Protein 8UY2 (pdb70)

Organism: Chaetomium thermophilum (strain DSM 1495 / CBS 144.50 / IMI 039719) (NCBI:txid759272)

Foldseek 3Di:
DAVLVVQVVCLVPLAQEEEEEAEQALDPLQNVVLVVLCLVLCLLPYPAYEYFDAQQDPCLVVLLVVLLCQVVPVVGAYEYEDAQQSYAPVSLVVSLVSCVVSLHQEYAQFHGDHALQVVPRRRVVRVRNGSLSVLLVCCVVPNNSHAYEYEDELPDDQPDDDPVVSLVVVVSSVVSPHQEYEYDAELPLVSVLVSVVVNVVSVNDHAYEYEYEFQLALLLVVLLCVLRVYDHDPVLCVVCVVARQARVVNLVSSLVSRLVSVVVCSVSSRRYYYYHCLSQNDSVVSNCVVVVSGCHCLCSDADALFADSSHNNHHNPNDSYAEDGDRLVVLCVLLPQDQFLQSLLVSQLCQLVVVHFDDLLDSTGDAPQCVVVSVLQNLCSNQRFAWRDWGFWDDWDFLVPVRQHHHDGPKTKTFWTKTKTKDFLVQVVVLVVLQVVPVQKWKWKDAQPGDIDIPDPVQAKDQGMWMGDPPDDIGGNGIDGDSSVVSVLNSVLVSLQSNLSSDDDVGQRNVRSNCSRRGIMIMMMTRNPSVDGCVVSVSCPPHGDPPRVDGD/DVLDAVLVVQVVCLVVLAQEEEEEAEQALDPLQNVVLVVLCLVLCLLPYPAYEYFAFQLCPCVVVLLVVLLCQCPPVNGAYEYEDAQQSYADVSLVVSVVSCVVSQHQEYAQFHADHALQVVPGHRVVRVRNGSLSVLLVCCVVPNNSHAYEYEDELQQFPFGNPDPVSLVVVVSSVVSPHQEYEYDAELPLVSVLVSVVVNVVSVNDHAYEYEYEQQLALLLVVLQCVQSVYDDDPVLVVVCVVARQARVVNLVSSLVSRLVSVVVCSVSSRRYYYYHCLSPNDSVVSNCVSVVSGCPCLPSDADALFADSSHNNHHNDYSNNHADGHRLVVLCVLLPQDQFLQSLLVSQLCQLVVVHFDDSLDSTGDAPQCVVVSVLQNVCSNLRFAWRDWGFWDDFDFLVPVRQHHHDGPKTKTFWTKTKTKDFLVQVVLLVVLQVVPVQKWKWKDAQPGDIDIPPPVQAKDQGMWMGDPPDDIGGNGIDGDSSVVSVLNSVLVNLQSSLSSDHDVGQRNVNSNCRRRGIMIMMMTRNPSVDGCVVSVSCPPRGDPPRVPGD/DDAVLVVQVVCLVPLAQEEEEEAEQALDPLLNVLLVVLCLVLCLLPYPAYEYFAAQLCPCVVVLLVVLLCQVQPVNGAYEYEDAQQSYAPVSLVVSLVSCVVSLHQEYAQFHGDHALFPVPRCSVVRQRNGSLSVLLVCCVVVNNRHAYEYEDELCPPAVPDDDCVRLVVVVSSVVSPHQEYEYDAELPLVSVLVSVVVSVVSVNDHAYEYEYEFQLALLLVVLQCVLRVYDDDPVLVVVCVVARQARVVNLVSSLVSRLVSVVVCSVSSRRYYYYHQLSPNDSVVSNCVVVVSGCNCLPSDADALFADSSHNNHHRPNDSYFEDDDRLVVLCVQLPQDQFLQSLLVSQLCQLVQVDFDDLLDSTGDAPQCVVVSVLQNVCSNQRFAWNDWGFWDDWDFLVPVRPHHHDGPKTKTFWTKTKTKDFLVQVVVLVVLQVVPVQKWKWKDAQPGDIDIPPPVQDKDQGMWMGDPPDDIGGNGIDGDSSVVSVLNSVLVSLQSNLSSDDPPGQRNVNSNCSRRGIMIMMMTRNPSVDGCVVSVSCPPRHDPPRVPGD/DVLDAVLVVQVCCLVPVAQEEEEEAEQALDPLQLVLLVVLVLVLCLLPYPAYEYEDFQQDPCLVVLLVVLLCQVVPVNGAYEYEDAQQSYADVSLVVSVVSNVVSQHQEYAQFHGDHALQCVPGRRVVRVRNGSLSVLLVCCVVPNNSHAYEYEDELQQFDAGRPVVVRLVVVVSSVVSHHQEYEYDAELPLVSVLVSVVVNVVSVNDHAYEYEYEFQLALLLVVLLCVLRVYDHDPVLVVVCVVARQARVVNLVSSLVSRLVSVVVCSVSSRRYYYYHCLSPNDSVVSNCVVVVSGCVSCLCSDADALFADSSHNNHHNPSDSYLEDDDRLVVLCVLLPQDQFLQSLLVSQLCQLVVVHFDDLLDSTGDAPQCVVVSVLQNVCSNQRFAWNDWGFWDDWDFLVPVRPHHHDGPKTKTFWTKTKTKDFLVQVVVLVVLQVVPVQKWKWKDAQPGDIDIPPPVQAKDQGMWMGDPPDDIGGNGIDGDSSVVSVLNSVLVHLQSSLSSDDPVGQRNVNSNCSRRGIMIMMMTRNPSVDGCVVSVSCPPRGDPPRVPGDD

Solvent-accessible surface area: 87914 Å² total; per-residue (Å²): 161,20,0,45,47,32,6,32,53,0,102,45,53,28,46,63,0,2,0,0,6,3,25,15,5,100,13,84,90,0,15,111,44,0,26,71,4,1,83,75,0,58,110,38,38,8,63,5,1,2,0,7,7,11,26,24,14,168,55,18,104,35,0,6,105,1,0,42,63,0,24,58,154,58,55,7,42,0,1,0,4,0,9,0,3,27,5,8,50,144,132,0,50,53,2,0,95,50,1,106,151,7,38,0,18,0,0,8,0,34,55,20,103,38,37,32,23,126,157,162,40,99,0,15,161,56,43,8,104,102,9,48,26,0,0,19,28,0,82,178,100,52,35,60,57,1,0,0,0,0,12,2,56,6,52,18,54,109,54,138,82,106,43,97,82,25,9,58,73,10,52,74,28,14,96,80,16,5,1,2,0,10,1,32,4,1,3,22,14,87,39,0,41,128,6,18,133,79,0,92,149,103,45,4,74,18,42,10,2,0,0,0,4,8,3,13,4,21,54,40,0,44,72,9,0,75,53,30,162,12,98,24,25,127,107,21,56,66,94,0,86,106,45,69,86,27,35,80,26,0,18,84,49,0,34,56,10,0,0,53,2,0,93,109,0,13,69,54,28,16,54,6,0,1,0,8,7,27,0,4,10,4,10,2,71,17,1,0,78,59,17,130,24,54,139,138,76,130,10,31,62,32,55,18,24,32,8,35,6,102,3,1,0,6,5,66,30,19,38,92,30,62,26,18,55,15,53,35,110,75,0,71,133,91,9,35,100,5,98,11,15,85,52,0,1,59,12,2,8,102,21,10,107,131,101,18,79,79,10,8,10,20,45,18,58,16,56,77,43,8,71,157,16,27,110,56,2,14,38,1,0,116,31,0,0,0,11,17,26,26,11,16,21,10,79,16,17,102,5,92,63,127,63,34,9,44,16,42,69,83,1,30,0,2,12,0,5,10,2,3,0,0,0,3,43,145,21,8,80,51,0,61,144,58,0,95,74,78,125,36,8,12,5,3,0,0,20,74,108,35,132,41,50,44,58,25,179,105,25,29,50,3,0,0,6,0,0,3,3,38,16,83,60,10,59,39,33,10,7,5,23,100,66,8,7,39,30,23,22,81,42,0,2,32,14,0,22,26,0,0,65,2,6,98,75,74,26,61,1,24,66,13,0,51,103,2,0,76,50,10,37,0,0,1,0,0,1,7,21,2,84,73,37,77,26,5,17,103,19,0,115,64,8,93,13,110,99,9,88,136,78,84,32,144,79,33,34,0,86,85,44,6,55,64,0,114,179,69,27,54,64,0,2,0,0,7,2,24,14,4,98,12,68,95,0,6,111,26,1,18,66,1,0,80,91,0,58,111,37,40,9,56,5,1,2,0,6,6,10,30,34,19,171,43,22,26,4,0,8,58,0,1,47,57,0,14,54,159,49,56,6,25,1,1,0,4,0,10,0,3,27,3,3,43,142,119,0,45,41,2,0,64,38,2,108,141,6,25,0,3,1,0,8,0,33,46,20,70,30,36,27,38,107,131,176,38,86,0,20,169,49,45,10,102,111,8,52,26,0,0,29,28,0,78,180,96,48,33,102,69,4,2,0,0,0,11,1,41,10,16,5,34,68,86,105,132,93,96,82,94,29,18,55,86,9,50,74,22,13,91,77,16,4,1,2,0,12,1,33,10,0,3,31,23,75,27,0,42,144,22,20,121,117,0,87,120,98,48,3,99,24,29,11,1,0,0,0,9,8,3,14,4,17,49,22,5,44,89,21,0,70,56,30,142,13,112,26,38,139,126,20,40,64,103,0,77,107,48,67,81,26,36,69,25,0,23,85,43,0,33,55,14,0,0,74,7,0,92,108,0,15,124,53,38,20,54,4,0,1,0,17,7,33,0,4,10,5,10,2,71,17,1,0,77,58,17,132,23,54,143,96,75,110,10,40,58,32,54,17,15,31,8,34,7,102,4,2,1,4,5,51,24,35,19,108,55,28,16,9,63,20,58,33,125,105,0,77,146,84,8,33,101,6,86,11,14,91,55,0,3,67,13,2,9,101,26,15,114,115,100,25,85,65,10,9,11,24,57,20,64,23,58,78,42,14,61,163,20,59,112,57,2,13,24,0,0,123,26,0,0,1,10,17,46,25,11,15,21,12,80,14,18,121,6,93,64,124,61,37,9,45,16,45,69,110,1,36,0,2,13,0,4,10,2,3,0,0,0,5,42,142,22,7,80,53,0,60,139,59,0,98,72,78,122,32,7,12,6,3,0,0,23,68,96,29,96,40,51,42,43,21,178,89,22,30,48,3,0,0,7,0,0,4,2,44,23,86,59,11,50,43,33,10,7,4,22,102,71,8,7,40,31,10,26,57,53,0,3,64,13,0,20,24,0,0,65,1,8,107,60,74,24,50,3,25,53,13,0,51,98,3,0,76,61,14,38,0,0,1,0,0,1,7,20,2,83,73,37,84,26,4,12,101,17,0,101,68,8,91,10,109,90,13,87,134,82,72,126,51,25,0,59,51,16,1,35,52,0,70,72,59,28,44,66,0,3,0,0,6,2,31,7,5,106,14,84,97,0,11,108,44,0,18,72,5,0,81,85,0,56,113,34,38,7,61,4,1,2,0,8,8,10,28,28,22,156,51,22,104,37,0,6,91,1,1,43,55,0,25,54,158,54,56,8,37,0,1,0,5,0,9,0,2,25,1,5,42,151,120,0,50,53,3,0,103,60,2,103,157,10,36,0,9,0,0,9,0,35,91,20,105,45,39,27,17,139,104,129,42,72,0,15,153,61,41,8,103,110,8,50,27,0,0,15,28,0,63,174,101,52,34,61,60,2,1,0,0,0,11,1,34,6,34,40,90,27,130,80,52,91,132,67,98,10,3,54,78,2,54,76,13,14,92,76,17,3,1,2,0,11,1,19,6,10,4,36,20,69,17,0,23,149,17,18,137,96,0,90,149,93,46,4,96,22,32,3,0,0,0,0,4,8,3,14,3,25,51,7,0,40,38,8,0,74,62,28,131,17,77,15,34,138,132,21,59,64,116,0,86,108,46,69,90,25,34,66,26,0,18,84,45,0,33,56,11,0,0,73,8,0,92,100,0,14,79,52,40,13,49,1,0,1,0,6,7,18,0,5,4,4,9,2,69,16,1,0,77,58,18,130,21,61,139,124,68,136,10,30,66,23,54,12,27,29,8,33,1,90,4,1,0,8,8,87,14,8,36,88,29,55,25,22,71,28,56,19,86,100,0,66,132,75,9,35,102,6,77,11,14,89,55,0,1,67,11,2,8,85,21,12,127,124,115,23,80,75,9,9,6,18,55,26,68,19,57,75,42,7,76,163,14,25,111,36,2,9,39,1,0,118,27,0,0,0,10,16,24,27,11,13,21,9,74,14,17,125,6,101,64,127,64,32,11,45,16,39,75,103,2,35,0,1,12,0,5,10,2,4,0,0,0,4,44,141,20,7,79,50,0,60,142,60,0,97,74,79,128,33,8,11,6,4,0,1,20,64,111,34,132,37,51,44,44,22,176,114,26,32,49,3,0,0,6,0,0,3,2,39,16,74,62,10,50,39,34,10,5,6,18,98,82,6,7,43,28,18,23,85,42,0,2,19,15,0,22,30,0,0,65,1,7,109,67,73,23,49,2,21,66,14,0,50,107,2,0,77,51,8,37,0,0,1,0,0,1,8,20,2,89,73,35,71,27,4,12,103,20,0,105,68,9,93,9,106,100,10,86,137,77,75,32,144,78,35,32,0,79,86,46,7,56,64,0,119,180,69,28,53,64,0,2,0,0,7,2,18,10,5,96,14,64,95,0,7,113,43,1,22,70,5,1,80,84,0,58,111,36,38,8,56,6,1,2,1,8,7,9,31,32,17,167,20,22,25,3,0,8,52,0,0,46,59,0,14,55,158,54,55,6,27,1,1,0,3,0,10,0,3,27,5,1,47,89,90,0,41,39,2,0,55,44,1,102,126,7,23,0,4,1,0,8,0,34,45,19,93,31,28,34,26,123,167,120,36,96,1,14,161,42,45,9,103,108,7,47,28,0,0,26,34,0,73,184,98,46,32,102,64,2,2,0,0,0,13,1,38,8,39,4,38,58,103,105,146,91,41,97,88,23,2,65,86,8,71,76,26,13,96,83,16,3,1,2,0,12,1,30,12,0,3,29,19,81,39,0,48,142,7,18,142,88,0,89,138,62,52,3,101,23,35,11,2,0,0,0,2,8,4,9,2,28,46,22,0,44,80,12,0,68,51,24,138,12,126,16,30,132,136,22,64,66,114,0,82,116,41,71,76,21,36,67,24,0,22,77,47,1,42,52,12,0,0,51,4,0,93,114,0,13,125,52,37,22,54,4,0,1,0,12,7,31,0,4,12,5,9,1,74,19,1,0,81,58,17,132,23,54,142,127,91,53,115,10,39,59,30,53,19,12,29,9,38,7,102,5,2,0,6,7,39,28,17,40,111,23,74,25,19,58,34,56,34,125,106,0,69,150,87,9,34,120,5,105,12,13,87,55,0,2,68,12,1,10,101,30,7,115,112,100,25,83,63,10,10,6,22,40,24,65,23,56,85,39,8,74,114,8,22,111,44,6,6,55,1,0,116,29,0,0,0,11,17,46,28,12,5,20,10,78,15,18,127,6,96,63,121,62,25,8,46,16,40,72,114,2,36,0,2,12,0,5,10,3,3,0,0,0,4,44,139,22,8,83,53,0,59,140,59,0,103,72,78,126,34,7,10,7,3,0,0,17,69,90,34,89,41,52,43,55,21,189,105,21,28,45,3,0,0,7,0,0,3,2,41,22,81,65,11,49,42,33,12,7,8,24,102,71,7,8,39,32,11,27,82,39,0,2,66,12,0,20,33,0,0,51,1,8,109,78,73,23,60,4,25,55,9,0,50,90,3,0,71,48,9,42,0,0,1,0,0,1,7,17,2,84,72,38,68,26,4,10,85,19,0,107,71,8,90,8,103,94,12,87,91,64,21,201

Structure (mmCIF, N/CA/C/O backbone):
data_8UY2
#
_entry.id   8UY2
#
_cell.length_a   130.656
_cell.length_b   149.948
_cell.length_c   171.056
_cell.angle_alpha   90
_cell.angle_beta   90
_cell.angle_gamma   90
#
_symmetry.space_group_name_H-M   'P 2 21 21'
#
loop_
_entity.id
_entity.type
_entity.pdbx_description
1 polymer 'Methylenetetrahydrofolate reductase-like protein'
2 non-polymer 'FLAVIN-ADENINE DINUCLEOTIDE'
3 non-polymer S-ADENOSYLMETHIONINE
4 non-polymer 'ACETATE ION'
5 non-polymer 'SULFATE ION'
6 non-polymer 'SODIUM ION'
7 non-polymer GLYCEROL
8 water water
#
loop_
_atom_site.group_PDB
_atom_site.id
_atom_site.type_symbol
_atom_site.label_atom_id
_atom_site.label_alt_id
_atom_site.label_comp_id
_atom_site.label_asym_id
_atom_site.label_entity_id
_atom_site.label_seq_id
_atom_site.pdbx_PDB_ins_code
_atom_site.Cartn_x
_atom_site.Cartn_y
_atom_site.Cartn_z
_atom_site.occupancy
_atom_site.B_iso_or_equiv
_atom_site.auth_seq_id
_atom_site.auth_comp_id
_atom_site.auth_asym_id
_atom_site.auth_atom_id
_atom_site.pdbx_PDB_model_num
ATOM 1 N N . MET A 1 4 ? 22.305 -22.377 -8.437 1 91.193 1 MET A N 1
ATOM 2 C CA . MET A 1 4 ? 21.477 -21.744 -9.494 1 78.459 1 MET A CA 1
ATOM 3 C C . MET A 1 4 ? 20.64 -22.776 -10.265 1 73.103 1 MET A C 1
ATOM 4 O O . MET A 1 4 ? 19.437 -22.57 -10.275 1 79.833 1 MET A O 1
ATOM 18 N N . HIS A 1 5 ? 21.213 -23.804 -10.907 1 60.869 2 HIS A N 1
ATOM 19 C CA . HIS A 1 5 ? 20.442 -24.965 -11.349 1 57.428 2 HIS A CA 1
ATOM 20 C C . HIS A 1 5 ? 20.654 -26.161 -10.435 1 55.941 2 HIS A C 1
ATOM 21 O O . HIS A 1 5 ? 21.798 -26.528 -10.122 1 59.423 2 HIS A O 1
ATOM 34 N N . ILE A 1 6 ? 19.542 -26.793 -10.045 1 53.181 3 ILE A N 1
ATOM 35 C CA . ILE A 1 6 ? 19.595 -27.873 -9.068 1 49.715 3 ILE A CA 1
ATOM 36 C C . ILE A 1 6 ? 20.44 -29.041 -9.576 1 47.599 3 ILE A C 1
ATOM 37 O O . ILE A 1 6 ? 21.171 -29.629 -8.795 1 47.661 3 ILE A O 1
ATOM 53 N N . ARG A 1 7 ? 20.355 -29.345 -10.882 1 49.677 4 ARG A N 1
ATOM 54 C CA . ARG A 1 7 ? 21.086 -30.47 -11.459 1 53.029 4 ARG A CA 1
ATOM 55 C C . ARG A 1 7 ? 22.592 -30.356 -11.191 1 52.599 4 ARG A C 1
ATOM 56 O O . ARG A 1 7 ? 23.25 -31.36 -10.963 1 52.884 4 ARG A O 1
ATOM 77 N N . ASP A 1 8 ? 23.1 -29.12 -11.19 1 53.368 5 ASP A N 1
ATOM 78 C CA . ASP A 1 8 ? 24.499 -28.838 -10.934 1 62.468 5 ASP A CA 1
ATOM 79 C C . ASP A 1 8 ? 24.848 -29.065 -9.47 1 61.776 5 ASP A C 1
ATOM 80 O O . ASP A 1 8 ? 25.91 -29.633 -9.176 1 60.33 5 ASP A O 1
ATOM 89 N N . MET A 1 9 ? 23.963 -28.571 -8.583 1 55.32 6 MET A N 1
ATOM 90 C CA . MET A 1 9 ? 24.09 -28.773 -7.145 1 51.977 6 MET A CA 1
ATOM 91 C C . MET A 1 9 ? 24.105 -30.268 -6.807 1 52.425 6 MET A C 1
ATOM 92 O O . MET A 1 9 ? 24.887 -30.697 -5.972 1 53.81 6 MET A O 1
ATOM 106 N N . LEU A 1 10 ? 23.248 -31.047 -7.487 1 50.01 7 LEU A N 1
ATOM 107 C CA . LEU A 1 10 ? 23.145 -32.483 -7.298 1 44.388 7 LEU A CA 1
ATOM 108 C C . LEU A 1 10 ? 24.387 -33.209 -7.802 1 47.004 7 LEU A C 1
ATOM 109 O O . LEU A 1 10 ? 24.882 -34.113 -7.147 1 53.546 7 LEU A O 1
ATOM 125 N N . ALA A 1 11 ? 24.876 -32.828 -8.976 1 48.399 8 ALA A N 1
ATOM 126 C CA . ALA A 1 11 ? 26.131 -33.354 -9.499 1 49.96 8 ALA A CA 1
ATOM 127 C C . ALA A 1 11 ? 27.306 -33.154 -8.533 1 54.912 8 ALA A C 1
ATOM 128 O O . ALA A 1 11 ? 28.089 -34.079 -8.33 1 61.011 8 ALA A O 1
ATOM 135 N N . GLU A 1 12 ? 27.36 -31.971 -7.897 1 54.731 9 GLU A N 1
ATOM 136 C CA . GLU A 1 12 ? 28.403 -31.664 -6.923 1 55.957 9 GLU A CA 1
ATOM 137 C C . GLU A 1 12 ? 28.238 -32.505 -5.661 1 58.23 9 GLU A C 1
ATOM 138 O O . GLU A 1 12 ? 29.246 -32.903 -5.073 1 57.638 9 GLU A O 1
ATOM 150 N N . ALA A 1 13 ? 26.986 -32.695 -5.218 1 59.919 10 ALA A N 1
ATOM 151 C CA . ALA A 1 13 ? 26.715 -33.533 -4.061 1 57.545 10 ALA A CA 1
ATOM 152 C C . ALA A 1 13 ? 27.188 -34.958 -4.328 1 55.408 10 ALA A C 1
ATOM 153 O O . ALA A 1 13 ? 27.781 -35.564 -3.443 1 58.158 10 ALA A O 1
ATOM 160 N N . GLU A 1 14 ? 26.933 -35.445 -5.553 1 56.454 11 GLU A N 1
ATOM 161 C CA . GLU A 1 14 ? 27.236 -36.813 -5.932 1 67.127 11 GLU A CA 1
ATOM 162 C C . GLU A 1 14 ? 28.745 -37.014 -6.011 1 66.423 11 GLU A C 1
ATOM 163 O O . GLU A 1 14 ? 29.215 -38.097 -5.701 1 69.998 11 GLU A O 1
ATOM 175 N N . ARG A 1 15 ? 29.491 -35.972 -6.393 1 71.587 12 ARG A N 1
ATOM 176 C CA . ARG A 1 15 ? 30.938 -36.072 -6.488 1 73.021 12 ARG A CA 1
ATOM 177 C C . ARG A 1 15 ? 31.609 -35.953 -5.118 1 71.097 12 ARG A C 1
ATOM 178 O O . ARG A 1 15 ? 32.457 -36.783 -4.8 1 67.397 12 ARG A O 1
ATOM 199 N N . THR A 1 16 ? 31.272 -34.899 -4.36 1 71.987 13 THR A N 1
ATOM 200 C CA . THR A 1 16 ? 31.956 -34.577 -3.109 1 70.717 13 THR A CA 1
ATOM 201 C C . THR A 1 16 ? 31.457 -35.422 -1.939 1 68.159 13 THR A C 1
ATOM 202 O O . THR A 1 16 ? 32.176 -35.577 -0.959 1 70.405 13 THR A O 1
ATOM 212 N N . GLY A 1 17 ? 30.168 -35.793 -1.951 1 69.754 14 GLY A N 1
ATOM 213 C CA . GLY A 1 17 ? 29.524 -36.428 -0.814 1 66.14 14 GLY A CA 1
ATOM 214 C C . GLY A 1 17 ? 29.267 -35.459 0.34 1 66.146 14 GLY A C 1
ATOM 215 O O . GLY A 1 17 ? 28.829 -35.905 1.409 1 58.749 14 GLY A O 1
ATOM 219 N N . GLU A 1 18 ? 29.446 -34.134 0.1 1 65.554 15 GLU A N 1
ATOM 220 C CA . GLU A 1 18 ? 29.219 -33.1 1.081 1 67.903 15 GLU A CA 1
ATOM 221 C C . GLU A 1 18 ? 27.781 -33.178 1.622 1 62.999 15 GLU A C 1
ATOM 222 O O . GLU A 1 18 ? 26.897 -33.7 0.932 1 59.494 15 GLU A O 1
ATOM 234 N N . PRO A 1 19 ? 27.48 -32.612 2.802 1 62.921 16 PRO A N 1
ATOM 235 C CA . PRO A 1 19 ? 26.094 -32.44 3.247 1 59.185 16 PRO A CA 1
ATOM 236 C C . PRO A 1 19 ? 25.303 -31.637 2.21 1 57.791 16 PRO A C 1
ATOM 237 O O . PRO A 1 19 ? 25.682 -30.514 1.883 1 64.93 16 PRO A O 1
ATOM 248 N N . SER A 1 20 ? 24.301 -32.296 1.611 1 54.03 17 SER A N 1
ATOM 249 C CA . SER A 1 20 ? 23.485 -31.691 0.573 1 53.658 17 SER A CA 1
ATOM 250 C C . SER A 1 20 ? 22.033 -32.031 0.85 1 53.844 17 SER A C 1
ATOM 251 O O . SER A 1 20 ? 21.644 -33.197 0.771 1 65.162 17 SER A O 1
ATOM 258 N N . PHE A 1 21 ? 21.234 -31.003 1.169 1 52.188 18 PHE A N 1
ATOM 259 C CA . PHE A 1 21 ? 19.83 -31.204 1.463 1 45.935 18 PHE A CA 1
ATOM 260 C C . PHE A 1 21 ? 18.999 -29.972 1.131 1 47.511 18 PHE A C 1
ATOM 261 O O . PHE A 1 21 ? 19.54 -28.896 0.908 1 47.162 18 PHE A O 1
ATOM 278 N N . SER A 1 22 ? 17.679 -30.171 1.059 1 45.283 19 SER A N 1
ATOM 279 C CA . SER A 1 22 ? 16.728 -29.146 0.665 1 45.896 19 SER A CA 1
ATOM 280 C C . SER A 1 22 ? 15.449 -29.295 1.473 1 47.006 19 SER A C 1
ATOM 281 O O . SER A 1 22 ? 15.149 -30.394 1.926 1 49.554 19 SER A O 1
ATOM 288 N N . PHE A 1 23 ? 14.689 -28.203 1.628 1 41.681 20 PHE A N 1
ATOM 289 C CA . PHE A 1 23 ? 13.469 -28.206 2.417 1 40.679 20 PHE A CA 1
ATOM 290 C C . PHE A 1 23 ? 12.28 -27.808 1.569 1 38.844 20 PHE A C 1
ATOM 291 O O . PHE A 1 23 ? 12.294 -26.758 0.961 1 39.243 20 PHE A O 1
ATOM 308 N N . GLU A 1 24 ? 11.196 -28.584 1.659 1 42.491 21 GLU A N 1
ATOM 309 C CA . GLU A 1 24 ? 9.933 -28.258 1.016 1 40.405 21 GLU A CA 1
ATOM 310 C C . GLU A 1 24 ? 9.002 -27.623 2.039 1 40.943 21 GLU A C 1
ATOM 311 O O . GLU A 1 24 ? 8.852 -28.121 3.157 1 44.836 21 GLU A O 1
ATOM 323 N N . TYR A 1 25 ? 8.37 -26.518 1.632 1 39.991 22 TYR A N 1
ATOM 324 C CA . TYR A 1 25 ? 7.323 -25.858 2.392 1 39.227 22 TYR A CA 1
ATOM 325 C C . TYR A 1 25 ? 6.049 -25.806 1.57 1 38.708 22 TYR A C 1
ATOM 326 O O . TYR A 1 25 ? 6.095 -25.851 0.347 1 45.406 22 TYR A O 1
ATOM 343 N N . PHE A 1 26 ? 4.912 -25.652 2.235 1 40.839 23 PHE A N 1
ATOM 344 C CA . PHE A 1 26 ? 3.647 -25.426 1.558 1 44.752 23 PHE A CA 1
ATOM 345 C C . PHE A 1 26 ? 3.084 -24.058 1.926 1 48.554 23 PHE A C 1
ATOM 346 O O . PHE A 1 26 ? 3.384 -23.553 2.996 1 51.645 23 PHE A O 1
ATOM 363 N N . PRO A 1 27 ? 2.219 -23.46 1.073 1 48.879 24 PRO A N 1
ATOM 364 C CA . PRO A 1 27 ? 1.529 -22.218 1.393 1 52.059 24 PRO A CA 1
ATOM 365 C C . PRO A 1 27 ? 0.634 -22.393 2.61 1 50.013 24 PRO A C 1
ATOM 366 O O . PRO A 1 27 ? -0.245 -23.246 2.561 1 53.271 24 PRO A O 1
ATOM 377 N N . PRO A 1 28 ? 0.847 -21.639 3.714 1 47.749 25 PRO A N 1
ATOM 378 C CA . PRO A 1 28 ? -0.057 -21.707 4.867 1 50.625 25 PRO A CA 1
ATOM 379 C C . PRO A 1 28 ? -1.483 -21.26 4.558 1 55.724 25 PRO A C 1
ATOM 380 O O . PRO A 1 28 ? -1.692 -20.564 3.569 1 62.089 25 PRO A O 1
ATOM 391 N N . LYS A 1 29 ? -2.424 -21.669 5.417 1 61.945 26 LYS A N 1
ATOM 392 C CA . LYS A 1 29 ? -3.845 -21.394 5.235 1 62.733 26 LYS A CA 1
ATOM 393 C C . LYS A 1 29 ? -4.29 -20.099 5.886 1 55.823 26 LYS A C 1
ATOM 394 O O . LYS A 1 29 ? -5.42 -19.707 5.665 1 69.202 26 LYS A O 1
ATOM 413 N N . THR A 1 30 ? -3.423 -19.453 6.66 1 51.324 27 THR A N 1
ATOM 414 C CA . THR A 1 30 ? -3.726 -18.274 7.443 1 53.133 27 THR A CA 1
ATOM 415 C C . THR A 1 30 ? -2.687 -17.211 7.118 1 53.112 27 THR A C 1
ATOM 416 O O . THR A 1 30 ? -1.51 -17.521 6.905 1 55.039 27 THR A O 1
ATOM 426 N N . ALA A 1 31 ? -3.119 -15.942 7.171 1 57.086 28 ALA A N 1
ATOM 427 C CA . ALA A 1 31 ? -2.212 -14.813 6.948 1 55.619 28 ALA A CA 1
ATOM 428 C C . ALA A 1 31 ? -1.083 -14.798 7.986 1 54.11 28 ALA A C 1
ATOM 429 O O . ALA A 1 31 ? 0.077 -14.573 7.662 1 50.214 28 ALA A O 1
ATOM 436 N N . GLN A 1 32 ? -1.467 -15.061 9.227 1 53.626 29 GLN A N 1
ATOM 437 C CA . GLN A 1 32 ? -0.531 -15.156 10.337 1 61.215 29 GLN A CA 1
ATOM 438 C C . GLN A 1 32 ? 0.415 -16.345 10.142 1 59.343 29 GLN A C 1
ATOM 439 O O . GLN A 1 32 ? 1.612 -16.246 10.427 1 55.281 29 GLN A O 1
ATOM 453 N N . GLY A 1 33 ? -0.129 -17.444 9.601 1 56.336 30 GLY A N 1
ATOM 454 C CA . GLY A 1 33 ? 0.672 -18.584 9.212 1 54.528 30 GLY A CA 1
ATOM 455 C C . GLY A 1 33 ? 1.75 -18.252 8.177 1 51.2 30 GLY A C 1
ATOM 456 O O . GLY A 1 33 ? 2.863 -18.79 8.251 1 41.811 30 GLY A O 1
ATOM 460 N N . VAL A 1 34 ? 1.401 -17.391 7.211 1 47.499 31 VAL A N 1
ATOM 461 C CA . VAL A 1 34 ? 2.339 -16.985 6.174 1 43.619 31 VAL A CA 1
ATOM 462 C C . VAL A 1 34 ? 3.498 -16.209 6.802 1 46.18 31 VAL A C 1
ATOM 463 O O . VAL A 1 34 ? 4.65 -16.498 6.487 1 54.227 31 VAL A O 1
ATOM 476 N N . GLN A 1 35 ? 3.185 -15.222 7.649 1 48.672 32 GLN A N 1
ATOM 477 C CA . GLN A 1 35 ? 4.221 -14.433 8.304 1 51.877 32 GLN A CA 1
ATOM 478 C C . GLN A 1 35 ? 5.143 -15.313 9.133 1 46.876 32 GLN A C 1
ATOM 479 O O . GLN A 1 35 ? 6.354 -15.282 8.933 1 50.787 32 GLN A O 1
ATOM 493 N N . ASN A 1 36 ? 4.542 -16.178 9.939 1 49.877 33 ASN A N 1
ATOM 494 C CA . ASN A 1 36 ? 5.324 -17.137 10.715 1 52.487 33 ASN A CA 1
ATOM 495 C C . ASN A 1 36 ? 6.186 -18.045 9.848 1 51.218 33 ASN A C 1
ATOM 496 O O . ASN A 1 36 ? 7.32 -18.327 10.238 1 56.571 33 ASN A O 1
ATOM 507 N N . LEU A 1 37 ? 5.668 -18.444 8.677 1 48.002 34 LEU A N 1
ATOM 508 C CA . LEU A 1 37 ? 6.446 -19.286 7.789 1 46.009 34 LEU A CA 1
ATOM 509 C C . LEU A 1 37 ? 7.7 -18.57 7.306 1 46.416 34 LEU A C 1
ATOM 510 O O . LEU A 1 37 ? 8.742 -19.209 7.245 1 50.792 34 LEU A O 1
ATOM 526 N N . TYR A 1 38 ? 7.598 -17.278 6.966 1 48.973 35 TYR A N 1
ATOM 527 C CA . TYR A 1 38 ? 8.777 -16.537 6.525 1 49.772 35 TYR A CA 1
ATOM 528 C C . TYR A 1 38 ? 9.865 -16.543 7.603 1 48.042 35 TYR A C 1
ATOM 529 O O . TYR A 1 38 ? 11.02 -16.804 7.278 1 49.605 35 TYR A O 1
ATOM 546 N N . ASP A 1 39 ? 9.478 -16.32 8.86 1 49.18 36 ASP A N 1
ATOM 547 C CA . ASP A 1 39 ? 10.422 -16.397 9.971 1 56.176 36 ASP A CA 1
ATOM 548 C C . ASP A 1 39 ? 11.068 -17.778 10.051 1 59.919 36 ASP A C 1
ATOM 549 O O . ASP A 1 39 ? 12.282 -17.868 10.239 1 63.884 36 ASP A O 1
ATOM 558 N N . ARG A 1 40 ? 10.258 -18.835 9.874 1 56.11 37 ARG A N 1
ATOM 559 C CA . ARG A 1 40 ? 10.764 -20.194 9.989 1 54.608 37 ARG A CA 1
ATOM 560 C C . ARG A 1 40 ? 11.739 -20.51 8.846 1 56.113 37 ARG A C 1
ATOM 561 O O . ARG A 1 40 ? 12.712 -21.235 9.063 1 56.549 37 ARG A O 1
ATOM 582 N N . MET A 1 41 ? 11.434 -20.013 7.641 1 51.523 38 MET A N 1
ATOM 583 C CA . MET A 1 41 ? 12.275 -20.215 6.469 1 51.774 38 MET A CA 1
ATOM 584 C C . MET A 1 41 ? 13.623 -19.537 6.685 1 47.624 38 MET A C 1
ATOM 585 O O . MET A 1 41 ? 14.645 -20.133 6.364 1 46.344 38 MET A O 1
ATOM 599 N N . GLU A 1 42 ? 13.605 -18.341 7.291 1 55.635 39 GLU A N 1
ATOM 600 C CA . GLU A 1 42 ? 14.829 -17.627 7.626 1 61.873 39 GLU A CA 1
ATOM 601 C C . GLU A 1 42 ? 15.675 -18.422 8.62 1 60.821 39 GLU A C 1
ATOM 602 O O . GLU A 1 42 ? 16.859 -18.627 8.365 1 66.413 39 GLU A O 1
ATOM 614 N N . ARG A 1 43 ? 15.058 -18.884 9.71 1 60.243 40 ARG A N 1
ATOM 615 C CA . ARG A 1 43 ? 15.778 -19.647 10.723 1 58.971 40 ARG A CA 1
ATOM 616 C C . ARG A 1 43 ? 16.368 -20.918 10.112 1 57.74 40 ARG A C 1
ATOM 617 O O . ARG A 1 43 ? 17.57 -21.128 10.206 1 68.62 40 ARG A O 1
ATOM 638 N N . MET A 1 44 ? 15.539 -21.673 9.392 1 49.892 41 MET A N 1
ATOM 639 C CA . MET A 1 44 ? 15.952 -22.969 8.857 1 49.081 41 MET A CA 1
ATOM 640 C C . MET A 1 44 ? 16.997 -22.849 7.751 1 51.531 41 MET A C 1
ATOM 641 O O . MET A 1 44 ? 17.794 -23.775 7.58 1 51.973 41 MET A O 1
ATOM 655 N N . TYR A 1 45 ? 17.081 -21.679 7.095 1 48.308 42 TYR A N 1
ATOM 656 C CA . TYR A 1 45 ? 18.134 -21.468 6.107 1 51.146 42 TYR A CA 1
ATOM 657 C C . TYR A 1 45 ? 19.538 -21.516 6.733 1 52.788 42 TYR A C 1
ATOM 658 O O . TYR A 1 45 ? 20.491 -21.865 6.061 1 52.133 42 TYR A O 1
ATOM 675 N N . ASN A 1 46 ? 19.655 -21.234 8.035 1 54.549 43 ASN A N 1
ATOM 676 C CA . ASN A 1 46 ? 20.927 -21.357 8.732 1 54.357 43 ASN A CA 1
ATOM 677 C C . ASN A 1 46 ? 21.356 -22.796 8.955 1 55.996 43 ASN A C 1
ATOM 678 O O . ASN A 1 46 ? 22.541 -23.013 9.185 1 69.614 43 ASN A O 1
ATOM 689 N N . TYR A 1 47 ? 20.456 -23.773 8.791 1 56.731 44 TYR A N 1
ATOM 690 C CA . TYR A 1 47 ? 20.853 -25.179 8.749 1 52.883 44 TYR A CA 1
ATOM 691 C C . TYR A 1 47 ? 21.663 -25.479 7.493 1 52.89 44 TYR A C 1
ATOM 692 O O . TYR A 1 47 ? 22.391 -26.454 7.475 1 61.849 44 TYR A O 1
ATOM 709 N N . GLY A 1 48 ? 21.592 -24.602 6.485 1 47.249 45 GLY A N 1
ATOM 710 C CA . GLY A 1 48 ? 22.399 -24.68 5.282 1 47.835 45 GLY A CA 1
ATOM 711 C C . GLY A 1 48 ? 21.805 -25.557 4.182 1 47.787 45 GLY A C 1
ATOM 712 O O . GLY A 1 48 ? 22.541 -26.325 3.578 1 56.243 45 GLY A O 1
ATOM 716 N N . PRO A 1 49 ? 20.5 -25.453 3.82 1 48.457 46 PRO A N 1
ATOM 717 C CA . PRO A 1 49 ? 19.968 -26.204 2.688 1 45.384 46 PRO A CA 1
ATOM 718 C C . PRO A 1 49 ? 20.494 -25.549 1.421 1 49.368 46 PRO A C 1
ATOM 719 O O . PRO A 1 49 ? 20.736 -24.345 1.407 1 62.011 46 PRO A O 1
ATOM 730 N N . LYS A 1 50 ? 20.673 -26.342 0.376 1 51.651 47 LYS A N 1
ATOM 731 C CA . LYS A 1 50 ? 21.085 -25.828 -0.916 1 48.866 47 LYS A CA 1
ATOM 732 C C . LYS A 1 50 ? 19.962 -25.021 -1.535 1 45.2 47 LYS A C 1
ATOM 733 O O . LYS A 1 50 ? 20.244 -24.098 -2.291 1 56.051 47 LYS A O 1
ATOM 752 N N . PHE A 1 51 ? 18.717 -25.393 -1.239 1 43.444 48 PHE A N 1
ATOM 753 C CA . PHE A 1 51 ? 17.557 -24.667 -1.717 1 43.438 48 PHE A CA 1
ATOM 754 C C . PHE A 1 51 ? 16.296 -25.077 -0.957 1 39.812 48 PHE A C 1
ATOM 755 O O . PHE A 1 51 ? 16.301 -26.023 -0.175 1 44.412 48 PHE A O 1
ATOM 772 N N . ILE A 1 52 ? 15.201 -24.37 -1.22 1 37.876 49 ILE A N 1
ATOM 773 C CA . ILE A 1 52 ? 13.907 -24.684 -0.64 1 40.481 49 ILE A CA 1
ATOM 774 C C . ILE A 1 52 ? 12.885 -24.82 -1.754 1 40.166 49 ILE A C 1
ATOM 775 O O . ILE A 1 52 ? 13.068 -24.222 -2.796 1 48.238 49 ILE A O 1
ATOM 791 N N . ASP A 1 53 ? 11.851 -25.627 -1.542 1 41.562 50 ASP A N 1
ATOM 792 C CA . ASP A 1 53 ? 10.787 -25.892 -2.498 1 42.276 50 ASP A CA 1
ATOM 793 C C . ASP A 1 53 ? 9.574 -25.207 -1.93 1 38.348 50 ASP A C 1
ATOM 794 O O . ASP A 1 53 ? 9.388 -25.215 -0.716 1 33.771 50 ASP A O 1
ATOM 803 N N . ILE A 1 54 ? 8.709 -24.689 -2.802 1 37.175 51 ILE A N 1
ATOM 804 C CA . ILE A 1 54 ? 7.403 -24.213 -2.375 1 40.815 51 ILE A CA 1
ATOM 805 C C . ILE A 1 54 ? 6.377 -24.938 -3.216 1 38.415 51 ILE A C 1
ATOM 806 O O . ILE A 1 54 ? 6.472 -24.892 -4.436 1 39.1 51 ILE A O 1
ATOM 822 N N . THR A 1 55 ? 5.369 -25.523 -2.549 1 39.102 52 THR A N 1
ATOM 823 C CA . THR A 1 55 ? 4.397 -26.382 -3.215 1 35.705 52 THR A CA 1
ATOM 824 C C . THR A 1 55 ? 3.364 -25.512 -3.913 1 37.15 52 THR A C 1
ATOM 825 O O . THR A 1 55 ? 3.211 -24.322 -3.608 1 41.839 52 THR A O 1
ATOM 835 N N . TRP A 1 56 ? 2.689 -26.119 -4.894 1 44.703 53 TRP A N 1
ATOM 836 C CA . TRP A 1 56 ? 1.66 -25.465 -5.689 1 47.048 53 TRP A CA 1
ATOM 837 C C . TRP A 1 56 ? 0.303 -25.993 -5.274 1 48.933 53 TRP A C 1
ATOM 838 O O . TRP A 1 56 ? 0.068 -27.193 -5.329 1 52.846 53 TRP A O 1
ATOM 859 N N . GLY A 1 57 ? -0.59 -25.091 -4.877 1 62.296 54 GLY A N 1
ATOM 860 C CA . GLY A 1 57 ? -1.931 -25.484 -4.493 1 67.021 54 GLY A CA 1
ATOM 861 C C . GLY A 1 57 ? -2.719 -25.978 -5.7 1 82.679 54 GLY A C 1
ATOM 862 O O . GLY A 1 57 ? -2.902 -25.211 -6.663 1 76.223 54 GLY A O 1
ATOM 866 N N . ALA A 1 58 ? -3.143 -27.259 -5.607 1 106.293 55 ALA A N 1
ATOM 867 C CA . ALA A 1 58 ? -4.036 -27.891 -6.574 1 104.065 55 ALA A CA 1
ATOM 868 C C . ALA A 1 58 ? -5.227 -26.988 -6.924 1 101.316 55 ALA A C 1
ATOM 869 O O . ALA A 1 58 ? -5.869 -26.476 -6.007 1 94.82 55 ALA A O 1
ATOM 876 N N . GLY A 1 59 ? -5.362 -26.672 -8.222 1 101.803 56 GLY A N 1
ATOM 877 C CA . GLY A 1 59 ? -6.347 -25.735 -8.74 1 93.647 56 GLY A CA 1
ATOM 878 C C . GLY A 1 59 ? -5.763 -24.325 -8.851 1 86.549 56 GLY A C 1
ATOM 879 O O . GLY A 1 59 ? -5.201 -23.961 -9.876 1 104.362 56 GLY A O 1
ATOM 883 N N . GLY A 1 60 ? -5.82 -23.581 -7.748 1 88.468 57 GLY A N 1
ATOM 884 C CA . GLY A 1 60 ? -5.465 -22.167 -7.74 1 93.8 57 GLY A CA 1
ATOM 885 C C . GLY A 1 60 ? -5.888 -21.543 -6.428 1 102.562 57 GLY A C 1
ATOM 886 O O . GLY A 1 60 ? -5.622 -22.145 -5.384 1 109.943 57 GLY A O 1
ATOM 890 N N . ARG A 1 61 ? -6.506 -20.353 -6.459 1 121.727 58 ARG A N 1
ATOM 891 C CA . ARG A 1 61 ? -6.792 -19.541 -5.277 1 141.585 58 ARG A CA 1
ATOM 892 C C . ARG A 1 61 ? -5.49 -19.1 -4.581 1 134.241 58 ARG A C 1
ATOM 893 O O . ARG A 1 61 ? -5.209 -17.889 -4.527 1 99.032 58 ARG A O 1
ATOM 914 N N . VAL A 1 62 ? -4.702 -20.097 -4.124 1 103.242 59 VAL A N 1
ATOM 915 C CA . VAL A 1 62 ? -3.406 -19.93 -3.511 1 76.791 59 VAL A CA 1
ATOM 916 C C . VAL A 1 62 ? -2.268 -19.838 -4.523 1 64.892 59 VAL A C 1
ATOM 917 O O . VAL A 1 62 ? -1.113 -19.782 -4.09 1 53.208 59 VAL A O 1
ATOM 930 N N . ALA A 1 63 ? -2.57 -19.828 -5.838 1 60.337 60 ALA A N 1
ATOM 931 C CA . ALA A 1 63 ? -1.564 -19.496 -6.831 1 61.015 60 ALA A CA 1
ATOM 932 C C . ALA A 1 63 ? -0.853 -18.173 -6.54 1 57.641 60 ALA A C 1
ATOM 933 O O . ALA A 1 63 ? 0.379 -18.13 -6.518 1 60.268 60 ALA A O 1
ATOM 940 N N . GLU A 1 64 ? -1.66 -17.157 -6.226 1 65.196 61 GLU A N 1
ATOM 941 C CA . GLU A 1 64 ? -1.158 -15.826 -5.92 1 73.157 61 GLU A CA 1
ATOM 942 C C . GLU A 1 64 ? -0.222 -15.878 -4.711 1 68.731 61 GLU A C 1
ATOM 943 O O . GLU A 1 64 ? 0.823 -15.201 -4.713 1 61.432 61 GLU A O 1
ATOM 955 N N . LEU A 1 65 ? -0.59 -16.726 -3.729 1 62.801 62 LEU A N 1
ATOM 956 C CA . LEU A 1 65 ? 0.197 -16.877 -2.521 1 56.17 62 LEU A CA 1
ATOM 957 C C . LEU A 1 65 ? 1.516 -17.593 -2.784 1 52.153 62 LEU A C 1
ATOM 958 O O . LEU A 1 65 ? 2.541 -17.198 -2.212 1 52.052 62 LEU A O 1
ATOM 974 N N . THR A 1 66 ? 1.473 -18.669 -3.591 1 48.811 63 THR A N 1
ATOM 975 C CA . THR A 1 66 ? 2.696 -19.384 -3.937 1 52.62 63 THR A CA 1
ATOM 976 C C . THR A 1 66 ? 3.68 -18.423 -4.605 1 53.277 63 THR A C 1
ATOM 977 O O . THR A 1 66 ? 4.835 -18.35 -4.186 1 53.02 63 THR A O 1
ATOM 987 N N . CYS A 1 67 ? 3.178 -17.67 -5.582 1 57.051 64 CYS A N 1
ATOM 988 C CA . CYS A 1 67 ? 4.002 -16.706 -6.302 1 57.055 64 CYS A CA 1
ATOM 989 C C . CYS A 1 67 ? 4.53 -15.601 -5.384 1 56.695 64 CYS A C 1
ATOM 990 O O . CYS A 1 67 ? 5.7 -15.226 -5.486 1 56.805 64 CYS A O 1
ATOM 997 N N . GLU A 1 68 ? 3.651 -15.102 -4.501 1 58.133 65 GLU A N 1
ATOM 998 C CA . GLU A 1 68 ? 4.052 -14.124 -3.497 1 63.76 65 GLU A CA 1
ATOM 999 C C . GLU A 1 68 ? 5.238 -14.631 -2.674 1 61.744 65 GLU A C 1
ATOM 1000 O O . GLU A 1 68 ? 6.211 -13.91 -2.477 1 64.233 65 GLU A O 1
ATOM 1012 N N . MET A 1 69 ? 5.137 -15.896 -2.251 1 54.652 66 MET A N 1
ATOM 1013 C CA . MET A 1 69 ? 6.129 -16.505 -1.378 1 54.483 66 MET A CA 1
ATOM 1014 C C . MET A 1 69 ? 7.437 -16.786 -2.105 1 52.261 66 MET A C 1
ATOM 1015 O O . MET A 1 69 ? 8.505 -16.682 -1.499 1 55.997 66 MET A O 1
ATOM 1029 N N . VAL A 1 70 ? 7.355 -17.207 -3.368 1 52.296 67 VAL A N 1
ATOM 1030 C CA . VAL A 1 70 ? 8.552 -17.426 -4.157 1 50.59 67 VAL A CA 1
ATOM 1031 C C . VAL A 1 70 ? 9.28 -16.099 -4.317 1 47.789 67 VAL A C 1
ATOM 1032 O O . VAL A 1 70 ? 10.498 -16.091 -4.161 1 48.323 67 VAL A O 1
ATOM 1045 N N . VAL A 1 71 ? 8.529 -15.03 -4.617 1 50.587 68 VAL A N 1
ATOM 1046 C CA . VAL A 1 71 ? 9.103 -13.691 -4.714 1 53.029 68 VAL A CA 1
ATOM 1047 C C . VAL A 1 71 ? 9.748 -13.287 -3.39 1 54.941 68 VAL A C 1
ATOM 1048 O O . VAL A 1 71 ? 10.872 -12.81 -3.388 1 51.818 68 VAL A O 1
ATOM 1061 N N . GLN A 1 72 ? 9.004 -13.443 -2.282 1 56.91 69 GLN A N 1
ATOM 1062 C CA . GLN A 1 72 ? 9.529 -13.09 -0.971 1 56.844 69 GLN A CA 1
ATOM 1063 C C . GLN A 1 72 ? 10.809 -13.858 -0.652 1 56.149 69 GLN A C 1
ATOM 1064 O O . GLN A 1 72 ? 11.781 -13.249 -0.226 1 58.426 69 GLN A O 1
ATOM 1078 N N . ALA A 1 73 ? 10.804 -15.169 -0.924 1 58.062 70 ALA A N 1
ATOM 1079 C CA . ALA A 1 73 ? 11.925 -16.042 -0.591 1 55.146 70 ALA A CA 1
ATOM 1080 C C . ALA A 1 73 ? 13.132 -15.749 -1.485 1 54.264 70 ALA A C 1
ATOM 1081 O O . ALA A 1 73 ? 14.226 -15.512 -0.993 1 52.073 70 ALA A O 1
ATOM 1088 N N . GLN A 1 74 ? 12.91 -15.773 -2.801 1 61.951 71 GLN A N 1
ATOM 1089 C CA . GLN A 1 74 ? 13.982 -15.655 -3.786 1 61.529 71 GLN A CA 1
ATOM 1090 C C . GLN A 1 74 ? 14.509 -14.228 -3.818 1 61.55 71 GLN A C 1
ATOM 1091 O O . GLN A 1 74 ? 15.703 -14.02 -3.635 1 63.796 71 GLN A O 1
ATOM 1105 N N . ALA A 1 75 ? 13.593 -13.273 -4.009 1 63.334 72 ALA A N 1
ATOM 1106 C CA . ALA A 1 75 ? 13.957 -11.889 -4.298 1 64.885 72 ALA A CA 1
ATOM 1107 C C . ALA A 1 75 ? 14.354 -11.101 -3.046 1 66.078 72 ALA A C 1
ATOM 1108 O O . ALA A 1 75 ? 15.252 -10.278 -3.148 1 77.947 72 ALA A O 1
ATOM 1115 N N . TYR A 1 76 ? 13.701 -11.3 -1.9 1 69.336 73 TYR A N 1
ATOM 1116 C CA . TYR A 1 76 ? 13.879 -10.434 -0.724 1 74.544 73 TYR A CA 1
ATOM 1117 C C . TYR A 1 76 ? 14.689 -11.13 0.366 1 77.116 73 TYR A C 1
ATOM 1118 O O . TYR A 1 76 ? 15.589 -10.516 0.923 1 90.884 73 TYR A O 1
ATOM 1135 N N . LEU A 1 77 ? 14.369 -12.384 0.699 1 76.909 74 LEU A N 1
ATOM 1136 C CA . LEU A 1 77 ? 15.106 -13.119 1.719 1 72.543 74 LEU A CA 1
ATOM 1137 C C . LEU A 1 77 ? 16.363 -13.769 1.166 1 67.272 74 LEU A C 1
ATOM 1138 O O . LEU A 1 77 ? 17.114 -14.319 1.964 1 74.97 74 LEU A O 1
ATOM 1154 N N . GLY A 1 78 ? 16.575 -13.772 -0.163 1 72.256 75 GLY A N 1
ATOM 1155 C CA . GLY A 1 78 ? 17.738 -14.389 -0.781 1 73.274 75 GLY A CA 1
ATOM 1156 C C . GLY A 1 78 ? 17.875 -15.893 -0.517 1 72.586 75 GLY A C 1
ATOM 1157 O O . GLY A 1 78 ? 18.96 -16.37 -0.18 1 77.756 75 GLY A O 1
ATOM 1161 N N . LEU A 1 79 ? 16.76 -16.628 -0.631 1 70.484 76 LEU A N 1
ATOM 1162 C CA . LEU A 1 79 ? 16.727 -18.075 -0.474 1 68.217 76 LEU A CA 1
ATOM 1163 C C . LEU A 1 79 ? 16.57 -18.665 -1.867 1 64.117 76 LEU A C 1
ATOM 1164 O O . LEU A 1 79 ? 15.635 -18.291 -2.574 1 72.984 76 LEU A O 1
ATOM 1180 N N . GLU A 1 80 ? 17.439 -19.614 -2.239 1 56.213 77 GLU A N 1
ATOM 1181 C CA . GLU A 1 80 ? 17.33 -20.244 -3.543 1 56.287 77 GLU A CA 1
ATOM 1182 C C . GLU A 1 80 ? 16.08 -21.119 -3.569 1 49.922 77 GLU A C 1
ATOM 1183 O O . GLU A 1 80 ? 15.977 -22.009 -2.727 1 48.735 77 GLU A O 1
ATOM 1195 N N . THR A 1 81 ? 15.111 -20.807 -4.453 1 50.167 78 THR A N 1
ATOM 1196 C CA . THR A 1 81 ? 13.818 -21.494 -4.445 1 51.892 78 THR A CA 1
ATOM 1197 C C . THR A 1 81 ? 13.581 -22.316 -5.699 1 49.982 78 THR A C 1
ATOM 1198 O O . THR A 1 81 ? 13.855 -21.864 -6.812 1 66.004 78 THR A O 1
ATOM 1208 N N . CYS A 1 82 ? 12.911 -23.45 -5.495 1 45.98 79 CYS A N 1
ATOM 1209 C CA . CYS A 1 82 ? 12.323 -24.243 -6.552 1 45.62 79 CYS A CA 1
ATOM 1210 C C . CYS A 1 82 ? 10.821 -24.16 -6.383 1 46.805 79 CYS A C 1
ATOM 1211 O O . CYS A 1 82 ? 10.313 -24.534 -5.348 1 50.335 79 CYS A O 1
ATOM 1218 N N . MET A 1 83 ? 10.128 -23.664 -7.405 1 46.962 80 MET A N 1
ATOM 1219 C CA . MET A 1 83 ? 8.693 -23.503 -7.343 1 46.184 80 MET A CA 1
ATOM 1220 C C . MET A 1 83 ? 8.068 -24.737 -7.992 1 44.151 80 MET A C 1
ATOM 1221 O O . MET A 1 83 ? 8.398 -25.079 -9.121 1 45.29 80 MET A O 1
ATOM 1235 N N . HIS A 1 84 ? 7.113 -25.361 -7.297 1 41.866 81 HIS A N 1
ATOM 1236 C CA . HIS A 1 84 ? 6.341 -26.446 -7.892 1 39.582 81 HIS A CA 1
ATOM 1237 C C . HIS A 1 84 ? 5.294 -25.793 -8.758 1 40.15 81 HIS A C 1
ATOM 1238 O O . HIS A 1 84 ? 4.865 -24.679 -8.453 1 45.487 81 HIS A O 1
ATOM 1251 N N . LEU A 1 85 ? 4.856 -26.525 -9.791 1 39.354 82 LEU A N 1
ATOM 1252 C CA . LEU A 1 85 ? 3.828 -26.016 -10.672 1 37.807 82 LEU A CA 1
ATOM 1253 C C . LEU A 1 85 ? 3.129 -27.191 -11.341 1 42.152 82 LEU A C 1
ATOM 1254 O O . LEU A 1 85 ? 3.801 -28.079 -11.88 1 40.248 82 LEU A O 1
ATOM 1270 N N . THR A 1 86 ? 1.784 -27.16 -11.293 1 43.355 83 THR A N 1
ATOM 1271 C CA . THR A 1 86 ? 0.925 -28.148 -11.92 1 43.046 83 THR A CA 1
ATOM 1272 C C . THR A 1 86 ? 0.407 -27.578 -13.235 1 46.506 83 THR A C 1
ATOM 1273 O O . THR A 1 86 ? 0.562 -26.393 -13.474 1 53.544 83 THR A O 1
ATOM 1283 N N . CYS A 1 87 ? -0.278 -28.4 -14.042 1 47.388 84 CYS A N 1
ATOM 1284 C CA . CYS A 1 87 ? -0.795 -27.967 -15.332 1 49.45 84 CYS A CA 1
ATOM 1285 C C . CYS A 1 87 ? -2.244 -28.369 -15.61 1 53.609 84 CYS A C 1
ATOM 1286 O O . CYS A 1 87 ? -2.994 -27.51 -16.075 1 53.788 84 CYS A O 1
ATOM 1293 N N . THR A 1 88 ? -2.641 -29.648 -15.418 1 53.806 85 THR A N 1
ATOM 1294 C CA . THR A 1 88 ? -4.003 -30.089 -15.771 1 55.331 85 THR A CA 1
ATOM 1295 C C . THR A 1 88 ? -5.091 -29.386 -14.964 1 53.029 85 THR A C 1
ATOM 1296 O O . THR A 1 88 ? -6.163 -29.152 -15.476 1 56.753 85 THR A O 1
ATOM 1306 N N . ASP A 1 89 ? -4.808 -29.031 -13.72 1 55.574 86 ASP A N 1
ATOM 1307 C CA . ASP A 1 89 ? -5.768 -28.346 -12.85 1 60.27 86 ASP A CA 1
ATOM 1308 C C . ASP A 1 89 ? -5.959 -26.887 -13.243 1 58.051 86 ASP A C 1
ATOM 1309 O O . ASP A 1 89 ? -6.816 -26.247 -12.653 1 61.732 86 ASP A O 1
ATOM 1318 N N . MET A 1 90 ? -5.197 -26.354 -14.215 1 61.717 87 MET A N 1
ATOM 1319 C CA . MET A 1 90 ? -5.197 -24.946 -14.55 1 64.968 87 MET A CA 1
ATOM 1320 C C . MET A 1 90 ? -5.46 -24.777 -16.034 1 66.051 87 MET A C 1
ATOM 1321 O O . MET A 1 90 ? -6.132 -25.613 -16.636 1 82.803 87 MET A O 1
ATOM 1335 N N . GLY A 1 91 ? -5.026 -23.655 -16.617 1 65.205 88 GLY A N 1
ATOM 1336 C CA . GLY A 1 91 ? -4.967 -23.474 -18.049 1 70.361 88 GLY A CA 1
ATOM 1337 C C . GLY A 1 91 ? -3.662 -22.838 -18.463 1 64.476 88 GLY A C 1
ATOM 1338 O O . GLY A 1 91 ? -2.776 -22.626 -17.636 1 66.742 88 GLY A O 1
ATOM 1342 N N . VAL A 1 92 ? -3.522 -22.588 -19.766 1 65.258 89 VAL A N 1
ATOM 1343 C CA . VAL A 1 92 ? -2.256 -22.112 -20.309 1 60.859 89 VAL A CA 1
ATOM 1344 C C . VAL A 1 92 ? -1.947 -20.695 -19.813 1 55.768 89 VAL A C 1
ATOM 1345 O O . VAL A 1 92 ? -0.791 -20.387 -19.576 1 61.413 89 VAL A O 1
ATOM 1358 N N . GLU A 1 93 ? -2.972 -19.859 -19.689 1 54.444 90 GLU A N 1
ATOM 1359 C CA . GLU A 1 93 ? -2.819 -18.505 -19.187 1 56.52 90 GLU A CA 1
ATOM 1360 C C . GLU A 1 93 ? -2.289 -18.494 -17.753 1 53.937 90 GLU A C 1
ATOM 1361 O O . GLU A 1 93 ? -1.342 -17.779 -17.475 1 59.184 90 GLU A O 1
ATOM 1373 N N . ARG A 1 94 ? -2.86 -19.323 -16.879 1 54.877 91 ARG A N 1
ATOM 1374 C CA . ARG A 1 94 ? -2.417 -19.418 -15.488 1 48.286 91 ARG A CA 1
ATOM 1375 C C . ARG A 1 94 ? -1.001 -19.986 -15.374 1 46.446 91 ARG A C 1
ATOM 1376 O O . ARG A 1 94 ? -0.237 -19.553 -14.522 1 48.398 91 ARG A O 1
ATOM 1397 N N . ILE A 1 95 ? -0.657 -20.958 -16.225 1 47.5 92 ILE A N 1
ATOM 1398 C CA . ILE A 1 95 ? 0.683 -21.534 -16.25 1 45.813 92 ILE A CA 1
ATOM 1399 C C . ILE A 1 95 ? 1.684 -20.454 -16.655 1 44.345 92 ILE A C 1
ATOM 1400 O O . ILE A 1 95 ? 2.692 -20.276 -15.984 1 45.628 92 ILE A O 1
ATOM 1416 N N . ASN A 1 96 ? 1.401 -19.784 -17.771 1 44.603 93 ASN A N 1
ATOM 1417 C CA . ASN A 1 96 ? 2.25 -18.711 -18.264 1 43.986 93 ASN A CA 1
ATOM 1418 C C . ASN A 1 96 ? 2.42 -17.585 -17.257 1 45.632 93 ASN A C 1
ATOM 1419 O O . ASN A 1 96 ? 3.528 -17.061 -17.127 1 51.988 93 ASN A O 1
ATOM 1430 N N . ASP A 1 97 ? 1.341 -17.279 -16.538 1 48.547 94 ASP A N 1
ATOM 1431 C CA . ASP A 1 97 ? 1.363 -16.258 -15.507 1 57.575 94 ASP A CA 1
ATOM 1432 C C . ASP A 1 97 ? 2.318 -16.631 -14.369 1 54.801 94 ASP A C 1
ATOM 1433 O O . ASP A 1 97 ? 3.143 -15.817 -13.942 1 54.959 94 ASP A O 1
ATOM 1442 N N . ALA A 1 98 ? 2.224 -17.888 -13.932 1 50.617 95 ALA A N 1
ATOM 1443 C CA . ALA A 1 98 ? 3.087 -18.4 -12.874 1 48.371 95 ALA A CA 1
ATOM 1444 C C . ALA A 1 98 ? 4.544 -18.384 -13.318 1 44.501 95 ALA A C 1
ATOM 1445 O O . ALA A 1 98 ? 5.401 -18.016 -12.529 1 46.362 95 ALA A O 1
ATOM 1452 N N . LEU A 1 99 ? 4.799 -18.777 -14.562 1 43.403 96 LEU A N 1
ATOM 1453 C CA . LEU A 1 99 ? 6.157 -18.831 -15.067 1 46.594 96 LEU A CA 1
ATOM 1454 C C . LEU A 1 99 ? 6.747 -17.436 -15.158 1 49.081 96 LEU A C 1
ATOM 1455 O O . LEU A 1 99 ? 7.881 -17.248 -14.744 1 53.514 96 LEU A O 1
ATOM 1471 N N . ARG A 1 100 ? 5.958 -16.482 -15.657 1 52.922 97 ARG A N 1
ATOM 1472 C CA . ARG A 1 100 ? 6.39 -15.091 -15.728 1 54.792 97 ARG A CA 1
ATOM 1473 C C . ARG A 1 100 ? 6.727 -14.552 -14.33 1 56.54 97 ARG A C 1
ATOM 1474 O O . ARG A 1 100 ? 7.762 -13.896 -14.165 1 60.923 97 ARG A O 1
ATOM 1495 N N . LYS A 1 101 ? 5.872 -14.854 -13.341 1 51.509 98 LYS A N 1
ATOM 1496 C CA . LYS A 1 101 ? 6.145 -14.425 -11.968 1 52.026 98 LYS A CA 1
ATOM 1497 C C . LYS A 1 101 ? 7.433 -15.047 -11.417 1 58.822 98 LYS A C 1
ATOM 1498 O O . LYS A 1 101 ? 8.237 -14.331 -10.822 1 59.581 98 LYS A O 1
ATOM 1517 N N . ALA A 1 102 ? 7.621 -16.358 -11.641 1 54.584 99 ALA A N 1
ATOM 1518 C CA . ALA A 1 102 ? 8.812 -17.058 -11.169 1 53.079 99 ALA A CA 1
ATOM 1519 C C . ALA A 1 102 ? 10.068 -16.497 -11.84 1 49.623 99 ALA A C 1
ATOM 1520 O O . ALA A 1 102 ? 11.115 -16.354 -11.211 1 49.001 99 ALA A O 1
ATOM 1527 N N . TYR A 1 103 ? 9.928 -16.182 -13.123 1 48.355 100 TYR A N 1
ATOM 1528 C CA . TYR A 1 103 ? 10.981 -15.548 -13.899 1 49.61 100 TYR A CA 1
ATOM 1529 C C . TYR A 1 103 ? 11.402 -14.21 -13.281 1 47.919 100 TYR A C 1
ATOM 1530 O O . TYR A 1 103 ? 12.559 -14.018 -12.948 1 49.642 100 TYR A O 1
ATOM 1547 N N . LYS A 1 104 ? 10.439 -13.324 -13.076 1 50.432 101 LYS A N 1
ATOM 1548 C CA . LYS A 1 104 ? 10.721 -12.013 -12.498 1 55.586 101 LYS A CA 1
ATOM 1549 C C . LYS A 1 104 ? 11.264 -12.125 -11.069 1 54.55 101 LYS A C 1
ATOM 1550 O O . LYS A 1 104 ? 12.123 -11.346 -10.698 1 59.416 101 LYS A O 1
ATOM 1569 N N . ALA A 1 105 ? 10.847 -13.169 -10.336 1 53.177 102 ALA A N 1
ATOM 1570 C CA . ALA A 1 105 ? 11.304 -13.393 -8.969 1 46.052 102 ALA A CA 1
ATOM 1571 C C . ALA A 1 105 ? 12.767 -13.794 -8.868 1 43.191 102 ALA A C 1
ATOM 1572 O O . ALA A 1 105 ? 13.318 -13.688 -7.785 1 45.401 102 ALA A O 1
ATOM 1579 N N . GLY A 1 106 ? 13.373 -14.259 -9.975 1 46.446 103 GLY A N 1
ATOM 1580 C CA . GLY A 1 106 ? 14.728 -14.78 -9.96 1 43.229 103 GLY A CA 1
ATOM 1581 C C . GLY A 1 106 ? 14.778 -16.284 -9.695 1 46.4 103 GLY A C 1
ATOM 1582 O O . GLY A 1 106 ? 15.86 -16.811 -9.461 1 53.7 103 GLY A O 1
ATOM 1586 N N . CYS A 1 107 ? 13.625 -16.974 -9.739 1 47.245 104 CYS A N 1
ATOM 1587 C CA . CYS A 1 107 ? 13.567 -18.411 -9.606 1 47.686 104 CYS A CA 1
ATOM 1588 C C . CYS A 1 107 ? 14.12 -19.041 -10.879 1 42.275 104 CYS A C 1
ATOM 1589 O O . CYS A 1 107 ? 13.791 -18.591 -11.952 1 49.776 104 CYS A O 1
ATOM 1596 N N . THR A 1 108 ? 14.981 -20.042 -10.756 1 41.348 105 THR A N 1
ATOM 1597 C CA . THR A 1 108 ? 15.572 -20.75 -11.892 1 45.651 105 THR A CA 1
ATOM 1598 C C . THR A 1 108 ? 15.378 -22.25 -11.777 1 41.808 105 THR A C 1
ATOM 1599 O O . THR A 1 108 ? 16.089 -22.995 -12.44 1 45.632 105 THR A O 1
ATOM 1609 N N . ASN A 1 109 ? 14.395 -22.7 -11.003 1 38.747 106 ASN A N 1
ATOM 1610 C CA . ASN A 1 109 ? 14.138 -24.105 -10.793 1 38.308 106 ASN A CA 1
ATOM 1611 C C . ASN A 1 109 ? 12.645 -24.314 -10.6 1 42.369 106 ASN A C 1
ATOM 1612 O O . ASN A 1 109 ? 12.051 -23.723 -9.699 1 42.969 106 ASN A O 1
ATOM 1623 N N . ILE A 1 110 ? 12.067 -25.175 -11.452 1 45.832 107 ILE A N 1
ATOM 1624 C CA . ILE A 1 110 ? 10.658 -25.51 -11.427 1 44.435 107 ILE A CA 1
ATOM 1625 C C . ILE A 1 110 ? 10.568 -27.009 -11.21 1 43.957 107 ILE A C 1
ATOM 1626 O O . ILE A 1 110 ? 11.257 -27.754 -11.89 1 57.604 107 ILE A O 1
ATOM 1642 N N . LEU A 1 111 ? 9.651 -27.453 -10.35 1 43.382 108 LEU A N 1
ATOM 1643 C CA . LEU A 1 111 ? 9.238 -28.843 -10.323 1 38.364 108 LEU A CA 1
ATOM 1644 C C . LEU A 1 111 ? 7.957 -28.922 -11.137 1 39.173 108 LEU A C 1
ATOM 1645 O O . LEU A 1 111 ? 6.933 -28.352 -10.741 1 39.54 108 LEU A O 1
ATOM 1661 N N . ALA A 1 112 ? 8.038 -29.609 -12.289 1 42.041 109 ALA A N 1
ATOM 1662 C CA . ALA A 1 112 ? 6.96 -29.649 -13.27 1 41.393 109 ALA A CA 1
ATOM 1663 C C . ALA A 1 112 ? 6.072 -30.858 -13.004 1 39.501 109 ALA A C 1
ATOM 1664 O O . ALA A 1 112 ? 6.55 -31.99 -13.062 1 42.403 109 ALA A O 1
ATOM 1671 N N . LEU A 1 113 ? 4.794 -30.604 -12.691 1 40.142 110 LEU A N 1
ATOM 1672 C CA . LEU A 1 113 ? 3.858 -31.601 -12.216 1 38.52 110 LEU A CA 1
ATOM 1673 C C . LEU A 1 113 ? 2.563 -31.525 -13.002 1 41.453 110 LEU A C 1
ATOM 1674 O O . LEU A 1 113 ? 2.237 -30.497 -13.578 1 40.255 110 LEU A O 1
ATOM 1690 N N . ARG A 1 114 ? 1.817 -32.629 -12.997 1 43.648 111 ARG A N 1
ATOM 1691 C CA A ARG A 1 114 ? 0.522 -32.698 -13.638 0.5 41.645 111 ARG A CA 1
ATOM 1692 C CA B ARG A 1 114 ? 0.523 -32.693 -13.639 0.5 43.087 111 ARG A CA 1
ATOM 1693 C C . ARG A 1 114 ? -0.515 -32.03 -12.751 1 41.561 111 ARG A C 1
ATOM 1694 O O . ARG A 1 114 ? -1.39 -31.331 -13.256 1 43.867 111 ARG A O 1
ATOM 1735 N N . GLY A 1 115 ? -0.467 -32.348 -11.455 1 40.947 112 GLY A N 1
ATOM 1736 C CA . GLY A 1 115 ? -1.614 -32.127 -10.585 1 46.32 112 GLY A CA 1
ATOM 1737 C C . GLY A 1 115 ? -2.693 -33.159 -10.902 1 51.832 112 GLY A C 1
ATOM 1738 O O . GLY A 1 115 ? -2.459 -34.085 -11.677 1 56.43 112 GLY A O 1
ATOM 1742 N N . ASP A 1 116 ? -3.883 -32.992 -10.318 1 61.646 113 ASP A N 1
ATOM 1743 C CA . ASP A 1 116 ? -4.974 -33.944 -10.485 1 65.8 113 ASP A CA 1
ATOM 1744 C C . ASP A 1 116 ? -5.934 -33.443 -11.542 1 59.046 113 ASP A C 1
ATOM 1745 O O . ASP A 1 116 ? -6.312 -32.273 -11.493 1 66.463 113 ASP A O 1
ATOM 1754 N N . PRO A 1 117 ? -6.366 -34.291 -12.502 1 61.831 114 PRO A N 1
ATOM 1755 C CA . PRO A 1 117 ? -7.387 -33.903 -13.472 1 66.048 114 PRO A CA 1
ATOM 1756 C C . PRO A 1 117 ? -8.699 -33.496 -12.811 1 59.394 114 PRO A C 1
ATOM 1757 O O . PRO A 1 117 ? -9.017 -34.019 -11.75 1 60.151 114 PRO A O 1
ATOM 1768 N N . PRO A 1 118 ? -9.482 -32.559 -13.378 1 61.477 115 PRO A N 1
ATOM 1769 C CA . PRO A 1 118 ? -10.794 -32.23 -12.835 1 62.79 115 PRO A CA 1
ATOM 1770 C C . PRO A 1 118 ? -11.721 -33.439 -12.894 1 57.618 115 PRO A C 1
ATOM 1771 O O . PRO A 1 118 ? -11.591 -34.266 -13.794 1 58.012 115 PRO A O 1
ATOM 1782 N N . ARG A 1 119 ? -12.613 -33.549 -11.909 1 61.7 116 ARG A N 1
ATOM 1783 C CA . ARG A 1 119 ? -13.615 -34.602 -11.898 1 68.721 116 ARG A CA 1
ATOM 1784 C C . ARG A 1 119 ? -14.654 -34.389 -12.991 1 73.82 116 ARG A C 1
ATOM 1785 O O . ARG A 1 119 ? -15.111 -35.367 -13.585 1 75.259 116 ARG A O 1
ATOM 1806 N N . ASP A 1 120 ? -15.014 -33.115 -13.236 1 79.033 117 ASP A N 1
ATOM 1807 C CA . ASP A 1 120 ? -15.964 -32.733 -14.252 1 86.277 117 ASP A CA 1
ATOM 1808 C C . ASP A 1 120 ? -15.197 -32.574 -15.562 1 87.194 117 ASP A C 1
ATOM 1809 O O . ASP A 1 120 ? -14.767 -31.476 -15.867 1 83.497 117 ASP A O 1
ATOM 1818 N N . LYS A 1 121 ? -15.098 -33.659 -16.34 1 90.226 118 LYS A N 1
ATOM 1819 C CA . LYS A 1 121 ? -14.287 -33.722 -17.553 1 94.901 118 LYS A CA 1
ATOM 1820 C C . LYS A 1 121 ? -14.84 -32.872 -18.695 1 99.506 118 LYS A C 1
ATOM 1821 O O . LYS A 1 121 ? -14.113 -32.591 -19.646 1 99.752 118 LYS A O 1
ATOM 1840 N N . GLU A 1 122 ? -16.115 -32.468 -18.597 1 110.51 119 GLU A N 1
ATOM 1841 C CA . GLU A 1 122 ? -16.712 -31.478 -19.479 1 126.959 119 GLU A CA 1
ATOM 1842 C C . GLU A 1 122 ? -15.948 -30.155 -19.387 1 115.639 119 GLU A C 1
ATOM 1843 O O . GLU A 1 122 ? -15.726 -29.505 -20.404 1 115.371 119 GLU A O 1
ATOM 1855 N N . LYS A 1 123 ? -15.498 -29.81 -18.167 1 113.667 120 LYS A N 1
ATOM 1856 C CA . LYS A 1 123 ? -14.784 -28.574 -17.897 1 115.644 120 LYS A CA 1
ATOM 1857 C C . LYS A 1 123 ? -13.309 -28.898 -17.692 1 107.229 120 LYS A C 1
ATOM 1858 O O . LYS A 1 123 ? -12.743 -28.592 -16.633 1 102.468 120 LYS A O 1
ATOM 1877 N N . TRP A 1 124 ? -12.673 -29.492 -18.725 1 93.479 121 TRP A N 1
ATOM 1878 C CA . TRP A 1 124 ? -11.253 -29.811 -18.704 1 81.349 121 TRP A CA 1
ATOM 1879 C C . TRP A 1 124 ? -10.52 -29.069 -19.823 1 85.026 121 TRP A C 1
ATOM 1880 O O . TRP A 1 124 ? -10.029 -29.677 -20.777 1 73.44 121 TRP A O 1
ATOM 1901 N N . GLU A 1 125 ? -10.337 -27.758 -19.614 1 100.87 122 GLU A N 1
ATOM 1902 C CA . GLU A 1 125 ? -9.68 -26.865 -20.561 1 102.781 122 GLU A CA 1
ATOM 1903 C C . GLU A 1 125 ? -8.225 -27.256 -20.803 1 84.757 122 GLU A C 1
ATOM 1904 O O . GLU A 1 125 ? -7.803 -27.254 -21.951 1 72.581 122 GLU A O 1
ATOM 1916 N N . ALA A 1 126 ? -7.482 -27.576 -19.735 1 78.991 123 ALA A N 1
ATOM 1917 C CA . ALA A 1 126 ? -6.053 -27.85 -19.824 1 70.258 123 ALA A CA 1
ATOM 1918 C C . ALA A 1 126 ? -5.718 -28.934 -20.86 1 69.732 123 ALA A C 1
ATOM 1919 O O . ALA A 1 126 ? -4.659 -28.861 -21.458 1 71.565 123 ALA A O 1
ATOM 1926 N N . ALA A 1 127 ? -6.592 -29.948 -20.986 1 74.405 124 ALA A N 1
ATOM 1927 C CA . ALA A 1 127 ? -6.368 -31.062 -21.902 1 77.319 124 ALA A CA 1
ATOM 1928 C C . ALA A 1 127 ? -6.572 -30.621 -23.347 1 80.855 124 ALA A C 1
ATOM 1929 O O . ALA A 1 127 ? -5.789 -31.017 -24.219 1 71.484 124 ALA A O 1
ATOM 1936 N N . LYS A 1 128 ? -7.59 -29.775 -23.577 1 85.741 125 LYS A N 1
ATOM 1937 C CA . LYS A 1 128 ? -7.76 -29.116 -24.868 1 96.891 125 LYS A CA 1
ATOM 1938 C C . LYS A 1 128 ? -6.591 -28.178 -25.175 1 85.101 125 LYS A C 1
ATOM 1939 O O . LYS A 1 128 ? -6.193 -28.088 -26.33 1 91.678 125 LYS A O 1
ATOM 1958 N N . ASP A 1 129 ? -6.057 -27.529 -24.127 1 76.53 126 ASP A N 1
ATOM 1959 C CA . ASP A 1 129 ? -4.879 -26.678 -24.221 1 72.309 126 ASP A CA 1
ATOM 1960 C C . ASP A 1 129 ? -3.591 -27.466 -24.407 1 62.577 126 ASP A C 1
ATOM 1961 O O . ASP A 1 129 ? -2.56 -26.852 -24.488 1 69.839 126 ASP A O 1
ATOM 1970 N N . GLY A 1 130 ? -3.61 -28.801 -24.361 1 59.794 127 GLY A N 1
ATOM 1971 C CA . GLY A 1 130 ? -2.424 -29.619 -24.562 1 53.835 127 GLY A CA 1
ATOM 1972 C C . GLY A 1 130 ? -1.594 -29.783 -23.287 1 51.153 127 GLY A C 1
ATOM 1973 O O . GLY A 1 130 ? -0.384 -29.908 -23.387 1 51.823 127 GLY A O 1
ATOM 1977 N N . PHE A 1 131 ? -2.252 -29.845 -22.112 1 45.464 128 PHE A N 1
ATOM 1978 C CA . PHE A 1 131 ? -1.625 -30.075 -20.827 1 45.665 128 PHE A CA 1
ATOM 1979 C C . PHE A 1 131 ? -2.306 -31.241 -20.129 1 49.564 128 PHE A C 1
ATOM 1980 O O . PHE A 1 131 ? -2.945 -31.047 -19.115 1 55.955 128 PHE A O 1
ATOM 1997 N N . ARG A 1 132 ? -2.157 -32.439 -20.685 1 48.844 129 ARG A N 1
ATOM 1998 C CA . ARG A 1 132 ? -2.774 -33.647 -20.143 1 50.104 129 ARG A CA 1
ATOM 1999 C C . ARG A 1 132 ? -1.866 -34.308 -19.111 1 48.039 129 ARG A C 1
ATOM 2000 O O . ARG A 1 132 ? -2.366 -34.929 -18.171 1 46.513 129 ARG A O 1
ATOM 2021 N N . TYR A 1 133 ? -0.539 -34.195 -19.312 1 49.047 130 TYR A N 1
ATOM 2022 C CA . TYR A 1 133 ? 0.464 -34.831 -18.482 1 46.005 130 TYR A CA 1
ATOM 2023 C C . TYR A 1 133 ? 1.577 -33.852 -18.163 1 40.706 130 TYR A C 1
ATOM 2024 O O . TYR A 1 133 ? 1.804 -32.921 -18.904 1 50.496 130 TYR A O 1
ATOM 2041 N N . ALA A 1 134 ? 2.331 -34.127 -17.095 1 37.949 131 ALA A N 1
ATOM 2042 C CA . ALA A 1 134 ? 3.503 -33.342 -16.711 1 37.176 131 ALA A CA 1
ATOM 2043 C C . ALA A 1 134 ? 4.525 -33.142 -17.812 1 36.976 131 ALA A C 1
ATOM 2044 O O . ALA A 1 134 ? 5.065 -32.053 -17.927 1 42.117 131 ALA A O 1
ATOM 2051 N N . LYS A 1 135 ? 4.672 -34.139 -18.7 1 41.313 132 LYS A N 1
ATOM 2052 C CA . LYS A 1 135 ? 5.592 -34.019 -19.823 1 42.701 132 LYS A CA 1
ATOM 2053 C C . LYS A 1 135 ? 5.284 -32.771 -20.652 1 41.102 132 LYS A C 1
ATOM 2054 O O . LYS A 1 135 ? 6.196 -32.139 -21.154 1 43.573 132 LYS A O 1
ATOM 2073 N N . ASP A 1 136 ? 3.996 -32.441 -20.766 1 40.508 133 ASP A N 1
ATOM 2074 C CA . ASP A 1 136 ? 3.56 -31.293 -21.534 1 44.821 133 ASP A CA 1
ATOM 2075 C C . ASP A 1 136 ? 4.008 -29.986 -20.902 1 41.307 133 ASP A C 1
ATOM 2076 O O . ASP A 1 136 ? 4.363 -29.065 -21.633 1 44.096 133 ASP A O 1
ATOM 2085 N N . LEU A 1 137 ? 3.998 -29.92 -19.57 1 39.581 134 LEU A N 1
ATOM 2086 C CA . LEU A 1 137 ? 4.528 -28.748 -18.88 1 40.454 134 LEU A CA 1
ATOM 2087 C C . LEU A 1 137 ? 6.049 -28.635 -19.002 1 41.397 134 LEU A C 1
ATOM 2088 O O . LEU A 1 137 ? 6.581 -27.53 -19.127 1 44.037 134 LEU A O 1
ATOM 2104 N N . VAL A 1 138 ? 6.746 -29.769 -18.949 1 44.427 135 VAL A N 1
ATOM 2105 C CA . VAL A 1 138 ? 8.194 -29.779 -19.118 1 44.576 135 VAL A CA 1
ATOM 2106 C C . VAL A 1 138 ? 8.538 -29.223 -20.502 1 47.67 135 VAL A C 1
ATOM 2107 O O . VAL A 1 138 ? 9.373 -28.333 -20.626 1 49.624 135 VAL A O 1
ATOM 2120 N N . ALA A 1 139 ? 7.864 -29.761 -21.526 1 48.903 136 ALA A N 1
ATOM 2121 C CA . ALA A 1 139 ? 8.064 -29.306 -22.892 1 47.242 136 ALA A CA 1
ATOM 2122 C C . ALA A 1 139 ? 7.77 -27.815 -23.016 1 45.152 136 ALA A C 1
ATOM 2123 O O . ALA A 1 139 ? 8.528 -27.114 -23.658 1 47.627 136 ALA A O 1
ATOM 2130 N N . HIS A 1 140 ? 6.707 -27.359 -22.356 1 43.837 137 HIS A N 1
ATOM 2131 C CA . HIS A 1 140 ? 6.25 -25.986 -22.493 1 43.936 137 HIS A CA 1
ATOM 2132 C C . HIS A 1 140 ? 7.284 -25.018 -21.942 1 44.668 137 HIS A C 1
ATOM 2133 O O . HIS A 1 140 ? 7.62 -24.037 -22.607 1 46.166 137 HIS A O 1
ATOM 2146 N N . ILE A 1 141 ? 7.774 -25.327 -20.739 1 46.71 138 ILE A N 1
ATOM 2147 C CA . ILE A 1 141 ? 8.754 -24.481 -20.075 1 44.919 138 ILE A CA 1
ATOM 2148 C C . ILE A 1 141 ? 10.004 -24.41 -20.952 1 45.862 138 ILE A C 1
ATOM 2149 O O . ILE A 1 141 ? 10.537 -23.337 -21.149 1 52.215 138 ILE A O 1
ATOM 2165 N N . ARG A 1 142 ? 10.459 -25.557 -21.458 1 48.045 139 ARG A N 1
ATOM 2166 C CA . ARG A 1 142 ? 11.627 -25.572 -22.316 1 51.477 139 ARG A CA 1
ATOM 2167 C C . ARG A 1 142 ? 11.447 -24.777 -23.6 1 51.052 139 ARG A C 1
ATOM 2168 O O . ARG A 1 142 ? 12.371 -24.119 -24.031 1 57.943 139 ARG A O 1
ATOM 2189 N N . LYS A 1 143 ? 10.269 -24.828 -24.198 1 46.702 140 LYS A N 1
ATOM 2190 C CA . LYS A 1 143 ? 10.055 -24.128 -25.458 1 49.339 140 LYS A CA 1
ATOM 2191 C C . LYS A 1 143 ? 9.974 -22.614 -25.241 1 49.617 140 LYS A C 1
ATOM 2192 O O . LYS A 1 143 ? 10.552 -21.867 -26.024 1 47.113 140 LYS A O 1
ATOM 2211 N N . GLU A 1 144 ? 9.314 -22.169 -24.176 1 46.455 141 GLU A N 1
ATOM 2212 C CA . GLU A 1 144 ? 9.082 -20.747 -23.966 1 46.161 141 GLU A CA 1
ATOM 2213 C C . GLU A 1 144 ? 10.234 -20.072 -23.251 1 49.431 141 GLU A C 1
ATOM 2214 O O . GLU A 1 144 ? 10.455 -18.889 -23.497 1 53.893 141 GLU A O 1
ATOM 2226 N N . TYR A 1 145 ? 10.945 -20.796 -22.366 1 46.457 142 TYR A N 1
ATOM 2227 C CA . TYR A 1 145 ? 12.026 -20.22 -21.571 1 44.935 142 TYR A CA 1
ATOM 2228 C C . TYR A 1 145 ? 13.393 -20.842 -21.826 1 45.096 142 TYR A C 1
ATOM 2229 O O . TYR A 1 145 ? 14.377 -20.473 -21.142 1 44.283 142 TYR A O 1
ATOM 2246 N N . GLY A 1 146 ? 13.485 -21.776 -22.787 1 47.148 143 GLY A N 1
ATOM 2247 C CA . GLY A 1 146 ? 14.739 -22.427 -23.105 1 46.168 143 GLY A CA 1
ATOM 2248 C C . GLY A 1 146 ? 15.378 -23.113 -21.901 1 45.985 143 GLY A C 1
ATOM 2249 O O . GLY A 1 146 ? 14.726 -23.918 -21.23 1 48.777 143 GLY A O 1
ATOM 2253 N N . ASP A 1 147 ? 16.615 -22.702 -21.595 1 46.568 144 ASP A N 1
ATOM 2254 C CA . ASP A 1 147 ? 17.371 -23.29 -20.497 1 46.845 144 ASP A CA 1
ATOM 2255 C C . ASP A 1 147 ? 17.25 -22.47 -19.22 1 47.071 144 ASP A C 1
ATOM 2256 O O . ASP A 1 147 ? 17.864 -22.841 -18.23 1 54.843 144 ASP A O 1
ATOM 2265 N N . HIS A 1 148 ? 16.497 -21.368 -19.223 1 44.921 145 HIS A N 1
ATOM 2266 C CA . HIS A 1 148 ? 16.413 -20.532 -18.041 1 45.088 145 HIS A CA 1
ATOM 2267 C C . HIS A 1 148 ? 16.134 -21.313 -16.748 1 43.615 145 HIS A C 1
ATOM 2268 O O . HIS A 1 148 ? 16.874 -21.163 -15.786 1 46.05 145 HIS A O 1
ATOM 2281 N N . PHE A 1 149 ? 15.089 -22.143 -16.788 1 41.797 146 PHE A N 1
ATOM 2282 C CA . PHE A 1 149 ? 14.68 -22.961 -15.66 1 44.627 146 PHE A CA 1
ATOM 2283 C C . PHE A 1 149 ? 15.253 -24.368 -15.791 1 42.848 146 PHE A C 1
ATOM 2284 O O . PHE A 1 149 ? 15.109 -24.99 -16.841 1 46.474 146 PHE A O 1
ATOM 2301 N N . ASP A 1 150 ? 15.86 -24.858 -14.718 1 44.671 147 ASP A N 1
ATOM 2302 C CA . ASP A 1 150 ? 16.058 -26.275 -14.509 1 47.554 147 ASP A CA 1
ATOM 2303 C C . ASP A 1 150 ? 14.732 -26.869 -14.059 1 43.165 147 ASP A C 1
ATOM 2304 O O . ASP A 1 150 ? 14.03 -26.26 -13.267 1 50.955 147 ASP A O 1
ATOM 2313 N N . ILE A 1 151 ? 14.417 -28.066 -14.541 1 41.112 148 ILE A N 1
ATOM 2314 C CA . ILE A 1 151 ? 13.108 -28.667 -14.347 1 43.795 148 ILE A CA 1
ATOM 2315 C C . ILE A 1 151 ? 13.269 -30.009 -13.645 1 41.899 148 ILE A C 1
ATOM 2316 O O . ILE A 1 151 ? 13.972 -30.87 -14.152 1 44.121 148 ILE A O 1
ATOM 2332 N N . GLY A 1 152 ? 12.572 -30.195 -12.522 1 39.283 149 GLY A N 1
ATOM 2333 C CA . GLY A 1 152 ? 12.418 -31.485 -11.861 1 41.49 149 GLY A CA 1
ATOM 2334 C C . GLY A 1 152 ? 11.102 -32.157 -12.255 1 36.907 149 GLY A C 1
ATOM 2335 O O . GLY A 1 152 ? 10.163 -31.478 -12.648 1 39.526 149 GLY A O 1
ATOM 2339 N N . VAL A 1 153 ? 11.017 -33.473 -12.098 1 40.388 150 VAL A N 1
ATOM 2340 C CA . VAL A 1 153 ? 9.764 -34.202 -12.267 1 41.128 150 VAL A CA 1
ATOM 2341 C C . VAL A 1 153 ? 9.581 -35.192 -11.124 1 39.943 150 VAL A C 1
ATOM 2342 O O . VAL A 1 153 ? 10.532 -35.549 -10.454 1 42.976 150 VAL A O 1
ATOM 2355 N N . ALA A 1 154 ? 8.337 -35.616 -10.931 1 36.652 151 ALA A N 1
ATOM 2356 C CA . ALA A 1 154 ? 7.961 -36.493 -9.839 1 36.346 151 ALA A CA 1
ATOM 2357 C C . ALA A 1 154 ? 8.266 -37.943 -10.223 1 38.145 151 ALA A C 1
ATOM 2358 O O . ALA A 1 154 ? 7.915 -38.383 -11.338 1 37.3 151 ALA A O 1
ATOM 2365 N N . GLY A 1 155 ? 8.889 -38.675 -9.293 1 36.709 152 GLY A N 1
ATOM 2366 C CA . GLY A 1 155 ? 9.088 -40.118 -9.402 1 39.444 152 GLY A CA 1
ATOM 2367 C C . GLY A 1 155 ? 8.383 -40.863 -8.276 1 40.862 152 GLY A C 1
ATOM 2368 O O . GLY A 1 155 ? 8.229 -40.318 -7.195 1 42.356 152 GLY A O 1
ATOM 2372 N N . TYR A 1 156 ? 7.997 -42.123 -8.524 1 41.226 153 TYR A N 1
ATOM 2373 C CA . TYR A 1 156 ? 7.155 -42.889 -7.599 1 43.007 153 TYR A CA 1
ATOM 2374 C C . TYR A 1 156 ? 7.742 -44.281 -7.35 1 50.338 153 TYR A C 1
ATOM 2375 O O . TYR A 1 156 ? 7.45 -45.228 -8.089 1 54.734 153 TYR A O 1
ATOM 2392 N N . PRO A 1 157 ? 8.582 -44.46 -6.303 1 55.665 154 PRO A N 1
ATOM 2393 C CA . PRO A 1 157 ? 9.141 -45.773 -5.975 1 58.747 154 PRO A CA 1
ATOM 2394 C C . PRO A 1 157 ? 8.131 -46.872 -5.664 1 56.7 154 PRO A C 1
ATOM 2395 O O . PRO A 1 157 ? 8.44 -48.031 -5.88 1 72.44 154 PRO A O 1
ATOM 2406 N N . GLU A 1 158 ? 6.967 -46.501 -5.12 1 55.851 155 GLU A N 1
ATOM 2407 C CA . GLU A 1 158 ? 5.938 -47.443 -4.696 1 59.73 155 GLU A CA 1
ATOM 2408 C C . GLU A 1 158 ? 4.682 -47.299 -5.547 1 66.561 155 GLU A C 1
ATOM 2409 O O . GLU A 1 158 ? 3.586 -47.609 -5.065 1 71.693 155 GLU A O 1
ATOM 2421 N N . GLY A 1 159 ? 4.82 -46.866 -6.817 1 73.891 156 GLY A N 1
ATOM 2422 C CA . GLY A 1 159 ? 3.7 -46.747 -7.735 1 73.17 156 GLY A CA 1
ATOM 2423 C C . GLY A 1 159 ? 2.909 -45.448 -7.554 1 74.917 156 GLY A C 1
ATOM 2424 O O . GLY A 1 159 ? 3.323 -44.54 -6.845 1 73.9 156 GLY A O 1
ATOM 2428 N N . CYS A 1 160 ? 1.758 -45.367 -8.228 1 90.41 157 CYS A N 1
ATOM 2429 C CA . CYS A 1 160 ? 0.989 -44.134 -8.385 1 94.399 157 CYS A CA 1
ATOM 2430 C C . CYS A 1 160 ? -0.509 -44.435 -8.354 1 110.829 157 CYS A C 1
ATOM 2431 O O . CYS A 1 160 ? -0.93 -45.591 -8.502 1 106.536 157 CYS A O 1
ATOM 2438 N N . ASP A 1 161 ? -1.31 -43.369 -8.187 1 132.723 158 ASP A N 1
ATOM 2439 C CA . ASP A 1 161 ? -2.755 -43.494 -7.988 1 139.453 158 ASP A CA 1
ATOM 2440 C C . ASP A 1 161 ? -3.455 -44.075 -9.225 1 152.607 158 ASP A C 1
ATOM 2441 O O . ASP A 1 161 ? -4.205 -45.048 -9.108 1 145.312 158 ASP A O 1
ATOM 2450 N N . ASP A 1 162 ? -3.137 -43.513 -10.406 1 158.966 159 ASP A N 1
ATOM 2451 C CA . ASP A 1 162 ? -3.674 -43.971 -11.688 1 143.682 159 ASP A CA 1
ATOM 2452 C C . ASP A 1 162 ? -3.138 -45.38 -11.989 1 156.722 159 ASP A C 1
ATOM 2453 O O . ASP A 1 162 ? -2.116 -45.783 -11.438 1 142.153 159 ASP A O 1
ATOM 2462 N N . ASN A 1 163 ? -3.819 -46.1 -12.885 1 192.679 160 ASN A N 1
ATOM 2463 C CA . ASN A 1 163 ? -3.735 -47.56 -13.01 1 206.918 160 ASN A CA 1
ATOM 2464 C C . ASN A 1 163 ? -2.521 -48.016 -13.838 1 219.5 160 ASN A C 1
ATOM 2465 O O . ASN A 1 163 ? -2.672 -48.492 -14.979 1 217.324 160 ASN A O 1
ATOM 2476 N N . LYS A 1 164 ? -1.327 -47.955 -13.22 1 202.328 161 LYS A N 1
ATOM 2477 C CA . LYS A 1 164 ? -0.05 -48.141 -13.906 1 175.795 161 LYS A CA 1
ATOM 2478 C C . LYS A 1 164 ? 0.704 -49.32 -13.274 1 159.008 161 LYS A C 1
ATOM 2479 O O . LYS A 1 164 ? 0.871 -49.352 -12.053 1 142.736 161 LYS A O 1
ATOM 2498 N N . ASP A 1 165 ? 1.133 -50.291 -14.102 1 127.508 162 ASP A N 1
ATOM 2499 C CA . ASP A 1 165 ? 2.188 -51.225 -13.76 1 110.387 162 ASP A CA 1
ATOM 2500 C C . ASP A 1 165 ? 3.521 -50.489 -13.835 1 93.566 162 ASP A C 1
ATOM 2501 O O . ASP A 1 165 ? 3.646 -49.5 -14.561 1 101.094 162 ASP A O 1
ATOM 2510 N N . GLU A 1 166 ? 4.531 -51.01 -13.124 1 82.602 163 GLU A N 1
ATOM 2511 C CA . GLU A 1 166 ? 5.83 -50.37 -12.939 1 79.481 163 GLU A CA 1
ATOM 2512 C C . GLU A 1 166 ? 6.592 -50.074 -14.239 1 72.268 163 GLU A C 1
ATOM 2513 O O . GLU A 1 166 ? 7.196 -49.009 -14.388 1 74.426 163 GLU A O 1
ATOM 2525 N N . ASP A 1 167 ? 6.516 -51.011 -15.186 1 75.908 164 ASP A N 1
ATOM 2526 C CA . ASP A 1 167 ? 7.141 -50.829 -16.499 1 83.364 164 ASP A CA 1
ATOM 2527 C C . ASP A 1 167 ? 6.599 -49.621 -17.272 1 71.633 164 ASP A C 1
ATOM 2528 O O . ASP A 1 167 ? 7.382 -48.924 -17.91 1 68.593 164 ASP A O 1
ATOM 2537 N N . LEU A 1 168 ? 5.277 -49.5 -17.303 1 60.169 165 LEU A N 1
ATOM 2538 C CA . LEU A 1 168 ? 4.623 -48.411 -18.004 1 64.408 165 LEU A CA 1
ATOM 2539 C C . LEU A 1 168 ? 4.95 -47.075 -17.319 1 64.107 165 LEU A C 1
ATOM 2540 O O . LEU A 1 168 ? 5.182 -46.061 -17.993 1 55.05 165 LEU A O 1
ATOM 2556 N N . LEU A 1 169 ? 4.965 -47.109 -15.981 1 58.697 166 LEU A N 1
ATOM 2557 C CA . LEU A 1 169 ? 5.324 -45.958 -15.171 1 57.621 166 LEU A CA 1
ATOM 2558 C C . LEU A 1 169 ? 6.722 -45.429 -15.4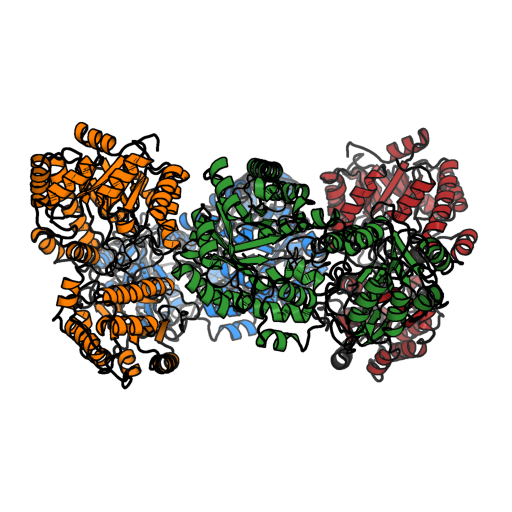88 1 55.925 166 LEU A C 1
ATOM 2559 O O . LEU A 1 169 ? 6.921 -44.213 -15.527 1 61.788 166 LEU A O 1
ATOM 2575 N N . LEU A 1 170 ? 7.672 -46.347 -15.688 1 52.458 167 LEU A N 1
ATOM 2576 C CA . LEU A 1 170 ? 9.051 -45.976 -15.98 1 54.354 167 LEU A CA 1
ATOM 2577 C C . LEU A 1 170 ? 9.202 -45.492 -17.409 1 51.893 167 LEU A C 1
ATOM 2578 O O . LEU A 1 170 ? 10.031 -44.627 -17.669 1 50.639 167 LEU A O 1
ATOM 2594 N N . ASP A 1 171 ? 8.437 -46.069 -18.335 1 53.238 168 ASP A N 1
ATOM 2595 C CA . ASP A 1 171 ? 8.356 -45.533 -19.688 1 56.877 168 ASP A CA 1
ATOM 2596 C C . ASP A 1 171 ? 7.894 -44.078 -19.681 1 56.954 168 ASP A C 1
ATOM 2597 O O . ASP A 1 171 ? 8.544 -43.238 -20.287 1 57.048 168 ASP A O 1
ATOM 2606 N N . HIS A 1 172 ? 6.828 -43.812 -18.92 1 56.228 169 HIS A N 1
ATOM 2607 C CA . HIS A 1 172 ? 6.26 -42.478 -18.794 1 48.015 169 HIS A CA 1
ATOM 2608 C C . HIS A 1 172 ? 7.219 -41.507 -18.107 1 49.644 169 HIS A C 1
ATOM 2609 O O . HIS A 1 172 ? 7.256 -40.315 -18.466 1 51.039 169 HIS A O 1
ATOM 2622 N N . LEU A 1 173 ? 7.969 -42.023 -17.116 1 48.176 170 LEU A N 1
ATOM 2623 C CA . LEU A 1 173 ? 8.983 -41.228 -16.439 1 46.798 170 LEU A CA 1
ATOM 2624 C C . LEU A 1 173 ? 10.09 -40.843 -17.415 1 47.154 170 LEU A C 1
ATOM 2625 O O . LEU A 1 173 ? 10.571 -39.71 -17.377 1 54.609 170 LEU A O 1
ATOM 2641 N N . LYS A 1 174 ? 10.481 -41.79 -18.274 1 46.493 171 LYS A N 1
ATOM 2642 C CA . LYS A 1 174 ? 11.513 -41.532 -19.257 1 46.598 171 LYS A CA 1
ATOM 2643 C C . LYS A 1 174 ? 11.026 -40.499 -20.275 1 47.245 171 LYS A C 1
ATOM 2644 O O . LYS A 1 174 ? 11.809 -39.65 -20.658 1 50.892 171 LYS A O 1
ATOM 2663 N N . GLU A 1 175 ? 9.764 -40.564 -20.706 1 50.079 172 GLU A N 1
ATOM 2664 C CA . GLU A 1 175 ? 9.2 -39.549 -21.59 1 52.105 172 GLU A CA 1
ATOM 2665 C C . GLU A 1 175 ? 9.366 -38.149 -20.991 1 51.402 172 GLU A C 1
ATOM 2666 O O . GLU A 1 175 ? 9.88 -37.269 -21.687 1 45.854 172 GLU A O 1
ATOM 2678 N N . LYS A 1 176 ? 8.954 -37.988 -19.719 1 45.333 173 LYS A N 1
ATOM 2679 C CA . LYS A 1 176 ? 9.031 -36.702 -19.048 1 45.066 173 LYS A CA 1
ATOM 2680 C C . LYS A 1 176 ? 10.477 -36.217 -18.983 1 47.041 173 LYS A C 1
ATOM 2681 O O . LYS A 1 176 ? 10.734 -35.057 -19.303 1 50.657 173 LYS A O 1
ATOM 2700 N N . VAL A 1 177 ? 11.395 -37.103 -18.562 1 44.069 174 VAL A N 1
ATOM 2701 C CA . VAL A 1 177 ? 12.784 -36.702 -18.4 1 45.514 174 VAL A CA 1
ATOM 2702 C C . VAL A 1 177 ? 13.342 -36.26 -19.753 1 49.181 174 VAL A C 1
ATOM 2703 O O . VAL A 1 177 ? 13.964 -35.209 -19.832 1 57.033 174 VAL A O 1
ATOM 2716 N N . ASP A 1 178 ? 13.025 -37.027 -20.8 1 49.817 175 ASP A N 1
ATOM 2717 C CA . ASP A 1 178 ? 13.502 -36.756 -22.148 1 51.908 175 ASP A CA 1
ATOM 2718 C C . ASP A 1 178 ? 12.929 -35.492 -22.76 1 47.59 175 ASP A C 1
ATOM 2719 O O . ASP A 1 178 ? 13.525 -35.015 -23.723 1 59.332 175 ASP A O 1
ATOM 2728 N N . MET A 1 179 ? 11.833 -34.955 -22.213 1 45.045 176 MET A N 1
ATOM 2729 C CA . MET A 1 179 ? 11.314 -33.672 -22.659 1 46.214 176 MET A CA 1
ATOM 2730 C C . MET A 1 179 ? 12.179 -32.512 -22.188 1 50.236 176 MET A C 1
ATOM 2731 O O . MET A 1 179 ? 12.02 -31.404 -22.704 1 56.363 176 MET A O 1
ATOM 2745 N N . GLY A 1 180 ? 13.011 -32.741 -21.18 1 46.035 177 GLY A N 1
ATOM 2746 C CA . GLY A 1 180 ? 13.98 -31.761 -20.742 1 49.698 177 GLY A CA 1
ATOM 2747 C C . GLY A 1 180 ? 14.001 -31.527 -19.251 1 45.215 177 GLY A C 1
ATOM 2748 O O . GLY A 1 180 ? 14.34 -30.417 -18.863 1 52.084 177 GLY A O 1
ATOM 2752 N N . ALA A 1 181 ? 13.781 -32.582 -18.45 1 44.5 178 ALA A N 1
ATOM 2753 C CA . ALA A 1 181 ? 13.88 -32.5 -17.004 1 48.465 178 ALA A CA 1
ATOM 2754 C C . ALA A 1 181 ? 15.28 -32.942 -16.596 1 45.77 178 ALA A C 1
ATOM 2755 O O . ALA A 1 181 ? 15.765 -33.95 -17.092 1 51.711 178 ALA A O 1
ATOM 2762 N N . GLY A 1 182 ? 15.897 -32.191 -15.686 1 46.88 179 GLY A N 1
ATOM 2763 C CA . GLY A 1 182 ? 17.259 -32.424 -15.234 1 52.07 179 GLY A CA 1
ATOM 2764 C C . GLY A 1 182 ? 17.365 -33.287 -13.977 1 48.136 179 GLY A C 1
ATOM 2765 O O . GLY A 1 182 ? 18.488 -33.678 -13.622 1 53.336 179 GLY A O 1
ATOM 2769 N N . PHE A 1 183 ? 16.248 -33.513 -13.271 1 40.849 180 PHE A N 1
ATOM 2770 C CA . PHE A 1 183 ? 16.265 -34.324 -12.08 1 40.284 180 PHE A CA 1
ATOM 2771 C C . PHE A 1 183 ? 14.869 -34.839 -11.741 1 44.114 180 PHE A C 1
ATOM 2772 O O . PHE A 1 183 ? 13.864 -34.355 -12.249 1 41.144 180 PHE A O 1
ATOM 2789 N N . ILE A 1 184 ? 14.864 -35.863 -10.861 1 44.89 181 ILE A N 1
ATOM 2790 C CA . ILE A 1 184 ? 13.665 -36.515 -10.367 1 40.576 181 ILE A CA 1
ATOM 2791 C C . ILE A 1 184 ? 13.584 -36.277 -8.862 1 40.443 181 ILE A C 1
ATOM 2792 O O . ILE A 1 184 ? 14.578 -36.43 -8.176 1 46.393 181 ILE A O 1
ATOM 2808 N N . VAL A 1 185 ? 12.382 -35.99 -8.358 1 37.9 182 VAL A N 1
ATOM 2809 C CA . VAL A 1 185 ? 12.11 -35.91 -6.937 1 37.06 182 VAL A CA 1
ATOM 2810 C C . VAL A 1 185 ? 11.084 -36.977 -6.637 1 37.383 182 VAL A C 1
ATOM 2811 O O . VAL A 1 185 ? 10.025 -36.984 -7.268 1 43.285 182 VAL A O 1
ATOM 2824 N N . THR A 1 186 ? 11.369 -37.832 -5.653 1 38.561 183 THR A N 1
ATOM 2825 C CA . THR A 1 186 ? 10.477 -38.95 -5.383 1 39.97 183 THR A CA 1
ATOM 2826 C C . THR A 1 186 ? 9.403 -38.48 -4.407 1 41.578 183 THR A C 1
ATOM 2827 O O . THR A 1 186 ? 9.647 -37.657 -3.533 1 49.291 183 THR A O 1
ATOM 2837 N N . GLN A 1 187 ? 8.253 -39.141 -4.475 1 46.777 184 GLN A N 1
ATOM 2838 C CA . GLN A 1 187 ? 7.267 -39.132 -3.417 1 49.708 184 GLN A CA 1
ATOM 2839 C C . GLN A 1 187 ? 7.912 -39.732 -2.178 1 48.234 184 GLN A C 1
ATOM 2840 O O . GLN A 1 187 ? 8.874 -40.49 -2.289 1 40.837 184 GLN A O 1
ATOM 2854 N N . MET A 1 188 ? 7.369 -39.38 -1.014 1 55.297 185 MET A N 1
ATOM 2855 C CA . MET A 1 188 ? 7.851 -39.896 0.257 1 54.396 185 MET A CA 1
ATOM 2856 C C . MET A 1 188 ? 7.792 -41.425 0.263 1 50.872 185 MET A C 1
ATOM 2857 O O . MET A 1 188 ? 6.989 -42.026 -0.442 1 50.581 185 MET A O 1
ATOM 2871 N N . PHE A 1 189 ? 8.676 -42.037 1.027 1 51.422 186 PHE A N 1
ATOM 2872 C CA . PHE A 1 189 ? 8.697 -43.48 1.193 1 53.594 186 PHE A CA 1
ATOM 2873 C C . PHE A 1 189 ? 9.336 -43.777 2.533 1 58.612 186 PHE A C 1
ATOM 2874 O O . PHE A 1 189 ? 10.057 -42.928 3.056 1 57.801 186 PHE A O 1
ATOM 2891 N N . TYR A 1 190 ? 9.063 -44.961 3.073 1 61.997 187 TYR A N 1
ATOM 2892 C CA . TYR A 1 190 ? 9.735 -45.465 4.271 1 56.523 187 TYR A CA 1
ATOM 2893 C C . TYR A 1 190 ? 10.332 -46.843 4.057 1 58.661 187 TYR A C 1
ATOM 2894 O O . TYR A 1 190 ? 10.995 -47.327 4.97 1 59.856 187 TYR A O 1
ATOM 2911 N N . ASP A 1 191 ? 10.132 -47.461 2.876 1 61.78 188 ASP A N 1
ATOM 2912 C CA . ASP A 1 191 ? 10.759 -48.724 2.534 1 60.409 188 ASP A CA 1
ATOM 2913 C C . ASP A 1 191 ? 11.99 -48.463 1.67 1 58.185 188 ASP A C 1
ATOM 2914 O O . ASP A 1 191 ? 11.873 -48.435 0.448 1 65.119 188 ASP A O 1
ATOM 2923 N N . VAL A 1 192 ? 13.158 -48.364 2.307 1 57.044 189 VAL A N 1
ATOM 2924 C CA . VAL A 1 192 ? 14.397 -48.039 1.607 1 54.24 189 VAL A CA 1
ATOM 2925 C C . VAL A 1 192 ? 14.861 -49.145 0.655 1 52.796 189 VAL A C 1
ATOM 2926 O O . VAL A 1 192 ? 15.508 -48.845 -0.349 1 56.595 189 VAL A O 1
ATOM 2939 N N . ASP A 1 193 ? 14.592 -50.412 0.973 1 61.152 190 ASP A N 1
ATOM 2940 C CA . ASP A 1 193 ? 14.982 -51.513 0.082 1 67.486 190 ASP A CA 1
ATOM 2941 C C . ASP A 1 193 ? 14.248 -51.402 -1.242 1 60.512 190 ASP A C 1
ATOM 2942 O O . ASP A 1 193 ? 14.873 -51.474 -2.298 1 58.653 190 ASP A O 1
ATOM 2951 N N . ASN A 1 194 ? 12.934 -51.179 -1.159 1 56.517 191 ASN A N 1
ATOM 2952 C CA . ASN A 1 194 ? 12.125 -50.965 -2.351 1 56.378 191 ASN A CA 1
ATOM 2953 C C . ASN A 1 194 ? 12.628 -49.749 -3.142 1 57.328 191 ASN A C 1
ATOM 2954 O O . ASN A 1 194 ? 12.691 -49.806 -4.361 1 57.865 191 ASN A O 1
ATOM 2965 N N . PHE A 1 195 ? 12.956 -48.666 -2.434 1 53.66 192 PHE A N 1
ATOM 2966 C CA . PHE A 1 195 ? 13.479 -47.466 -3.073 1 54.561 192 PHE A CA 1
ATOM 2967 C C . PHE A 1 195 ? 14.768 -47.743 -3.864 1 55.909 192 PHE A C 1
ATOM 2968 O O . PHE A 1 195 ? 14.89 -47.301 -5.005 1 56.524 192 PHE A O 1
ATOM 2985 N N . LEU A 1 196 ? 15.711 -48.447 -3.245 1 53.521 193 LEU A N 1
ATOM 2986 C CA . LEU A 1 196 ? 16.999 -48.73 -3.879 1 58.628 193 LEU A CA 1
ATOM 2987 C C . LEU A 1 196 ? 16.867 -49.673 -5.071 1 58.869 193 LEU A C 1
ATOM 2988 O O . LEU A 1 196 ? 17.621 -49.531 -6.042 1 60.52 193 LEU A O 1
ATOM 3004 N N . ARG A 1 197 ? 15.904 -50.605 -4.982 1 59.094 194 ARG A N 1
ATOM 3005 C CA . ARG A 1 197 ? 15.552 -51.472 -6.099 1 59.965 194 ARG A CA 1
ATOM 3006 C C . ARG A 1 197 ? 14.967 -50.655 -7.244 1 53.648 194 ARG A C 1
ATOM 3007 O O . ARG A 1 197 ? 15.32 -50.869 -8.401 1 55.108 194 ARG A O 1
ATOM 3028 N N . TRP A 1 198 ? 14.075 -49.728 -6.896 1 52.766 195 TRP A N 1
ATOM 3029 C CA . TRP A 1 198 ? 13.495 -48.805 -7.865 1 52.709 195 TRP A CA 1
ATOM 3030 C C . TRP A 1 198 ? 14.559 -47.978 -8.585 1 49.978 195 TRP A C 1
ATOM 3031 O O . TRP A 1 198 ? 14.498 -47.85 -9.794 1 50.154 195 TRP A O 1
ATOM 3052 N N . VAL A 1 199 ? 15.529 -47.449 -7.835 1 49.744 196 VAL A N 1
ATOM 3053 C CA . VAL A 1 199 ? 16.624 -46.691 -8.427 1 49.475 196 VAL A CA 1
ATOM 3054 C C . VAL A 1 199 ? 17.335 -47.54 -9.478 1 50.927 196 VAL A C 1
ATOM 3055 O O . VAL A 1 199 ? 17.576 -47.041 -10.576 1 59.596 196 VAL A O 1
ATOM 3068 N N . LYS A 1 200 ? 17.654 -48.785 -9.125 1 55.652 197 LYS A N 1
ATOM 3069 C CA . LYS A 1 200 ? 18.273 -49.714 -10.07 1 63.32 197 LYS A CA 1
ATOM 3070 C C . LYS A 1 200 ? 17.424 -49.861 -11.341 1 56.893 197 LYS A C 1
ATOM 3071 O O . LYS A 1 200 ? 17.965 -49.79 -12.443 1 50.986 197 LYS A O 1
ATOM 3090 N N . LYS A 1 201 ? 16.1 -49.994 -11.166 1 51.632 198 LYS A N 1
ATOM 3091 C CA . LYS A 1 201 ? 15.182 -50.143 -12.287 1 51.274 198 LYS A CA 1
ATOM 3092 C C . LYS A 1 201 ? 15.183 -48.891 -13.162 1 51.324 198 LYS A C 1
ATOM 3093 O O . LYS A 1 201 ? 15.167 -48.996 -14.386 1 56.212 198 LYS A O 1
ATOM 3112 N N . VAL A 1 202 ? 15.224 -47.716 -12.52 1 50.955 199 VAL A N 1
ATOM 3113 C CA . VAL A 1 202 ? 15.223 -46.439 -13.209 1 45.81 199 VAL A CA 1
ATOM 3114 C C . VAL A 1 202 ? 16.465 -46.324 -14.088 1 47.887 199 VAL A C 1
ATOM 3115 O O . VAL A 1 202 ? 16.356 -45.921 -15.243 1 50.418 199 VAL A O 1
ATOM 3128 N N . ARG A 1 203 ? 17.637 -46.637 -13.521 1 50.506 200 ARG A N 1
ATOM 3129 C CA . ARG A 1 203 ? 18.879 -46.576 -14.291 1 54.195 200 ARG A CA 1
ATOM 3130 C C . ARG A 1 203 ? 18.904 -47.607 -15.419 1 57.467 200 ARG A C 1
ATOM 3131 O O . ARG A 1 203 ? 19.274 -47.243 -16.526 1 61.331 200 ARG A O 1
ATOM 3152 N N . GLU A 1 204 ? 18.417 -48.828 -15.162 1 58.69 201 GLU A N 1
ATOM 3153 C CA . GLU A 1 204 ? 18.34 -49.873 -16.178 1 63.666 201 GLU A CA 1
ATOM 3154 C C . GLU A 1 204 ? 17.418 -49.508 -17.339 1 63.842 201 GLU A C 1
ATOM 3155 O O . GLU A 1 204 ? 17.701 -49.872 -18.478 1 76.229 201 GLU A O 1
ATOM 3167 N N . ARG A 1 205 ? 16.415 -48.655 -17.075 1 67.224 202 ARG A N 1
ATOM 3168 C CA . ARG A 1 205 ? 15.533 -48.156 -18.122 1 65.103 202 ARG A CA 1
ATOM 3169 C C . ARG A 1 205 ? 16.197 -47.082 -18.981 1 60.546 202 ARG A C 1
ATOM 3170 O O . ARG A 1 205 ? 15.628 -46.668 -19.99 1 59.816 202 ARG A O 1
ATOM 3191 N N . GLY A 1 206 ? 17.396 -46.624 -18.574 1 59.75 203 GLY A N 1
ATOM 3192 C CA . GLY A 1 206 ? 18.183 -45.642 -19.291 1 57.626 203 GLY A CA 1
ATOM 3193 C C . GLY A 1 206 ? 17.862 -44.216 -18.85 1 59.78 203 GLY A C 1
ATOM 3194 O O . GLY A 1 206 ? 17.979 -43.299 -19.66 1 62.669 203 GLY A O 1
ATOM 3198 N N . ILE A 1 207 ? 17.509 -44.033 -17.567 1 57.772 204 ILE A N 1
ATOM 3199 C CA . ILE A 1 207 ? 17.214 -42.732 -16.993 1 54.684 204 ILE A CA 1
ATOM 3200 C C . ILE A 1 207 ? 18.387 -42.411 -16.07 1 58.263 204 ILE A C 1
ATOM 3201 O O . ILE A 1 207 ? 18.53 -43.042 -15.017 1 58.939 204 ILE A O 1
ATOM 3217 N N . SER A 1 208 ? 19.188 -41.404 -16.441 1 60.973 205 SER A N 1
ATOM 3218 C CA . SER A 1 208 ? 20.479 -41.121 -15.819 1 65.187 205 SER A CA 1
ATOM 3219 C C . SER A 1 208 ? 20.493 -39.844 -14.979 1 60.261 205 SER A C 1
ATOM 3220 O O . SER A 1 208 ? 21.471 -39.607 -14.265 1 63.692 205 SER A O 1
ATOM 3227 N N . VAL A 1 209 ? 19.439 -39.022 -15.037 1 49.405 206 VAL A N 1
ATOM 3228 C CA . VAL A 1 209 ? 19.408 -37.775 -14.305 1 45.948 206 VAL A CA 1
ATOM 3229 C C . VAL A 1 209 ? 19.475 -38.053 -12.802 1 48.437 206 VAL A C 1
ATOM 3230 O O . VAL A 1 209 ? 19.05 -39.118 -12.364 1 47.919 206 VAL A O 1
ATOM 3243 N N . PRO A 1 210 ? 19.977 -37.129 -11.964 1 46.737 207 PRO A N 1
ATOM 3244 C CA . PRO A 1 210 ? 19.989 -37.329 -10.517 1 45.771 207 PRO A CA 1
ATOM 3245 C C . PRO A 1 210 ? 18.612 -37.58 -9.894 1 49.027 207 PRO A C 1
ATOM 3246 O O . PRO A 1 210 ? 17.634 -36.953 -10.286 1 47.988 207 PRO A O 1
ATOM 3257 N N . ILE A 1 211 ? 18.554 -38.536 -8.957 1 50.231 208 ILE A N 1
ATOM 3258 C CA . ILE A 1 211 ? 17.351 -38.892 -8.218 1 44.34 208 ILE A CA 1
ATOM 3259 C C . ILE A 1 211 ? 17.452 -38.263 -6.831 1 43.095 208 ILE A C 1
ATOM 3260 O O . ILE A 1 211 ? 18.427 -38.475 -6.119 1 53.069 208 ILE A O 1
ATOM 3276 N N . VAL A 1 212 ? 16.389 -37.574 -6.427 1 40.17 209 VAL A N 1
ATOM 3277 C CA . VAL A 1 212 ? 16.327 -36.902 -5.147 1 43.051 209 VAL A CA 1
ATOM 3278 C C . VAL A 1 212 ? 15.239 -37.594 -4.326 1 46.837 209 VAL A C 1
ATOM 3279 O O . VAL A 1 212 ? 14.061 -37.494 -4.675 1 52.26 209 VAL A O 1
ATOM 3292 N N . PRO A 1 213 ? 15.59 -38.275 -3.216 1 48.798 210 PRO A N 1
ATOM 3293 C CA . PRO A 1 213 ? 14.608 -38.917 -2.354 1 48.197 210 PRO A CA 1
ATOM 3294 C C . PRO A 1 213 ? 13.839 -37.883 -1.545 1 47.966 210 PRO A C 1
ATOM 3295 O O . PRO A 1 213 ? 14.452 -36.997 -0.966 1 49.651 210 PRO A O 1
ATOM 3306 N N . GLY A 1 214 ? 12.507 -38.014 -1.551 1 48.844 211 GLY A N 1
ATOM 3307 C CA . GLY A 1 214 ? 11.614 -37.303 -0.662 1 48.171 211 GLY A CA 1
ATOM 3308 C C . GLY A 1 214 ? 11.58 -37.973 0.713 1 47.733 211 GLY A C 1
ATOM 3309 O O . GLY A 1 214 ? 11.125 -39.111 0.846 1 58.332 211 GLY A O 1
ATOM 3313 N N . ILE A 1 215 ? 12.108 -37.274 1.717 1 46.624 212 ILE A N 1
ATOM 3314 C CA . ILE A 1 215 ? 12.176 -37.749 3.088 1 48.844 212 ILE A CA 1
ATOM 3315 C C . ILE A 1 215 ? 11.174 -36.964 3.898 1 44.728 212 ILE A C 1
ATOM 3316 O O . ILE A 1 215 ? 11.25 -35.752 3.918 1 46.658 212 ILE A O 1
ATOM 3332 N N . MET A 1 216 ? 10.284 -37.655 4.608 1 50.921 213 MET A N 1
ATOM 3333 C CA . MET A 1 216 ? 9.388 -36.988 5.524 1 51.998 213 MET A CA 1
ATOM 3334 C C . MET A 1 216 ? 9.743 -37.394 6.952 1 48.85 213 MET A C 1
ATOM 3335 O O . MET A 1 216 ? 9.319 -38.457 7.404 1 53.729 213 MET A O 1
ATOM 3349 N N . PRO A 1 217 ? 10.355 -36.481 7.733 1 49.888 214 PRO A N 1
ATOM 3350 C CA . PRO A 1 217 ? 10.545 -36.683 9.157 1 54.53 214 PRO A CA 1
ATOM 3351 C C . PRO A 1 217 ? 9.205 -36.867 9.862 1 53.347 214 PRO A C 1
ATOM 3352 O O . PRO A 1 217 ? 8.205 -36.344 9.409 1 54.015 214 PRO A O 1
ATOM 3363 N N . ILE A 1 218 ? 9.214 -37.617 10.954 1 55.018 215 ILE A N 1
ATOM 3364 C CA . ILE A 1 218 ? 8.027 -37.877 11.748 1 51.374 215 ILE A CA 1
ATOM 3365 C C . ILE A 1 218 ? 7.915 -36.758 12.782 1 53.369 215 ILE A C 1
ATOM 3366 O O . ILE A 1 218 ? 8.699 -36.747 13.73 1 58.288 215 ILE A O 1
ATOM 3382 N N . ALA A 1 219 ? 6.959 -35.846 12.579 1 52.686 216 ALA A N 1
ATOM 3383 C CA . ALA A 1 219 ? 6.609 -34.81 13.542 1 57.068 216 ALA A CA 1
ATOM 3384 C C . ALA A 1 219 ? 5.625 -35.354 14.573 1 53.985 216 ALA A C 1
ATOM 3385 O O . ALA A 1 219 ? 5.788 -35.041 15.75 1 58.855 216 ALA A O 1
ATOM 3392 N N . THR A 1 220 ? 4.567 -36.046 14.104 1 49.175 217 THR A N 1
ATOM 3393 C CA . THR A 1 220 ? 3.495 -36.57 14.933 1 51.239 217 THR A CA 1
ATOM 3394 C C . THR A 1 220 ? 3.073 -37.936 14.408 1 52.207 217 THR A C 1
ATOM 3395 O O . THR A 1 220 ? 3.091 -38.162 13.211 1 53.755 217 THR A O 1
ATOM 3405 N N . TYR A 1 221 ? 2.601 -38.812 15.294 1 51.468 218 TYR A N 1
ATOM 3406 C CA . TYR A 1 221 ? 2.17 -40.141 14.883 1 49.722 218 TYR A CA 1
ATOM 3407 C C . TYR A 1 221 ? 1 -40.06 13.906 1 53.487 218 TYR A C 1
ATOM 3408 O O . TYR A 1 221 ? 0.971 -40.809 12.936 1 63.765 218 TYR A O 1
ATOM 3425 N N . ALA A 1 222 ? 0.054 -39.149 14.167 1 59.53 219 ALA A N 1
ATOM 3426 C CA . ALA A 1 222 ? -1.149 -39.046 13.347 1 60.187 219 ALA A CA 1
ATOM 3427 C C . ALA A 1 222 ? -0.801 -38.611 11.926 1 59.876 219 ALA A C 1
ATOM 3428 O O . ALA A 1 222 ? -1.231 -39.269 10.98 1 74.17 219 ALA A O 1
ATOM 3435 N N . SER A 1 223 ? -0.014 -37.546 11.787 1 58.156 220 SER A N 1
ATOM 3436 C CA . SER A 1 223 ? 0.344 -37.04 10.461 1 60.931 220 SER A CA 1
ATOM 3437 C C . SER A 1 223 ? 1.2 -38.064 9.708 1 60.544 220 SER A C 1
ATOM 3438 O O . SER A 1 223 ? 1.071 -38.194 8.503 1 72.746 220 SER A O 1
ATOM 3445 N N . PHE A 1 224 ? 2.053 -38.778 10.45 1 67.613 221 PHE A N 1
ATOM 3446 C CA . PHE A 1 224 ? 2.879 -39.858 9.916 1 61.022 221 PHE A CA 1
ATOM 3447 C C . PHE A 1 224 ? 2.016 -40.931 9.244 1 57.408 221 PHE A C 1
ATOM 3448 O O . PHE A 1 224 ? 2.19 -41.169 8.055 1 57.358 221 PHE A O 1
ATOM 3465 N N . LEU A 1 225 ? 1.079 -41.505 9.998 1 57.584 222 LEU A N 1
ATOM 3466 C CA . LEU A 1 225 ? 0.172 -42.522 9.474 1 63.988 222 LEU A CA 1
ATOM 3467 C C . LEU A 1 225 ? -0.722 -42.012 8.363 1 62.408 222 LEU A C 1
ATOM 3468 O O . LEU A 1 225 ? -0.899 -42.698 7.364 1 69.996 222 LEU A O 1
ATOM 3484 N N . ARG A 1 226 ? -1.329 -40.854 8.594 1 61.932 223 ARG A N 1
ATOM 3485 C CA . ARG A 1 226 ? -2.323 -40.329 7.674 1 64.169 223 ARG A CA 1
ATOM 3486 C C . ARG A 1 226 ? -1.682 -40.015 6.326 1 63.397 223 ARG A C 1
ATOM 3487 O O . ARG A 1 226 ? -2.229 -40.4 5.3 1 65.792 223 ARG A O 1
ATOM 3508 N N . ARG A 1 227 ? -0.491 -39.409 6.36 1 63.444 224 ARG A N 1
ATOM 3509 C CA . ARG A 1 227 ? 0.221 -39.079 5.137 1 69.506 224 ARG A CA 1
ATOM 3510 C C . ARG A 1 227 ? 0.727 -40.341 4.433 1 60.754 224 ARG A C 1
ATOM 3511 O O . ARG A 1 227 ? 0.677 -40.419 3.213 1 57.927 224 ARG A O 1
ATOM 3532 N N . ALA A 1 228 ? 1.203 -41.323 5.193 1 57.9 225 ALA A N 1
ATOM 3533 C CA . ALA A 1 228 ? 1.629 -42.6 4.61 1 61.899 225 ALA A CA 1
ATOM 3534 C C . ALA A 1 228 ? 0.468 -43.336 3.916 1 61.532 225 ALA A C 1
ATOM 3535 O O . ALA A 1 228 ? 0.566 -43.639 2.727 1 64.324 225 ALA A O 1
ATOM 3542 N N . ASN A 1 229 ? -0.632 -43.549 4.647 1 62.115 226 ASN A N 1
ATOM 3543 C CA . ASN A 1 229 ? -1.824 -44.223 4.125 1 69.131 226 ASN A CA 1
ATOM 3544 C C . ASN A 1 229 ? -2.417 -43.511 2.91 1 70.656 226 ASN A C 1
ATOM 3545 O O . ASN A 1 229 ? -2.832 -44.173 1.954 1 71.009 226 ASN A O 1
ATOM 3556 N N . HIS A 1 230 ? -2.389 -42.173 2.94 1 80.729 227 HIS A N 1
ATOM 3557 C CA . HIS A 1 230 ? -2.923 -41.375 1.846 1 73.624 227 HIS A CA 1
ATOM 3558 C C . HIS A 1 230 ? -2.056 -41.496 0.604 1 74.495 227 HIS A C 1
ATOM 3559 O O . HIS A 1 230 ? -2.599 -41.686 -0.475 1 79.441 227 HIS A O 1
ATOM 3572 N N . MET A 1 231 ? -0.728 -41.467 0.786 1 81.389 228 MET A N 1
ATOM 3573 C CA . MET A 1 231 ? 0.216 -41.623 -0.322 1 81.494 228 MET A CA 1
ATOM 3574 C C . MET A 1 231 ? 0.417 -43.107 -0.651 1 85.499 228 MET A C 1
ATOM 3575 O O . MET A 1 231 ?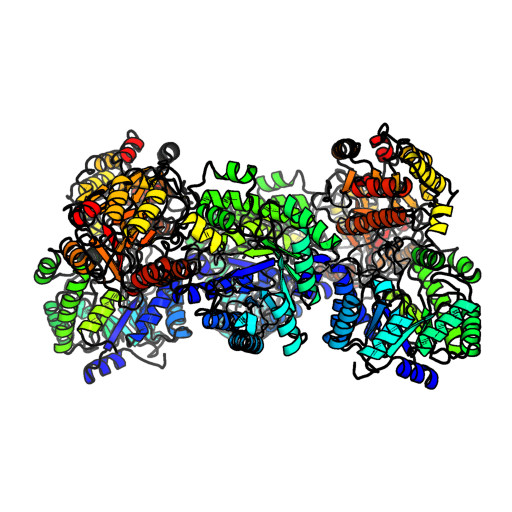 1.222 -43.399 -1.53 1 86.243 228 MET A O 1
ATOM 3589 N N . LYS A 1 232 ? -0.318 -44.032 0.015 1 87.897 229 LYS A N 1
ATOM 3590 C CA . LYS A 1 232 ? -0.198 -45.46 -0.18 1 92.757 229 LYS A CA 1
ATOM 3591 C C . LYS A 1 232 ? 1.257 -45.904 -0.105 1 84.446 229 LYS A C 1
ATOM 3592 O O . LYS A 1 232 ? 1.906 -46.049 -1.134 1 86.95 229 LYS A O 1
ATOM 3611 N N . CYS A 1 233 ? 1.788 -45.976 1.109 1 85.63 230 CYS A N 1
ATOM 3612 C CA . CYS A 1 233 ? 3.222 -45.895 1.379 1 79.192 230 CYS A CA 1
ATOM 3613 C C . CYS A 1 233 ? 3.551 -46.866 2.505 1 71.237 230 CYS A C 1
ATOM 3614 O O . CYS A 1 233 ? 3.297 -46.534 3.658 1 77.741 230 CYS A O 1
ATOM 3621 N N . LYS A 1 234 ? 4.1 -48.04 2.162 1 70.396 231 LYS A N 1
ATOM 3622 C CA . LYS A 1 234 ? 4.407 -49.083 3.134 1 71.564 231 LYS A CA 1
ATOM 3623 C C . LYS A 1 234 ? 5.297 -48.503 4.248 1 72.905 231 LYS A C 1
ATOM 3624 O O . LYS A 1 234 ? 6.358 -47.94 3.97 1 72.94 231 LYS A O 1
ATOM 3643 N N . ILE A 1 235 ? 4.824 -48.643 5.488 1 62.221 232 ILE A N 1
ATOM 3644 C CA . ILE A 1 235 ? 5.62 -48.443 6.682 1 63.588 232 ILE A CA 1
ATOM 3645 C C . ILE A 1 235 ? 6.137 -49.82 7.115 1 62.91 232 ILE A C 1
ATOM 3646 O O . ILE A 1 235 ? 5.327 -50.712 7.36 1 64 232 ILE A O 1
ATOM 3662 N N . PRO A 1 236 ? 7.46 -50.024 7.302 1 60.575 233 PRO A N 1
ATOM 3663 C CA . PRO A 1 236 ? 7.975 -51.272 7.861 1 61.971 233 PRO A CA 1
ATOM 3664 C C . PRO A 1 236 ? 7.323 -51.68 9.19 1 69.696 233 PRO A C 1
ATOM 3665 O O . PRO A 1 236 ? 6.986 -50.823 10.002 1 70.833 233 PRO A O 1
ATOM 3676 N N . GLU A 1 237 ? 7.121 -52.978 9.381 1 74.167 234 GLU A N 1
ATOM 3677 C CA . GLU A 1 237 ? 6.564 -53.535 10.607 1 77.29 234 GLU A CA 1
ATOM 3678 C C . GLU A 1 237 ? 7.497 -53.222 11.787 1 75.152 234 GLU A C 1
ATOM 3679 O O . GLU A 1 237 ? 7.015 -52.905 12.87 1 77.064 234 GLU A O 1
ATOM 3691 N N . GLU A 1 238 ? 8.822 -53.258 11.55 1 71.238 235 GLU A N 1
ATOM 3692 C CA . GLU A 1 238 ? 9.815 -52.841 12.531 1 72.538 235 GLU A CA 1
ATOM 3693 C C . GLU A 1 238 ? 9.517 -51.458 13.121 1 73.245 235 GLU A C 1
ATOM 3694 O O . GLU A 1 238 ? 9.597 -51.289 14.334 1 81.638 235 GLU A O 1
ATOM 3706 N N . TRP A 1 239 ? 9.134 -50.507 12.268 1 71.954 236 TRP A N 1
ATOM 3707 C CA . TRP A 1 239 ? 8.857 -49.139 12.683 1 65.29 236 TRP A CA 1
ATOM 3708 C C . TRP A 1 239 ? 7.573 -49.066 13.499 1 65.938 236 TRP A C 1
ATOM 3709 O O . TRP A 1 239 ? 7.57 -48.481 14.579 1 75.888 236 TRP A O 1
ATOM 3730 N N . MET A 1 240 ? 6.49 -49.628 12.947 1 68.012 237 MET A N 1
ATOM 3731 C CA . MET A 1 240 ? 5.181 -49.641 13.6 1 64.612 237 MET A CA 1
ATOM 3732 C C . MET A 1 240 ? 5.287 -50.283 14.987 1 68.461 237 MET A C 1
ATOM 3733 O O . MET A 1 240 ? 4.745 -49.737 15.945 1 74.06 237 MET A O 1
ATOM 3747 N N . ALA A 1 241 ? 6.032 -51.398 15.065 1 66.386 238 ALA A N 1
ATOM 3748 C CA . ALA A 1 241 ? 6.309 -52.089 16.319 1 61.974 238 ALA A CA 1
ATOM 3749 C C . ALA A 1 241 ? 7.014 -51.187 17.329 1 62.457 238 ALA A C 1
ATOM 3750 O O . ALA A 1 241 ? 6.612 -51.165 18.483 1 71.721 238 ALA A O 1
ATOM 3757 N N . LYS A 1 242 ? 8.029 -50.459 16.871 1 63.188 239 LYS A N 1
ATOM 3758 C CA . LYS A 1 242 ? 8.828 -49.599 17.743 1 61.489 239 LYS A CA 1
ATOM 3759 C C . LYS A 1 242 ? 8.035 -48.375 18.228 1 61.985 239 LYS A C 1
ATOM 3760 O O . LYS A 1 242 ? 8.312 -47.878 19.316 1 67.298 239 LYS A O 1
ATOM 3779 N N . LEU A 1 243 ? 7.081 -47.889 17.417 1 57.407 240 LEU A N 1
ATOM 3780 C CA . LEU A 1 243 ? 6.274 -46.717 17.737 1 57.715 240 LEU A CA 1
ATOM 3781 C C . LEU A 1 243 ? 5.053 -47.037 18.591 1 65.746 240 LEU A C 1
ATOM 3782 O O . LEU A 1 243 ? 4.604 -46.149 19.33 1 61.545 240 LEU A O 1
ATOM 3798 N N . GLU A 1 244 ? 4.509 -48.263 18.472 1 83.135 241 GLU A N 1
ATOM 3799 C CA . GLU A 1 244 ? 3.267 -48.671 19.14 1 85.659 241 GLU A CA 1
ATOM 3800 C C . GLU A 1 244 ? 3.247 -48.413 20.654 1 72.958 241 GLU A C 1
ATOM 3801 O O . GLU A 1 244 ? 2.337 -47.764 21.158 1 69.859 241 GLU A O 1
ATOM 3813 N N . PRO A 1 245 ? 4.313 -48.792 21.404 1 65.121 242 PRO A N 1
ATOM 3814 C CA . PRO A 1 245 ? 4.402 -48.483 22.835 1 63.702 242 PRO A CA 1
ATOM 3815 C C . PRO A 1 245 ? 4.148 -47.03 23.237 1 65.302 242 PRO A C 1
ATOM 3816 O O . PRO A 1 245 ? 3.72 -46.8 24.347 1 71.129 242 PRO A O 1
ATOM 3827 N N . VAL A 1 246 ? 4.414 -46.074 22.33 1 63.251 243 VAL A N 1
ATOM 3828 C CA . VAL A 1 246 ? 4.391 -44.657 22.665 1 60.718 243 VAL A CA 1
ATOM 3829 C C . VAL A 1 246 ? 3.65 -43.836 21.621 1 59.867 243 VAL A C 1
ATOM 3830 O O . VAL A 1 246 ? 3.889 -42.642 21.565 1 55.603 243 VAL A O 1
ATOM 3843 N N . LYS A 1 247 ? 2.708 -44.421 20.873 1 57.675 244 LYS A N 1
ATOM 3844 C CA . LYS A 1 247 ? 2.058 -43.711 19.774 1 62.105 244 LYS A CA 1
ATOM 3845 C C . LYS A 1 247 ? 1.329 -42.418 20.186 1 63.125 244 LYS A C 1
ATOM 3846 O O . LYS A 1 247 ? 1.193 -41.509 19.381 1 71.956 244 LYS A O 1
ATOM 3865 N N . ASN A 1 248 ? 0.813 -42.362 21.407 1 59.237 245 ASN A N 1
ATOM 3866 C CA . ASN A 1 248 ? 0.012 -41.227 21.838 1 60.555 245 ASN A CA 1
ATOM 3867 C C . ASN A 1 248 ? 0.871 -40.124 22.443 1 60.86 245 ASN A C 1
ATOM 3868 O O . ASN A 1 248 ? 0.329 -39.065 22.731 1 65.319 245 ASN A O 1
ATOM 3879 N N . ASP A 1 249 ? 2.182 -40.351 22.647 1 60.68 246 ASP A N 1
ATOM 3880 C CA . ASP A 1 249 ? 3.097 -39.301 23.038 1 61.138 246 ASP A CA 1
ATOM 3881 C C . ASP A 1 249 ? 3.984 -38.922 21.848 1 63.152 246 ASP A C 1
ATOM 3882 O O . ASP A 1 249 ? 4.956 -39.611 21.557 1 59.677 246 ASP A O 1
ATOM 3891 N N . ASP A 1 250 ? 3.698 -37.769 21.249 1 60.255 247 ASP A N 1
ATOM 3892 C CA . ASP A 1 250 ? 4.403 -37.316 20.061 1 56.555 247 ASP A CA 1
ATOM 3893 C C . ASP A 1 250 ? 5.833 -36.877 20.314 1 54.515 247 ASP A C 1
ATOM 3894 O O . ASP A 1 250 ? 6.62 -36.895 19.375 1 58.144 247 ASP A O 1
ATOM 3903 N N . VAL A 1 251 ? 6.192 -36.507 21.547 1 51.088 248 VAL A N 1
ATOM 3904 C CA . VAL A 1 251 ? 7.593 -36.232 21.872 1 48.89 248 VAL A CA 1
ATOM 3905 C C . VAL A 1 251 ? 8.39 -37.525 21.711 1 46.751 248 VAL A C 1
ATOM 3906 O O . VAL A 1 251 ? 9.471 -37.512 21.131 1 48.011 248 VAL A O 1
ATOM 3919 N N . ALA A 1 252 ? 7.846 -38.614 22.252 1 52.663 249 ALA A N 1
ATOM 3920 C CA . ALA A 1 252 ? 8.492 -39.925 22.208 1 58.636 249 ALA A CA 1
ATOM 3921 C C . ALA A 1 252 ? 8.507 -40.488 20.788 1 56.079 249 ALA A C 1
ATOM 3922 O O . ALA A 1 252 ? 9.512 -41.101 20.382 1 49.096 249 ALA A O 1
ATOM 3929 N N . VAL A 1 253 ? 7.38 -40.28 20.071 1 48.154 250 VAL A N 1
ATOM 3930 C CA . VAL A 1 253 ? 7.263 -40.704 18.692 1 51.257 250 VAL A CA 1
ATOM 3931 C C . VAL A 1 253 ? 8.344 -40.019 17.859 1 51.95 250 VAL A C 1
ATOM 3932 O O . VAL A 1 253 ? 9.006 -40.675 17.066 1 58.076 250 VAL A O 1
ATOM 3945 N N . ARG A 1 254 ? 8.492 -38.709 18.039 1 49.267 251 ARG A N 1
ATOM 3946 C CA . ARG A 1 254 ? 9.46 -37.931 17.293 1 48.68 251 ARG A CA 1
ATOM 3947 C C . ARG A 1 254 ? 10.897 -38.36 17.594 1 48.398 251 ARG A C 1
ATOM 3948 O O . ARG A 1 254 ? 11.715 -38.377 16.677 1 55.845 251 ARG A O 1
ATOM 3969 N N . GLU A 1 255 ? 11.19 -38.673 18.856 1 52.833 252 GLU A N 1
ATOM 3970 C CA . GLU A 1 255 ? 12.5 -39.181 19.25 1 57.624 252 GLU A CA 1
ATOM 3971 C C . GLU A 1 255 ? 12.848 -40.491 18.549 1 56.618 252 GLU A C 1
ATOM 3972 O O . GLU A 1 255 ? 13.958 -40.638 18.055 1 63.79 252 GLU A O 1
ATOM 3984 N N . ILE A 1 256 ? 11.904 -41.429 18.519 1 54.56 253 ILE A N 1
ATOM 3985 C CA . ILE A 1 256 ? 12.134 -42.719 17.87 1 54.153 253 ILE A CA 1
ATOM 3986 C C . ILE A 1 256 ? 12.246 -42.517 16.355 1 54.177 253 ILE A C 1
ATOM 3987 O O . ILE A 1 256 ? 13.127 -43.116 15.725 1 56.406 253 ILE A O 1
ATOM 4003 N N . GLY A 1 257 ? 11.347 -41.681 15.807 1 49.487 254 GLY A N 1
ATOM 4004 C CA . GLY A 1 257 ? 11.29 -41.421 14.38 1 50.648 254 GLY A CA 1
ATOM 4005 C C . GLY A 1 257 ? 12.554 -40.761 13.832 1 50.134 254 GLY A C 1
ATOM 4006 O O . GLY A 1 257 ? 12.92 -41.03 12.693 1 48.993 254 GLY A O 1
ATOM 4010 N N . LYS A 1 258 ? 13.174 -39.891 14.649 1 52.937 255 LYS A N 1
ATOM 4011 C CA . LYS A 1 258 ? 14.48 -39.316 14.365 1 50.626 255 LYS A CA 1
ATOM 4012 C C . LYS A 1 258 ? 15.443 -40.427 13.944 1 49.725 255 LYS A C 1
ATOM 4013 O O . LYS A 1 258 ? 16.069 -40.332 12.903 1 53.29 255 LYS A O 1
ATOM 4032 N N . THR A 1 259 ? 15.53 -41.469 14.764 1 51.196 256 THR A N 1
ATOM 4033 C CA . THR A 1 259 ? 16.473 -42.561 14.545 1 56.567 256 THR A CA 1
ATOM 4034 C C . THR A 1 259 ? 16.064 -43.39 13.328 1 55.799 256 THR A C 1
ATOM 4035 O O . THR A 1 259 ? 16.927 -43.753 12.534 1 52.027 256 THR A O 1
ATOM 4045 N N . LEU A 1 260 ? 14.77 -43.714 13.228 1 56.029 257 LEU A N 1
ATOM 4046 C CA . LEU A 1 260 ? 14.264 -44.511 12.119 1 55.197 257 LEU A CA 1
ATOM 4047 C C . LEU A 1 260 ? 14.6 -43.857 10.782 1 51.544 257 LEU A C 1
ATOM 4048 O O . LEU A 1 260 ? 15.188 -44.519 9.924 1 53.845 257 LEU A O 1
ATOM 4064 N N . VAL A 1 261 ? 14.254 -42.563 10.655 1 47.412 258 VAL A N 1
ATOM 4065 C CA . VAL A 1 261 ? 14.437 -41.819 9.42 1 47.32 258 VAL A CA 1
ATOM 4066 C C . VAL A 1 261 ? 15.914 -41.571 9.142 1 52.275 258 VAL A C 1
ATOM 4067 O O . VAL A 1 261 ? 16.329 -41.653 7.982 1 52.735 258 VAL A O 1
ATOM 4080 N N . ALA A 1 262 ? 16.684 -41.215 10.17 1 51.939 259 ALA A N 1
ATOM 4081 C CA . ALA A 1 262 ? 18.12 -40.986 9.992 1 47.553 259 ALA A CA 1
ATOM 4082 C C . ALA A 1 262 ? 18.83 -42.257 9.522 1 48.665 259 ALA A C 1
ATOM 4083 O O . ALA A 1 262 ? 19.691 -42.178 8.667 1 54.167 259 ALA A O 1
ATOM 4090 N N . ASP A 1 263 ? 18.455 -43.414 10.085 1 55.718 260 ASP A N 1
ATOM 4091 C CA . ASP A 1 263 ? 18.987 -44.702 9.646 1 62.902 260 ASP A CA 1
ATOM 4092 C C . ASP A 1 263 ? 18.668 -44.966 8.183 1 62.48 260 ASP A C 1
ATOM 4093 O O . ASP A 1 263 ? 19.536 -45.444 7.44 1 61.285 260 ASP A O 1
ATOM 4102 N N . MET A 1 264 ? 17.442 -44.611 7.785 1 60.896 261 MET A N 1
ATOM 4103 C CA . MET A 1 264 ? 17.026 -44.775 6.404 1 60.435 261 MET A CA 1
ATOM 4104 C C . MET A 1 264 ? 17.858 -43.881 5.484 1 59.623 261 MET A C 1
ATOM 4105 O O . MET A 1 264 ? 18.294 -44.333 4.428 1 58.184 261 MET A O 1
ATOM 4119 N N . CYS A 1 265 ? 18.051 -42.628 5.908 1 54.25 262 CYS A N 1
ATOM 4120 C CA . CYS A 1 265 ? 18.88 -41.679 5.179 1 51.341 262 CYS A CA 1
ATOM 4121 C C . CYS A 1 265 ? 20.314 -42.189 5.005 1 54.055 262 CYS A C 1
ATOM 4122 O O . CYS A 1 265 ? 20.862 -42.057 3.916 1 59.391 262 CYS A O 1
ATOM 4129 N N . ARG A 1 266 ? 20.893 -42.798 6.051 1 55.975 263 ARG A N 1
ATOM 4130 C CA . ARG A 1 266 ? 22.238 -43.356 5.975 1 59.115 263 ARG A CA 1
ATOM 4131 C C . ARG A 1 266 ? 22.316 -44.474 4.942 1 58.619 263 ARG A C 1
ATOM 4132 O O . ARG A 1 266 ? 23.314 -44.559 4.245 1 65.824 263 ARG A O 1
ATOM 4153 N N . LYS A 1 267 ? 21.268 -45.294 4.857 1 54.97 264 LYS A N 1
ATOM 4154 C CA . LYS A 1 267 ? 21.218 -46.361 3.862 1 60.697 264 LYS A CA 1
ATOM 4155 C C . LYS A 1 267 ? 21.185 -45.787 2.443 1 58.475 264 LYS A C 1
ATOM 4156 O O . LYS A 1 267 ? 21.804 -46.344 1.545 1 62.385 264 LYS A O 1
ATOM 4175 N N . ILE A 1 268 ? 20.513 -44.648 2.281 1 56.845 265 ILE A N 1
ATOM 4176 C CA . ILE A 1 268 ? 20.431 -43.96 1.004 1 52.682 265 ILE A CA 1
ATOM 4177 C C . ILE A 1 268 ? 21.795 -43.352 0.637 1 52.242 265 ILE A C 1
ATOM 4178 O O . ILE A 1 268 ? 22.232 -43.465 -0.514 1 48.649 265 ILE A O 1
ATOM 4194 N N . LEU A 1 269 ? 22.423 -42.657 1.598 1 49.7 266 LEU A N 1
ATOM 4195 C CA . LEU A 1 269 ? 23.731 -42.029 1.402 1 50.163 266 LEU A CA 1
ATOM 4196 C C . LEU A 1 269 ? 24.821 -43.043 1.067 1 52.54 266 LEU A C 1
ATOM 4197 O O . LEU A 1 269 ? 25.57 -42.841 0.122 1 53.757 266 LEU A O 1
ATOM 4213 N N . ASP A 1 270 ? 24.837 -44.16 1.787 1 61.127 267 ASP A N 1
ATOM 4214 C CA . ASP A 1 270 ? 25.743 -45.274 1.517 1 59.688 267 ASP A CA 1
ATOM 4215 C C . ASP A 1 270 ? 25.504 -45.923 0.158 1 55.57 267 ASP A C 1
ATOM 4216 O O . ASP A 1 270 ? 26.428 -46.487 -0.407 1 60.118 267 ASP A O 1
ATOM 4225 N N . ALA A 1 271 ? 24.286 -45.802 -0.376 1 55.466 268 ALA A N 1
ATOM 4226 C CA . ALA A 1 271 ? 23.971 -46.271 -1.719 1 56.755 268 ALA A CA 1
ATOM 4227 C C . ALA A 1 271 ? 24.433 -45.297 -2.798 1 62.234 268 ALA A C 1
ATOM 4228 O O . ALA A 1 271 ? 24.236 -45.595 -3.98 1 62.22 268 ALA A O 1
ATOM 4235 N N . GLY A 1 272 ? 24.959 -44.122 -2.401 1 62.827 269 GLY A N 1
ATOM 4236 C CA . GLY A 1 272 ? 25.503 -43.153 -3.331 1 57.913 269 GLY A CA 1
ATOM 4237 C C . GLY A 1 272 ? 24.497 -42.091 -3.779 1 57.409 269 GLY A C 1
ATOM 4238 O O . GLY A 1 272 ? 24.787 -41.341 -4.685 1 65.598 269 GLY A O 1
ATOM 4242 N N . ILE A 1 273 ? 23.337 -42.01 -3.116 1 54.195 270 ILE A N 1
ATOM 4243 C CA . ILE A 1 273 ? 22.356 -40.972 -3.362 1 52.915 270 ILE A CA 1
ATOM 4244 C C . ILE A 1 273 ? 22.575 -39.917 -2.29 1 48.634 270 ILE A C 1
ATOM 4245 O O . ILE A 1 273 ? 22.241 -40.152 -1.162 1 54.577 270 ILE A O 1
ATOM 4261 N N . ARG A 1 274 ? 23.062 -38.742 -2.663 1 49.711 271 ARG A N 1
ATOM 4262 C CA . ARG A 1 274 ? 23.72 -37.803 -1.767 1 48.092 271 ARG A CA 1
ATOM 4263 C C . ARG A 1 274 ? 22.94 -36.559 -1.417 1 46.844 271 ARG A C 1
ATOM 4264 O O . ARG A 1 274 ? 23.399 -35.831 -0.532 1 49.452 271 ARG A O 1
ATOM 4285 N N . HIS A 1 275 ? 21.808 -36.285 -2.072 1 46.531 272 HIS A N 1
ATOM 4286 C CA . HIS A 1 275 ? 21.021 -35.095 -1.771 1 45.66 272 HIS A CA 1
ATOM 4287 C C . HIS A 1 275 ? 19.716 -35.544 -1.149 1 40.835 272 HIS A C 1
ATOM 4288 O O . HIS A 1 275 ? 19.006 -36.321 -1.774 1 45.515 272 HIS A O 1
ATOM 4301 N N . LEU A 1 276 ? 19.382 -35.007 0.031 1 40.262 273 LEU A N 1
ATOM 4302 C CA . LEU A 1 276 ? 18.156 -35.381 0.724 1 39.774 273 LEU A CA 1
ATOM 4303 C C . LEU A 1 276 ? 17.163 -34.229 0.671 1 41.779 273 LEU A C 1
ATOM 4304 O O . LEU A 1 276 ? 17.502 -33.114 1.035 1 44.636 273 LEU A O 1
ATOM 4320 N N . HIS A 1 277 ? 15.918 -34.528 0.277 1 40.82 274 HIS A N 1
ATOM 4321 C CA . HIS A 1 277 ? 14.858 -33.542 0.173 1 42.948 274 HIS A CA 1
ATOM 4322 C C . HIS A 1 277 ? 13.851 -33.767 1.278 1 42.882 274 HIS A C 1
ATOM 4323 O O . HIS A 1 277 ? 13.091 -34.72 1.186 1 46.187 274 HIS A O 1
ATOM 4336 N N . PHE A 1 278 ? 13.819 -32.863 2.275 1 44.187 275 PHE A N 1
ATOM 4337 C CA . PHE A 1 278 ? 12.966 -33.013 3.443 1 42.019 275 PHE A CA 1
ATOM 4338 C C . PHE A 1 278 ? 11.625 -32.286 3.282 1 43.299 275 PHE A C 1
ATOM 4339 O O . PHE A 1 278 ? 11.586 -31.052 3.119 1 39.385 275 PHE A O 1
ATOM 4356 N N . TYR A 1 279 ? 10.532 -33.063 3.41 1 41.626 276 TYR A N 1
ATOM 4357 C CA . TYR A 1 279 ? 9.198 -32.509 3.56 1 45.193 276 TYR A CA 1
ATOM 4358 C C . TYR A 1 279 ? 9.044 -32.035 5.006 1 44.8 276 TYR A C 1
ATOM 4359 O O . TYR A 1 279 ? 8.867 -32.855 5.895 1 50.427 276 TYR A O 1
ATOM 4376 N N . THR A 1 280 ? 9.126 -30.724 5.238 1 40.223 277 THR A N 1
ATOM 4377 C CA . THR A 1 280 ? 9.135 -30.164 6.586 1 38.215 277 THR A CA 1
ATOM 4378 C C . THR A 1 280 ? 7.737 -30.096 7.173 1 40.22 277 THR A C 1
ATOM 4379 O O . THR A 1 280 ? 7.592 -29.949 8.375 1 47.161 277 THR A O 1
ATOM 4389 N N . MET A 1 281 ? 6.704 -30.068 6.318 1 46.189 278 MET A N 1
ATOM 4390 C CA . MET A 1 281 ? 5.349 -29.745 6.728 1 46.501 278 MET A CA 1
ATOM 4391 C C . MET A 1 281 ? 5.291 -28.413 7.466 1 47.942 278 MET A C 1
ATOM 4392 O O . MET A 1 281 ? 4.53 -28.267 8.397 1 54.183 278 MET A O 1
ATOM 4406 N N . ASN A 1 282 ? 6.146 -27.461 7.053 1 43.421 279 ASN A N 1
ATOM 4407 C CA . ASN A 1 282 ? 6.275 -26.162 7.683 1 43.511 279 ASN A CA 1
ATOM 4408 C C . ASN A 1 282 ? 6.63 -26.211 9.164 1 40.391 279 ASN A C 1
ATOM 4409 O O . ASN A 1 282 ? 6.324 -25.267 9.893 1 38.2 279 ASN A O 1
ATOM 4420 N N . LEU A 1 283 ? 7.313 -27.285 9.603 1 38.405 280 LEU A N 1
ATOM 4421 C CA . LEU A 1 283 ? 7.859 -27.403 10.948 1 38.171 280 LEU A CA 1
ATOM 4422 C C . LEU A 1 283 ? 9.368 -27.569 10.858 1 40.416 280 LEU A C 1
ATOM 4423 O O . LEU A 1 283 ? 9.857 -28.128 9.898 1 42.411 280 LEU A O 1
ATOM 4439 N N . ALA A 1 284 ? 10.099 -27.142 11.894 1 47.133 281 ALA A N 1
ATOM 4440 C CA . ALA A 1 284 ? 11.563 -27.161 11.878 1 47.126 281 ALA A CA 1
ATOM 4441 C C . ALA A 1 284 ? 12.163 -28.363 12.595 1 46.506 281 ALA A C 1
ATOM 4442 O O . ALA A 1 284 ? 13.209 -28.85 12.182 1 53.968 281 ALA A O 1
ATOM 4449 N N . GLN A 1 285 ? 11.508 -28.873 13.629 1 47.93 282 GLN A N 1
ATOM 4450 C CA . GLN A 1 285 ? 12.156 -29.61 14.708 1 52.525 282 GLN A CA 1
ATOM 4451 C C . GLN A 1 285 ? 12.561 -31 14.199 1 51.821 282 GLN A C 1
ATOM 4452 O O . GLN A 1 285 ? 13.724 -31.369 14.307 1 49.776 282 GLN A O 1
ATOM 4466 N N . ALA A 1 286 ? 11.614 -31.742 13.602 1 43.563 283 ALA A N 1
ATOM 4467 C CA . ALA A 1 286 ? 11.882 -33.099 13.154 1 42.161 283 ALA A CA 1
ATOM 4468 C C . ALA A 1 286 ? 12.992 -33.171 12.109 1 46.247 283 ALA A C 1
ATOM 4469 O O . ALA A 1 286 ? 13.816 -34.093 12.136 1 51.126 283 ALA A O 1
ATOM 4476 N N . THR A 1 287 ? 12.984 -32.194 11.188 1 47.476 284 THR A N 1
ATOM 4477 C CA . THR A 1 287 ? 14.045 -32.078 10.19 1 46.558 284 THR A CA 1
ATOM 4478 C C . THR A 1 287 ? 15.391 -31.785 10.863 1 47.399 284 THR A C 1
ATOM 4479 O O . THR A 1 287 ? 16.36 -32.478 10.585 1 47.426 284 THR A O 1
ATOM 4489 N N . ARG A 1 288 ? 15.416 -30.792 11.761 1 49.377 285 ARG A N 1
ATOM 4490 C CA . ARG A 1 288 ? 16.617 -30.459 12.526 1 52.005 285 ARG A CA 1
ATOM 4491 C C . ARG A 1 288 ? 17.181 -31.707 13.22 1 51.377 285 ARG A C 1
ATOM 4492 O O . ARG A 1 288 ? 18.376 -31.96 13.153 1 53.511 285 ARG A O 1
ATOM 4513 N N . MET A 1 289 ? 16.282 -32.496 13.812 1 50.313 286 MET A N 1
ATOM 4514 C CA . MET A 1 289 ? 16.665 -33.64 14.629 1 52.05 286 MET A CA 1
ATOM 4515 C C . MET A 1 289 ? 17.327 -34.708 13.76 1 51.288 286 MET A C 1
ATOM 4516 O O . MET A 1 289 ? 18.357 -35.258 14.163 1 64.875 286 MET A O 1
ATOM 4530 N N . VAL A 1 290 ? 16.746 -34.966 12.579 1 46.692 287 VAL A N 1
ATOM 4531 C CA . VAL A 1 290 ? 17.332 -35.909 11.636 1 47.361 287 VAL A CA 1
ATOM 4532 C C . VAL A 1 290 ? 18.706 -35.416 11.174 1 45.875 287 VAL A C 1
ATOM 4533 O O . VAL A 1 290 ? 19.616 -36.217 11.027 1 47.024 287 VAL A O 1
ATOM 4546 N N . LEU A 1 291 ? 18.834 -34.117 10.907 1 47.48 288 LEU A N 1
ATOM 4547 C CA . LEU A 1 291 ? 20.107 -33.547 10.477 1 48.99 288 LEU A CA 1
ATOM 4548 C C . LEU A 1 291 ? 21.184 -33.647 11.558 1 52.056 288 LEU A C 1
ATOM 4549 O O . LEU A 1 291 ? 22.333 -33.929 11.222 1 54.469 288 LEU A O 1
ATOM 4565 N N . GLU A 1 292 ? 20.804 -33.437 12.828 1 53.936 289 GLU A N 1
ATOM 4566 C CA . GLU A 1 292 ? 21.718 -33.651 13.945 1 58.281 289 GLU A CA 1
ATOM 4567 C C . GLU A 1 292 ? 22.196 -35.102 13.948 1 55.361 289 GLU A C 1
ATOM 4568 O O . GLU A 1 292 ? 23.394 -35.342 14.019 1 59.186 289 GLU A O 1
ATOM 4580 N N . GLU A 1 293 ? 21.267 -36.034 13.756 1 58.242 290 GLU A N 1
ATOM 4581 C CA . GLU A 1 293 ? 21.591 -37.452 13.76 1 59.976 290 GLU A CA 1
ATOM 4582 C C . GLU A 1 293 ? 22.559 -37.82 12.632 1 60.231 290 GLU A C 1
ATOM 4583 O O . GLU A 1 293 ? 23.418 -38.673 12.83 1 74.896 290 GLU A O 1
ATOM 4595 N N . LEU A 1 294 ? 22.45 -37.131 11.486 1 59.295 291 LEU A N 1
ATOM 4596 C CA . LEU A 1 294 ? 23.368 -37.339 10.373 1 58.008 291 LEU A CA 1
ATOM 4597 C C . LEU A 1 294 ? 24.662 -36.542 10.499 1 60.832 291 LEU A C 1
ATOM 4598 O O . LEU A 1 294 ? 25.521 -36.674 9.633 1 65.725 291 LEU A O 1
ATOM 4614 N N . ASN A 1 295 ? 24.823 -35.722 11.551 1 63.825 292 ASN A N 1
ATOM 4615 C CA . ASN A 1 295 ? 25.918 -34.763 11.667 1 66.695 292 ASN A CA 1
ATOM 4616 C C . ASN A 1 295 ? 26.005 -33.864 10.441 1 60.727 292 ASN A C 1
ATOM 4617 O O . ASN A 1 295 ? 27.068 -33.755 9.858 1 73.211 292 ASN A O 1
ATOM 4628 N N . TRP A 1 296 ? 24.872 -33.306 10.022 1 54.526 293 TRP A N 1
ATOM 4629 C CA . TRP A 1 296 ? 24.774 -32.442 8.851 1 53.48 293 TRP A CA 1
ATOM 4630 C C . TRP A 1 296 ? 24.467 -30.989 9.156 1 56.305 293 TRP A C 1
ATOM 4631 O O . TRP A 1 296 ? 24.4 -30.219 8.195 1 62.705 293 TRP A O 1
ATOM 4652 N N . LEU A 1 297 ? 24.387 -30.607 10.435 1 67.891 294 LEU A N 1
ATOM 4653 C CA . LEU A 1 297 ? 24.247 -29.218 10.826 1 74.672 294 LEU A CA 1
ATOM 4654 C C . LEU A 1 297 ? 25.607 -28.528 10.885 1 85.048 294 LEU A C 1
ATOM 4655 O O . LEU A 1 297 ? 26.574 -29.144 11.32 1 102.999 294 LEU A O 1
ATOM 4671 N N . PRO A 1 298 ? 25.709 -27.233 10.489 1 97.514 295 PRO A N 1
ATOM 4672 C CA . PRO A 1 298 ? 27.016 -26.566 10.339 1 95.607 295 PRO A CA 1
ATOM 4673 C C . PRO A 1 298 ? 27.73 -26.12 11.625 1 87.847 295 PRO A C 1
ATOM 4674 O O . PRO A 1 298 ? 27.237 -26.402 12.735 1 92.271 295 PRO A O 1
ATOM 4685 N N . GLN A 1 340 ? 9.566 -20.651 19.413 1 122.893 337 GLN A N 1
ATOM 4686 C CA . GLN A 1 340 ? 9.903 -21.323 18.124 1 120.875 337 GLN A CA 1
ATOM 4687 C C . GLN A 1 340 ? 9.444 -22.775 18.075 1 114.381 337 GLN A C 1
ATOM 4688 O O . GLN A 1 340 ? 9.332 -23.302 16.981 1 126.01 337 GLN A O 1
ATOM 4702 N N . ASP A 1 341 ? 9.216 -23.417 19.235 1 109.221 338 ASP A N 1
ATOM 4703 C CA . ASP A 1 341 ? 8.68 -24.755 19.342 1 92.328 338 ASP A CA 1
ATOM 4704 C C . ASP A 1 341 ? 7.23 -24.771 19.798 1 76.074 338 ASP A C 1
ATOM 4705 O O . ASP A 1 341 ? 6.711 -25.83 20.127 1 80.509 338 ASP A O 1
ATOM 4714 N N . TRP A 1 342 ? 6.569 -23.612 19.775 1 68.513 339 TRP A N 1
ATOM 4715 C CA . TRP A 1 342 ? 5.238 -23.451 20.322 1 64.865 339 TRP A CA 1
ATOM 4716 C C . TRP A 1 342 ? 4.188 -24.235 19.53 1 66.501 339 TRP A C 1
ATOM 4717 O O . TRP A 1 342 ? 3.161 -24.581 20.094 1 71.71 339 TRP A O 1
ATOM 4738 N N . ASP A 1 343 ? 4.44 -24.453 18.232 1 68.802 340 ASP A N 1
ATOM 4739 C CA . ASP A 1 343 ? 3.552 -25.192 17.344 1 59.454 340 ASP A CA 1
ATOM 4740 C C . ASP A 1 343 ? 4.176 -26.501 16.841 1 55.183 340 ASP A C 1
ATOM 4741 O O . ASP A 1 343 ? 3.78 -26.994 15.784 1 49.031 340 ASP A O 1
ATOM 4750 N N . GLU A 1 344 ? 5.198 -27.019 17.547 1 55.386 341 GLU A N 1
ATOM 4751 C CA . GLU A 1 344 ? 5.817 -28.316 17.309 1 61.877 341 GLU A CA 1
ATOM 4752 C C . GLU A 1 344 ? 4.855 -29.454 16.926 1 58.774 341 GLU A C 1
ATOM 4753 O O . GLU A 1 344 ? 5.22 -30.321 16.14 1 46.894 341 GLU A O 1
ATOM 4765 N N . PHE A 1 345 ? 3.663 -29.487 17.567 1 54.226 342 PHE A N 1
ATOM 4766 C CA . PHE A 1 345 ? 2.731 -30.598 17.47 1 56.529 342 PHE A CA 1
ATOM 4767 C C . PHE A 1 345 ? 1.4 -30.121 16.924 1 55.039 342 PHE A C 1
ATOM 4768 O O . PHE A 1 345 ? 0.451 -29.919 17.69 1 61.438 342 PHE A O 1
ATOM 4785 N N . PRO A 1 346 ? 1.243 -30.01 15.587 1 52.381 343 PRO A N 1
ATOM 4786 C CA . PRO A 1 346 ? -0.057 -29.666 15.004 1 49.099 343 PRO A CA 1
ATOM 4787 C C . PRO A 1 346 ? -1.061 -30.807 15.152 1 49.326 343 PRO A C 1
ATOM 4788 O O . PRO A 1 346 ? -0.692 -31.931 15.506 1 53.319 343 PRO A O 1
ATOM 4799 N N . ASN A 1 347 ? -2.33 -30.485 14.896 1 51.321 344 ASN A N 1
ATOM 4800 C CA . ASN A 1 347 ? -3.426 -31.414 15.11 1 45.543 344 ASN A CA 1
ATOM 4801 C C . ASN A 1 347 ? -4.451 -31.225 14.006 1 49.223 344 ASN A C 1
ATOM 4802 O O . ASN A 1 347 ? -5.638 -30.951 14.263 1 52.634 344 ASN A O 1
ATOM 4813 N N . GLY A 1 348 ? -3.967 -31.37 12.755 1 46.989 345 GLY A N 1
ATOM 4814 C CA . GLY A 1 348 ? -4.782 -31.109 11.586 1 51.854 345 GLY A CA 1
ATOM 4815 C C . GLY A 1 348 ? -5.39 -29.693 11.609 1 55.136 345 GLY A C 1
ATOM 4816 O O . GLY A 1 348 ? -4.658 -28.709 11.841 1 53.856 345 GLY A O 1
ATOM 4820 N N . ARG A 1 349 ? -6.717 -29.628 11.447 1 50.549 346 ARG A N 1
ATOM 4821 C CA . ARG A 1 349 ? -7.44 -28.363 11.434 1 55.514 346 ARG A CA 1
ATOM 4822 C C . ARG A 1 349 ? -7.825 -27.886 12.832 1 55.793 346 ARG A C 1
ATOM 4823 O O . ARG A 1 349 ? -8.518 -26.881 12.953 1 65.221 346 ARG A O 1
ATOM 4844 N N . TRP A 1 350 ? -7.416 -28.623 13.866 1 52.259 347 TRP A N 1
ATOM 4845 C CA . TRP A 1 350 ? -7.775 -28.351 15.239 1 50.469 347 TRP A CA 1
ATOM 4846 C C . TRP A 1 350 ? -6.681 -27.633 16.015 1 49.621 347 TRP A C 1
ATOM 4847 O O . TRP A 1 350 ? -6.968 -27.128 17.103 1 48.257 347 TRP A O 1
ATOM 4868 N N . GLY A 1 351 ? -5.445 -27.574 15.485 1 51.651 348 GLY A N 1
ATOM 4869 C CA . GLY A 1 351 ? -4.36 -26.862 16.139 1 54.384 348 GLY A CA 1
ATOM 4870 C C . GLY A 1 351 ? -4.482 -25.345 15.988 1 49.517 348 GLY A C 1
ATOM 4871 O O . GLY A 1 351 ? -5.459 -24.839 15.423 1 47.143 348 GLY A O 1
ATOM 4875 N N . ASP A 1 352 ? -3.434 -24.636 16.428 1 46.7 349 ASP A N 1
ATOM 4876 C CA . ASP A 1 352 ? -3.398 -23.189 16.314 1 49.516 349 ASP A CA 1
ATOM 4877 C C . ASP A 1 352 ? -3.274 -22.81 14.84 1 48.552 349 ASP A C 1
ATOM 4878 O O . ASP A 1 352 ? -2.336 -23.242 14.19 1 53.717 349 ASP A O 1
ATOM 4887 N N . SER A 1 353 ? -4.213 -21.986 14.354 1 50.614 350 SER A N 1
ATOM 4888 C CA . SER A 1 353 ? -4.247 -21.547 12.963 1 49.31 350 SER A CA 1
ATOM 4889 C C . SER A 1 353 ? -3.137 -20.553 12.624 1 49.04 350 SER A C 1
ATOM 4890 O O . SER A 1 353 ? -2.924 -20.273 11.448 1 63.879 350 SER A O 1
ATOM 4897 N N . ARG A 1 354 ? -2.461 -20.009 13.644 1 48.271 351 ARG A N 1
ATOM 4898 C CA . ARG A 1 354 ? -1.324 -19.133 13.438 1 53.348 351 ARG A CA 1
ATOM 4899 C C . ARG A 1 354 ? -0.079 -19.906 13.015 1 48.685 351 ARG A C 1
ATOM 4900 O O . ARG A 1 354 ? 0.859 -19.32 12.495 1 50.035 351 ARG A O 1
ATOM 4921 N N . SER A 1 355 ? -0.046 -21.221 13.253 1 46.522 352 SER A N 1
ATOM 4922 C CA . SER A 1 355 ? 1.064 -22.054 12.855 1 40.673 352 SER A CA 1
ATOM 4923 C C . SER A 1 355 ? 1.115 -22.168 11.33 1 41.241 352 SER A C 1
ATOM 4924 O O . SER A 1 355 ? 0.102 -22.501 10.72 1 50.917 352 SER A O 1
ATOM 4931 N N . PRO A 1 356 ? 2.303 -22.046 10.7 1 38.844 353 PRO A N 1
ATOM 4932 C CA . PRO A 1 356 ? 2.503 -22.44 9.303 1 39.169 353 PRO A CA 1
ATOM 4933 C C . PRO A 1 356 ? 2.034 -23.872 8.991 1 42.185 353 PRO A C 1
ATOM 4934 O O . PRO A 1 356 ? 1.526 -24.124 7.898 1 43.194 353 PRO A O 1
ATOM 4945 N N . ALA A 1 357 ? 2.193 -24.772 9.985 1 37.44 354 ALA A N 1
ATOM 4946 C CA . ALA A 1 357 ? 1.855 -26.17 9.851 1 40.284 354 ALA A CA 1
ATOM 4947 C C . ALA A 1 357 ? 0.361 -26.475 9.951 1 44.09 354 ALA A C 1
ATOM 4948 O O . ALA A 1 357 ? -0.01 -27.643 9.848 1 48.899 354 ALA A O 1
ATOM 4955 N N . PHE A 1 358 ? -0.491 -25.468 10.173 1 44.596 355 PHE A N 1
ATOM 4956 C CA . PHE A 1 358 ? -1.911 -25.711 10.348 1 44.703 355 PHE A CA 1
ATOM 4957 C C . PHE A 1 358 ? -2.583 -26.319 9.111 1 47.413 355 PHE A C 1
ATOM 4958 O O . PHE A 1 358 ? -2.244 -25.979 7.99 1 53.319 355 PHE A O 1
ATOM 4975 N N . GLY A 1 359 ? -3.577 -27.177 9.351 1 54.696 356 GLY A N 1
ATOM 4976 C CA . GLY A 1 359 ? -4.43 -27.772 8.322 1 64.412 356 GLY A CA 1
ATOM 4977 C C . GLY A 1 359 ? -4.181 -29.272 8.177 1 71.271 356 GLY A C 1
ATOM 4978 O O . GLY A 1 359 ? -3.247 -29.776 8.799 1 71.77 356 GLY A O 1
ATOM 4982 N N . GLU A 1 360 ? -5.071 -29.97 7.429 1 85.054 357 GLU A N 1
ATOM 4983 C CA . GLU A 1 360 ? -4.978 -31.414 7.202 1 96.792 357 GLU A CA 1
ATOM 4984 C C . GLU A 1 360 ? -4.074 -31.689 5.999 1 99.934 357 GLU A C 1
ATOM 4985 O O . GLU A 1 360 ? -4.501 -31.519 4.865 1 93.51 357 GLU A O 1
ATOM 4997 N N . LEU A 1 361 ? -2.864 -32.2 6.25 1 113.961 358 LEU A N 1
ATOM 4998 C CA . LEU A 1 361 ? -1.743 -32.131 5.307 1 111.206 358 LEU A CA 1
ATOM 4999 C C . LEU A 1 361 ? -1.434 -33.5 4.711 1 110.472 358 LEU A C 1
ATOM 5000 O O . LEU A 1 361 ? -0.279 -33.938 4.67 1 91.355 358 LEU A O 1
ATOM 5016 N N . ASP A 1 362 ? -2.476 -34.17 4.213 1 110.91 359 ASP A N 1
ATOM 5017 C CA . ASP A 1 362 ? -2.383 -35.532 3.702 1 96.988 359 ASP A CA 1
ATOM 5018 C C . ASP A 1 362 ? -1.874 -35.541 2.269 1 96.7 359 ASP A C 1
ATOM 5019 O O . ASP A 1 362 ? -1.136 -36.453 1.895 1 96.765 359 ASP A O 1
ATOM 5028 N N . ALA A 1 363 ? -2.303 -34.541 1.479 1 96.52 360 ALA A N 1
ATOM 5029 C CA . ALA A 1 363 ? -2.012 -34.423 0.06 1 92.126 360 ALA A CA 1
ATOM 5030 C C . ALA A 1 363 ? -1.6 -33.001 -0.305 1 91.617 360 ALA A C 1
ATOM 5031 O O . ALA A 1 363 ? -1.684 -32.085 0.514 1 98.415 360 ALA A O 1
ATOM 5038 N N . TYR A 1 364 ? -1.2 -32.839 -1.572 1 87.122 361 TYR A N 1
ATOM 5039 C CA . TYR A 1 364 ? -0.661 -31.589 -2.083 1 67.896 361 TYR A CA 1
ATOM 5040 C C . TYR A 1 364 ? -1.713 -30.527 -2.348 1 71.892 361 TYR A C 1
ATOM 5041 O O . TYR A 1 364 ? -1.352 -29.411 -2.729 1 86.474 361 TYR A O 1
ATOM 5058 N N . GLY A 1 365 ? -2.982 -30.895 -2.275 1 77.091 362 GLY A N 1
ATOM 5059 C CA . GLY A 1 365 ? -4.028 -29.918 -2.394 1 88.945 362 GLY A CA 1
ATOM 5060 C C . GLY A 1 365 ? -5.408 -30.565 -2.345 1 87.789 362 GLY A C 1
ATOM 5061 O O . GLY A 1 365 ? -5.589 -31.755 -2.629 1 74.807 362 GLY A O 1
ATOM 5065 N N . VAL A 1 366 ? -6.361 -29.673 -2.179 1 87.817 363 VAL A N 1
ATOM 5066 C CA . VAL A 1 366 ? -7.724 -29.965 -1.787 1 100.589 363 VAL A CA 1
ATOM 5067 C C . VAL A 1 366 ? -8.396 -31.009 -2.686 1 94.103 363 VAL A C 1
ATOM 5068 O O . VAL A 1 366 ? -8.182 -31.023 -3.902 1 109.901 363 VAL A O 1
ATOM 5081 N N . GLY A 1 367 ? -9.083 -31.937 -2.051 1 71.427 364 GLY A N 1
ATOM 5082 C CA . GLY A 1 367 ? -10.031 -32.786 -2.739 1 74.798 364 GLY A CA 1
ATOM 5083 C C . GLY A 1 367 ? -10.003 -34.215 -2.224 1 73.233 364 GLY A C 1
ATOM 5084 O O . GLY A 1 367 ? -9.198 -34.609 -1.37 1 72.887 364 GLY A O 1
ATOM 5088 N N . LEU A 1 368 ? -10.913 -34.99 -2.822 1 65.308 365 LEU A N 1
ATOM 5089 C CA . LEU A 1 368 ? -11.114 -36.397 -2.542 1 66.588 365 LEU A CA 1
ATOM 5090 C C . LEU A 1 368 ? -10.082 -37.194 -3.329 1 65.674 365 LEU A C 1
ATOM 5091 O O . LEU A 1 368 ? -9.692 -36.772 -4.421 1 59.428 365 LEU A O 1
ATOM 5107 N N . THR A 1 369 ? -9.756 -38.39 -2.821 1 71.65 366 THR A N 1
ATOM 5108 C CA . THR A 1 369 ? -8.982 -39.382 -3.56 1 75.93 366 THR A CA 1
ATOM 5109 C C . THR A 1 369 ? -9.898 -40.201 -4.468 1 72.791 366 THR A C 1
ATOM 5110 O O . THR A 1 369 ? -11.117 -40.16 -4.343 1 67.512 366 THR A O 1
ATOM 5120 N N . GLY A 1 370 ? -9.267 -40.953 -5.374 1 73.888 367 GLY A N 1
ATOM 5121 C CA . GLY A 1 370 ? -9.917 -42.003 -6.13 1 71.193 367 GLY A CA 1
ATOM 5122 C C . GLY A 1 370 ? -10.621 -41.493 -7.381 1 69.931 367 GLY A C 1
ATOM 5123 O O . GLY A 1 370 ? -10.948 -40.318 -7.494 1 64.286 367 GLY A O 1
ATOM 5127 N N . SER A 1 371 ? -10.816 -42.413 -8.339 1 74.783 368 SER A N 1
ATOM 5128 C CA . SER A 1 371 ? -11.535 -42.161 -9.578 1 69.047 368 SER A CA 1
ATOM 5129 C C . SER A 1 371 ? -12.995 -41.865 -9.246 1 70.633 368 SER A C 1
ATOM 5130 O O . SER A 1 371 ? -13.509 -42.335 -8.234 1 75.745 368 SER A O 1
ATOM 5137 N N . ASN A 1 372 ? -13.667 -41.129 -10.131 1 71.235 369 ASN A N 1
ATOM 5138 C CA . ASN A 1 372 ? -15.112 -40.922 -10.022 1 75.654 369 ASN A CA 1
ATOM 5139 C C . ASN A 1 372 ? -15.842 -42.25 -9.868 1 79.548 369 ASN A C 1
ATOM 5140 O O . ASN A 1 372 ? -16.722 -42.367 -9.018 1 83.903 369 ASN A O 1
ATOM 5151 N N . GLU A 1 373 ? -15.417 -43.246 -10.659 1 90.257 370 GLU A N 1
ATOM 5152 C CA . GLU A 1 373 ? -16.003 -44.575 -10.589 1 93 370 GLU A CA 1
ATOM 5153 C C . GLU A 1 373 ? -15.78 -45.191 -9.204 1 91.173 370 GLU A C 1
ATOM 5154 O O . GLU A 1 373 ? -16.736 -45.704 -8.618 1 104.542 370 GLU A O 1
ATOM 5166 N N . GLN A 1 374 ? -14.548 -45.1 -8.69 1 75.255 371 GLN A N 1
ATOM 5167 C CA . GLN A 1 374 ? -14.214 -45.657 -7.378 1 80.718 371 GLN A CA 1
ATOM 5168 C C . GLN A 1 374 ? -15.053 -45.023 -6.26 1 81.731 371 GLN A C 1
ATOM 5169 O O . GLN A 1 374 ? -15.523 -45.717 -5.378 1 86.03 371 GLN A O 1
ATOM 5183 N N . ASN A 1 375 ? -15.238 -43.708 -6.335 1 84.825 372 ASN A N 1
ATOM 5184 C CA . ASN A 1 375 ? -16.011 -42.958 -5.353 1 85.172 372 ASN A CA 1
ATOM 5185 C C . ASN A 1 375 ? -17.499 -43.261 -5.411 1 91.532 372 ASN A C 1
ATOM 5186 O O . ASN A 1 375 ? -18.154 -43.314 -4.369 1 89.084 372 ASN A O 1
ATOM 5197 N N . ARG A 1 376 ? -18.036 -43.443 -6.62 1 91.318 373 ARG A N 1
ATOM 5198 C CA . ARG A 1 376 ? -19.396 -43.952 -6.772 1 86.597 373 ARG A CA 1
ATOM 5199 C C . ARG A 1 376 ? -19.521 -45.36 -6.178 1 88.655 373 ARG A C 1
ATOM 5200 O O . ARG A 1 376 ? -20.554 -45.682 -5.606 1 92.258 373 ARG A O 1
ATOM 5221 N N . GLU A 1 377 ? -18.46 -46.17 -6.316 1 89.079 374 GLU A N 1
ATOM 5222 C CA . GLU A 1 377 ? -18.417 -47.531 -5.797 1 92.014 374 GLU A CA 1
ATOM 5223 C C . GLU A 1 377 ? -18.418 -47.567 -4.27 1 86.56 374 GLU A C 1
ATOM 5224 O O . GLU A 1 377 ? -19.062 -48.449 -3.709 1 89.538 374 GLU A O 1
ATOM 5236 N N . ARG A 1 378 ? -17.691 -46.652 -3.625 1 88.818 375 ARG A N 1
ATOM 5237 C CA . ARG A 1 378 ? -17.62 -46.563 -2.165 1 92.206 375 ARG A CA 1
ATOM 5238 C C . ARG A 1 378 ? -18.814 -45.866 -1.503 1 80.244 375 ARG A C 1
ATOM 5239 O O . ARG A 1 378 ? -19.146 -46.209 -0.377 1 74.641 375 ARG A O 1
ATOM 5260 N N . TRP A 1 379 ? -19.316 -44.794 -2.109 1 77.987 376 TRP A N 1
ATOM 5261 C CA . TRP A 1 379 ? -20.336 -43.949 -1.495 1 79.093 376 TRP A CA 1
ATOM 5262 C C . TRP A 1 379 ? -21.687 -44.109 -2.159 1 76.967 376 TRP A C 1
ATOM 5263 O O . TRP A 1 379 ? -22.632 -43.397 -1.817 1 76.324 376 TRP A O 1
ATOM 5284 N N . GLY A 1 380 ? -21.784 -45.032 -3.13 1 80.67 377 GLY A N 1
ATOM 5285 C CA . GLY A 1 380 ? -23.035 -45.306 -3.813 1 80.415 377 GLY A CA 1
ATOM 5286 C C . GLY A 1 380 ? -23.476 -44.14 -4.696 1 80.172 377 GLY A C 1
ATOM 5287 O O . GLY A 1 380 ? -22.656 -43.312 -5.082 1 85.517 377 GLY A O 1
ATOM 5291 N N . GLU A 1 381 ? -24.779 -44.095 -4.982 1 84.87 378 GLU A N 1
ATOM 5292 C CA . GLU A 1 381 ? -25.421 -43.054 -5.772 1 88.365 378 GLU A CA 1
ATOM 5293 C C . GLU A 1 381 ? -26.593 -42.519 -4.959 1 85.274 378 GLU A C 1
ATOM 5294 O O . GLU A 1 381 ? -27.72 -42.972 -5.151 1 91.265 378 GLU A O 1
ATOM 5306 N N . PRO A 1 382 ? -26.378 -41.573 -4.019 1 83.175 379 PRO A N 1
ATOM 5307 C CA . PRO A 1 382 ? -27.46 -41.082 -3.156 1 84.72 379 PRO A CA 1
ATOM 5308 C C . PRO A 1 382 ? -28.477 -40.249 -3.933 1 87.031 379 PRO A C 1
ATOM 5309 O O . PRO A 1 382 ? -28.085 -39.373 -4.692 1 85.809 379 PRO A O 1
ATOM 5320 N N . LYS A 1 383 ? -29.764 -40.573 -3.766 1 91.911 380 LYS A N 1
ATOM 5321 C CA . LYS A 1 383 ? -30.873 -39.874 -4.415 1 97.358 380 LYS A CA 1
ATOM 5322 C C . LYS A 1 383 ? -31.567 -38.892 -3.477 1 93.601 380 LYS A C 1
ATOM 5323 O O . LYS A 1 383 ? -32.324 -38.04 -3.965 1 94.231 380 LYS A O 1
ATOM 5342 N N . CYS A 1 384 ? -31.319 -39.009 -2.162 1 89.565 381 CYS A N 1
ATOM 5343 C CA . CYS A 1 384 ? -32.003 -38.24 -1.14 1 92.091 381 CYS A CA 1
ATOM 5344 C C . CYS A 1 384 ? -31.145 -38.148 0.125 1 90.386 381 CYS A C 1
ATOM 5345 O O . CYS A 1 384 ? -30.088 -38.777 0.188 1 98.513 381 CYS A O 1
ATOM 5352 N N . ILE A 1 385 ? -31.647 -37.424 1.13 1 87.385 382 ILE A N 1
ATOM 5353 C CA . ILE A 1 385 ? -30.932 -37.185 2.378 1 84.579 382 ILE A CA 1
ATOM 5354 C C . ILE A 1 385 ? -30.698 -38.49 3.137 1 82.119 382 ILE A C 1
ATOM 5355 O O . ILE A 1 385 ? -29.62 -38.675 3.699 1 86.487 382 ILE A O 1
ATOM 5371 N N . ARG A 1 386 ? -31.709 -39.36 3.171 1 88.759 383 ARG A N 1
ATOM 5372 C CA . ARG A 1 386 ? -31.639 -40.611 3.917 1 91.214 383 ARG A CA 1
ATOM 5373 C C . ARG A 1 386 ? -30.461 -41.471 3.446 1 85.259 383 ARG A C 1
ATOM 5374 O O . ARG A 1 386 ? -29.83 -42.125 4.274 1 82.685 383 ARG A O 1
ATOM 5395 N N . ASP A 1 387 ? -30.185 -41.456 2.132 1 82.781 384 ASP A N 1
ATOM 5396 C CA . ASP A 1 387 ? -29.078 -42.216 1.565 1 83.862 384 ASP A CA 1
ATOM 5397 C C . ASP A 1 387 ? -27.726 -41.755 2.118 1 79.751 384 ASP A C 1
ATOM 5398 O O . ASP A 1 387 ? -26.894 -42.595 2.497 1 75.865 384 ASP A O 1
ATOM 5407 N N . ILE A 1 388 ? -27.564 -40.426 2.2 1 77.397 385 ILE A N 1
ATOM 5408 C CA . ILE A 1 388 ? -26.367 -39.81 2.758 1 76.774 385 ILE A CA 1
ATOM 5409 C C . ILE A 1 388 ? -26.241 -40.224 4.225 1 72.192 385 ILE A C 1
ATOM 5410 O O . ILE A 1 388 ? -25.177 -40.662 4.659 1 74.968 385 ILE A O 1
ATOM 5426 N N . ALA A 1 389 ? -27.344 -40.067 4.962 1 70.203 386 ALA A N 1
ATOM 5427 C CA . ALA A 1 389 ? -27.395 -40.434 6.367 1 73.55 386 ALA A CA 1
ATOM 5428 C C . ALA A 1 389 ? -26.961 -41.882 6.595 1 75.419 386 ALA A C 1
ATOM 5429 O O . ALA A 1 389 ? -26.148 -42.126 7.484 1 78.42 386 ALA A O 1
ATOM 5436 N N . ASN A 1 390 ? -27.459 -42.796 5.752 1 80.255 387 ASN A N 1
ATOM 5437 C CA . ASN A 1 390 ? -27.101 -44.206 5.871 1 85.222 387 ASN A CA 1
ATOM 5438 C C . ASN A 1 390 ? -25.619 -44.432 5.581 1 84.786 387 ASN A C 1
ATOM 5439 O O . ASN A 1 390 ? -24.987 -45.277 6.223 1 90.481 387 ASN A O 1
ATOM 5450 N N . LEU A 1 391 ? -25.08 -43.663 4.631 1 82.584 388 LEU A N 1
ATOM 5451 C CA . LEU A 1 391 ? -23.653 -43.724 4.36 1 79.116 388 LEU A CA 1
ATOM 5452 C C . LEU A 1 391 ? -22.838 -43.345 5.598 1 75.526 388 LEU A C 1
ATOM 5453 O O . LEU A 1 391 ? -21.876 -44.032 5.939 1 70.09 388 LEU A O 1
ATOM 5469 N N . PHE A 1 392 ? -23.276 -42.273 6.271 1 71.865 389 PHE A N 1
ATOM 5470 C CA . PHE A 1 392 ? -22.601 -41.78 7.464 1 68.34 389 PHE A CA 1
ATOM 5471 C C . PHE A 1 392 ? -22.721 -42.772 8.617 1 67.04 389 PHE A C 1
ATOM 5472 O O . PHE A 1 392 ? -21.765 -42.944 9.373 1 67.829 389 PHE A O 1
ATOM 5489 N N . ILE A 1 393 ? -23.894 -43.402 8.752 1 68.831 390 ILE A N 1
ATOM 5490 C CA . ILE A 1 393 ? -24.113 -44.401 9.79 1 71.07 390 ILE A CA 1
ATOM 5491 C C . ILE A 1 393 ? -23.209 -45.608 9.532 1 72.634 390 ILE A C 1
ATOM 5492 O O . ILE A 1 393 ? -22.626 -46.127 10.477 1 76.414 390 ILE A O 1
ATOM 5508 N N . ARG A 1 394 ? -23.084 -46.019 8.263 1 74.708 391 ARG A N 1
ATOM 5509 C CA . ARG A 1 394 ? -22.138 -47.061 7.889 1 77.752 391 ARG A CA 1
ATOM 5510 C C . ARG A 1 394 ? -20.71 -46.7 8.315 1 75.338 391 ARG A C 1
ATOM 5511 O O . ARG A 1 394 ? -19.986 -47.559 8.818 1 75.338 391 ARG A O 1
ATOM 5532 N N . TYR A 1 395 ? -20.335 -45.429 8.147 1 71.444 392 TYR A N 1
ATOM 5533 C CA . TYR A 1 395 ? -19.048 -44.952 8.64 1 71.967 392 TYR A CA 1
ATOM 5534 C C . TYR A 1 395 ? -18.926 -45.113 10.161 1 71.908 392 TYR A C 1
ATOM 5535 O O . TYR A 1 395 ? -17.909 -45.629 10.633 1 76.5 392 TYR A O 1
ATOM 5552 N N . LEU A 1 396 ? -19.96 -44.674 10.89 1 66.78 393 LEU A N 1
ATOM 5553 C CA . LEU A 1 396 ? -19.962 -44.733 12.351 1 67.976 393 LEU A CA 1
ATOM 5554 C C . LEU A 1 396 ? -19.95 -46.168 12.892 1 71.473 393 LEU A C 1
ATOM 5555 O O . LEU A 1 396 ? -19.276 -46.442 13.884 1 66.619 393 LEU A O 1
ATOM 5571 N N . ARG A 1 397 ? -20.612 -47.086 12.17 1 72.843 394 ARG A N 1
ATOM 5572 C CA . ARG A 1 397 ? -20.638 -48.503 12.517 1 74.889 394 ARG A CA 1
ATOM 5573 C C . ARG A 1 397 ? -19.401 -49.254 12.015 1 77.158 394 ARG A C 1
ATOM 5574 O O . ARG A 1 397 ? -19.39 -50.488 12.054 1 84.337 394 ARG A O 1
ATOM 5595 N N . LYS A 1 398 ? -18.367 -48.544 11.524 1 78.049 395 LYS A N 1
ATOM 5596 C CA . LYS A 1 398 ? -17.099 -49.139 11.146 1 77.336 395 LYS A CA 1
ATOM 5597 C C . LYS A 1 398 ? -17.239 -50.053 9.917 1 76.455 395 LYS A C 1
ATOM 5598 O O . LYS A 1 398 ? -16.404 -50.927 9.694 1 77.956 395 LYS A O 1
ATOM 5617 N N . GLU A 1 399 ? -18.278 -49.834 9.106 1 76.647 396 GLU A N 1
ATOM 5618 C CA . GLU A 1 399 ? -18.54 -50.613 7.902 1 78.342 396 GLU A CA 1
ATOM 5619 C C . GLU A 1 399 ? -17.84 -49.984 6.696 1 82.042 396 GLU A C 1
ATOM 5620 O O . GLU A 1 399 ? -17.591 -50.678 5.717 1 88.815 396 GLU A O 1
ATOM 5632 N N . ILE A 1 400 ? -17.601 -48.665 6.728 1 79.57 397 ILE A N 1
ATOM 5633 C CA . ILE A 1 400 ? -16.805 -47.934 5.761 1 78.825 397 ILE A CA 1
ATOM 5634 C C . ILE A 1 400 ? -15.695 -47.23 6.545 1 78.729 397 ILE A C 1
ATOM 5635 O O . ILE A 1 400 ? -15.962 -46.675 7.607 1 81.645 397 ILE A O 1
ATOM 5651 N N . ASP A 1 401 ? -14.497 -47.153 5.956 1 73.687 398 ASP A N 1
ATOM 5652 C CA . ASP A 1 401 ? -13.371 -46.47 6.573 1 71.958 398 ASP A CA 1
ATOM 5653 C C . ASP A 1 401 ? -13.361 -44.967 6.335 1 69.231 398 ASP A C 1
ATOM 5654 O O . ASP A 1 401 ? -12.782 -44.264 7.143 1 71.157 398 ASP A O 1
ATOM 5663 N N . TYR A 1 402 ? -13.898 -44.479 5.216 1 70.703 399 TYR A N 1
ATOM 5664 C CA . TYR A 1 402 ? -13.734 -43.076 4.822 1 69.665 399 TYR A CA 1
ATOM 5665 C C . TYR A 1 402 ? -15.018 -42.492 4.238 1 68.22 399 TYR A C 1
ATOM 5666 O O . TYR A 1 402 ? -15.621 -43.074 3.333 1 63.253 399 TYR A O 1
ATOM 5683 N N . LEU A 1 403 ? -15.446 -41.363 4.815 1 65.783 400 LEU A N 1
ATOM 5684 C CA . LEU A 1 403 ? -16.399 -40.452 4.209 1 66.099 400 LEU A CA 1
ATOM 5685 C C . LEU A 1 403 ? -15.65 -39.359 3.459 1 65.227 400 LEU A C 1
ATOM 5686 O O . LEU A 1 403 ? -14.496 -39.097 3.75 1 60.698 400 LEU A O 1
ATOM 5702 N N . PRO A 1 404 ? -16.31 -38.635 2.522 1 65.346 401 PRO A N 1
ATOM 5703 C CA . PRO A 1 404 ? -15.706 -37.462 1.874 1 66.526 401 PRO A CA 1
ATOM 5704 C C . PRO A 1 404 ? -15.011 -36.43 2.77 1 67.596 401 PRO A C 1
ATOM 5705 O O . PRO A 1 404 ? -13.996 -35.863 2.372 1 67.57 401 PRO A O 1
ATOM 5716 N N . TRP A 1 405 ? -15.528 -36.247 3.998 1 66.625 402 TRP A N 1
ATOM 5717 C CA . TRP A 1 405 ? -14.942 -35.312 4.952 1 63.04 402 TRP A CA 1
ATOM 5718 C C . TRP A 1 405 ? -14.077 -35.994 5.996 1 65.989 402 TRP A C 1
ATOM 5719 O O . TRP A 1 405 ? -13.679 -35.32 6.948 1 79.883 402 TRP A O 1
ATOM 5740 N N . SER A 1 406 ? -13.725 -37.28 5.811 1 72.051 403 SER A N 1
ATOM 5741 C CA . SER A 1 406 ? -13.056 -38.07 6.842 1 84.358 403 SER A CA 1
ATOM 5742 C C . SER A 1 406 ? -11.558 -38.203 6.551 1 86.403 403 SER A C 1
ATOM 5743 O O . SER A 1 406 ? -11.144 -38.842 5.589 1 89.062 403 SER A O 1
ATOM 5750 N N . GLU A 1 407 ? -10.742 -37.614 7.429 1 93.398 404 GLU A N 1
ATOM 5751 C CA . GLU A 1 407 ? -9.32 -37.883 7.572 1 92.254 404 GLU A CA 1
ATOM 5752 C C . GLU A 1 407 ? -9.021 -39.376 7.748 1 78.314 404 GLU A C 1
ATOM 5753 O O . GLU A 1 407 ? -8.1 -39.883 7.129 1 75.08 404 GLU A O 1
ATOM 5765 N N . ALA A 1 408 ? -9.811 -40.053 8.595 1 76.183 405 ALA A N 1
ATOM 5766 C CA . ALA A 1 408 ? -9.488 -41.378 9.095 1 69.696 405 ALA A CA 1
ATOM 5767 C C . ALA A 1 408 ? -10.755 -42.15 9.424 1 66.678 405 ALA A C 1
ATOM 5768 O O . ALA A 1 408 ? -11.846 -41.576 9.434 1 65.766 405 ALA A O 1
ATOM 5775 N N . PRO A 1 409 ? -10.662 -43.468 9.732 1 66.571 406 PRO A N 1
ATOM 5776 C CA . PRO A 1 409 ? -11.817 -44.221 10.25 1 66.273 406 PRO A CA 1
ATOM 5777 C C . PRO A 1 409 ? -12.267 -43.717 11.609 1 63.601 406 PRO A C 1
ATOM 5778 O O . PRO A 1 409 ? -11.48 -43.082 12.309 1 64.637 406 PRO A O 1
ATOM 5789 N N . VAL A 1 410 ? -13.518 -44.031 11.973 1 63.205 407 VAL A N 1
ATOM 5790 C CA . VAL A 1 410 ? -14.097 -43.599 13.236 1 59.669 407 VAL A CA 1
ATOM 5791 C C . VAL A 1 410 ? -13.185 -43.985 14.403 1 56.664 407 VAL A C 1
ATOM 5792 O O . VAL A 1 410 ? -12.73 -45.116 14.466 1 61.528 407 VAL A O 1
ATOM 5805 N N . ALA A 1 411 ? -12.95 -43.019 15.296 1 58.156 408 ALA A N 1
ATOM 5806 C CA . ALA A 1 411 ? -12.062 -43.18 16.433 1 56.73 408 ALA A CA 1
ATOM 5807 C C . ALA A 1 411 ? -12.808 -43.928 17.535 1 61.296 408 ALA A C 1
ATOM 5808 O O . ALA A 1 411 ? -14.043 -43.859 17.618 1 65.453 408 ALA A O 1
ATOM 5815 N N . ASP A 1 412 ? -12.029 -44.576 18.415 1 63.809 409 ASP A N 1
ATOM 5816 C CA . ASP A 1 412 ? -12.55 -45.264 19.59 1 64.433 409 ASP A CA 1
ATOM 5817 C C . ASP A 1 412 ? -13.294 -44.364 20.563 1 61.794 409 ASP A C 1
ATOM 5818 O O . ASP A 1 412 ? -14.229 -44.807 21.22 1 61.528 409 ASP A O 1
ATOM 5827 N N . GLU A 1 413 ? -12.947 -43.061 20.588 1 60.821 410 GLU A N 1
ATOM 5828 C CA . GLU A 1 413 ? -13.634 -42.121 21.457 1 62.341 410 GLU A CA 1
ATOM 5829 C C . GLU A 1 413 ? -15.063 -41.82 21.008 1 65.032 410 GLU A C 1
ATOM 5830 O O . GLU A 1 413 ? -15.752 -41.096 21.71 1 69.267 410 GLU A O 1
ATOM 5842 N N . ALA A 1 414 ? -15.468 -42.307 19.828 1 70.38 411 ALA A N 1
ATOM 5843 C CA . ALA A 1 414 ? -16.859 -42.271 19.409 1 71.284 411 ALA A CA 1
ATOM 5844 C C . ALA A 1 414 ? -17.696 -43.425 19.946 1 78.033 411 ALA A C 1
ATOM 5845 O O . ALA A 1 414 ? -18.933 -43.309 19.902 1 85.051 411 ALA A O 1
ATOM 5852 N N . ASP A 1 415 ? -17.063 -44.508 20.435 1 76.101 412 ASP A N 1
ATOM 5853 C CA . ASP A 1 415 ? -17.771 -45.728 20.809 1 78.319 412 ASP A CA 1
ATOM 5854 C C . ASP A 1 415 ? -18.891 -45.503 21.821 1 71.685 412 ASP A C 1
ATOM 5855 O O . ASP A 1 415 ? -19.968 -46.054 21.652 1 84.438 412 ASP A O 1
ATOM 5864 N N . LEU A 1 416 ? -18.617 -44.691 22.842 1 74.354 413 LEU A N 1
ATOM 5865 C CA . LEU A 1 416 ? -19.58 -44.429 23.915 1 76.778 413 LEU A CA 1
ATOM 5866 C C . LEU A 1 416 ? -20.613 -43.36 23.558 1 73.73 413 LEU A C 1
ATOM 5867 O O . LEU A 1 416 ? -21.544 -43.185 24.343 1 77.015 413 LEU A O 1
ATOM 5883 N N . ILE A 1 417 ? -20.472 -42.655 22.415 1 66.93 414 ILE A N 1
ATOM 5884 C CA . ILE A 1 417 ? -21.49 -41.726 21.914 1 63.216 414 ILE A CA 1
ATOM 5885 C C . ILE A 1 417 ? -22.016 -42.141 20.539 1 64.532 414 ILE A C 1
ATOM 5886 O O . ILE A 1 417 ? -22.708 -41.364 19.898 1 62.623 414 ILE A O 1
ATOM 5902 N N . LYS A 1 418 ? -21.712 -43.361 20.098 1 69.889 415 LYS A N 1
ATOM 5903 C CA . LYS A 1 418 ? -22.035 -43.822 18.762 1 73.231 415 LYS A CA 1
ATOM 5904 C C . LYS A 1 418 ? -23.538 -43.784 18.464 1 74.472 415 LYS A C 1
ATOM 5905 O O . LYS A 1 418 ? -23.923 -43.35 17.386 1 76.59 415 LYS A O 1
ATOM 5924 N N . ASP A 1 419 ? -24.357 -44.208 19.429 1 78.13 416 ASP A N 1
ATOM 5925 C CA . ASP A 1 419 ? -25.802 -44.246 19.234 1 81.248 416 ASP A CA 1
ATOM 5926 C C . ASP A 1 419 ? -26.413 -42.866 19.042 1 78.097 416 ASP A C 1
ATOM 5927 O O . ASP A 1 419 ? -27.285 -42.713 18.198 1 85.816 416 ASP A O 1
ATOM 5936 N N . GLU A 1 420 ? -25.916 -41.877 19.774 1 75.45 417 GLU A N 1
ATOM 5937 C CA . GLU A 1 420 ? -26.406 -40.507 19.705 1 72.464 417 GLU A CA 1
ATOM 5938 C C . GLU A 1 420 ? -26.023 -39.898 18.353 1 66.89 417 GLU A C 1
ATOM 5939 O O . GLU A 1 420 ? -26.84 -39.213 17.735 1 65.901 417 GLU A O 1
ATOM 5951 N N . LEU A 1 421 ? -24.781 -40.157 17.91 1 63.794 418 LEU A N 1
ATOM 5952 C CA . LEU A 1 421 ? -24.309 -39.724 16.602 1 62.654 418 LEU A CA 1
ATOM 5953 C C . LEU A 1 421 ? -25.175 -40.319 15.496 1 66.924 418 LEU A C 1
ATOM 5954 O O . LEU A 1 421 ? -25.652 -39.584 14.628 1 66.455 418 LEU A O 1
ATOM 5970 N N . ILE A 1 422 ? -25.39 -41.638 15.56 1 70.607 419 ILE A N 1
ATOM 5971 C CA . ILE A 1 422 ? -26.263 -42.332 14.62 1 71.116 419 ILE A CA 1
ATOM 5972 C C . ILE A 1 422 ? -27.654 -41.689 14.609 1 68.268 419 ILE A C 1
ATOM 5973 O O . ILE A 1 422 ? -28.232 -41.551 13.537 1 72.131 419 ILE A O 1
ATOM 5989 N N . ASP A 1 423 ? -28.162 -41.326 15.788 1 67.612 420 ASP A N 1
ATOM 5990 C CA . ASP A 1 423 ? -29.498 -40.766 15.925 1 74.637 420 ASP A CA 1
ATOM 5991 C C . ASP A 1 423 ? -29.621 -39.422 15.202 1 79.258 420 ASP A C 1
ATOM 5992 O O . ASP A 1 423 ? -30.625 -39.177 14.517 1 82.22 420 ASP A O 1
ATOM 6001 N N . LEU A 1 424 ? -28.595 -38.572 15.369 1 74.093 421 LEU A N 1
ATOM 6002 C CA . LEU A 1 424 ? -28.524 -37.312 14.649 1 71.935 421 LEU A CA 1
ATOM 6003 C C . LEU A 1 424 ? -28.561 -37.528 13.142 1 74.282 421 LEU A C 1
ATOM 6004 O O . LEU A 1 424 ? -29.36 -36.876 12.459 1 76.426 421 LEU A O 1
ATOM 6020 N N . ASN A 1 425 ? -27.729 -38.456 12.656 1 72.158 422 ASN A N 1
ATOM 6021 C CA . ASN A 1 425 ? -27.623 -38.694 11.22 1 70.969 422 ASN A CA 1
ATOM 6022 C C . ASN A 1 425 ? -28.922 -39.245 10.648 1 72.075 422 ASN A C 1
ATOM 6023 O O . ASN A 1 425 ? -29.319 -38.788 9.578 1 70.272 422 ASN A O 1
ATOM 6034 N N . ARG A 1 426 ? -29.596 -40.145 11.377 1 77.934 423 ARG A N 1
ATOM 6035 C CA . ARG A 1 426 ? -30.911 -40.654 10.969 1 84.754 423 ARG A CA 1
ATOM 6036 C C . ARG A 1 426 ? -31.903 -39.507 10.733 1 85.47 423 ARG A C 1
ATOM 6037 O O . ARG A 1 426 ? -32.625 -39.543 9.728 1 80.818 423 ARG A O 1
ATOM 6058 N N . ARG A 1 427 ? -31.846 -38.483 11.614 1 81.373 424 ARG A N 1
ATOM 6059 C CA . ARG A 1 427 ? -32.744 -37.336 11.534 1 82.469 424 ARG A CA 1
ATOM 6060 C C . ARG A 1 427 ? -32.276 -36.269 10.539 1 82.195 424 ARG A C 1
ATOM 6061 O O . ARG A 1 427 ? -32.921 -35.225 10.426 1 87.854 424 ARG A O 1
ATOM 6082 N N . GLY A 1 428 ? -31.148 -36.501 9.846 1 81.5 425 GLY A N 1
ATOM 6083 C CA . GLY A 1 428 ? -30.666 -35.637 8.784 1 81.089 425 GLY A CA 1
ATOM 6084 C C . GLY A 1 428 ? -29.756 -34.508 9.267 1 80.598 425 GLY A C 1
ATOM 6085 O O . GLY A 1 428 ? -29.491 -33.578 8.501 1 83.12 425 GLY A O 1
ATOM 6089 N N . LEU A 1 429 ? -29.279 -34.576 10.52 1 78.603 426 LEU A N 1
ATOM 6090 C CA . LEU A 1 429 ? -28.201 -33.723 10.983 1 75.839 426 LEU A CA 1
ATOM 6091 C C . LEU A 1 429 ? -26.917 -34.474 10.672 1 74.205 426 LEU A C 1
ATOM 6092 O O . LEU A 1 429 ? -26.489 -35.312 11.464 1 83.923 426 LEU A O 1
ATOM 6108 N N . ILE A 1 430 ? -26.319 -34.173 9.519 1 68.768 427 ILE A N 1
ATOM 6109 C CA . ILE A 1 430 ? -25.215 -34.951 8.98 1 65.763 427 ILE A CA 1
ATOM 6110 C C . ILE A 1 430 ? -23.932 -34.568 9.713 1 62.398 427 ILE A C 1
ATOM 6111 O O . ILE A 1 430 ? -23.378 -33.509 9.435 1 59.095 427 ILE A O 1
ATOM 6127 N N . THR A 1 431 ? -23.444 -35.454 10.599 1 62.05 428 THR A N 1
ATOM 6128 C CA . THR A 1 431 ? -22.3 -35.15 11.451 1 61.08 428 THR A CA 1
ATOM 6129 C C . THR A 1 431 ? -20.999 -35.335 10.67 1 60.43 428 THR A C 1
ATOM 6130 O O . THR A 1 431 ? -20.808 -36.339 10.007 1 63.905 428 THR A O 1
ATOM 6140 N N . VAL A 1 432 ? -20.103 -34.37 10.815 1 58.122 429 VAL A N 1
ATOM 6141 C CA . VAL A 1 432 ? -18.808 -34.324 10.144 1 60.047 429 VAL A CA 1
ATOM 6142 C C . VAL A 1 432 ? -17.695 -34.677 11.127 1 57.006 429 VAL A C 1
ATOM 6143 O O . VAL A 1 432 ? -16.713 -35.283 10.728 1 57.287 429 VAL A O 1
ATOM 6156 N N . ASN A 1 433 ? -17.814 -34.224 12.376 1 57.404 430 ASN A N 1
ATOM 6157 C CA . ASN A 1 433 ? -16.793 -34.394 13.386 1 57.839 430 ASN A CA 1
ATOM 6158 C C . ASN A 1 433 ? -17.429 -34.262 14.776 1 59.773 430 ASN A C 1
ATOM 6159 O O . ASN A 1 433 ? -18.464 -33.613 14.941 1 56.829 430 ASN A O 1
ATOM 6170 N N . SER A 1 434 ? -16.793 -34.866 15.784 1 53.678 431 SER A N 1
ATOM 6171 C CA . SER A 1 434 ? -17.333 -34.897 17.136 1 49.757 431 SER A CA 1
ATOM 6172 C C . SER A 1 434 ? -16.242 -35.24 18.135 1 47.599 431 SER A C 1
ATOM 6173 O O . SER A 1 434 ? -15.22 -35.787 17.751 1 50.591 431 SER A O 1
ATOM 6180 N N . GLN A 1 435 ? -16.467 -34.921 19.412 1 48.623 432 GLN A N 1
ATOM 6181 C CA . GLN A 1 435 ? -15.718 -35.541 20.486 1 49.233 432 GLN A CA 1
ATOM 6182 C C . GLN A 1 435 ? -16.538 -35.553 21.768 1 51.452 432 GLN A C 1
ATOM 6183 O O . GLN A 1 435 ? -17.273 -34.603 22.03 1 50.567 432 GLN A O 1
ATOM 6197 N N . PRO A 1 436 ? -16.334 -36.575 22.624 1 51.649 433 PRO A N 1
ATOM 6198 C CA . PRO A 1 436 ? -16.989 -36.643 23.924 1 48.927 433 PRO A CA 1
ATOM 6199 C C . PRO A 1 436 ? -16.288 -35.735 24.928 1 45.993 433 PRO A C 1
ATOM 6200 O O . PRO A 1 436 ? -15.094 -35.468 24.8 1 44.625 433 PRO A O 1
ATOM 6211 N N . ALA A 1 437 ? -17.056 -35.314 25.941 1 47.501 434 ALA A N 1
ATOM 6212 C CA . ALA A 1 437 ? -16.492 -34.704 27.132 1 47.656 434 ALA A CA 1
ATOM 6213 C C . ALA A 1 437 ? -15.635 -35.728 27.878 1 47.504 434 ALA A C 1
ATOM 6214 O O . ALA A 1 437 ? -15.915 -36.923 27.832 1 48.964 434 ALA A O 1
ATOM 6221 N N . VAL A 1 438 ? -14.544 -35.255 28.475 1 49.415 435 VAL A N 1
ATOM 6222 C CA . VAL A 1 438 ? -13.644 -36.062 29.285 1 46.795 435 VAL A CA 1
ATOM 6223 C C . VAL A 1 438 ? -13.221 -35.183 30.45 1 54.999 435 VAL A C 1
ATOM 6224 O O . VAL A 1 438 ? -12.743 -34.071 30.218 1 60.424 435 VAL A O 1
ATOM 6237 N N . ASN A 1 439 ? -13.347 -35.7 31.678 1 58.476 436 ASN A N 1
ATOM 6238 C CA . ASN A 1 439 ? -13.086 -34.916 32.872 1 56.799 436 ASN A CA 1
ATOM 6239 C C . ASN A 1 439 ? -11.935 -35.545 33.634 1 55.86 436 ASN A C 1
ATOM 6240 O O . ASN A 1 439 ? -12.143 -36.101 34.713 1 59.119 436 ASN A O 1
ATOM 6251 N N . GLY A 1 440 ? -10.721 -35.363 33.112 1 48.912 437 GLY A N 1
ATOM 6252 C CA . GLY A 1 440 ? -9.521 -35.723 33.843 1 47.085 437 GLY A CA 1
ATOM 6253 C C . GLY A 1 440 ? -9.244 -37.227 33.794 1 52.15 437 GLY A C 1
ATOM 6254 O O . GLY A 1 440 ? -8.907 -37.825 34.818 1 57.589 437 GLY A O 1
ATOM 6258 N N . ALA A 1 441 ? -9.306 -37.814 32.592 1 50.373 438 ALA A N 1
ATOM 6259 C CA . ALA A 1 441 ? -8.783 -39.144 32.361 1 47.781 438 ALA A CA 1
ATOM 6260 C C . ALA A 1 441 ? -7.278 -39.131 32.587 1 49.733 438 ALA A C 1
ATOM 6261 O O . ALA A 1 441 ? -6.613 -38.166 32.253 1 49.845 438 ALA A O 1
ATOM 6268 N N . LYS A 1 442 ? -6.733 -40.219 33.137 1 52.565 439 LYS A N 1
ATOM 6269 C CA . LYS A 1 442 ? -5.305 -40.412 33.148 1 51.354 439 LYS A CA 1
ATOM 6270 C C . LYS A 1 442 ? -4.788 -40.37 31.707 1 54.034 439 LYS A C 1
ATOM 6271 O O . LYS A 1 442 ? -5.459 -40.819 30.789 1 53.236 439 LYS A O 1
ATOM 6290 N N . SER A 1 443 ? -3.582 -39.829 31.53 1 53.182 440 SER A N 1
ATOM 6291 C CA . SER A 1 443 ? -2.99 -39.611 30.221 1 50.43 440 SER A CA 1
ATOM 6292 C C . SER A 1 443 ? -2.617 -40.908 29.49 1 55.309 440 SER A C 1
ATOM 6293 O O . SER A 1 443 ? -2.266 -40.881 28.322 1 51.626 440 SER A O 1
ATOM 6300 N N . ASN A 1 444 ? -2.631 -42.037 30.166 1 60.612 441 ASN A N 1
ATOM 6301 C CA . ASN A 1 444 ? -2.408 -43.353 29.582 1 63.686 441 ASN A CA 1
ATOM 6302 C C . ASN A 1 444 ? -3.716 -44.085 29.335 1 58.853 441 ASN A C 1
ATOM 6303 O O . ASN A 1 444 ? -3.699 -45.277 29.03 1 61.845 441 ASN A O 1
ATOM 6314 N N . HIS A 1 445 ? -4.86 -43.426 29.533 1 58.929 442 HIS A N 1
ATOM 6315 C CA . HIS A 1 445 ? -6.148 -44.014 29.232 1 58.292 442 HIS A CA 1
ATOM 6316 C C . HIS A 1 445 ? -6.175 -44.552 27.794 1 60.361 442 HIS A C 1
ATOM 6317 O O . HIS A 1 445 ? -5.772 -43.846 26.88 1 62.96 442 HIS A O 1
ATOM 6330 N N . PRO A 1 446 ? -6.555 -45.826 27.566 1 66.076 443 PRO A N 1
ATOM 6331 C CA . PRO A 1 446 ? -6.401 -46.447 26.245 1 63.55 443 PRO A CA 1
ATOM 6332 C C . PRO A 1 446 ? -7.156 -45.744 25.113 1 61.813 443 PRO A C 1
ATOM 6333 O O . PRO A 1 446 ? -6.647 -45.718 24.008 1 67.373 443 PRO A O 1
ATOM 6344 N N . VAL A 1 447 ? -8.332 -45.185 25.414 1 60.441 444 VAL A N 1
ATOM 6345 C CA . VAL A 1 447 ? -9.116 -44.409 24.461 1 62.489 444 VAL A CA 1
ATOM 6346 C C . VAL A 1 447 ? -8.746 -42.93 24.505 1 57.334 444 VAL A C 1
ATOM 6347 O O . VAL A 1 447 ? -8.448 -42.371 23.461 1 56.593 444 VAL A O 1
ATOM 6360 N N . HIS A 1 448 ? -8.848 -42.296 25.674 1 58.226 445 HIS A N 1
ATOM 6361 C CA . HIS A 1 448 ? -8.769 -40.841 25.829 1 51.61 445 HIS A CA 1
ATOM 6362 C C . HIS A 1 448 ? -7.352 -40.302 26.011 1 48.423 445 HIS A C 1
ATOM 6363 O O . HIS A 1 448 ? -7.157 -39.112 25.91 1 50.369 445 HIS A O 1
ATOM 6376 N N . GLY A 1 449 ? -6.372 -41.154 26.321 1 51.288 446 GLY A N 1
ATOM 6377 C CA . GLY A 1 449 ? -5.062 -40.717 26.748 1 47.919 446 GLY A CA 1
ATOM 6378 C C . GLY A 1 449 ? -4.23 -40.171 25.591 1 51.168 446 GLY A C 1
ATOM 6379 O O . GLY A 1 449 ? -4.39 -40.588 24.451 1 56.916 446 GLY A O 1
ATOM 6383 N N . TRP A 1 450 ? -3.339 -39.229 25.92 1 56.73 447 TRP A N 1
ATOM 6384 C CA . TRP A 1 450 ? -2.295 -38.745 25.043 1 50.888 447 TRP A CA 1
ATOM 6385 C C . TRP A 1 450 ? -1.212 -38.028 25.844 1 53.094 447 TRP A C 1
ATOM 6386 O O . TRP A 1 450 ? -1.377 -37.763 27.029 1 55.14 447 TRP A O 1
ATOM 6407 N N . GLY A 1 451 ? -0.091 -37.737 25.182 1 53.215 448 GLY A N 1
ATOM 6408 C CA . GLY A 1 451 ? 1.033 -37.083 25.819 1 50.016 448 GLY A CA 1
ATOM 6409 C C . GLY A 1 451 ? 1.815 -38.021 26.733 1 50.612 448 GLY A C 1
ATOM 6410 O O . GLY A 1 451 ? 1.596 -39.231 26.724 1 58.225 448 GLY A O 1
ATOM 6414 N N . PRO A 1 452 ? 2.734 -37.498 27.572 1 51.14 449 PRO A N 1
ATOM 6415 C CA . PRO A 1 452 ? 3.482 -38.332 28.522 1 54.779 449 PRO A CA 1
ATOM 6416 C C . PRO A 1 452 ? 2.614 -38.94 29.618 1 55.867 449 PRO A C 1
ATOM 6417 O O . PRO A 1 452 ? 1.414 -38.698 29.669 1 54.106 449 PRO A O 1
ATOM 6428 N N . SER A 1 453 ? 3.231 -39.734 30.481 1 60.707 450 SER A N 1
ATOM 6429 C CA . SER A 1 453 ? 2.519 -40.435 31.544 1 70.178 450 SER A CA 1
ATOM 6430 C C . SER A 1 453 ? 2.477 -39.599 32.829 1 67.836 450 SER A C 1
ATOM 6431 O O . SER A 1 453 ? 3.211 -38.624 33.017 1 56.917 450 SER A O 1
ATOM 6438 N N . ASN A 1 454 ? 1.612 -40.059 33.742 1 68.541 451 ASN A N 1
ATOM 6439 C CA . ASN A 1 454 ? 1.349 -39.41 35.013 1 68.972 451 ASN A CA 1
ATOM 6440 C C . ASN A 1 454 ? 0.732 -38.039 34.774 1 58.655 451 ASN A C 1
ATOM 6441 O O . ASN A 1 454 ? 0.996 -37.13 35.542 1 68.22 451 ASN A O 1
ATOM 6452 N N . GLY A 1 455 ? -0.092 -37.909 33.727 1 53.203 452 GLY A N 1
ATOM 6453 C CA . GLY A 1 455 ? -0.827 -36.693 33.428 1 52.287 452 GLY A CA 1
ATOM 6454 C C . GLY A 1 455 ? -2.335 -36.921 33.486 1 50.929 452 GLY A C 1
ATOM 6455 O O . GLY A 1 455 ? -2.806 -38.054 33.627 1 49.989 452 GLY A O 1
ATOM 6459 N N . TYR A 1 456 ? -3.092 -35.814 33.388 1 45.876 453 TYR A N 1
ATOM 6460 C CA . TYR A 1 456 ? -4.536 -35.867 33.26 1 46.198 453 TYR A CA 1
ATOM 6461 C C . TYR A 1 456 ? -4.948 -35.091 32.02 1 42.235 453 TYR A C 1
ATOM 6462 O O . TYR A 1 456 ? -4.382 -34.045 31.744 1 45.62 453 TYR A O 1
ATOM 6479 N N . VAL A 1 457 ? -5.971 -35.58 31.319 1 40.473 454 VAL A N 1
ATOM 6480 C CA . VAL A 1 457 ? -6.413 -34.975 30.077 1 44.413 454 VAL A CA 1
ATOM 6481 C C . VAL A 1 457 ? -7.905 -34.677 30.166 1 46.35 454 VAL A C 1
ATOM 6482 O O . VAL A 1 457 ? -8.661 -35.38 30.823 1 41.45 454 VAL A O 1
ATOM 6495 N N . TYR A 1 458 ? -8.304 -33.626 29.423 1 46.359 455 TYR A N 1
ATOM 6496 C CA . TYR A 1 458 ? -9.627 -33.043 29.502 1 44.853 455 TYR A CA 1
ATOM 6497 C C . TYR A 1 458 ? -10.136 -32.742 28.099 1 47.796 455 TYR A C 1
ATOM 6498 O O . TYR A 1 458 ? -9.347 -32.364 27.239 1 46.707 455 TYR A O 1
ATOM 6515 N N . GLN A 1 459 ? -11.456 -32.908 27.9 1 46.294 456 GLN A N 1
ATOM 6516 C CA . GLN A 1 459 ? -12.091 -32.575 26.641 1 48.317 456 GLN A CA 1
ATOM 6517 C C . GLN A 1 459 ? -13.458 -31.958 26.896 1 49.168 456 GLN A C 1
ATOM 6518 O O . GLN A 1 459 ? -14.258 -32.523 27.638 1 46.555 456 GLN A O 1
ATOM 6532 N N . LYS A 1 460 ? -13.691 -30.795 26.274 1 48.463 457 LYS A N 1
ATOM 6533 C CA . LYS A 1 460 ? -15.026 -30.271 26.083 1 51.679 457 LYS A CA 1
ATOM 6534 C C . LYS A 1 460 ? -15.673 -31.08 24.962 1 56.906 457 LYS A C 1
ATOM 6535 O O . LYS A 1 460 ? -15.045 -31.303 23.931 1 55.968 457 LYS A O 1
ATOM 6554 N N . ALA A 1 461 ? -16.925 -31.507 25.165 1 61.188 458 ALA A N 1
ATOM 6555 C CA . ALA A 1 461 ? -17.727 -32.105 24.109 1 56.39 458 ALA A CA 1
ATOM 6556 C C . ALA A 1 461 ? -17.955 -31.098 22.993 1 55.167 458 ALA A C 1
ATOM 6557 O O . ALA A 1 461 ? -18.179 -29.91 23.258 1 60.722 458 ALA A O 1
ATOM 6564 N N . TYR A 1 462 ? -17.831 -31.558 21.75 1 54.916 459 TYR A N 1
ATOM 6565 C CA . TYR A 1 462 ? -18.204 -30.725 20.616 1 57.643 459 TYR A CA 1
ATOM 6566 C C . TYR A 1 462 ? -18.837 -31.584 19.538 1 58.688 459 TYR A C 1
ATOM 6567 O O . TYR A 1 462 ? -18.62 -32.787 19.469 1 56.802 459 TYR A O 1
ATOM 6584 N N . LEU A 1 463 ? -19.533 -30.884 18.646 1 61.804 460 LEU A N 1
ATOM 6585 C CA . LEU A 1 463 ? -20.282 -31.493 17.567 1 62.582 460 LEU A CA 1
ATOM 6586 C C . LEU A 1 463 ? -20.174 -30.589 16.354 1 58.12 460 LEU A C 1
ATOM 6587 O O . LEU A 1 463 ? -20.271 -29.378 16.496 1 56.572 460 LEU A O 1
ATOM 6603 N N . GLU A 1 464 ? -19.916 -31.173 15.188 1 58.823 461 GLU A N 1
ATOM 6604 C CA . GLU A 1 464 ? -19.848 -30.422 13.951 1 57.591 461 GLU A CA 1
ATOM 6605 C C . GLU A 1 464 ? -20.652 -31.133 12.883 1 61.059 461 GLU A C 1
ATOM 6606 O O . GLU A 1 464 ? -20.452 -32.336 12.686 1 65.394 461 GLU A O 1
ATOM 6618 N N . PHE A 1 465 ? -21.57 -30.41 12.221 1 61.423 462 PHE A N 1
ATOM 6619 C CA . PHE A 1 465 ? -22.499 -31.061 11.305 1 60.305 462 PHE A CA 1
ATOM 6620 C C . PHE A 1 465 ? -23.036 -30.101 10.26 1 61.329 462 PHE A C 1
ATOM 6621 O O . PHE A 1 465 ? -23.025 -28.886 10.447 1 62.186 462 PHE A O 1
ATOM 6638 N N . PHE A 1 466 ? -23.488 -30.693 9.147 1 62.763 463 PHE A N 1
ATOM 6639 C CA . PHE A 1 466 ? -24.3 -30.027 8.15 1 63.347 463 PHE A CA 1
ATOM 6640 C C . PHE A 1 466 ? -25.766 -30.134 8.561 1 66.195 463 PHE A C 1
ATOM 6641 O O . PHE A 1 466 ? -26.209 -31.18 9.039 1 64.323 463 PHE A O 1
ATOM 6658 N N . VAL A 1 467 ? -26.526 -29.069 8.315 1 69.761 464 VAL A N 1
ATOM 6659 C CA . VAL A 1 467 ? -27.955 -29.072 8.586 1 74.268 464 VAL A CA 1
ATOM 6660 C C . VAL A 1 467 ? -28.678 -28.201 7.565 1 80.321 464 VAL A C 1
ATOM 6661 O O . VAL A 1 467 ? -28.109 -27.218 7.08 1 78.522 464 VAL A O 1
ATOM 6674 N N . SER A 1 468 ? -29.935 -28.58 7.257 1 83.542 465 SER A N 1
ATOM 6675 C CA . SER A 1 468 ? -30.739 -27.884 6.271 1 80.729 465 SER A CA 1
ATOM 6676 C C . SER A 1 468 ? -31.024 -26.446 6.726 1 77.292 465 SER A C 1
ATOM 6677 O O . SER A 1 468 ? -31.126 -26.2 7.931 1 70.686 465 SER A O 1
ATOM 6684 N N . PRO A 1 469 ? -31.18 -25.478 5.796 1 80.876 466 PRO A N 1
ATOM 6685 C CA . PRO A 1 469 ? -31.531 -24.096 6.162 1 80.44 466 PRO A CA 1
ATOM 6686 C C . PRO A 1 469 ? -32.882 -23.975 6.862 1 84.302 466 PRO A C 1
ATOM 6687 O O . PRO A 1 469 ? -33.051 -23.072 7.658 1 84.032 466 PRO A O 1
ATOM 6698 N N . GLU A 1 470 ? -33.797 -24.909 6.563 1 89.01 467 GLU A N 1
ATOM 6699 C CA . GLU A 1 470 ? -35.105 -24.987 7.195 1 94.168 467 GLU A CA 1
ATOM 6700 C C . GLU A 1 470 ? -34.968 -25.211 8.704 1 91.355 467 GLU A C 1
ATOM 6701 O O . GLU A 1 470 ? -35.695 -24.595 9.476 1 90.468 467 GLU A O 1
ATOM 6713 N N . LEU A 1 471 ? -34.023 -26.076 9.098 1 85.448 468 LEU A N 1
ATOM 6714 C CA . LEU A 1 471 ? -33.87 -26.49 10.485 1 86.252 468 LEU A CA 1
ATOM 6715 C C . LEU A 1 471 ? -32.875 -25.635 11.266 1 83.749 468 LEU A C 1
ATOM 6716 O O . LEU A 1 471 ? -32.908 -25.643 12.503 1 86.66 468 LEU A O 1
ATOM 6732 N N . TYR A 1 472 ? -31.975 -24.921 10.569 1 82.629 469 TYR A N 1
ATOM 6733 C CA . TYR A 1 472 ? -30.927 -24.159 11.241 1 82.259 469 TYR A CA 1
ATOM 6734 C C . TYR A 1 472 ? -31.49 -23.119 12.225 1 82.773 469 TYR A C 1
ATOM 6735 O O . TYR A 1 472 ? -31.019 -23.083 13.36 1 91.534 469 TYR A O 1
ATOM 6752 N N . PRO A 1 473 ? -32.483 -22.276 11.853 1 81.737 470 PRO A N 1
ATOM 6753 C CA . PRO A 1 473 ? -33.041 -21.265 12.77 1 80.315 470 PRO A CA 1
ATOM 6754 C C . PRO A 1 473 ? -33.411 -21.783 14.159 1 77.661 470 PRO A C 1
ATOM 6755 O O . PRO A 1 473 ? -33.148 -21.115 15.155 1 74.38 470 PRO A O 1
ATOM 6766 N N . GLU A 1 474 ? -33.956 -23.009 14.183 1 78.366 471 GLU A N 1
ATOM 6767 C CA . GLU A 1 474 ? -34.36 -23.643 15.423 1 83.345 471 GLU A CA 1
ATOM 6768 C C . GLU A 1 474 ? -33.139 -24.018 16.253 1 78.676 471 GLU A C 1
ATOM 6769 O O . GLU A 1 474 ? -33.105 -23.754 17.457 1 77.149 471 GLU A O 1
ATOM 6781 N N . ILE A 1 475 ? -32.15 -24.631 15.595 1 76.906 472 ILE A N 1
ATOM 6782 C CA . ILE A 1 475 ? -30.888 -24.987 16.242 1 72.55 472 ILE A CA 1
ATOM 6783 C C . ILE A 1 475 ? -30.247 -23.748 16.871 1 66.131 472 ILE A C 1
ATOM 6784 O O . ILE A 1 475 ? -29.82 -23.817 18.028 1 58.831 472 ILE A O 1
ATOM 6800 N N . LYS A 1 476 ? -30.223 -22.644 16.107 1 65.777 473 LYS A N 1
ATOM 6801 C CA . LYS A 1 476 ? -29.68 -21.385 16.589 1 67.006 473 LYS A CA 1
ATOM 6802 C C . LYS A 1 476 ? -30.395 -20.931 17.859 1 72.236 473 LYS A C 1
ATOM 6803 O O . LYS A 1 476 ? -29.733 -20.7 18.879 1 75.89 473 LYS A O 1
ATOM 6822 N N . ARG A 1 477 ? -31.734 -20.883 17.779 1 77.939 474 ARG A N 1
ATOM 6823 C CA . ARG A 1 477 ? -32.572 -20.466 18.895 1 82.152 474 ARG A CA 1
ATOM 6824 C C . ARG A 1 477 ? -32.246 -21.282 20.151 1 79.777 474 ARG A C 1
ATOM 6825 O O . ARG A 1 477 ? -32.062 -20.692 21.216 1 86.561 474 ARG A O 1
ATOM 6846 N N . ARG A 1 478 ? -32.116 -22.606 19.977 1 77.635 475 ARG A N 1
ATOM 6847 C CA . ARG A 1 478 ? -31.866 -23.517 21.087 1 78.59 475 ARG A CA 1
ATOM 6848 C C . ARG A 1 478 ? -30.489 -23.325 21.713 1 80.487 475 ARG A C 1
ATOM 6849 O O . ARG A 1 478 ? -30.379 -23.436 22.932 1 82.284 475 ARG A O 1
ATOM 6870 N N . ILE A 1 479 ? -29.457 -23.121 20.878 1 82.039 476 ILE A N 1
ATOM 6871 C CA . ILE A 1 479 ? -28.098 -22.931 21.374 1 81.791 476 ILE A CA 1
ATOM 6872 C C . ILE A 1 479 ? -28.014 -21.625 22.162 1 83.945 476 ILE A C 1
ATOM 6873 O O . ILE A 1 479 ? -27.484 -21.628 23.271 1 86.002 476 ILE A O 1
ATOM 6889 N N . GLU A 1 480 ? -28.526 -20.533 21.575 1 92.694 477 GLU A N 1
ATOM 6890 C CA . GLU A 1 480 ? -28.518 -19.215 22.218 1 92.062 477 GLU A CA 1
ATOM 6891 C C . GLU A 1 480 ? -29.153 -19.211 23.617 1 90.482 477 GLU A C 1
ATOM 6892 O O . GLU A 1 480 ? -28.678 -18.483 24.482 1 85.988 477 GLU A O 1
ATOM 6904 N N . SER A 1 481 ? -30.17 -20.063 23.836 1 98.099 478 SER A N 1
ATOM 6905 C CA . SER A 1 481 ? -30.802 -20.201 25.142 1 104.74 478 SER A CA 1
ATOM 6906 C C . SER A 1 481 ? -29.901 -20.854 26.192 1 107.344 478 SER A C 1
ATOM 6907 O O . SER A 1 481 ? -30.17 -20.679 27.376 1 110.926 478 SER A O 1
ATOM 6914 N N . HIS A 1 482 ? -28.878 -21.627 25.773 1 106.063 479 HIS A N 1
ATOM 6915 C CA . HIS A 1 482 ? -27.935 -22.274 26.681 1 109.401 479 HIS A CA 1
ATOM 6916 C C . HIS A 1 482 ? -26.591 -21.555 26.631 1 108.978 479 HIS A C 1
ATOM 6917 O O . HIS A 1 482 ? -25.783 -21.86 25.76 1 113.155 479 HIS A O 1
ATOM 6930 N N . PRO A 1 483 ? -26.291 -20.625 27.57 1 117.808 480 PRO A N 1
ATOM 6931 C CA . PRO A 1 483 ? -25.157 -19.705 27.406 1 109.221 480 PRO A CA 1
ATOM 6932 C C . PRO A 1 483 ? -23.757 -20.313 27.537 1 101.373 480 PRO A C 1
ATOM 6933 O O . PRO A 1 483 ? -22.79 -19.677 27.124 1 90.894 480 PRO A O 1
ATOM 6944 N N . ASP A 1 484 ? -23.666 -21.556 28.051 1 91.638 481 ASP A N 1
ATOM 6945 C CA . ASP A 1 484 ? -22.396 -22.247 28.208 1 80.862 481 ASP A CA 1
ATOM 6946 C C . ASP A 1 484 ? -21.959 -22.986 26.944 1 70.608 481 ASP A C 1
ATOM 6947 O O . ASP A 1 484 ? -20.935 -23.671 26.952 1 70.656 481 ASP A O 1
ATOM 6956 N N . LEU A 1 485 ? -22.754 -22.883 25.865 1 68.051 482 LEU A N 1
ATOM 6957 C CA . LEU A 1 485 ? -22.42 -23.406 24.558 1 65.082 482 LEU A CA 1
ATOM 6958 C C . LEU A 1 485 ? -21.848 -22.305 23.695 1 61.757 482 LEU A C 1
ATOM 6959 O O . LEU A 1 485 ? -22.43 -21.239 23.643 1 60.902 482 LEU A O 1
ATOM 6975 N N . THR A 1 486 ? -20.73 -22.577 23.021 1 59.581 483 THR A N 1
ATOM 6976 C CA . THR A 1 486 ? -20.195 -21.695 22 1 62.397 483 THR A CA 1
ATOM 6977 C C . THR A 1 486 ? -20.543 -22.324 20.662 1 63.692 483 THR A C 1
ATOM 6978 O O . THR A 1 486 ? -20.247 -23.502 20.473 1 64.194 483 THR A O 1
ATOM 6988 N N . TYR A 1 487 ? -21.052 -21.536 19.704 1 63.572 484 TYR A N 1
ATOM 6989 C CA . TYR A 1 487 ? -21.327 -22.076 18.382 1 62.524 484 TYR A CA 1
ATOM 6990 C C . TYR A 1 487 ? -20.755 -21.188 17.287 1 63.722 484 TYR A C 1
ATOM 6991 O O . TYR A 1 487 ? -20.647 -19.974 17.445 1 62.898 484 TYR A O 1
ATOM 7008 N N . HIS A 1 488 ? -20.434 -21.838 16.158 1 60.476 485 HIS A N 1
ATOM 7009 C CA . HIS A 1 488 ? -20.041 -21.183 14.927 1 62.116 485 HIS A CA 1
ATOM 7010 C C . HIS A 1 488 ? -20.869 -21.823 13.825 1 63.999 485 HIS A C 1
ATOM 7011 O O . HIS A 1 488 ? -20.979 -23.047 13.788 1 65.545 485 HIS A O 1
ATOM 7024 N N . ALA A 1 489 ? -21.463 -21.01 12.944 1 63.403 486 ALA A N 1
ATOM 7025 C CA . ALA A 1 489 ? -22.279 -21.538 11.868 1 61.778 486 ALA A CA 1
ATOM 7026 C C . ALA A 1 489 ? -22.096 -20.688 10.625 1 64.639 486 ALA A C 1
ATOM 7027 O O . ALA A 1 489 ? -21.946 -19.467 10.723 1 61.848 486 ALA A O 1
ATOM 7034 N N . VAL A 1 490 ? -22.124 -21.335 9.45 1 62.489 487 VAL A N 1
ATOM 7035 C CA . VAL A 1 490 ? -21.943 -20.623 8.198 1 61.544 487 VAL A CA 1
ATOM 7036 C C . VAL A 1 490 ? -22.429 -21.449 7.009 1 62.894 487 VAL A C 1
ATOM 7037 O O . VAL A 1 490 ? -22.447 -22.674 7.066 1 62.48 487 VAL A O 1
ATOM 7050 N N . THR A 1 491 ? -22.775 -20.756 5.921 1 70.891 488 THR A N 1
ATOM 7051 C CA . THR A 1 491 ? -23.117 -21.384 4.646 1 72.547 488 THR A CA 1
ATOM 7052 C C . THR A 1 491 ? -21.929 -21.26 3.697 1 66.994 488 THR A C 1
ATOM 7053 O O . THR A 1 491 ? -20.947 -20.604 4.013 1 65.784 488 THR A O 1
ATOM 7063 N N . LYS A 1 492 ? -22.014 -21.931 2.548 1 67.63 489 LYS A N 1
ATOM 7064 C CA . LYS A 1 492 ? -20.97 -21.891 1.534 1 68.134 489 LYS A CA 1
ATOM 7065 C C . LYS A 1 492 ? -20.658 -20.453 1.107 1 72.332 489 LYS A C 1
ATOM 7066 O O . LYS A 1 492 ? -19.485 -20.089 1.049 1 90.258 489 LYS A O 1
ATOM 7085 N N . SER A 1 493 ? -21.695 -19.651 0.874 1 75.586 490 SER A N 1
ATOM 7086 C CA . SER A 1 493 ? -21.559 -18.3 0.334 1 79.962 490 SER A CA 1
ATOM 7087 C C . SER A 1 493 ? -21.931 -17.196 1.327 1 79.749 490 SER A C 1
ATOM 7088 O O . SER A 1 493 ? -21.859 -16.041 0.926 1 82.431 490 SER A O 1
ATOM 7095 N N . GLY A 1 494 ? -22.284 -17.525 2.584 1 77.897 491 GLY A N 1
ATOM 7096 C CA . GLY A 1 494 ? -22.824 -16.54 3.524 1 77.66 491 GLY A CA 1
ATOM 7097 C C . GLY A 1 494 ? -21.84 -16.165 4.635 1 81.248 491 GLY A C 1
ATOM 7098 O O . GLY A 1 494 ? -20.682 -16.59 4.64 1 92.392 491 GLY A O 1
ATOM 7102 N N . ASN A 1 495 ? -22.349 -15.403 5.619 1 80.192 492 ASN A N 1
ATOM 7103 C CA . ASN A 1 495 ? -21.56 -14.857 6.717 1 75.236 492 ASN A CA 1
ATOM 7104 C C . ASN A 1 495 ? -21.552 -15.772 7.936 1 74.484 492 ASN A C 1
ATOM 7105 O O . ASN A 1 495 ? -22.489 -16.549 8.16 1 75.945 492 ASN A O 1
ATOM 7116 N N . LEU A 1 496 ? -20.475 -15.619 8.732 1 71.32 493 LEU A N 1
ATOM 7117 C CA . LEU A 1 496 ? -20.236 -16.394 9.939 1 69.076 493 LEU A CA 1
ATOM 7118 C C . LEU A 1 496 ? -21.16 -15.879 11.036 1 68.878 493 LEU A C 1
ATOM 7119 O O . LEU A 1 496 ? -21.133 -14.684 11.335 1 67.569 493 LEU A O 1
ATOM 7135 N N . GLU A 1 497 ? -21.951 -16.783 11.626 1 70.157 494 GLU A N 1
ATOM 7136 C CA . GLU A 1 497 ? -22.729 -16.502 12.821 1 73.649 494 GLU A CA 1
ATOM 7137 C C . GLU A 1 497 ? -22.091 -17.219 14.003 1 72.29 494 GLU A C 1
ATOM 7138 O O . GLU A 1 497 ? -21.626 -18.352 13.862 1 68.803 494 GLU A O 1
ATOM 7150 N N . THR A 1 498 ? -22.115 -16.564 15.171 1 69.582 495 THR A N 1
ATOM 7151 C CA . THR A 1 498 ? -21.521 -17.095 16.386 1 66.469 495 THR A CA 1
ATOM 7152 C C . THR A 1 498 ? -22.047 -16.312 17.58 1 67.351 495 THR A C 1
ATOM 7153 O O . THR A 1 498 ? -22.441 -15.165 17.431 1 73.16 495 THR A O 1
ATOM 7163 N N . ASN A 1 499 ? -22.019 -16.93 18.748 1 71.22 496 ASN A N 1
ATOM 7164 C CA . ASN A 1 499 ? -22.324 -16.253 20.009 1 72.244 496 ASN A CA 1
ATOM 7165 C C . ASN A 1 499 ? -21.063 -15.824 20.749 1 75.522 496 ASN A C 1
ATOM 7166 O O . ASN A 1 499 ? -21.2 -15.187 21.785 1 92.773 496 ASN A O 1
ATOM 7177 N N . ALA A 1 500 ? -19.876 -16.242 20.268 1 75.176 497 ALA A N 1
ATOM 7178 C CA . ALA A 1 500 ? -18.613 -15.877 20.884 1 81.719 497 ALA A CA 1
ATOM 7179 C C . ALA A 1 500 ? -18.368 -14.377 20.709 1 89.916 497 ALA A C 1
ATOM 7180 O O . ALA A 1 500 ? -18.182 -13.91 19.576 1 97.593 497 ALA A O 1
ATOM 7187 N N . GLN A 1 501 ? -18.383 -13.636 21.832 1 104.885 498 GLN A N 1
ATOM 7188 C CA . GLN A 1 501 ? -18.288 -12.182 21.825 1 125.849 498 GLN A CA 1
ATOM 7189 C C . GLN A 1 501 ? -16.914 -11.732 21.317 1 124.901 498 GLN A C 1
ATOM 7190 O O . GLN A 1 501 ? -16.846 -11.027 20.314 1 113.618 498 GLN A O 1
ATOM 7204 N N . SER A 1 502 ? -15.853 -12.134 22.026 1 121.39 499 SER A N 1
ATOM 7205 C CA . SER A 1 502 ? -14.478 -11.896 21.595 1 117.364 499 SER A CA 1
ATOM 7206 C C . SER A 1 502 ? -14.169 -12.727 20.346 1 112.184 499 SER A C 1
ATOM 7207 O O . SER A 1 502 ? -13.502 -12.257 19.426 1 108.971 499 SER A O 1
ATOM 7214 N N . ASP A 1 503 ? -14.606 -13.988 20.373 1 112.728 500 ASP A N 1
ATOM 7215 C CA . ASP A 1 503 ? -14.279 -14.98 19.366 1 119.156 500 ASP A CA 1
ATOM 7216 C C . ASP A 1 503 ? -12.759 -15.096 19.161 1 101.292 500 ASP A C 1
ATOM 7217 O O . ASP A 1 503 ? -12.272 -15.011 18.042 1 95.131 500 ASP A O 1
ATOM 7226 N N . GLY A 1 504 ? -12.021 -15.179 20.279 1 91.007 501 GLY A N 1
ATOM 7227 C CA . GLY A 1 504 ? -10.67 -15.699 20.322 1 81.716 501 GLY A CA 1
ATOM 7228 C C . GLY A 1 504 ? -10.696 -17.224 20.372 1 70.96 501 GLY A C 1
ATOM 7229 O O . GLY A 1 504 ? -11.763 -17.831 20.275 1 71.334 501 GLY A O 1
ATOM 7233 N N . PRO A 1 505 ? -9.54 -17.896 20.529 1 60.549 502 PRO A N 1
ATOM 7234 C CA . PRO A 1 505 ? -9.495 -19.362 20.544 1 59.592 502 PRO A CA 1
ATOM 7235 C C . PRO A 1 505 ? -10.132 -19.96 21.795 1 57.051 502 PRO A C 1
ATOM 7236 O O . PRO A 1 505 ? -10.028 -19.378 22.875 1 64.16 502 PRO A O 1
ATOM 7247 N N . ASN A 1 506 ? -10.814 -21.099 21.626 1 57.795 503 ASN A N 1
ATOM 7248 C CA . ASN A 1 506 ? -11.444 -21.835 22.719 1 55.213 503 ASN A CA 1
ATOM 7249 C C . ASN A 1 506 ? -10.782 -23.201 22.791 1 52.2 503 ASN A C 1
ATOM 7250 O O . ASN A 1 506 ? -10.898 -23.974 21.849 1 55.308 503 ASN A O 1
ATOM 7261 N N . ALA A 1 507 ? -10.139 -23.503 23.927 1 51.71 504 ALA A N 1
ATOM 7262 C CA . ALA A 1 507 ? -9.497 -24.8 24.126 1 49.933 504 ALA A CA 1
ATOM 7263 C C . ALA A 1 507 ? -10.572 -25.852 24.39 1 45.067 504 ALA A C 1
ATOM 7264 O O . ALA A 1 507 ? -11.383 -25.64 25.277 1 50.104 504 ALA A O 1
ATOM 7271 N N . VAL A 1 508 ? -10.563 -26.941 23.619 1 39.518 505 VAL A N 1
ATOM 7272 C CA . VAL A 1 508 ? -11.528 -28.021 23.763 1 44.491 505 VAL A CA 1
ATOM 7273 C C . VAL A 1 508 ? -10.878 -29.352 24.102 1 45.15 505 VAL A C 1
ATOM 7274 O O . VAL A 1 508 ? -11.603 -30.308 24.365 1 49.809 505 VAL A O 1
ATOM 7287 N N . THR A 1 509 ? -9.548 -29.444 24.005 1 43.907 506 THR A N 1
ATOM 7288 C CA . THR A 1 509 ? -8.791 -30.546 24.556 1 44.216 506 THR A CA 1
ATOM 7289 C C . THR A 1 509 ? -7.563 -29.968 25.227 1 41.392 506 THR A C 1
ATOM 7290 O O . THR A 1 509 ? -6.842 -29.211 24.598 1 58.702 506 THR A O 1
ATOM 7300 N N . TRP A 1 510 ? -7.308 -30.333 26.48 1 41.199 507 TRP A N 1
ATOM 7301 C CA . TRP A 1 510 ? -6.08 -29.932 27.145 1 42.699 507 TRP A CA 1
ATOM 7302 C C . TRP A 1 510 ? -5.566 -31.009 28.074 1 42.649 507 TRP A C 1
ATOM 7303 O O . TRP A 1 510 ? -6.272 -31.961 28.361 1 47.652 507 TRP A O 1
ATOM 7324 N N . GLY A 1 511 ? -4.307 -30.846 28.498 1 42.122 508 GLY A N 1
ATOM 7325 C CA . GLY A 1 511 ? -3.591 -31.861 29.25 1 45.307 508 GLY A CA 1
ATOM 7326 C C . GLY A 1 511 ? -2.671 -31.247 30.29 1 48.16 508 GLY A C 1
ATOM 7327 O O . GLY A 1 511 ? -1.981 -30.272 29.997 1 60.987 508 GLY A O 1
ATOM 7331 N N . VAL A 1 512 ? -2.647 -31.855 31.486 1 48.536 509 VAL A N 1
ATOM 7332 C CA . VAL A 1 512 ? -1.854 -31.411 32.617 1 46.2 509 VAL A CA 1
ATOM 7333 C C . VAL A 1 512 ? -0.824 -32.493 32.85 1 48.077 509 VAL A C 1
ATOM 7334 O O . VAL A 1 512 ? -1.201 -33.598 33.218 1 55.915 509 VAL A O 1
ATOM 7347 N N . PHE A 1 513 ? 0.459 -32.159 32.651 1 52.798 510 PHE A N 1
ATOM 7348 C CA . PHE A 1 513 ? 1.546 -33.121 32.759 1 47.304 510 PHE A CA 1
ATOM 7349 C C . PHE A 1 513 ? 2.596 -32.633 33.74 1 47.107 510 PHE A C 1
ATOM 7350 O O . PHE A 1 513 ? 2.811 -31.432 33.848 1 51.712 510 PHE A O 1
ATOM 7367 N N . PRO A 1 514 ? 3.285 -33.527 34.487 1 48.85 511 PRO A N 1
ATOM 7368 C CA . PRO A 1 514 ? 4.299 -33.121 35.463 1 49.868 511 PRO A CA 1
ATOM 7369 C C . PRO A 1 514 ? 5.378 -32.206 34.902 1 48.36 511 PRO A C 1
ATOM 7370 O O . PRO A 1 514 ? 5.854 -32.49 33.821 1 48.68 511 PRO A O 1
ATOM 7381 N N . GLY A 1 515 ? 5.635 -31.083 35.571 1 52.202 512 GLY A N 1
ATOM 7382 C CA . GLY A 1 515 ? 6.738 -30.205 35.18 1 51.524 512 GLY A CA 1
ATOM 7383 C C . GLY A 1 515 ? 6.443 -29.387 33.931 1 47.621 512 GLY A C 1
ATOM 7384 O O . GLY A 1 515 ? 7.396 -28.876 33.354 1 48.342 512 GLY A O 1
ATOM 7388 N N . LYS A 1 516 ? 5.178 -29.318 33.491 1 47.51 513 LYS A N 1
ATOM 7389 C CA . LYS A 1 516 ? 4.829 -28.679 32.235 1 48.036 513 LYS A CA 1
ATOM 7390 C C . LYS A 1 516 ? 3.716 -27.645 32.404 1 47.497 513 LYS A C 1
ATOM 7391 O O . LYS A 1 516 ? 2.94 -27.685 33.354 1 59.811 513 LYS A O 1
ATOM 7410 N N . GLU A 1 517 ? 3.666 -26.722 31.44 1 48.845 514 GLU A N 1
ATOM 7411 C CA . GLU A 1 517 ? 2.565 -25.808 31.221 1 50.829 514 GLU A CA 1
ATOM 7412 C C . GLU A 1 517 ? 1.444 -26.605 30.573 1 52.483 514 GLU A C 1
ATOM 7413 O O . GLU A 1 517 ? 1.663 -27.683 30.017 1 59.126 514 GLU A O 1
ATOM 7425 N N . ILE A 1 518 ? 0.238 -26.051 30.633 1 47.002 515 ILE A N 1
ATOM 7426 C CA . ILE A 1 518 ? -0.934 -26.731 30.122 1 46.47 515 ILE A CA 1
ATOM 7427 C C . ILE A 1 518 ? -0.843 -26.832 28.6 1 45.9 515 ILE A C 1
ATOM 7428 O O . ILE A 1 518 ? -0.681 -25.819 27.945 1 48.437 515 ILE A O 1
ATOM 7444 N N . VAL A 1 519 ? -0.992 -28.055 28.071 1 43.743 516 VAL A N 1
ATOM 7445 C CA . VAL A 1 519 ? -0.901 -28.33 26.648 1 40.87 516 VAL A CA 1
ATOM 7446 C C . VAL A 1 519 ? -2.317 -28.326 26.076 1 42.496 516 VAL A C 1
ATOM 7447 O O . VAL A 1 519 ? -3.207 -28.976 26.609 1 42.163 516 VAL A O 1
ATOM 7460 N N . GLN A 1 520 ? -2.501 -27.637 24.939 1 42.682 517 GLN A N 1
ATOM 7461 C CA . GLN A 1 520 ? -3.817 -27.351 24.359 1 42.856 517 GLN A CA 1
ATOM 7462 C C . GLN A 1 520 ? -3.813 -27.705 22.884 1 44.901 517 GLN A C 1
ATOM 7463 O O . GLN A 1 520 ? -3.841 -26.823 22.031 1 54.736 517 GLN A O 1
ATOM 7477 N N . PRO A 1 521 ? -3.749 -29 22.518 1 40.431 518 PRO A N 1
ATOM 7478 C CA . PRO A 1 521 ? -3.693 -29.399 21.116 1 40.987 518 PRO A CA 1
ATOM 7479 C C . PRO A 1 521 ? -4.923 -29.141 20.257 1 47.372 518 PRO A C 1
ATOM 7480 O O . PRO A 1 521 ? -4.833 -29.283 19.045 1 54.684 518 PRO A O 1
ATOM 7491 N N . THR A 1 522 ? -6.08 -28.873 20.876 1 50.812 519 THR A N 1
ATOM 7492 C CA . THR A 1 522 ? -7.33 -28.773 20.147 1 50.141 519 THR A CA 1
ATOM 7493 C C . THR A 1 522 ? -8.033 -27.477 20.534 1 48.514 519 THR A C 1
ATOM 7494 O O . THR A 1 522 ? -8.421 -27.277 21.671 1 49.253 519 THR A O 1
ATOM 7504 N N . ILE A 1 523 ? -8.244 -26.646 19.514 1 53.353 520 ILE A N 1
ATOM 7505 C CA . ILE A 1 523 ? -8.742 -25.29 19.61 1 56.751 520 ILE A CA 1
ATOM 7506 C C . ILE A 1 523 ? -9.906 -25.186 18.634 1 57.255 520 ILE A C 1
ATOM 7507 O O . ILE A 1 523 ? -9.835 -25.723 17.527 1 62.664 520 ILE A O 1
ATOM 7523 N N . VAL A 1 524 ? -10.963 -24.477 19.041 1 52.079 521 VAL A N 1
ATOM 7524 C CA . VAL A 1 524 ? -12.012 -24.057 18.139 1 50.262 521 VAL A CA 1
ATOM 7525 C C . VAL A 1 524 ? -11.866 -22.553 18.042 1 52.105 521 VAL A C 1
ATOM 7526 O O . VAL A 1 524 ? -11.907 -21.88 19.073 1 50.325 521 VAL A O 1
ATOM 7539 N N . GLU A 1 525 ? -11.735 -22.06 16.806 1 54.398 522 GLU A N 1
ATOM 7540 C CA . GLU A 1 525 ? -11.448 -20.65 16.586 1 60.184 522 GLU A CA 1
ATOM 7541 C C . GLU A 1 525 ? -12.029 -20.239 15.24 1 54.948 522 GLU A C 1
ATOM 7542 O O . GLU A 1 525 ? -12.106 -21.045 14.32 1 51.79 522 GLU A O 1
ATOM 7554 N N . ARG A 1 526 ? -12.419 -18.968 15.145 1 56.623 523 ARG A N 1
ATOM 7555 C CA . ARG A 1 526 ? -13.048 -18.39 13.964 1 56.395 523 ARG A CA 1
ATOM 7556 C C . ARG A 1 526 ? -12.266 -18.694 12.687 1 53.57 523 ARG A C 1
ATOM 7557 O O . ARG A 1 526 ? -12.839 -19.23 11.747 1 57.61 523 ARG A O 1
ATOM 7578 N N . ILE A 1 527 ? -10.981 -18.345 12.668 1 52.932 524 ILE A N 1
ATOM 7579 C CA . ILE A 1 527 ? -10.137 -18.492 11.486 1 54.69 524 ILE A CA 1
ATOM 7580 C C . ILE A 1 527 ? -9.986 -19.96 11.099 1 48.342 524 ILE A C 1
ATOM 7581 O O . ILE A 1 527 ? -10.065 -20.28 9.911 1 50.005 524 ILE A O 1
ATOM 7597 N N . SER A 1 528 ? -9.734 -20.824 12.083 1 48.639 525 SER A N 1
ATOM 7598 C CA . SER A 1 528 ? -9.65 -22.258 11.832 1 50.692 525 SER A CA 1
ATOM 7599 C C . SER A 1 528 ? -10.942 -22.76 11.167 1 46.775 525 SER A C 1
ATOM 7600 O O . SER A 1 528 ? -10.907 -23.44 10.164 1 48.919 525 SER A O 1
ATOM 7607 N N . PHE A 1 529 ? -12.074 -22.357 11.736 1 48.774 526 PHE A N 1
ATOM 7608 C CA . PHE A 1 529 ? -13.379 -22.798 11.279 1 52.238 526 PHE A CA 1
ATOM 7609 C C . PHE A 1 529 ? -13.69 -22.308 9.859 1 58.274 526 PHE A C 1
ATOM 7610 O O . PHE A 1 529 ? -14.235 -23.084 9.092 1 62.181 526 PHE A O 1
ATOM 7627 N N . LEU A 1 530 ? -13.385 -21.042 9.536 1 57.616 527 LEU A N 1
ATOM 7628 C CA . LEU A 1 530 ? -13.603 -20.506 8.192 1 58.988 527 LEU A CA 1
ATOM 7629 C C . LEU A 1 530 ? -12.695 -21.204 7.17 1 59.399 527 LEU A C 1
ATOM 7630 O O . LEU A 1 530 ? -13.139 -21.532 6.06 1 62.184 527 LEU A O 1
ATOM 7646 N N . ALA A 1 531 ? -11.431 -21.432 7.554 1 53.356 528 ALA A N 1
ATOM 7647 C CA . ALA A 1 531 ? -10.529 -22.221 6.732 1 52.34 528 ALA A CA 1
ATOM 7648 C C . ALA A 1 531 ? -11.147 -23.586 6.388 1 58.584 528 ALA A C 1
ATOM 7649 O O . ALA A 1 531 ? -11.127 -23.989 5.229 1 68.937 528 ALA A O 1
ATOM 7656 N N . TRP A 1 532 ? -11.766 -24.217 7.39 1 54.909 529 TRP A N 1
ATOM 7657 C CA . TRP A 1 532 ? -12.416 -25.503 7.206 1 55.736 529 TRP A CA 1
ATOM 7658 C C . TRP A 1 532 ? -13.687 -25.38 6.361 1 58.946 529 TRP A C 1
ATOM 7659 O O . TRP A 1 532 ? -13.873 -26.179 5.441 1 57.136 529 TRP A O 1
ATOM 7680 N N . LYS A 1 533 ? -14.563 -24.403 6.673 1 62.231 530 LYS A N 1
ATOM 7681 C CA . LYS A 1 533 ? -15.764 -24.127 5.881 1 61.755 530 LYS A CA 1
ATOM 7682 C C . LYS A 1 533 ? -15.44 -24.305 4.388 1 65.428 530 LYS A C 1
ATOM 7683 O O . LYS A 1 533 ? -16.084 -25.095 3.7 1 61.307 530 LYS A O 1
ATOM 7702 N N . ASP A 1 534 ? -14.447 -23.523 3.92 1 61.699 531 ASP A N 1
ATOM 7703 C CA . ASP A 1 534 ? -14.155 -23.47 2.502 1 62.963 531 ASP A CA 1
ATOM 7704 C C . ASP A 1 534 ? -13.833 -24.87 1.976 1 62.241 531 ASP A C 1
ATOM 7705 O O . ASP A 1 534 ? -14.441 -25.309 0.999 1 65.648 531 ASP A O 1
ATOM 7714 N N . GLU A 1 535 ? -12.971 -25.578 2.718 1 62.056 532 GLU A N 1
ATOM 7715 C CA . GLU A 1 535 ? -12.577 -26.922 2.358 1 56.413 532 GLU A CA 1
ATOM 7716 C C . GLU A 1 535 ? -13.753 -27.898 2.378 1 58.117 532 GLU A C 1
ATOM 7717 O O . GLU A 1 535 ? -13.896 -28.717 1.473 1 64.523 532 GLU A O 1
ATOM 7729 N N . ALA A 1 536 ? -14.594 -27.808 3.406 1 54.539 533 ALA A N 1
ATOM 7730 C CA . ALA A 1 536 ? -15.717 -28.734 3.569 1 58.875 533 ALA A CA 1
ATOM 7731 C C . ALA A 1 536 ? -16.726 -28.617 2.425 1 60.093 533 ALA A C 1
ATOM 7732 O O . ALA A 1 536 ? -17.079 -29.63 1.812 1 65.438 533 ALA A O 1
ATOM 7739 N N . TYR A 1 537 ? -17.124 -27.379 2.114 1 60.762 534 TYR A N 1
ATOM 7740 C CA . TYR A 1 537 ? -18.028 -27.146 0.993 1 56.818 534 TYR A CA 1
ATOM 7741 C C . TYR A 1 537 ? -17.391 -27.562 -0.33 1 55.336 534 TYR A C 1
ATOM 7742 O O . TYR A 1 537 ? -18.095 -28.097 -1.181 1 62.156 534 TYR A O 1
ATOM 7759 N N . HIS A 1 538 ? -16.067 -27.38 -0.456 1 53.434 535 HIS A N 1
ATOM 7760 C CA . HIS A 1 538 ? -15.35 -27.82 -1.643 1 55.107 535 HIS A CA 1
ATOM 7761 C C . HIS A 1 538 ? -15.414 -29.345 -1.787 1 59.927 535 HIS A C 1
ATOM 7762 O O . HIS A 1 538 ? -15.696 -29.833 -2.884 1 60.366 535 HIS A O 1
ATOM 7775 N N . LEU A 1 539 ? -15.15 -30.071 -0.693 1 55.3 536 LEU A N 1
ATOM 7776 C CA . LEU A 1 539 ? -15.184 -31.528 -0.717 1 56.06 536 LEU A CA 1
ATOM 7777 C C . LEU A 1 539 ? -16.567 -32.055 -1.079 1 63.484 536 LEU A C 1
ATOM 7778 O O . LEU A 1 539 ? -16.684 -33.059 -1.787 1 67.182 536 LEU A O 1
ATOM 7794 N N . GLY A 1 540 ? -17.602 -31.37 -0.595 1 64.962 537 GLY A N 1
ATOM 7795 C CA . GLY A 1 540 ? -18.957 -31.722 -0.983 1 68.429 537 GLY A CA 1
ATOM 7796 C C . GLY A 1 540 ? -19.192 -31.578 -2.479 1 63.492 537 GLY A C 1
ATOM 7797 O O . GLY A 1 540 ? -19.788 -32.452 -3.086 1 66.173 537 GLY A O 1
ATOM 7801 N N . MET A 1 541 ? -18.695 -30.479 -3.044 1 64.098 538 MET A N 1
ATOM 7802 C CA . MET A 1 541 ? -18.818 -30.228 -4.47 1 65.21 538 MET A CA 1
ATOM 7803 C C . MET A 1 541 ? -18.014 -31.227 -5.294 1 69.506 538 MET A C 1
ATOM 7804 O O . MET A 1 541 ? -18.481 -31.66 -6.342 1 65.877 538 MET A O 1
ATOM 7818 N N . GLU A 1 542 ? -16.808 -31.579 -4.817 1 69.81 539 GLU A N 1
ATOM 7819 C CA . GLU A 1 542 ? -15.968 -32.567 -5.489 1 69.385 539 GLU A CA 1
ATOM 7820 C C . GLU A 1 542 ? -16.644 -33.941 -5.422 1 65.163 539 GLU A C 1
ATOM 7821 O O . GLU A 1 542 ? -16.454 -34.753 -6.319 1 63.265 539 GLU A O 1
ATOM 7833 N N . TRP A 1 543 ? -17.429 -34.201 -4.365 1 65.011 540 TRP A N 1
ATOM 7834 C CA . TRP A 1 543 ? -18.24 -35.41 -4.294 1 66.123 540 TRP A CA 1
ATOM 7835 C C . TRP A 1 543 ? -19.351 -35.369 -5.341 1 66.361 540 TRP A C 1
ATOM 7836 O O . TRP A 1 543 ? -19.496 -36.315 -6.114 1 67.465 540 TRP A O 1
ATOM 7857 N N . ALA A 1 544 ? -20.114 -34.275 -5.351 1 63.47 541 ALA A N 1
ATOM 7858 C CA . ALA A 1 544 ? -21.13 -34.033 -6.369 1 65.368 541 ALA A CA 1
ATOM 7859 C C . ALA A 1 544 ? -20.628 -34.303 -7.793 1 67.848 541 ALA A C 1
ATOM 7860 O O . ALA A 1 544 ? -21.313 -34.955 -8.572 1 81.834 541 ALA A O 1
ATOM 7867 N N . ARG A 1 545 ? -19.41 -33.836 -8.086 1 62.478 542 ARG A N 1
ATOM 7868 C CA . ARG A 1 545 ? -18.847 -33.959 -9.424 1 63.128 542 ARG A CA 1
ATOM 7869 C C . ARG A 1 545 ? -18.366 -35.367 -9.777 1 66.034 542 ARG A C 1
ATOM 7870 O O . ARG A 1 545 ? -18.048 -35.623 -10.934 1 71.846 542 ARG A O 1
ATOM 7891 N N . CYS A 1 546 ? -18.341 -36.298 -8.816 1 65.547 543 CYS A N 1
ATOM 7892 C CA . CYS A 1 546 ? -18.177 -37.712 -9.13 1 69.286 543 CYS A CA 1
ATOM 7893 C C . CYS A 1 546 ? -19.378 -38.279 -9.894 1 73.772 543 CYS A C 1
ATOM 7894 O O . CYS A 1 546 ? -19.279 -39.382 -10.419 1 75.215 543 CYS A O 1
ATOM 7901 N N . TYR A 1 547 ? -20.506 -37.538 -9.941 1 72.03 544 TYR A N 1
ATOM 7902 C CA . TYR A 1 547 ? -21.705 -37.944 -10.645 1 75.951 544 TYR A CA 1
ATOM 7903 C C . TYR A 1 547 ? -21.915 -37.082 -11.889 1 80.166 544 TYR A C 1
ATOM 7904 O O . TYR A 1 547 ? -21.466 -35.935 -11.958 1 81.59 544 TYR A O 1
ATOM 7921 N N . ASP A 1 548 ? -22.695 -37.629 -12.832 1 84.335 545 ASP A N 1
ATOM 7922 C CA . ASP A 1 548 ? -22.926 -37.014 -14.134 1 90.707 545 ASP A CA 1
ATOM 7923 C C . ASP A 1 548 ? -23.736 -35.722 -13.995 1 92.16 545 ASP A C 1
ATOM 7924 O O . ASP A 1 548 ? -24.521 -35.572 -13.064 1 89.779 545 ASP A O 1
ATOM 7933 N N . ALA A 1 549 ? -23.536 -34.815 -14.96 1 97.674 546 ALA A N 1
ATOM 7934 C CA . ALA A 1 549 ? -24.002 -33.427 -14.933 1 99.674 546 ALA A CA 1
ATOM 7935 C C . ALA A 1 549 ? -25.459 -33.247 -14.486 1 101.22 546 ALA A C 1
ATOM 7936 O O . ALA A 1 549 ? -25.729 -32.414 -13.634 1 110.649 546 ALA A O 1
ATOM 7943 N N . GLY A 1 550 ? -26.376 -34.048 -15.045 1 89.135 547 GLY A N 1
ATOM 7944 C CA . GLY A 1 550 ? -27.798 -33.956 -14.744 1 88.862 547 GLY A CA 1
ATOM 7945 C C . GLY A 1 550 ? -28.266 -34.861 -13.605 1 91.023 547 GLY A C 1
ATOM 7946 O O . GLY A 1 550 ? -29.454 -34.809 -13.279 1 86.362 547 GLY A O 1
ATOM 7950 N N . SER A 1 551 ? -27.361 -35.666 -13.005 1 91.686 548 SER A N 1
ATOM 7951 C CA . SER A 1 551 ? -27.732 -36.801 -12.178 1 92.093 548 SER A CA 1
ATOM 7952 C C . SER A 1 551 ? -28.494 -36.364 -10.918 1 93.591 548 SER A C 1
ATOM 7953 O O . SER A 1 551 ? -28.244 -35.27 -10.411 1 95.924 548 SER A O 1
ATOM 7960 N N . PRO A 1 552 ? -29.4 -37.205 -10.369 1 92.953 549 PRO A N 1
ATOM 7961 C CA . PRO A 1 552 ? -29.984 -36.97 -9.041 1 93.357 549 PRO A CA 1
ATOM 7962 C C . PRO A 1 552 ? -28.955 -36.744 -7.93 1 89.916 549 PRO A C 1
ATOM 7963 O O . PRO A 1 552 ? -29.118 -35.847 -7.105 1 90.575 549 PRO A O 1
ATOM 7974 N N . SER A 1 553 ? -27.905 -37.579 -7.937 1 86.055 550 SER A N 1
ATOM 7975 C CA . SER A 1 553 ? -26.845 -37.486 -6.942 1 87.356 550 SER A CA 1
ATOM 7976 C C . SER A 1 553 ? -26.147 -36.126 -6.96 1 82.18 550 SER A C 1
ATOM 7977 O O . SER A 1 553 ? -25.948 -35.529 -5.904 1 77.679 550 SER A O 1
ATOM 7984 N N . ARG A 1 554 ? -25.837 -35.631 -8.159 1 85.615 551 ARG A N 1
ATOM 7985 C CA . ARG A 1 554 ? -25.127 -34.367 -8.292 1 85.516 551 ARG A CA 1
ATOM 7986 C C . ARG A 1 554 ? -26.015 -33.212 -7.843 1 84.395 551 ARG A C 1
ATOM 7987 O O . ARG A 1 554 ? -25.566 -32.372 -7.071 1 82.264 551 ARG A O 1
ATOM 8008 N N . VAL A 1 555 ? -27.226 -33.127 -8.392 1 89.076 552 VAL A N 1
ATOM 8009 C CA . VAL A 1 555 ? -28.116 -32.011 -8.079 1 87.245 552 VAL A CA 1
ATOM 8010 C C . VAL A 1 555 ? -28.406 -31.983 -6.572 1 83.199 552 VAL A C 1
ATOM 8011 O O . VAL A 1 555 ? -28.432 -30.902 -5.997 1 85.179 552 VAL A O 1
ATOM 8024 N N . LEU A 1 556 ? -28.571 -33.175 -5.967 1 80.33 553 LEU A N 1
ATOM 8025 C CA . LEU A 1 556 ? -28.777 -33.303 -4.532 1 76.328 553 LEU A CA 1
ATOM 8026 C C . LEU A 1 556 ? -27.608 -32.692 -3.767 1 75.661 553 LEU A C 1
ATOM 8027 O O . LEU A 1 556 ? -27.813 -31.822 -2.933 1 75.377 553 LEU A O 1
ATOM 8043 N N . LEU A 1 557 ? -26.405 -33.195 -4.043 1 75.998 554 LEU A N 1
ATOM 8044 C CA . LEU A 1 557 ? -25.207 -32.779 -3.321 1 69.067 554 LEU A CA 1
ATOM 8045 C C . LEU A 1 557 ? -24.87 -31.299 -3.53 1 71.285 554 LEU A C 1
ATOM 8046 O O . LEU A 1 557 ? -24.423 -30.653 -2.589 1 74.437 554 LEU A O 1
ATOM 8062 N N . GLU A 1 558 ? -25.125 -30.767 -4.732 1 69.337 555 GLU A N 1
ATOM 8063 C CA . GLU A 1 558 ? -24.873 -29.362 -5.024 1 71.261 555 GLU A CA 1
ATOM 8064 C C . GLU A 1 558 ? -25.873 -28.473 -4.299 1 74.923 555 GLU A C 1
ATOM 8065 O O . GLU A 1 558 ? -25.464 -27.458 -3.737 1 69.704 555 GLU A O 1
ATOM 8077 N N . GLU A 1 559 ? -27.162 -28.855 -4.306 1 87.844 556 GLU A N 1
ATOM 8078 C CA . GLU A 1 559 ? -28.192 -28.131 -3.563 1 92.367 556 GLU A CA 1
ATOM 8079 C C . GLU A 1 559 ? -27.831 -28.095 -2.079 1 93.844 556 GLU A C 1
ATOM 8080 O O . GLU A 1 559 ? -27.925 -27.03 -1.473 1 95.62 556 GLU A O 1
ATOM 8092 N N . MET A 1 560 ? -27.421 -29.247 -1.536 1 89.544 557 MET A N 1
ATOM 8093 C CA . MET A 1 560 ? -27.006 -29.356 -0.145 1 85.652 557 MET A CA 1
ATOM 8094 C C . MET A 1 560 ? -25.885 -28.368 0.185 1 84.011 557 MET A C 1
ATOM 8095 O O . MET A 1 560 ? -26.015 -27.596 1.124 1 78.938 557 MET A O 1
ATOM 8109 N N . MET A 1 561 ? -24.806 -28.406 -0.601 1 72.792 558 MET A N 1
ATOM 8110 C CA . MET A 1 561 ? -23.656 -27.558 -0.345 1 68.296 558 MET A CA 1
ATOM 8111 C C . MET A 1 561 ? -23.994 -26.076 -0.515 1 69.674 558 MET A C 1
ATOM 8112 O O . MET A 1 561 ? -23.534 -25.267 0.288 1 72.954 558 MET A O 1
ATOM 8126 N N . ASN A 1 562 ? -24.839 -25.739 -1.495 1 69.939 559 ASN A N 1
ATOM 8127 C CA . ASN A 1 562 ? -25.225 -24.347 -1.723 1 72.577 559 ASN A CA 1
ATOM 8128 C C . ASN A 1 562 ? -26.237 -23.804 -0.719 1 75.167 559 ASN A C 1
ATOM 8129 O O . ASN A 1 562 ? -26.434 -22.594 -0.712 1 78.778 559 ASN A O 1
ATOM 8140 N N . THR A 1 563 ? -26.908 -24.647 0.08 1 77.231 560 THR A N 1
ATOM 8141 C CA . THR A 1 563 ? -27.98 -24.181 0.973 1 73.643 560 THR A CA 1
ATOM 8142 C C . THR A 1 563 ? -27.788 -24.564 2.437 1 73.357 560 THR A C 1
ATOM 8143 O O . THR A 1 563 ? -28.268 -23.824 3.295 1 72.109 560 THR A O 1
ATOM 8153 N N . TRP A 1 564 ? -27.135 -25.702 2.733 1 72.812 561 TRP A N 1
ATOM 8154 C CA . TRP A 1 564 ? -27.003 -26.193 4.099 1 68.874 561 TRP A CA 1
ATOM 8155 C C . TRP A 1 564 ? -25.942 -25.42 4.869 1 65.335 561 TRP A C 1
ATOM 8156 O O . TRP A 1 564 ? -24.962 -24.952 4.291 1 63.725 561 TRP A O 1
ATOM 8177 N N . TRP A 1 565 ? -26.149 -25.357 6.191 1 66.304 562 TRP A N 1
ATOM 8178 C CA . TRP A 1 565 ? -25.228 -24.734 7.128 1 63.919 562 TRP A CA 1
ATOM 8179 C C . TRP A 1 565 ? -24.25 -25.769 7.673 1 63.55 562 TRP A C 1
ATOM 8180 O O . TRP A 1 565 ? -24.642 -26.899 7.988 1 61.186 562 TRP A O 1
ATOM 8201 N N . LEU A 1 566 ? -22.986 -25.343 7.817 1 58.624 563 LEU A N 1
ATOM 8202 C CA . LEU A 1 566 ? -22.01 -26.049 8.618 1 57.687 563 LEU A CA 1
ATOM 8203 C C . LEU A 1 566 ? -22.026 -25.407 9.997 1 60.21 563 LEU A C 1
ATOM 8204 O O . LEU A 1 566 ? -21.916 -24.185 10.103 1 55.722 563 LEU A O 1
ATOM 8220 N N . VAL A 1 567 ? -22.167 -26.251 11.034 1 59.959 564 VAL A N 1
ATOM 8221 C CA . VAL A 1 567 ? -22.378 -25.796 12.397 1 59.378 564 VAL A CA 1
ATOM 8222 C C . VAL A 1 567 ? -21.386 -26.528 13.285 1 63.762 564 VAL A C 1
ATOM 8223 O O . VAL A 1 567 ? -21.253 -27.752 13.187 1 64.299 564 VAL A O 1
ATOM 8236 N N . ASN A 1 568 ? -20.759 -25.767 14.197 1 61.866 565 ASN A N 1
ATOM 8237 C CA . ASN A 1 568 ? -19.854 -26.284 15.206 1 61.014 565 ASN A CA 1
ATOM 8238 C C . ASN A 1 568 ? -20.413 -25.822 16.545 1 60.776 565 ASN A C 1
ATOM 8239 O O . ASN A 1 568 ? -20.568 -24.618 16.741 1 58.42 565 ASN A O 1
ATOM 8250 N N . ILE A 1 569 ? -20.625 -26.766 17.47 1 58.635 566 ILE A N 1
ATOM 8251 C CA . ILE A 1 569 ? -21.133 -26.468 18.804 1 60.302 566 ILE A CA 1
ATOM 8252 C C . ILE A 1 569 ? -20.16 -27.078 19.799 1 58.685 566 ILE A C 1
ATOM 8253 O O . ILE A 1 569 ? -19.836 -28.255 19.676 1 57.228 566 ILE A O 1
ATOM 8269 N N . VAL A 1 570 ? -19.756 -26.277 20.799 1 53.735 567 VAL A N 1
ATOM 8270 C CA . VAL A 1 570 ? -18.891 -26.716 21.874 1 53.871 567 VAL A CA 1
ATOM 8271 C C . VAL A 1 570 ? -19.655 -26.514 23.173 1 59.374 567 VAL A C 1
ATOM 8272 O O . VAL A 1 570 ? -20.18 -25.425 23.413 1 58.871 567 VAL A O 1
ATOM 8285 N N . ASN A 1 571 ? -19.64 -27.556 24.022 1 58.49 568 ASN A N 1
ATOM 8286 C CA . ASN A 1 571 ? -20.182 -27.459 25.362 1 60.351 568 ASN A CA 1
ATOM 8287 C C . ASN A 1 571 ? -19.01 -27.205 26.295 1 55.441 568 ASN A C 1
ATOM 8288 O O . ASN A 1 571 ? -18.278 -28.141 26.592 1 50.246 568 ASN A O 1
ATOM 8299 N N . ASN A 1 572 ? -18.923 -25.978 26.812 1 52.968 569 ASN A N 1
ATOM 8300 C CA . ASN A 1 572 ? -17.787 -25.58 27.626 1 53.22 569 ASN A CA 1
ATOM 8301 C C . ASN A 1 572 ? -17.807 -26.274 28.985 1 54.883 569 ASN A C 1
ATOM 8302 O O . ASN A 1 572 ? -16.741 -26.384 29.601 1 59.485 569 ASN A O 1
ATOM 8313 N N . ASP A 1 573 ? -18.971 -26.767 29.438 1 56.431 570 ASP A N 1
ATOM 8314 C CA . ASP A 1 573 ? -19.006 -27.591 30.631 1 62.069 570 ASP A CA 1
ATOM 8315 C C . ASP A 1 573 ? -18.603 -29.037 30.305 1 60.917 570 ASP A C 1
ATOM 8316 O O . ASP A 1 573 ? -19.439 -29.843 29.921 1 63.481 570 ASP A O 1
ATOM 8325 N N . PHE A 1 574 ? -17.355 -29.356 30.609 1 54.079 571 PHE A N 1
ATOM 8326 C CA . PHE A 1 574 ? -16.754 -30.645 30.311 1 55.073 571 PHE A CA 1
ATOM 8327 C C . PHE A 1 574 ? -17.09 -31.675 31.381 1 57.952 571 PHE A C 1
ATOM 8328 O O . PHE A 1 574 ? -16.655 -32.813 31.268 1 73.026 571 PHE A O 1
ATOM 8345 N N . HIS A 1 575 ? -17.834 -31.287 32.42 1 68.131 572 HIS A N 1
ATOM 8346 C CA . HIS A 1 575 ? -18.451 -32.232 33.344 1 69.908 572 HIS A CA 1
ATOM 8347 C C . HIS A 1 575 ? -19.634 -32.944 32.693 1 69.535 572 HIS A C 1
ATOM 8348 O O . HIS A 1 575 ? -19.972 -34.028 33.136 1 78.548 572 HIS A O 1
ATOM 8361 N N . GLN A 1 576 ? -20.243 -32.356 31.648 1 72.737 573 GLN A N 1
ATOM 8362 C CA . GLN A 1 576 ? -21.456 -32.861 31.025 1 70.942 573 GLN A CA 1
ATOM 8363 C C . GLN A 1 576 ? -21.174 -33.545 29.682 1 68.494 573 GLN A C 1
ATOM 8364 O O . GLN A 1 576 ? -20.728 -32.899 28.729 1 65.383 573 GLN A O 1
ATOM 8378 N N . GLY A 1 577 ? -21.519 -34.841 29.584 1 67.064 574 GLY A N 1
ATOM 8379 C CA . GLY A 1 577 ? -21.376 -35.641 28.379 1 66.614 574 GLY A CA 1
ATOM 8380 C C . GLY A 1 577 ? -22.499 -35.456 27.358 1 69.295 574 GLY A C 1
ATOM 8381 O O . GLY A 1 577 ? -22.198 -35.454 26.168 1 72.258 574 GLY A O 1
ATOM 8385 N N . ASN A 1 578 ? -23.766 -35.316 27.797 1 73.458 575 ASN A N 1
ATOM 8386 C CA . ASN A 1 578 ? -24.931 -35.524 26.929 1 79.959 575 ASN A CA 1
ATOM 8387 C C . ASN A 1 578 ? -25.706 -34.272 26.521 1 78.298 575 ASN A C 1
ATOM 8388 O O . ASN A 1 578 ? -26.625 -34.401 25.699 1 84.179 575 ASN A O 1
ATOM 8399 N N . THR A 1 579 ? -25.366 -33.086 27.023 1 71.625 576 THR A N 1
ATOM 8400 C CA . THR A 1 579 ? -26.262 -31.934 26.874 1 78.312 576 THR A CA 1
ATOM 8401 C C . THR A 1 579 ? -26.376 -31.45 25.419 1 76.009 576 THR A C 1
ATOM 8402 O O . THR A 1 579 ? -27.402 -30.88 25.058 1 71.575 576 THR A O 1
ATOM 8412 N N . LEU A 1 580 ? -25.353 -31.696 24.585 1 75.841 577 LEU A N 1
ATOM 8413 C CA . LEU A 1 580 ? -25.45 -31.362 23.166 1 76.689 577 LEU A CA 1
ATOM 8414 C C . LEU A 1 580 ? -26.49 -32.222 22.459 1 78.269 577 LEU A C 1
ATOM 8415 O O . LEU A 1 580 ? -27.282 -31.684 21.683 1 85.06 577 LEU A O 1
ATOM 8431 N N . PHE A 1 581 ? -26.483 -33.523 22.758 1 70.568 578 PHE A N 1
ATOM 8432 C CA . PHE A 1 581 ? -27.452 -34.451 22.186 1 73.615 578 PHE A CA 1
ATOM 8433 C C . PHE A 1 581 ? -28.869 -34.17 22.68 1 74.11 578 PHE A C 1
ATOM 8434 O O . PHE A 1 581 ? -29.811 -34.291 21.886 1 74.05 578 PHE A O 1
ATOM 8451 N N . GLU A 1 582 ? -28.991 -33.799 23.97 1 75.785 579 GLU A N 1
ATOM 8452 C CA . GLU A 1 582 ? -30.27 -33.415 24.561 1 84.549 579 GLU A CA 1
ATOM 8453 C C . GLU A 1 582 ? -30.865 -32.193 23.851 1 81.871 579 GLU A C 1
ATOM 8454 O O . GLU A 1 582 ? -31.966 -32.272 23.329 1 81.641 579 GLU A O 1
ATOM 8466 N N . ILE A 1 583 ? -30.052 -31.123 23.737 1 80.511 580 ILE A N 1
ATOM 8467 C CA . ILE A 1 583 ? -30.425 -29.894 23.04 1 77.385 580 ILE A CA 1
ATOM 8468 C C . ILE A 1 583 ? -30.951 -30.171 21.628 1 74.494 580 ILE A C 1
ATOM 8469 O O . ILE A 1 583 ? -31.808 -29.429 21.177 1 80.303 580 ILE A O 1
ATOM 8485 N N . LEU A 1 584 ? -30.406 -31.182 20.93 1 72.144 581 LEU A N 1
ATOM 8486 C CA . LEU A 1 584 ? -30.753 -31.457 19.54 1 75.397 581 LEU A CA 1
ATOM 8487 C C . LEU A 1 584 ? -31.765 -32.588 19.386 1 79.821 581 LEU A C 1
ATOM 8488 O O . LEU A 1 584 ? -31.94 -33.052 18.248 1 75.421 581 LEU A O 1
ATOM 8504 N N . LYS A 1 585 ? -32.456 -32.996 20.474 1 82.003 582 LYS A N 1
ATOM 8505 C CA . LYS A 1 585 ? -33.243 -34.221 20.442 1 84.313 582 LYS A CA 1
ATOM 8506 C C . LYS A 1 585 ? -34.53 -34.218 19.611 1 88.237 582 LYS A C 1
ATOM 8507 O O . LYS A 1 585 ? -34.856 -35.28 19.043 1 90.362 582 LYS A O 1
ATOM 8526 N N . GLY A 1 586 ? -35.267 -33.091 19.555 1 90.564 583 GLY A N 1
ATOM 8527 C CA . GLY A 1 586 ? -36.545 -33.012 18.853 1 98.241 583 GLY A CA 1
ATOM 8528 C C . GLY A 1 586 ? -36.456 -32.863 17.323 1 96.736 583 GLY A C 1
ATOM 8529 O O . GLY A 1 586 ? -37.499 -32.923 16.666 1 93.901 583 GLY A O 1
ATOM 8533 N N . LEU A 1 587 ? -35.242 -32.614 16.795 1 92.653 584 LEU A N 1
ATOM 8534 C CA . LEU A 1 587 ? -35.06 -31.948 15.523 1 88.249 584 LEU A CA 1
ATOM 8535 C C . LEU A 1 587 ? -34.914 -32.983 14.424 1 88.826 584 LEU A C 1
ATOM 8536 O O . LEU A 1 587 ? -34.142 -33.925 14.552 1 91.261 584 LEU A O 1
ATOM 8552 N N . GLU A 1 588 ? -35.612 -32.766 13.308 1 95.142 585 GLU A N 1
ATOM 8553 C CA . GLU A 1 588 ? -35.515 -33.643 12.149 1 95.588 585 GLU A CA 1
ATOM 8554 C C . GLU A 1 588 ? -35.683 -32.822 10.881 1 101.796 585 GLU A C 1
ATOM 8555 O O . GLU A 1 588 ? -36.575 -31.974 10.806 1 108.088 585 GLU A O 1
ATOM 8567 N N . VAL A 1 589 ? -34.842 -33.109 9.882 1 116.788 586 VAL A N 1
ATOM 8568 C CA . VAL A 1 589 ? -35.016 -32.566 8.543 1 121.68 586 VAL A CA 1
ATOM 8569 C C . VAL A 1 589 ? -36.178 -33.337 7.916 1 119.432 586 VAL A C 1
ATOM 8570 O O . VAL A 1 589 ? -36.188 -34.56 7.966 1 117.107 586 VAL A O 1
ATOM 8583 N N . THR A 1 590 ? -37.159 -32.629 7.344 1 120.856 587 THR A N 1
ATOM 8584 C CA . THR A 1 590 ? -38.273 -33.278 6.646 1 127.739 587 THR A CA 1
ATOM 8585 C C . THR A 1 590 ? -37.885 -33.464 5.182 1 132.523 587 THR A C 1
ATOM 8586 O O . THR A 1 590 ? -36.923 -32.857 4.7 1 129.107 587 THR A O 1
ATOM 8596 N N . ASP A 1 591 ? -38.639 -34.33 4.485 1 131.688 588 ASP A N 1
ATOM 8597 C CA . ASP A 1 591 ? -38.33 -34.735 3.117 1 131.266 588 ASP A CA 1
ATOM 8598 C C . ASP A 1 591 ? -36.944 -35.379 3.02 1 117.475 588 ASP A C 1
ATOM 8599 O O . ASP A 1 591 ? -36.122 -35.004 2.185 1 118.863 588 ASP A O 1
ATOM 8608 N N . LEU A 1 592 ? -36.691 -36.352 3.901 1 107.815 589 LEU A N 1
ATOM 8609 C CA . LEU A 1 592 ? -35.481 -37.166 3.866 1 106.018 589 LEU A CA 1
ATOM 8610 C C . LEU A 1 592 ? -35.438 -38.09 2.651 1 106.642 589 LEU A C 1
ATOM 8611 O O . LEU A 1 592 ? -34.34 -38.478 2.241 1 104.561 589 LEU A O 1
ATOM 8627 N N . ASP A 1 593 ? -36.623 -38.466 2.134 1 102.079 590 ASP A N 1
ATOM 8628 C CA . ASP A 1 593 ? -36.743 -39.339 0.981 1 99.517 590 ASP A CA 1
ATOM 8629 C C . ASP A 1 593 ? -37.001 -38.608 -0.327 1 96.511 590 ASP A C 1
ATOM 8630 O O . ASP A 1 593 ? -37.052 -39.29 -1.353 1 95.731 590 ASP A O 1
ATOM 8639 N N . LYS A 1 594 ? -37.118 -37.265 -0.302 1 97.657 591 LYS A N 1
ATOM 8640 C CA . LYS A 1 594 ? -37.394 -36.467 -1.478 1 100.543 591 LYS A CA 1
ATOM 8641 C C . LYS A 1 594 ? -36.233 -36.553 -2.47 1 96.561 591 LYS A C 1
ATOM 8642 O O . LYS A 1 594 ? -35.09 -36.282 -2.111 1 102.968 591 LYS A O 1
ATOM 8661 N N . VAL A 1 595 ? -36.575 -36.862 -3.728 1 97.869 592 VAL A N 1
ATOM 8662 C CA . VAL A 1 595 ? -35.636 -36.935 -4.824 1 101.519 592 VAL A CA 1
ATOM 8663 C C . VAL A 1 595 ? -35.86 -35.689 -5.692 1 108.643 592 VAL A C 1
ATOM 8664 O O . VAL A 1 595 ? -36.971 -35.467 -6.176 1 112.465 592 VAL A O 1
ATOM 8677 N N . PRO A 1 596 ? -34.804 -34.894 -5.992 1 112.002 593 PRO A N 1
ATOM 8678 C CA . PRO A 1 596 ? -34.914 -33.82 -6.987 1 113.256 593 PRO A CA 1
ATOM 8679 C C . PRO A 1 596 ? -35.07 -34.358 -8.419 1 105.776 593 PRO A C 1
ATOM 8680 O O . PRO A 1 596 ? -35.698 -33.666 -9.249 1 98.228 593 PRO A O 1
ATOM 8691 N N . SER B 1 1 ? 17.771 14.746 25.586 1 52.479 -2 SER B N 1
ATOM 8692 C CA . SER B 1 1 ? 18.427 15.189 24.342 1 49.919 -2 SER B CA 1
ATOM 8693 C C . SER B 1 1 ? 17.891 16.547 23.925 1 50.801 -2 SER B C 1
ATOM 8694 O O . SER B 1 1 ? 16.868 17.013 24.404 1 58.673 -2 SER B O 1
ATOM 8703 N N . ASN B 1 2 ? 18.622 17.182 23.018 1 51.726 -1 ASN B N 1
ATOM 8704 C CA . ASN B 1 2 ? 18.262 18.476 22.469 1 49.32 -1 ASN B CA 1
ATOM 8705 C C . ASN B 1 2 ? 18.134 19.548 23.535 1 49.277 -1 ASN B C 1
ATOM 8706 O O . ASN B 1 2 ? 17.365 20.48 23.354 1 53.07 -1 ASN B O 1
ATOM 8717 N N . ALA B 1 3 ? 18.779 19.346 24.695 1 46.929 0 ALA B N 1
ATOM 8718 C CA . ALA B 1 3 ? 18.621 20.257 25.817 1 49.101 0 ALA B CA 1
ATOM 8719 C C . ALA B 1 3 ? 17.186 20.379 26.323 1 47.238 0 ALA B C 1
ATOM 8720 O O . ALA B 1 3 ? 16.869 21.399 26.918 1 51.316 0 ALA B O 1
ATOM 8727 N N . MET B 1 4 ? 16.345 19.354 26.08 1 48.859 1 MET B N 1
ATOM 8728 C CA . MET B 1 4 ? 14.977 19.372 26.532 1 50.623 1 MET B CA 1
ATOM 8729 C C . MET B 1 4 ? 15.017 19.178 28.053 1 50.618 1 MET B C 1
ATOM 8730 O O . MET B 1 4 ? 15.545 18.193 28.565 1 55.037 1 MET B O 1
ATOM 8744 N N . HIS B 1 5 ? 14.408 20.118 28.763 1 49.685 2 HIS B N 1
ATOM 8745 C CA . HIS B 1 5 ? 14.224 20.068 30.196 1 46.163 2 HIS B CA 1
ATOM 8746 C C . HIS B 1 5 ? 12.743 19.892 30.527 1 48.595 2 HIS B C 1
ATOM 8747 O O . HIS B 1 5 ? 11.879 20.609 30.011 1 54.224 2 HIS B O 1
ATOM 8760 N N . ILE B 1 6 ? 12.453 18.976 31.451 1 45.393 3 ILE B N 1
ATOM 8761 C CA . ILE B 1 6 ? 11.092 18.642 31.813 1 45.668 3 ILE B CA 1
ATOM 8762 C C . ILE B 1 6 ? 10.348 19.843 32.396 1 42.673 3 ILE B C 1
ATOM 8763 O O . ILE B 1 6 ? 9.172 19.997 32.109 1 41.443 3 ILE B O 1
ATOM 8779 N N . ARG B 1 7 ? 11.023 20.696 33.16 1 42.442 4 ARG B N 1
ATOM 8780 C CA . ARG B 1 7 ? 10.392 21.891 33.715 1 51.496 4 ARG B CA 1
ATOM 8781 C C . ARG B 1 7 ? 9.694 22.753 32.641 1 53.93 4 ARG B C 1
ATOM 8782 O O . ARG B 1 7 ? 8.609 23.273 32.874 1 58.912 4 ARG B O 1
ATOM 8803 N N . ASP B 1 8 ? 10.309 22.821 31.455 1 56.738 5 ASP B N 1
ATOM 8804 C CA . ASP B 1 8 ? 9.781 23.567 30.326 1 57.093 5 ASP B CA 1
ATOM 8805 C C . ASP B 1 8 ? 8.589 22.854 29.712 1 51.491 5 ASP B C 1
ATOM 8806 O O . ASP B 1 8 ? 7.616 23.504 29.347 1 49.752 5 ASP B O 1
ATOM 8815 N N . MET B 1 9 ? 8.701 21.529 29.566 1 49.806 6 MET B N 1
ATOM 8816 C CA . MET B 1 9 ? 7.614 20.684 29.098 1 48.662 6 MET B CA 1
ATOM 8817 C C . MET B 1 9 ? 6.377 20.821 29.995 1 46.537 6 MET B C 1
ATOM 8818 O O . MET B 1 9 ? 5.25 20.901 29.49 1 45.769 6 MET B O 1
ATOM 8832 N N . LEU B 1 10 ? 6.611 20.861 31.316 1 46.976 7 LEU B N 1
ATOM 8833 C CA . LEU B 1 10 ? 5.543 21.003 32.299 1 44.507 7 LEU B CA 1
ATOM 8834 C C . LEU B 1 10 ? 4.925 22.403 32.264 1 49.947 7 LEU B C 1
ATOM 8835 O O . LEU B 1 10 ? 3.696 22.543 32.354 1 50.436 7 LEU B O 1
ATOM 8851 N N . ALA B 1 11 ? 5.769 23.438 32.142 1 43.037 8 ALA B N 1
ATOM 8852 C CA . ALA B 1 11 ? 5.283 24.795 31.942 1 44.713 8 ALA B CA 1
ATOM 8853 C C . ALA B 1 11 ? 4.341 24.906 30.736 1 47.225 8 ALA B C 1
ATOM 8854 O O . ALA B 1 11 ? 3.299 25.55 30.837 1 53.842 8 ALA B O 1
ATOM 8861 N N . GLU B 1 12 ? 4.695 24.226 29.644 1 47.002 9 GLU B N 1
ATOM 8862 C CA . GLU B 1 12 ? 3.874 24.219 28.445 1 55.385 9 GLU B CA 1
ATOM 8863 C C . GLU B 1 12 ? 2.579 23.448 28.637 1 52.02 9 GLU B C 1
ATOM 8864 O O . GLU B 1 12 ? 1.565 23.831 28.074 1 52.608 9 GLU B O 1
ATOM 8876 N N . ALA B 1 13 ? 2.622 22.349 29.383 1 47.464 10 ALA B N 1
ATOM 8877 C CA . ALA B 1 13 ? 1.409 21.608 29.711 1 48.967 10 ALA B CA 1
ATOM 8878 C C . ALA B 1 13 ? 0.45 22.497 30.486 1 50.502 10 ALA B C 1
ATOM 8879 O O . ALA B 1 13 ? -0.746 22.491 30.219 1 50.82 10 ALA B O 1
ATOM 8886 N N . GLU B 1 14 ? 1.005 23.268 31.429 1 57.585 11 GLU B N 1
ATOM 8887 C CA . GLU B 1 14 ? 0.205 24.111 32.305 1 57.752 11 GLU B CA 1
ATOM 8888 C C . GLU B 1 14 ? -0.405 25.281 31.532 1 54.206 11 GLU B C 1
ATOM 8889 O O . GLU B 1 14 ? -1.494 25.716 31.842 1 57.431 11 GLU B O 1
ATOM 8901 N N . ARG B 1 15 ? 0.287 25.76 30.503 1 55.723 12 ARG B N 1
ATOM 8902 C CA . ARG B 1 15 ? -0.192 26.862 29.68 1 55.356 12 ARG B CA 1
ATOM 8903 C C . ARG B 1 15 ? -1.228 26.406 28.659 1 55.011 12 ARG B C 1
ATOM 8904 O O . ARG B 1 15 ? -2.269 27.037 28.537 1 62.069 12 ARG B O 1
ATOM 8925 N N . THR B 1 16 ? -0.912 25.356 27.894 1 54.225 13 THR B N 1
ATOM 8926 C CA . THR B 1 16 ? -1.761 24.88 26.811 1 53.603 13 THR B CA 1
ATOM 8927 C C . THR B 1 16 ? -2.921 24.016 27.269 1 53.412 13 THR B C 1
ATOM 8928 O O . THR B 1 16 ? -3.922 23.921 26.558 1 56.89 13 THR B O 1
ATOM 8938 N N . GLY B 1 17 ? -2.712 23.25 28.345 1 52.445 14 GLY B N 1
ATOM 8939 C CA . GLY B 1 17 ? -3.659 22.22 28.756 1 54.197 14 GLY B CA 1
ATOM 8940 C C . GLY B 1 17 ? -3.667 21.005 27.823 1 55.493 14 GLY B C 1
ATOM 8941 O O . GLY B 1 17 ? -4.507 20.116 27.989 1 59.039 14 GLY B O 1
ATOM 8945 N N . GLU B 1 18 ? -2.661 20.91 26.926 1 54.784 15 GLU B N 1
ATOM 8946 C CA . GLU B 1 18 ? -2.522 19.828 25.975 1 53.828 15 GLU B CA 1
ATOM 8947 C C . GLU B 1 18 ? -2.434 18.486 26.699 1 50.682 15 GLU B C 1
ATOM 8948 O O . GLU B 1 18 ? -2.037 18.468 27.868 1 50.857 15 GLU B O 1
ATOM 8960 N N . PRO B 1 19 ? -2.735 17.35 26.045 1 48.705 16 PRO B N 1
ATOM 8961 C CA . PRO B 1 19 ? -2.42 16.032 26.596 1 48.749 16 PRO B CA 1
ATOM 8962 C C . PRO B 1 19 ? -0.931 15.93 26.916 1 47.539 16 PRO B C 1
ATOM 8963 O O . PRO B 1 19 ? -0.11 16.094 26.023 1 60.149 16 PRO B O 1
ATOM 8974 N N . SER B 1 20 ? -0.612 15.829 28.206 1 45.353 17 SER B N 1
ATOM 8975 C CA . SER B 1 20 ? 0.768 15.796 28.664 1 46.324 17 SER B CA 1
ATOM 8976 C C . SER B 1 20 ? 0.892 14.675 29.689 1 47.288 17 SER B C 1
ATOM 8977 O O . SER B 1 20 ? 0.326 14.751 30.776 1 51.987 17 SER B O 1
ATOM 8984 N N . PHE B 1 21 ? 1.628 13.628 29.328 1 46.932 18 PHE B N 1
ATOM 8985 C CA . PHE B 1 21 ? 1.846 12.508 30.207 1 43.757 18 PHE B CA 1
ATOM 8986 C C . PHE B 1 21 ? 3.179 11.822 29.947 1 45.75 18 PHE B C 1
ATOM 8987 O O . PHE B 1 21 ? 3.819 12.052 28.922 1 43.506 18 PHE B O 1
ATOM 9004 N N . SER B 1 22 ? 3.595 11.014 30.92 1 45.452 19 SER B N 1
ATOM 9005 C CA . SER B 1 22 ? 4.867 10.314 30.907 1 43.562 19 SER B CA 1
ATOM 9006 C C . SER B 1 22 ? 4.69 8.928 31.512 1 42.172 19 SER B C 1
ATOM 9007 O O . SER B 1 22 ? 3.801 8.717 32.326 1 46.273 19 SER B O 1
ATOM 9014 N N . PHE B 1 23 ? 5.557 7.986 31.147 1 40.29 20 PHE B N 1
ATOM 9015 C CA . PHE B 1 23 ? 5.472 6.605 31.611 1 36.997 20 PHE B CA 1
ATOM 9016 C C . PHE B 1 23 ? 6.723 6.208 32.354 1 39.385 20 PHE B C 1
ATOM 9017 O O . PHE B 1 23 ? 7.802 6.32 31.797 1 45.799 20 PHE B O 1
ATOM 9034 N N . GLU B 1 24 ? 6.565 5.627 33.543 1 40.665 21 GLU B N 1
ATOM 9035 C CA . GLU B 1 24 ? 7.672 5.079 34.312 1 42.227 21 GLU B CA 1
ATOM 9036 C C . GLU B 1 24 ? 7.76 3.568 34.075 1 45.983 21 GLU B C 1
ATOM 9037 O O . GLU B 1 24 ? 6.75 2.858 34.132 1 41.892 21 GLU B O 1
ATOM 9049 N N . TYR B 1 25 ? 8.987 3.098 33.828 1 42.249 22 TYR B N 1
ATOM 9050 C CA . TYR B 1 25 ? 9.307 1.692 33.718 1 38.9 22 TYR B CA 1
ATOM 9051 C C . TYR B 1 25 ? 10.367 1.334 34.738 1 41.795 22 TYR B C 1
ATOM 9052 O O . TYR B 1 25 ? 11.165 2.18 35.129 1 42.926 22 TYR B O 1
ATOM 9069 N N . PHE B 1 26 ? 10.392 0.046 35.134 1 43.412 23 PHE B N 1
ATOM 9070 C CA . PHE B 1 26 ? 11.455 -0.443 35.987 1 44.532 23 PHE B CA 1
ATOM 9071 C C . PHE B 1 26 ? 12.322 -1.453 35.242 1 44.678 23 PHE B C 1
ATOM 9072 O O . PHE B 1 26 ? 11.837 -2.1 34.328 1 43.227 23 PHE B O 1
ATOM 9089 N N . PRO B 1 27 ? 13.592 -1.648 35.663 1 42.388 24 PRO B N 1
ATOM 9090 C CA . PRO B 1 27 ? 14.454 -2.693 35.12 1 40.946 24 PRO B CA 1
ATOM 9091 C C . PRO B 1 27 ? 13.874 -4.071 35.363 1 39.911 24 PRO B C 1
ATOM 9092 O O . PRO B 1 27 ? 13.678 -4.403 36.518 1 43.858 24 PRO B O 1
ATOM 9103 N N . PRO B 1 28 ? 13.537 -4.867 34.324 1 40.718 25 PRO B N 1
ATOM 9104 C CA . PRO B 1 28 ? 13.032 -6.229 34.522 1 40.375 25 PRO B CA 1
ATOM 9105 C C . PRO B 1 28 ? 14.021 -7.161 35.206 1 44.464 25 PRO B C 1
ATOM 9106 O O . PRO B 1 28 ? 15.219 -6.867 35.211 1 46.023 25 PRO B O 1
ATOM 9117 N N . LYS B 1 29 ? 13.491 -8.266 35.758 1 51.65 26 LYS B N 1
ATOM 9118 C CA . LYS B 1 29 ? 14.29 -9.22 36.512 1 58.295 26 LYS B CA 1
ATOM 9119 C C . LYS B 1 29 ? 14.876 -10.313 35.658 1 56.106 26 LYS B C 1
ATOM 9120 O O . LYS B 1 29 ? 15.734 -11.019 36.163 1 71.069 26 LYS B O 1
ATOM 9139 N N . THR B 1 30 ? 14.475 -10.41 34.388 1 58.329 27 THR B N 1
ATOM 9140 C CA . THR B 1 30 ? 14.905 -11.469 33.484 1 62.643 27 THR B CA 1
ATOM 9141 C C . THR B 1 30 ? 15.446 -10.844 32.209 1 61.823 27 THR B C 1
ATOM 9142 O O . THR B 1 30 ? 14.956 -9.8 31.77 1 71.423 27 THR B O 1
ATOM 9152 N N . ALA B 1 31 ? 16.414 -11.522 31.574 1 60.732 28 ALA B N 1
ATOM 9153 C CA . ALA B 1 31 ? 16.963 -11.049 30.3 1 57.758 28 ALA B CA 1
ATOM 9154 C C . ALA B 1 31 ? 15.886 -10.985 29.215 1 57.66 28 ALA B C 1
ATOM 9155 O O . ALA B 1 31 ? 15.819 -10.022 28.449 1 68.785 28 ALA B O 1
ATOM 9162 N N . GLN B 1 32 ? 15.04 -12.008 29.201 1 56.122 29 GLN B N 1
ATOM 9163 C CA . GLN B 1 32 ? 13.893 -12.07 28.302 1 61.391 29 GLN B CA 1
ATOM 9164 C C . GLN B 1 32 ? 12.903 -10.935 28.606 1 54.816 29 GLN B C 1
ATOM 9165 O O . GLN B 1 32 ? 12.346 -10.315 27.693 1 57.476 29 GLN B O 1
ATOM 9179 N N . GLY B 1 33 ? 12.733 -10.656 29.9 1 48.834 30 GLY B N 1
ATOM 9180 C CA . GLY B 1 33 ? 11.958 -9.517 30.35 1 46.439 30 GLY B CA 1
ATOM 9181 C C . GLY B 1 33 ? 12.446 -8.177 29.818 1 43.106 30 GLY B C 1
ATOM 9182 O O . GLY B 1 33 ? 11.642 -7.31 29.493 1 48.029 30 GLY B O 1
ATOM 9186 N N . VAL B 1 34 ? 13.766 -8.024 29.752 1 43.72 31 VAL B N 1
ATOM 9187 C CA . VAL B 1 34 ? 14.373 -6.798 29.257 1 40.606 31 VAL B CA 1
ATOM 9188 C C . VAL B 1 34 ? 14.033 -6.602 27.786 1 43.396 31 VAL B C 1
ATOM 9189 O O . VAL B 1 34 ? 13.616 -5.505 27.398 1 44.733 31 VAL B O 1
ATOM 9202 N N . GLN B 1 35 ? 14.25 -7.648 26.981 1 52.124 32 GLN B N 1
ATOM 9203 C CA . GLN B 1 35 ? 13.95 -7.573 25.556 1 52.582 32 GLN B CA 1
ATOM 9204 C C . GLN B 1 35 ? 12.487 -7.238 25.315 1 50.126 32 GLN B C 1
ATOM 9205 O O . GLN B 1 35 ? 12.195 -6.274 24.612 1 54.149 32 GLN B O 1
ATOM 9219 N N . ASN B 1 36 ? 11.606 -7.95 26.02 1 49.067 33 ASN B N 1
ATOM 9220 C CA . ASN B 1 36 ? 10.185 -7.676 25.926 1 43.497 33 ASN B CA 1
ATOM 9221 C C . ASN B 1 36 ? 9.842 -6.252 26.328 1 40.207 33 ASN B C 1
ATOM 9222 O O . ASN B 1 36 ? 8.978 -5.645 25.683 1 51.359 33 ASN B O 1
ATOM 9233 N N . LEU B 1 37 ? 10.54 -5.726 27.341 1 38.748 34 LEU B N 1
ATOM 9234 C CA . LEU B 1 37 ? 10.276 -4.374 27.782 1 40.795 34 LEU B CA 1
ATOM 9235 C C . LEU B 1 37 ? 10.589 -3.37 26.674 1 44.178 34 LEU B C 1
ATOM 9236 O O . LEU B 1 37 ? 9.829 -2.43 26.511 1 42.273 34 LEU B O 1
ATOM 9252 N N . TYR B 1 38 ? 11.697 -3.563 25.945 1 47.033 35 TYR B N 1
ATOM 9253 C CA . TYR B 1 38 ? 12.037 -2.644 24.861 1 41.787 35 TYR B CA 1
ATOM 9254 C C . TYR B 1 38 ? 10.923 -2.588 23.819 1 40.817 35 TYR B C 1
ATOM 9255 O O . TYR B 1 38 ? 10.536 -1.499 23.41 1 45.661 35 TYR B O 1
ATOM 9272 N N . ASP B 1 39 ? 10.38 -3.746 23.452 1 45.027 36 ASP B N 1
ATOM 9273 C CA . ASP B 1 39 ? 9.253 -3.806 22.526 1 51.601 36 ASP B CA 1
ATOM 9274 C C . ASP B 1 39 ? 8.055 -3.028 23.079 1 50.103 36 ASP B C 1
ATOM 9275 O O . ASP B 1 39 ? 7.42 -2.279 22.338 1 46.953 36 ASP B O 1
ATOM 9284 N N . ARG B 1 40 ? 7.78 -3.192 24.376 1 45.757 37 ARG B N 1
ATOM 9285 C CA . ARG B 1 40 ? 6.636 -2.543 24.991 1 46.546 37 ARG B CA 1
ATOM 9286 C C . ARG B 1 40 ? 6.81 -1.021 25.022 1 47.857 37 ARG B C 1
ATOM 9287 O O . ARG B 1 40 ? 5.832 -0.296 24.851 1 49.993 37 ARG B O 1
ATOM 9308 N N . MET B 1 41 ? 8.04 -0.568 25.295 1 48.624 38 MET B N 1
ATOM 9309 C CA . MET B 1 41 ? 8.362 0.84 25.353 1 46.632 38 MET B CA 1
ATOM 9310 C C . MET B 1 41 ? 8.171 1.457 23.966 1 48.474 38 MET B C 1
ATOM 9311 O O . MET B 1 41 ? 7.623 2.552 23.86 1 52.778 38 MET B O 1
ATOM 9325 N N . GLU B 1 42 ? 8.57 0.725 22.913 1 50.705 39 GLU B N 1
ATOM 9326 C CA . GLU B 1 42 ? 8.367 1.17 21.545 1 55.313 39 GLU B CA 1
ATOM 9327 C C . GLU B 1 42 ? 6.878 1.319 21.231 1 51.007 39 GLU B C 1
ATOM 9328 O O . GLU B 1 42 ? 6.476 2.361 20.721 1 49.96 39 GLU B O 1
ATOM 9340 N N . ARG B 1 43 ? 6.083 0.293 21.547 1 51.451 40 ARG B N 1
ATOM 9341 C CA . ARG B 1 43 ? 4.65 0.324 21.262 1 54.748 40 ARG B CA 1
ATOM 9342 C C . ARG B 1 43 ? 3.994 1.49 22.003 1 51.553 40 ARG B C 1
ATOM 9343 O O . ARG B 1 43 ? 3.34 2.324 21.376 1 52.039 40 ARG B O 1
ATOM 9364 N N . MET B 1 44 ? 4.286 1.591 23.303 1 46.483 41 MET B N 1
ATOM 9365 C CA . MET B 1 44 ? 3.648 2.592 24.154 1 44.919 41 MET B CA 1
ATOM 9366 C C . MET B 1 44 ? 4.052 4.015 23.81 1 43.657 41 MET B C 1
ATOM 9367 O O . MET B 1 44 ? 3.272 4.943 24.045 1 46.872 41 MET B O 1
ATOM 9381 N N . TYR B 1 45 ? 5.218 4.187 23.176 1 43.069 42 TYR B N 1
ATOM 9382 C CA . TYR B 1 45 ? 5.629 5.519 22.745 1 44.522 42 TYR B CA 1
ATOM 9383 C C . TYR B 1 45 ? 4.668 6.113 21.706 1 45.78 42 TYR B C 1
ATOM 9384 O O . TYR B 1 45 ? 4.545 7.323 21.625 1 49.865 42 TYR B O 1
ATOM 9401 N N . ASN B 1 46 ? 3.951 5.267 20.968 1 46.172 43 ASN B N 1
ATOM 9402 C CA . ASN B 1 46 ? 2.945 5.737 20.03 1 50.059 43 ASN B CA 1
ATOM 9403 C C . ASN B 1 46 ? 1.706 6.297 20.705 1 50.603 43 ASN B C 1
ATOM 9404 O O . ASN B 1 46 ? 0.964 7.014 20.045 1 64.164 43 ASN B O 1
ATOM 9415 N N . TYR B 1 47 ? 1.511 6.059 22.005 1 50.002 44 TYR B N 1
ATOM 9416 C CA . TYR B 1 47 ? 0.473 6.76 22.773 1 48.883 44 TYR B CA 1
ATOM 9417 C C . TYR B 1 47 ? 0.805 8.242 22.903 1 46.919 44 TYR B C 1
ATOM 9418 O O . TYR B 1 47 ? -0.079 9.047 23.136 1 52.033 44 TYR B O 1
ATOM 9435 N N . GLY B 1 48 ? 2.072 8.595 22.687 1 45.221 45 GLY B N 1
ATOM 9436 C CA . GLY B 1 48 ? 2.537 9.968 22.651 1 45.771 45 GLY B CA 1
ATOM 9437 C C . GLY B 1 48 ? 2.917 10.516 24.022 1 44.783 45 GLY B C 1
ATOM 9438 O O . GLY B 1 48 ? 2.564 11.656 24.303 1 55.99 45 GLY B O 1
ATOM 9442 N N . PRO B 1 49 ? 3.695 9.813 24.887 1 43.893 46 PRO B N 1
ATOM 9443 C CA . PRO B 1 49 ? 4.18 10.413 26.124 1 44.515 46 PRO B CA 1
ATOM 9444 C C . PRO B 1 49 ? 5.243 11.452 25.769 1 44.807 46 PRO B C 1
ATOM 9445 O O . PRO B 1 49 ? 5.938 11.279 24.767 1 46.185 46 PRO B O 1
ATOM 9456 N N . LYS B 1 50 ? 5.357 12.495 26.584 1 44.961 47 LYS B N 1
ATOM 9457 C CA . LYS B 1 50 ? 6.411 13.481 26.407 1 46.4 47 LYS B CA 1
ATOM 9458 C C . LYS B 1 50 ? 7.771 12.87 26.703 1 45.475 47 LYS B C 1
ATOM 9459 O O . LYS B 1 50 ? 8.763 13.293 26.115 1 53.195 47 LYS B O 1
ATOM 9478 N N . PHE B 1 51 ? 7.796 11.911 27.64 1 46.055 48 PHE B N 1
ATOM 9479 C CA . PHE B 1 51 ? 9.011 11.22 28.014 1 44.566 48 PHE B CA 1
ATOM 9480 C C . PHE B 1 51 ? 8.695 9.963 28.816 1 39.69 48 PHE B C 1
ATOM 9481 O O . PHE B 1 51 ? 7.568 9.74 29.22 1 41.281 48 PHE B O 1
ATOM 9498 N N . ILE B 1 52 ? 9.724 9.167 29.094 1 40.652 49 ILE B N 1
ATOM 9499 C CA . ILE B 1 52 ? 9.595 7.965 29.911 1 42.77 49 ILE B CA 1
ATOM 9500 C C . ILE B 1 52 ? 10.622 8.036 31.025 1 45.514 49 ILE B C 1
ATOM 9501 O O . ILE B 1 52 ? 11.64 8.686 30.852 1 51.215 49 ILE B O 1
ATOM 9517 N N . ASP B 1 53 ? 10.317 7.427 32.168 1 49.091 50 ASP B N 1
ATOM 9518 C CA . ASP B 1 53 ? 11.178 7.377 33.336 1 53.786 50 ASP B CA 1
ATOM 9519 C C . ASP B 1 53 ? 11.72 5.964 33.388 1 48.007 50 ASP B C 1
ATOM 9520 O O . ASP B 1 53 ? 10.996 5.033 33.086 1 47.833 50 ASP B O 1
ATOM 9529 N N . ILE B 1 54 ? 12.971 5.809 33.806 1 43.336 51 ILE B N 1
ATOM 9530 C CA . ILE B 1 54 ? 13.507 4.508 34.124 1 43.453 51 ILE B CA 1
ATOM 9531 C C . ILE B 1 54 ? 13.984 4.552 35.557 1 42.564 51 ILE B C 1
ATOM 9532 O O . ILE B 1 54 ? 14.811 5.391 35.88 1 39.893 51 ILE B O 1
ATOM 9548 N N . THR B 1 55 ? 13.513 3.583 36.361 1 50.155 52 THR B N 1
ATOM 9549 C CA . THR B 1 55 ? 13.75 3.586 37.798 1 47.049 52 THR B CA 1
ATOM 9550 C C . THR B 1 55 ? 15.158 3.059 38.069 1 47.696 52 THR B C 1
ATOM 9551 O O . THR B 1 55 ? 15.77 2.385 37.227 1 43.952 52 THR B O 1
ATOM 9561 N N . TRP B 1 56 ? 15.653 3.408 39.264 1 50.639 53 TRP B N 1
ATOM 9562 C CA . TRP B 1 56 ? 16.966 3.013 39.73 1 49.67 53 TRP B CA 1
ATOM 9563 C C . TRP B 1 56 ? 16.847 1.898 40.758 1 52.541 53 TRP B C 1
ATOM 9564 O O . TRP B 1 56 ? 16.161 2.042 41.755 1 59.702 53 TRP B O 1
ATOM 9585 N N . GLY B 1 57 ? 17.536 0.789 40.509 1 64.208 54 GLY B N 1
ATOM 9586 C CA . GLY B 1 57 ? 17.542 -0.325 41.434 1 66.8 54 GLY B CA 1
ATOM 9587 C C . GLY B 1 57 ? 18.298 0.035 42.703 1 75.712 54 GLY B C 1
ATOM 9588 O O . GLY B 1 57 ? 19.49 0.362 42.624 1 86.094 54 GLY B O 1
ATOM 9592 N N . ALA B 1 58 ? 17.565 -0.008 43.834 1 88.76 55 ALA B N 1
ATOM 9593 C CA . ALA B 1 58 ? 18.106 0.205 45.174 1 99.891 55 ALA B CA 1
ATOM 9594 C C . ALA B 1 58 ? 19.408 -0.576 45.392 1 96.585 55 ALA B C 1
ATOM 9595 O O . ALA B 1 58 ? 19.458 -1.766 45.059 1 82.164 55 ALA B O 1
ATOM 9602 N N . GLY B 1 59 ? 20.476 0.157 45.733 1 98.51 56 GLY B N 1
ATOM 9603 C CA . GLY B 1 59 ? 21.793 -0.416 45.957 1 91.216 56 GLY B CA 1
ATOM 9604 C C . GLY B 1 59 ? 22.702 -0.24 44.758 1 91.142 56 GLY B C 1
ATOM 9605 O O . GLY B 1 59 ? 23.897 -0.094 44.967 1 101.161 56 GLY B O 1
ATOM 9609 N N . GLY B 1 60 ? 22.162 -0.263 43.534 1 104.066 57 GLY B N 1
ATOM 9610 C CA . GLY B 1 60 ? 22.963 -0.287 42.326 1 106.5 57 GLY B CA 1
ATOM 9611 C C . GLY B 1 60 ? 23.485 -1.684 41.989 1 97.457 57 GLY B C 1
ATOM 9612 O O . GLY B 1 60 ? 24.591 -1.812 41.471 1 90.214 57 GLY B O 1
ATOM 9616 N N . ARG B 1 61 ? 22.689 -2.723 42.282 1 91.948 58 ARG B N 1
ATOM 9617 C CA . ARG B 1 61 ? 22.918 -4.068 41.763 1 112.059 58 ARG B CA 1
ATOM 9618 C C . ARG B 1 61 ? 22.672 -4.096 40.246 1 104.448 58 ARG B C 1
ATOM 9619 O O . ARG B 1 61 ? 23.541 -4.514 39.483 1 94.614 58 ARG B O 1
ATOM 9640 N N . VAL B 1 62 ? 21.478 -3.633 39.848 1 88.14 59 VAL B N 1
ATOM 9641 C CA . VAL B 1 62 ? 21.015 -3.512 38.467 1 83.579 59 VAL B CA 1
ATOM 9642 C C . VAL B 1 62 ? 21.341 -2.141 37.851 1 80.438 59 VAL B C 1
ATOM 9643 O O . VAL B 1 62 ? 20.653 -1.651 36.936 1 81.357 59 VAL B O 1
ATOM 9656 N N . ALA B 1 63 ? 22.308 -1.436 38.431 1 79.125 60 ALA B N 1
ATOM 9657 C CA . ALA B 1 63 ? 22.768 -0.145 37.94 1 77.717 60 ALA B CA 1
ATOM 9658 C C . ALA B 1 63 ? 23.186 -0.231 36.475 1 70.54 60 ALA B C 1
ATOM 9659 O O . ALA B 1 63 ? 22.754 0.579 35.675 1 65.733 60 ALA B O 1
ATOM 9666 N N . GLU B 1 64 ? 23.957 -1.273 36.143 1 75.526 61 GLU B N 1
ATOM 9667 C CA . GLU B 1 64 ? 24.397 -1.528 34.779 1 75.66 61 GLU B CA 1
ATOM 9668 C C . GLU B 1 64 ? 23.193 -1.667 33.849 1 72.39 61 GLU B C 1
ATOM 9669 O O . GLU B 1 64 ? 23.251 -1.168 32.73 1 74.024 61 GLU B O 1
ATOM 9681 N N . LEU B 1 65 ? 22.132 -2.33 34.336 1 68.166 62 LEU B N 1
ATOM 9682 C CA . LEU B 1 65 ? 20.929 -2.549 33.551 1 54.595 62 LEU B CA 1
ATOM 9683 C C . LEU B 1 65 ? 20.149 -1.254 33.342 1 48.626 62 LEU B C 1
ATOM 9684 O O . LEU B 1 65 ? 19.648 -1.02 32.24 1 49.804 62 LEU B O 1
ATOM 9700 N N . THR B 1 66 ? 20.005 -0.453 34.405 1 45.438 63 THR B N 1
ATOM 9701 C CA . THR B 1 66 ? 19.351 0.837 34.275 1 47.18 63 THR B CA 1
ATOM 9702 C C . THR B 1 66 ? 20.053 1.682 33.204 1 50.292 63 THR B C 1
ATOM 9703 O O . THR B 1 66 ? 19.402 2.192 32.291 1 47.252 63 THR B O 1
ATOM 9713 N N . CYS B 1 67 ? 21.38 1.763 33.31 1 51.226 64 CYS B N 1
ATOM 9714 C CA . CYS B 1 67 ? 22.187 2.527 32.372 1 51.865 64 CYS B CA 1
ATOM 9715 C C . CYS B 1 67 ? 22.094 1.967 30.951 1 49.39 64 CYS B C 1
ATOM 9716 O O . CYS B 1 67 ? 21.985 2.731 29.983 1 58.032 64 CYS B O 1
ATOM 9723 N N . GLU B 1 68 ? 22.131 0.64 30.841 1 47.947 65 GLU B N 1
ATOM 9724 C CA . GLU B 1 68 ? 21.961 -0.039 29.567 1 49.973 65 GLU B CA 1
ATOM 9725 C C . GLU B 1 68 ? 20.658 0.396 28.905 1 49.747 65 GLU B C 1
ATOM 9726 O O . GLU B 1 68 ? 20.65 0.735 27.73 1 52.227 65 GLU B O 1
ATOM 9738 N N . MET B 1 69 ? 19.587 0.409 29.708 1 56.272 66 MET B N 1
ATOM 9739 C CA . MET B 1 69 ? 18.248 0.717 29.227 1 51.467 66 MET B CA 1
ATOM 9740 C C . MET B 1 69 ? 18.079 2.18 28.858 1 52.163 66 MET B C 1
ATOM 9741 O O . MET B 1 69 ? 17.367 2.478 27.9 1 57.284 66 MET B O 1
ATOM 9755 N N . VAL B 1 70 ? 18.687 3.081 29.637 1 48.969 67 VAL B N 1
ATOM 9756 C CA . VAL B 1 70 ? 18.647 4.491 29.31 1 50.003 67 VAL B CA 1
ATOM 9757 C C . VAL B 1 70 ? 19.333 4.708 27.965 1 53.593 67 VAL B C 1
ATOM 9758 O O . VAL B 1 70 ? 18.795 5.436 27.135 1 54.763 67 VAL B O 1
ATOM 9771 N N . VAL B 1 71 ? 20.502 4.078 27.789 1 55.034 68 VAL B N 1
ATOM 9772 C CA . VAL B 1 71 ? 21.222 4.155 26.524 1 54.303 68 VAL B CA 1
ATOM 9773 C C . VAL B 1 71 ? 20.38 3.586 25.384 1 51.244 68 VAL B C 1
ATOM 9774 O O . VAL B 1 71 ? 20.273 4.196 24.34 1 47.858 68 VAL B O 1
ATOM 9787 N N . GLN B 1 72 ? 19.825 2.394 25.586 1 54.296 69 GLN B N 1
ATOM 9788 C CA . GLN B 1 72 ? 18.997 1.765 24.566 1 58.144 69 GLN B CA 1
ATOM 9789 C C . GLN B 1 72 ? 17.801 2.652 24.189 1 57.329 69 GLN B C 1
ATOM 9790 O O . GLN B 1 72 ? 17.547 2.86 23.01 1 54.97 69 GLN B O 1
ATOM 9804 N N . ALA B 1 73 ? 17.124 3.204 25.208 1 51.935 70 ALA B N 1
ATOM 9805 C CA . ALA B 1 73 ? 15.916 3.991 25.007 1 46.525 70 ALA B CA 1
ATOM 9806 C C . ALA B 1 73 ? 16.25 5.329 24.347 1 46.01 70 ALA B C 1
ATOM 9807 O O . ALA B 1 73 ? 15.664 5.686 23.334 1 44.416 70 ALA B O 1
ATOM 9814 N N . GLN B 1 74 ? 17.176 6.076 24.959 1 48.957 71 GLN B N 1
ATOM 9815 C CA . GLN B 1 74 ? 17.489 7.436 24.53 1 48.485 71 GLN B CA 1
ATOM 9816 C C . GLN B 1 74 ? 18.258 7.395 23.215 1 51.807 71 GLN B C 1
ATOM 9817 O O . GLN B 1 74 ? 17.843 8.02 22.25 1 61.451 71 GLN B O 1
ATOM 9831 N N . ALA B 1 75 ? 19.35 6.629 23.19 1 54.083 72 ALA B N 1
ATOM 9832 C CA . ALA B 1 75 ? 20.321 6.676 22.1 1 52.91 72 ALA B CA 1
ATOM 9833 C C . ALA B 1 75 ? 19.882 5.885 20.864 1 50.4 72 ALA B C 1
ATOM 9834 O O . ALA B 1 75 ? 20.161 6.334 19.768 1 60.624 72 ALA B O 1
ATOM 9841 N N . TYR B 1 76 ? 19.25 4.724 21.016 1 54.949 73 TYR B N 1
ATOM 9842 C CA . TYR B 1 76 ? 18.946 3.823 19.89 1 60.705 73 TYR B CA 1
ATOM 9843 C C . TYR B 1 76 ? 17.473 3.876 19.5 1 60.685 73 TYR B C 1
ATOM 9844 O O . TYR B 1 76 ? 17.179 3.985 18.318 1 75.826 73 TYR B O 1
ATOM 9861 N N . LEU B 1 77 ? 16.55 3.777 20.462 1 61.379 74 LEU B N 1
ATOM 9862 C CA . LEU B 1 77 ? 15.118 3.803 20.169 1 56.255 74 LEU B CA 1
ATOM 9863 C C . LEU B 1 77 ? 14.558 5.208 20.056 1 54.478 74 LEU B C 1
ATOM 9864 O O . LEU B 1 77 ? 13.38 5.322 19.751 1 52.761 74 LEU B O 1
ATOM 9880 N N . GLY B 1 78 ? 15.358 6.252 20.362 1 60.616 75 GLY B N 1
ATOM 9881 C CA . GLY B 1 78 ? 14.937 7.634 20.283 1 51.632 75 GLY B CA 1
ATOM 9882 C C . GLY B 1 78 ? 13.761 7.99 21.192 1 52.74 75 GLY B C 1
ATOM 9883 O O . GLY B 1 78 ? 12.842 8.666 20.736 1 73.047 75 GLY B O 1
ATOM 9887 N N . LEU B 1 79 ? 13.768 7.521 22.442 1 46.493 76 LEU B N 1
ATOM 9888 C CA . LEU B 1 79 ? 12.719 7.823 23.419 1 50.451 76 LEU B CA 1
ATOM 9889 C C . LEU B 1 79 ? 13.31 8.789 24.425 1 49.319 76 LEU B C 1
ATOM 9890 O O . LEU B 1 79 ? 14.338 8.473 25.018 1 57.485 76 LEU B O 1
ATOM 9906 N N . GLU B 1 80 ? 12.629 9.908 24.671 1 45.949 77 GLU B N 1
ATOM 9907 C CA . GLU B 1 80 ? 13.123 10.902 25.608 1 44.826 77 GLU B CA 1
ATOM 9908 C C . GLU B 1 80 ? 13.032 10.333 27.021 1 42.873 77 GLU B C 1
ATOM 9909 O O . GLU B 1 80 ? 11.94 9.969 27.44 1 43.03 77 GLU B O 1
ATOM 9921 N N . THR B 1 81 ? 14.167 10.192 27.719 1 39.793 78 THR B N 1
ATOM 9922 C CA . THR B 1 81 ? 14.2 9.528 29.025 1 44.857 78 THR B CA 1
ATOM 9923 C C . THR B 1 81 ? 14.57 10.479 30.162 1 44.991 78 THR B C 1
ATOM 9924 O O . THR B 1 81 ? 15.469 11.3 30.041 1 46.175 78 THR B O 1
ATOM 9934 N N . CYS B 1 82 ? 13.935 10.251 31.315 1 46.633 79 CYS B N 1
ATOM 9935 C CA . CYS B 1 82 ? 14.362 10.752 32.607 1 46.715 79 CYS B CA 1
ATOM 9936 C C . CYS B 1 82 ? 14.865 9.568 33.428 1 50.885 79 CYS B C 1
ATOM 9937 O O . CYS B 1 82 ? 14.123 8.618 33.644 1 54.994 79 CYS B O 1
ATOM 9944 N N . MET B 1 83 ? 16.12 9.615 33.863 1 46.329 80 MET B N 1
ATOM 9945 C CA . MET B 1 83 ? 16.722 8.512 34.588 1 44.678 80 MET B CA 1
ATOM 9946 C C . MET B 1 83 ? 16.606 8.836 36.081 1 47.398 80 MET B C 1
ATOM 9947 O O . MET B 1 83 ? 17.053 9.897 36.514 1 48.249 80 MET B O 1
ATOM 9961 N N . HIS B 1 84 ? 16.073 7.894 36.866 1 41.843 81 HIS B N 1
ATOM 9962 C CA . HIS B 1 84 ? 16.076 8.019 38.312 1 38.866 81 HIS B CA 1
ATOM 9963 C C . HIS B 1 84 ? 17.452 7.662 38.818 1 40.82 81 HIS B C 1
ATOM 9964 O O . HIS B 1 84 ? 18.109 6.845 38.202 1 46.856 81 HIS B O 1
ATOM 9977 N N . LEU B 1 85 ? 17.842 8.247 39.954 1 43.897 82 LEU B N 1
ATOM 9978 C CA . LEU B 1 85 ? 19.13 7.967 40.56 1 46.714 82 LEU B CA 1
ATOM 9979 C C . LEU B 1 85 ? 19.074 8.204 42.066 1 49.966 82 LEU B C 1
ATOM 9980 O O . LEU B 1 85 ? 18.602 9.256 42.472 1 55.56 82 LEU B O 1
ATOM 9996 N N . THR B 1 86 ? 19.566 7.231 42.861 1 47.625 83 THR B N 1
ATOM 9997 C CA . THR B 1 86 ? 19.676 7.325 44.307 1 49.41 83 THR B CA 1
ATOM 9998 C C . THR B 1 86 ? 21.111 7.683 44.68 1 51.224 83 THR B C 1
ATOM 9999 O O . THR B 1 86 ? 21.977 7.601 43.833 1 53.48 83 THR B O 1
ATOM 10009 N N . CYS B 1 87 ? 21.378 7.989 45.959 1 52.947 84 CYS B N 1
ATOM 10010 C CA . CYS B 1 87 ? 22.711 8.388 46.414 1 55.237 84 CYS B CA 1
ATOM 10011 C C . CYS B 1 87 ? 23.181 7.683 47.691 1 61.282 84 CYS B C 1
ATOM 10012 O O . CYS B 1 87 ? 24.342 7.246 47.722 1 61.702 84 CYS B O 1
ATOM 10019 N N . THR B 1 88 ? 22.36 7.62 48.762 1 61.978 85 THR B N 1
ATOM 10020 C CA . THR B 1 88 ? 22.811 7.012 50.029 1 67.778 85 THR B CA 1
ATOM 10021 C C . THR B 1 88 ? 23.123 5.523 49.918 1 66.205 85 THR B C 1
ATOM 10022 O O . THR B 1 88 ? 24.006 5.039 50.601 1 68.112 85 THR B O 1
ATOM 10032 N N . ASP B 1 89 ? 22.435 4.836 49.004 1 69.024 86 ASP B N 1
ATOM 10033 C CA . ASP B 1 89 ? 22.629 3.428 48.714 1 76.133 86 ASP B CA 1
ATOM 10034 C C . ASP B 1 89 ? 24.005 3.117 48.121 1 73.122 86 ASP B C 1
ATOM 10035 O O . ASP B 1 89 ? 24.371 1.946 48.01 1 79.423 86 ASP B O 1
ATOM 10044 N N . MET B 1 90 ? 24.713 4.149 47.621 1 68.791 87 MET B N 1
ATOM 10045 C CA . MET B 1 90 ? 25.834 3.995 46.724 1 73.195 87 MET B CA 1
ATOM 10046 C C . MET B 1 90 ? 27.011 4.786 47.274 1 72.21 87 MET B C 1
ATOM 10047 O O . MET B 1 90 ? 27.146 4.894 48.479 1 75.991 87 MET B O 1
ATOM 10061 N N . GLY B 1 91 ? 27.935 5.221 46.419 1 69.337 88 GLY B N 1
ATOM 10062 C CA . GLY B 1 91 ? 28.968 6.166 46.748 1 67.733 88 GLY B CA 1
ATOM 10063 C C . GLY B 1 91 ? 29.249 7.071 45.556 1 68.279 88 GLY B C 1
ATOM 10064 O O . GLY B 1 91 ? 28.508 7.035 44.573 1 71.882 88 GLY B O 1
ATOM 10068 N N . VAL B 1 92 ? 30.293 7.902 45.672 1 70.028 89 VAL B N 1
ATOM 10069 C CA . VAL B 1 92 ? 30.54 8.996 44.739 1 70.701 89 VAL B CA 1
ATOM 10070 C C . VAL B 1 92 ? 30.893 8.453 43.357 1 69.259 89 VAL B C 1
ATOM 10071 O O . VAL B 1 92 ? 30.443 9.014 42.359 1 68.126 89 VAL B O 1
ATOM 10084 N N . GLU B 1 93 ? 31.706 7.397 43.323 1 70.434 90 GLU B N 1
ATOM 10085 C CA . GLU B 1 93 ? 32.151 6.818 42.066 1 69.581 90 GLU B CA 1
ATOM 10086 C C . GLU B 1 93 ? 30.967 6.238 41.301 1 63.519 90 GLU B C 1
ATOM 10087 O O . GLU B 1 93 ? 30.852 6.523 40.11 1 78.721 90 GLU B O 1
ATOM 10099 N N . ARG B 1 94 ? 30.089 5.499 41.991 1 57.914 91 ARG B N 1
ATOM 10100 C CA . ARG B 1 94 ? 28.915 4.926 41.337 1 58.949 91 ARG B CA 1
ATOM 10101 C C . ARG B 1 94 ? 27.933 6.001 40.84 1 56.466 91 ARG B C 1
ATOM 10102 O O . ARG B 1 94 ? 27.34 5.848 39.768 1 58.521 91 ARG B O 1
ATOM 10123 N N . ILE B 1 95 ? 27.763 7.075 41.622 1 52.925 92 ILE B N 1
ATOM 10124 C CA . ILE B 1 95 ? 26.895 8.175 41.244 1 52.82 92 ILE B CA 1
ATOM 10125 C C . ILE B 1 95 ? 27.448 8.83 39.976 1 56.214 92 ILE B C 1
ATOM 10126 O O . ILE B 1 95 ? 26.704 9.051 39.008 1 56.478 92 ILE B O 1
ATOM 10142 N N . ASN B 1 96 ? 28.735 9.177 40.024 1 55.712 93 ASN B N 1
ATOM 10143 C CA . ASN B 1 96 ? 29.392 9.816 38.894 1 53.353 93 ASN B CA 1
ATOM 10144 C C . ASN B 1 96 ? 29.357 8.958 37.642 1 52.748 93 ASN B C 1
ATOM 10145 O O . ASN B 1 96 ? 29.15 9.505 36.572 1 54.276 93 ASN B O 1
ATOM 10156 N N . ASP B 1 97 ? 29.508 7.638 37.819 1 59.642 94 ASP B N 1
ATOM 10157 C CA . ASP B 1 97 ? 29.453 6.688 36.72 1 60.295 94 ASP B CA 1
ATOM 10158 C C . ASP B 1 97 ? 28.074 6.717 36.058 1 52.663 94 ASP B C 1
ATOM 10159 O O . ASP B 1 97 ? 27.979 6.784 34.833 1 56.7 94 ASP B O 1
ATOM 10168 N N . ALA B 1 98 ? 27.025 6.682 36.877 1 48.016 95 ALA B N 1
ATOM 10169 C CA . ALA B 1 98 ? 25.659 6.727 36.37 1 44.484 95 ALA B CA 1
ATOM 10170 C C . ALA B 1 98 ? 25.387 8.033 35.631 1 44.539 95 ALA B C 1
ATOM 10171 O O . ALA B 1 98 ? 24.763 8.003 34.569 1 52.425 95 ALA B O 1
ATOM 10178 N N . LEU B 1 99 ? 25.852 9.156 36.196 1 43.271 96 LEU B N 1
ATOM 10179 C CA . LEU B 1 99 ? 25.615 10.447 35.573 1 44.749 96 LEU B CA 1
ATOM 10180 C C . LEU B 1 99 ? 26.333 10.525 34.237 1 43.587 96 LEU B C 1
ATOM 10181 O O . LEU B 1 99 ? 25.746 10.981 33.275 1 43.564 96 LEU B O 1
ATOM 10197 N N . ARG B 1 100 ? 27.582 10.062 34.202 1 48.522 97 ARG B N 1
ATOM 10198 C CA . ARG B 1 100 ? 28.372 10.033 32.979 1 52.758 97 ARG B CA 1
ATOM 10199 C C . ARG B 1 100 ? 27.674 9.176 31.914 1 50.738 97 ARG B C 1
ATOM 10200 O O . ARG B 1 100 ? 27.606 9.574 30.761 1 48.412 97 ARG B O 1
ATOM 10221 N N . LYS B 1 101 ? 27.136 8.023 32.304 1 45.486 98 LYS B N 1
ATOM 10222 C CA . LYS B 1 101 ? 26.408 7.183 31.362 1 50.272 98 LYS B CA 1
ATOM 10223 C C . LYS B 1 101 ? 25.158 7.876 30.825 1 49.735 98 LYS B C 1
ATOM 10224 O O . LYS B 1 101 ? 24.928 7.839 29.619 1 51.144 98 LYS B O 1
ATOM 10243 N N . ALA B 1 102 ? 24.38 8.499 31.709 1 51.162 99 ALA B N 1
ATOM 10244 C CA . ALA B 1 102 ? 23.179 9.23 31.301 1 52.421 99 ALA B CA 1
ATOM 10245 C C . ALA B 1 102 ? 23.531 10.393 30.365 1 46.763 99 ALA B C 1
ATOM 10246 O O . ALA B 1 102 ? 22.84 10.653 29.383 1 41.612 99 ALA B O 1
ATOM 10253 N N . TYR B 1 103 ? 24.635 11.064 30.68 1 47.968 100 TYR B N 1
ATOM 10254 C CA . TYR B 1 103 ? 25.193 12.12 29.844 1 50.179 100 TYR B CA 1
ATOM 10255 C C . TYR B 1 103 ? 25.489 11.607 28.431 1 48.171 100 TYR B C 1
ATOM 10256 O O . TYR B 1 103 ? 24.98 12.154 27.474 1 46.862 100 TYR B O 1
ATOM 10273 N N . LYS B 1 104 ? 26.285 10.54 28.33 1 47.407 101 LYS B N 1
ATOM 10274 C CA . LYS B 1 104 ? 26.676 10.006 27.037 1 48.082 101 LYS B CA 1
ATOM 10275 C C . LYS B 1 104 ? 25.473 9.463 26.271 1 46.13 101 LYS B C 1
ATOM 10276 O O . LYS B 1 104 ? 25.438 9.585 25.065 1 55.173 101 LYS B O 1
ATOM 10295 N N . ALA B 1 105 ? 24.45 8.988 26.993 1 48.988 102 ALA B N 1
ATOM 10296 C CA . ALA B 1 105 ? 23.238 8.463 26.379 1 44.529 102 ALA B CA 1
ATOM 10297 C C . ALA B 1 105 ? 22.39 9.54 25.724 1 42.513 102 ALA B C 1
ATOM 10298 O O . ALA B 1 105 ? 21.554 9.19 24.917 1 46.376 102 ALA B O 1
ATOM 10305 N N . GLY B 1 106 ? 22.591 10.817 26.073 1 41.325 103 GLY B N 1
ATOM 10306 C CA . GLY B 1 106 ? 21.758 11.899 25.604 1 40.389 103 GLY B CA 1
ATOM 10307 C C . GLY B 1 106 ? 20.577 12.184 26.519 1 45.894 103 GLY B C 1
ATOM 10308 O O . GLY B 1 106 ? 19.663 12.912 26.13 1 51.326 103 GLY B O 1
ATOM 10312 N N . CYS B 1 107 ? 20.577 11.625 27.737 1 47.886 104 CYS B N 1
ATOM 10313 C CA . CYS B 1 107 ? 19.58 11.948 28.733 1 46.267 104 CYS B CA 1
ATOM 10314 C C . CYS B 1 107 ? 19.848 13.359 29.256 1 41.345 104 CYS B C 1
ATOM 10315 O O . CYS B 1 107 ? 20.981 13.69 29.507 1 45.62 104 CYS B O 1
ATOM 10322 N N . THR B 1 108 ? 18.821 14.179 29.415 1 47.108 105 THR B N 1
ATOM 10323 C CA . THR B 1 108 ? 18.951 15.542 29.965 1 52.888 105 THR B CA 1
ATOM 10324 C C . THR B 1 108 ? 18.027 15.76 31.161 1 48.618 105 THR B C 1
ATOM 10325 O O . THR B 1 108 ? 17.781 16.902 31.541 1 54.67 105 THR B O 1
ATOM 10335 N N . ASN B 1 109 ? 17.518 14.674 31.768 1 45.57 106 ASN B N 1
ATOM 10336 C CA . ASN B 1 109 ? 16.597 14.766 32.882 1 45.807 106 ASN B CA 1
ATOM 10337 C C . ASN B 1 109 ? 16.884 13.658 33.89 1 49.761 106 ASN B C 1
ATOM 10338 O O . ASN B 1 109 ? 16.88 12.483 33.526 1 47.964 106 ASN B O 1
ATOM 10349 N N . ILE B 1 110 ? 17.135 14.052 35.149 1 47.058 107 ILE B N 1
ATOM 10350 C CA . ILE B 1 110 ? 17.446 13.139 36.233 1 45.128 107 ILE B CA 1
ATOM 10351 C C . ILE B 1 110 ? 16.369 13.323 37.285 1 46.67 107 ILE B C 1
ATOM 10352 O O . ILE B 1 110 ? 16.084 14.455 37.634 1 42.204 107 ILE B O 1
ATOM 10368 N N . LEU B 1 111 ? 15.856 12.217 37.842 1 47.373 108 LEU B N 1
ATOM 10369 C CA . LEU B 1 111 ? 15.097 12.28 39.073 1 46.742 108 LEU B CA 1
ATOM 10370 C C . LEU B 1 111 ? 16.052 11.949 40.205 1 47.529 108 LEU B C 1
ATOM 10371 O O . LEU B 1 111 ? 16.523 10.822 40.29 1 57.095 108 LEU B O 1
ATOM 10387 N N . ALA B 1 112 ? 16.357 12.945 41.053 1 47.85 109 ALA B N 1
ATOM 10388 C CA . ALA B 1 112 ? 17.367 12.827 42.098 1 45.641 109 ALA B CA 1
ATOM 10389 C C . ALA B 1 112 ? 16.711 12.358 43.391 1 47.244 109 ALA B C 1
ATOM 10390 O O . ALA B 1 112 ? 15.854 13.045 43.947 1 51.792 109 ALA B O 1
ATOM 10397 N N . LEU B 1 113 ? 17.13 11.189 43.881 1 48.273 110 LEU B N 1
ATOM 10398 C CA . LEU B 1 113 ? 16.516 10.517 45.016 1 45.945 110 LEU B CA 1
ATOM 10399 C C . LEU B 1 113 ? 17.575 10.126 46.026 1 48.579 110 LEU B C 1
ATOM 10400 O O . LEU B 1 113 ? 18.763 10.018 45.706 1 49.331 110 LEU B O 1
ATOM 10416 N N . ARG B 1 114 ? 17.133 9.953 47.271 1 50.745 111 ARG B N 1
ATOM 10417 C CA . ARG B 1 114 ? 18.023 9.524 48.331 1 52.332 111 ARG B CA 1
ATOM 10418 C C . ARG B 1 114 ? 18.24 8.023 48.216 1 50.697 111 ARG B C 1
ATOM 10419 O O . ARG B 1 114 ? 19.354 7.546 48.432 1 53.367 111 ARG B O 1
ATOM 10440 N N . GLY B 1 115 ? 17.141 7.288 47.977 1 50.703 112 GLY B N 1
ATOM 10441 C CA . GLY B 1 115 ? 17.102 5.87 48.25 1 58.507 112 GLY B CA 1
ATOM 10442 C C . GLY B 1 115 ? 17.079 5.637 49.759 1 60.193 112 GLY B C 1
ATOM 10443 O O . GLY B 1 115 ? 16.919 6.587 50.525 1 62.154 112 GLY B O 1
ATOM 10447 N N . ASP B 1 116 ? 17.231 4.375 50.184 1 68.157 113 ASP B N 1
ATOM 10448 C CA . ASP B 1 116 ? 17.134 4.009 51.591 1 68.594 113 ASP B CA 1
ATOM 10449 C C . ASP B 1 116 ? 18.519 3.907 52.204 1 60.442 113 ASP B C 1
ATOM 10450 O O . ASP B 1 116 ? 19.384 3.272 51.618 1 59.07 113 ASP B O 1
ATOM 10459 N N . PRO B 1 117 ? 18.78 4.507 53.384 1 63.724 114 PRO B N 1
ATOM 10460 C CA . PRO B 1 117 ? 20.057 4.332 54.074 1 64.158 114 PRO B CA 1
ATOM 10461 C C . PRO B 1 117 ? 20.301 2.871 54.432 1 63.416 114 PRO B C 1
ATOM 10462 O O . PRO B 1 117 ? 19.332 2.133 54.637 1 63.027 114 PRO B O 1
ATOM 10473 N N . PRO B 1 118 ? 21.566 2.405 54.53 1 68.243 115 PRO B N 1
ATOM 10474 C CA . PRO B 1 118 ? 21.836 1.044 55.003 1 66.141 115 PRO B CA 1
ATOM 10475 C C . PRO B 1 118 ? 21.34 0.843 56.438 1 66.982 115 PRO B C 1
ATOM 10476 O O . PRO B 1 118 ? 21.307 1.8 57.211 1 74.986 115 PRO B O 1
ATOM 10487 N N . ARG B 1 119 ? 20.891 -0.372 56.754 1 67.444 116 ARG B N 1
ATOM 10488 C CA . ARG B 1 119 ? 20.451 -0.706 58.101 1 70.488 116 ARG B CA 1
ATOM 10489 C C . ARG B 1 119 ? 21.606 -0.714 59.102 1 79.129 116 ARG B C 1
ATOM 10490 O O . ARG B 1 119 ? 21.384 -0.287 60.239 1 82.144 116 ARG B O 1
ATOM 10511 N N . ASP B 1 120 ? 22.802 -1.151 58.67 1 84.774 117 ASP B N 1
ATOM 10512 C CA . ASP B 1 120 ? 23.942 -1.333 59.552 1 101.236 117 ASP B CA 1
ATOM 10513 C C . ASP B 1 120 ? 24.55 -0.012 60.048 1 112.412 117 ASP B C 1
ATOM 10514 O O . ASP B 1 120 ? 24.998 0.083 61.205 1 130.222 117 ASP B O 1
ATOM 10523 N N . LYS B 1 121 ? 24.726 0.971 59.156 1 108.849 118 LYS B N 1
ATOM 10524 C CA . LYS B 1 121 ? 25.217 2.314 59.488 1 118.746 118 LYS B CA 1
ATOM 10525 C C . LYS B 1 121 ? 26.729 2.388 59.714 1 119.26 118 LYS B C 1
ATOM 10526 O O . LYS B 1 121 ? 27.325 3.42 59.407 1 113.851 118 LYS B O 1
ATOM 10545 N N . GLU B 1 122 ? 27.359 1.36 60.279 1 135.792 119 GLU B N 1
ATOM 10546 C CA . GLU B 1 122 ? 28.806 1.206 60.354 1 140.493 119 GLU B CA 1
ATOM 10547 C C . GLU B 1 122 ? 29.403 1.231 58.941 1 139.016 119 GLU B C 1
ATOM 10548 O O . GLU B 1 122 ? 30.441 1.85 58.726 1 141.663 119 GLU B O 1
ATOM 10560 N N . LYS B 1 123 ? 28.692 0.6 57.983 1 136.488 120 LYS B N 1
ATOM 10561 C CA . LYS B 1 123 ? 29.094 0.516 56.595 1 132.132 120 LYS B CA 1
ATOM 10562 C C . LYS B 1 123 ? 28.244 1.479 55.773 1 123.835 120 LYS B C 1
ATOM 10563 O O . LYS B 1 123 ? 27.479 1.051 54.896 1 118.718 120 LYS B O 1
ATOM 10582 N N . TRP B 1 124 ? 28.378 2.788 56.053 1 114.716 121 TRP B N 1
ATOM 10583 C CA . TRP B 1 124 ? 27.65 3.83 55.323 1 104.232 121 TRP B CA 1
ATOM 10584 C C . TRP B 1 124 ? 28.6 4.796 54.607 1 99.409 121 TRP B C 1
ATOM 10585 O O . TRP B 1 124 ? 28.752 5.938 55.046 1 103.06 121 TRP B O 1
ATOM 10606 N N . GLU B 1 125 ? 29.115 4.386 53.439 1 92.895 122 GLU B N 1
ATOM 10607 C CA . GLU B 1 125 ? 30.082 5.163 52.661 1 97.305 122 GLU B CA 1
ATOM 10608 C C . GLU B 1 125 ? 29.549 6.527 52.2 1 95.414 122 GLU B C 1
ATOM 10609 O O . GLU B 1 125 ? 30.272 7.515 52.205 1 93.969 122 GLU B O 1
ATOM 10621 N N . ALA B 1 126 ? 28.312 6.549 51.701 1 84.336 123 ALA B N 1
ATOM 10622 C CA . ALA B 1 126 ? 27.752 7.743 51.064 1 80.353 123 ALA B CA 1
ATOM 10623 C C . ALA B 1 126 ? 27.725 8.929 52.024 1 82.44 123 ALA B C 1
ATOM 10624 O O . ALA B 1 126 ? 28.089 10.039 51.626 1 87.263 123 ALA B O 1
ATOM 10631 N N . ALA B 1 127 ? 27.356 8.681 53.292 1 83.049 124 ALA B N 1
ATOM 10632 C CA . ALA B 1 127 ? 27.375 9.716 54.325 1 84.837 124 ALA B CA 1
ATOM 10633 C C . ALA B 1 127 ? 28.786 10.245 54.581 1 86.299 124 ALA B C 1
ATOM 10634 O O . ALA B 1 127 ? 28.963 11.459 54.658 1 78.904 124 ALA B O 1
ATOM 10641 N N . LYS B 1 128 ? 29.763 9.333 54.528 1 94.196 125 LYS B N 1
ATOM 10642 C CA . LYS B 1 128 ? 31.181 9.67 54.534 1 101.158 125 LYS B CA 1
ATOM 10643 C C . LYS B 1 128 ? 31.536 10.542 53.325 1 100.267 125 LYS B C 1
ATOM 10644 O O . LYS B 1 128 ? 32.419 11.37 53.435 1 94.756 125 LYS B O 1
ATOM 10663 N N . ASP B 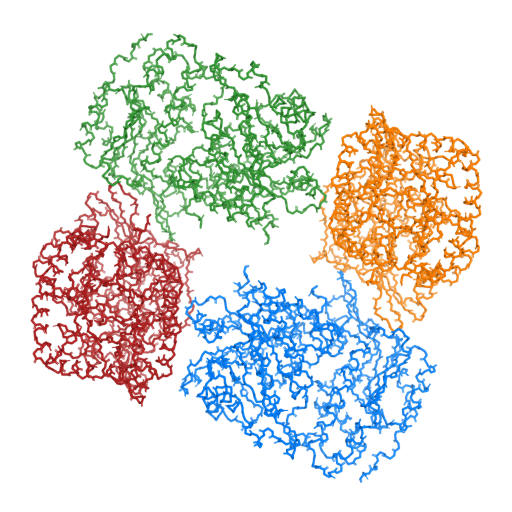1 129 ? 30.838 10.311 52.208 1 103.549 126 ASP B N 1
ATOM 10664 C CA . ASP B 1 129 ? 31.067 11.028 50.967 1 98.121 126 ASP B CA 1
ATOM 10665 C C . ASP B 1 129 ? 30.231 12.298 50.867 1 92.686 126 ASP B C 1
ATOM 10666 O O . ASP B 1 129 ? 30.358 13.031 49.882 1 81.69 126 ASP B O 1
ATOM 10675 N N . GLY B 1 130 ? 29.33 12.542 51.838 1 85.062 127 GLY B N 1
ATOM 10676 C CA . GLY B 1 130 ? 28.473 13.713 51.852 1 75.272 127 GLY B CA 1
ATOM 10677 C C . GLY B 1 130 ? 27.212 13.537 51.003 1 74.516 127 GLY B C 1
ATOM 10678 O O . GLY B 1 130 ? 26.737 14.502 50.402 1 77.263 127 GLY B O 1
ATOM 10682 N N . PHE B 1 131 ? 26.635 12.318 51.014 1 71.173 128 PHE B N 1
ATOM 10683 C CA . PHE B 1 131 ? 25.384 11.997 50.327 1 68.237 128 PHE B CA 1
ATOM 10684 C C . PHE B 1 131 ? 24.414 11.374 51.318 1 66.464 128 PHE B C 1
ATOM 10685 O O . PHE B 1 131 ? 24.104 10.202 51.217 1 77.302 128 PHE B O 1
ATOM 10702 N N . ARG B 1 132 ? 23.945 12.182 52.268 1 67.709 129 ARG B N 1
ATOM 10703 C CA . ARG B 1 132 ? 23.018 11.734 53.303 1 70.539 129 ARG B CA 1
ATOM 10704 C C . ARG B 1 132 ? 21.576 11.875 52.823 1 61.591 129 ARG B C 1
ATOM 10705 O O . ARG B 1 132 ? 20.724 11.094 53.229 1 55.504 129 ARG B O 1
ATOM 10726 N N . TYR B 1 133 ? 21.309 12.91 52.014 1 60.789 130 TYR B N 1
ATOM 10727 C CA . TYR B 1 133 ? 19.972 13.275 51.581 1 60.966 130 TYR B CA 1
ATOM 10728 C C . TYR B 1 133 ? 19.966 13.556 50.085 1 59.693 130 TYR B C 1
ATOM 10729 O O . TYR B 1 133 ? 20.999 13.925 49.523 1 59.301 130 TYR B O 1
ATOM 10746 N N . ALA B 1 134 ? 18.774 13.467 49.466 1 50.59 131 ALA B N 1
ATOM 10747 C CA . ALA B 1 134 ? 18.607 13.794 48.058 1 51.067 131 ALA B CA 1
ATOM 10748 C C . ALA B 1 134 ? 19.097 15.192 47.68 1 53.547 131 ALA B C 1
ATOM 10749 O O . ALA B 1 134 ? 19.68 15.346 46.61 1 53.672 131 ALA B O 1
ATOM 10756 N N . LYS B 1 135 ? 18.985 16.161 48.611 1 55.191 132 LYS B N 1
ATOM 10757 C CA . LYS B 1 135 ? 19.475 17.507 48.369 1 58.402 132 LYS B CA 1
ATOM 10758 C C . LYS B 1 135 ? 20.949 17.494 47.968 1 56.613 132 LYS B C 1
ATOM 10759 O O . LYS B 1 135 ? 21.36 18.294 47.136 1 54.72 132 LYS B O 1
ATOM 10778 N N . ASP B 1 136 ? 21.713 16.57 48.56 1 56.497 133 ASP B N 1
ATOM 10779 C CA . ASP B 1 136 ? 23.138 16.47 48.28 1 63.579 133 ASP B CA 1
ATOM 10780 C C . ASP B 1 136 ? 23.403 16.027 46.848 1 57.164 133 ASP B C 1
ATOM 10781 O O . ASP B 1 136 ? 24.36 16.513 46.241 1 58.843 133 ASP B O 1
ATOM 10790 N N . LEU B 1 137 ? 22.566 15.103 46.341 1 52.203 134 LEU B N 1
ATOM 10791 C CA . LEU B 1 137 ? 22.666 14.688 44.949 1 47.96 134 LEU B CA 1
ATOM 10792 C C . LEU B 1 137 ? 22.248 15.808 43.991 1 52.742 134 LEU B C 1
ATOM 10793 O O . LEU B 1 137 ? 22.831 15.958 42.922 1 56.78 134 LEU B O 1
ATOM 10809 N N . VAL B 1 138 ? 21.217 16.572 44.347 1 52.139 135 VAL B N 1
ATOM 10810 C CA . VAL B 1 138 ? 20.783 17.695 43.527 1 49.805 135 VAL B CA 1
ATOM 10811 C C . VAL B 1 138 ? 21.933 18.703 43.402 1 51.154 135 VAL B C 1
ATOM 10812 O O . VAL B 1 138 ? 22.27 19.126 42.301 1 49.226 135 VAL B O 1
ATOM 10825 N N . ALA B 1 139 ? 22.526 19.052 44.539 1 52.267 136 ALA B N 1
ATOM 10826 C CA . ALA B 1 139 ? 23.664 19.951 44.551 1 54.14 136 ALA B CA 1
ATOM 10827 C C . ALA B 1 139 ? 24.827 19.422 43.713 1 55.152 136 ALA B C 1
ATOM 10828 O O . ALA B 1 139 ? 25.449 20.189 42.975 1 60.748 136 ALA B O 1
ATOM 10835 N N . HIS B 1 140 ? 25.062 18.115 43.804 1 55.296 137 HIS B N 1
ATOM 10836 C CA . HIS B 1 140 ? 26.2 17.494 43.138 1 54.625 137 HIS B CA 1
ATOM 10837 C C . HIS B 1 140 ? 26.034 17.575 41.625 1 53.609 137 HIS B C 1
ATOM 10838 O O . HIS B 1 140 ? 26.972 17.933 40.915 1 55.566 137 HIS B O 1
ATOM 10851 N N . ILE B 1 141 ? 24.834 17.241 41.152 1 53 138 ILE B N 1
ATOM 10852 C CA . ILE B 1 141 ? 24.549 17.243 39.726 1 50.153 138 ILE B CA 1
ATOM 10853 C C . ILE B 1 141 ? 24.716 18.663 39.207 1 45.292 138 ILE B C 1
ATOM 10854 O O . ILE B 1 141 ? 25.304 18.853 38.161 1 45.278 138 ILE B O 1
ATOM 10870 N N . ARG B 1 142 ? 24.185 19.641 39.93 1 51.189 139 ARG B N 1
ATOM 10871 C CA . ARG B 1 142 ? 24.346 21.042 39.53 1 50.087 139 ARG B CA 1
ATOM 10872 C C . ARG B 1 142 ? 25.798 21.493 39.494 1 48.348 139 ARG B C 1
ATOM 10873 O O . ARG B 1 142 ? 26.163 22.207 38.583 1 46.435 139 ARG B O 1
ATOM 10894 N N . LYS B 1 143 ? 26.612 21.053 40.453 1 50.835 140 LYS B N 1
ATOM 10895 C CA . LYS B 1 143 ? 28.034 21.408 40.487 1 58.875 140 LYS B CA 1
ATOM 10896 C C . LYS B 1 143 ? 28.812 20.822 39.313 1 55.338 140 LYS B C 1
ATOM 10897 O O . LYS B 1 143 ? 29.609 21.509 38.7 1 59.715 140 LYS B O 1
ATOM 10916 N N . GLU B 1 144 ? 28.576 19.551 39.021 1 59.337 141 GLU B N 1
ATOM 10917 C CA . GLU B 1 144 ? 29.371 18.833 38.032 1 63.574 141 GLU B CA 1
ATOM 10918 C C . GLU B 1 144 ? 28.863 19.031 36.618 1 58.749 141 GLU B C 1
ATOM 10919 O O . GLU B 1 144 ? 29.682 19.015 35.699 1 56.204 141 GLU B O 1
ATOM 10931 N N . TYR B 1 145 ? 27.544 19.188 36.436 1 52.079 142 TYR B N 1
ATOM 10932 C CA . TYR B 1 145 ? 26.939 19.29 35.113 1 47.529 142 TYR B CA 1
ATOM 10933 C C . TYR B 1 145 ? 26.249 20.623 34.864 1 49.612 142 TYR B C 1
ATOM 10934 O O . TYR B 1 145 ? 25.715 20.817 33.761 1 47.071 142 TYR B O 1
ATOM 10951 N N . GLY B 1 146 ? 26.273 21.564 35.828 1 48.985 143 GLY B N 1
ATOM 10952 C CA . GLY B 1 146 ? 25.635 22.853 35.637 1 47.033 143 GLY B CA 1
ATOM 10953 C C . GLY B 1 146 ? 24.139 22.724 35.352 1 45.794 143 GLY B C 1
ATOM 10954 O O . GLY B 1 146 ? 23.418 22.103 36.11 1 46.681 143 GLY B O 1
ATOM 10958 N N . ASP B 1 147 ? 23.701 23.255 34.214 1 46.535 144 ASP B N 1
ATOM 10959 C CA . ASP B 1 147 ? 22.324 23.227 33.761 1 52.314 144 ASP B CA 1
ATOM 10960 C C . ASP B 1 147 ? 22.05 22.066 32.821 1 46.083 144 ASP B C 1
ATOM 10961 O O . ASP B 1 147 ? 20.909 21.927 32.36 1 46.113 144 ASP B O 1
ATOM 10970 N N . HIS B 1 148 ? 23.037 21.208 32.533 1 44.584 145 HIS B N 1
ATOM 10971 C CA . HIS B 1 148 ? 22.857 20.184 31.512 1 42.717 145 HIS B CA 1
ATOM 10972 C C . HIS B 1 148 ? 21.63 19.319 31.798 1 44.053 145 HIS B C 1
ATOM 10973 O O . HIS B 1 148 ? 20.843 19.136 30.913 1 44.798 145 HIS B O 1
ATOM 10986 N N . PHE B 1 149 ? 21.524 18.831 33.043 1 43.977 146 PHE B N 1
ATOM 10987 C CA . PHE B 1 149 ? 20.406 18.027 33.479 1 42.28 146 PHE B CA 1
ATOM 10988 C C . PHE B 1 149 ? 19.398 18.898 34.204 1 42.476 146 PHE B C 1
ATOM 10989 O O . PHE B 1 149 ? 19.78 19.604 35.138 1 42.106 146 PHE B O 1
ATOM 11006 N N . ASP B 1 150 ? 18.125 18.782 33.796 1 46.148 147 ASP B N 1
ATOM 11007 C CA . ASP B 1 150 ? 17.033 19.16 34.651 1 48.428 147 ASP B CA 1
ATOM 11008 C C . ASP B 1 150 ? 16.825 18.076 35.697 1 50.995 147 ASP B C 1
ATOM 11009 O O . ASP B 1 150 ? 16.941 16.898 35.389 1 47.855 147 ASP B O 1
ATOM 11018 N N . ILE B 1 151 ? 16.499 18.486 36.925 1 51.42 148 ILE B N 1
ATOM 11019 C CA . ILE B 1 151 ? 16.461 17.593 38.064 1 45.322 148 ILE B CA 1
ATOM 11020 C C . ILE B 1 151 ? 15.073 17.631 38.68 1 48.763 148 ILE B C 1
ATOM 11021 O O . ILE B 1 151 ? 14.601 18.693 39.057 1 55.747 148 ILE B O 1
ATOM 11037 N N . GLY B 1 152 ? 14.455 16.451 38.826 1 51.827 149 GLY B N 1
ATOM 11038 C CA . GLY B 1 152 ? 13.232 16.268 39.593 1 53.525 149 GLY B CA 1
ATOM 11039 C C . GLY B 1 152 ? 13.55 15.769 41.005 1 52.272 149 GLY B C 1
ATOM 11040 O O . GLY B 1 152 ? 14.606 15.17 41.22 1 45.127 149 GLY B O 1
ATOM 11044 N N . VAL B 1 153 ? 12.603 15.949 41.934 1 46.18 150 VAL B N 1
ATOM 11045 C CA . VAL B 1 153 ? 12.714 15.364 43.259 1 43.944 150 VAL B CA 1
ATOM 11046 C C . VAL B 1 153 ? 11.385 14.759 43.657 1 45.977 150 VAL B C 1
ATOM 11047 O O . VAL B 1 153 ? 10.345 15.096 43.08 1 50.404 150 VAL B O 1
ATOM 11060 N N . ALA B 1 154 ? 11.439 13.886 44.672 1 44 151 ALA B N 1
ATOM 11061 C CA . ALA B 1 154 ? 10.277 13.146 45.131 1 46.337 151 ALA B CA 1
ATOM 11062 C C . ALA B 1 154 ? 9.469 14.036 46.085 1 48.437 151 ALA B C 1
ATOM 11063 O O . ALA B 1 154 ? 10.051 14.645 46.995 1 44.937 151 ALA B O 1
ATOM 11070 N N . GLY B 1 155 ? 8.14 14.043 45.898 1 47.012 152 GLY B N 1
ATOM 11071 C CA . GLY B 1 155 ? 7.193 14.616 46.844 1 53.369 152 GLY B CA 1
ATOM 11072 C C . GLY B 1 155 ? 6.246 13.568 47.418 1 54.137 152 GLY B C 1
ATOM 11073 O O . GLY B 1 155 ? 5.947 12.597 46.748 1 57.837 152 GLY B O 1
ATOM 11077 N N . TYR B 1 156 ? 5.726 13.802 48.635 1 54.458 153 TYR B N 1
ATOM 11078 C CA . TYR B 1 156 ? 4.944 12.812 49.369 1 55.94 153 TYR B CA 1
ATOM 11079 C C . TYR B 1 156 ? 3.654 13.408 49.934 1 59.052 153 TYR B C 1
ATOM 11080 O O . TYR B 1 156 ? 3.641 13.918 51.065 1 56.972 153 TYR B O 1
ATOM 11097 N N . PRO B 1 157 ? 2.53 13.364 49.175 1 59.851 154 PRO B N 1
ATOM 11098 C CA . PRO B 1 157 ? 1.242 13.86 49.655 1 58.296 154 PRO B CA 1
ATOM 11099 C C . PRO B 1 157 ? 0.701 13.247 50.935 1 59.282 154 PRO B C 1
ATOM 11100 O O . PRO B 1 157 ? -0.028 13.927 51.64 1 67.938 154 PRO B O 1
ATOM 11111 N N . GLU B 1 158 ? 1.009 11.964 51.177 1 64.315 155 GLU B N 1
ATOM 11112 C CA . GLU B 1 158 ? 0.499 11.235 52.337 1 69.864 155 GLU B CA 1
ATOM 11113 C C . GLU B 1 158 ? 1.64 10.876 53.278 1 80.533 155 GLU B C 1
ATOM 11114 O O . GLU B 1 158 ? 1.612 9.805 53.901 1 102.918 155 GLU B O 1
ATOM 11126 N N . GLY B 1 159 ? 2.622 11.775 53.445 1 92.459 156 GLY B N 1
ATOM 11127 C CA . GLY B 1 159 ? 3.64 11.616 54.476 1 103.744 156 GLY B CA 1
ATOM 11128 C C . GLY B 1 159 ? 4.832 10.872 53.892 1 113.786 156 GLY B C 1
ATOM 11129 O O . GLY B 1 159 ? 5.644 11.481 53.238 1 158.413 156 GLY B O 1
ATOM 11133 N N . CYS B 1 160 ? 4.932 9.549 54.121 1 128.592 157 CYS B N 1
ATOM 11134 C CA . CYS B 1 160 ? 5.954 8.679 53.521 1 131.367 157 CYS B CA 1
ATOM 11135 C C . CYS B 1 160 ? 7.388 9.157 53.817 1 136.682 157 CYS B C 1
ATOM 11136 O O . CYS B 1 160 ? 7.637 9.622 54.922 1 164.237 157 CYS B O 1
ATOM 11143 N N . ASP B 1 161 ? 8.305 9.17 52.821 1 130.902 158 ASP B N 1
ATOM 11144 C CA . ASP B 1 161 ? 9.698 9.517 53.005 1 131.434 158 ASP B CA 1
ATOM 11145 C C . ASP B 1 161 ? 10.314 8.542 54.005 1 146.078 158 ASP B C 1
ATOM 11146 O O . ASP B 1 161 ? 10.397 7.374 53.682 1 138.2 158 ASP B O 1
ATOM 11155 N N . ASP B 1 162 ? 10.659 8.983 55.212 1 173.162 159 ASP B N 1
ATOM 11156 C CA . ASP B 1 162 ? 10.99 8.138 56.357 1 161.23 159 ASP B CA 1
ATOM 11157 C C . ASP B 1 162 ? 10.011 8.377 57.503 1 163.436 159 ASP B C 1
ATOM 11158 O O . ASP B 1 162 ? 9.73 7.442 58.259 1 136.926 159 ASP B O 1
ATOM 11167 N N . ASN B 1 163 ? 9.524 9.628 57.641 1 179.906 160 ASN B N 1
ATOM 11168 C CA . ASN B 1 163 ? 8.567 9.997 58.67 1 171.479 160 ASN B CA 1
ATOM 11169 C C . ASN B 1 163 ? 7.536 10.945 58.061 1 168.065 160 ASN B C 1
ATOM 11170 O O . ASN B 1 163 ? 7.89 11.77 57.209 1 154.683 160 ASN B O 1
ATOM 11181 N N . LYS B 1 164 ? 6.272 10.83 58.52 1 173.28 161 LYS B N 1
ATOM 11182 C CA . LYS B 1 164 ? 5.15 11.634 58.039 1 174.242 161 LYS B CA 1
ATOM 11183 C C . LYS B 1 164 ? 5.003 12.947 58.806 1 164.758 161 LYS B C 1
ATOM 11184 O O . LYS B 1 164 ? 4.142 13.771 58.444 1 155.338 161 LYS B O 1
ATOM 11203 N N . ASP B 1 165 ? 5.906 13.216 59.776 1 156.354 162 ASP B N 1
ATOM 11204 C CA . ASP B 1 165 ? 5.849 14.372 60.653 1 146.988 162 ASP B CA 1
ATOM 11205 C C . ASP B 1 165 ? 4.973 15.503 60.116 1 142.157 162 ASP B C 1
ATOM 11206 O O . ASP B 1 165 ? 4.121 15.945 60.854 1 160.18 162 ASP B O 1
ATOM 11215 N N . GLU B 1 166 ? 5.178 15.886 58.83 1 120.228 163 GLU B N 1
ATOM 11216 C CA . GLU B 1 166 ? 4.419 16.928 58.162 1 110.88 163 GLU B CA 1
ATOM 11217 C C . GLU B 1 166 ? 5.306 18.141 58.374 1 114.32 163 GLU B C 1
ATOM 11218 O O . GLU B 1 166 ? 6.085 18.144 59.316 1 135.368 163 GLU B O 1
ATOM 11230 N N . ASP B 1 167 ? 5.132 19.212 57.582 1 99.329 164 ASP B N 1
ATOM 11231 C CA . ASP B 1 167 ? 5.709 20.527 57.842 1 98.274 164 ASP B CA 1
ATOM 11232 C C . ASP B 1 167 ? 7.232 20.551 57.864 1 91.825 164 ASP B C 1
ATOM 11233 O O . ASP B 1 167 ? 7.833 21.377 57.207 1 98.682 164 ASP B O 1
ATOM 11242 N N . LEU B 1 168 ? 7.869 19.725 58.671 1 88.403 165 LEU B N 1
ATOM 11243 C CA . LEU B 1 168 ? 9.273 19.378 58.549 1 89.699 165 LEU B CA 1
ATOM 11244 C C . LEU B 1 168 ? 9.573 18.788 57.163 1 83.189 165 LEU B C 1
ATOM 11245 O O . LEU B 1 168 ? 10.583 19.128 56.543 1 80.189 165 LEU B O 1
ATOM 11261 N N . LEU B 1 169 ? 8.675 17.915 56.698 1 71.844 166 LEU B N 1
ATOM 11262 C CA . LEU B 1 169 ? 8.749 17.323 55.387 1 70.72 166 LEU B CA 1
ATOM 11263 C C . LEU B 1 169 ? 8.771 18.363 54.264 1 70.766 166 LEU B C 1
ATOM 11264 O O . LEU B 1 169 ? 9.522 18.212 53.306 1 71.729 166 LEU B O 1
ATOM 11280 N N . LEU B 1 170 ? 7.942 19.401 54.394 1 72.262 167 LEU B N 1
ATOM 11281 C CA . LEU B 1 170 ? 7.855 20.471 53.408 1 65.426 167 LEU B CA 1
ATOM 11282 C C . LEU B 1 170 ? 9.06 21.39 53.494 1 62.505 167 LEU B C 1
ATOM 11283 O O . LEU B 1 170 ? 9.489 21.9 52.47 1 63.646 167 LEU B O 1
ATOM 11299 N N . ASP B 1 171 ? 9.579 21.638 54.693 1 63.974 168 ASP B N 1
ATOM 11300 C CA . ASP B 1 171 ? 10.85 22.339 54.853 1 67.476 168 ASP B CA 1
ATOM 11301 C C . ASP B 1 171 ? 11.97 21.619 54.108 1 65.122 168 ASP B C 1
ATOM 11302 O O . ASP B 1 171 ? 12.671 22.252 53.336 1 64.186 168 ASP B O 1
ATOM 11311 N N . HIS B 1 172 ? 12.044 20.295 54.296 1 63.54 169 HIS B N 1
ATOM 11312 C CA . HIS B 1 172 ? 13.054 19.462 53.654 1 61.273 169 HIS B CA 1
ATOM 11313 C C . HIS B 1 172 ? 12.891 19.418 52.135 1 59.096 169 HIS B C 1
ATOM 11314 O O . HIS B 1 172 ? 13.892 19.384 51.398 1 59.584 169 HIS B O 1
ATOM 11327 N N . LEU B 1 173 ? 11.622 19.402 51.686 1 55.971 170 LEU B N 1
ATOM 11328 C CA . LEU B 1 173 ? 11.311 19.448 50.265 1 51.349 170 LEU B CA 1
ATOM 11329 C C . LEU B 1 173 ? 11.775 20.781 49.675 1 56.395 170 LEU B C 1
ATOM 11330 O O . LEU B 1 173 ? 12.299 20.799 48.561 1 57.533 170 LEU B O 1
ATOM 11346 N N . LYS B 1 174 ? 11.556 21.882 50.418 1 55.409 171 LYS B N 1
ATOM 11347 C CA . LYS B 1 174 ? 11.972 23.189 49.961 1 57.576 171 LYS B CA 1
ATOM 11348 C C . LYS B 1 174 ? 13.501 23.268 49.869 1 59.933 171 LYS B C 1
ATOM 11349 O O . LYS B 1 174 ? 14.005 23.842 48.902 1 56.99 171 LYS B O 1
ATOM 11368 N N . GLU B 1 175 ? 14.218 22.698 50.851 1 58.543 172 GLU B N 1
ATOM 11369 C CA . GLU B 1 175 ? 15.675 22.641 50.782 1 62.419 172 GLU B CA 1
ATOM 11370 C C . GLU B 1 175 ? 16.138 21.982 49.478 1 65.472 172 GLU B C 1
ATOM 11371 O O . GLU B 1 175 ? 16.975 22.565 48.781 1 70.033 172 GLU B O 1
ATOM 11383 N N . LYS B 1 176 ? 15.57 20.804 49.165 1 60.319 173 LYS B N 1
ATOM 11384 C CA . LYS B 1 176 ? 15.986 20.08 47.974 1 57.944 173 LYS B CA 1
ATOM 11385 C C . LYS B 1 176 ? 15.652 20.861 46.708 1 57.014 173 LYS B C 1
ATOM 11386 O O . LYS B 1 176 ? 16.515 20.954 45.843 1 61.692 173 LYS B O 1
ATOM 11405 N N . VAL B 1 177 ? 14.459 21.453 46.628 1 56.543 174 VAL B N 1
ATOM 11406 C CA . VAL B 1 177 ? 14.086 22.211 45.439 1 58.011 174 VAL B CA 1
ATOM 11407 C C . VAL B 1 177 ? 15.052 23.389 45.259 1 58.047 174 VAL B C 1
ATOM 11408 O O . VAL B 1 177 ? 15.551 23.6 44.176 1 59.494 174 VAL B O 1
ATOM 11421 N N . ASP B 1 178 ? 15.364 24.074 46.357 1 60.548 175 ASP B N 1
ATOM 11422 C CA . ASP B 1 178 ? 16.25 25.226 46.338 1 61.988 175 ASP B CA 1
ATOM 11423 C C . ASP B 1 178 ? 17.705 24.877 46.033 1 61.393 175 ASP B C 1
ATOM 11424 O O . ASP B 1 178 ? 18.487 25.771 45.744 1 63.441 175 ASP B O 1
ATOM 11433 N N . MET B 1 179 ? 18.085 23.599 46.105 1 59.249 176 MET B N 1
ATOM 11434 C CA . MET B 1 179 ? 19.404 23.179 45.654 1 61.026 176 MET B CA 1
ATOM 11435 C C . MET B 1 179 ? 19.52 23.166 44.139 1 61.132 176 MET B C 1
ATOM 11436 O O . MET B 1 179 ? 20.636 23.08 43.627 1 62.493 176 MET B O 1
ATOM 11450 N N . GLY B 1 180 ? 18.387 23.167 43.446 1 55.275 177 GLY B N 1
ATOM 11451 C CA . GLY B 1 180 ? 18.357 23.314 42.002 1 55.419 177 GLY B CA 1
ATOM 11452 C C . GLY B 1 180 ? 17.51 22.274 41.287 1 51.763 177 GLY B C 1
ATOM 11453 O O . GLY B 1 180 ? 17.844 21.914 40.155 1 56.114 177 GLY B O 1
ATOM 11457 N N . ALA B 1 181 ? 16.387 21.856 41.905 1 45.524 178 ALA B N 1
ATOM 11458 C CA . ALA B 1 181 ? 15.438 20.966 41.28 1 46.271 178 ALA B CA 1
ATOM 11459 C C . ALA B 1 181 ? 14.368 21.802 40.594 1 43.422 178 ALA B C 1
ATOM 11460 O O . ALA B 1 181 ? 13.846 22.721 41.194 1 50.858 178 ALA B O 1
ATOM 11467 N N . GLY B 1 182 ? 14.014 21.427 39.37 1 45.545 179 GLY B N 1
ATOM 11468 C CA . GLY B 1 182 ? 13.061 22.141 38.539 1 45.69 179 GLY B CA 1
ATOM 11469 C C . GLY B 1 182 ? 11.636 21.613 38.668 1 47.649 179 GLY B C 1
ATOM 11470 O O . GLY B 1 182 ? 10.717 22.29 38.196 1 48.789 179 GLY B O 1
ATOM 11474 N N . PHE B 1 183 ? 11.445 20.405 39.223 1 44.952 180 PHE B N 1
ATOM 11475 C CA . PHE B 1 183 ? 10.107 19.859 39.37 1 46.278 180 PHE B CA 1
ATOM 11476 C C . PHE B 1 183 ? 10.047 18.799 40.457 1 47.097 180 PHE B C 1
ATOM 11477 O O . PHE B 1 183 ? 11.083 18.301 40.904 1 49.316 180 PHE B O 1
ATOM 11494 N N . ILE B 1 184 ? 8.795 18.494 40.858 1 49.646 181 ILE B N 1
ATOM 11495 C CA . ILE B 1 184 ? 8.484 17.481 41.863 1 48.917 181 ILE B CA 1
ATOM 11496 C C . ILE B 1 184 ? 7.681 16.375 41.196 1 44.801 181 ILE B C 1
ATOM 11497 O O . ILE B 1 184 ? 6.75 16.662 40.457 1 45.66 181 ILE B O 1
ATOM 11513 N N . VAL B 1 185 ? 7.985 15.121 41.543 1 42.468 182 VAL B N 1
ATOM 11514 C CA . VAL B 1 185 ? 7.153 13.986 41.161 1 44.178 182 VAL B CA 1
ATOM 11515 C C . VAL B 1 185 ? 6.653 13.351 42.445 1 42.555 182 VAL B C 1
ATOM 11516 O O . VAL B 1 185 ? 7.468 13.032 43.306 1 42.705 182 VAL B O 1
ATOM 11529 N N . THR B 1 186 ? 5.338 13.141 42.556 1 42.754 183 THR B N 1
ATOM 11530 C CA . THR B 1 186 ? 4.766 12.613 43.786 1 43.744 183 THR B CA 1
ATOM 11531 C C . THR B 1 186 ? 4.822 11.083 43.76 1 47.223 183 THR B C 1
ATOM 11532 O O . THR B 1 186 ? 4.687 10.451 42.711 1 43.818 183 THR B O 1
ATOM 11542 N N . GLN B 1 187 ? 4.868 10.51 44.967 1 48.822 184 GLN B N 1
ATOM 11543 C CA . GLN B 1 187 ? 4.535 9.123 45.176 1 53.145 184 GLN B CA 1
ATOM 11544 C C . GLN B 1 187 ? 3.084 8.907 44.773 1 54.366 184 GLN B C 1
ATOM 11545 O O . GLN B 1 187 ? 2.308 9.861 44.774 1 52.423 184 GLN B O 1
ATOM 11559 N N . MET B 1 188 ? 2.737 7.656 44.455 1 54.124 185 MET B N 1
ATOM 11560 C CA . MET B 1 188 ? 1.378 7.291 44.104 1 54.654 185 MET B CA 1
ATOM 11561 C C . MET B 1 188 ? 0.402 7.674 45.217 1 52.536 185 MET B C 1
ATOM 11562 O O . MET B 1 188 ? 0.793 7.78 46.383 1 53.657 185 MET B O 1
ATOM 11576 N N . PHE B 1 189 ? -0.839 7.944 44.827 1 55.328 186 PHE B N 1
ATOM 11577 C CA . PHE B 1 189 ? -1.921 8.231 45.755 1 51.978 186 PHE B CA 1
ATOM 11578 C C . PHE B 1 189 ? -3.233 7.872 45.078 1 53.669 186 PHE B C 1
ATOM 11579 O O . PHE B 1 189 ? -3.278 7.807 43.849 1 69.356 186 PHE B O 1
ATOM 11596 N N . TYR B 1 190 ? -4.28 7.657 45.863 1 59.377 187 TYR B N 1
ATOM 11597 C CA . TYR B 1 190 ? -5.65 7.517 45.352 1 61.549 187 TYR B CA 1
ATOM 11598 C C . TYR B 1 190 ? -6.639 8.458 46.031 1 62.975 187 TYR B C 1
ATOM 11599 O O . TYR B 1 190 ? -7.811 8.476 45.64 1 60.774 187 TYR B O 1
ATOM 11616 N N . ASP B 1 191 ? -6.181 9.235 47.034 1 61.832 188 ASP B N 1
ATOM 11617 C CA . ASP B 1 191 ? -6.986 10.227 47.702 1 70.333 188 ASP B CA 1
ATOM 11618 C C . ASP B 1 191 ? -6.677 11.597 47.094 1 68.783 188 ASP B C 1
ATOM 11619 O O . ASP B 1 191 ? -5.797 12.308 47.58 1 61.249 188 ASP B O 1
ATOM 11628 N N . VAL B 1 192 ? -7.475 11.982 46.104 1 67.499 189 VAL B N 1
ATOM 11629 C CA . VAL B 1 192 ? -7.249 13.195 45.328 1 66.417 189 VAL B CA 1
ATOM 11630 C C . VAL B 1 192 ? -7.493 14.454 46.155 1 64.361 189 VAL B C 1
ATOM 11631 O O . VAL B 1 192 ? -6.86 15.468 45.898 1 65.422 189 VAL B O 1
ATOM 11644 N N . ASP B 1 193 ? -8.43 14.414 47.103 1 69.5 190 ASP B N 1
ATOM 11645 C CA . ASP B 1 193 ? -8.698 15.576 47.944 1 71.619 190 ASP B CA 1
ATOM 11646 C C . ASP B 1 193 ? -7.483 15.896 48.802 1 66.939 190 ASP B C 1
ATOM 11647 O O . ASP B 1 193 ? -7.061 17.047 48.857 1 76.861 190 ASP B O 1
ATOM 11656 N N . ASN B 1 194 ? -6.904 14.864 49.42 1 63.01 191 ASN B N 1
ATOM 11657 C CA . ASN B 1 194 ? -5.687 15.029 50.198 1 63.387 191 ASN B CA 1
ATOM 11658 C C . ASN B 1 194 ? -4.553 15.555 49.32 1 62.294 191 ASN B C 1
ATOM 11659 O O . ASN B 1 194 ? -3.806 16.424 49.758 1 62.324 191 ASN B O 1
ATOM 11670 N N . PHE B 1 195 ? -4.437 15.02 48.105 1 61.833 192 PHE B N 1
ATOM 11671 C CA . PHE B 1 195 ? -3.416 15.471 47.164 1 62.745 192 PHE B CA 1
ATOM 11672 C C . PHE B 1 195 ? -3.539 16.972 46.861 1 61.94 192 PHE B C 1
ATOM 11673 O O . PHE B 1 195 ? -2.537 17.68 46.89 1 61.254 192 PHE B O 1
ATOM 11690 N N . LEU B 1 196 ? -4.757 17.425 46.56 1 57.718 193 LEU B N 1
ATOM 11691 C CA . LEU B 1 196 ? -4.993 18.815 46.201 1 58.777 193 LEU B CA 1
ATOM 11692 C C . LEU B 1 196 ? -4.76 19.759 47.378 1 63.008 193 LEU B C 1
ATOM 11693 O O . LEU B 1 196 ? -4.3 20.887 47.166 1 63.013 193 LEU B O 1
ATOM 11709 N N . ARG B 1 197 ? -5.082 19.289 48.589 1 69.523 194 ARG B N 1
ATOM 11710 C CA . ARG B 1 197 ? -4.785 20.021 49.82 1 72.458 194 ARG B CA 1
ATOM 11711 C C . ARG B 1 197 ? -3.27 20.129 50.017 1 71.471 194 ARG B C 1
ATOM 11712 O O . ARG B 1 197 ? -2.759 21.189 50.383 1 71.078 194 ARG B O 1
ATOM 11733 N N . TRP B 1 198 ? -2.562 19.013 49.777 1 64.203 195 TRP B N 1
ATOM 11734 C CA . TRP B 1 198 ? -1.111 18.982 49.838 1 59.683 195 TRP B CA 1
ATOM 11735 C C . TRP B 1 198 ? -0.476 19.98 48.869 1 61.004 195 TRP B C 1
ATOM 11736 O O . TRP B 1 198 ? 0.444 20.692 49.245 1 65.046 195 TRP B O 1
ATOM 11757 N N . VAL B 1 199 ? -0.986 20.024 47.629 1 57.797 196 VAL B N 1
ATOM 11758 C CA . VAL B 1 199 ? -0.501 20.972 46.638 1 54.936 196 VAL B CA 1
ATOM 11759 C C . VAL B 1 199 ? -0.603 22.39 47.183 1 56.451 196 VAL B C 1
ATOM 11760 O O . VAL B 1 199 ? 0.364 23.138 47.066 1 56.595 196 VAL B O 1
ATOM 11773 N N . LYS B 1 200 ? -1.771 22.721 47.753 1 61.632 197 LYS B N 1
ATOM 11774 C CA . LYS B 1 200 ? -1.98 24.032 48.356 1 67.185 197 LYS B CA 1
ATOM 11775 C C . LYS B 1 200 ? -0.92 24.317 49.428 1 64.129 197 LYS B C 1
ATOM 11776 O O . LYS B 1 200 ? -0.351 25.402 49.442 1 64.206 197 LYS B O 1
ATOM 11795 N N . LYS B 1 201 ? -0.64 23.314 50.264 1 63.212 198 LYS B N 1
ATOM 11796 C CA . LYS B 1 201 ? 0.361 23.447 51.318 1 70.578 198 LYS B CA 1
ATOM 11797 C C . LYS B 1 201 ? 1.755 23.695 50.738 1 68.072 198 LYS B C 1
ATOM 11798 O O . LYS B 1 201 ? 2.51 24.514 51.261 1 66.431 198 LYS B O 1
ATOM 11817 N N . VAL B 1 202 ? 2.07 22.985 49.65 1 65.545 199 VAL B N 1
ATOM 11818 C CA . VAL B 1 202 ? 3.364 23.078 49.002 1 63.083 199 VAL B CA 1
ATOM 11819 C C . VAL B 1 202 ? 3.568 24.496 48.477 1 60.759 199 VAL B C 1
ATOM 11820 O O . VAL B 1 202 ? 4.649 25.061 48.669 1 61.99 199 VAL B O 1
ATOM 11833 N N . ARG B 1 203 ? 2.552 25.03 47.79 1 59.407 200 ARG B N 1
ATOM 11834 C CA . ARG B 1 203 ? 2.63 26.385 47.264 1 61.089 200 ARG B CA 1
ATOM 11835 C C . ARG B 1 203 ? 2.721 27.432 48.368 1 66.013 200 ARG B C 1
ATOM 11836 O O . ARG B 1 203 ? 3.571 28.327 48.265 1 61.598 200 ARG B O 1
ATOM 11857 N N . GLU B 1 204 ? 1.935 27.254 49.438 1 67.654 201 GLU B N 1
ATOM 11858 C CA . GLU B 1 204 ? 1.955 28.159 50.587 1 70.709 201 GLU B CA 1
ATOM 11859 C C . GLU B 1 204 ? 3.313 28.18 51.29 1 66.685 201 GLU B C 1
ATOM 11860 O O . GLU B 1 204 ? 3.734 29.208 51.772 1 64.994 201 GLU B O 1
ATOM 11872 N N . ARG B 1 205 ? 4.065 27.074 51.205 1 63.424 202 ARG B N 1
ATOM 11873 C CA . ARG B 1 205 ? 5.395 27.004 51.782 1 62.606 202 ARG B CA 1
ATOM 11874 C C . ARG B 1 205 ? 6.427 27.719 50.919 1 61.958 202 ARG B C 1
ATOM 11875 O O . ARG B 1 205 ? 7.563 27.899 51.359 1 64.987 202 ARG B O 1
ATOM 11896 N N . GLY B 1 206 ? 6.018 28.17 49.718 1 61.393 203 GLY B N 1
ATOM 11897 C CA . GLY B 1 206 ? 6.857 28.942 48.819 1 62.627 203 GLY B CA 1
ATOM 11898 C C . GLY B 1 206 ? 7.626 28.046 47.852 1 64.145 203 GLY B C 1
ATOM 11899 O O . GLY B 1 206 ? 8.724 28.407 47.427 1 72.36 203 GLY B O 1
ATOM 11903 N N . ILE B 1 207 ? 7.028 26.905 47.472 1 62.459 204 ILE B N 1
ATOM 11904 C CA . ILE B 1 207 ? 7.589 25.97 46.519 1 55.021 204 ILE B CA 1
ATOM 11905 C C . ILE B 1 207 ? 6.726 26.112 45.269 1 56.284 204 ILE B C 1
ATOM 11906 O O . ILE B 1 207 ? 5.558 25.687 45.264 1 59.961 204 ILE B O 1
ATOM 11922 N N . SER B 1 208 ? 7.305 26.655 44.193 1 55.575 205 SER B N 1
ATOM 11923 C CA . SER B 1 208 ? 6.565 27.057 42.996 1 57.849 205 SER B CA 1
ATOM 11924 C C . SER B 1 208 ? 6.845 26.167 41.788 1 57.232 205 SER B C 1
ATOM 11925 O O . SER B 1 208 ? 6.138 26.297 40.779 1 61.481 205 SER B O 1
ATOM 11932 N N . VAL B 1 209 ? 7.833 25.267 41.869 1 50.671 206 VAL B N 1
ATOM 11933 C CA . VAL B 1 209 ? 8.163 24.41 40.756 1 49.759 206 VAL B CA 1
ATOM 11934 C C . VAL B 1 209 ? 6.964 23.521 40.383 1 49.204 206 VAL B C 1
ATOM 11935 O O . VAL B 1 209 ? 6.135 23.206 41.24 1 47.698 206 VAL B O 1
ATOM 11948 N N . PRO B 1 210 ? 6.823 23.099 39.113 1 45.314 207 PRO B N 1
ATOM 11949 C CA . PRO B 1 210 ? 5.706 22.247 38.704 1 46.052 207 PRO B CA 1
ATOM 11950 C C . PRO B 1 210 ? 5.616 20.91 39.449 1 49.269 207 PRO B C 1
ATOM 11951 O O . PRO B 1 210 ? 6.658 20.289 39.705 1 49.155 207 PRO B O 1
ATOM 11962 N N . ILE B 1 211 ? 4.387 20.518 39.814 1 48.372 208 ILE B N 1
ATOM 11963 C CA . ILE B 1 211 ? 4.125 19.274 40.521 1 48.319 208 ILE B CA 1
ATOM 11964 C C . ILE B 1 211 ? 3.595 18.253 39.509 1 47.323 208 ILE B C 1
ATOM 11965 O O . ILE B 1 211 ? 2.635 18.511 38.775 1 52.362 208 ILE B O 1
ATOM 11981 N N . VAL B 1 212 ? 4.171 17.053 39.545 1 48.17 209 VAL B N 1
ATOM 11982 C CA . VAL B 1 212 ? 3.771 15.961 38.683 1 50.332 209 VAL B CA 1
ATOM 11983 C C . VAL B 1 212 ? 3.164 14.874 39.565 1 48.288 209 VAL B C 1
ATOM 11984 O O . VAL B 1 212 ? 3.89 14.263 40.335 1 47.973 209 VAL B O 1
ATOM 11997 N N . PRO B 1 213 ? 1.853 14.591 39.456 1 44.486 210 PRO B N 1
ATOM 11998 C CA . PRO B 1 213 ? 1.222 13.506 40.196 1 47.672 210 PRO B CA 1
ATOM 11999 C C . PRO B 1 213 ? 1.626 12.141 39.642 1 46.685 210 PRO B C 1
ATOM 12000 O O . PRO B 1 213 ? 1.606 11.946 38.427 1 46.249 210 PRO B O 1
ATOM 12011 N N . GLY B 1 214 ? 2.028 11.246 40.553 1 47.149 211 GLY B N 1
ATOM 12012 C CA . GLY B 1 214 ? 2.259 9.844 40.274 1 50.445 211 GLY B CA 1
ATOM 12013 C C . GLY B 1 214 ? 0.931 9.091 40.271 1 54.584 211 GLY B C 1
ATOM 12014 O O . GLY B 1 214 ? 0.269 8.987 41.319 1 60.398 211 GLY B O 1
ATOM 12018 N N . ILE B 1 215 ? 0.541 8.6 39.085 1 52.993 212 ILE B N 1
ATOM 12019 C CA . ILE B 1 215 ? -0.705 7.884 38.896 1 58.633 212 ILE B CA 1
ATOM 12020 C C . ILE B 1 215 ? -0.368 6.429 38.679 1 57.795 212 ILE B C 1
ATOM 12021 O O . ILE B 1 215 ? 0.402 6.122 37.787 1 53.502 212 ILE B O 1
ATOM 12037 N N . MET B 1 216 ? -0.995 5.543 39.469 1 64.168 213 MET B N 1
ATOM 12038 C CA . MET B 1 216 ? -0.877 4.134 39.222 1 59.397 213 MET B CA 1
ATOM 12039 C C . MET B 1 216 ? -2.205 3.553 38.766 1 52.889 213 MET B C 1
ATOM 12040 O O . MET B 1 216 ? -3.045 3.255 39.597 1 56.301 213 MET B O 1
ATOM 12054 N N . PRO B 1 217 ? -2.33 3.202 37.472 1 51.63 214 PRO B N 1
ATOM 12055 C CA . PRO B 1 217 ? -3.484 2.447 36.985 1 53.673 214 PRO B CA 1
ATOM 12056 C C . PRO B 1 217 ? -3.611 1.093 37.679 1 53.244 214 PRO B C 1
ATOM 12057 O O . PRO B 1 217 ? -2.628 0.559 38.142 1 55.537 214 PRO B O 1
ATOM 12068 N N . ILE B 1 218 ? -4.828 0.593 37.785 1 57.244 215 ILE B N 1
ATOM 12069 C CA . ILE B 1 218 ? -5.124 -0.687 38.409 1 56.416 215 ILE B CA 1
ATOM 12070 C C . ILE B 1 218 ? -5.009 -1.766 37.337 1 55.072 215 ILE B C 1
ATOM 12071 O O . ILE B 1 218 ? -5.923 -1.858 36.504 1 57.078 215 ILE B O 1
ATOM 12087 N N . ALA B 1 219 ? -3.921 -2.553 37.381 1 52.556 216 ALA B N 1
ATOM 12088 C CA . ALA B 1 219 ? -3.742 -3.714 36.514 1 55.462 216 ALA B CA 1
ATOM 12089 C C . ALA B 1 219 ? -4.444 -4.941 37.08 1 54.181 216 ALA B C 1
ATOM 12090 O O . ALA B 1 219 ? -5.053 -5.676 36.316 1 55.154 216 ALA B O 1
ATOM 12097 N N . THR B 1 220 ? -4.234 -5.207 38.382 1 61.989 217 THR B N 1
ATOM 12098 C CA . THR B 1 220 ? -4.77 -6.368 39.091 1 57.436 217 THR B CA 1
ATOM 12099 C C . THR B 1 220 ? -5.165 -5.944 40.502 1 59.532 217 THR B C 1
ATOM 12100 O O . THR B 1 220 ? -4.523 -5.075 41.093 1 56.557 217 THR B O 1
ATOM 12110 N N . TYR B 1 221 ? -6.157 -6.624 41.076 1 61.042 218 TYR B N 1
ATOM 12111 C CA . TYR B 1 221 ? -6.596 -6.303 42.428 1 57.229 218 TYR B CA 1
ATOM 12112 C C . TYR B 1 221 ? -5.47 -6.487 43.445 1 56.49 218 TYR B C 1
ATOM 12113 O O . TYR B 1 221 ? -5.311 -5.665 44.338 1 66.18 218 TYR B O 1
ATOM 12130 N N . ALA B 1 222 ? -4.71 -7.579 43.297 1 59.848 219 ALA B N 1
ATOM 12131 C CA . ALA B 1 222 ? -3.672 -7.925 44.26 1 55.136 219 ALA B CA 1
ATOM 12132 C C . ALA B 1 222 ? -2.572 -6.87 44.256 1 56.693 219 ALA B C 1
ATOM 12133 O O . ALA B 1 222 ? -2.221 -6.374 45.325 1 63.58 219 ALA B O 1
ATOM 12140 N N . SER B 1 223 ? -2.051 -6.524 43.076 1 62.022 220 SER B N 1
ATOM 12141 C CA . SER B 1 223 ? -0.971 -5.541 42.982 1 60.186 220 SER B CA 1
ATOM 12142 C C . SER B 1 223 ? -1.44 -4.158 43.45 1 54.973 220 SER B C 1
ATOM 12143 O O . SER B 1 223 ? -0.674 -3.431 44.059 1 60.616 220 SER B O 1
ATOM 12150 N N . PHE B 1 224 ? -2.704 -3.843 43.16 1 56.399 221 PHE B N 1
ATOM 12151 C CA . PHE B 1 224 ? -3.348 -2.611 43.603 1 60.882 221 PHE B CA 1
ATOM 12152 C C . PHE B 1 224 ? -3.29 -2.481 45.127 1 65.437 221 PHE B C 1
ATOM 12153 O O . PHE B 1 224 ? -2.718 -1.511 45.62 1 74.412 221 PHE B O 1
ATOM 12170 N N . LEU B 1 225 ? -3.843 -3.477 45.835 1 68.41 222 LEU B N 1
ATOM 12171 C CA . LEU B 1 225 ? -3.83 -3.493 47.288 1 67.889 222 LEU B CA 1
ATOM 12172 C C . LEU B 1 225 ? -2.431 -3.544 47.873 1 66.925 222 LEU B C 1
ATOM 12173 O O . LEU B 1 225 ? -2.153 -2.836 48.831 1 68.529 222 LEU B O 1
ATOM 12189 N N . ARG B 1 226 ? -1.605 -4.443 47.347 1 65.293 223 ARG B N 1
ATOM 12190 C CA . ARG B 1 226 ? -0.288 -4.691 47.919 1 67.766 223 ARG B CA 1
ATOM 12191 C C . ARG B 1 226 ? 0.579 -3.437 47.821 1 62.422 223 ARG B C 1
ATOM 12192 O O . ARG B 1 226 ? 1.192 -3.053 48.808 1 66.041 223 ARG B O 1
ATOM 12213 N N . ARG B 1 227 ? 0.524 -2.777 46.66 1 65.495 224 ARG B N 1
ATOM 12214 C CA . ARG B 1 227 ? 1.29 -1.559 46.444 1 68.628 224 ARG B CA 1
ATOM 12215 C C . ARG B 1 227 ? 0.754 -0.4 47.288 1 64.586 224 ARG B C 1
ATOM 12216 O O . ARG B 1 227 ? 1.538 0.377 47.826 1 74.994 224 ARG B O 1
ATOM 12237 N N . ALA B 1 228 ? -0.574 -0.297 47.417 1 60.142 225 ALA B N 1
ATOM 12238 C CA . ALA B 1 228 ? -1.184 0.735 48.253 1 65.9 225 ALA B CA 1
ATOM 12239 C C . ALA B 1 228 ? -0.807 0.565 49.732 1 68.08 225 ALA B C 1
ATOM 12240 O O . ALA B 1 228 ? -0.269 1.492 50.332 1 72.53 225 ALA B O 1
ATOM 12247 N N . ASN B 1 229 ? -1.031 -0.638 50.277 1 69.405 226 ASN B N 1
ATOM 12248 C CA . ASN B 1 229 ? -0.72 -0.952 51.671 1 74.332 226 ASN B CA 1
ATOM 12249 C C . ASN B 1 229 ? 0.761 -0.774 51.985 1 76.636 226 ASN B C 1
ATOM 12250 O O . ASN B 1 229 ? 1.092 -0.267 53.061 1 86.973 226 ASN B O 1
ATOM 12261 N N . HIS B 1 230 ? 1.623 -1.132 51.023 1 74.199 227 HIS B N 1
ATOM 12262 C CA . HIS B 1 230 ? 3.062 -1.011 51.207 1 81.65 227 HIS B CA 1
ATOM 12263 C C . HIS B 1 230 ? 3.486 0.448 51.226 1 77.092 227 HIS B C 1
ATOM 12264 O O . HIS B 1 230 ? 4.259 0.82 52.104 1 83.21 227 HIS B O 1
ATOM 12277 N N . MET B 1 231 ? 2.911 1.258 50.334 1 77.335 228 MET B N 1
ATOM 12278 C CA . MET B 1 231 ? 3.19 2.696 50.299 1 80.74 228 MET B CA 1
ATOM 12279 C C . MET B 1 231 ? 2.386 3.441 51.361 1 84.76 228 MET B C 1
ATOM 12280 O O . MET B 1 231 ? 2.53 4.65 51.441 1 88.042 228 MET B O 1
ATOM 12294 N N . LYS B 1 232 ? 1.572 2.736 52.179 1 87.415 229 LYS B N 1
ATOM 12295 C CA . LYS B 1 232 ? 0.697 3.337 53.161 1 90.927 229 LYS B CA 1
ATOM 12296 C C . LYS B 1 232 ? -0.125 4.461 52.524 1 89.765 229 LYS B C 1
ATOM 12297 O O . LYS B 1 232 ? 0.249 5.629 52.634 1 101.784 229 LYS B O 1
ATOM 12316 N N . CYS B 1 233 ? -1.146 4.079 51.769 1 85.109 230 CYS B N 1
ATOM 12317 C CA . CYS B 1 233 ? -1.737 4.904 50.725 1 79.35 230 CYS B CA 1
ATOM 12318 C C . CYS B 1 233 ? -3.247 4.701 50.751 1 76.117 230 CYS B C 1
ATOM 12319 O O . CYS B 1 233 ? -3.709 3.681 50.244 1 77.505 230 CYS B O 1
ATOM 12326 N N . LYS B 1 234 ? -3.979 5.661 51.334 1 74.122 231 LYS B N 1
ATOM 12327 C CA . LYS B 1 234 ? -5.418 5.54 51.547 1 77.579 231 LYS B CA 1
ATOM 12328 C C . LYS B 1 234 ? -6.127 5.238 50.223 1 74.576 231 LYS B C 1
ATOM 12329 O O . LYS B 1 234 ? -5.945 5.981 49.256 1 77.675 231 LYS B O 1
ATOM 12348 N N . ILE B 1 235 ? -6.852 4.109 50.181 1 67.078 232 ILE B N 1
ATOM 12349 C CA . ILE B 1 235 ? -7.797 3.813 49.118 1 64.806 232 ILE B CA 1
ATOM 12350 C C . ILE B 1 235 ? -9.174 4.279 49.59 1 65.69 232 ILE B C 1
ATOM 12351 O O . ILE B 1 235 ? -9.634 3.786 50.611 1 78.514 232 ILE B O 1
ATOM 12367 N N . PRO B 1 236 ? -9.905 5.136 48.839 1 68.494 233 PRO B N 1
ATOM 12368 C CA . PRO B 1 236 ? -11.294 5.456 49.176 1 71.261 233 PRO B CA 1
ATOM 12369 C C . PRO B 1 236 ? -12.195 4.232 49.376 1 79.001 233 PRO B C 1
ATOM 12370 O O . PRO B 1 236 ? -12.037 3.226 48.676 1 70.886 233 PRO B O 1
ATOM 12381 N N . GLU B 1 237 ? -13.1 4.302 50.364 1 85.724 234 GLU B N 1
ATOM 12382 C CA . GLU B 1 237 ? -14.086 3.253 50.594 1 88.492 234 GLU B CA 1
ATOM 12383 C C . GLU B 1 237 ? -14.995 3.085 49.375 1 81.379 234 GLU B C 1
ATOM 12384 O O . GLU B 1 237 ? -15.337 1.961 49.049 1 84.592 234 GLU B O 1
ATOM 12396 N N . GLU B 1 238 ? -15.321 4.193 48.696 1 79.871 235 GLU B N 1
ATOM 12397 C CA . GLU B 1 238 ? -16.006 4.193 47.407 1 82.636 235 GLU B CA 1
ATOM 12398 C C . GLU B 1 238 ? -15.427 3.157 46.425 1 85.88 235 GLU B C 1
ATOM 12399 O O . GLU B 1 238 ? -16.163 2.368 45.828 1 88.706 235 GLU B O 1
ATOM 12411 N N . TRP B 1 239 ? -14.086 3.144 46.32 1 80.484 236 TRP B N 1
ATOM 12412 C CA . TRP B 1 239 ? -13.367 2.309 45.372 1 70.17 236 TRP B CA 1
ATOM 12413 C C . TRP B 1 239 ? -13.417 0.858 45.808 1 67.741 236 TRP B C 1
ATOM 12414 O O . TRP B 1 239 ? -13.767 -0.009 45.007 1 70.159 236 TRP B O 1
ATOM 12435 N N . MET B 1 240 ? -13.037 0.616 47.072 1 68.29 237 MET B N 1
ATOM 12436 C CA . MET B 1 240 ? -13.015 -0.73 47.645 1 64.561 237 MET B CA 1
ATOM 12437 C C . MET B 1 240 ? -14.388 -1.394 47.523 1 63.691 237 MET B C 1
ATOM 12438 O O . MET B 1 240 ? -14.473 -2.544 47.104 1 72.934 237 MET B O 1
ATOM 12452 N N . ALA B 1 241 ? -15.432 -0.612 47.827 1 67.897 238 ALA B N 1
ATOM 12453 C CA . ALA B 1 241 ? -16.815 -1.041 47.697 1 69.545 238 ALA B CA 1
ATOM 12454 C C . ALA B 1 241 ? -17.152 -1.447 46.267 1 67.603 238 ALA B C 1
ATOM 12455 O O . ALA B 1 241 ? -17.786 -2.471 46.069 1 74.6 238 ALA B O 1
ATOM 12462 N N . LYS B 1 242 ? -16.727 -0.635 45.298 1 69.783 239 LYS B N 1
ATOM 12463 C CA . LYS B 1 242 ? -17.071 -0.863 43.895 1 74.458 239 LYS B CA 1
ATOM 12464 C C . LYS B 1 242 ? -16.318 -2.067 43.324 1 72.384 239 LYS B C 1
ATOM 12465 O O . LYS B 1 242 ? -16.851 -2.7 42.414 1 77.88 239 LYS B O 1
ATOM 12484 N N . LEU B 1 243 ? -15.114 -2.351 43.849 1 67.616 240 LEU B N 1
ATOM 12485 C CA . LEU B 1 243 ? -14.284 -3.455 43.384 1 68.964 240 LEU B CA 1
ATOM 12486 C C . LEU B 1 243 ? -14.641 -4.789 44.031 1 73.282 240 LEU B C 1
ATOM 12487 O O . LEU B 1 243 ? -14.415 -5.827 43.392 1 78.855 240 LEU B O 1
ATOM 12503 N N . GLU B 1 244 ? -15.137 -4.764 45.286 1 81.646 241 GLU B N 1
ATOM 12504 C CA . GLU B 1 244 ? -15.427 -5.965 46.081 1 81.391 241 GLU B CA 1
ATOM 12505 C C . GLU B 1 244 ? -16.287 -7.012 45.355 1 75.257 241 GLU B C 1
ATOM 12506 O O . GLU B 1 244 ? -15.901 -8.176 45.297 1 71.407 241 GLU B O 1
ATOM 12518 N N . PRO B 1 245 ? -17.395 -6.632 44.676 1 72.754 242 PRO B N 1
ATOM 12519 C CA . PRO B 1 245 ? -18.19 -7.58 43.891 1 75.24 242 PRO B CA 1
ATOM 12520 C C . PRO B 1 245 ? -17.425 -8.468 42.919 1 72.233 242 PRO B C 1
ATOM 12521 O O . PRO B 1 245 ? -17.884 -9.555 42.646 1 73.021 242 PRO B O 1
ATOM 12532 N N . VAL B 1 246 ? -16.278 -7.986 42.41 1 71.176 243 VAL B N 1
ATOM 12533 C CA . VAL B 1 246 ? -15.545 -8.661 41.345 1 65.849 243 VAL B CA 1
ATOM 12534 C C . VAL B 1 246 ? -14.049 -8.703 41.609 1 63.168 243 VAL B C 1
ATOM 12535 O O . VAL B 1 246 ? -13.299 -8.832 40.65 1 58.958 243 VAL B O 1
ATOM 12548 N N . LYS B 1 247 ? -13.605 -8.666 42.873 1 66.145 244 LYS B N 1
ATOM 12549 C CA . LYS B 1 247 ? -12.181 -8.614 43.2 1 68.188 244 LYS B CA 1
ATOM 12550 C C . LYS B 1 247 ? -11.344 -9.767 42.628 1 63.218 244 LYS B C 1
ATOM 12551 O O . LYS B 1 247 ? -10.158 -9.588 42.413 1 63.742 244 LYS B O 1
ATOM 12570 N N . ASN B 1 248 ? -11.935 -10.948 42.454 1 60.7 245 ASN B N 1
ATOM 12571 C CA . ASN B 1 248 ? -11.18 -12.108 41.993 1 64.462 245 ASN B CA 1
ATOM 12572 C C . ASN B 1 248 ? -11.12 -12.216 40.481 1 60.843 245 ASN B C 1
ATOM 12573 O O . ASN B 1 248 ? -10.422 -13.098 39.989 1 65.375 245 ASN B O 1
ATOM 12584 N N . ASP B 1 249 ? -11.846 -11.369 39.746 1 61.789 246 ASP B N 1
ATOM 12585 C CA . ASP B 1 249 ? -11.734 -11.31 38.298 1 61.548 246 ASP B CA 1
ATOM 12586 C C . ASP B 1 249 ? -11.022 -10.015 37.917 1 61.614 246 ASP B C 1
ATOM 12587 O O . ASP B 1 249 ? -11.64 -8.948 37.915 1 70.249 246 ASP B O 1
ATOM 12596 N N . ASP B 1 250 ? -9.761 -10.139 37.503 1 57.517 247 ASP B N 1
ATOM 12597 C CA . ASP B 1 250 ? -8.943 -8.974 37.207 1 60.467 247 ASP B CA 1
ATOM 12598 C C . ASP B 1 250 ? -9.35 -8.242 35.943 1 55.91 247 ASP B C 1
ATOM 12599 O O . ASP B 1 250 ? -9.028 -7.065 35.819 1 63.973 247 ASP B O 1
ATOM 12608 N N . VAL B 1 251 ? -10.037 -8.909 35.011 1 51.324 248 VAL B N 1
ATOM 12609 C CA . VAL B 1 251 ? -10.576 -8.225 33.839 1 54.553 248 VAL B CA 1
ATOM 12610 C C . VAL B 1 251 ? -11.602 -7.2 34.307 1 58.081 248 VAL B C 1
ATOM 12611 O O . VAL B 1 251 ? -11.584 -6.064 33.841 1 64.985 248 VAL B O 1
ATOM 12624 N N . ALA B 1 252 ? -12.49 -7.642 35.206 1 68.12 249 ALA B N 1
ATOM 12625 C CA . ALA B 1 252 ? -13.554 -6.799 35.732 1 68.369 249 ALA B CA 1
ATOM 12626 C C . ALA B 1 252 ? -12.998 -5.703 36.64 1 68.175 249 ALA B C 1
ATOM 12627 O O . ALA B 1 252 ? -13.487 -4.563 36.603 1 65.971 249 ALA B O 1
ATOM 12634 N N . VAL B 1 253 ? -11.998 -6.075 37.462 1 67.931 250 VAL B N 1
ATOM 12635 C CA . VAL B 1 253 ? -11.312 -5.129 38.331 1 63.3 250 VAL B CA 1
ATOM 12636 C C . VAL B 1 253 ? -10.695 -4.011 37.491 1 61.813 250 VAL B C 1
ATOM 12637 O O . VAL B 1 253 ? -10.835 -2.848 37.832 1 64.949 250 VAL B O 1
ATOM 12650 N N . ARG B 1 254 ? -10.003 -4.386 36.416 1 61.544 251 ARG B N 1
ATOM 12651 C CA . ARG B 1 254 ? -9.326 -3.423 35.558 1 60.701 251 ARG B CA 1
ATOM 12652 C C . ARG B 1 254 ? -10.326 -2.509 34.85 1 64.034 251 ARG B C 1
ATOM 12653 O O . ARG B 1 254 ? -10.028 -1.329 34.682 1 66.723 251 ARG B O 1
ATOM 12674 N N . GLU B 1 255 ? -11.475 -3.054 34.43 1 72.862 252 GLU B N 1
ATOM 12675 C CA . GLU B 1 255 ? -12.542 -2.255 33.837 1 76.467 252 GLU B CA 1
ATOM 12676 C C . GLU B 1 255 ? -13.059 -1.172 34.784 1 70.688 252 GLU B C 1
ATOM 12677 O O . GLU B 1 255 ? -13.224 -0.03 34.377 1 80.08 252 GLU B O 1
ATOM 12689 N N . ILE B 1 256 ? -13.316 -1.547 36.035 1 67.642 253 ILE B N 1
ATOM 12690 C CA . ILE B 1 256 ? -13.808 -0.604 37.032 1 67.677 253 ILE B CA 1
ATOM 12691 C C . ILE B 1 256 ? -12.709 0.412 37.361 1 64.891 253 ILE B C 1
ATOM 12692 O O . ILE B 1 256 ? -12.993 1.605 37.472 1 64.693 253 ILE B O 1
ATOM 12708 N N . GLY B 1 257 ? -11.479 -0.085 37.525 1 63.69 254 GLY B N 1
ATOM 12709 C CA . GLY B 1 257 ? -10.327 0.723 37.895 1 62.611 254 GLY B CA 1
ATOM 12710 C C . GLY B 1 257 ? -9.976 1.789 36.862 1 61.046 254 GLY B C 1
ATOM 12711 O O . GLY B 1 257 ? -9.522 2.877 37.242 1 60.453 254 GLY B O 1
ATOM 12715 N N . LYS B 1 258 ? -10.189 1.446 35.572 1 59.28 255 LYS B N 1
ATOM 12716 C CA . LYS B 1 258 ? -10.095 2.395 34.471 1 57.676 255 LYS B CA 1
ATOM 12717 C C . LYS B 1 258 ? -10.873 3.664 34.821 1 58.794 255 LYS B C 1
ATOM 12718 O O . LYS B 1 258 ? -10.324 4.751 34.768 1 58.315 255 LYS B O 1
ATOM 12737 N N . THR B 1 259 ? -12.143 3.469 35.193 1 58.072 256 THR B N 1
ATOM 12738 C CA . THR B 1 259 ? -13.05 4.573 35.471 1 60.491 256 THR B CA 1
ATOM 12739 C C . THR B 1 259 ? -12.646 5.304 36.753 1 59.271 256 THR B C 1
ATOM 12740 O O . THR B 1 259 ? -12.695 6.526 36.79 1 59.813 256 THR B O 1
ATOM 12750 N N . LEU B 1 260 ? -12.307 4.549 37.797 1 57.599 257 LEU B N 1
ATOM 12751 C CA . LEU B 1 260 ? -11.918 5.135 39.071 1 59.752 257 LEU B CA 1
ATOM 12752 C C . LEU B 1 260 ? -10.746 6.096 38.908 1 59.42 257 LEU B C 1
ATOM 12753 O O . LEU B 1 260 ? -10.834 7.251 39.334 1 60.902 257 LEU B O 1
ATOM 12769 N N . VAL B 1 261 ? -9.687 5.597 38.256 1 61.2 258 VAL B N 1
ATOM 12770 C CA . VAL B 1 261 ? -8.455 6.352 38.084 1 56.349 258 VAL B CA 1
ATOM 12771 C C . VAL B 1 261 ? -8.666 7.491 37.095 1 54.519 258 VAL B C 1
ATOM 12772 O O . VAL B 1 261 ? -8.106 8.563 37.298 1 62.752 258 VAL B O 1
ATOM 12785 N N . ALA B 1 262 ? -9.401 7.25 36.015 1 51.573 259 ALA B N 1
ATOM 12786 C CA . ALA B 1 262 ? -9.678 8.29 35.031 1 56.186 259 ALA B CA 1
ATOM 12787 C C . ALA B 1 262 ? -10.431 9.463 35.661 1 60.283 259 ALA B C 1
ATOM 12788 O O . ALA B 1 262 ? -10.103 10.616 35.371 1 53.702 259 ALA B O 1
ATOM 12795 N N . ASP B 1 263 ? -11.428 9.136 36.51 1 61.908 260 ASP B N 1
ATOM 12796 C CA . ASP B 1 263 ? -12.171 10.142 37.249 1 63.347 260 ASP B CA 1
ATOM 12797 C C . ASP B 1 263 ? -11.257 10.965 38.146 1 61.807 260 ASP B C 1
ATOM 12798 O O . ASP B 1 263 ? -11.392 12.196 38.198 1 67.613 260 ASP B O 1
ATOM 12807 N N . MET B 1 264 ? -10.315 10.279 38.791 1 58.966 261 MET B N 1
ATOM 12808 C CA . MET B 1 264 ? -9.349 10.935 39.655 1 59.983 261 MET B CA 1
ATOM 12809 C C . MET B 1 264 ? -8.476 11.896 38.849 1 58.134 261 MET B C 1
ATOM 12810 O O . MET B 1 264 ? -8.236 13.02 39.279 1 60.054 261 MET B O 1
ATOM 12824 N N . CYS B 1 265 ? -8.003 11.413 37.697 1 57.009 262 CYS B N 1
ATOM 12825 C CA . CYS B 1 265 ? -7.198 12.213 36.787 1 56.866 262 CYS B CA 1
ATOM 12826 C C . CYS B 1 265 ? -7.935 13.472 36.321 1 59.189 262 CYS B C 1
ATOM 12827 O O . CYS B 1 265 ? -7.326 14.531 36.284 1 62.678 262 CYS B O 1
ATOM 12834 N N . ARG B 1 266 ? -9.236 13.353 36.016 1 60.319 263 ARG B N 1
ATOM 12835 C CA . ARG B 1 266 ? -10.036 14.501 35.602 1 62.569 263 ARG B CA 1
ATOM 12836 C C . ARG B 1 266 ? -10.124 15.554 36.701 1 60.651 263 ARG B C 1
ATOM 12837 O O . ARG B 1 266 ? -10.085 16.739 36.397 1 58.088 263 ARG B O 1
ATOM 12858 N N . LYS B 1 267 ? -10.226 15.097 37.953 1 61.827 264 LYS B N 1
ATOM 12859 C CA . LYS B 1 267 ? -10.269 16.005 39.091 1 66.994 264 LYS B CA 1
ATOM 12860 C C . LYS B 1 267 ? -8.938 16.752 39.222 1 61.288 264 LYS B C 1
ATOM 12861 O O . LYS B 1 267 ? -8.944 17.937 39.561 1 57.28 264 LYS B O 1
ATOM 12880 N N . ILE B 1 268 ? -7.835 16.061 38.908 1 56.213 265 ILE B N 1
ATOM 12881 C CA . ILE B 1 268 ? -6.508 16.656 38.939 1 55.405 265 ILE B CA 1
ATOM 12882 C C . ILE B 1 268 ? -6.353 17.692 37.82 1 55.573 265 ILE B C 1
ATOM 12883 O O . ILE B 1 268 ? -5.819 18.784 38.066 1 54.542 265 ILE B O 1
ATOM 12899 N N . LEU B 1 269 ? -6.752 17.317 36.595 1 56.904 266 LEU B N 1
ATOM 12900 C CA . LEU B 1 269 ? -6.68 18.191 35.415 1 56.627 266 LEU B CA 1
ATOM 12901 C C . LEU B 1 269 ? -7.509 19.458 35.593 1 56.882 266 LEU B C 1
ATOM 12902 O O . LEU B 1 269 ? -7.009 20.545 35.347 1 57.6 266 LEU B O 1
ATOM 12918 N N . ASP B 1 270 ? -8.732 19.307 36.1 1 62.737 267 ASP B N 1
ATOM 12919 C CA . ASP B 1 270 ? -9.606 20.434 36.409 1 63.981 267 ASP B CA 1
ATOM 12920 C C . ASP B 1 270 ? -9.05 21.341 37.504 1 60.605 267 ASP B C 1
ATOM 12921 O O . ASP B 1 270 ? -9.369 22.521 37.516 1 59.318 267 ASP B O 1
ATOM 12930 N N . ALA B 1 271 ? -8.192 20.793 38.37 1 62.809 268 ALA B N 1
ATOM 12931 C CA . ALA B 1 271 ? -7.5 21.572 39.383 1 63.805 268 ALA B CA 1
ATOM 12932 C C . ALA B 1 271 ? -6.32 22.341 38.815 1 64.624 268 ALA B C 1
ATOM 12933 O O . ALA B 1 271 ? -5.703 23.091 39.57 1 69.748 268 ALA B O 1
ATOM 12940 N N . GLY B 1 272 ? -5.976 22.119 37.533 1 62.886 269 GLY B N 1
ATOM 12941 C CA . GLY B 1 272 ? -4.929 22.863 36.858 1 58.899 269 GLY B CA 1
ATOM 12942 C C . GLY B 1 272 ? -3.569 22.166 36.909 1 56.61 269 GLY B C 1
ATOM 12943 O O . GLY B 1 272 ? -2.566 22.767 36.529 1 63.629 269 GLY B O 1
ATOM 12947 N N . ILE B 1 273 ? -3.529 20.901 37.333 1 57.842 270 ILE B N 1
ATOM 12948 C CA . ILE B 1 273 ? -2.327 20.092 37.304 1 61.677 270 ILE B CA 1
ATOM 12949 C C . ILE B 1 273 ? -2.399 19.245 36.042 1 63.022 270 ILE B C 1
ATOM 12950 O O . ILE B 1 273 ? -3.198 18.315 35.991 1 64.404 270 ILE B O 1
ATOM 12966 N N . ARG B 1 274 ? -1.54 19.543 35.057 1 61.093 271 ARG B N 1
ATOM 12967 C CA . ARG B 1 274 ? -1.777 19.138 33.671 1 58.755 271 ARG B CA 1
ATOM 12968 C C . ARG B 1 274 ? -0.913 18.018 33.137 1 53.563 271 ARG B C 1
ATOM 12969 O O . ARG B 1 274 ? -1.21 17.548 32.039 1 48.295 271 ARG B O 1
ATOM 12990 N N . HIS B 1 275 ? 0.139 17.607 33.855 1 52.031 272 HIS B N 1
ATOM 12991 C CA . HIS B 1 275 ? 0.999 16.531 33.392 1 53.253 272 HIS B CA 1
ATOM 12992 C C . HIS B 1 275 ? 0.773 15.321 34.282 1 52.937 272 HIS B C 1
ATOM 12993 O O . HIS B 1 275 ? 0.921 15.445 35.483 1 54.585 272 HIS B O 1
ATOM 13006 N N . LEU B 1 276 ? 0.476 14.163 33.681 1 50.235 273 LEU B N 1
ATOM 13007 C CA . LEU B 1 276 ? 0.224 12.942 34.432 1 50.855 273 LEU B CA 1
ATOM 13008 C C . LEU B 1 276 ? 1.387 11.99 34.243 1 48.498 273 LEU B C 1
ATOM 13009 O O . LEU B 1 276 ? 1.766 11.694 33.123 1 51.851 273 LEU B O 1
ATOM 13025 N N . HIS B 1 277 ? 1.917 11.469 35.356 1 48.424 274 HIS B N 1
ATOM 13026 C CA . HIS B 1 277 ? 3.014 10.517 35.34 1 47.492 274 HIS B CA 1
ATOM 13027 C C . HIS B 1 277 ? 2.495 9.144 35.721 1 43.49 274 HIS B C 1
ATOM 13028 O O . HIS B 1 277 ? 2.201 8.933 36.888 1 46.895 274 HIS B O 1
ATOM 13041 N N . PHE B 1 278 ? 2.442 8.218 34.754 1 43.48 275 PHE B N 1
ATOM 13042 C CA . PHE B 1 278 ? 1.885 6.883 34.968 1 42.905 275 PHE B CA 1
ATOM 13043 C C . PHE B 1 278 ? 2.949 5.862 35.352 1 36.836 275 PHE B C 1
ATOM 13044 O O . PHE B 1 278 ? 3.854 5.609 34.557 1 37.721 275 PHE B O 1
ATOM 13061 N N . TYR B 1 279 ? 2.783 5.24 36.532 1 40.397 276 TYR B N 1
ATOM 13062 C CA . TYR B 1 279 ? 3.526 4.037 36.902 1 42.272 276 TYR B CA 1
ATOM 13063 C C . TYR B 1 279 ? 2.936 2.845 36.156 1 39.485 276 TYR B C 1
ATOM 13064 O O . TYR B 1 279 ? 1.873 2.375 36.521 1 44.622 276 TYR B O 1
ATOM 13081 N N . THR B 1 280 ? 3.584 2.402 35.087 1 42.128 277 THR B N 1
ATOM 13082 C CA . THR B 1 280 ? 3.048 1.362 34.212 1 46.412 277 THR B CA 1
ATOM 13083 C C . THR B 1 280 ? 3.241 -0.023 34.811 1 47.793 277 THR B C 1
ATOM 13084 O O . THR B 1 280 ? 2.604 -0.959 34.37 1 51.839 277 THR B O 1
ATOM 13094 N N . MET B 1 281 ? 4.216 -0.182 35.719 1 52.522 278 MET B N 1
ATOM 13095 C CA . MET B 1 281 ? 4.662 -1.484 36.172 1 52.374 278 MET B CA 1
ATOM 13096 C C . MET B 1 281 ? 5.042 -2.394 35.012 1 49.901 278 MET B C 1
ATOM 13097 O O . MET B 1 281 ? 4.783 -3.581 35.057 1 56.606 278 MET B O 1
ATOM 13111 N N . ASN B 1 282 ? 5.607 -1.79 33.953 1 51.525 279 ASN B N 1
ATOM 13112 C CA . ASN B 1 282 ? 5.973 -2.494 32.735 1 48.955 279 ASN B CA 1
ATOM 13113 C C . ASN B 1 282 ? 4.809 -3.207 32.048 1 45.55 279 ASN B C 1
ATOM 13114 O O . ASN B 1 282 ? 5.03 -4.162 31.319 1 47.925 279 ASN B O 1
ATOM 13125 N N . LEU B 1 283 ? 3.572 -2.709 32.231 1 50.415 280 LEU B N 1
ATOM 13126 C CA . LEU B 1 283 ? 2.392 -3.185 31.51 1 44.888 280 LEU B CA 1
ATOM 13127 C C . LEU B 1 283 ? 1.79 -2.022 30.735 1 48.899 280 LEU B C 1
ATOM 13128 O O . LEU B 1 283 ? 1.886 -0.876 31.168 1 57.391 280 LEU B O 1
ATOM 13144 N N . ALA B 1 284 ? 1.127 -2.318 29.612 1 46.38 281 ALA B N 1
ATOM 13145 C CA . ALA B 1 284 ? 0.595 -1.288 28.72 1 47.083 281 ALA B CA 1
ATOM 13146 C C . ALA B 1 284 ? -0.886 -1.01 28.927 1 47.375 281 ALA B C 1
ATOM 13147 O O . ALA B 1 284 ? -1.321 0.117 28.752 1 56.784 281 ALA B O 1
ATOM 13154 N N . GLN B 1 285 ? -1.66 -2.007 29.316 1 51.564 282 GLN B N 1
ATOM 13155 C CA . GLN B 1 285 ? -3.095 -2.07 29.041 1 58.209 282 GLN B CA 1
ATOM 13156 C C . GLN B 1 285 ? -3.827 -1.059 29.936 1 54.002 282 GLN B C 1
ATOM 13157 O O . GLN B 1 285 ? -4.561 -0.219 29.438 1 55.267 282 GLN B O 1
ATOM 13171 N N . ALA B 1 286 ? -3.588 -1.114 31.25 1 49.656 283 ALA B N 1
ATOM 13172 C CA . ALA B 1 286 ? -4.289 -0.254 32.194 1 49.291 283 ALA B CA 1
ATOM 13173 C C . ALA B 1 286 ? -4.033 1.232 31.938 1 49.57 283 ALA B C 1
ATOM 13174 O O . ALA B 1 286 ? -4.939 2.051 32.066 1 53.816 283 ALA B O 1
ATOM 13181 N N . THR B 1 287 ? -2.791 1.553 31.587 1 50.875 284 THR B N 1
ATOM 13182 C CA . THR B 1 287 ? -2.416 2.913 31.221 1 50.492 284 THR B CA 1
ATOM 13183 C C . THR B 1 287 ? -3.148 3.347 29.947 1 49.592 284 THR B C 1
ATOM 13184 O O . THR B 1 287 ? -3.759 4.418 29.928 1 54.894 284 THR B O 1
ATOM 13194 N N . ARG B 1 288 ? -3.101 2.5 28.915 1 49.145 285 ARG B N 1
ATOM 13195 C CA . ARG B 1 288 ? -3.83 2.736 27.666 1 53.627 285 ARG B CA 1
ATOM 13196 C C . ARG B 1 288 ? -5.311 3.037 27.956 1 52.944 285 ARG B C 1
ATOM 13197 O O . ARG B 1 288 ? -5.862 3.99 27.424 1 53.509 285 ARG B O 1
ATOM 13218 N N . MET B 1 289 ? -5.893 2.237 28.853 1 51.075 286 MET B N 1
ATOM 13219 C CA . MET B 1 289 ? -7.32 2.28 29.135 1 52.52 286 MET B CA 1
ATOM 13220 C C . MET B 1 289 ? -7.699 3.609 29.786 1 49.425 286 MET B C 1
ATOM 13221 O O . MET B 1 289 ? -8.709 4.206 29.399 1 52.046 286 MET B O 1
ATOM 13235 N N . VAL B 1 290 ? -6.873 4.054 30.744 1 43.946 287 VAL B N 1
ATOM 13236 C CA . VAL B 1 290 ? -7.079 5.34 31.389 1 44.307 287 VAL B CA 1
ATOM 13237 C C . VAL B 1 290 ? -6.963 6.474 30.359 1 46.806 287 VAL B C 1
ATOM 13238 O O . VAL B 1 290 ? -7.724 7.434 30.42 1 47.487 287 VAL B O 1
ATOM 13251 N N . LEU B 1 291 ? -5.985 6.384 29.451 1 48.047 288 LEU B N 1
ATOM 13252 C CA . LEU B 1 291 ? -5.797 7.408 28.437 1 47.773 288 LEU B CA 1
ATOM 13253 C C . LEU B 1 291 ? -6.975 7.465 27.469 1 49.451 288 LEU B C 1
ATOM 13254 O O . LEU B 1 291 ? -7.364 8.568 27.086 1 50.092 288 LEU B O 1
ATOM 13270 N N . GLU B 1 292 ? -7.53 6.301 27.1 1 52.228 289 GLU B N 1
ATOM 13271 C CA . GLU B 1 292 ? -8.735 6.251 26.279 1 60.627 289 GLU B CA 1
ATOM 13272 C C . GLU B 1 292 ? -9.869 6.987 26.994 1 58.633 289 GLU B C 1
ATOM 13273 O O . GLU B 1 292 ? -10.502 7.848 26.394 1 64.97 289 GLU B O 1
ATOM 13285 N N . GLU B 1 293 ? -10.013 6.725 28.288 1 61.953 290 GLU B N 1
ATOM 13286 C CA . GLU B 1 293 ? -11.072 7.34 29.074 1 64.909 290 GLU B CA 1
ATOM 13287 C C . GLU B 1 293 ? -10.917 8.868 29.164 1 63.031 290 GLU B C 1
ATOM 13288 O O . GLU B 1 293 ? -11.918 9.574 29.159 1 72.655 290 GLU B O 1
ATOM 13300 N N . LEU B 1 294 ? -9.675 9.367 29.157 1 54.192 291 LEU B N 1
ATOM 13301 C CA . LEU B 1 294 ? -9.409 10.797 29.139 1 49.904 291 LEU B CA 1
ATOM 13302 C C . LEU B 1 294 ? -9.428 11.401 27.735 1 59.872 291 LEU B C 1
ATOM 13303 O O . LEU B 1 294 ? -9.234 12.617 27.6 1 55.532 291 LEU B O 1
ATOM 13319 N N . ASN B 1 295 ? -9.648 10.586 26.682 1 67.925 292 ASN B N 1
ATOM 13320 C CA . ASN B 1 295 ? -9.489 11.016 25.3 1 73.14 292 ASN B CA 1
ATOM 13321 C C . ASN B 1 295 ? -8.117 11.64 25.059 1 69.292 292 ASN B C 1
ATOM 13322 O O . ASN B 1 295 ? -8.035 12.735 24.537 1 74.539 292 ASN B O 1
ATOM 13333 N N . TRP B 1 296 ? -7.063 10.958 25.51 1 61.254 293 TRP B N 1
ATOM 13334 C CA . TRP B 1 296 ? -5.678 11.395 25.371 1 58.012 293 TRP B CA 1
ATOM 13335 C C . TRP B 1 296 ? -4.854 10.532 24.435 1 64.799 293 TRP B C 1
ATOM 13336 O O . TRP B 1 296 ? -3.666 10.828 24.285 1 78.719 293 TRP B O 1
ATOM 13357 N N . LEU B 1 297 ? -5.469 9.545 23.764 1 69.443 294 LEU B N 1
ATOM 13358 C CA . LEU B 1 297 ? -4.811 8.792 22.723 1 74.943 294 LEU B CA 1
ATOM 13359 C C . LEU B 1 297 ? -4.901 9.521 21.39 1 83.096 294 LEU B C 1
ATOM 13360 O O . LEU B 1 297 ? -5.938 10.097 21.087 1 86.562 294 LEU B O 1
ATOM 13376 N N . PRO B 1 298 ? -3.845 9.47 20.536 1 94.811 295 PRO B N 1
ATOM 13377 C CA . PRO B 1 298 ? -3.846 10.195 19.253 1 103.232 295 PRO B CA 1
ATOM 13378 C C . PRO B 1 298 ? -4.691 9.588 18.117 1 88.151 295 PRO B C 1
ATOM 13379 O O . PRO B 1 298 ? -5.401 8.587 18.342 1 76.804 295 PRO B O 1
ATOM 13390 N N . GLN B 1 340 ? 0.001 -7.538 22.406 1 111.577 337 GLN B N 1
ATOM 13391 C CA . GLN B 1 340 ? 0.779 -8.329 23.398 1 106.476 337 GLN B CA 1
ATOM 13392 C C . GLN B 1 340 ? 0.145 -8.187 24.79 1 102.195 337 GLN B C 1
ATOM 13393 O O . GLN B 1 340 ? 0.583 -7.408 25.633 1 93.917 337 GLN B O 1
ATOM 13407 N N . ASP B 1 341 ? -0.933 -8.939 24.999 1 107.129 338 ASP B N 1
ATOM 13408 C CA . ASP B 1 341 ? -1.682 -9.001 26.255 1 100.766 338 ASP B CA 1
ATOM 13409 C C . ASP B 1 341 ? -1.471 -10.325 26.961 1 88.193 338 ASP B C 1
ATOM 13410 O O . ASP B 1 341 ? -2.204 -10.635 27.88 1 105.456 338 ASP B O 1
ATOM 13419 N N . TRP B 1 342 ? -0.447 -11.088 26.565 1 74.388 339 TRP B N 1
ATOM 13420 C CA . TRP B 1 342 ? -0.225 -12.424 27.096 1 72.966 339 TRP B CA 1
ATOM 13421 C C . TRP B 1 342 ? 0.174 -12.388 28.574 1 68.592 339 TRP B C 1
ATOM 13422 O O . TRP B 1 342 ? -0.045 -13.368 29.274 1 83.688 339 TRP B O 1
ATOM 13443 N N . ASP B 1 343 ? 0.799 -11.279 29.001 1 64.255 340 ASP B N 1
ATOM 13444 C CA . ASP B 1 343 ? 1.225 -11.069 30.377 1 63.385 340 ASP B CA 1
ATOM 13445 C C . ASP B 1 343 ? 0.474 -9.919 31.063 1 58.166 340 ASP B C 1
ATOM 13446 O O . ASP B 1 343 ? 0.978 -9.332 32.01 1 59.859 340 ASP B O 1
ATOM 13455 N N . GLU B 1 344 ? -0.712 -9.579 30.564 1 63.277 341 GLU B N 1
ATOM 13456 C CA . GLU B 1 344 ? -1.569 -8.548 31.128 1 61.743 341 GLU B CA 1
ATOM 13457 C C . GLU B 1 344 ? -1.826 -8.677 32.638 1 55.606 341 GLU B C 1
ATOM 13458 O O . GLU B 1 344 ? -2 -7.662 33.31 1 55.939 341 GLU B O 1
ATOM 13470 N N . PHE B 1 345 ? -1.845 -9.912 33.164 1 50.629 342 PHE B N 1
ATOM 13471 C CA . PHE B 1 345 ? -2.169 -10.19 34.552 1 51.992 342 PHE B CA 1
ATOM 13472 C C . PHE B 1 345 ? -1.006 -10.887 35.242 1 46.578 342 PHE B C 1
ATOM 13473 O O . PHE B 1 345 ? -1.031 -12.097 35.414 1 47.169 342 PHE B O 1
ATOM 13490 N N . PRO B 1 346 ? 0.008 -10.149 35.746 1 49.871 343 PRO B N 1
ATOM 13491 C CA . PRO B 1 346 ? 1.087 -10.752 36.533 1 47.333 343 PRO B CA 1
ATOM 13492 C C . PRO B 1 346 ? 0.609 -11.218 37.903 1 46.653 343 PRO B C 1
ATOM 13493 O O . PRO B 1 346 ? -0.5 -10.915 38.313 1 48.107 343 PRO B O 1
ATOM 13504 N N . ASN B 1 347 ? 1.451 -12.001 38.565 1 49.935 344 ASN B N 1
ATOM 13505 C CA . ASN B 1 347 ? 1.121 -12.657 39.815 1 50.093 344 ASN B CA 1
ATOM 13506 C C . ASN B 1 347 ? 2.36 -12.683 40.702 1 49.21 344 ASN B C 1
ATOM 13507 O O . ASN B 1 347 ? 2.802 -13.737 41.161 1 48.955 344 ASN B O 1
ATOM 13518 N N . GLY B 1 348 ? 2.936 -11.492 40.915 1 45.716 345 GLY B N 1
ATOM 13519 C CA . GLY B 1 348 ? 4.153 -11.327 41.679 1 44.377 345 GLY B CA 1
ATOM 13520 C C . GLY B 1 348 ? 5.295 -12.163 41.11 1 46.763 345 GLY B C 1
ATOM 13521 O O . GLY B 1 348 ? 5.548 -12.098 39.909 1 44.878 345 GLY B O 1
ATOM 13525 N N . ARG B 1 349 ? 5.914 -12.993 41.963 1 49.901 346 ARG B N 1
ATOM 13526 C CA . ARG B 1 349 ? 7.018 -13.853 41.544 1 52.984 346 ARG B CA 1
ATOM 13527 C C . ARG B 1 349 ? 6.545 -15.183 40.949 1 52.708 346 ARG B C 1
ATOM 13528 O O . ARG B 1 349 ? 7.382 -16.031 40.64 1 43.937 346 ARG B O 1
ATOM 13549 N N . TRP B 1 350 ? 5.229 -15.369 40.837 1 51.88 347 TRP B N 1
ATOM 13550 C CA . TRP B 1 350 ? 4.645 -16.603 40.359 1 53.973 347 TRP B CA 1
ATOM 13551 C C . TRP B 1 350 ? 4.215 -16.571 38.901 1 57.074 347 TRP B C 1
ATOM 13552 O O . TRP B 1 350 ? 3.947 -17.635 38.348 1 49.288 347 TRP B O 1
ATOM 13573 N N . GLY B 1 351 ? 4.147 -15.377 38.279 1 60.568 348 GLY B N 1
ATOM 13574 C CA . GLY B 1 351 ? 3.756 -15.268 36.875 1 53.513 348 GLY B CA 1
ATOM 13575 C C . GLY B 1 351 ? 4.909 -15.619 35.953 1 50.024 348 GLY B C 1
ATOM 13576 O O . GLY B 1 351 ? 5.961 -16.078 36.411 1 50.564 348 GLY B O 1
ATOM 13580 N N . ASP B 1 352 ? 4.711 -15.373 34.646 1 49.589 349 ASP B N 1
ATOM 13581 C CA . ASP B 1 352 ? 5.73 -15.713 33.662 1 49.576 349 ASP B CA 1
ATOM 13582 C C . ASP B 1 352 ? 6.926 -14.779 33.829 1 47.113 349 ASP B C 1
ATOM 13583 O O . ASP B 1 352 ? 6.746 -13.575 33.776 1 47.68 349 ASP B O 1
ATOM 13592 N N . SER B 1 353 ? 8.124 -15.354 34.007 1 43.798 350 SER B N 1
ATOM 13593 C CA . SER B 1 353 ? 9.342 -14.585 34.212 1 45.729 350 SER B CA 1
ATOM 13594 C C . SER B 1 353 ? 9.823 -13.9 32.924 1 49.143 350 SER B C 1
ATOM 13595 O O . SER B 1 353 ? 10.716 -13.049 32.994 1 50.905 350 SER B O 1
ATOM 13602 N N . ARG B 1 354 ? 9.254 -14.266 31.77 1 47.407 351 ARG B N 1
ATOM 13603 C CA . ARG B 1 354 ? 9.533 -13.588 30.519 1 47.808 351 ARG B CA 1
ATOM 13604 C C . ARG B 1 354 ? 8.877 -12.215 30.439 1 41.917 351 ARG B C 1
ATOM 13605 O O . ARG B 1 354 ? 9.247 -11.396 29.61 1 44.516 351 ARG B O 1
ATOM 13626 N N . SER B 1 355 ? 7.859 -11.97 31.266 1 41.821 352 SER B N 1
ATOM 13627 C CA . SER B 1 355 ? 7.163 -10.704 31.289 1 40.369 352 SER B CA 1
ATOM 13628 C C . SER B 1 355 ? 8.074 -9.624 31.866 1 40.367 352 SER B C 1
ATOM 13629 O O . SER B 1 355 ? 8.641 -9.819 32.934 1 40.248 352 SER B O 1
ATOM 13636 N N . PRO B 1 356 ? 8.127 -8.417 31.25 1 41.11 353 PRO B N 1
ATOM 13637 C CA . PRO B 1 356 ? 8.696 -7.221 31.887 1 38.505 353 PRO B CA 1
ATOM 13638 C C . PRO B 1 356 ? 8.157 -6.946 33.295 1 40.708 353 PRO B C 1
ATOM 13639 O O . PRO B 1 356 ? 8.894 -6.494 34.155 1 42.747 353 PRO B O 1
ATOM 13650 N N . ALA B 1 357 ? 6.86 -7.245 33.49 1 41.343 354 ALA B N 1
ATOM 13651 C CA . ALA B 1 357 ? 6.158 -6.999 34.731 1 45.305 354 ALA B CA 1
ATOM 13652 C C . ALA B 1 357 ? 6.421 -8.028 35.828 1 44.248 354 ALA B C 1
ATOM 13653 O O . ALA B 1 357 ? 5.825 -7.931 36.9 1 54.643 354 ALA B O 1
ATOM 13660 N N . PHE B 1 358 ? 7.263 -9.028 35.583 1 47.864 355 PHE B N 1
ATOM 13661 C CA . PHE B 1 358 ? 7.513 -10.061 36.576 1 52.067 355 PHE B CA 1
ATOM 13662 C C . PHE B 1 358 ? 8.156 -9.524 37.859 1 51.997 355 PHE B C 1
ATOM 13663 O O . PHE B 1 358 ? 8.976 -8.624 37.797 1 51.64 355 PHE B O 1
ATOM 13680 N N . GLY B 1 359 ? 7.785 -10.122 38.995 1 60.224 356 GLY B N 1
ATOM 13681 C CA . GLY B 1 359 ? 8.401 -9.868 40.297 1 71.375 356 GLY B CA 1
ATOM 13682 C C . GLY B 1 359 ? 7.43 -9.187 41.253 1 75.307 356 GLY B C 1
ATOM 13683 O O . GLY B 1 359 ? 6.346 -8.793 40.831 1 76.736 356 GLY B O 1
ATOM 13687 N N . GLU B 1 360 ? 7.808 -9.142 42.543 1 94.143 357 GLU B N 1
ATOM 13688 C CA . GLU B 1 360 ? 7.027 -8.519 43.609 1 108.751 357 GLU B CA 1
ATOM 13689 C C . GLU B 1 360 ? 7.406 -7.041 43.686 1 116.672 357 GLU B C 1
ATOM 13690 O O . GLU B 1 360 ? 8.472 -6.693 44.201 1 113.719 357 GLU B O 1
ATOM 13702 N N . LEU B 1 361 ? 6.504 -6.16 43.239 1 129.103 358 LEU B N 1
ATOM 13703 C CA . LEU B 1 361 ? 6.856 -4.812 42.796 1 121.304 358 LEU B CA 1
ATOM 13704 C C . LEU B 1 361 ? 6.396 -3.766 43.8 1 128.232 358 LEU B C 1
ATOM 13705 O O . LEU B 1 361 ? 5.394 -3.088 43.576 1 108.012 358 LEU B O 1
ATOM 13721 N N . ASP B 1 362 ? 7.186 -3.577 44.877 1 141.668 359 ASP B N 1
ATOM 13722 C CA . ASP B 1 362 ? 7.105 -2.327 45.612 1 138.613 359 ASP B CA 1
ATOM 13723 C C . ASP B 1 362 ? 8.417 -1.838 46.194 1 130.65 359 ASP B C 1
ATOM 13724 O O . ASP B 1 362 ? 9.277 -2.635 46.516 1 137.788 359 ASP B O 1
ATOM 13733 N N . ALA B 1 363 ? 8.53 -0.495 46.346 1 124.634 360 ALA B N 1
ATOM 13734 C CA . ALA B 1 363 ? 9.61 0.185 47.035 1 128.436 360 ALA B CA 1
ATOM 13735 C C . ALA B 1 363 ? 10.948 -0.068 46.346 1 108.608 360 ALA B C 1
ATOM 13736 O O . ALA B 1 363 ? 11.991 -0.073 46.991 1 94.873 360 ALA B O 1
ATOM 13743 N N . TYR B 1 364 ? 10.902 -0.227 45.014 1 86.667 361 TYR B N 1
ATOM 13744 C CA . TYR B 1 364 ? 12.027 0.042 44.136 1 87.683 361 TYR B CA 1
ATOM 13745 C C . TYR B 1 364 ? 13.139 -1.008 44.26 1 92.296 361 TYR B C 1
ATOM 13746 O O . TYR B 1 364 ? 14.303 -0.763 43.925 1 79.347 361 TYR B O 1
ATOM 13763 N N . GLY B 1 365 ? 12.746 -2.218 44.707 1 105.903 362 GLY B N 1
ATOM 13764 C CA . GLY B 1 365 ? 13.624 -3.352 44.922 1 96.962 362 GLY B CA 1
ATOM 13765 C C . GLY B 1 365 ? 14.224 -3.479 46.326 1 91.157 362 GLY B C 1
ATOM 13766 O O . GLY B 1 365 ? 15.047 -4.392 46.521 1 80.95 362 GLY B O 1
ATOM 13770 N N . VAL B 1 366 ? 13.771 -2.658 47.296 1 84.411 363 VAL B N 1
ATOM 13771 C CA . VAL B 1 366 ? 14.652 -2.242 48.376 1 102.553 363 VAL B CA 1
ATOM 13772 C C . VAL B 1 366 ? 14.984 -3.395 49.332 1 112.242 363 VAL B C 1
ATOM 13773 O O . VAL B 1 366 ? 16.139 -3.494 49.728 1 140.758 363 VAL B O 1
ATOM 13786 N N . GLY B 1 367 ? 14 -4.216 49.745 1 93.523 364 GLY B N 1
ATOM 13787 C CA . GLY B 1 367 ? 14.128 -4.994 50.969 1 86.533 364 GLY B CA 1
ATOM 13788 C C . GLY B 1 367 ? 12.976 -4.758 51.934 1 82.994 364 GLY B C 1
ATOM 13789 O O . GLY B 1 367 ? 11.856 -4.609 51.463 1 75.342 364 GLY B O 1
ATOM 13793 N N . LEU B 1 368 ? 13.254 -4.747 53.253 1 79.742 365 LEU B N 1
ATOM 13794 C CA . LEU B 1 368 ? 12.237 -4.612 54.289 1 76.456 365 LEU B CA 1
ATOM 13795 C C . LEU B 1 368 ? 11.917 -3.145 54.496 1 73.136 365 LEU B C 1
ATOM 13796 O O . LEU B 1 368 ? 12.802 -2.327 54.325 1 68.285 365 LEU B O 1
ATOM 13812 N N . THR B 1 369 ? 10.714 -2.861 55.008 1 87.118 366 THR B N 1
ATOM 13813 C CA . THR B 1 369 ? 10.125 -1.519 54.992 1 101.432 366 THR B CA 1
ATOM 13814 C C . THR B 1 369 ? 10.587 -0.585 56.121 1 104.132 366 THR B C 1
ATOM 13815 O O . THR B 1 369 ? 11.102 0.502 55.819 1 122.029 366 THR B O 1
ATOM 13825 N N . GLY B 1 370 ? 10.273 -0.914 57.389 1 85.99 367 GLY B N 1
ATOM 13826 C CA . GLY B 1 370 ? 10.276 0.056 58.478 1 90.782 367 GLY B CA 1
ATOM 13827 C C . GLY B 1 370 ? 11.672 0.359 59.036 1 85.579 367 GLY B C 1
ATOM 13828 O O . GLY B 1 370 ? 12.68 -0.121 58.51 1 77.21 367 GLY B O 1
ATOM 13832 N N . SER B 1 371 ? 11.709 1.152 60.116 1 86.69 368 SER B N 1
ATOM 13833 C CA . SER B 1 371 ? 12.921 1.393 60.893 1 85.698 368 SER B CA 1
ATOM 13834 C C . SER B 1 371 ? 13.399 0.081 61.518 1 90.428 368 SER B C 1
ATOM 13835 O O . SER B 1 371 ? 12.586 -0.795 61.796 1 99.505 368 SER B O 1
ATOM 13842 N N . ASN B 1 372 ? 14.703 -0.025 61.782 1 83.351 369 ASN B N 1
ATOM 13843 C CA . ASN B 1 372 ? 15.251 -1.138 62.554 1 77.647 369 ASN B CA 1
ATOM 13844 C C . ASN B 1 372 ? 14.479 -1.323 63.861 1 83.616 369 ASN B C 1
ATOM 13845 O O . ASN B 1 372 ? 14.126 -2.445 64.195 1 87.477 369 ASN B O 1
ATOM 13856 N N . GLU B 1 373 ? 14.178 -0.205 64.538 1 94.884 370 GLU B N 1
ATOM 13857 C CA . GLU B 1 373 ? 13.37 -0.199 65.752 1 104.762 370 GLU B CA 1
ATOM 13858 C C . GLU B 1 373 ? 11.996 -0.843 65.508 1 100.588 370 GLU B C 1
ATOM 13859 O O . GLU B 1 373 ? 11.596 -1.727 66.268 1 101.62 370 GLU B O 1
ATOM 13871 N N . GLN B 1 374 ? 11.309 -0.398 64.449 1 91.729 371 GLN B N 1
ATOM 13872 C CA . GLN B 1 374 ? 9.961 -0.868 64.135 1 88.077 371 GLN B CA 1
ATOM 13873 C C . GLN B 1 374 ? 9.953 -2.371 63.852 1 86.408 371 GLN B C 1
ATOM 13874 O O . GLN B 1 374 ? 9.062 -3.077 64.326 1 91.198 371 GLN B O 1
ATOM 13888 N N . ASN B 1 375 ? 10.973 -2.825 63.109 1 79.937 372 ASN B N 1
ATOM 13889 C CA . ASN B 1 375 ? 11.112 -4.226 62.751 1 82.5 372 ASN B CA 1
ATOM 13890 C C . ASN B 1 375 ? 11.426 -5.115 63.942 1 84.632 372 ASN B C 1
ATOM 13891 O O . ASN B 1 375 ? 10.912 -6.236 64.017 1 81.574 372 ASN B O 1
ATOM 13902 N N . ARG B 1 376 ? 12.276 -4.625 64.854 1 86.406 373 ARG B N 1
ATOM 13903 C CA . ARG B 1 376 ? 12.498 -5.301 66.126 1 86.928 373 ARG B CA 1
ATOM 13904 C C . ARG B 1 376 ? 11.205 -5.365 66.944 1 89.329 373 ARG B C 1
ATOM 13905 O O . ARG B 1 376 ? 10.97 -6.364 67.611 1 80.925 373 ARG B O 1
ATOM 13926 N N . GLU B 1 377 ? 10.38 -4.304 66.855 1 94.991 374 GLU B N 1
ATOM 13927 C CA . GLU B 1 377 ? 9.125 -4.214 67.589 1 100.79 374 GLU B CA 1
ATOM 13928 C C . GLU B 1 377 ? 8.105 -5.238 67.089 1 92.856 374 GLU B C 1
ATOM 13929 O O . GLU B 1 377 ? 7.39 -5.825 67.903 1 88.283 374 GLU B O 1
ATOM 13941 N N . ARG B 1 378 ? 8.027 -5.432 65.767 1 88.846 375 ARG B N 1
ATOM 13942 C CA . ARG B 1 378 ? 7.056 -6.374 65.208 1 86.133 375 ARG B CA 1
ATOM 13943 C C . ARG B 1 378 ? 7.527 -7.822 65.11 1 81.442 375 ARG B C 1
ATOM 13944 O O . ARG B 1 378 ? 6.672 -8.699 65.136 1 76.377 375 ARG B O 1
ATOM 13965 N N . TRP B 1 379 ? 8.821 -8.076 64.921 1 79.765 376 TRP B N 1
ATOM 13966 C CA . TRP B 1 379 ? 9.33 -9.442 64.786 1 77.668 376 TRP B CA 1
ATOM 13967 C C . TRP B 1 379 ? 10.109 -9.89 66.009 1 82.76 376 TRP B C 1
ATOM 13968 O O . TRP B 1 379 ? 10.7 -10.98 66.013 1 79.416 376 TRP B O 1
ATOM 13989 N N . GLY B 1 380 ? 10.156 -9.032 67.043 1 83.916 377 GLY B N 1
ATOM 13990 C CA . GLY B 1 380 ? 10.84 -9.369 68.273 1 86.525 377 GLY B CA 1
ATOM 13991 C C . GLY B 1 380 ? 12.356 -9.427 68.093 1 83.177 377 GLY B C 1
ATOM 13992 O O . GLY B 1 380 ? 12.893 -8.859 67.149 1 80.426 377 GLY B O 1
ATOM 13996 N N . GLU B 1 381 ? 13.013 -10.126 69.019 1 86.063 378 GLU B N 1
ATOM 13997 C CA . GLU B 1 381 ? 14.452 -10.342 69.036 1 85.663 378 GLU B CA 1
ATOM 13998 C C . GLU B 1 381 ? 14.68 -11.842 69.143 1 88.706 378 GLU B C 1
ATOM 13999 O O . GLU B 1 381 ? 14.871 -12.337 70.251 1 96.707 378 GLU B O 1
ATOM 14011 N N . PRO B 1 382 ? 14.632 -12.612 68.025 1 85.358 379 PRO B N 1
ATOM 14012 C CA . PRO B 1 382 ? 14.757 -14.074 68.089 1 78.464 379 PRO B CA 1
ATOM 14013 C C . PRO B 1 382 ? 16.164 -14.515 68.488 1 78.001 379 PRO B C 1
ATOM 14014 O O . PRO B 1 382 ? 17.121 -14.026 67.921 1 73.514 379 PRO B O 1
ATOM 14025 N N . LYS B 1 383 ? 16.255 -15.405 69.474 1 86.347 380 LYS B N 1
ATOM 14026 C CA . LYS B 1 383 ? 17.513 -15.941 69.987 1 95.401 380 LYS B CA 1
ATOM 14027 C C . LYS B 1 383 ? 17.818 -17.335 69.43 1 85.19 380 LYS B C 1
ATOM 14028 O O . LYS B 1 383 ? 18.97 -17.778 69.548 1 83.787 380 LYS B O 1
ATOM 14047 N N . CYS B 1 384 ? 16.805 -18.011 68.868 1 79.746 381 CYS B N 1
ATOM 14048 C CA . CYS B 1 384 ? 16.913 -19.392 68.423 1 79.311 381 CYS B CA 1
ATOM 14049 C C . CYS B 1 384 ? 15.879 -19.679 67.331 1 72.734 381 CYS B C 1
ATOM 14050 O O . CYS B 1 384 ? 15.054 -18.815 67.033 1 75.852 381 CYS B O 1
ATOM 14057 N N . ILE B 1 385 ? 15.908 -20.899 66.786 1 72.485 382 ILE B N 1
ATOM 14058 C CA . ILE B 1 385 ? 15.026 -21.308 65.694 1 71.259 382 ILE B CA 1
ATOM 14059 C C . ILE B 1 385 ? 13.56 -21.277 66.135 1 75.608 382 ILE B C 1
ATOM 14060 O O . ILE B 1 385 ? 12.704 -20.872 65.351 1 83.091 382 ILE B O 1
ATOM 14076 N N . ARG B 1 386 ? 13.274 -21.733 67.357 1 78.639 383 ARG B N 1
ATOM 14077 C CA . ARG B 1 386 ? 11.911 -21.797 67.867 1 82.457 383 ARG B CA 1
ATOM 14078 C C . ARG B 1 386 ? 11.243 -20.417 67.858 1 79.202 383 ARG B C 1
ATOM 14079 O O . ARG B 1 386 ? 10.048 -20.333 67.596 1 73.171 383 ARG B O 1
ATOM 14100 N N . ASP B 1 387 ? 12.008 -19.36 68.14 1 79.973 384 ASP B N 1
ATOM 14101 C CA . ASP B 1 387 ? 11.486 -17.997 68.114 1 79.789 384 ASP B CA 1
ATOM 14102 C C . ASP B 1 387 ? 11.001 -17.594 66.73 1 72.522 384 ASP B C 1
ATOM 14103 O O . ASP B 1 387 ? 9.908 -17.03 66.615 1 73.856 384 ASP B O 1
ATOM 14112 N N . ILE B 1 388 ? 11.794 -17.95 65.716 1 70.902 385 ILE B N 1
ATOM 14113 C CA . ILE B 1 388 ? 11.447 -17.704 64.325 1 69.268 385 ILE B CA 1
ATOM 14114 C C . ILE B 1 388 ? 10.172 -18.479 63.999 1 71.481 385 ILE B C 1
ATOM 14115 O O . ILE B 1 388 ? 9.227 -17.915 63.451 1 70.016 385 ILE B O 1
ATOM 14131 N N . ALA B 1 389 ? 10.172 -19.774 64.351 1 74.619 386 ALA B N 1
ATOM 14132 C CA . ALA B 1 389 ? 9.022 -20.648 64.141 1 70.009 386 ALA B CA 1
ATOM 14133 C C . ALA B 1 389 ? 7.743 -20.053 64.743 1 67.188 386 ALA B C 1
ATOM 14134 O O . ALA B 1 389 ? 6.722 -20.018 64.058 1 60.538 386 ALA B O 1
ATOM 14141 N N . ASN B 1 390 ? 7.836 -19.547 65.982 1 69.661 387 ASN B N 1
ATOM 14142 C CA . ASN B 1 390 ? 6.682 -18.947 66.644 1 75.381 387 ASN B CA 1
ATOM 14143 C C . ASN B 1 390 ? 6.222 -17.685 65.925 1 72.763 387 ASN B C 1
ATOM 14144 O O . ASN B 1 390 ? 5.021 -17.437 65.841 1 73.888 387 ASN B O 1
ATOM 14155 N N . LEU B 1 391 ? 7.174 -16.922 65.391 1 67.874 388 LEU B N 1
ATOM 14156 C CA . LEU B 1 391 ? 6.827 -15.749 64.613 1 67.043 388 LEU B CA 1
ATOM 14157 C C . LEU B 1 391 ? 6.012 -16.142 63.385 1 66.629 388 LEU B C 1
ATOM 14158 O O . LEU B 1 391 ? 4.999 -15.517 63.093 1 65.572 388 LEU B O 1
ATOM 14174 N N . PHE B 1 392 ? 6.452 -17.205 62.709 1 66.352 389 PHE B N 1
ATOM 14175 C CA . PHE B 1 392 ? 5.775 -17.703 61.512 1 64.134 389 PHE B CA 1
ATOM 14176 C C . PHE B 1 392 ? 4.395 -18.276 61.844 1 61.529 389 PHE B C 1
ATOM 14177 O O . PHE B 1 392 ? 3.455 -18.081 61.077 1 60.359 389 PHE B O 1
ATOM 14194 N N . ILE B 1 393 ? 4.28 -18.969 62.986 1 58.722 390 ILE B N 1
ATOM 14195 C CA . ILE B 1 393 ? 3.003 -19.511 63.423 1 59.614 390 ILE B CA 1
ATOM 14196 C C . ILE B 1 393 ? 2.048 -18.361 63.736 1 59.356 390 ILE B C 1
ATOM 14197 O O . ILE B 1 393 ? 0.884 -18.434 63.36 1 59.439 390 ILE B O 1
ATOM 14213 N N . ARG B 1 394 ? 2.55 -17.31 64.397 1 63.648 391 ARG B N 1
ATOM 14214 C CA . ARG B 1 394 ? 1.774 -16.089 64.622 1 66.861 391 ARG B CA 1
ATOM 14215 C C . ARG B 1 394 ? 1.243 -15.514 63.309 1 64.195 391 ARG B C 1
ATOM 14216 O O . ARG B 1 394 ? 0.093 -15.095 63.254 1 58.865 391 ARG B O 1
ATOM 14237 N N . TYR B 1 395 ? 2.089 -15.525 62.271 1 66.528 392 TYR B N 1
ATOM 14238 C CA . TYR B 1 395 ? 1.661 -15.114 60.942 1 66.458 392 TYR B CA 1
ATOM 14239 C C . TYR B 1 395 ? 0.522 -15.999 60.413 1 69.44 392 TYR B C 1
ATOM 14240 O O . TYR B 1 395 ? -0.48 -15.467 59.926 1 68.51 392 TYR B O 1
ATOM 14257 N N . LEU B 1 396 ? 0.693 -17.323 60.52 1 66.456 393 LEU B N 1
ATOM 14258 C CA . LEU B 1 396 ? -0.293 -18.284 60.025 1 65.167 393 LEU B CA 1
ATOM 14259 C C . LEU B 1 396 ? -1.617 -18.216 60.783 1 65.74 393 LEU B C 1
ATOM 14260 O O . LEU B 1 396 ? -2.679 -18.374 60.184 1 64.537 393 LEU B O 1
ATOM 14276 N N . ARG B 1 397 ? -1.547 -17.898 62.091 1 67.584 394 ARG B N 1
ATOM 14277 C CA . ARG B 1 397 ? -2.726 -17.709 62.932 1 72.093 394 ARG B CA 1
ATOM 14278 C C . ARG B 1 397 ? -3.332 -16.314 62.798 1 70.407 394 ARG B C 1
ATOM 14279 O O . ARG B 1 397 ? -4.204 -15.957 63.579 1 83.72 394 ARG B O 1
ATOM 14300 N N . LYS B 1 398 ? -2.874 -15.5 61.84 1 73.371 395 LYS B N 1
ATOM 14301 C CA . LYS B 1 398 ? -3.431 -14.187 61.552 1 74.905 395 LYS B CA 1
ATOM 14302 C C . LYS B 1 398 ? -3.214 -13.199 62.708 1 73.6 395 LYS B C 1
ATOM 14303 O O . LYS B 1 398 ? -3.922 -12.206 62.783 1 71.778 395 LYS B O 1
ATOM 14322 N N . GLU B 1 399 ? -2.215 -13.453 63.56 1 72.991 396 GLU B N 1
ATOM 14323 C CA . GLU B 1 399 ? -1.911 -12.632 64.714 1 71.345 396 GLU B CA 1
ATOM 14324 C C . GLU B 1 399 ? -0.942 -11.513 64.338 1 72.673 396 GLU B C 1
ATOM 14325 O O . GLU B 1 399 ? -0.935 -10.489 65.023 1 83.09 396 GLU B O 1
ATOM 14337 N N . ILE B 1 400 ? -0.081 -11.722 63.323 1 75.259 397 ILE B N 1
ATOM 14338 C CA . ILE B 1 400 ? 0.684 -10.657 62.684 1 77.127 397 ILE B CA 1
ATOM 14339 C C . ILE B 1 400 ? 0.378 -10.682 61.188 1 79.243 397 ILE B C 1
ATOM 14340 O O . ILE B 1 400 ? 0.209 -11.764 60.607 1 81.87 397 ILE B O 1
ATOM 14356 N N . ASP B 1 401 ? 0.423 -9.508 60.563 1 77.904 398 ASP B N 1
ATOM 14357 C CA . ASP B 1 401 ? 0.056 -9.342 59.163 1 81.313 398 ASP B CA 1
ATOM 14358 C C . ASP B 1 401 ? 1.201 -9.638 58.2 1 73.992 398 ASP B C 1
ATOM 14359 O O . ASP B 1 401 ? 0.914 -9.995 57.052 1 71.638 398 ASP B O 1
ATOM 14368 N N . TYR B 1 402 ? 2.467 -9.437 58.608 1 68.91 399 TYR B N 1
ATOM 14369 C CA . TYR B 1 402 ? 3.596 -9.499 57.676 1 64.24 399 TYR B CA 1
ATOM 14370 C C . TYR B 1 402 ? 4.809 -10.163 58.323 1 63.459 399 TYR B C 1
ATOM 14371 O O . TYR B 1 402 ? 5.217 -9.798 59.422 1 69.205 399 TYR B O 1
ATOM 14388 N N . LEU B 1 403 ? 5.37 -11.156 57.634 1 61.793 400 LEU B N 1
ATOM 14389 C CA . LEU B 1 403 ? 6.717 -11.657 57.843 1 62.94 400 LEU B CA 1
ATOM 14390 C C . LEU B 1 403 ? 7.678 -10.942 56.906 1 60.707 400 LEU B C 1
ATOM 14391 O O . LEU B 1 403 ? 7.262 -10.425 55.878 1 66.255 400 LEU B O 1
ATOM 14407 N N . PRO B 1 404 ? 9.004 -10.952 57.18 1 58.072 401 PRO B N 1
ATOM 14408 C CA . PRO B 1 404 ? 10.017 -10.454 56.23 1 57.653 401 PRO B CA 1
ATOM 14409 C C . PRO B 1 404 ? 9.895 -10.896 54.767 1 58.478 401 PRO B C 1
ATOM 14410 O O . PRO B 1 404 ? 10.173 -10.106 53.884 1 64.295 401 PRO B O 1
ATOM 14421 N N . TRP B 1 405 ? 9.394 -12.118 54.531 1 61.611 402 TRP B N 1
ATOM 14422 C CA . TRP B 1 405 ? 9.208 -12.646 53.186 1 58.499 402 TRP B CA 1
ATOM 14423 C C . TRP B 1 405 ? 7.768 -12.557 52.71 1 63.271 402 TRP B C 1
ATOM 14424 O O . TRP B 1 405 ? 7.477 -13.117 51.65 1 62.961 402 TRP B O 1
ATOM 14445 N N . SER B 1 406 ? 6.889 -11.812 53.413 1 73.137 403 SER B N 1
ATOM 14446 C CA . SER B 1 406 ? 5.455 -11.809 53.137 1 74.664 403 SER B CA 1
ATOM 14447 C C . SER B 1 406 ? 5.052 -10.559 52.348 1 76.077 403 SER B C 1
ATOM 14448 O O . SER B 1 406 ? 5.119 -9.437 52.852 1 87.669 403 SER B O 1
ATOM 14455 N N . GLU B 1 407 ? 4.553 -10.781 51.129 1 85.359 404 GLU B N 1
ATOM 14456 C CA . GLU B 1 407 ? 3.856 -9.759 50.362 1 93.357 404 GLU B CA 1
ATOM 14457 C C . GLU B 1 407 ? 2.591 -9.277 51.086 1 90.382 404 GLU B C 1
ATOM 14458 O O . GLU B 1 407 ? 2.322 -8.08 51.082 1 86.593 404 GLU B O 1
ATOM 14470 N N . ALA B 1 408 ? 1.852 -10.199 51.727 1 85.523 405 ALA B N 1
ATOM 14471 C CA . ALA B 1 408 ? 0.516 -9.924 52.243 1 77.096 405 ALA B CA 1
ATOM 14472 C C . ALA B 1 408 ? 0.2 -10.784 53.461 1 73.131 405 ALA B C 1
ATOM 14473 O O . ALA B 1 408 ? 0.955 -11.694 53.775 1 61.901 405 ALA B O 1
ATOM 14480 N N . PRO B 1 409 ? -0.925 -10.538 54.183 1 70.978 406 PRO B N 1
ATOM 14481 C CA . PRO B 1 409 ? -1.39 -11.464 55.229 1 62.203 406 PRO B CA 1
ATOM 14482 C C . PRO B 1 409 ? -1.793 -12.821 54.659 1 55.955 406 PRO B C 1
ATOM 14483 O O . PRO B 1 409 ? -2.092 -12.902 53.468 1 54.829 406 PRO B O 1
ATOM 14494 N N . VAL B 1 410 ? -1.81 -13.862 55.499 1 56.227 407 VAL B N 1
ATOM 14495 C CA . VAL B 1 410 ? -2.142 -15.206 55.032 1 64.212 407 VAL B CA 1
ATOM 14496 C C . VAL B 1 410 ? -3.499 -15.227 54.324 1 61.355 407 VAL B C 1
ATOM 14497 O O . VAL B 1 410 ? -4.445 -14.65 54.831 1 62.375 407 VAL B O 1
ATOM 14510 N N . ALA B 1 411 ? -3.545 -15.875 53.152 1 61.974 408 ALA B N 1
ATOM 14511 C CA . ALA B 1 411 ? -4.76 -16.05 52.382 1 64.843 408 ALA B CA 1
ATOM 14512 C C . ALA B 1 411 ? -5.671 -17.101 53.024 1 62.418 408 ALA B C 1
ATOM 14513 O O . ALA B 1 411 ? -5.202 -18.013 53.714 1 60.332 408 ALA B O 1
ATOM 14520 N N . ASP B 1 412 ? -6.964 -16.985 52.707 1 64.046 409 ASP B N 1
ATOM 14521 C CA . ASP B 1 412 ? -7.986 -17.936 53.121 1 68.507 409 ASP B CA 1
ATOM 14522 C C . ASP B 1 412 ? -7.752 -19.358 52.65 1 61.84 409 ASP B C 1
ATOM 14523 O O . ASP B 1 412 ? -8.125 -20.293 53.343 1 61.886 409 ASP B O 1
ATOM 14532 N N . GLU B 1 413 ? -7.055 -19.527 51.514 1 60.831 410 GLU B N 1
ATOM 14533 C CA . GLU B 1 413 ? -6.749 -20.857 51.006 1 63.598 410 GLU B CA 1
ATOM 14534 C C . GLU B 1 413 ? -5.753 -21.62 51.886 1 64.928 410 GLU B C 1
ATOM 14535 O O . GLU B 1 413 ? -5.503 -22.78 51.595 1 62.504 410 GLU B O 1
ATOM 14547 N N . ALA B 1 414 ? -5.136 -20.939 52.874 1 65.383 411 ALA B N 1
ATOM 14548 C CA . ALA B 1 414 ? -4.325 -21.604 53.877 1 65.943 411 ALA B CA 1
ATOM 14549 C C . ALA B 1 414 ? -5.13 -22.194 55.032 1 68.523 411 ALA B C 1
ATOM 14550 O O . ALA B 1 414 ? -4.581 -23.041 55.743 1 70.895 411 ALA B O 1
ATOM 14557 N N . ASP B 1 415 ? -6.398 -21.776 55.211 1 66.41 412 ASP B N 1
ATOM 14558 C CA . ASP B 1 415 ? -7.204 -22.16 56.362 1 73.615 412 ASP B CA 1
ATOM 14559 C C . ASP B 1 415 ? -7.328 -23.671 56.546 1 68.196 412 ASP B C 1
ATOM 14560 O O . ASP B 1 415 ? -7.211 -24.147 57.67 1 69.288 412 ASP B O 1
ATOM 14569 N N . LEU B 1 416 ? -7.547 -24.395 55.447 1 67.255 413 LEU B N 1
ATOM 14570 C CA . LEU B 1 416 ? -7.727 -25.849 55.508 1 71.892 413 LEU B CA 1
ATOM 14571 C C . LEU B 1 416 ? -6.41 -26.622 55.526 1 68.169 413 LEU B C 1
ATOM 14572 O O . LEU B 1 416 ? -6.469 -27.833 55.678 1 75.713 413 LEU B O 1
ATOM 14588 N N . ILE B 1 417 ? -5.247 -25.963 55.377 1 67.863 414 ILE B N 1
ATOM 14589 C CA . ILE B 1 417 ? -3.937 -26.592 55.569 1 66.524 414 ILE B CA 1
ATOM 14590 C C . ILE B 1 417 ? -3.139 -25.928 56.686 1 68.616 414 ILE B C 1
ATOM 14591 O O . ILE B 1 417 ? -1.953 -26.227 56.831 1 68.382 414 ILE B O 1
ATOM 14607 N N . LYS B 1 418 ? -3.785 -25.071 57.488 1 67.972 415 LYS B N 1
ATOM 14608 C CA . LYS B 1 418 ? -3.107 -24.262 58.487 1 64.385 415 LYS B CA 1
ATOM 14609 C C . LYS B 1 418 ? -2.37 -25.121 59.518 1 59.187 415 LYS B C 1
ATOM 14610 O O . LYS B 1 418 ? -1.243 -24.806 59.862 1 53.635 415 LYS B O 1
ATOM 14629 N N . ASP B 1 419 ? -3.006 -26.192 59.97 1 64.307 416 ASP B N 1
ATOM 14630 C CA . ASP B 1 419 ? -2.443 -27.056 61.001 1 66.39 416 ASP B CA 1
ATOM 14631 C C . ASP B 1 419 ? -1.169 -27.744 60.537 1 62.167 416 ASP B C 1
ATOM 14632 O O . ASP B 1 419 ? -0.217 -27.826 61.318 1 64.538 416 ASP B O 1
ATOM 14641 N N . GLU B 1 420 ? -1.149 -28.207 59.277 1 60.139 417 GLU B N 1
ATOM 14642 C CA A GLU B 1 420 ? 0.01 -28.884 58.722 0.5 61.671 417 GLU B CA 1
ATOM 14643 C CA B GLU B 1 420 ? 0.01 -28.884 58.725 0.5 60.997 417 GLU B CA 1
ATOM 14644 C C . GLU B 1 420 ? 1.167 -27.906 58.545 1 58.584 417 GLU B C 1
ATOM 14645 O O . GLU B 1 420 ? 2.31 -28.255 58.83 1 62.15 417 GLU B O 1
ATOM 14668 N N . LEU B 1 421 ? 0.858 -26.692 58.075 1 57.815 418 LEU B N 1
ATOM 14669 C CA . LEU B 1 421 ? 1.857 -25.632 57.965 1 58.752 418 LEU B CA 1
ATOM 14670 C C . LEU B 1 421 ? 2.47 -25.308 59.33 1 57.167 418 LEU B C 1
ATOM 14671 O O . LEU B 1 421 ? 3.693 -25.289 59.464 1 57.511 418 LEU B O 1
ATOM 14687 N N . ILE B 1 422 ? 1.612 -25.092 60.327 1 56.868 419 ILE B N 1
ATOM 14688 C CA . ILE B 1 422 ? 2.043 -24.872 61.703 1 57.639 419 ILE B CA 1
ATOM 14689 C C . ILE B 1 422 ? 2.956 -26.018 62.153 1 57.58 419 ILE B C 1
ATOM 14690 O O . ILE B 1 422 ? 3.943 -25.746 62.837 1 63.248 419 ILE B O 1
ATOM 14706 N N . ASP B 1 423 ? 2.602 -27.267 61.802 1 54.619 420 ASP B N 1
ATOM 14707 C CA . ASP B 1 423 ? 3.345 -28.446 62.236 1 57.837 420 ASP B CA 1
ATOM 14708 C C . ASP B 1 423 ? 4.768 -28.452 61.687 1 56.273 420 ASP B C 1
ATOM 14709 O O . ASP B 1 423 ? 5.715 -28.753 62.415 1 56.896 420 ASP B O 1
ATOM 14718 N N . LEU B 1 424 ? 4.892 -28.122 60.397 1 58.512 421 LEU B N 1
ATOM 14719 C CA . LEU B 1 424 ? 6.195 -27.959 59.776 1 60.123 421 LEU B CA 1
ATOM 14720 C C . LEU B 1 424 ? 7.032 -26.903 60.498 1 62.146 421 LEU B C 1
ATOM 14721 O O . LEU B 1 424 ? 8.182 -27.191 60.827 1 64.589 421 LEU B O 1
ATOM 14737 N N . ASN B 1 425 ? 6.44 -25.724 60.748 1 58.651 422 ASN B N 1
ATOM 14738 C CA . ASN B 1 425 ? 7.175 -24.629 61.375 1 60.319 422 ASN B CA 1
ATOM 14739 C C . ASN B 1 425 ? 7.616 -24.977 62.8 1 62.462 422 ASN B C 1
ATOM 14740 O O . ASN B 1 425 ? 8.748 -24.662 63.164 1 57.469 422 ASN B O 1
ATOM 14751 N N . ARG B 1 426 ? 6.754 -25.673 63.558 1 66.325 423 ARG B N 1
ATOM 14752 C CA . ARG B 1 426 ? 7.129 -26.151 64.882 1 72.977 423 ARG B CA 1
ATOM 14753 C C . ARG B 1 426 ? 8.373 -27.037 64.854 1 68.126 423 ARG B C 1
ATOM 14754 O O . ARG B 1 426 ? 9.225 -26.898 65.714 1 71.862 423 ARG B O 1
ATOM 14775 N N . ARG B 1 427 ? 8.489 -27.868 63.818 1 65.267 424 ARG B N 1
ATOM 14776 C CA . ARG B 1 427 ? 9.638 -28.758 63.649 1 66.011 424 ARG B CA 1
ATOM 14777 C C . ARG B 1 427 ? 10.839 -28.071 62.987 1 68.949 424 ARG B C 1
ATOM 14778 O O . ARG B 1 427 ? 11.842 -28.738 62.721 1 74.948 424 ARG B O 1
ATOM 14799 N N . GLY B 1 428 ? 10.74 -26.763 62.684 1 68.863 425 GLY B N 1
ATOM 14800 C CA . GLY B 1 428 ? 11.846 -25.975 62.17 1 68.29 425 GLY B CA 1
ATOM 14801 C C . GLY B 1 428 ? 11.985 -26.017 60.652 1 67.28 425 GLY B C 1
ATOM 14802 O O . GLY B 1 428 ? 13.02 -25.624 60.141 1 74.546 425 GLY B O 1
ATOM 14806 N N . LEU B 1 429 ? 10.971 -26.508 59.933 1 63.93 426 LEU B N 1
ATOM 14807 C CA . LEU B 1 429 ? 10.872 -26.336 58.5 1 64.645 426 LEU B CA 1
ATOM 14808 C C . LEU B 1 429 ? 10.116 -25.036 58.295 1 65.04 426 LEU B C 1
ATOM 14809 O O . LEU B 1 429 ? 8.892 -25.031 58.278 1 74.264 426 LEU B O 1
ATOM 14825 N N . ILE B 1 430 ? 10.86 -23.945 58.131 1 63.036 427 ILE B N 1
ATOM 14826 C CA . ILE B 1 430 ? 10.302 -22.605 58.147 1 61.767 427 ILE B CA 1
ATOM 14827 C C . ILE B 1 430 ? 9.643 -22.335 56.797 1 57.797 427 ILE B C 1
ATOM 14828 O O . ILE B 1 430 ? 10.348 -22.087 55.826 1 59.639 427 ILE B O 1
ATOM 14844 N N . THR B 1 431 ? 8.305 -22.327 56.76 1 55.498 428 THR B N 1
ATOM 14845 C CA . THR B 1 431 ? 7.558 -22.19 55.513 1 54.604 428 THR B CA 1
ATOM 14846 C C . THR B 1 431 ? 7.503 -20.722 55.086 1 53.539 428 THR B C 1
ATOM 14847 O O . THR B 1 431 ? 7.187 -19.859 55.87 1 55.9 428 THR B O 1
ATOM 14857 N N . VAL B 1 432 ? 7.768 -20.478 53.815 1 53.778 429 VAL B N 1
ATOM 14858 C CA . VAL B 1 432 ? 7.806 -19.163 53.195 1 53.459 429 VAL B CA 1
ATOM 14859 C C . VAL B 1 432 ? 6.545 -18.94 52.369 1 54.797 429 VAL B C 1
ATOM 14860 O O . VAL B 1 432 ? 6.049 -17.821 52.315 1 61.514 429 VAL B O 1
ATOM 14873 N N . ASN B 1 433 ? 6.071 -19.979 51.684 1 54.377 430 ASN B N 1
ATOM 14874 C CA . ASN B 1 433 ? 4.931 -19.894 50.793 1 51.174 430 ASN B CA 1
ATOM 14875 C C . ASN B 1 433 ? 4.341 -21.292 50.58 1 51.693 430 ASN B C 1
ATOM 14876 O O . ASN B 1 433 ? 5.02 -22.305 50.76 1 48.644 430 ASN B O 1
ATOM 14887 N N . SER B 1 434 ? 3.067 -21.344 50.197 1 51.076 431 SER B N 1
ATOM 14888 C CA . SER B 1 434 ? 2.342 -22.601 50.088 1 50.904 431 SER B CA 1
ATOM 14889 C C . SER B 1 434 ? 1.073 -22.413 49.28 1 51.477 431 SER B C 1
ATOM 14890 O O . SER B 1 434 ? 0.594 -21.283 49.146 1 57.889 431 SER B O 1
ATOM 14897 N N . GLN B 1 435 ? 0.532 -23.522 48.762 1 48.599 432 GLN B N 1
ATOM 14898 C CA . GLN B 1 435 ? -0.842 -23.536 48.309 1 46.331 432 GLN B CA 1
ATOM 14899 C C . GLN B 1 435 ? -1.4 -24.947 48.36 1 48.894 432 GLN B C 1
ATOM 14900 O O . GLN B 1 435 ? -0.666 -25.905 48.078 1 45.508 432 GLN B O 1
ATOM 14914 N N . PRO B 1 436 ? -2.716 -25.078 48.617 1 49.327 433 PRO B N 1
ATOM 14915 C CA . PRO B 1 436 ? -3.374 -26.379 48.62 1 47.543 433 PRO B CA 1
ATOM 14916 C C . PRO B 1 436 ? -3.663 -26.843 47.198 1 47.098 433 PRO B C 1
ATOM 14917 O O . PRO B 1 436 ? -3.83 -26.011 46.3 1 46.719 433 PRO B O 1
ATOM 14928 N N . ALA B 1 437 ? -3.761 -28.172 47.034 1 46.635 434 ALA B N 1
ATOM 14929 C CA . ALA B 1 437 ? -4.316 -28.752 45.826 1 43.395 434 ALA B CA 1
ATOM 14930 C C . ALA B 1 437 ? -5.796 -28.386 45.717 1 42.666 434 ALA B C 1
ATOM 14931 O O . ALA B 1 437 ? -6.479 -28.22 46.734 1 42.434 434 ALA B O 1
ATOM 14938 N N . VAL B 1 438 ? -6.252 -28.174 44.485 1 42.321 435 VAL B N 1
ATOM 14939 C CA . VAL B 1 438 ? -7.643 -27.904 44.171 1 41.96 435 VAL B CA 1
ATOM 14940 C C . VAL B 1 438 ? -7.942 -28.637 42.875 1 45.673 435 VAL B C 1
ATOM 14941 O O . VAL B 1 438 ? -7.206 -28.464 41.908 1 53.024 435 VAL B O 1
ATOM 14954 N N . ASN B 1 439 ? -9.031 -29.403 42.839 1 46.968 436 ASN B N 1
ATOM 14955 C CA . ASN B 1 439 ? -9.367 -30.236 41.703 1 47.921 436 ASN B CA 1
ATOM 14956 C C . ASN B 1 439 ? -10.686 -29.777 41.119 1 50.458 436 ASN B C 1
ATOM 14957 O O . ASN B 1 439 ? -11.696 -30.471 41.244 1 52.865 436 ASN B O 1
ATOM 14968 N N . GLY B 1 440 ? -10.652 -28.652 40.416 1 54.249 437 GLY B N 1
ATOM 14969 C CA . GLY B 1 440 ? -11.793 -28.225 39.613 1 56.391 437 GLY B CA 1
ATOM 14970 C C . GLY B 1 440 ? -12.896 -27.589 40.454 1 51.683 437 GLY B C 1
ATOM 14971 O O . GLY B 1 440 ? -14.063 -27.884 40.22 1 53.069 437 GLY B O 1
ATOM 14975 N N . ALA B 1 441 ? -12.51 -26.679 41.362 1 45.443 438 ALA B N 1
ATOM 14976 C CA . ALA B 1 441 ? -13.461 -25.841 42.045 1 46.759 438 ALA B CA 1
ATOM 14977 C C . ALA B 1 441 ? -14.141 -24.95 41.02 1 49.039 438 ALA B C 1
ATOM 14978 O O . ALA B 1 441 ? -13.497 -24.512 40.079 1 56.233 438 ALA B O 1
ATOM 14985 N N . LYS B 1 442 ? -15.423 -24.647 41.231 1 50.334 439 LYS B N 1
ATOM 14986 C CA . LYS B 1 442 ? -16.088 -23.628 40.444 1 51.326 439 LYS B CA 1
ATOM 14987 C C . LYS B 1 442 ? -15.332 -22.315 40.64 1 49.606 439 LYS B C 1
ATOM 14988 O O . LYS B 1 442 ? -14.798 -22.05 41.718 1 48.498 439 LYS B O 1
ATOM 15007 N N . SER B 1 443 ? -15.248 -21.516 39.574 1 48.789 440 SER B N 1
ATOM 15008 C CA . SER B 1 443 ? -14.487 -20.277 39.568 1 49.718 440 SER B CA 1
ATOM 15009 C C . SER B 1 443 ? -15.068 -19.202 40.487 1 51.476 440 SER B C 1
ATOM 15010 O O . SER B 1 443 ? -14.407 -18.201 40.696 1 54.063 440 SER B O 1
ATOM 15017 N N . ASN B 1 444 ? -16.307 -19.39 40.989 1 57.052 441 ASN B N 1
ATOM 15018 C CA . ASN B 1 444 ? -16.914 -18.512 41.97 1 59.812 441 ASN B CA 1
ATOM 15019 C C . ASN B 1 444 ? -16.74 -19.015 43.396 1 62.843 441 ASN B C 1
ATOM 15020 O O . ASN B 1 444 ? -17.354 -18.454 44.304 1 75.283 441 ASN B O 1
ATOM 15031 N N . HIS B 1 445 ? -15.991 -20.11 43.599 1 64.641 442 HIS B N 1
ATOM 15032 C CA . HIS B 1 445 ? -15.756 -20.633 44.924 1 64.009 442 HIS B CA 1
ATOM 15033 C C . HIS B 1 445 ? -15.201 -19.532 45.837 1 62.037 442 HIS B C 1
ATOM 15034 O O . HIS B 1 445 ? -14.284 -18.819 45.442 1 59.06 442 HIS B O 1
ATOM 15047 N N . PRO B 1 446 ? -15.791 -19.294 47.026 1 69.013 443 PRO B N 1
ATOM 15048 C CA . PRO B 1 446 ? -15.422 -18.128 47.836 1 72.718 443 PRO B CA 1
ATOM 15049 C C . PRO B 1 446 ? -13.951 -18.083 48.272 1 68.397 443 PRO B C 1
ATOM 15050 O O . PRO B 1 446 ? -13.394 -16.997 48.343 1 73.66 443 PRO B O 1
ATOM 15061 N N . VAL B 1 447 ? -13.355 -19.25 48.523 1 60.749 444 VAL B N 1
ATOM 15062 C CA . VAL B 1 447 ? -11.938 -19.365 48.847 1 61.849 444 VAL B CA 1
ATOM 15063 C C . VAL B 1 447 ? -11.082 -19.525 47.591 1 60.743 444 VAL B C 1
ATOM 15064 O O . VAL B 1 447 ? -10.127 -18.776 47.425 1 63.811 444 VAL B O 1
ATOM 15077 N N . HIS B 1 448 ? -11.363 -20.552 46.785 1 61.962 445 HIS B N 1
ATOM 15078 C CA . HIS B 1 448 ? -10.51 -20.998 45.691 1 55.132 445 HIS B CA 1
ATOM 15079 C C . HIS B 1 448 ? -10.741 -20.294 44.362 1 49.951 445 HIS B C 1
ATOM 15080 O O . HIS B 1 448 ? -9.896 -20.396 43.476 1 51.118 445 HIS B O 1
ATOM 15093 N N . GLY B 1 449 ? -11.871 -19.601 44.211 1 51.067 446 GLY B N 1
ATOM 15094 C CA . GLY B 1 449 ? -12.304 -19.093 42.927 1 52.305 446 GLY B CA 1
ATOM 15095 C C . GLY B 1 449 ? -11.478 -17.891 42.461 1 50.444 446 GLY B C 1
ATOM 15096 O O . GLY B 1 449 ? -10.968 -17.12 43.276 1 52.186 446 GLY B O 1
ATOM 15100 N N . TRP B 1 450 ? -11.364 -17.754 41.138 1 48.895 447 TRP B N 1
ATOM 15101 C CA . TRP B 1 450 ? -10.833 -16.559 40.508 1 48.936 447 TRP B CA 1
ATOM 15102 C C . TRP B 1 450 ? -11.251 -16.516 39.045 1 51.463 447 TRP B C 1
ATOM 15103 O O . TRP B 1 450 ? -11.763 -17.504 38.496 1 48.222 447 TRP B O 1
ATOM 15124 N N . GLY B 1 451 ? -11.025 -15.36 38.419 1 52.293 448 GLY B N 1
ATOM 15125 C CA . GLY B 1 451 ? -11.37 -15.189 37.016 1 56.378 448 GLY B CA 1
ATOM 15126 C C . GLY B 1 451 ? -12.871 -15.005 36.816 1 55.559 448 GLY B C 1
ATOM 15127 O O . GLY B 1 451 ? -13.611 -14.813 37.789 1 56.246 448 GLY B O 1
ATOM 15131 N N . PRO B 1 452 ? -13.375 -15.074 35.564 1 55.305 449 PRO B N 1
ATOM 15132 C CA . PRO B 1 452 ? -14.815 -14.945 35.304 1 59.78 449 PRO B CA 1
ATOM 15133 C C . PRO B 1 452 ? -15.631 -16.115 35.85 1 65.007 449 PRO B C 1
ATOM 15134 O O . PRO B 1 452 ? -15.066 -17.065 36.398 1 65.715 449 PRO B O 1
ATOM 15145 N N . SER B 1 453 ? -16.948 -16.041 35.673 1 73.372 450 SER B N 1
ATOM 15146 C CA . SER B 1 453 ? -17.847 -17.076 36.167 1 75.525 450 SER B CA 1
ATOM 15147 C C . SER B 1 453 ? -18.084 -18.177 35.132 1 69.713 450 SER B C 1
ATOM 15148 O O . SER B 1 453 ? -17.818 -18.046 33.941 1 67.065 450 SER B O 1
ATOM 15155 N N . ASN B 1 454 ? -18.632 -19.278 35.641 1 68.981 451 ASN B N 1
ATOM 15156 C CA . ASN B 1 454 ? -18.9 -20.485 34.88 1 74.729 451 ASN B CA 1
ATOM 15157 C C . ASN B 1 454 ? -17.593 -21.09 34.408 1 64.844 451 ASN B C 1
ATOM 15158 O O . ASN B 1 454 ? -17.57 -21.655 33.335 1 75.668 451 ASN B O 1
ATOM 15169 N N . GLY B 1 455 ? -16.538 -20.994 35.233 1 58.036 452 GLY B N 1
ATOM 15170 C CA . GLY B 1 455 ? -15.285 -21.683 35.01 1 50.886 452 GLY B CA 1
ATOM 15171 C C . GLY B 1 455 ? -14.96 -22.698 36.089 1 48.148 452 GLY B C 1
ATOM 15172 O O . GLY B 1 455 ? -15.656 -22.813 37.087 1 47.378 452 GLY B O 1
ATOM 15176 N N . TYR B 1 456 ? -13.88 -23.446 35.868 1 48.958 453 TYR B N 1
ATOM 15177 C CA . TYR B 1 456 ? -13.325 -24.367 36.852 1 47.433 453 TYR B CA 1
ATOM 15178 C C . TYR B 1 456 ? -11.843 -24.052 37.026 1 48.049 453 TYR B C 1
ATOM 15179 O O . TYR B 1 456 ? -11.157 -23.755 36.06 1 51.855 453 TYR B O 1
ATOM 15196 N N . VAL B 1 457 ? -11.352 -24.14 38.264 1 48.37 454 VAL B N 1
ATOM 15197 C CA . VAL B 1 457 ? -9.987 -23.769 38.59 1 47.937 454 VAL B CA 1
ATOM 15198 C C . VAL B 1 457 ? -9.305 -24.931 39.293 1 48.704 454 VAL B C 1
ATOM 15199 O O . VAL B 1 457 ? -9.936 -25.702 40.022 1 44.439 454 VAL B O 1
ATOM 15212 N N . TYR B 1 458 ? -7.981 -24.994 39.097 1 47.486 455 TYR B N 1
ATOM 15213 C CA . TYR B 1 458 ? -7.167 -26.114 39.528 1 46.375 455 TYR B CA 1
ATOM 15214 C C . TYR B 1 458 ? -5.884 -25.579 40.148 1 46.858 455 TYR B C 1
ATOM 15215 O O . TYR B 1 458 ? -5.335 -24.557 39.692 1 43.146 455 TYR B O 1
ATOM 15232 N N . GLN B 1 459 ? -5.409 -26.287 41.187 1 45.883 456 GLN B N 1
ATOM 15233 C CA . GLN B 1 459 ? -4.122 -25.996 41.789 1 46.32 456 GLN B CA 1
ATOM 15234 C C . GLN B 1 459 ? -3.388 -27.284 42.121 1 47.832 456 GLN B C 1
ATOM 15235 O O . GLN B 1 459 ? -3.971 -28.172 42.735 1 47.959 456 GLN B O 1
ATOM 15249 N N . LYS B 1 460 ? -2.116 -27.36 41.697 1 45.791 457 LYS B N 1
ATOM 15250 C CA . LYS B 1 460 ? -1.164 -28.305 42.24 1 43.779 457 LYS B CA 1
ATOM 15251 C C . LYS B 1 460 ? -0.738 -27.777 43.599 1 40.636 457 LYS B C 1
ATOM 15252 O O . LYS B 1 460 ? -0.441 -26.592 43.713 1 41.064 457 LYS B O 1
ATOM 15271 N N . ALA B 1 461 ? -0.725 -28.652 44.61 1 42.868 458 ALA B N 1
ATOM 15272 C CA . ALA B 1 461 ? -0.166 -28.322 45.908 1 47.231 458 ALA B CA 1
ATOM 15273 C C . ALA B 1 461 ? 1.323 -28.023 45.766 1 48.233 458 ALA B C 1
ATOM 15274 O O . ALA B 1 461 ? 2.021 -28.71 45.023 1 46.559 458 ALA B O 1
ATOM 15281 N N . TYR B 1 462 ? 1.781 -26.969 46.443 1 51.093 459 TYR B N 1
ATOM 15282 C CA . TYR B 1 462 ? 3.199 -26.707 46.555 1 48.544 459 TYR B CA 1
ATOM 15283 C C . TYR B 1 462 ? 3.533 -26.172 47.935 1 47.256 459 TYR B C 1
ATOM 15284 O O . TYR B 1 462 ? 2.689 -25.645 48.644 1 43.162 459 TYR B O 1
ATOM 15301 N N . LEU B 1 463 ? 4.83 -26.263 48.231 1 49.138 460 LEU B N 1
ATOM 15302 C CA . LEU B 1 463 ? 5.381 -25.892 49.512 1 49.548 460 LEU B CA 1
ATOM 15303 C C . LEU B 1 463 ? 6.748 -25.287 49.268 1 50.639 460 LEU B C 1
ATOM 15304 O O . LEU B 1 463 ? 7.504 -25.81 48.465 1 52.334 460 LEU B O 1
ATOM 15320 N N . GLU B 1 464 ? 7.028 -24.16 49.919 1 49.475 461 GLU B N 1
ATOM 15321 C CA . GLU B 1 464 ? 8.316 -23.514 49.834 1 46.617 461 GLU B CA 1
ATOM 15322 C C . GLU B 1 464 ? 8.795 -23.172 51.226 1 46.781 461 GLU B C 1
ATOM 15323 O O . GLU B 1 464 ? 8.036 -22.564 51.977 1 45.173 461 GLU B O 1
ATOM 15335 N N . PHE B 1 465 ? 10.034 -23.572 51.57 1 47.636 462 PHE B N 1
ATOM 15336 C CA . PHE B 1 465 ? 10.499 -23.437 52.937 1 47.754 462 PHE B CA 1
ATOM 15337 C C . PHE B 1 465 ? 12.013 -23.405 53.021 1 49.199 462 PHE B C 1
ATOM 15338 O O . PHE B 1 465 ? 12.705 -23.885 52.128 1 48.344 462 PHE B O 1
ATOM 15355 N N . PHE B 1 466 ? 12.494 -22.807 54.126 1 53.53 463 PHE B N 1
ATOM 15356 C CA . PHE B 1 466 ? 13.873 -22.893 54.562 1 54.294 463 PHE B CA 1
ATOM 15357 C C . PHE B 1 466 ? 14.044 -24.141 55.413 1 53.5 463 PHE B C 1
ATOM 15358 O O . PHE B 1 466 ? 13.176 -24.443 56.228 1 55.529 463 PHE B O 1
ATOM 15375 N N . VAL B 1 467 ? 15.182 -24.815 55.266 1 54.9 464 VAL B N 1
ATOM 15376 C CA . VAL B 1 467 ? 15.502 -25.978 56.082 1 60.686 464 VAL B CA 1
ATOM 15377 C C . VAL B 1 467 ? 17.006 -26.053 56.322 1 62.499 464 VAL B C 1
ATOM 15378 O O . VAL B 1 467 ? 17.789 -25.618 55.475 1 62.773 464 VAL B O 1
ATOM 15391 N N . SER B 1 468 ? 17.389 -26.617 57.481 1 67.6 465 SER B N 1
ATOM 15392 C CA . SER B 1 468 ? 18.782 -26.713 57.875 1 72.158 465 SER B CA 1
ATOM 15393 C C . SER B 1 468 ? 19.553 -27.621 56.912 1 70.636 465 SER B C 1
ATOM 15394 O O . SER B 1 468 ? 18.965 -28.564 56.367 1 63.039 465 SER B O 1
ATOM 15401 N N . PRO B 1 469 ? 20.871 -27.376 56.694 1 75.753 466 PRO B N 1
ATOM 15402 C CA . PRO B 1 469 ? 21.69 -28.247 55.844 1 72.276 466 PRO B CA 1
ATOM 15403 C C . PRO B 1 469 ? 21.786 -29.68 56.345 1 73.635 466 PRO B C 1
ATOM 15404 O O . PRO B 1 469 ? 21.933 -30.581 55.535 1 74.58 466 PRO B O 1
ATOM 15415 N N . GLU B 1 470 ? 21.681 -29.85 57.672 1 80.243 467 GLU B N 1
ATOM 15416 C CA . GLU B 1 470 ? 21.702 -31.156 58.317 1 82.198 467 GLU B CA 1
ATOM 15417 C C . GLU B 1 470 ? 20.527 -32.009 57.838 1 77.197 467 GLU B C 1
ATOM 15418 O O . GLU B 1 470 ? 20.708 -33.193 57.585 1 86.141 467 GLU B O 1
ATOM 15430 N N . LEU B 1 471 ? 19.348 -31.39 57.709 1 72.977 468 LEU B N 1
ATOM 15431 C CA . LEU B 1 471 ? 18.114 -32.101 57.391 1 71.356 468 LEU B CA 1
ATOM 15432 C C . LEU B 1 471 ? 17.822 -32.178 55.89 1 68.803 468 LEU B C 1
ATOM 15433 O O . LEU B 1 471 ? 17.014 -33.009 55.463 1 63.009 468 LEU B O 1
ATOM 15449 N N . TYR B 1 472 ? 18.431 -31.29 55.08 1 72.347 469 TYR B N 1
ATOM 15450 C CA . TYR B 1 472 ? 18.146 -31.235 53.652 1 67.328 469 TYR B CA 1
ATOM 15451 C C . TYR B 1 472 ? 18.403 -32.58 52.945 1 62.453 469 TYR B C 1
ATOM 15452 O O . TYR B 1 472 ? 17.539 -33.029 52.209 1 60.109 469 TYR B O 1
ATOM 15469 N N . PRO B 1 473 ? 19.559 -33.253 53.132 1 63.851 470 PRO B N 1
ATOM 15470 C CA . PRO B 1 473 ? 19.841 -34.555 52.494 1 65.503 470 PRO B CA 1
ATOM 15471 C C . PRO B 1 473 ? 18.712 -35.583 52.56 1 64.904 470 PRO B C 1
ATOM 15472 O O . PRO B 1 473 ? 18.424 -36.246 51.565 1 60.088 470 PRO B O 1
ATOM 15483 N N . GLU B 1 474 ? 18.055 -35.617 53.733 1 67.542 471 GLU B N 1
ATOM 15484 C CA . GLU B 1 474 ? 16.952 -36.53 53.967 1 69.173 471 GLU B CA 1
ATOM 15485 C C . GLU B 1 474 ? 15.737 -36.121 53.14 1 66.438 471 GLU B C 1
ATOM 15486 O O . GLU B 1 474 ? 15.105 -36.963 52.503 1 62.791 471 GLU B O 1
ATOM 15498 N N . ILE B 1 475 ? 15.419 -34.826 53.162 1 67.85 472 ILE B N 1
ATOM 15499 C CA . ILE B 1 475 ? 14.319 -34.277 52.37 1 60.388 472 ILE B CA 1
ATOM 15500 C C . ILE B 1 475 ? 14.523 -34.605 50.891 1 61.359 472 ILE B C 1
ATOM 15501 O O . ILE B 1 475 ? 13.576 -35.04 50.234 1 62.135 472 ILE B O 1
ATOM 15517 N N . LYS B 1 476 ? 15.759 -34.416 50.409 1 64.369 473 LYS B N 1
ATOM 15518 C CA . LYS B 1 476 ? 16.095 -34.718 49.027 1 68.644 473 LYS B CA 1
ATOM 15519 C C . LYS B 1 476 ? 15.817 -36.187 48.709 1 63.692 473 LYS B C 1
ATOM 15520 O O . LYS B 1 476 ? 15.082 -36.482 47.767 1 54.687 473 LYS B O 1
ATOM 15539 N N . ARG B 1 477 ? 16.369 -37.066 49.551 1 69.304 474 ARG B N 1
ATOM 15540 C CA . ARG B 1 477 ? 16.188 -38.508 49.412 1 68.232 474 ARG B CA 1
ATOM 15541 C C . ARG B 1 477 ? 14.702 -38.878 49.314 1 65.639 474 ARG B C 1
ATOM 15542 O O . ARG B 1 477 ? 14.323 -39.631 48.43 1 69.23 474 ARG B O 1
ATOM 15563 N N . ARG B 1 478 ? 13.887 -38.279 50.182 1 65.923 475 ARG B N 1
ATOM 15564 C CA . ARG B 1 478 ? 12.454 -38.542 50.227 1 66.172 475 ARG B CA 1
ATOM 15565 C C . ARG B 1 478 ? 11.702 -38.057 48.992 1 65.299 475 ARG B C 1
ATOM 15566 O O . ARG B 1 478 ? 10.782 -38.743 48.555 1 66.511 475 ARG B O 1
ATOM 15587 N N . ILE B 1 479 ? 12.047 -36.861 48.495 1 66.125 476 ILE B N 1
ATOM 15588 C CA . ILE B 1 479 ? 11.403 -36.307 47.307 1 68.167 476 ILE B CA 1
ATOM 15589 C C . ILE B 1 479 ? 11.727 -37.18 46.089 1 68.611 476 ILE B C 1
ATOM 15590 O O . ILE B 1 479 ? 10.819 -37.543 45.346 1 71.154 476 ILE B O 1
ATOM 15606 N N . GLU B 1 480 ? 13.016 -37.491 45.902 1 73.368 477 GLU B N 1
ATOM 15607 C CA . GLU B 1 480 ? 13.485 -38.321 44.79 1 79.234 477 GLU B CA 1
ATOM 15608 C C . GLU B 1 480 ? 12.756 -39.673 44.688 1 79.708 477 GLU B C 1
ATOM 15609 O O . GLU B 1 480 ? 12.513 -40.141 43.58 1 77.077 477 GLU B O 1
ATOM 15621 N N . SER B 1 481 ? 12.375 -40.248 45.837 1 79.244 478 SER B N 1
ATOM 15622 C CA . SER B 1 481 ? 11.637 -41.5 45.872 1 81.342 478 SER B CA 1
ATOM 15623 C C . SER B 1 481 ? 10.202 -41.373 45.35 1 87.402 478 SER B C 1
ATOM 15624 O O . SER B 1 481 ? 9.62 -42.389 44.984 1 101.187 478 SER B O 1
ATOM 15631 N N . HIS B 1 482 ? 9.619 -40.16 45.366 1 94.22 479 HIS B N 1
ATOM 15632 C CA . HIS B 1 482 ? 8.265 -39.907 44.873 1 89.892 479 HIS B CA 1
ATOM 15633 C C . HIS B 1 482 ? 8.317 -39.164 43.539 1 96.612 479 HIS B C 1
ATOM 15634 O O . HIS B 1 482 ? 8.439 -37.936 43.524 1 90.292 479 HIS B O 1
ATOM 15647 N N . PRO B 1 483 ? 8.214 -39.873 42.388 1 105.543 480 PRO B N 1
ATOM 15648 C CA . PRO B 1 483 ? 8.565 -39.281 41.091 1 101.139 480 PRO B CA 1
ATOM 15649 C C . PRO B 1 483 ? 7.612 -38.21 40.552 1 86.486 480 PRO B C 1
ATOM 15650 O O . PRO B 1 483 ? 8.009 -37.471 39.657 1 92.346 480 PRO B O 1
ATOM 15661 N N . ASP B 1 484 ? 6.401 -38.102 41.142 1 71.302 481 ASP B N 1
ATOM 15662 C CA . ASP B 1 484 ? 5.414 -37.127 40.716 1 69.065 481 ASP B CA 1
ATOM 15663 C C . ASP B 1 484 ? 5.584 -35.768 41.396 1 62.684 481 ASP B C 1
ATOM 15664 O O . ASP B 1 484 ? 4.765 -34.875 41.206 1 59.279 481 ASP B O 1
ATOM 15673 N N . LEU B 1 485 ? 6.635 -35.616 42.217 1 59.977 482 LEU B N 1
ATOM 15674 C CA . LEU B 1 485 ? 7.029 -34.366 42.821 1 52.504 482 LEU B CA 1
ATOM 15675 C C . LEU B 1 485 ? 8.123 -33.707 42.002 1 52.223 482 LEU B C 1
ATOM 15676 O O . LEU B 1 485 ? 9.068 -34.373 41.645 1 58.883 482 LEU B O 1
ATOM 15692 N N . THR B 1 486 ? 7.993 -32.416 41.724 1 51.652 483 THR B N 1
ATOM 15693 C CA . THR B 1 486 ? 9.047 -31.6 41.143 1 50.052 483 THR B CA 1
ATOM 15694 C C . THR B 1 486 ? 9.617 -30.759 42.266 1 50.612 483 THR B C 1
ATOM 15695 O O . THR B 1 486 ? 8.844 -30.104 42.961 1 62.304 483 THR B O 1
ATOM 15705 N N . TYR B 1 487 ? 10.947 -30.679 42.386 1 50.742 484 TYR B N 1
ATOM 15706 C CA . TYR B 1 487 ? 11.542 -29.855 43.434 1 47.851 484 TYR B CA 1
ATOM 15707 C C . TYR B 1 487 ? 12.655 -28.977 42.872 1 52.061 484 TYR B C 1
ATOM 15708 O O . TYR B 1 487 ? 13.331 -29.348 41.906 1 49.916 484 TYR B O 1
ATOM 15725 N N . HIS B 1 488 ? 12.846 -27.825 43.536 1 51.61 485 HIS B N 1
ATOM 15726 C CA . HIS B 1 488 ? 13.971 -26.931 43.314 1 51.076 485 HIS B CA 1
ATOM 15727 C C . HIS B 1 488 ? 14.538 -26.604 44.685 1 47.578 485 HIS B C 1
ATOM 15728 O O . HIS B 1 488 ? 13.778 -26.301 45.591 1 50.734 485 HIS B O 1
ATOM 15741 N N . ALA B 1 489 ? 15.86 -26.686 44.849 1 46.715 486 ALA B N 1
ATOM 15742 C CA . ALA B 1 489 ? 16.487 -26.413 46.129 1 47.454 486 ALA B CA 1
ATOM 15743 C C . ALA B 1 489 ? 17.813 -25.719 45.912 1 48.475 486 ALA B C 1
ATOM 15744 O O . ALA B 1 489 ? 18.524 -26.049 44.964 1 50.027 486 ALA B O 1
ATOM 15751 N N . VAL B 1 490 ? 18.152 -24.777 46.797 1 49.22 487 VAL B N 1
ATOM 15752 C CA . VAL B 1 490 ? 19.385 -24.018 46.658 1 54.003 487 VAL B CA 1
ATOM 15753 C C . VAL B 1 490 ? 19.764 -23.325 47.972 1 58.272 487 VAL B C 1
ATOM 15754 O O . VAL B 1 490 ? 18.911 -23.029 48.802 1 61.44 487 VAL B O 1
ATOM 15767 N N . THR B 1 491 ? 21.058 -23.033 48.119 1 59.398 488 THR B N 1
ATOM 15768 C CA . THR B 1 491 ? 21.584 -22.236 49.224 1 57.773 488 THR B CA 1
ATOM 15769 C C . THR B 1 491 ? 21.865 -20.828 48.721 1 58.246 488 THR B C 1
ATOM 15770 O O . THR B 1 491 ? 21.753 -20.55 47.53 1 55.886 488 THR B O 1
ATOM 15780 N N . LYS B 1 492 ? 22.193 -19.927 49.651 1 58.884 489 LYS B N 1
ATOM 15781 C CA . LYS B 1 492 ? 22.519 -18.545 49.325 1 59.586 489 LYS B CA 1
ATOM 15782 C C . LYS B 1 492 ? 23.64 -18.465 48.283 1 62.08 489 LYS B C 1
ATOM 15783 O O . LYS B 1 492 ? 23.513 -17.723 47.321 1 67.011 489 LYS B O 1
ATOM 15802 N N . SER B 1 493 ? 24.703 -19.247 48.489 1 66.397 490 SER B N 1
ATOM 15803 C CA . SER B 1 493 ? 25.924 -19.178 47.695 1 72.677 490 SER B CA 1
ATOM 15804 C C . SER B 1 493 ? 26.157 -20.409 46.817 1 69.481 490 SER B C 1
ATOM 15805 O O . SER B 1 493 ? 27.172 -20.414 46.126 1 81.641 490 SER B O 1
ATOM 15812 N N . GLY B 1 494 ? 25.238 -21.388 46.8 1 62.448 491 GLY B N 1
ATOM 15813 C CA . GLY B 1 494 ? 25.475 -22.654 46.119 1 60.908 491 GLY B CA 1
ATOM 15814 C C . GLY B 1 494 ? 24.645 -22.803 44.843 1 59.127 491 GLY B C 1
ATOM 15815 O O . GLY B 1 494 ? 23.95 -21.899 44.403 1 55.64 491 GLY B O 1
ATOM 15819 N N . ASN B 1 495 ? 24.711 -24.012 44.269 1 62.698 492 ASN B N 1
ATOM 15820 C CA . ASN B 1 495 ? 24.081 -24.349 43.006 1 64.231 492 ASN B CA 1
ATOM 15821 C C . ASN B 1 495 ? 22.686 -24.944 43.219 1 62.673 492 ASN B C 1
ATOM 15822 O O . ASN B 1 495 ? 22.354 -25.523 44.261 1 63.948 492 ASN B O 1
ATOM 15833 N N . LEU B 1 496 ? 21.885 -24.804 42.155 1 58.647 493 LEU B N 1
ATOM 15834 C CA . LEU B 1 496 ? 20.496 -25.203 42.102 1 55.563 493 LEU B CA 1
ATOM 15835 C C . LEU B 1 496 ? 20.465 -26.708 41.909 1 59.529 493 LEU B C 1
ATOM 15836 O O . LEU B 1 496 ? 21.065 -27.208 40.959 1 67.675 493 LEU B O 1
ATOM 15852 N N . GLU B 1 497 ? 19.75 -27.408 42.802 1 56.578 494 GLU B N 1
ATOM 15853 C CA . GLU B 1 497 ? 19.425 -28.815 42.637 1 54.5 494 GLU B CA 1
ATOM 15854 C C . GLU B 1 497 ? 17.948 -28.929 42.276 1 56.507 494 GLU B C 1
ATOM 15855 O O . GLU B 1 497 ? 17.113 -28.202 42.813 1 61.623 494 GLU B O 1
ATOM 15867 N N . THR B 1 498 ? 17.635 -29.87 41.383 1 57.824 495 THR B N 1
ATOM 15868 C CA . THR B 1 498 ? 16.283 -30.092 40.901 1 56.378 495 THR B CA 1
ATOM 15869 C C . THR B 1 498 ? 16.203 -31.464 40.241 1 55.379 495 THR B C 1
ATOM 15870 O O . THR B 1 498 ? 17.204 -31.955 39.75 1 60.408 495 THR B O 1
ATOM 15880 N N . ASN B 1 499 ? 15.013 -32.039 40.211 1 61.236 496 ASN B N 1
ATOM 15881 C CA . ASN B 1 499 ? 14.744 -33.268 39.465 1 68.442 496 ASN B CA 1
ATOM 15882 C C . ASN B 1 499 ? 14.108 -33 38.105 1 70.486 496 ASN B C 1
ATOM 15883 O O . ASN B 1 499 ? 13.886 -33.953 37.368 1 83.353 496 ASN B O 1
ATOM 15894 N N . ALA B 1 500 ? 13.752 -31.734 37.818 1 70.911 497 ALA B N 1
ATOM 15895 C CA . ALA B 1 500 ? 13.184 -31.369 36.533 1 74.577 497 ALA B CA 1
ATOM 15896 C C . ALA B 1 500 ? 14.253 -31.489 35.441 1 92.424 497 ALA B C 1
ATOM 15897 O O . ALA B 1 500 ? 15.222 -30.722 35.478 1 109.411 497 ALA B O 1
ATOM 15904 N N . GLN B 1 501 ? 14.102 -32.451 34.51 1 106.253 498 GLN B N 1
ATOM 15905 C CA . GLN B 1 501 ? 15.13 -32.729 33.506 1 113.896 498 GLN B CA 1
ATOM 15906 C C . GLN B 1 501 ? 15.278 -31.554 32.526 1 109.189 498 GLN B C 1
ATOM 15907 O O . GLN B 1 501 ? 16.363 -30.968 32.439 1 109.811 498 GLN B O 1
ATOM 15921 N N . SER B 1 502 ? 14.183 -31.212 31.836 1 111.28 499 SER B N 1
ATOM 15922 C CA . SER B 1 502 ? 14.143 -30.044 30.959 1 114.891 499 SER B CA 1
ATOM 15923 C C . SER B 1 502 ? 14.178 -28.76 31.792 1 110.393 499 SER B C 1
ATOM 15924 O O . SER B 1 502 ? 14.847 -27.799 31.414 1 121.581 499 SER B O 1
ATOM 15931 N N . ASP B 1 503 ? 13.436 -28.762 32.913 1 98.18 500 ASP B N 1
ATOM 15932 C CA . ASP B 1 503 ? 13.301 -27.607 33.782 1 104.59 500 ASP B CA 1
ATOM 15933 C C . ASP B 1 503 ? 12.84 -26.362 33.006 1 111.21 500 ASP B C 1
ATOM 15934 O O . ASP B 1 503 ? 13.47 -25.307 33.065 1 109.916 500 ASP B O 1
ATOM 15943 N N . GLY B 1 504 ? 11.789 -26.547 32.193 1 105.888 501 GLY B N 1
ATOM 15944 C CA . GLY B 1 504 ? 10.944 -25.469 31.721 1 85.477 501 GLY B CA 1
ATOM 15945 C C . GLY B 1 504 ? 9.905 -25.107 32.78 1 69.794 501 GLY B C 1
ATOM 15946 O O . GLY B 1 504 ? 9.951 -25.595 33.903 1 67.067 501 GLY B O 1
ATOM 15950 N N . PRO B 1 505 ? 8.903 -24.272 32.447 1 62.846 502 PRO B N 1
ATOM 15951 C CA . PRO B 1 505 ? 7.872 -23.876 33.404 1 59.41 502 PRO B CA 1
ATOM 15952 C C . PRO B 1 505 ? 6.927 -25.013 33.771 1 55.639 502 PRO B C 1
ATOM 15953 O O . PRO B 1 505 ? 6.618 -25.842 32.923 1 59.07 502 PRO B O 1
ATOM 15964 N N . ASN B 1 506 ? 6.505 -25.045 35.041 1 50.521 503 ASN B N 1
ATOM 15965 C CA . ASN B 1 506 ? 5.501 -25.971 35.535 1 47.647 503 ASN B CA 1
ATOM 15966 C C . ASN B 1 506 ? 4.306 -25.157 36.011 1 45.41 503 ASN B C 1
ATOM 15967 O O . ASN B 1 506 ? 4.429 -24.411 36.973 1 42.491 503 ASN B O 1
ATOM 15978 N N . ALA B 1 507 ? 3.142 -25.353 35.379 1 45.781 504 ALA B N 1
ATOM 15979 C CA . ALA B 1 507 ? 1.912 -24.685 35.787 1 44.72 504 ALA B CA 1
ATOM 15980 C C . ALA B 1 507 ? 1.391 -25.343 37.056 1 43.874 504 ALA B C 1
ATOM 15981 O O . ALA B 1 507 ? 1.235 -26.563 37.084 1 43.529 504 ALA B O 1
ATOM 15988 N N . VAL B 1 508 ? 1.133 -24.526 38.078 1 46.241 505 VAL B N 1
ATOM 15989 C CA . VAL B 1 508 ? 0.623 -25.006 39.361 1 48.798 505 VAL B CA 1
ATOM 15990 C C . VAL B 1 508 ? -0.715 -24.388 39.728 1 47.815 505 VAL B C 1
ATOM 15991 O O . VAL B 1 508 ? -1.292 -24.799 40.726 1 50.864 505 VAL B O 1
ATOM 16004 N N . THR B 1 509 ? -1.174 -23.369 38.996 1 48.206 506 THR B N 1
ATOM 16005 C CA . THR B 1 509 ? -2.545 -22.899 39.067 1 49.475 506 THR B CA 1
ATOM 16006 C C . THR B 1 509 ? -3.034 -22.667 37.646 1 48.839 506 THR B C 1
ATOM 16007 O O . THR B 1 509 ? -2.361 -21.983 36.892 1 58.301 506 THR B O 1
ATOM 16017 N N . TRP B 1 510 ? -4.187 -23.237 37.285 1 43.254 507 TRP B N 1
ATOM 16018 C CA . TRP B 1 510 ? -4.787 -22.948 36 1 40.251 507 TRP B CA 1
ATOM 16019 C C . TRP B 1 510 ? -6.299 -22.93 36.081 1 42.293 507 TRP B C 1
ATOM 16020 O O . TRP B 1 510 ? -6.879 -23.339 37.086 1 40.342 507 TRP B O 1
ATOM 16041 N N . GLY B 1 511 ? -6.92 -22.404 35.016 1 45.342 508 GLY B N 1
ATOM 16042 C CA . GLY B 1 511 ? -8.354 -22.148 34.997 1 48.165 508 GLY B CA 1
ATOM 16043 C C . GLY B 1 511 ? -8.939 -22.367 33.611 1 45.719 508 GLY B C 1
AT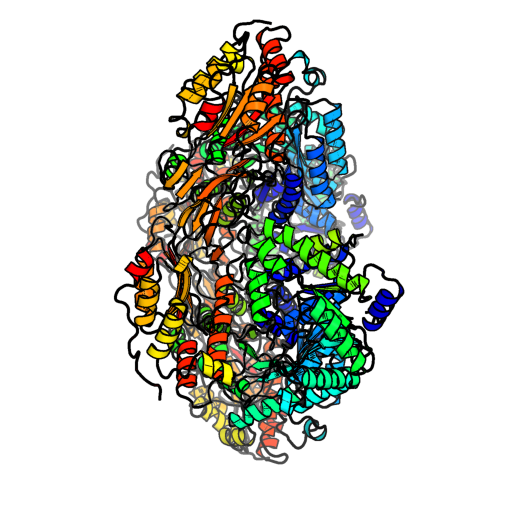OM 16044 O O . GLY B 1 511 ? -8.358 -21.942 32.626 1 46.772 508 GLY B O 1
ATOM 16048 N N . VAL B 1 512 ? -10.13 -22.972 33.57 1 44.431 509 VAL B N 1
ATOM 16049 C CA . VAL B 1 512 ? -10.849 -23.29 32.351 1 44.964 509 VAL B CA 1
ATOM 16050 C C . VAL B 1 512 ? -12.097 -22.433 32.356 1 43.445 509 VAL B C 1
ATOM 16051 O O . VAL B 1 512 ? -12.94 -22.631 33.211 1 44.918 509 VAL B O 1
ATOM 16064 N N . PHE B 1 513 ? -12.201 -21.508 31.397 1 47.112 510 PHE B N 1
ATOM 16065 C CA . PHE B 1 513 ? -13.322 -20.575 31.318 1 47.477 510 PHE B CA 1
ATOM 16066 C C . PHE B 1 513 ? -13.982 -20.66 29.939 1 50.456 510 PHE B C 1
ATOM 16067 O O . PHE B 1 513 ? -13.289 -20.887 28.945 1 54.555 510 PHE B O 1
ATOM 16084 N N . PRO B 1 514 ? -15.314 -20.449 29.819 1 53.542 511 PRO B N 1
ATOM 16085 C CA . PRO B 1 514 ? -16.019 -20.585 28.539 1 56.666 511 PRO B CA 1
ATOM 16086 C C . PRO B 1 514 ? -15.439 -19.745 27.402 1 58.657 511 PRO B C 1
ATOM 16087 O O . PRO B 1 514 ? -15.112 -18.584 27.632 1 56.855 511 PRO B O 1
ATOM 16098 N N . GLY B 1 515 ? -15.193 -20.39 26.257 1 60.97 512 GLY B N 1
ATOM 16099 C CA . GLY B 1 515 ? -14.764 -19.683 25.06 1 59.907 512 GLY B CA 1
ATOM 16100 C C . GLY B 1 515 ? -13.31 -19.228 25.11 1 60.333 512 GLY B C 1
ATOM 16101 O O . GLY B 1 515 ? -12.942 -18.389 24.288 1 62.263 512 GLY B O 1
ATOM 16105 N N . LYS B 1 516 ? -12.507 -19.733 26.064 1 59.795 513 LYS B N 1
ATOM 16106 C CA . LYS B 1 516 ? -11.146 -19.266 26.261 1 59.09 513 LYS B CA 1
ATOM 16107 C C . LYS B 1 516 ? -10.148 -20.418 26.252 1 57.199 513 LYS B C 1
ATOM 16108 O O . LYS B 1 516 ? -10.505 -21.576 26.451 1 62.319 513 LYS B O 1
ATOM 16127 N N . GLU B 1 517 ? -8.882 -20.063 25.993 1 61.254 514 GLU B N 1
ATOM 16128 C CA . GLU B 1 517 ? -7.734 -20.926 26.212 1 58.358 514 GLU B CA 1
ATOM 16129 C C . GLU B 1 517 ? -7.473 -20.995 27.711 1 55.215 514 GLU B C 1
ATOM 16130 O O . GLU B 1 517 ? -7.891 -20.116 28.459 1 60.112 514 GLU B O 1
ATOM 16142 N N . ILE B 1 518 ? -6.749 -22.022 28.116 1 48.813 515 ILE B N 1
ATOM 16143 C CA . ILE B 1 518 ? -6.481 -22.281 29.511 1 48.325 515 ILE B CA 1
ATOM 16144 C C . ILE B 1 518 ? -5.571 -21.173 30.058 1 46.34 515 ILE B C 1
ATOM 16145 O O . ILE B 1 518 ? -4.519 -20.936 29.504 1 56.718 515 ILE B O 1
ATOM 16161 N N . VAL B 1 519 ? -5.973 -20.561 31.167 1 45.939 516 VAL B N 1
ATOM 16162 C CA . VAL B 1 519 ? -5.254 -19.481 31.824 1 45.093 516 VAL B CA 1
ATOM 16163 C C . VAL B 1 519 ? -4.381 -20.077 32.936 1 45.864 516 VAL B C 1
ATOM 16164 O O . VAL B 1 519 ? -4.855 -20.851 33.754 1 42.842 516 VAL B O 1
ATOM 16177 N N . GLN B 1 520 ? -3.12 -19.635 33.01 1 46.008 517 GLN B N 1
ATOM 16178 C CA . GLN B 1 520 ? -2.081 -20.218 33.859 1 42.409 517 GLN B CA 1
ATOM 16179 C C . GLN B 1 520 ? -1.365 -19.13 34.648 1 42.696 517 GLN B C 1
ATOM 16180 O O . GLN B 1 520 ? -0.199 -18.824 34.393 1 49.245 517 GLN B O 1
ATOM 16194 N N . PRO B 1 521 ? -2.02 -18.504 35.64 1 38.432 518 PRO B N 1
ATOM 16195 C CA . PRO B 1 521 ? -1.402 -17.453 36.435 1 38.242 518 PRO B CA 1
ATOM 16196 C C . PRO B 1 521 ? -0.231 -17.786 37.334 1 43.083 518 PRO B C 1
ATOM 16197 O O . PRO B 1 521 ? 0.431 -16.879 37.821 1 51.282 518 PRO B O 1
ATOM 16208 N N . THR B 1 522 ? -0.014 -19.07 37.629 1 52.601 519 THR B N 1
ATOM 16209 C CA . THR B 1 522 ? 1.002 -19.462 38.605 1 50.489 519 THR B CA 1
ATOM 16210 C C . THR B 1 522 ? 1.884 -20.563 38.014 1 50.73 519 THR B C 1
ATOM 16211 O O . THR B 1 522 ? 1.419 -21.651 37.692 1 54.133 519 THR B O 1
ATOM 16221 N N . ILE B 1 523 ? 3.186 -20.261 37.954 1 52.179 520 ILE B N 1
ATOM 16222 C CA . ILE B 1 523 ? 4.214 -21.04 37.293 1 49.339 520 ILE B CA 1
ATOM 16223 C C . ILE B 1 523 ? 5.349 -21.209 38.294 1 45.39 520 ILE B C 1
ATOM 16224 O O . ILE B 1 523 ? 5.693 -20.269 38.988 1 45.816 520 ILE B O 1
ATOM 16240 N N . VAL B 1 524 ? 5.943 -22.398 38.35 1 45.832 521 VAL B N 1
ATOM 16241 C CA . VAL B 1 524 ? 7.187 -22.631 39.057 1 44.587 521 VAL B CA 1
ATOM 16242 C C . VAL B 1 524 ? 8.198 -22.931 37.97 1 48.167 521 VAL B C 1
ATOM 16243 O O . VAL B 1 524 ? 8 -23.866 37.193 1 46.215 521 VAL B O 1
ATOM 16256 N N . GLU B 1 525 ? 9.289 -22.17 37.966 1 51.925 522 GLU B N 1
ATOM 16257 C CA . GLU B 1 525 ? 10.264 -22.22 36.887 1 51.326 522 GLU B CA 1
ATOM 16258 C C . GLU B 1 525 ? 11.627 -21.852 37.453 1 48.749 522 GLU B C 1
ATOM 16259 O O . GLU B 1 525 ? 11.716 -21.064 38.386 1 49.575 522 GLU B O 1
ATOM 16271 N N . ARG B 1 526 ? 12.674 -22.419 36.859 1 52.428 523 ARG B N 1
ATOM 16272 C CA . ARG B 1 526 ? 14.05 -22.227 37.299 1 56.429 523 ARG B CA 1
ATOM 16273 C C . ARG B 1 526 ? 14.415 -20.745 37.468 1 59.755 523 ARG B C 1
ATOM 16274 O O . ARG B 1 526 ? 14.867 -20.364 38.55 1 60.011 523 ARG B O 1
ATOM 16295 N N . ILE B 1 527 ? 14.215 -19.944 36.414 1 55.264 524 ILE B N 1
ATOM 16296 C CA . ILE B 1 527 ? 14.57 -18.526 36.429 1 56.977 524 ILE B CA 1
ATOM 16297 C C . ILE B 1 527 ? 13.787 -17.763 37.502 1 52.71 524 ILE B C 1
ATOM 16298 O O . ILE B 1 527 ? 14.38 -16.943 38.206 1 50.535 524 ILE B O 1
ATOM 16314 N N . SER B 1 528 ? 12.476 -18.015 37.592 1 50.559 525 SER B N 1
ATOM 16315 C CA . SER B 1 528 ? 11.639 -17.375 38.602 1 49.31 525 SER B CA 1
ATOM 16316 C C . SER B 1 528 ? 12.185 -17.691 39.995 1 44.802 525 SER B C 1
ATOM 16317 O O . SER B 1 528 ? 12.368 -16.803 40.806 1 50.219 525 SER B O 1
ATOM 16324 N N . PHE B 1 529 ? 12.484 -18.971 40.22 1 46.143 526 PHE B N 1
ATOM 16325 C CA . PHE B 1 529 ? 12.935 -19.454 41.51 1 46.446 526 PHE B CA 1
ATOM 16326 C C . PHE B 1 529 ? 14.288 -18.858 41.902 1 49.566 526 PHE B C 1
ATOM 16327 O O . PHE B 1 529 ? 14.454 -18.51 43.062 1 56.576 526 PHE B O 1
ATOM 16344 N N . LEU B 1 530 ? 15.237 -18.781 40.966 1 46.473 527 LEU B N 1
ATOM 16345 C CA . LEU B 1 530 ? 16.549 -18.205 41.257 1 50.779 527 LEU B CA 1
ATOM 16346 C C . LEU B 1 530 ? 16.447 -16.703 41.514 1 51.711 527 LEU B C 1
ATOM 16347 O O . LEU B 1 530 ? 17.108 -16.189 42.419 1 54.921 527 LEU B O 1
ATOM 16363 N N . ALA B 1 531 ? 15.605 -16.018 40.733 1 49.341 528 ALA B N 1
ATOM 16364 C CA . ALA B 1 531 ? 15.293 -14.618 40.993 1 49.625 528 ALA B CA 1
ATOM 16365 C C . ALA B 1 531 ? 14.83 -14.424 42.44 1 53.988 528 ALA B C 1
ATOM 16366 O O . ALA B 1 531 ? 15.345 -13.533 43.127 1 59.409 528 ALA B O 1
ATOM 16373 N N . TRP B 1 532 ? 13.953 -15.334 42.887 1 50.266 529 TRP B N 1
ATOM 16374 C CA . TRP B 1 532 ? 13.445 -15.305 44.244 1 52.128 529 TRP B CA 1
ATOM 16375 C C . TRP B 1 532 ? 14.525 -15.673 45.271 1 53.954 529 TRP B C 1
ATOM 16376 O O . TRP B 1 532 ? 14.666 -14.977 46.271 1 60.951 529 TRP B O 1
ATOM 16397 N N . LYS B 1 533 ? 15.27 -16.762 45.046 1 53.191 530 LYS B N 1
ATOM 16398 C CA . LYS B 1 533 ? 16.367 -17.162 45.924 1 55.002 530 LYS B CA 1
ATOM 16399 C C . LYS B 1 533 ? 17.145 -15.917 46.381 1 52.7 530 LYS B C 1
ATOM 16400 O O . LYS B 1 533 ? 17.289 -15.668 47.577 1 47.681 530 LYS B O 1
ATOM 16419 N N . ASP B 1 534 ? 17.649 -15.159 45.395 1 52.1 531 ASP B N 1
ATOM 16420 C CA . ASP B 1 534 ? 18.527 -14.044 45.693 1 59.568 531 ASP B CA 1
ATOM 16421 C C . ASP B 1 534 ? 17.812 -13.048 46.61 1 53.626 531 ASP B C 1
ATOM 16422 O O . ASP B 1 534 ? 18.35 -12.695 47.654 1 52.48 531 ASP B O 1
ATOM 16431 N N . GLU B 1 535 ? 16.564 -12.73 46.259 1 50.991 532 GLU B N 1
ATOM 16432 C CA . GLU B 1 535 ? 15.76 -11.818 47.037 1 55.314 532 GLU B CA 1
ATOM 16433 C C . GLU B 1 535 ? 15.476 -12.341 48.446 1 54.697 532 GLU B C 1
ATOM 16434 O O . GLU B 1 535 ? 15.571 -11.595 49.407 1 57.825 532 GLU B O 1
ATOM 16446 N N . ALA B 1 536 ? 15.137 -13.624 48.563 1 52.876 533 ALA B N 1
ATOM 16447 C CA . ALA B 1 536 ? 14.79 -14.231 49.845 1 52.104 533 ALA B CA 1
ATOM 16448 C C . ALA B 1 536 ? 15.964 -14.196 50.822 1 52.335 533 ALA B C 1
ATOM 16449 O O . ALA B 1 536 ? 15.796 -13.738 51.956 1 52.65 533 ALA B O 1
ATOM 16456 N N . TYR B 1 537 ? 17.141 -14.647 50.363 1 53.661 534 TYR B N 1
ATOM 16457 C CA . TYR B 1 537 ? 18.332 -14.608 51.206 1 52.383 534 TYR B CA 1
ATOM 16458 C C . TYR B 1 537 ? 18.707 -13.165 51.554 1 53.512 534 TYR B C 1
ATOM 16459 O O . TYR B 1 537 ? 19.137 -12.917 52.674 1 51.716 534 TYR B O 1
ATOM 16476 N N . HIS B 1 538 ? 18.473 -12.23 50.621 1 57.629 535 HIS B N 1
ATOM 16477 C CA . HIS B 1 538 ? 18.709 -10.812 50.874 1 56.93 535 HIS B CA 1
ATOM 16478 C C . HIS B 1 538 ? 17.8 -10.291 51.987 1 53.554 535 HIS B C 1
ATOM 16479 O O . HIS B 1 538 ? 18.295 -9.627 52.889 1 55.527 535 HIS B O 1
ATOM 16492 N N . LEU B 1 539 ? 16.502 -10.595 51.905 1 51.873 536 LEU B N 1
ATOM 16493 C CA . LEU B 1 539 ? 15.533 -10.18 52.915 1 52.537 536 LEU B CA 1
ATOM 16494 C C . LEU B 1 539 ? 15.888 -10.728 54.292 1 55.653 536 LEU B C 1
ATOM 16495 O O . LEU B 1 539 ? 15.723 -10.022 55.286 1 63.208 536 LEU B O 1
ATOM 16511 N N . GLY B 1 540 ? 16.368 -11.976 54.333 1 55.65 537 GLY B N 1
ATOM 16512 C CA . GLY B 1 540 ? 16.835 -12.544 55.585 1 57.539 537 GLY B CA 1
ATOM 16513 C C . GLY B 1 540 ? 18.002 -11.765 56.185 1 58.762 537 GLY B C 1
ATOM 16514 O O . GLY B 1 540 ? 18.013 -11.5 57.379 1 59.399 537 GLY B O 1
ATOM 16518 N N . MET B 1 541 ? 18.953 -11.387 55.332 1 61.666 538 MET B N 1
ATOM 16519 C CA . MET B 1 541 ? 20.101 -10.601 55.767 1 64.442 538 MET B CA 1
ATOM 16520 C C . MET B 1 541 ? 19.709 -9.197 56.207 1 59.41 538 MET B C 1
ATOM 16521 O O . MET B 1 541 ? 20.256 -8.691 57.178 1 61.924 538 MET B O 1
ATOM 16535 N N . GLU B 1 542 ? 18.765 -8.581 55.492 1 61.336 539 GLU B N 1
ATOM 16536 C CA . GLU B 1 542 ? 18.267 -7.253 55.847 1 69.168 539 GLU B CA 1
ATOM 16537 C C . GLU B 1 542 ? 17.513 -7.336 57.182 1 72.634 539 GLU B C 1
ATOM 16538 O O . GLU B 1 542 ? 17.49 -6.36 57.93 1 76.24 539 GLU B O 1
ATOM 16550 N N . TRP B 1 543 ? 16.902 -8.498 57.483 1 67.634 540 TRP B N 1
ATOM 16551 C CA . TRP B 1 543 ? 16.303 -8.725 58.786 1 68.075 540 TRP B CA 1
ATOM 16552 C C . TRP B 1 543 ? 17.385 -8.806 59.859 1 69.006 540 TRP B C 1
ATOM 16553 O O . TRP B 1 543 ? 17.299 -8.108 60.87 1 71.358 540 TRP B O 1
ATOM 16574 N N . ALA B 1 544 ? 18.39 -9.653 59.62 1 66.295 541 ALA B N 1
ATOM 16575 C CA . ALA B 1 544 ? 19.557 -9.753 60.495 1 67.416 541 ALA B CA 1
ATOM 16576 C C . ALA B 1 544 ? 20.138 -8.383 60.874 1 68.042 541 ALA B C 1
ATOM 16577 O O . ALA B 1 544 ? 20.431 -8.137 62.037 1 73.694 541 ALA B O 1
ATOM 16584 N N . ARG B 1 545 ? 20.249 -7.497 59.878 1 65.586 542 ARG B N 1
ATOM 16585 C CA . ARG B 1 545 ? 20.859 -6.194 60.09 1 68.613 542 ARG B CA 1
ATOM 16586 C C . ARG B 1 545 ? 19.987 -5.19 60.846 1 70.408 542 ARG B C 1
ATOM 16587 O O . ARG B 1 545 ? 20.484 -4.122 61.237 1 73.879 542 ARG B O 1
ATOM 16608 N N . CYS B 1 546 ? 18.715 -5.524 61.098 1 70.374 543 CYS B N 1
ATOM 16609 C CA . CYS B 1 546 ? 17.911 -4.787 62.061 1 71.95 543 CYS B CA 1
ATOM 16610 C C . CYS B 1 546 ? 18.436 -4.924 63.492 1 73.912 543 CYS B C 1
ATOM 16611 O O . CYS B 1 546 ? 17.999 -4.169 64.353 1 76.965 543 CYS B O 1
ATOM 16618 N N . TYR B 1 547 ? 19.333 -5.902 63.742 1 72.637 544 TYR B N 1
ATOM 16619 C CA . TYR B 1 547 ? 19.906 -6.133 65.054 1 81.027 544 TYR B CA 1
ATOM 16620 C C . TYR B 1 547 ? 21.386 -5.74 65.086 1 84.382 544 TYR B C 1
ATOM 16621 O O . TYR B 1 547 ? 22.06 -5.757 64.049 1 82.822 544 TYR B O 1
ATOM 16638 N N . ASP B 1 548 ? 21.889 -5.479 66.305 1 87.44 545 ASP B N 1
ATOM 16639 C CA . ASP B 1 548 ? 23.254 -5.016 66.528 1 95.569 545 ASP B CA 1
ATOM 16640 C C . ASP B 1 548 ? 24.297 -6.064 66.122 1 91.586 545 ASP B C 1
ATOM 16641 O O . ASP B 1 548 ? 24.037 -7.256 66.191 1 87.754 545 ASP B O 1
ATOM 16650 N N . ALA B 1 549 ? 25.483 -5.573 65.744 1 94.299 546 ALA B N 1
ATOM 16651 C CA . ALA B 1 549 ? 26.566 -6.332 65.115 1 98.517 546 ALA B CA 1
ATOM 16652 C C . ALA B 1 549 ? 26.858 -7.69 65.762 1 105.386 546 ALA B C 1
ATOM 16653 O O . ALA B 1 549 ? 26.941 -8.69 65.061 1 119.133 546 ALA B O 1
ATOM 16660 N N . GLY B 1 550 ? 26.99 -7.714 67.097 1 94.562 547 GLY B N 1
ATOM 16661 C CA . GLY B 1 550 ? 27.315 -8.931 67.832 1 92.145 547 GLY B CA 1
ATOM 16662 C C . GLY B 1 550 ? 26.099 -9.71 68.333 1 86.614 547 GLY B C 1
ATOM 16663 O O . GLY B 1 550 ? 26.291 -10.754 68.94 1 85.849 547 GLY B O 1
ATOM 16667 N N . SER B 1 551 ? 24.875 -9.216 68.092 1 85.284 548 SER B N 1
ATOM 16668 C CA . SER B 1 551 ? 23.682 -9.636 68.81 1 83.281 548 SER B CA 1
ATOM 16669 C C . SER B 1 551 ? 23.347 -11.101 68.512 1 83.322 548 SER B C 1
ATOM 16670 O O . SER B 1 551 ? 23.677 -11.591 67.421 1 79.688 548 SER B O 1
ATOM 16677 N N . PRO B 1 552 ? 22.7 -11.832 69.449 1 88.143 549 PRO B N 1
ATOM 16678 C CA . PRO B 1 552 ? 22.184 -13.181 69.168 1 85.44 549 PRO B CA 1
ATOM 16679 C C . PRO B 1 552 ? 21.292 -13.278 67.93 1 80.819 549 PRO B C 1
ATOM 16680 O O . PRO B 1 552 ? 21.431 -14.205 67.134 1 83.059 549 PRO B O 1
ATOM 16691 N N . SER B 1 553 ? 20.391 -12.289 67.793 1 78.242 550 SER B N 1
ATOM 16692 C CA . SER B 1 553 ? 19.455 -12.253 66.677 1 80.203 550 SER B CA 1
ATOM 16693 C C . SER B 1 553 ? 20.173 -12.177 65.331 1 80.215 550 SER B C 1
ATOM 16694 O O . SER B 1 553 ? 19.829 -12.929 64.416 1 81.993 550 SER B O 1
ATOM 16701 N N . ARG B 1 554 ? 21.194 -11.317 65.251 1 80.796 551 ARG B N 1
ATOM 16702 C CA . ARG B 1 554 ? 21.917 -11.128 64.008 1 81.644 551 ARG B CA 1
ATOM 16703 C C . ARG B 1 554 ? 22.705 -12.387 63.648 1 79.787 551 ARG B C 1
ATOM 16704 O O . ARG B 1 554 ? 22.631 -12.851 62.506 1 78.534 551 ARG B O 1
ATOM 16725 N N . VAL B 1 555 ? 23.518 -12.871 64.581 1 83.186 552 VAL B N 1
ATOM 16726 C CA . VAL B 1 555 ? 24.375 -14.021 64.298 1 87.487 552 VAL B CA 1
ATOM 16727 C C . VAL B 1 555 ? 23.518 -15.235 63.906 1 82.815 552 VAL B C 1
ATOM 16728 O O . VAL B 1 555 ? 23.901 -15.955 62.984 1 80.127 552 VAL B O 1
ATOM 16741 N N . LEU B 1 556 ? 22.361 -15.389 64.587 1 81.363 553 LEU B N 1
ATOM 16742 C CA . LEU B 1 556 ? 21.411 -16.446 64.28 1 77.602 553 LEU B CA 1
ATOM 16743 C C . LEU B 1 556 ? 20.943 -16.339 62.835 1 72.671 553 LEU B C 1
ATOM 16744 O O . LEU B 1 556 ? 21.07 -17.308 62.087 1 80.104 553 LEU B O 1
ATOM 16760 N N . LEU B 1 557 ? 20.372 -15.181 62.494 1 70.559 554 LEU B N 1
ATOM 16761 C CA . LEU B 1 557 ? 19.787 -14.963 61.174 1 71.428 554 LEU B CA 1
ATOM 16762 C C . LEU B 1 557 ? 20.815 -15.074 60.045 1 72.296 554 LEU B C 1
ATOM 16763 O O . LEU B 1 557 ? 20.485 -15.606 58.987 1 70.533 554 LEU B O 1
ATOM 16779 N N . GLU B 1 558 ? 22.047 -14.593 60.293 1 71.05 555 GLU B N 1
ATOM 16780 C CA . GLU B 1 558 ? 23.11 -14.664 59.3 1 71.711 555 GLU B CA 1
ATOM 16781 C C . GLU B 1 558 ? 23.565 -16.103 59.091 1 72.287 555 GLU B C 1
ATOM 16782 O O . GLU B 1 558 ? 23.733 -16.505 57.945 1 72.068 555 GLU B O 1
ATOM 16794 N N . GLU B 1 559 ? 23.753 -16.86 60.182 1 79.924 556 GLU B N 1
ATOM 16795 C CA . GLU B 1 559 ? 24.093 -18.286 60.091 1 78.827 556 GLU B CA 1
ATOM 16796 C C . GLU B 1 559 ? 23.04 -19.049 59.286 1 71.232 556 GLU B C 1
ATOM 16797 O O . GLU B 1 559 ? 23.393 -19.827 58.398 1 65.692 556 GLU B O 1
ATOM 16809 N N . MET B 1 560 ? 21.771 -18.777 59.598 1 69.912 557 MET B N 1
ATOM 16810 C CA . MET B 1 560 ? 20.653 -19.402 58.898 1 74.419 557 MET B CA 1
ATOM 16811 C C . MET B 1 560 ? 20.699 -19.14 57.384 1 77.606 557 MET B C 1
ATOM 16812 O O . MET B 1 560 ? 20.658 -20.075 56.601 1 75.64 557 MET B O 1
ATOM 16826 N N . MET B 1 561 ? 20.811 -17.861 57.005 1 76.618 558 MET B N 1
ATOM 16827 C CA . MET B 1 561 ? 20.819 -17.482 55.598 1 68.99 558 MET B CA 1
ATOM 16828 C C . MET B 1 561 ? 22.055 -18.028 54.878 1 72.4 558 MET B C 1
ATOM 16829 O O . MET B 1 561 ? 21.928 -18.476 53.737 1 71.671 558 MET B O 1
ATOM 16843 N N . ASN B 1 562 ? 23.212 -18.059 55.562 1 69.41 559 ASN B N 1
ATOM 16844 C CA . ASN B 1 562 ? 24.441 -18.561 54.953 1 70.517 559 ASN B CA 1
ATOM 16845 C C . ASN B 1 562 ? 24.508 -20.079 54.854 1 68.841 559 ASN B C 1
ATOM 16846 O O . ASN B 1 562 ? 25.407 -20.56 54.172 1 72.473 559 ASN B O 1
ATOM 16857 N N . THR B 1 563 ? 23.64 -20.832 55.545 1 65.795 560 THR B N 1
ATOM 16858 C CA . THR B 1 563 ? 23.753 -22.298 55.58 1 64.031 560 THR B CA 1
ATOM 16859 C C . THR B 1 563 ? 22.483 -23.034 55.162 1 61.12 560 THR B C 1
ATOM 16860 O O . THR B 1 563 ? 22.6 -24.151 54.644 1 60.868 560 THR B O 1
ATOM 16870 N N . TRP B 1 564 ? 21.294 -22.46 55.408 1 57.879 561 TRP B N 1
ATOM 16871 C CA . TRP B 1 564 ? 20.038 -23.154 55.162 1 56.125 561 TRP B CA 1
ATOM 16872 C C . TRP B 1 564 ? 19.687 -23.169 53.68 1 55.213 561 TRP B C 1
ATOM 16873 O O . TRP B 1 564 ? 20.028 -22.236 52.951 1 59.017 561 TRP B O 1
ATOM 16894 N N . TRP B 1 565 ? 18.942 -24.207 53.285 1 53.45 562 TRP B N 1
ATOM 16895 C CA . TRP B 1 565 ? 18.437 -24.375 51.935 1 54.295 562 TRP B CA 1
ATOM 16896 C C . TRP B 1 565 ? 17.044 -23.77 51.812 1 56.265 562 TRP B C 1
ATOM 16897 O O . TRP B 1 565 ? 16.207 -23.935 52.705 1 61.202 562 TRP B O 1
ATOM 16918 N N . LEU B 1 566 ? 16.799 -23.121 50.668 1 52.608 563 LEU B N 1
ATOM 16919 C CA . LEU B 1 566 ? 15.466 -22.765 50.24 1 50.702 563 LEU B CA 1
ATOM 16920 C C . LEU B 1 566 ? 15.016 -23.877 49.3 1 48.801 563 LEU B C 1
ATOM 16921 O O . LEU B 1 566 ? 15.717 -24.21 48.345 1 45.605 563 LEU B O 1
ATOM 16937 N N . VAL B 1 567 ? 13.823 -24.411 49.566 1 48.693 564 VAL B N 1
ATOM 16938 C CA . VAL B 1 567 ? 13.309 -25.592 48.888 1 48.312 564 VAL B CA 1
ATOM 16939 C C . VAL B 1 567 ? 11.895 -25.27 48.422 1 49.754 564 VAL B C 1
ATOM 16940 O O . VAL B 1 567 ? 11.099 -24.754 49.191 1 54.767 564 VAL B O 1
ATOM 16953 N N . ASN B 1 568 ? 11.596 -25.645 47.179 1 53.217 565 ASN B N 1
ATOM 16954 C CA . ASN B 1 568 ? 10.277 -25.546 46.58 1 52.679 565 ASN B CA 1
ATOM 16955 C C . ASN B 1 568 ? 9.915 -26.964 46.121 1 51.834 565 ASN B C 1
ATOM 16956 O O . ASN B 1 568 ? 10.648 -27.541 45.33 1 47.89 565 ASN B O 1
ATOM 16967 N N . ILE B 1 569 ? 8.759 -27.471 46.563 1 49.281 566 ILE B N 1
ATOM 16968 C CA . ILE B 1 569 ? 8.262 -28.783 46.189 1 48.981 566 ILE B CA 1
ATOM 16969 C C . ILE B 1 569 ? 6.855 -28.601 45.642 1 49.453 566 ILE B C 1
ATOM 16970 O O . ILE B 1 569 ? 6.03 -27.962 46.283 1 54.671 566 ILE B O 1
ATOM 16986 N N . VAL B 1 570 ? 6.593 -29.204 44.476 1 47.218 567 VAL B N 1
ATOM 16987 C CA . VAL B 1 570 ? 5.29 -29.217 43.847 1 43.196 567 VAL B CA 1
ATOM 16988 C C . VAL B 1 570 ? 4.871 -30.681 43.72 1 45.083 567 VAL B C 1
ATOM 16989 O O . VAL B 1 570 ? 5.625 -31.511 43.225 1 40.356 567 VAL B O 1
ATOM 17002 N N . ASN B 1 571 ? 3.622 -30.956 44.112 1 44.87 568 ASN B N 1
ATOM 17003 C CA . ASN B 1 571 ? 2.992 -32.228 43.884 1 44.892 568 ASN B CA 1
ATOM 17004 C C . ASN B 1 571 ? 2.15 -32.111 42.626 1 47.132 568 ASN B C 1
ATOM 17005 O O . ASN B 1 571 ? 1.074 -31.534 42.685 1 45.521 568 ASN B O 1
ATOM 17016 N N . ASN B 1 572 ? 2.621 -32.744 41.538 1 47.295 569 ASN B N 1
ATOM 17017 C CA . ASN B 1 572 ? 1.962 -32.617 40.247 1 47.101 569 ASN B CA 1
ATOM 17018 C C . ASN B 1 572 ? 0.615 -33.335 40.231 1 53.084 569 ASN B C 1
ATOM 17019 O O . ASN B 1 572 ? -0.224 -32.995 39.393 1 57.66 569 ASN B O 1
ATOM 17030 N N . ASP B 1 573 ? 0.389 -34.296 41.152 1 54.739 570 ASP B N 1
ATOM 17031 C CA . ASP B 1 573 ? -0.922 -34.879 41.298 1 53.694 570 ASP B CA 1
ATOM 17032 C C . ASP B 1 573 ? -1.822 -33.967 42.139 1 52.293 570 ASP B C 1
ATOM 17033 O O . ASP B 1 573 ? -1.821 -34.066 43.351 1 46.076 570 ASP B O 1
ATOM 17042 N N . PHE B 1 574 ? -2.678 -33.219 41.452 1 54.428 571 PHE B N 1
ATOM 17043 C CA . PHE B 1 574 ? -3.558 -32.222 42.061 1 55.597 571 PHE B CA 1
ATOM 17044 C C . PHE B 1 574 ? -4.836 -32.873 42.581 1 52.079 571 PHE B C 1
ATOM 17045 O O . PHE B 1 574 ? -5.68 -32.161 43.129 1 54.293 571 PHE B O 1
ATOM 17062 N N . HIS B 1 575 ? -4.987 -34.188 42.401 1 50.976 572 HIS B N 1
ATOM 17063 C CA . HIS B 1 575 ? -6.003 -34.961 43.101 1 55.796 572 HIS B CA 1
ATOM 17064 C C . HIS B 1 575 ? -5.647 -35.133 44.577 1 59.862 572 HIS B C 1
ATOM 17065 O O . HIS B 1 575 ? -6.554 -35.324 45.367 1 67.227 572 HIS B O 1
ATOM 17078 N N . GLN B 1 576 ? -4.358 -35.036 44.943 1 64.512 573 GLN B N 1
ATOM 17079 C CA . GLN B 1 576 ? -3.871 -35.293 46.289 1 65.288 573 GLN B CA 1
ATOM 17080 C C . GLN B 1 576 ? -3.546 -33.998 47.043 1 71.213 573 GLN B C 1
ATOM 17081 O O . GLN B 1 576 ? -2.645 -33.249 46.647 1 70.257 573 GLN B O 1
ATOM 17095 N N . GLY B 1 577 ? -4.218 -33.771 48.18 1 77.34 574 GLY B N 1
ATOM 17096 C CA . GLY B 1 577 ? -3.959 -32.643 49.074 1 73.231 574 GLY B CA 1
ATOM 17097 C C . GLY B 1 577 ? -2.763 -32.818 50.018 1 73.453 574 GLY B C 1
ATOM 17098 O O . GLY B 1 577 ? -2.034 -31.846 50.23 1 76.39 574 GLY B O 1
ATOM 17102 N N . ASN B 1 578 ? -2.538 -34.038 50.547 1 73.138 575 ASN B N 1
ATOM 17103 C CA . ASN B 1 578 ? -1.723 -34.242 51.745 1 71.961 575 ASN B CA 1
ATOM 17104 C C . ASN B 1 578 ? -0.343 -34.858 51.541 1 64.45 575 ASN B C 1
ATOM 17105 O O . ASN B 1 578 ? 0.416 -34.885 52.519 1 62.488 575 ASN B O 1
ATOM 17116 N N . THR B 1 579 ? 0.023 -35.293 50.337 1 60.843 576 THR B N 1
ATOM 17117 C CA . THR B 1 579 ? 1.237 -36.101 50.181 1 65.77 576 THR B CA 1
ATOM 17118 C C . THR B 1 579 ? 2.516 -35.299 50.458 1 61.205 576 THR B C 1
ATOM 17119 O O . THR B 1 579 ? 3.507 -35.886 50.863 1 61.371 576 THR B O 1
ATOM 17129 N N . LEU B 1 580 ? 2.496 -33.972 50.289 1 61.813 577 LEU B N 1
ATOM 17130 C CA . LEU B 1 580 ? 3.658 -33.158 50.66 1 63.357 577 LEU B CA 1
ATOM 17131 C C . LEU B 1 580 ? 3.911 -33.17 52.161 1 62.834 577 LEU B C 1
ATOM 17132 O O . LEU B 1 580 ? 5.057 -33.353 52.575 1 63.08 577 LEU B O 1
ATOM 17148 N N . PHE B 1 581 ? 2.83 -33.013 52.935 1 61.633 578 PHE B N 1
ATOM 17149 C CA . PHE B 1 581 ? 2.906 -33.041 54.389 1 58.502 578 PHE B CA 1
ATOM 17150 C C . PHE B 1 581 ? 3.299 -34.421 54.911 1 57.756 578 PHE B C 1
ATOM 17151 O O . PHE B 1 581 ? 4.062 -34.488 55.882 1 54.11 578 PHE B O 1
ATOM 17168 N N . GLU B 1 582 ? 2.777 -35.477 54.258 1 59.917 579 GLU B N 1
ATOM 17169 C CA . GLU B 1 582 ? 3.116 -36.86 54.59 1 61.883 579 GLU B CA 1
ATOM 17170 C C . GLU B 1 582 ? 4.602 -37.132 54.388 1 59.589 579 GLU B C 1
ATOM 17171 O O . GLU B 1 582 ? 5.27 -37.532 55.324 1 60.25 579 GLU B O 1
ATOM 17183 N N . ILE B 1 583 ? 5.116 -36.769 53.205 1 63.147 580 ILE B N 1
ATOM 17184 C CA . ILE B 1 583 ? 6.536 -36.913 52.862 1 63.148 580 ILE B CA 1
ATOM 17185 C C . ILE B 1 583 ? 7.439 -36.25 53.902 1 58.227 580 ILE B C 1
ATOM 17186 O O . ILE B 1 583 ? 8.535 -36.729 54.106 1 57.27 580 ILE B O 1
ATOM 17202 N N . LEU B 1 584 ? 6.999 -35.124 54.499 1 55.072 581 LEU B N 1
ATOM 17203 C CA . LEU B 1 584 ? 7.818 -34.364 55.429 1 56.407 581 LEU B CA 1
ATOM 17204 C C . LEU B 1 584 ? 7.486 -34.643 56.886 1 63.351 581 LEU B C 1
ATOM 17205 O O . LEU B 1 584 ? 7.983 -33.927 57.763 1 64.428 581 LEU B O 1
ATOM 17221 N N . LYS B 1 585 ? 6.72 -35.708 57.172 1 69.942 582 LYS B N 1
ATOM 17222 C CA . LYS B 1 585 ? 6.295 -36.035 58.523 1 70.525 582 LYS B CA 1
ATOM 17223 C C . LYS B 1 585 ? 7.459 -36.717 59.237 1 66.973 582 LYS B C 1
ATOM 17224 O O . LYS B 1 585 ? 8.137 -37.561 58.633 1 63.04 582 LYS B O 1
ATOM 17243 N N . GLY B 1 586 ? 7.698 -36.311 60.495 1 68.421 583 GLY B N 1
ATOM 17244 C CA . GLY B 1 586 ? 8.781 -36.864 61.302 1 73.699 583 GLY B CA 1
ATOM 17245 C C . GLY B 1 586 ? 10.182 -36.308 61.031 1 69.929 583 GLY B C 1
ATOM 17246 O O . GLY B 1 586 ? 11.124 -36.718 61.689 1 72.805 583 GLY B O 1
ATOM 17250 N N . LEU B 1 587 ? 10.325 -35.31 60.157 1 70.595 584 LEU B N 1
ATOM 17251 C CA . LEU B 1 587 ? 11.552 -34.537 60.022 1 69.095 584 LEU B CA 1
ATOM 17252 C C . LEU B 1 587 ? 11.524 -33.374 61.003 1 71.666 584 LEU B C 1
ATOM 17253 O O . LEU B 1 587 ? 10.522 -32.66 61.105 1 72.81 584 LEU B O 1
ATOM 17269 N N . GLU B 1 588 ? 12.634 -33.186 61.729 1 73.252 585 GLU B N 1
ATOM 17270 C CA . GLU B 1 588 ? 12.748 -32.099 62.686 1 76.883 585 GLU B CA 1
ATOM 17271 C C . GLU B 1 588 ? 14.18 -31.584 62.7 1 77.479 585 GLU B C 1
ATOM 17272 O O . GLU B 1 588 ? 15.124 -32.379 62.732 1 79.03 585 GLU B O 1
ATOM 17284 N N . VAL B 1 589 ? 14.323 -30.253 62.69 1 76.428 586 VAL B N 1
ATOM 17285 C CA . VAL B 1 589 ? 15.608 -29.609 62.882 1 77.793 586 VAL B CA 1
ATOM 17286 C C . VAL B 1 589 ? 15.935 -29.73 64.369 1 80.027 586 VAL B C 1
ATOM 17287 O O . VAL B 1 589 ? 15.076 -29.438 65.204 1 78.662 586 VAL B O 1
ATOM 17300 N N . THR B 1 590 ? 17.166 -30.149 64.689 1 82.515 587 THR B N 1
ATOM 17301 C CA . THR B 1 590 ? 17.602 -30.238 66.08 1 94.193 587 THR B CA 1
ATOM 17302 C C . THR B 1 590 ? 18.157 -28.892 66.541 1 90.569 587 THR B C 1
ATOM 17303 O O . THR B 1 590 ? 18.48 -28.025 65.73 1 87.271 587 THR B O 1
ATOM 17313 N N . ASP B 1 591 ? 18.262 -28.742 67.866 1 96.056 588 ASP B N 1
ATOM 17314 C CA . ASP B 1 591 ? 18.756 -27.526 68.5 1 103.324 588 ASP B CA 1
ATOM 17315 C C . ASP B 1 591 ? 17.895 -26.319 68.151 1 95.654 588 ASP B C 1
ATOM 17316 O O . ASP B 1 591 ? 18.409 -25.281 67.721 1 104.213 588 ASP B O 1
ATOM 17325 N N . LEU B 1 592 ? 16.579 -26.48 68.32 1 89.581 589 LEU B N 1
ATOM 17326 C CA . LEU B 1 592 ? 15.619 -25.406 68.078 1 94.427 589 LEU B CA 1
ATOM 17327 C C . LEU B 1 592 ? 15.712 -24.3 69.123 1 92.335 589 LEU B C 1
ATOM 17328 O O . LEU B 1 592 ? 15.341 -23.17 68.819 1 83.863 589 LEU B O 1
ATOM 17344 N N . ASP B 1 593 ? 16.162 -24.641 70.336 1 97.416 590 ASP B N 1
ATOM 17345 C CA . ASP B 1 593 ? 16.319 -23.697 71.43 1 97.07 590 ASP B CA 1
ATOM 17346 C C . ASP B 1 593 ? 17.749 -23.221 71.639 1 90.434 590 ASP B C 1
ATOM 17347 O O . ASP B 1 593 ? 17.957 -22.39 72.522 1 88.061 590 ASP B O 1
ATOM 17356 N N . LYS B 1 594 ? 18.71 -23.717 70.842 1 89.348 591 LYS B N 1
ATOM 17357 C CA . LYS B 1 594 ? 20.11 -23.362 70.972 1 94.899 591 LYS B CA 1
ATOM 17358 C C . LYS B 1 594 ? 20.327 -21.887 70.619 1 101.237 591 LYS B C 1
ATOM 17359 O O . LYS B 1 594 ? 19.91 -21.434 69.551 1 99.511 591 LYS B O 1
ATOM 17378 N N . VAL B 1 595 ? 21.012 -21.171 71.527 1 105.937 592 VAL B N 1
ATOM 17379 C CA . VAL B 1 595 ? 21.341 -19.769 71.362 1 98.792 592 VAL B CA 1
ATOM 17380 C C . VAL B 1 595 ? 22.831 -19.68 71.014 1 107.834 592 VAL B C 1
ATOM 17381 O O . VAL B 1 595 ? 23.661 -20.151 71.797 1 114.546 592 VAL B O 1
ATOM 17394 N N . PRO B 1 596 ? 23.214 -19.025 69.887 1 114.572 593 PRO B N 1
ATOM 17395 C CA . PRO B 1 596 ? 24.637 -18.863 69.538 1 115.276 593 PRO B CA 1
ATOM 17396 C C . PRO B 1 596 ? 25.399 -17.879 70.465 1 112.086 593 PRO B C 1
ATOM 17397 O O . PRO B 1 596 ? 24.94 -16.728 70.579 1 105.593 593 PRO B O 1
ATOM 17408 N N . ALA C 1 3 ? 33.347 2.328 21.096 1 94.884 0 ALA C N 1
ATOM 17409 C CA . ALA C 1 3 ? 33.987 2.812 22.354 1 96.184 0 ALA C CA 1
ATOM 17410 C C . ALA C 1 3 ? 33.677 1.866 23.521 1 94.093 0 ALA C C 1
ATOM 17411 O O . ALA C 1 3 ? 33.215 2.305 24.59 1 99.745 0 ALA C O 1
ATOM 17418 N N . MET C 1 4 ? 33.992 0.573 23.314 1 83.793 1 MET C N 1
ATOM 17419 C CA . MET C 1 4 ? 33.833 -0.426 24.351 1 82.986 1 MET C CA 1
ATOM 17420 C C . MET C 1 4 ? 34.894 -0.145 25.422 1 71.739 1 MET C C 1
ATOM 17421 O O . MET C 1 4 ? 36.096 -0.089 25.157 1 73.957 1 MET C O 1
ATOM 17435 N N . HIS C 1 5 ? 34.413 0.008 26.654 1 64.715 2 HIS C N 1
ATOM 17436 C CA . HIS C 1 5 ? 35.234 -0.077 27.847 1 64.093 2 HIS C CA 1
ATOM 17437 C C . HIS C 1 5 ? 35.014 -1.415 28.535 1 61.399 2 HIS C C 1
ATOM 17438 O O . HIS C 1 5 ? 33.878 -1.847 28.757 1 62.994 2 HIS C O 1
ATOM 17451 N N . ILE C 1 6 ? 36.12 -2.034 28.932 1 62.259 3 ILE C N 1
ATOM 17452 C CA . ILE C 1 6 ? 36.075 -3.371 29.504 1 62.582 3 ILE C CA 1
ATOM 17453 C C . ILE C 1 6 ? 35.247 -3.404 30.789 1 60.262 3 ILE C C 1
ATOM 17454 O O . ILE C 1 6 ? 34.509 -4.357 30.994 1 57.045 3 ILE C O 1
ATOM 17470 N N . ARG C 1 7 ? 35.344 -2.353 31.618 1 61.309 4 ARG C N 1
ATOM 17471 C CA . ARG C 1 7 ? 34.617 -2.302 32.885 1 66.114 4 ARG C CA 1
ATOM 17472 C C . ARG C 1 7 ? 33.103 -2.484 32.686 1 67.886 4 ARG C C 1
ATOM 17473 O O . ARG C 1 7 ? 32.461 -3.147 33.501 1 66.494 4 ARG C O 1
ATOM 17494 N N . ASP C 1 8 ? 32.587 -1.96 31.568 1 68.878 5 ASP C N 1
ATOM 17495 C CA . ASP C 1 8 ? 31.187 -2.069 31.218 1 69.802 5 ASP C CA 1
ATOM 17496 C C . ASP C 1 8 ? 30.828 -3.486 30.806 1 68.047 5 ASP C C 1
ATOM 17497 O O . ASP C 1 8 ? 29.776 -4.011 31.193 1 68.42 5 ASP C O 1
ATOM 17506 N N . MET C 1 9 ? 31.701 -4.07 29.975 1 68.848 6 MET C N 1
ATOM 17507 C CA . MET C 1 9 ? 31.565 -5.448 29.533 1 70.341 6 MET C CA 1
ATOM 17508 C C . MET C 1 9 ? 31.573 -6.396 30.735 1 68.49 6 MET C C 1
ATOM 17509 O O . MET C 1 9 ? 30.805 -7.363 30.755 1 75.225 6 MET C O 1
ATOM 17523 N N . LEU C 1 10 ? 32.462 -6.132 31.704 1 61.142 7 LEU C N 1
ATOM 17524 C CA . LEU C 1 10 ? 32.573 -6.929 32.917 1 60.308 7 LEU C CA 1
ATOM 17525 C C . LEU C 1 10 ? 31.342 -6.796 33.803 1 62.245 7 LEU C C 1
ATOM 17526 O O . LEU C 1 10 ? 30.867 -7.787 34.344 1 63.567 7 LEU C O 1
ATOM 17542 N N . ALA C 1 11 ? 30.855 -5.562 33.967 1 65.192 8 ALA C N 1
ATOM 17543 C CA . ALA C 1 11 ? 29.608 -5.316 34.683 1 69.502 8 ALA C CA 1
ATOM 17544 C C . ALA C 1 11 ? 28.439 -6.125 34.11 1 70.077 8 ALA C C 1
ATOM 17545 O O . ALA C 1 11 ? 27.688 -6.709 34.884 1 72.369 8 ALA C O 1
ATOM 17552 N N . GLU C 1 12 ? 28.357 -6.189 32.771 1 70.696 9 GLU C N 1
ATOM 17553 C CA . GLU C 1 12 ? 27.31 -6.945 32.095 1 76.867 9 GLU C CA 1
ATOM 17554 C C . GLU C 1 12 ? 27.492 -8.447 32.307 1 76.172 9 GLU C C 1
ATOM 17555 O O . GLU C 1 12 ? 26.502 -9.159 32.415 1 78.22 9 GLU C O 1
ATOM 17567 N N . ALA C 1 13 ? 28.737 -8.931 32.272 1 79.094 10 ALA C N 1
ATOM 17568 C CA . ALA C 1 13 ? 29.013 -10.337 32.536 1 74.812 10 ALA C CA 1
ATOM 17569 C C . ALA C 1 13 ? 28.549 -10.706 33.944 1 74.415 10 ALA C C 1
ATOM 17570 O O . ALA C 1 13 ? 27.949 -11.763 34.129 1 75.494 10 ALA C O 1
ATOM 17577 N N . GLU C 1 14 ? 28.82 -9.805 34.898 1 74.188 11 GLU C N 1
ATOM 17578 C CA . GLU C 1 14 ? 28.541 -10.044 36.307 1 75.985 11 GLU C CA 1
ATOM 17579 C C . GLU C 1 14 ? 27.037 -10.017 36.551 1 77.081 11 GLU C C 1
ATOM 17580 O O . GLU C 1 14 ? 26.554 -10.705 37.422 1 82.303 11 GLU C O 1
ATOM 17592 N N . ARG C 1 15 ? 26.293 -9.243 35.769 1 82.309 12 ARG C N 1
ATOM 17593 C CA . ARG C 1 15 ? 24.84 -9.177 35.884 1 83.76 12 ARG C CA 1
ATOM 17594 C C . ARG C 1 15 ? 24.159 -10.374 35.215 1 80.122 12 ARG C C 1
ATOM 17595 O O . ARG C 1 15 ? 23.322 -11.014 35.846 1 80.657 12 ARG C O 1
ATOM 17616 N N . THR C 1 16 ? 24.469 -10.612 33.94 1 79.132 13 THR C N 1
ATOM 17617 C CA . THR C 1 16 ? 23.774 -11.607 33.119 1 83.427 13 THR C CA 1
ATOM 17618 C C . THR C 1 16 ? 24.256 -13.033 33.38 1 85.357 13 THR C C 1
ATOM 17619 O O . THR C 1 16 ? 23.508 -13.971 33.106 1 82.498 13 THR C O 1
ATOM 17629 N N . GLY C 1 17 ? 25.55 -13.196 33.713 1 87.34 14 GLY C N 1
ATOM 17630 C CA . GLY C 1 17 ? 26.172 -14.506 33.801 1 90.779 14 GLY C CA 1
ATOM 17631 C C . GLY C 1 17 ? 26.41 -15.141 32.43 1 91.181 14 GLY C C 1
ATOM 17632 O O . GLY C 1 17 ? 26.797 -16.311 32.367 1 97.064 14 GLY C O 1
ATOM 17636 N N . GLU C 1 18 ? 26.255 -14.355 31.34 1 93.707 15 GLU C N 1
ATOM 17637 C CA . GLU C 1 18 ? 26.494 -14.805 29.985 1 95.697 15 GLU C CA 1
ATOM 17638 C C . GLU C 1 18 ? 27.925 -15.358 29.831 1 93.429 15 GLU C C 1
ATOM 17639 O O . GLU C 1 18 ? 28.819 -14.988 30.606 1 91.961 15 GLU C O 1
ATOM 17651 N N . PRO C 1 19 ? 28.205 -16.193 28.814 1 88.578 16 PRO C N 1
ATOM 17652 C CA . PRO C 1 19 ? 29.584 -16.531 28.448 1 82.656 16 PRO C CA 1
ATOM 17653 C C . PRO C 1 19 ? 30.38 -15.257 28.142 1 78.619 16 PRO C C 1
ATOM 17654 O O . PRO C 1 19 ? 29.998 -14.497 27.258 1 79.989 16 PRO C O 1
ATOM 17665 N N . SER C 1 20 ? 31.389 -14.977 28.972 1 70.72 17 SER C N 1
ATOM 17666 C CA . SER C 1 20 ? 32.194 -13.776 28.841 1 71.731 17 SER C CA 1
ATOM 17667 C C . SER C 1 20 ? 33.659 -14.152 29.009 1 67.112 17 SER C C 1
ATOM 17668 O O . SER C 1 20 ? 34.072 -14.565 30.093 1 68.84 17 SER C O 1
ATOM 17675 N N . PHE C 1 21 ? 34.44 -14.004 27.934 1 59.733 18 PHE C N 1
ATOM 17676 C CA . PHE C 1 21 ? 35.844 -14.35 27.982 1 54.221 18 PHE C CA 1
ATOM 17677 C C . PHE C 1 21 ? 36.656 -13.533 26.992 1 51.385 18 PHE C C 1
ATOM 17678 O O . PHE C 1 21 ? 36.106 -12.909 26.1 1 48.969 18 PHE C O 1
ATOM 17695 N N . SER C 1 22 ? 37.972 -13.536 27.191 1 52.284 19 SER C N 1
ATOM 17696 C CA . SER C 1 22 ? 38.917 -12.756 26.404 1 52.913 19 SER C CA 1
ATOM 17697 C C . SER C 1 22 ? 40.185 -13.574 26.186 1 50.506 19 SER C C 1
ATOM 17698 O O . SER C 1 22 ? 40.486 -14.452 26.99 1 51.193 19 SER C O 1
ATOM 17705 N N . PHE C 1 23 ? 40.923 -13.274 25.114 1 48.496 20 PHE C N 1
ATOM 17706 C CA . PHE C 1 23 ? 42.149 -13.972 24.784 1 49.405 20 PHE C CA 1
ATOM 17707 C C . PHE C 1 23 ? 43.34 -13.036 24.782 1 50.476 20 PHE C C 1
ATOM 17708 O O . PHE C 1 23 ? 43.333 -12.038 24.083 1 50.332 20 PHE C O 1
ATOM 17725 N N . GLU C 1 24 ? 44.42 -13.448 25.453 1 55.485 21 GLU C N 1
ATOM 17726 C CA . GLU C 1 24 ? 45.696 -12.749 25.411 1 56.89 21 GLU C CA 1
ATOM 17727 C C . GLU C 1 24 ? 46.621 -13.417 24.4 1 57.191 21 GLU C C 1
ATOM 17728 O O . GLU C 1 24 ? 46.758 -14.644 24.376 1 53.396 21 GLU C O 1
ATOM 17740 N N . TYR C 1 25 ? 47.258 -12.58 23.57 1 58.053 22 TYR C N 1
ATOM 17741 C CA . TYR C 1 25 ? 48.303 -13 22.643 1 59.614 22 TYR C CA 1
ATOM 17742 C C . TYR C 1 25 ? 49.596 -12.253 22.945 1 58.049 22 TYR C C 1
ATOM 17743 O O . TYR C 1 25 ? 49.565 -11.135 23.485 1 62.127 22 TYR C O 1
ATOM 17760 N N . PHE C 1 26 ? 50.726 -12.833 22.499 1 57.182 23 PHE C N 1
ATOM 17761 C CA . PHE C 1 26 ? 51.998 -12.128 22.566 1 62.896 23 PHE C CA 1
ATOM 17762 C C . PHE C 1 26 ? 52.536 -11.856 21.163 1 64.482 23 PHE C C 1
ATOM 17763 O O . PHE C 1 26 ? 52.22 -12.601 20.25 1 63.624 23 PHE C O 1
ATOM 17780 N N . PRO C 1 27 ? 53.393 -10.822 20.985 1 71.563 24 PRO C N 1
ATOM 17781 C CA . PRO C 1 27 ? 54.042 -10.551 19.709 1 70.011 24 PRO C CA 1
ATOM 17782 C C . PRO C 1 27 ? 54.961 -11.7 19.3 1 63.594 24 PRO C C 1
ATOM 17783 O O . PRO C 1 27 ? 55.862 -12.01 20.069 1 66.748 24 PRO C O 1
ATOM 17794 N N . PRO C 1 28 ? 54.731 -12.392 18.165 1 60.171 25 PRO C N 1
ATOM 17795 C CA . PRO C 1 28 ? 55.63 -13.463 17.711 1 62.573 25 PRO C CA 1
ATOM 17796 C C . PRO C 1 28 ? 57.057 -13.02 17.423 1 62.882 25 PRO C C 1
ATOM 17797 O O . PRO C 1 28 ? 57.281 -11.838 17.218 1 76.444 25 PRO C O 1
ATOM 17808 N N . LYS C 1 29 ? 57.977 -13.971 17.378 1 67.835 26 LYS C N 1
ATOM 17809 C CA . LYS C 1 29 ? 59.403 -13.726 17.189 1 73.995 26 LYS C CA 1
ATOM 17810 C C . LYS C 1 29 ? 59.814 -13.798 15.72 1 68.943 26 LYS C C 1
ATOM 17811 O O . LYS C 1 29 ? 60.947 -13.467 15.407 1 69.088 26 LYS C O 1
ATOM 17830 N N . THR C 1 30 ? 58.919 -14.226 14.824 1 69.735 27 THR C N 1
ATOM 17831 C CA . THR C 1 30 ? 59.197 -14.453 13.419 1 68.968 27 THR C CA 1
ATOM 17832 C C . THR C 1 30 ? 58.167 -13.684 12.604 1 68.598 27 THR C C 1
ATOM 17833 O O . THR C 1 30 ? 57.001 -13.592 12.992 1 81.449 27 THR C O 1
ATOM 17843 N N . ALA C 1 31 ? 58.584 -13.178 11.44 1 73.487 28 ALA C N 1
ATOM 17844 C CA . ALA C 1 31 ? 57.677 -12.458 10.543 1 72.474 28 ALA C CA 1
ATOM 17845 C C . ALA C 1 31 ? 56.53 -13.362 10.082 1 73.595 28 ALA C C 1
ATOM 17846 O O . ALA C 1 31 ? 55.379 -12.945 10.057 1 74.703 28 ALA C O 1
ATOM 17853 N N . GLN C 1 32 ? 56.884 -14.605 9.766 1 75.992 29 GLN C N 1
ATOM 17854 C CA . GLN C 1 32 ? 55.918 -15.628 9.386 1 73.889 29 GLN C CA 1
ATOM 17855 C C . GLN C 1 32 ? 54.989 -15.95 10.56 1 67.66 29 GLN C C 1
ATOM 17856 O O . GLN C 1 32 ? 53.787 -16.131 10.369 1 64.69 29 GLN C O 1
ATOM 17870 N N . GLY C 1 33 ? 55.55 -15.966 11.772 1 63.992 30 GLY C N 1
ATOM 17871 C CA . GLY C 1 33 ? 54.783 -16.094 12.998 1 61.062 30 GLY C CA 1
ATOM 17872 C C . GLY C 1 33 ? 53.737 -14.992 13.179 1 60.681 30 GLY C C 1
ATOM 17873 O O . GLY C 1 33 ? 52.634 -15.274 13.65 1 59.424 30 GLY C O 1
ATOM 17877 N N . VAL C 1 34 ? 54.088 -13.757 12.802 1 60.944 31 VAL C N 1
ATOM 17878 C CA . VAL C 1 34 ? 53.174 -12.631 12.907 1 59.564 31 VAL C CA 1
ATOM 17879 C C . VAL C 1 34 ? 51.992 -12.836 11.968 1 59.762 31 VAL C C 1
ATOM 17880 O O . VAL C 1 34 ? 50.845 -12.665 12.396 1 61.914 31 VAL C O 1
ATOM 17893 N N . GLN C 1 35 ? 52.28 -13.156 10.704 1 62.892 32 GLN C N 1
ATOM 17894 C CA . GLN C 1 35 ? 51.22 -13.375 9.725 1 69.03 32 GLN C CA 1
ATOM 17895 C C . GLN C 1 35 ? 50.287 -14.497 10.172 1 68.943 32 GLN C C 1
ATOM 17896 O O . GLN C 1 35 ? 49.08 -14.293 10.244 1 67.912 32 GLN C O 1
ATOM 17910 N N . ASN C 1 36 ? 50.881 -15.613 10.604 1 66.832 33 ASN C N 1
ATOM 17911 C CA . ASN C 1 36 ? 50.093 -16.722 11.114 1 63.702 33 ASN C CA 1
ATOM 17912 C C . ASN C 1 36 ? 49.274 -16.339 12.329 1 63.954 33 ASN C C 1
ATOM 17913 O O . ASN C 1 36 ? 48.142 -16.81 12.44 1 60.849 33 ASN C O 1
ATOM 17924 N N . LEU C 1 37 ? 49.817 -15.463 13.188 1 62.795 34 LEU C N 1
ATOM 17925 C CA . LEU C 1 37 ? 49.068 -15.024 14.355 1 60.848 34 LEU C CA 1
ATOM 17926 C C . LEU C 1 37 ? 47.808 -14.268 13.949 1 57.969 34 LEU C C 1
ATOM 17927 O O . LEU C 1 37 ? 46.778 -14.494 14.569 1 57.938 34 LEU C O 1
ATOM 17943 N N . TYR C 1 38 ? 47.899 -13.399 12.939 1 59.292 35 TYR C N 1
ATOM 17944 C CA . TYR C 1 38 ? 46.713 -12.673 12.48 1 62.674 35 TYR C CA 1
ATOM 17945 C C . TYR C 1 38 ? 45.61 -13.644 12.043 1 66.611 35 TYR C C 1
ATOM 17946 O O . TYR C 1 38 ? 44.461 -13.456 12.443 1 61.706 35 TYR C O 1
ATOM 17963 N N . ASP C 1 39 ? 45.981 -14.687 11.289 1 72.113 36 ASP C N 1
ATOM 17964 C CA . ASP C 1 39 ? 45.025 -15.716 10.886 1 77.205 36 ASP C CA 1
ATOM 17965 C C . ASP C 1 39 ? 44.404 -16.396 12.102 1 69.618 36 ASP C C 1
ATOM 17966 O O . ASP C 1 39 ? 43.198 -16.601 12.119 1 73.911 36 ASP C O 1
ATOM 17975 N N . ARG C 1 40 ? 45.221 -16.698 13.114 1 63.877 37 ARG C N 1
ATOM 17976 C CA . ARG C 1 40 ? 44.735 -17.393 14.299 1 62.44 37 ARG C CA 1
ATOM 17977 C C . ARG C 1 40 ? 43.784 -16.501 15.099 1 63.696 37 ARG C C 1
ATOM 17978 O O . ARG C 1 40 ? 42.81 -17.022 15.658 1 65.614 37 ARG C O 1
ATOM 17999 N N . MET C 1 41 ? 44.102 -15.197 15.178 1 61.879 38 MET C N 1
ATOM 18000 C CA . MET C 1 41 ? 43.276 -14.227 15.879 1 65.643 38 MET C CA 1
ATOM 18001 C C . MET C 1 41 ? 41.915 -14.133 15.194 1 67.74 38 MET C C 1
ATOM 18002 O O . MET C 1 41 ? 40.902 -14.114 15.888 1 70.985 38 MET C O 1
ATOM 18016 N N . GLU C 1 42 ? 41.913 -14.143 13.854 1 71.194 39 GLU C N 1
ATOM 18017 C CA . GLU C 1 42 ? 40.676 -14.121 13.085 1 75.376 39 GLU C CA 1
ATOM 18018 C C . GLU C 1 42 ? 39.834 -15.361 13.365 1 73.871 39 GLU C C 1
ATOM 18019 O O . GLU C 1 42 ? 38.654 -15.213 13.658 1 85.748 39 GLU C O 1
ATOM 18031 N N . ARG C 1 43 ? 40.442 -16.548 13.291 1 72.449 40 ARG C N 1
ATOM 18032 C CA . ARG C 1 43 ? 39.714 -17.791 13.528 1 76.24 40 ARG C CA 1
ATOM 18033 C C . ARG C 1 43 ? 39.131 -17.803 14.94 1 76.664 40 ARG C C 1
ATOM 18034 O O . ARG C 1 43 ? 37.92 -17.97 15.097 1 84.48 40 ARG C O 1
ATOM 18055 N N . MET C 1 44 ? 39.982 -17.504 15.926 1 71.836 41 MET C N 1
ATOM 18056 C CA . MET C 1 44 ? 39.577 -17.585 17.328 1 72.508 41 MET C CA 1
ATOM 18057 C C . MET C 1 44 ? 38.54 -16.525 17.71 1 74.102 41 MET C C 1
ATOM 18058 O O . MET C 1 44 ? 37.754 -16.762 18.628 1 74.12 41 MET C O 1
ATOM 18072 N N . TYR C 1 45 ? 38.473 -15.409 16.959 1 68.9 42 TYR C N 1
ATOM 18073 C CA . TYR C 1 45 ? 37.442 -14.407 17.196 1 70.123 42 TYR C CA 1
ATOM 18074 C C . TYR C 1 45 ? 36.026 -14.969 16.987 1 71.441 42 TYR C C 1
ATOM 18075 O O . TYR C 1 45 ? 35.089 -14.498 17.609 1 76.395 42 TYR C O 1
ATOM 18092 N N . ASN C 1 46 ? 35.878 -16.014 16.179 1 67.968 43 ASN C N 1
ATOM 18093 C CA . ASN C 1 46 ? 34.59 -16.672 16.007 1 73.934 43 ASN C CA 1
ATOM 18094 C C . ASN C 1 46 ? 34.154 -17.482 17.22 1 74.473 43 ASN C C 1
ATOM 18095 O O . ASN C 1 46 ? 32.969 -17.788 17.323 1 86.763 43 ASN C O 1
ATOM 18106 N N . TYR C 1 47 ? 35.056 -17.763 18.165 1 72.875 44 TYR C N 1
ATOM 18107 C CA . TYR C 1 47 ? 34.666 -18.322 19.459 1 75.321 44 TYR C CA 1
ATOM 18108 C C . TYR C 1 47 ? 33.865 -17.305 20.264 1 69.255 44 TYR C C 1
ATOM 18109 O O . TYR C 1 47 ? 33.136 -17.673 21.166 1 66.361 44 TYR C O 1
ATOM 18126 N N . GLY C 1 48 ? 33.971 -16.022 19.902 1 65.577 45 GLY C N 1
ATOM 18127 C CA . GLY C 1 48 ? 33.216 -14.934 20.486 1 63.604 45 GLY C CA 1
ATOM 18128 C C . GLY C 1 48 ? 33.852 -14.362 21.756 1 61.228 45 GLY C C 1
ATOM 18129 O O . GLY C 1 48 ? 33.141 -14.127 22.74 1 63.335 45 GLY C O 1
ATOM 18133 N N . PRO C 1 49 ? 35.164 -14.024 21.788 1 59.627 46 PRO C N 1
ATOM 18134 C CA . PRO C 1 49 ? 35.736 -13.313 22.92 1 61.015 46 PRO C CA 1
ATOM 18135 C C . PRO C 1 49 ? 35.22 -11.88 22.876 1 59.901 46 PRO C C 1
ATOM 18136 O O . PRO C 1 49 ? 34.96 -11.362 21.802 1 59.137 46 PRO C O 1
ATOM 18147 N N . LYS C 1 50 ? 35.027 -11.276 24.045 1 61.006 47 LYS C N 1
ATOM 18148 C CA . LYS C 1 50 ? 34.582 -9.902 24.122 1 62.315 47 LYS C CA 1
ATOM 18149 C C . LYS C 1 50 ? 35.703 -8.979 23.672 1 63.234 47 LYS C C 1
ATOM 18150 O O . LYS C 1 50 ? 35.42 -7.897 23.156 1 67.107 47 LYS C O 1
ATOM 18169 N N . PHE C 1 51 ? 36.956 -9.412 23.862 1 62.219 48 PHE C N 1
ATOM 18170 C CA . PHE C 1 51 ? 38.11 -8.666 23.39 1 63.122 48 PHE C CA 1
ATOM 18171 C C . PHE C 1 51 ? 39.368 -9.539 23.427 1 62.243 48 PHE C C 1
ATOM 18172 O O . PHE C 1 51 ? 39.362 -10.642 23.968 1 57.461 48 PHE C O 1
ATOM 18189 N N . ILE C 1 52 ? 40.467 -9.002 22.889 1 63.212 49 ILE C N 1
ATOM 18190 C CA . ILE C 1 52 ? 41.756 -9.672 22.916 1 58.825 49 ILE C CA 1
ATOM 18191 C C . ILE C 1 52 ? 42.775 -8.725 23.527 1 59.832 49 ILE C C 1
ATOM 18192 O O . ILE C 1 52 ? 42.618 -7.516 23.41 1 57.982 49 ILE C O 1
ATOM 18208 N N . ASP C 1 53 ? 43.781 -9.289 24.195 1 67.543 50 ASP C N 1
ATOM 18209 C CA . ASP C 1 53 ? 44.878 -8.553 24.804 1 70.467 50 ASP C CA 1
ATOM 18210 C C . ASP C 1 53 ? 46.084 -8.795 23.933 1 66.507 50 ASP C C 1
ATOM 18211 O O . ASP C 1 53 ? 46.255 -9.898 23.425 1 64.491 50 ASP C O 1
ATOM 18220 N N . ILE C 1 54 ? 46.926 -7.781 23.771 1 72.361 51 ILE C N 1
ATOM 18221 C CA . ILE C 1 54 ? 48.225 -7.983 23.154 1 69.863 51 ILE C CA 1
ATOM 18222 C C . ILE C 1 54 ? 49.242 -7.472 24.153 1 68.001 51 ILE C C 1
ATOM 18223 O O . ILE C 1 54 ? 49.151 -6.289 24.58 1 66.708 51 ILE C O 1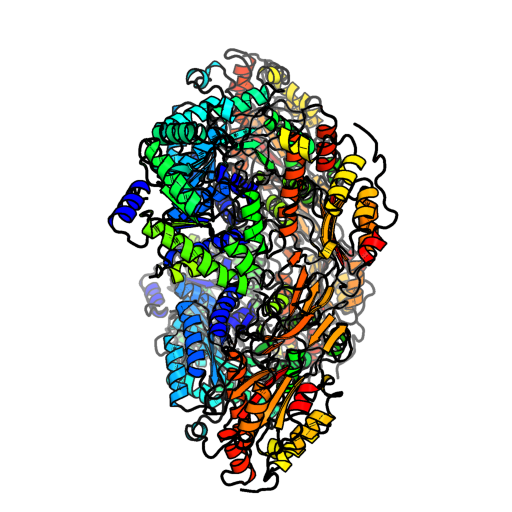
ATOM 18239 N N . THR C 1 55 ? 50.233 -8.346 24.434 1 59.889 52 THR C N 1
ATOM 18240 C CA . THR C 1 55 ? 51.21 -8.073 25.469 1 60.296 52 THR C CA 1
ATOM 18241 C C . THR C 1 55 ? 52.232 -7.061 24.95 1 66.61 52 THR C C 1
ATOM 18242 O O . THR C 1 55 ? 52.401 -6.894 23.737 1 67.974 52 THR C O 1
ATOM 18252 N N . TRP C 1 56 ? 52.905 -6.387 25.892 1 70.291 53 TRP C N 1
ATOM 18253 C CA . TRP C 1 56 ? 53.921 -5.391 25.595 1 72.277 53 TRP C CA 1
ATOM 18254 C C . TRP C 1 56 ? 55.297 -5.973 25.872 1 80.147 53 TRP C C 1
ATOM 18255 O O . TRP C 1 56 ? 55.557 -6.435 26.976 1 80.315 53 TRP C O 1
ATOM 18276 N N . GLY C 1 57 ? 56.178 -5.912 24.876 1 104.787 54 GLY C N 1
ATOM 18277 C CA . GLY C 1 57 ? 57.544 -6.368 25.045 1 112.939 54 GLY C CA 1
ATOM 18278 C C . GLY C 1 57 ? 58.315 -5.495 26.028 1 122.53 54 GLY C C 1
ATOM 18279 O O . GLY C 1 57 ? 58.486 -4.297 25.761 1 116.368 54 GLY C O 1
ATOM 18283 N N . ALA C 1 58 ? 58.746 -6.118 27.145 1 132.129 55 ALA C N 1
ATOM 18284 C CA . ALA C 1 58 ? 59.635 -5.513 28.132 1 129.039 55 ALA C CA 1
ATOM 18285 C C . ALA C 1 58 ? 60.821 -4.805 27.462 1 122.495 55 ALA C C 1
ATOM 18286 O O . ALA C 1 58 ? 61.459 -5.401 26.591 1 112.527 55 ALA C O 1
ATOM 18293 N N . GLY C 1 59 ? 60.96 -3.503 27.726 1 118.844 56 GLY C N 1
ATOM 18294 C CA . GLY C 1 59 ? 62.025 -2.696 27.155 1 122.69 56 GLY C CA 1
ATOM 18295 C C . GLY C 1 59 ? 61.542 -1.865 25.979 1 119.468 56 GLY C C 1
ATOM 18296 O O . GLY C 1 59 ? 62.023 -0.742 25.824 1 114.979 56 GLY C O 1
ATOM 18300 N N . GLY C 1 60 ? 60.585 -2.379 25.195 1 123.293 57 GLY C N 1
ATOM 18301 C CA . GLY C 1 60 ? 60.086 -1.688 24.023 1 127.896 57 GLY C CA 1
ATOM 18302 C C . GLY C 1 60 ? 60.985 -1.927 22.813 1 129.708 57 GLY C C 1
ATOM 18303 O O . GLY C 1 60 ? 61.129 -1.04 21.975 1 147.855 57 GLY C O 1
ATOM 18307 N N . ARG C 1 61 ? 61.573 -3.13 22.724 1 121.351 58 ARG C N 1
ATOM 18308 C CA . ARG C 1 61 ? 62.241 -3.608 21.523 1 134.365 58 ARG C CA 1
ATOM 18309 C C . ARG C 1 61 ? 61.207 -3.865 20.418 1 141.115 58 ARG C C 1
ATOM 18310 O O . ARG C 1 61 ? 61.306 -3.31 19.321 1 150.637 58 ARG C O 1
ATOM 18331 N N . VAL C 1 62 ? 60.205 -4.688 20.756 1 130.584 59 VAL C N 1
ATOM 18332 C CA . VAL C 1 62 ? 59.081 -5.068 19.901 1 124.122 59 VAL C CA 1
ATOM 18333 C C . VAL C 1 62 ? 57.881 -4.128 20.068 1 107.015 59 VAL C C 1
ATOM 18334 O O . VAL C 1 62 ? 56.737 -4.507 19.794 1 87.911 59 VAL C O 1
ATOM 18347 N N . ALA C 1 63 ? 58.094 -2.949 20.649 1 101.663 60 ALA C N 1
ATOM 18348 C CA . ALA C 1 63 ? 57.078 -1.926 20.806 1 86.342 60 ALA C CA 1
ATOM 18349 C C . ALA C 1 63 ? 56.385 -1.622 19.482 1 83.454 60 ALA C C 1
ATOM 18350 O O . ALA C 1 63 ? 55.159 -1.628 19.426 1 85.202 60 ALA C O 1
ATOM 18357 N N . GLU C 1 64 ? 57.189 -1.419 18.426 1 94.55 61 GLU C N 1
ATOM 18358 C CA . GLU C 1 64 ? 56.662 -1.134 17.111 1 97.836 61 GLU C CA 1
ATOM 18359 C C . GLU C 1 64 ? 55.75 -2.252 16.61 1 95.639 61 GLU C C 1
ATOM 18360 O O . GLU C 1 64 ? 54.716 -1.986 16.007 1 91.008 61 GLU C O 1
ATOM 18372 N N . LEU C 1 65 ? 56.139 -3.496 16.933 1 88.682 62 LEU C N 1
ATOM 18373 C CA . LEU C 1 65 ? 55.382 -4.68 16.542 1 80.787 62 LEU C CA 1
ATOM 18374 C C . LEU C 1 65 ? 54.068 -4.802 17.322 1 75.977 62 LEU C C 1
ATOM 18375 O O . LEU C 1 65 ? 53.044 -5.156 16.727 1 69.238 62 LEU C O 1
ATOM 18391 N N . THR C 1 66 ? 54.122 -4.563 18.643 1 70.363 63 THR C N 1
ATOM 18392 C CA . THR C 1 66 ? 52.905 -4.558 19.455 1 64.135 63 THR C CA 1
ATOM 18393 C C . THR C 1 66 ? 51.905 -3.542 18.893 1 69.338 63 THR C C 1
ATOM 18394 O O . THR C 1 66 ? 50.751 -3.9 18.666 1 63.401 63 THR C O 1
ATOM 18404 N N . CYS C 1 67 ? 52.388 -2.314 18.641 1 70.649 64 CYS C N 1
ATOM 18405 C CA . CYS C 1 67 ? 51.556 -1.25 18.098 1 71.085 64 CYS C CA 1
ATOM 18406 C C . CYS C 1 67 ? 51.032 -1.607 16.707 1 70.548 64 CYS C C 1
ATOM 18407 O O . CYS C 1 67 ? 49.867 -1.343 16.425 1 71.186 64 CYS C O 1
ATOM 18414 N N . GLU C 1 68 ? 51.894 -2.182 15.864 1 74.378 65 GLU C N 1
ATOM 18415 C CA . GLU C 1 68 ? 51.501 -2.642 14.532 1 88.027 65 GLU C CA 1
ATOM 18416 C C . GLU C 1 68 ? 50.312 -3.602 14.657 1 82.16 65 GLU C C 1
ATOM 18417 O O . GLU C 1 68 ? 49.337 -3.443 13.931 1 72.244 65 GLU C O 1
ATOM 18429 N N . MET C 1 69 ? 50.424 -4.544 15.607 1 79.279 66 MET C N 1
ATOM 18430 C CA . MET C 1 69 ? 49.429 -5.584 15.797 1 73.474 66 MET C CA 1
ATOM 18431 C C . MET C 1 69 ? 48.118 -5.051 16.372 1 68.164 66 MET C C 1
ATOM 18432 O O . MET C 1 69 ? 47.049 -5.538 16.009 1 62.063 66 MET C O 1
ATOM 18446 N N . VAL C 1 70 ? 48.212 -4.108 17.312 1 70.18 67 VAL C N 1
ATOM 18447 C CA . VAL C 1 70 ? 47.02 -3.481 17.859 1 69.697 67 VAL C CA 1
ATOM 18448 C C . VAL C 1 70 ? 46.298 -2.738 16.739 1 70.387 67 VAL C C 1
ATOM 18449 O O . VAL C 1 70 ? 45.081 -2.854 16.658 1 74.255 67 VAL C O 1
ATOM 18462 N N . VAL C 1 71 ? 47.05 -2.005 15.904 1 70.136 68 VAL C N 1
ATOM 18463 C CA . VAL C 1 71 ? 46.466 -1.31 14.766 1 76.065 68 VAL C CA 1
ATOM 18464 C C . VAL C 1 71 ? 45.84 -2.316 13.799 1 79.091 68 VAL C C 1
ATOM 18465 O O . VAL C 1 71 ? 44.731 -2.1 13.338 1 88.674 68 VAL C O 1
ATOM 18478 N N . GLN C 1 72 ? 46.566 -3.375 13.454 1 75.348 69 GLN C N 1
ATOM 18479 C CA . GLN C 1 72 ? 46.053 -4.4 12.554 1 87.903 69 GLN C CA 1
ATOM 18480 C C . GLN C 1 72 ? 44.754 -5.012 13.086 1 82.779 69 GLN C C 1
ATOM 18481 O O . GLN C 1 72 ? 43.777 -5.122 12.343 1 82.886 69 GLN C O 1
ATOM 18495 N N . ALA C 1 73 ? 44.755 -5.341 14.383 1 76.98 70 ALA C N 1
ATOM 18496 C CA . ALA C 1 73 ? 43.627 -6.012 15.015 1 80.039 70 ALA C CA 1
ATOM 18497 C C . ALA C 1 73 ? 42.437 -5.061 15.137 1 80.382 70 ALA C C 1
ATOM 18498 O O . ALA C 1 73 ? 41.338 -5.396 14.706 1 78.567 70 ALA C O 1
ATOM 18505 N N . GLN C 1 74 ? 42.671 -3.891 15.743 1 80.819 71 GLN C N 1
ATOM 18506 C CA . GLN C 1 74 ? 41.619 -2.933 16.046 1 77.782 71 GLN C CA 1
ATOM 18507 C C . GLN C 1 74 ? 41.096 -2.294 14.764 1 78.266 71 GLN C C 1
ATOM 18508 O O . GLN C 1 74 ? 39.899 -2.36 14.488 1 79.581 71 GLN C O 1
ATOM 18522 N N . ALA C 1 75 ? 42.016 -1.711 13.993 1 77.903 72 ALA C N 1
ATOM 18523 C CA . ALA C 1 75 ? 41.673 -0.844 12.867 1 77.322 72 ALA C CA 1
ATOM 18524 C C . ALA C 1 75 ? 41.262 -1.614 11.614 1 80.079 72 ALA C C 1
ATOM 18525 O O . ALA C 1 75 ? 40.369 -1.139 10.921 1 87.551 72 ALA C O 1
ATOM 18532 N N . TYR C 1 76 ? 41.911 -2.742 11.29 1 88.738 73 TYR C N 1
ATOM 18533 C CA . TYR C 1 76 ? 41.693 -3.437 10.012 1 87.146 73 TYR C CA 1
ATOM 18534 C C . TYR C 1 76 ? 40.852 -4.7 10.185 1 87.703 73 TYR C C 1
ATOM 18535 O O . TYR C 1 76 ? 39.91 -4.897 9.418 1 88.579 73 TYR C O 1
ATOM 18552 N N . LEU C 1 77 ? 41.176 -5.553 11.163 1 92.767 74 LEU C N 1
ATOM 18553 C CA . LEU C 1 77 ? 40.425 -6.789 11.378 1 93.685 74 LEU C CA 1
ATOM 18554 C C . LEU C 1 77 ? 39.176 -6.584 12.226 1 90.777 74 LEU C C 1
ATOM 18555 O O . LEU C 1 77 ? 38.418 -7.54 12.38 1 99.447 74 LEU C O 1
ATOM 18571 N N . GLY C 1 78 ? 38.981 -5.387 12.812 1 85.824 75 GLY C N 1
ATOM 18572 C CA . GLY C 1 78 ? 37.824 -5.089 13.638 1 83.067 75 GLY C CA 1
ATOM 18573 C C . GLY C 1 78 ? 37.706 -5.961 14.89 1 83.807 75 GLY C C 1
ATOM 18574 O O . GLY C 1 78 ? 36.614 -6.418 15.195 1 87.631 75 GLY C O 1
ATOM 18578 N N . LEU C 1 79 ? 38.824 -6.205 15.59 1 88.252 76 LEU C N 1
ATOM 18579 C CA . LEU C 1 79 ? 38.858 -6.975 16.832 1 90.149 76 LEU C CA 1
ATOM 18580 C C . LEU C 1 79 ? 39.052 -5.98 17.971 1 87.622 76 LEU C C 1
ATOM 18581 O O . LEU C 1 79 ? 40.004 -5.193 17.935 1 82.086 76 LEU C O 1
ATOM 18597 N N . GLU C 1 80 ? 38.189 -6.042 18.997 1 76.065 77 GLU C N 1
ATOM 18598 C CA . GLU C 1 80 ? 38.309 -5.145 20.131 1 72.059 77 GLU C CA 1
ATOM 18599 C C . GLU C 1 80 ? 39.566 -5.511 20.922 1 72.786 77 GLU C C 1
ATOM 18600 O O . GLU C 1 80 ? 39.677 -6.654 21.375 1 77.151 77 GLU C O 1
ATOM 18612 N N . THR C 1 81 ? 40.53 -4.575 21.018 1 64.656 78 THR C N 1
ATOM 18613 C CA . THR C 1 81 ? 41.812 -4.86 21.653 1 62.951 78 THR C CA 1
ATOM 18614 C C . THR C 1 81 ? 42.014 -4.075 22.942 1 60.519 78 THR C C 1
ATOM 18615 O O . THR C 1 81 ? 41.727 -2.88 23.009 1 68.863 78 THR C O 1
ATOM 18625 N N . CYS C 1 82 ? 42.659 -4.744 23.897 1 62.097 79 CYS C N 1
ATOM 18626 C CA . CYS C 1 82 ? 43.275 -4.12 25.05 1 63.273 79 CYS C CA 1
ATOM 18627 C C . CYS C 1 82 ? 44.782 -4.242 24.899 1 61.28 79 CYS C C 1
ATOM 18628 O O . CYS C 1 82 ? 45.301 -5.352 24.783 1 65.637 79 CYS C O 1
ATOM 18635 N N . MET C 1 83 ? 45.464 -3.099 24.862 1 56.726 80 MET C N 1
ATOM 18636 C CA . MET C 1 83 ? 46.894 -3.084 24.649 1 60.569 80 MET C CA 1
ATOM 18637 C C . MET C 1 83 ? 47.544 -3.009 26.027 1 59.565 80 MET C C 1
ATOM 18638 O O . MET C 1 83 ? 47.232 -2.09 26.806 1 55.409 80 MET C O 1
ATOM 18652 N N . HIS C 1 84 ? 48.5 -3.919 26.284 1 58.892 81 HIS C N 1
ATOM 18653 C CA . HIS C 1 84 ? 49.283 -3.831 27.503 1 54.254 81 HIS C CA 1
ATOM 18654 C C . HIS C 1 84 ? 50.334 -2.765 27.278 1 51.886 81 HIS C C 1
ATOM 18655 O O . HIS C 1 84 ? 50.739 -2.562 26.143 1 49.828 81 HIS C O 1
ATOM 18668 N N . LEU C 1 85 ? 50.78 -2.13 28.364 1 52.483 82 LEU C N 1
ATOM 18669 C CA . LEU C 1 85 ? 51.784 -1.094 28.271 1 56.042 82 LEU C CA 1
ATOM 18670 C C . LEU C 1 85 ? 52.517 -0.982 29.603 1 58.552 82 LEU C C 1
ATOM 18671 O O . LEU C 1 85 ? 51.875 -0.902 30.655 1 57.066 82 LEU C O 1
ATOM 18687 N N . THR C 1 86 ? 53.858 -1.003 29.534 1 58.178 83 THR C N 1
ATOM 18688 C CA . THR C 1 86 ? 54.732 -0.852 30.691 1 61.487 83 THR C CA 1
ATOM 18689 C C . THR C 1 86 ? 55.248 0.582 30.718 1 64.8 83 THR C C 1
ATOM 18690 O O . THR C 1 86 ? 55.088 1.296 29.719 1 71.545 83 THR C O 1
ATOM 18700 N N . CYS C 1 87 ? 55.934 0.965 31.809 1 64.848 84 CYS C N 1
ATOM 18701 C CA . CYS C 1 87 ? 56.419 2.333 31.968 1 72.056 84 CYS C CA 1
ATOM 18702 C C . CYS C 1 87 ? 57.871 2.448 32.418 1 74.566 84 CYS C C 1
ATOM 18703 O O . CYS C 1 87 ? 58.593 3.259 31.821 1 77.218 84 CYS C O 1
ATOM 18710 N N . THR C 1 88 ? 58.296 1.728 33.474 1 79.976 85 THR C N 1
ATOM 18711 C CA . THR C 1 88 ? 59.664 1.874 34.001 1 92.426 85 THR C CA 1
ATOM 18712 C C . THR C 1 88 ? 60.745 1.465 33.005 1 92.269 85 THR C C 1
ATOM 18713 O O . THR C 1 88 ? 61.809 2.057 32.996 1 100.548 85 THR C O 1
ATOM 18723 N N . ASP C 1 89 ? 60.452 0.49 32.155 1 86.135 86 ASP C N 1
ATOM 18724 C CA . ASP C 1 89 ? 61.402 0.011 31.149 1 85.126 86 ASP C CA 1
ATOM 18725 C C . ASP C 1 89 ? 61.549 0.983 29.993 1 83.549 86 ASP C C 1
ATOM 18726 O O . ASP C 1 89 ? 62.418 0.744 29.161 1 88.592 86 ASP C O 1
ATOM 18735 N N . MET C 1 90 ? 60.75 2.065 29.925 1 84.438 87 MET C N 1
ATOM 18736 C CA . MET C 1 90 ? 60.719 2.963 28.786 1 86.536 87 MET C CA 1
ATOM 18737 C C . MET C 1 90 ? 60.949 4.386 29.257 1 88.333 87 MET C C 1
ATOM 18738 O O . MET C 1 90 ? 61.639 4.594 30.245 1 111.153 87 MET C O 1
ATOM 18752 N N . GLY C 1 91 ? 60.454 5.374 28.514 1 86.551 88 GLY C N 1
ATOM 18753 C CA . GLY C 1 91 ? 60.416 6.754 28.915 1 90.869 88 GLY C CA 1
ATOM 18754 C C . GLY C 1 91 ? 59.063 7.37 28.6 1 88.477 88 GLY C C 1
ATOM 18755 O O . GLY C 1 91 ? 58.195 6.7 28.029 1 88.926 88 GLY C O 1
ATOM 18759 N N . VAL C 1 92 ? 58.934 8.655 28.91 1 81.666 89 VAL C N 1
ATOM 18760 C CA . VAL C 1 92 ? 57.689 9.38 28.716 1 77.263 89 VAL C CA 1
ATOM 18761 C C . VAL C 1 92 ? 57.369 9.489 27.221 1 72.596 89 VAL C C 1
ATOM 18762 O O . VAL C 1 92 ? 56.213 9.387 26.836 1 68.452 89 VAL C O 1
ATOM 18775 N N . GLU C 1 93 ? 58.385 9.719 26.403 1 71.858 90 GLU C N 1
ATOM 18776 C CA . GLU C 1 93 ? 58.212 9.878 24.967 1 73.455 90 GLU C CA 1
ATOM 18777 C C . GLU C 1 93 ? 57.693 8.584 24.342 1 67.221 90 GLU C C 1
ATOM 18778 O O . GLU C 1 93 ? 56.747 8.631 23.564 1 73.743 90 GLU C O 1
ATOM 18790 N N . ARG C 1 94 ? 58.294 7.454 24.709 1 67.558 91 ARG C N 1
ATOM 18791 C CA . ARG C 1 94 ? 57.883 6.156 24.181 1 65.754 91 ARG C CA 1
ATOM 18792 C C . ARG C 1 94 ? 56.479 5.77 24.646 1 60.246 91 ARG C C 1
ATOM 18793 O O . ARG C 1 94 ? 55.761 5.13 23.883 1 56.785 91 ARG C O 1
ATOM 18814 N N . ILE C 1 95 ? 56.114 6.129 25.89 1 58.533 92 ILE C N 1
ATOM 18815 C CA . ILE C 1 95 ? 54.773 5.887 26.409 1 58.891 92 ILE C CA 1
ATOM 18816 C C . ILE C 1 95 ? 53.776 6.725 25.611 1 58.59 92 ILE C C 1
ATOM 18817 O O . ILE C 1 95 ? 52.797 6.19 25.107 1 61.288 92 ILE C O 1
ATOM 18833 N N . ASN C 1 96 ? 54.011 8.042 25.537 1 57.744 93 ASN C N 1
ATOM 18834 C CA . ASN C 1 96 ? 53.157 8.949 24.791 1 55.14 93 ASN C CA 1
ATOM 18835 C C . ASN C 1 96 ? 52.981 8.53 23.336 1 53.983 93 ASN C C 1
ATOM 18836 O O . ASN C 1 96 ? 51.872 8.611 22.827 1 58.332 93 ASN C O 1
ATOM 18847 N N . ASP C 1 97 ? 54.056 8.035 22.729 1 58.929 94 ASP C N 1
ATOM 18848 C CA . ASP C 1 97 ? 54.025 7.497 21.375 1 69.709 94 ASP C CA 1
ATOM 18849 C C . ASP C 1 97 ? 53.068 6.302 21.265 1 64.996 94 ASP C C 1
ATOM 18850 O O . ASP C 1 97 ? 52.234 6.254 20.35 1 63.316 94 ASP C O 1
ATOM 18859 N N . ALA C 1 98 ? 53.197 5.367 22.207 1 62.102 95 ALA C N 1
ATOM 18860 C CA . ALA C 1 98 ? 52.347 4.184 22.242 1 60.4 95 ALA C CA 1
ATOM 18861 C C . ALA C 1 98 ? 50.878 4.585 22.416 1 61.891 95 ALA C C 1
ATOM 18862 O O . ALA C 1 98 ? 50.019 4.035 21.74 1 70.857 95 ALA C O 1
ATOM 18869 N N . LEU C 1 99 ? 50.625 5.54 23.314 1 57.487 96 LEU C N 1
ATOM 18870 C CA . LEU C 1 99 ? 49.271 5.97 23.6 1 56.386 96 LEU C CA 1
ATOM 18871 C C . LEU C 1 99 ? 48.664 6.64 22.383 1 58.372 96 LEU C C 1
ATOM 18872 O O . LEU C 1 99 ? 47.531 6.337 22.06 1 61.852 96 LEU C O 1
ATOM 18888 N N . ARG C 1 100 ? 49.433 7.507 21.721 1 61.491 97 ARG C N 1
ATOM 18889 C CA . ARG C 1 100 ? 48.975 8.181 20.515 1 64.127 97 ARG C CA 1
ATOM 18890 C C . ARG C 1 100 ? 48.62 7.16 19.427 1 63.569 97 ARG C C 1
ATOM 18891 O O . ARG C 1 100 ? 47.569 7.291 18.784 1 63.722 97 ARG C O 1
ATOM 18912 N N . LYS C 1 101 ? 49.484 6.148 19.247 1 61.752 98 LYS C N 1
ATOM 18913 C CA . LYS C 1 101 ? 49.199 5.11 18.263 1 62.207 98 LYS C CA 1
ATOM 18914 C C . LYS C 1 101 ? 47.929 4.328 18.6 1 58.933 98 LYS C C 1
ATOM 18915 O O . LYS C 1 101 ? 47.102 4.101 17.718 1 64.438 98 LYS C O 1
ATOM 18934 N N . ALA C 1 102 ? 47.779 3.942 19.87 1 59.915 99 ALA C N 1
ATOM 18935 C CA . ALA C 1 102 ? 46.605 3.199 20.324 1 60.818 99 ALA C CA 1
ATOM 18936 C C . ALA C 1 102 ? 45.337 4.029 20.151 1 56.287 99 ALA C C 1
ATOM 18937 O O . ALA C 1 102 ? 44.299 3.506 19.762 1 52.508 99 ALA C O 1
ATOM 18944 N N . TYR C 1 103 ? 45.461 5.325 20.437 1 61.383 100 TYR C N 1
ATOM 18945 C CA . TYR C 1 103 ? 44.397 6.296 20.232 1 64.986 100 TYR C CA 1
ATOM 18946 C C . TYR C 1 103 ? 43.925 6.309 18.782 1 67.698 100 TYR C C 1
ATOM 18947 O O . TYR C 1 103 ? 42.746 6.064 18.53 1 73.8 100 TYR C O 1
ATOM 18964 N N . LYS C 1 104 ? 44.863 6.531 17.859 1 68.55 101 LYS C N 1
ATOM 18965 C CA . LYS C 1 104 ? 44.525 6.589 16.443 1 66.045 101 LYS C CA 1
ATOM 18966 C C . LYS C 1 104 ? 43.98 5.25 15.935 1 63.622 101 LYS C C 1
ATOM 18967 O O . LYS C 1 104 ? 43.09 5.251 15.1 1 64.852 101 LYS C O 1
ATOM 18986 N N . ALA C 1 105 ? 44.434 4.138 16.529 1 64.784 102 ALA C N 1
ATOM 18987 C CA . ALA C 1 105 ? 43.999 2.809 16.122 1 62.412 102 ALA C CA 1
ATOM 18988 C C . ALA C 1 105 ? 42.546 2.521 16.495 1 59.118 102 ALA C C 1
ATOM 18989 O O . ALA C 1 105 ? 41.995 1.568 15.959 1 60.06 102 ALA C O 1
ATOM 18996 N N . GLY C 1 106 ? 41.97 3.288 17.437 1 56.476 103 GLY C N 1
ATOM 18997 C CA . GLY C 1 106 ? 40.645 3.013 17.955 1 56.169 103 GLY C CA 1
ATOM 18998 C C . GLY C 1 106 ? 40.657 2.093 19.17 1 57.811 103 GLY C C 1
ATOM 18999 O O . GLY C 1 106 ? 39.603 1.61 19.557 1 55.135 103 GLY C O 1
ATOM 19003 N N . CYS C 1 107 ? 41.838 1.868 19.785 1 62.039 104 CYS C N 1
ATOM 19004 C CA . CYS C 1 107 ? 41.942 1.139 21.027 1 59.556 104 CYS C CA 1
ATOM 19005 C C . CYS C 1 107 ? 41.389 2.016 22.147 1 57.509 104 CYS C C 1
ATOM 19006 O O . CYS C 1 107 ? 41.706 3.195 22.184 1 59.496 104 CYS C O 1
ATOM 19013 N N . THR C 1 108 ? 40.533 1.457 23.008 1 55.462 105 THR C N 1
ATOM 19014 C CA . THR C 1 108 ? 39.962 2.187 24.137 1 55.147 105 THR C CA 1
ATOM 19015 C C . THR C 1 108 ? 40.186 1.453 25.443 1 52.823 105 THR C C 1
ATOM 19016 O O . THR C 1 108 ? 39.471 1.731 26.415 1 53.481 105 THR C O 1
ATOM 19026 N N . ASN C 1 109 ? 41.175 0.556 25.499 1 52.873 106 ASN C N 1
ATOM 19027 C CA . ASN C 1 109 ? 41.466 -0.21 26.697 1 51.041 106 ASN C CA 1
ATOM 19028 C C . ASN C 1 109 ? 42.963 -0.471 26.8 1 52.591 106 ASN C C 1
ATOM 19029 O O . ASN C 1 109 ? 43.548 -1.047 25.893 1 51 106 ASN C O 1
ATOM 19040 N N . ILE C 1 110 ? 43.559 -0.04 27.925 1 54.931 107 ILE C N 1
ATOM 19041 C CA . ILE C 1 110 ? 44.972 -0.181 28.199 1 56.369 107 ILE C CA 1
ATOM 19042 C C . ILE C 1 110 ? 45.092 -1.013 29.464 1 58.268 107 ILE C C 1
ATOM 19043 O O . ILE C 1 110 ? 44.402 -0.722 30.43 1 63.506 107 ILE C O 1
ATOM 19059 N N . LEU C 1 111 ? 46.018 -1.98 29.473 1 56.938 108 LEU C N 1
ATOM 19060 C CA . LEU C 1 111 ? 46.438 -2.616 30.704 1 58.339 108 LEU C CA 1
ATOM 19061 C C . LEU C 1 111 ? 47.719 -1.913 31.129 1 56.468 108 LEU C C 1
ATOM 19062 O O . LEU C 1 111 ? 48.73 -2.042 30.447 1 57.306 108 LEU C O 1
ATOM 19078 N N . ALA C 1 112 ? 47.657 -1.172 32.245 1 54.129 109 ALA C N 1
ATOM 19079 C CA . ALA C 1 112 ? 48.744 -0.313 32.695 1 55.663 109 ALA C CA 1
ATOM 19080 C C . ALA C 1 112 ? 49.636 -1.094 33.653 1 55.887 109 ALA C C 1
ATOM 19081 O O . ALA C 1 112 ? 49.186 -1.517 34.714 1 58.22 109 ALA C O 1
ATOM 19088 N N . LEU C 1 113 ? 50.911 -1.269 33.27 1 54.686 110 LEU C N 1
ATOM 19089 C CA . LEU C 1 113 ? 51.859 -2.099 33.99 1 53.919 110 LEU C CA 1
ATOM 19090 C C . LEU C 1 113 ? 53.132 -1.316 34.242 1 61.424 110 LEU C C 1
ATOM 19091 O O . LEU C 1 113 ? 53.441 -0.349 33.532 1 65.124 110 LEU C O 1
ATOM 19107 N N . ARG C 1 114 ? 53.873 -1.749 35.266 1 63.32 111 ARG C N 1
ATOM 19108 C CA . ARG C 1 114 ? 55.175 -1.184 35.557 1 69.126 111 ARG C CA 1
ATOM 19109 C C . ARG C 1 114 ? 56.199 -1.714 34.567 1 71.586 111 ARG C C 1
ATOM 19110 O O . ARG C 1 114 ? 57.066 -0.956 34.121 1 72.084 111 ARG C O 1
ATOM 19131 N N . GLY C 1 115 ? 56.144 -3.035 34.314 1 73.202 112 GLY C N 1
ATOM 19132 C CA . GLY C 1 115 ? 57.267 -3.74 33.731 1 79.676 112 GLY C CA 1
ATOM 19133 C C . GLY C 1 115 ? 58.384 -3.868 34.764 1 85.061 112 GLY C C 1
ATOM 19134 O O . GLY C 1 115 ? 58.208 -3.539 35.948 1 83.953 112 GLY C O 1
ATOM 19138 N N . ASP C 1 116 ? 59.546 -4.323 34.287 1 98.998 113 ASP C N 1
ATOM 19139 C CA . ASP C 1 116 ? 60.705 -4.557 35.139 1 98.527 113 ASP C CA 1
ATOM 19140 C C . ASP C 1 116 ? 61.652 -3.381 35.032 1 93.426 113 ASP C C 1
ATOM 19141 O O . ASP C 1 116 ? 61.945 -2.949 33.916 1 94.138 113 ASP C O 1
ATOM 19150 N N . PRO C 1 117 ? 62.176 -2.841 36.161 1 84.347 114 PRO C N 1
ATOM 19151 C CA . PRO C 1 117 ? 63.215 -1.816 36.109 1 87.855 114 PRO C CA 1
ATOM 19152 C C . PRO C 1 117 ? 64.468 -2.298 35.376 1 92.302 114 PRO C C 1
ATOM 19153 O O . PRO C 1 117 ? 64.748 -3.499 35.397 1 82.323 114 PRO C O 1
ATOM 19164 N N . PRO C 1 118 ? 65.242 -1.411 34.71 1 95.958 115 PRO C N 1
ATOM 19165 C CA . PRO C 1 118 ? 66.529 -1.808 34.135 1 100.85 115 PRO C CA 1
ATOM 19166 C C . PRO C 1 118 ? 67.502 -2.291 35.213 1 100.744 115 PRO C C 1
ATOM 19167 O O . PRO C 1 118 ? 67.421 -1.833 36.355 1 101.459 115 PRO C O 1
ATOM 19178 N N . ARG C 1 119 ? 68.367 -3.244 34.863 1 101.468 116 ARG C N 1
ATOM 19179 C CA . ARG C 1 119 ? 69.365 -3.747 35.799 1 106.788 116 ARG C CA 1
ATOM 19180 C C . ARG C 1 119 ? 70.437 -2.703 36.091 1 109.659 116 ARG C C 1
ATOM 19181 O O . ARG C 1 119 ? 70.891 -2.618 37.236 1 111.849 116 ARG C O 1
ATOM 19202 N N . ASP C 1 120 ? 70.824 -1.913 35.076 1 113.232 117 ASP C N 1
ATOM 19203 C CA . ASP C 1 120 ? 71.782 -0.838 35.275 1 124.109 117 ASP C CA 1
ATOM 19204 C C . ASP C 1 120 ? 71.073 0.376 35.88 1 127.624 117 ASP C C 1
ATOM 19205 O O . ASP C 1 120 ? 70.237 0.96 35.202 1 125.22 117 ASP C O 1
ATOM 19214 N N . LYS C 1 121 ? 71.358 0.724 37.14 1 137.744 118 LYS C N 1
ATOM 19215 C CA . LYS C 1 121 ? 70.661 1.823 37.824 1 137.056 118 LYS C CA 1
ATOM 19216 C C . LYS C 1 121 ? 70.878 3.181 37.144 1 130.696 118 LYS C C 1
ATOM 19217 O O . LYS C 1 121 ? 69.938 3.956 37.064 1 121.705 118 LYS C O 1
ATOM 19236 N N . GLU C 1 122 ? 72.057 3.37 36.562 1 137.078 119 GLU C N 1
ATOM 19237 C CA . GLU C 1 122 ? 72.392 4.534 35.742 1 143.28 119 GLU C CA 1
ATOM 19238 C C . GLU C 1 122 ? 71.444 4.698 34.553 1 136.174 119 GLU C C 1
ATOM 19239 O O . GLU C 1 122 ? 70.981 5.816 34.305 1 132.349 119 GLU C O 1
ATOM 19251 N N . LYS C 1 123 ? 71.032 3.57 33.967 1 140.924 120 LYS C N 1
ATOM 19252 C CA . LYS C 1 123 ? 70.114 3.584 32.824 1 141.563 120 LYS C CA 1
ATOM 19253 C C . LYS C 1 123 ? 68.651 3.843 33.193 1 140.688 120 LYS C C 1
ATOM 19254 O O . LYS C 1 123 ? 67.848 3.95 32.267 1 138.986 120 LYS C O 1
ATOM 19273 N N . TRP C 1 124 ? 68.29 3.992 34.481 1 141.841 121 TRP C N 1
ATOM 19274 C CA . TRP C 1 124 ? 66.903 4.136 34.886 1 133.801 121 TRP C CA 1
ATOM 19275 C C . TRP C 1 124 ? 66.49 5.612 34.967 1 135.375 121 TRP C C 1
ATOM 19276 O O . TRP C 1 124 ? 66.551 6.199 36.053 1 137.216 121 TRP C O 1
ATOM 19297 N N . GLU C 1 125 ? 66.143 6.193 33.833 1 135.641 122 GLU C N 1
ATOM 19298 C CA . GLU C 1 125 ? 65.798 7.607 33.726 1 147.373 122 GLU C CA 1
ATOM 19299 C C . GLU C 1 125 ? 64.308 7.799 33.963 1 136.919 122 GLU C C 1
ATOM 19300 O O . GLU C 1 125 ? 63.885 8.87 34.431 1 136.967 122 GLU C O 1
ATOM 19312 N N . ALA C 1 126 ? 63.488 6.776 33.636 1 124.913 123 ALA C N 1
ATOM 19313 C CA . ALA C 1 126 ? 62.05 6.838 33.817 1 112.624 123 ALA C CA 1
ATOM 19314 C C . ALA C 1 126 ? 61.674 7.1 35.282 1 111.436 123 ALA C C 1
ATOM 19315 O O . ALA C 1 126 ? 60.61 7.637 35.558 1 104.256 123 ALA C O 1
ATOM 19322 N N . ALA C 1 127 ? 62.57 6.746 36.22 1 109.962 124 ALA C N 1
ATOM 19323 C CA . ALA C 1 127 ? 62.424 7.052 37.629 1 110.824 124 ALA C CA 1
ATOM 19324 C C . ALA C 1 127 ? 62.372 8.56 37.888 1 115.015 124 ALA C C 1
ATOM 19325 O O . ALA C 1 127 ? 61.468 9.02 38.57 1 113.076 124 ALA C O 1
ATOM 19332 N N . LYS C 1 128 ? 63.273 9.296 37.243 1 119.557 125 LYS C N 1
ATOM 19333 C CA . LYS C 1 128 ? 63.266 10.747 37.276 1 123.578 125 LYS C CA 1
ATOM 19334 C C . LYS C 1 128 ? 62.084 11.261 36.461 1 120.215 125 LYS C C 1
ATOM 19335 O O . LYS C 1 128 ? 61.377 12.193 36.907 1 126.06 125 LYS C O 1
ATOM 19354 N N . ASP C 1 129 ? 61.833 10.623 35.295 1 122.862 126 ASP C N 1
ATOM 19355 C CA . ASP C 1 129 ? 60.673 10.965 34.467 1 116.302 126 ASP C CA 1
ATOM 19356 C C . ASP C 1 129 ? 59.357 10.943 35.25 1 104.345 126 ASP C C 1
ATOM 19357 O O . ASP C 1 129 ? 58.502 11.689 34.923 1 111.73 126 ASP C O 1
ATOM 19366 N N . GLY C 1 130 ? 59.275 10.195 36.352 1 94.778 127 GLY C N 1
ATOM 19367 C CA . GLY C 1 130 ? 58.086 10.087 37.178 1 87.746 127 GLY C CA 1
ATOM 19368 C C . GLY C 1 130 ? 57.272 8.842 36.808 1 89.45 127 GLY C C 1
ATOM 19369 O O . GLY C 1 130 ? 56.036 8.901 36.85 1 101.359 127 GLY C O 1
ATOM 19373 N N . PHE C 1 131 ? 57.955 7.733 36.44 1 83.282 128 PHE C N 1
ATOM 19374 C CA . PHE C 1 131 ? 57.306 6.468 36.114 1 79.398 128 PHE C CA 1
ATOM 19375 C C . PHE C 1 131 ? 57.999 5.354 36.871 1 77.931 128 PHE C C 1
ATOM 19376 O O . PHE C 1 131 ? 58.646 4.521 36.268 1 77.995 128 PHE C O 1
ATOM 19393 N N . ARG C 1 132 ? 57.859 5.355 38.195 1 81.548 129 ARG C N 1
ATOM 19394 C CA . ARG C 1 132 ? 58.496 4.366 39.059 1 90.441 129 ARG C CA 1
ATOM 19395 C C . ARG C 1 132 ? 57.584 3.161 39.229 1 86.37 129 ARG C C 1
ATOM 19396 O O . ARG C 1 132 ? 58.082 2.054 39.415 1 83.975 129 ARG C O 1
ATOM 19417 N N . TYR C 1 133 ? 56.259 3.394 39.228 1 86.953 130 TYR C N 1
ATOM 19418 C CA . TYR C 1 133 ? 55.264 2.364 39.49 1 84.988 130 TYR C CA 1
ATOM 19419 C C . TYR C 1 133 ? 54.116 2.493 38.497 1 76.531 130 TYR C C 1
ATOM 19420 O O . TYR C 1 133 ? 53.879 3.567 37.96 1 79.826 130 TYR C O 1
ATOM 19437 N N . ALA C 1 134 ? 53.372 1.398 38.298 1 73.046 131 ALA C N 1
ATOM 19438 C CA . ALA C 1 134 ? 52.183 1.386 37.447 1 71.595 131 ALA C CA 1
ATOM 19439 C C . ALA C 1 134 ? 51.16 2.476 37.771 1 67.999 131 ALA C C 1
ATOM 19440 O O . ALA C 1 134 ? 50.599 3.044 36.842 1 67.129 131 ALA C O 1
ATOM 19447 N N . LYS C 1 135 ? 51.025 2.849 39.052 1 66.277 132 LYS C N 1
ATOM 19448 C CA . LYS C 1 135 ? 50.113 3.922 39.438 1 67.504 132 LYS C CA 1
ATOM 19449 C C . LYS C 1 135 ? 50.417 5.22 38.675 1 69.899 132 LYS C C 1
ATOM 19450 O O . LYS C 1 135 ? 49.497 5.945 38.315 1 68.555 132 LYS C O 1
ATOM 19469 N N . ASP C 1 136 ? 51.704 5.458 38.399 1 71.451 133 ASP C N 1
ATOM 19470 C CA . ASP C 1 136 ? 52.124 6.645 37.677 1 69.948 133 ASP C CA 1
ATOM 19471 C C . ASP C 1 136 ? 51.643 6.63 36.235 1 62.341 133 ASP C C 1
ATOM 19472 O O . ASP C 1 136 ? 51.278 7.684 35.717 1 68.586 133 ASP C O 1
ATOM 19481 N N . LEU C 1 137 ? 51.652 5.448 35.606 1 56.955 134 LEU C N 1
ATOM 19482 C CA . LEU C 1 137 ? 51.13 5.311 34.255 1 55.154 134 LEU C CA 1
ATOM 19483 C C . LEU C 1 137 ? 49.605 5.452 34.22 1 58.764 134 LEU C C 1
ATOM 19484 O O . LEU C 1 137 ? 49.055 6.019 33.271 1 55.91 134 LEU C O 1
ATOM 19500 N N . VAL C 1 138 ? 48.918 4.913 35.235 1 59.93 135 VAL C N 1
ATOM 19501 C CA . VAL C 1 138 ? 47.47 5.057 35.326 1 58.665 135 VAL C CA 1
ATOM 19502 C C . VAL C 1 138 ? 47.116 6.541 35.408 1 55.926 135 VAL C C 1
ATOM 19503 O O . VAL C 1 138 ? 46.266 7.015 34.661 1 56.124 135 VAL C O 1
ATOM 19516 N N . ALA C 1 139 ? 47.787 7.245 36.313 1 57.706 136 ALA C N 1
ATOM 19517 C CA . ALA C 1 139 ? 47.58 8.682 36.472 1 61.097 136 ALA C CA 1
ATOM 19518 C C . ALA C 1 139 ? 47.849 9.424 35.17 1 58.896 136 ALA C C 1
ATOM 19519 O O . ALA C 1 139 ? 47.067 10.297 34.812 1 55.231 136 ALA C O 1
ATOM 19526 N N . HIS C 1 140 ? 48.915 9.019 34.472 1 58.494 137 HIS C N 1
ATOM 19527 C CA . HIS C 1 140 ? 49.341 9.714 33.268 1 58.647 137 HIS C CA 1
ATOM 19528 C C . HIS C 1 140 ? 48.284 9.606 32.174 1 55.811 137 HIS C C 1
ATOM 19529 O O . HIS C 1 140 ? 47.929 10.616 31.573 1 57.758 137 HIS C O 1
ATOM 19542 N N . ILE C 1 141 ? 47.795 8.385 31.962 1 54.921 138 ILE C N 1
ATOM 19543 C CA . ILE C 1 141 ? 46.817 8.121 30.919 1 52.218 138 ILE C CA 1
ATOM 19544 C C . ILE C 1 141 ? 45.563 8.928 31.232 1 51.763 138 ILE C C 1
ATOM 19545 O O . ILE C 1 141 ? 45.015 9.545 30.331 1 53.493 138 ILE C O 1
ATOM 19561 N N . ARG C 1 142 ? 45.124 8.907 32.495 1 53.718 139 ARG C N 1
ATOM 19562 C CA . ARG C 1 142 ? 43.943 9.664 32.881 1 56.264 139 ARG C CA 1
ATOM 19563 C C . ARG C 1 142 ? 44.098 11.161 32.704 1 54.529 139 ARG C C 1
ATOM 19564 O O . ARG C 1 142 ? 43.163 11.816 32.301 1 55.512 139 ARG C O 1
ATOM 19585 N N . LYS C 1 143 ? 45.277 11.696 32.987 1 57.081 140 LYS C N 1
ATOM 19586 C CA . LYS C 1 143 ? 45.465 13.14 32.89 1 60.222 140 LYS C CA 1
ATOM 19587 C C . LYS C 1 143 ? 45.549 13.59 31.442 1 63.187 140 LYS C C 1
ATOM 19588 O O . LYS C 1 143 ? 44.951 14.622 31.117 1 64.028 140 LYS C O 1
ATOM 19607 N N . GLU C 1 144 ? 46.195 12.798 30.578 1 60.891 141 GLU C N 1
ATOM 19608 C CA . GLU C 1 144 ? 46.388 13.208 29.193 1 61.16 141 GLU C CA 1
ATOM 19609 C C . GLU C 1 144 ? 45.216 12.861 28.299 1 58.039 141 GLU C C 1
ATOM 19610 O O . GLU C 1 144 ? 44.964 13.597 27.348 1 59.971 141 GLU C O 1
ATOM 19622 N N . TYR C 1 145 ? 44.532 11.746 28.577 1 55.589 142 TYR C N 1
ATOM 19623 C CA . TYR C 1 145 ? 43.441 11.265 27.724 1 53.779 142 TYR C CA 1
ATOM 19624 C C . TYR C 1 145 ? 42.097 11.182 28.438 1 55.685 142 TYR C C 1
ATOM 19625 O O . TYR C 1 145 ? 41.129 10.707 27.815 1 53.024 142 TYR C O 1
ATOM 19642 N N . GLY C 1 146 ? 42.006 11.667 29.692 1 55.805 143 GLY C N 1
ATOM 19643 C CA . GLY C 1 146 ? 40.749 11.722 30.413 1 55.025 143 GLY C CA 1
ATOM 19644 C C . GLY C 1 146 ? 40.07 10.357 30.528 1 56.616 143 GLY C C 1
ATOM 19645 O O . GLY C 1 146 ? 40.686 9.439 31.05 1 61.094 143 GLY C O 1
ATOM 19649 N N . ASP C 1 147 ? 38.864 10.23 29.959 1 59.458 144 ASP C N 1
ATOM 19650 C CA . ASP C 1 147 ? 38.056 9.02 29.987 1 58.905 144 ASP C CA 1
ATOM 19651 C C . ASP C 1 147 ? 38.303 8.111 28.8 1 54.107 144 ASP C C 1
ATOM 19652 O O . ASP C 1 147 ? 37.737 7.028 28.788 1 54.869 144 ASP C O 1
ATOM 19661 N N . HIS C 1 148 ? 39.125 8.526 27.828 1 49.922 145 HIS C N 1
ATOM 19662 C CA . HIS C 1 148 ? 39.15 7.842 26.553 1 50.691 145 HIS C CA 1
ATOM 19663 C C . HIS C 1 148 ? 39.411 6.336 26.704 1 53.933 145 HIS C C 1
ATOM 19664 O O . HIS C 1 148 ? 38.671 5.519 26.168 1 51.019 145 HIS C O 1
ATOM 19677 N N . PHE C 1 149 ? 40.466 6.02 27.458 1 53.919 146 PHE C N 1
ATOM 19678 C CA . PHE C 1 149 ? 40.899 4.661 27.714 1 50.408 146 PHE C CA 1
ATOM 19679 C C . PHE C 1 149 ? 40.35 4.193 29.049 1 52.243 146 PHE C C 1
ATOM 19680 O O . PHE C 1 149 ? 40.521 4.891 30.053 1 55.756 146 PHE C O 1
ATOM 19697 N N . ASP C 1 150 ? 39.72 3.014 29.05 1 56.033 147 ASP C N 1
ATOM 19698 C CA . ASP C 1 150 ? 39.576 2.228 30.254 1 60.619 147 ASP C CA 1
ATOM 19699 C C . ASP C 1 150 ? 40.912 1.582 30.593 1 56.971 147 ASP C C 1
ATOM 19700 O O . ASP C 1 150 ? 41.608 1.135 29.698 1 59.021 147 ASP C O 1
ATOM 19709 N N . ILE C 1 151 ? 41.243 1.523 31.882 1 56.02 148 ILE C N 1
ATOM 19710 C CA . ILE C 1 151 ? 42.57 1.119 32.326 1 56.943 148 ILE C CA 1
ATOM 19711 C C . ILE C 1 151 ? 42.442 -0.075 33.254 1 57.436 148 ILE C C 1
ATOM 19712 O O . ILE C 1 151 ? 41.756 0.029 34.256 1 60.412 148 ILE C O 1
ATOM 19728 N N . GLY C 1 152 ? 43.127 -1.177 32.92 1 58.643 149 GLY C N 1
ATOM 19729 C CA . GLY C 1 152 ? 43.288 -2.325 33.801 1 62.087 149 GLY C CA 1
ATOM 19730 C C . GLY C 1 152 ? 44.616 -2.25 34.562 1 58.902 149 GLY C C 1
ATOM 19731 O O . GLY C 1 152 ? 45.556 -1.622 34.09 1 64.588 149 GLY C O 1
ATOM 19735 N N . VAL C 1 153 ? 44.721 -2.944 35.684 1 55.781 150 VAL C N 1
ATOM 19736 C CA . VAL C 1 153 ? 45.98 -3.088 36.394 1 56.582 150 VAL C CA 1
ATOM 19737 C C . VAL C 1 153 ? 46.166 -4.536 36.815 1 58.586 150 VAL C C 1
ATOM 19738 O O . VAL C 1 153 ? 45.207 -5.302 36.868 1 54.102 150 VAL C O 1
ATOM 19751 N N . ALA C 1 154 ? 47.424 -4.865 37.135 1 62.401 151 ALA C N 1
ATOM 19752 C CA . ALA C 1 154 ? 47.829 -6.226 37.446 1 66.782 151 ALA C CA 1
ATOM 19753 C C . ALA C 1 154 ? 47.514 -6.524 38.907 1 65.994 151 ALA C C 1
ATOM 19754 O O . ALA C 1 154 ? 47.845 -5.707 39.781 1 63.695 151 ALA C O 1
ATOM 19761 N N . GLY C 1 155 ? 46.893 -7.692 39.147 1 65.25 152 GLY C N 1
ATOM 19762 C CA . GLY C 1 155 ? 46.717 -8.243 40.483 1 68.538 152 GLY C CA 1
ATOM 19763 C C . GLY C 1 155 ? 47.453 -9.564 40.658 1 67.918 152 GLY C C 1
ATOM 19764 O O . GLY C 1 155 ? 47.611 -10.32 39.696 1 69.147 152 GLY C O 1
ATOM 19768 N N . TYR C 1 156 ? 47.863 -9.862 41.899 1 68.226 153 TYR C N 1
ATOM 19769 C CA . TYR C 1 156 ? 48.719 -11.017 42.19 1 70.144 153 TYR C CA 1
ATOM 19770 C C . TYR C 1 156 ? 48.16 -11.842 43.344 1 67.446 153 TYR C C 1
ATOM 19771 O O . TYR C 1 156 ? 48.486 -11.571 44.493 1 63.562 153 TYR C O 1
ATOM 19788 N N . PRO C 1 157 ? 47.313 -12.868 43.076 1 70.926 154 PRO C N 1
ATOM 19789 C CA . PRO C 1 157 ? 46.786 -13.746 44.126 1 74.202 154 PRO C CA 1
ATOM 19790 C C . PRO C 1 157 ? 47.833 -14.486 44.952 1 78.211 154 PRO C C 1
ATOM 19791 O O . PRO C 1 157 ? 47.579 -14.781 46.114 1 82.374 154 PRO C O 1
ATOM 19802 N N . GLU C 1 158 ? 48.992 -14.796 44.343 1 88.978 155 GLU C N 1
ATOM 19803 C CA . GLU C 1 158 ? 50.169 -15.324 45.028 1 99.094 155 GLU C CA 1
ATOM 19804 C C . GLU C 1 158 ? 49.917 -16.727 45.575 1 119.511 155 GLU C C 1
ATOM 19805 O O . GLU C 1 158 ? 50.06 -17.714 44.848 1 111.215 155 GLU C O 1
ATOM 19817 N N . GLY C 1 159 ? 49.539 -16.818 46.865 1 143.973 156 GLY C N 1
ATOM 19818 C CA . GLY C 1 159 ? 49.508 -18.053 47.613 1 148.169 156 GLY C CA 1
ATOM 19819 C C . GLY C 1 159 ? 50.881 -18.45 48.136 1 165.876 156 GLY C C 1
ATOM 19820 O O . GLY C 1 159 ? 51.012 -18.647 49.347 1 179.456 156 GLY C O 1
ATOM 19824 N N . CYS C 1 160 ? 51.859 -18.638 47.23 1 185.51 157 CYS C N 1
ATOM 19825 C CA . CYS C 1 160 ? 53.266 -18.802 47.589 1 191.809 157 CYS C CA 1
ATOM 19826 C C . CYS C 1 160 ? 54.16 -18.129 46.54 1 201.706 157 CYS C C 1
ATOM 19827 O O . CYS C 1 160 ? 54.732 -18.804 45.682 1 192.846 157 CYS C O 1
ATOM 19834 N N . ASP C 1 161 ? 54.264 -16.793 46.609 1 219.068 158 ASP C N 1
ATOM 19835 C CA . ASP C 1 161 ? 54.873 -15.973 45.566 1 228.125 158 ASP C CA 1
ATOM 19836 C C . ASP C 1 161 ? 55.31 -14.62 46.129 1 229.837 158 ASP C C 1
ATOM 19837 O O . ASP C 1 161 ? 54.887 -14.264 47.229 1 227.253 158 ASP C O 1
ATOM 19846 N N . ASP C 1 162 ? 56.186 -13.902 45.41 1 227.406 159 ASP C N 1
ATOM 19847 C CA . ASP C 1 162 ? 56.751 -12.638 45.884 1 205.505 159 ASP C CA 1
ATOM 19848 C C . ASP C 1 162 ? 56.676 -11.528 44.853 1 200.9 159 ASP C C 1
ATOM 19849 O O . ASP C 1 162 ? 57.351 -10.509 45.06 1 202.155 159 ASP C O 1
ATOM 19858 N N . ASN C 1 163 ? 55.835 -11.659 43.806 1 197.107 160 ASN C N 1
ATOM 19859 C CA . ASN C 1 163 ? 55.621 -10.563 42.868 1 196.87 160 ASN C CA 1
ATOM 19860 C C . ASN C 1 163 ? 55.142 -9.329 43.644 1 205.187 160 ASN C C 1
ATOM 19861 O O . ASN C 1 163 ? 55.607 -8.226 43.384 1 179.061 160 ASN C O 1
ATOM 19872 N N . LYS C 1 164 ? 54.261 -9.551 44.634 1 234.94 161 LYS C N 1
ATOM 19873 C CA . LYS C 1 164 ? 53.783 -8.535 45.563 1 246.735 161 LYS C CA 1
ATOM 19874 C C . LYS C 1 164 ? 53.904 -9.069 46.979 1 255.527 161 LYS C C 1
ATOM 19875 O O . LYS C 1 164 ? 53.978 -10.281 47.155 1 258.796 161 LYS C O 1
ATOM 19894 N N . ASP C 1 165 ? 53.948 -8.18 47.996 1 242.086 162 ASP C N 1
ATOM 19895 C CA . ASP C 1 165 ? 54.228 -8.562 49.386 1 208.061 162 ASP C CA 1
ATOM 19896 C C . ASP C 1 165 ? 53.078 -8.3 50.372 1 187.303 162 ASP C C 1
ATOM 19897 O O . ASP C 1 165 ? 52.9 -7.173 50.824 1 181.524 162 ASP C O 1
ATOM 19906 N N . GLU C 1 166 ? 52.38 -9.363 50.802 1 161.307 163 GLU C N 1
ATOM 19907 C CA . GLU C 1 166 ? 51.628 -9.411 52.051 1 135.582 163 GLU C CA 1
ATOM 19908 C C . GLU C 1 166 ? 50.294 -8.668 51.975 1 120.123 163 GLU C C 1
ATOM 19909 O O . GLU C 1 166 ? 49.324 -9.283 51.551 1 110.44 163 GLU C O 1
ATOM 19921 N N . ASP C 1 167 ? 50.178 -7.472 52.523 1 114.593 164 ASP C N 1
ATOM 19922 C CA . ASP C 1 167 ? 49.009 -6.618 52.42 1 114.223 164 ASP C CA 1
ATOM 19923 C C . ASP C 1 167 ? 49.469 -5.158 52.291 1 110.142 164 ASP C C 1
ATOM 19924 O O . ASP C 1 167 ? 48.663 -4.24 52.072 1 103.74 164 ASP C O 1
ATOM 19933 N N . LEU C 1 168 ? 50.79 -4.915 52.311 1 112.267 165 LEU C N 1
ATOM 19934 C CA . LEU C 1 168 ? 51.405 -3.805 51.611 1 117.634 165 LEU C CA 1
ATOM 19935 C C . LEU C 1 168 ? 51.059 -3.844 50.116 1 119.275 165 LEU C C 1
ATOM 19936 O O . LEU C 1 168 ? 50.784 -2.807 49.507 1 123.534 165 LEU C O 1
ATOM 19952 N N . LEU C 1 169 ? 51.067 -5.064 49.55 1 123.263 166 LEU C N 1
ATOM 19953 C CA . LEU C 1 169 ? 50.698 -5.271 48.167 1 115.52 166 LEU C CA 1
ATOM 19954 C C . LEU C 1 169 ? 49.28 -4.812 47.857 1 103.799 166 LEU C C 1
ATOM 19955 O O . LEU C 1 169 ? 49.042 -4.272 46.786 1 111.833 166 LEU C O 1
ATOM 19971 N N . LEU C 1 170 ? 48.337 -5.07 48.762 1 100.493 167 LEU C N 1
ATOM 19972 C CA . LEU C 1 170 ? 46.942 -4.712 48.595 1 98.431 167 LEU C CA 1
ATOM 19973 C C . LEU C 1 170 ? 46.762 -3.208 48.786 1 94.731 167 LEU C C 1
ATOM 19974 O O . LEU C 1 170 ? 45.905 -2.613 48.128 1 97.064 167 LEU C O 1
ATOM 19990 N N . ASP C 1 171 ? 47.52 -2.601 49.709 1 100.36 168 ASP C N 1
ATOM 19991 C CA . ASP C 1 171 ? 47.578 -1.147 49.815 1 100.361 168 ASP C CA 1
ATOM 19992 C C . ASP C 1 171 ? 48.002 -0.509 48.489 1 92.053 168 ASP C C 1
ATOM 19993 O O . ASP C 1 171 ? 47.327 0.38 47.999 1 91.472 168 ASP C O 1
ATOM 20002 N N . HIS C 1 172 ? 49.072 -1.04 47.907 1 87.786 169 HIS C N 1
ATOM 20003 C CA . HIS C 1 172 ? 49.609 -0.566 46.64 1 92.486 169 HIS C CA 1
ATOM 20004 C C . HIS C 1 172 ? 48.645 -0.805 45.471 1 86.757 169 HIS C C 1
ATOM 20005 O O . HIS C 1 172 ? 48.585 0.014 44.553 1 85.812 169 HIS C O 1
ATOM 20018 N N . LEU C 1 173 ? 47.919 -1.929 45.51 1 77.87 170 LEU C N 1
ATOM 20019 C CA . LEU C 1 173 ? 46.89 -2.226 44.526 1 71.873 170 LEU C CA 1
ATOM 20020 C C . LEU C 1 173 ? 45.762 -1.195 44.621 1 72.124 170 LEU C C 1
ATOM 20021 O O . LEU C 1 173 ? 45.244 -0.76 43.59 1 69.713 170 LEU C O 1
ATOM 20037 N N . LYS C 1 174 ? 45.385 -0.835 45.856 1 73.252 171 LYS C N 1
ATOM 20038 C CA . LYS C 1 174 ? 44.347 0.158 46.067 1 77.682 171 LYS C CA 1
ATOM 20039 C C . LYS C 1 174 ? 44.797 1.533 45.549 1 74.132 171 LYS C C 1
ATOM 20040 O O . LYS C 1 174 ? 43.994 2.229 44.941 1 71.697 171 LYS C O 1
ATOM 20059 N N . GLU C 1 175 ? 46.057 1.902 45.78 1 73.394 172 GLU C N 1
ATOM 20060 C CA . GLU C 1 175 ? 46.609 3.128 45.216 1 73.334 172 GLU C CA 1
ATOM 20061 C C . GLU C 1 175 ? 46.431 3.181 43.696 1 72.455 172 GLU C C 1
ATOM 20062 O O . GLU C 1 175 ? 45.909 4.175 43.196 1 76.366 172 GLU C O 1
ATOM 20074 N N . LYS C 1 176 ? 46.842 2.107 43.007 1 72.465 173 LYS C N 1
ATOM 20075 C CA . LYS C 1 176 ? 46.741 2.016 41.554 1 71.714 173 LYS C CA 1
ATOM 20076 C C . LYS C 1 176 ? 45.29 2.169 41.098 1 69.628 173 LYS C C 1
ATOM 20077 O O . LYS C 1 176 ? 45.013 2.958 40.198 1 71.692 173 LYS C O 1
ATOM 20096 N N . VAL C 1 177 ? 44.386 1.414 41.73 1 67.322 174 VAL C N 1
ATOM 20097 C CA . VAL C 1 177 ? 42.99 1.431 41.318 1 64.445 174 VAL C CA 1
ATOM 20098 C C . VAL C 1 177 ? 42.428 2.843 41.506 1 63.875 174 VAL C C 1
ATOM 20099 O O . VAL C 1 177 ? 41.794 3.35 40.603 1 66.659 174 VAL C O 1
ATOM 20112 N N . ASP C 1 178 ? 42.754 3.466 42.636 1 64.477 175 ASP C N 1
ATOM 20113 C CA . ASP C 1 178 ? 42.283 4.804 42.965 1 71.093 175 ASP C CA 1
ATOM 20114 C C . ASP C 1 178 ? 42.848 5.901 42.08 1 69.259 175 ASP C C 1
ATOM 20115 O O . ASP C 1 178 ? 42.266 6.986 42.069 1 70.576 175 ASP C O 1
ATOM 20124 N N . MET C 1 179 ? 43.93 5.628 41.341 1 67.326 176 MET C N 1
ATOM 20125 C CA . MET C 1 179 ? 44.425 6.575 40.351 1 66.783 176 MET C CA 1
ATOM 20126 C C . MET C 1 179 ? 43.538 6.627 39.116 1 65.28 176 MET C C 1
ATOM 20127 O O . MET C 1 179 ? 43.689 7.549 38.324 1 69.595 176 MET C O 1
ATOM 20141 N N . GLY C 1 180 ? 42.693 5.622 38.92 1 61.811 177 GLY C N 1
ATOM 20142 C CA . GLY C 1 180 ? 41.67 5.638 37.887 1 61.466 177 GLY C CA 1
ATOM 20143 C C . GLY C 1 180 ? 41.644 4.385 37.03 1 57.854 177 GLY C C 1
ATOM 20144 O O . GLY C 1 180 ? 41.307 4.486 35.85 1 59.535 177 GLY C O 1
ATOM 20148 N N . ALA C 1 181 ? 41.915 3.213 37.632 1 56.14 178 ALA C N 1
ATOM 20149 C CA . ALA C 1 181 ? 41.833 1.944 36.94 1 59.189 178 ALA C CA 1
ATOM 20150 C C . ALA C 1 181 ? 40.442 1.362 37.184 1 63.178 178 ALA C C 1
ATOM 20151 O O . ALA C 1 181 ? 39.967 1.37 38.321 1 67.415 178 ALA C O 1
ATOM 20158 N N . GLY C 1 182 ? 39.821 0.85 36.115 1 64.208 179 GLY C N 1
ATOM 20159 C CA . GLY C 1 182 ? 38.47 0.325 36.15 1 65.454 179 GLY C CA 1
ATOM 20160 C C . GLY C 1 182 ? 38.387 -1.171 36.389 1 60.896 179 GLY C C 1
ATOM 20161 O O . GLY C 1 182 ? 37.274 -1.655 36.627 1 72.317 179 GLY C O 1
ATOM 20165 N N . PHE C 1 183 ? 39.499 -1.897 36.261 1 58.945 180 PHE C N 1
ATOM 20166 C CA . PHE C 1 183 ? 39.481 -3.335 36.489 1 62.323 180 PHE C CA 1
ATOM 20167 C C . PHE C 1 183 ? 40.88 -3.874 36.792 1 62.875 180 PHE C C 1
ATOM 20168 O O . PHE C 1 183 ? 41.88 -3.199 36.559 1 61.374 180 PHE C O 1
ATOM 20185 N N . ILE C 1 184 ? 40.892 -5.108 37.343 1 60.524 181 ILE C N 1
ATOM 20186 C CA . ILE C 1 184 ? 42.094 -5.831 37.707 1 57.835 181 ILE C CA 1
ATOM 20187 C C . ILE C 1 184 ? 42.177 -7.085 36.841 1 60.155 181 ILE C C 1
ATOM 20188 O O . ILE C 1 184 ? 41.182 -7.784 36.706 1 60.608 181 ILE C O 1
ATOM 20204 N N . VAL C 1 185 ? 43.382 -7.394 36.34 1 60.624 182 VAL C N 1
ATOM 20205 C CA . VAL C 1 185 ? 43.644 -8.657 35.671 1 60.6 182 VAL C CA 1
ATOM 20206 C C . VAL C 1 185 ? 44.692 -9.375 36.497 1 60.865 182 VAL C C 1
ATOM 20207 O O . VAL C 1 185 ? 45.756 -8.785 36.749 1 57.196 182 VAL C O 1
ATOM 20220 N N . THR C 1 186 ? 44.404 -10.634 36.875 1 58.923 183 THR C N 1
ATOM 20221 C CA . THR C 1 186 ? 45.315 -11.357 37.746 1 61.316 183 THR C CA 1
ATOM 20222 C C . THR C 1 186 ? 46.374 -12.039 36.887 1 68.729 183 THR C C 1
ATOM 20223 O O . THR C 1 186 ? 46.088 -12.494 35.767 1 76.087 183 THR C O 1
ATOM 20233 N N . GLN C 1 187 ? 47.546 -12.257 37.504 1 70.031 184 GLN C N 1
ATOM 20234 C CA . GLN C 1 187 ? 48.515 -13.186 36.955 1 73.18 184 GLN C CA 1
ATOM 20235 C C . GLN C 1 187 ? 47.9 -14.579 37.053 1 70.353 184 GLN C C 1
ATOM 20236 O O . GLN C 1 187 ? 46.971 -14.804 37.829 1 68.714 184 GLN C O 1
ATOM 20250 N N . MET C 1 188 ? 48.423 -15.485 36.237 1 73.186 185 MET C N 1
ATOM 20251 C CA . MET C 1 188 ? 47.974 -16.866 36.182 1 69.847 185 MET C CA 1
ATOM 20252 C C . MET C 1 188 ? 48.032 -17.509 37.566 1 69.353 185 MET C C 1
ATOM 20253 O O . MET C 1 188 ? 48.853 -17.132 38.391 1 67.216 185 MET C O 1
ATOM 20267 N N . PHE C 1 189 ? 47.159 -18.488 37.771 1 71.102 186 PHE C N 1
ATOM 20268 C CA . PHE C 1 189 ? 47.143 -19.275 38.99 1 73.914 186 PHE C CA 1
ATOM 20269 C C . PHE C 1 189 ? 46.499 -20.617 38.681 1 80.352 186 PHE C C 1
ATOM 20270 O O . PHE C 1 189 ? 45.77 -20.723 37.695 1 78.341 186 PHE C O 1
ATOM 20287 N N . TYR C 1 190 ? 46.77 -21.614 39.525 1 86.022 187 TYR C N 1
ATOM 20288 C CA . TYR C 1 190 ? 46.087 -22.903 39.489 1 83.385 187 TYR C CA 1
ATOM 20289 C C . TYR C 1 190 ? 45.525 -23.302 40.844 1 88.879 187 TYR C C 1
ATOM 20290 O O . TYR C 1 190 ? 44.86 -24.346 40.919 1 90.297 187 TYR C O 1
ATOM 20307 N N . ASP C 1 191 ? 45.765 -22.498 41.904 1 88.617 188 ASP C N 1
ATOM 20308 C CA . ASP C 1 191 ? 45.17 -22.712 43.207 1 84.508 188 ASP C CA 1
ATOM 20309 C C . ASP C 1 191 ? 43.949 -21.802 43.356 1 78.16 188 ASP C C 1
ATOM 20310 O O . ASP C 1 191 ? 44.074 -20.682 43.845 1 76.673 188 ASP C O 1
ATOM 20319 N N . VAL C 1 192 ? 42.781 -22.326 43.001 1 74.999 189 VAL C N 1
ATOM 20320 C CA . VAL C 1 192 ? 41.538 -21.565 42.991 1 79.179 189 VAL C CA 1
ATOM 20321 C C . VAL C 1 192 ? 41.076 -21.173 44.4 1 88.288 189 VAL C C 1
ATOM 20322 O O . VAL C 1 192 ? 40.44 -20.14 44.548 1 88.992 189 VAL C O 1
ATOM 20335 N N . ASP C 1 193 ? 41.343 -21.999 45.414 1 98.894 190 ASP C N 1
ATOM 20336 C CA . ASP C 1 193 ? 40.955 -21.671 46.784 1 99.142 190 ASP C CA 1
ATOM 20337 C C . ASP C 1 193 ? 41.702 -20.428 47.256 1 95.79 190 ASP C C 1
ATOM 20338 O O . ASP C 1 193 ? 41.082 -19.508 47.792 1 104.58 190 ASP C O 1
ATOM 20347 N N . ASN C 1 194 ? 43.019 -20.399 47.01 1 89.544 191 ASN C N 1
ATOM 20348 C CA . ASN C 1 194 ? 43.829 -19.234 47.326 1 87.305 191 ASN C CA 1
ATOM 20349 C C . ASN C 1 194 ? 43.328 -17.999 46.572 1 85.263 191 ASN C C 1
ATOM 20350 O O . ASN C 1 194 ? 43.27 -16.924 47.158 1 85.342 191 ASN C O 1
ATOM 20361 N N . PHE C 1 195 ? 42.982 -18.175 45.296 1 82.576 192 PHE C N 1
ATOM 20362 C CA . PHE C 1 195 ? 42.46 -17.086 44.486 1 83.121 192 PHE C CA 1
ATOM 20363 C C . PHE C 1 195 ? 41.182 -16.489 45.091 1 88.206 192 PHE C C 1
ATOM 20364 O O . PHE C 1 195 ? 41.063 -15.269 45.181 1 90.36 192 PHE C O 1
ATOM 20381 N N . LEU C 1 196 ? 40.234 -17.355 45.466 1 90.525 193 LEU C N 1
ATOM 20382 C CA . LEU C 1 196 ? 38.945 -16.911 45.995 1 88.586 193 LEU C CA 1
ATOM 20383 C C . LEU C 1 196 ? 39.092 -16.223 47.352 1 85.934 193 LEU C C 1
ATOM 20384 O O . LEU C 1 196 ? 38.343 -15.281 47.636 1 81.342 193 LEU C O 1
ATOM 20400 N N . ARG C 1 197 ? 40.056 -16.704 48.156 1 83.902 194 ARG C N 1
ATOM 20401 C CA . ARG C 1 197 ? 40.411 -16.061 49.416 1 84.647 194 ARG C CA 1
ATOM 20402 C C . ARG C 1 197 ? 41.007 -14.681 49.169 1 80.434 194 ARG C C 1
ATOM 20403 O O . ARG C 1 197 ? 40.653 -13.731 49.861 1 82.788 194 ARG C O 1
ATOM 20424 N N . TRP C 1 198 ? 41.904 -14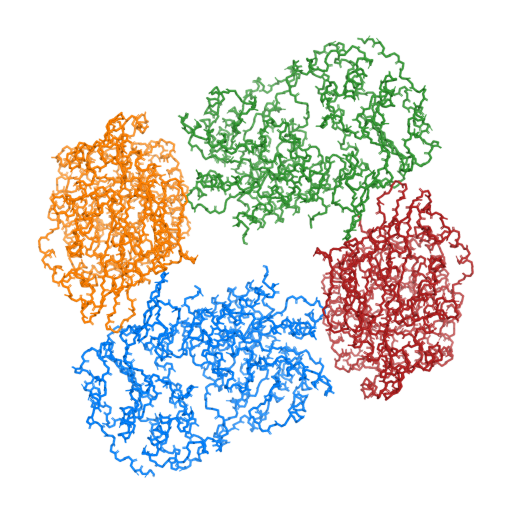.599 48.186 1 78.767 195 TRP C N 1
ATOM 20425 C CA . TRP C 1 198 ? 42.488 -13.335 47.762 1 78.048 195 TRP C CA 1
ATOM 20426 C C . TRP C 1 198 ? 41.424 -12.321 47.336 1 78.65 195 TRP C C 1
ATOM 20427 O O . TRP C 1 198 ? 41.498 -11.17 47.751 1 76.276 195 TRP C O 1
ATOM 20448 N N . VAL C 1 199 ? 40.445 -12.773 46.534 1 79.601 196 VAL C N 1
ATOM 20449 C CA . VAL C 1 199 ? 39.353 -11.911 46.103 1 79.558 196 VAL C CA 1
ATOM 20450 C C . VAL C 1 199 ? 38.653 -11.314 47.323 1 83.516 196 VAL C C 1
ATOM 20451 O O . VAL C 1 199 ? 38.415 -10.108 47.346 1 86.872 196 VAL C O 1
ATOM 20464 N N . LYS C 1 200 ? 38.33 -12.171 48.296 1 87.72 197 LYS C N 1
ATOM 20465 C CA . LYS C 1 200 ? 37.698 -11.711 49.525 1 92.519 197 LYS C CA 1
ATOM 20466 C C . LYS C 1 200 ? 38.55 -10.643 50.217 1 88.589 197 LYS C C 1
ATOM 20467 O O . LYS C 1 200 ? 38.009 -9.625 50.631 1 85.192 197 LYS C O 1
ATOM 20486 N N . LYS C 1 201 ? 39.865 -10.863 50.273 1 85.903 198 LYS C N 1
ATOM 20487 C CA . LYS C 1 201 ? 40.779 -9.92 50.904 1 92.219 198 LYS C CA 1
ATOM 20488 C C . LYS C 1 201 ? 40.782 -8.585 50.144 1 89.65 198 LYS C C 1
ATOM 20489 O O . LYS C 1 201 ? 40.817 -7.525 50.769 1 88.392 198 LYS C O 1
ATOM 20508 N N . VAL C 1 202 ? 40.739 -8.658 48.803 1 91.481 199 VAL C N 1
ATOM 20509 C CA . VAL C 1 202 ? 40.747 -7.481 47.95 1 87.068 199 VAL C CA 1
ATOM 20510 C C . VAL C 1 202 ? 39.505 -6.63 48.226 1 88.394 199 VAL C C 1
ATOM 20511 O O . VAL C 1 202 ? 39.618 -5.407 48.351 1 81.988 199 VAL C O 1
ATOM 20524 N N . ARG C 1 203 ? 38.332 -7.28 48.277 1 86.866 200 ARG C N 1
ATOM 20525 C CA . ARG C 1 203 ? 37.089 -6.57 48.569 1 81.544 200 ARG C CA 1
ATOM 20526 C C . ARG C 1 203 ? 37.08 -5.987 49.974 1 81.996 200 ARG C C 1
ATOM 20527 O O . ARG C 1 203 ? 36.709 -4.835 50.13 1 80.823 200 ARG C O 1
ATOM 20548 N N . GLU C 1 204 ? 37.568 -6.745 50.957 1 91.796 201 GLU C N 1
ATOM 20549 C CA . GLU C 1 204 ? 37.649 -6.287 52.35 1 93.817 201 GLU C CA 1
ATOM 20550 C C . GLU C 1 204 ? 38.582 -5.082 52.52 1 91.708 201 GLU C C 1
ATOM 20551 O O . GLU C 1 204 ? 38.308 -4.221 53.345 1 94.456 201 GLU C O 1
ATOM 20563 N N . ARG C 1 205 ? 39.576 -4.946 51.624 1 89.678 202 ARG C N 1
ATOM 20564 C CA . ARG C 1 205 ? 40.455 -3.79 51.618 1 89.835 202 ARG C CA 1
ATOM 20565 C C . ARG C 1 205 ? 39.784 -2.551 51.024 1 86.228 202 ARG C C 1
ATOM 20566 O O . ARG C 1 205 ? 40.359 -1.463 51.069 1 80.999 202 ARG C O 1
ATOM 20587 N N . GLY C 1 206 ? 38.572 -2.716 50.456 1 84.93 203 GLY C N 1
ATOM 20588 C CA . GLY C 1 206 ? 37.798 -1.641 49.872 1 81.945 203 GLY C CA 1
ATOM 20589 C C . GLY C 1 206 ? 38.1 -1.433 48.388 1 81.019 203 GLY C C 1
ATOM 20590 O O . GLY C 1 206 ? 37.961 -0.311 47.907 1 86.548 203 GLY C O 1
ATOM 20594 N N . ILE C 1 207 ? 38.438 -2.512 47.665 1 77.98 204 ILE C N 1
ATOM 20595 C CA . ILE C 1 207 ? 38.681 -2.478 46.231 1 75.657 204 ILE C CA 1
ATOM 20596 C C . ILE C 1 207 ? 37.492 -3.18 45.586 1 76.143 204 ILE C C 1
ATOM 20597 O O . ILE C 1 207 ? 37.356 -4.394 45.715 1 75.091 204 ILE C O 1
ATOM 20613 N N . SER C 1 208 ? 36.673 -2.428 44.847 1 77.86 205 SER C N 1
ATOM 20614 C CA . SER C 1 208 ? 35.386 -2.886 44.33 1 78.069 205 SER C CA 1
ATOM 20615 C C . SER C 1 208 ? 35.367 -3.096 42.82 1 74.843 205 SER C C 1
ATOM 20616 O O . SER C 1 208 ? 34.389 -3.668 42.332 1 78.088 205 SER C O 1
ATOM 20623 N N . VAL C 1 209 ? 36.407 -2.667 42.083 1 68.184 206 VAL C N 1
ATOM 20624 C CA . VAL C 1 209 ? 36.411 -2.8 40.637 1 65.706 206 VAL C CA 1
ATOM 20625 C C . VAL C 1 209 ? 36.332 -4.276 40.233 1 64.349 206 VAL C C 1
ATOM 20626 O O . VAL C 1 209 ? 36.784 -5.128 40.993 1 68.726 206 VAL C O 1
ATOM 20639 N N . PRO C 1 210 ? 35.798 -4.633 39.054 1 58.994 207 PRO C N 1
ATOM 20640 C CA . PRO C 1 210 ? 35.775 -6.032 38.61 1 57.635 207 PRO C CA 1
ATOM 20641 C C . PRO C 1 210 ? 37.148 -6.711 38.528 1 57.148 207 PRO C C 1
ATOM 20642 O O . PRO C 1 210 ? 38.12 -6.087 38.109 1 55.878 207 PRO C O 1
ATOM 20653 N N . ILE C 1 211 ? 37.217 -7.966 39.001 1 60.728 208 ILE C N 1
ATOM 20654 C CA . ILE C 1 211 ? 38.418 -8.78 38.957 1 62.108 208 ILE C CA 1
ATOM 20655 C C . ILE C 1 211 ? 38.303 -9.769 37.793 1 60.845 208 ILE C C 1
ATOM 20656 O O . ILE C 1 211 ? 37.321 -10.5 37.689 1 61.479 208 ILE C O 1
ATOM 20672 N N . VAL C 1 212 ? 39.361 -9.827 36.974 1 58.568 209 VAL C N 1
ATOM 20673 C CA . VAL C 1 212 ? 39.439 -10.728 35.845 1 57.915 209 VAL C CA 1
ATOM 20674 C C . VAL C 1 212 ? 40.534 -11.759 36.128 1 59.35 209 VAL C C 1
ATOM 20675 O O . VAL C 1 212 ? 41.715 -11.401 36.158 1 55.894 209 VAL C O 1
ATOM 20688 N N . PRO C 1 213 ? 40.183 -13.048 36.308 1 62.673 210 PRO C N 1
ATOM 20689 C CA . PRO C 1 213 ? 41.163 -14.107 36.519 1 60.779 210 PRO C CA 1
ATOM 20690 C C . PRO C 1 213 ? 41.916 -14.432 35.237 1 58.972 210 PRO C C 1
ATOM 20691 O O . PRO C 1 213 ? 41.286 -14.574 34.182 1 56.366 210 PRO C O 1
ATOM 20702 N N . GLY C 1 214 ? 43.248 -14.506 35.36 1 60.851 211 GLY C N 1
ATOM 20703 C CA . GLY C 1 214 ? 44.113 -15.011 34.316 1 63.115 211 GLY C CA 1
ATOM 20704 C C . GLY C 1 214 ? 44.151 -16.535 34.326 1 64.536 211 GLY C C 1
ATOM 20705 O O . GLY C 1 214 ? 44.654 -17.116 35.28 1 68.208 211 GLY C O 1
ATOM 20709 N N . ILE C 1 215 ? 43.6 -17.157 33.278 1 65.762 212 ILE C N 1
ATOM 20710 C CA . ILE C 1 215 ? 43.544 -18.605 33.142 1 68.412 212 ILE C CA 1
ATOM 20711 C C . ILE C 1 215 ? 44.519 -19.022 32.064 1 64.662 212 ILE C C 1
ATOM 20712 O O . ILE C 1 215 ? 44.43 -18.523 30.957 1 63.412 212 ILE C O 1
ATOM 20728 N N . MET C 1 216 ? 45.403 -19.972 32.367 1 64.478 213 MET C N 1
ATOM 20729 C CA . MET C 1 216 ? 46.255 -20.534 31.335 1 62.315 213 MET C CA 1
ATOM 20730 C C . MET C 1 216 ? 45.888 -22.004 31.108 1 61.134 213 MET C C 1
ATOM 20731 O O . MET C 1 216 ? 46.36 -22.876 31.841 1 55.959 213 MET C O 1
ATOM 20745 N N . PRO C 1 217 ? 45.23 -22.311 29.972 1 61.288 214 PRO C N 1
ATOM 20746 C CA . PRO C 1 217 ? 45.061 -23.684 29.509 1 64.03 214 PRO C CA 1
ATOM 20747 C C . PRO C 1 217 ? 46.389 -24.412 29.332 1 63.176 214 PRO C C 1
ATOM 20748 O O . PRO C 1 217 ? 47.386 -23.784 29.027 1 63.225 214 PRO C O 1
ATOM 20759 N N . ILE C 1 218 ? 46.373 -25.718 29.561 1 72.3 215 ILE C N 1
ATOM 20760 C CA . ILE C 1 218 ? 47.562 -26.552 29.481 1 68.84 215 ILE C CA 1
ATOM 20761 C C . ILE C 1 218 ? 47.691 -27.042 28.039 1 65.662 215 ILE C C 1
ATOM 20762 O O . ILE C 1 218 ? 46.908 -27.91 27.643 1 68.896 215 ILE C O 1
ATOM 20778 N N . ALA C 1 219 ? 48.659 -26.484 27.3 1 60.265 216 ALA C N 1
ATOM 20779 C CA . ALA C 1 219 ? 48.975 -26.902 25.942 1 61.417 216 ALA C CA 1
ATOM 20780 C C . ALA C 1 219 ? 49.927 -28.085 25.935 1 65.34 216 ALA C C 1
ATOM 20781 O O . ALA C 1 219 ? 49.746 -29.009 25.156 1 69.805 216 ALA C O 1
ATOM 20788 N N . THR C 1 220 ? 51.002 -27.975 26.731 1 66.494 217 THR C N 1
ATOM 20789 C CA . THR C 1 220 ? 52.071 -28.959 26.839 1 64.996 217 THR C CA 1
ATOM 20790 C C . THR C 1 220 ? 52.512 -29.048 28.295 1 64.587 217 THR C C 1
ATOM 20791 O O . THR C 1 220 ? 52.491 -28.051 29.013 1 66.251 217 THR C O 1
ATOM 20801 N N . TYR C 1 221 ? 52.996 -30.217 28.704 1 65.305 218 TYR C N 1
ATOM 20802 C CA . TYR C 1 221 ? 53.467 -30.394 30.078 1 69.24 218 TYR C CA 1
ATOM 20803 C C . TYR C 1 221 ? 54.628 -29.453 30.398 1 70.346 218 TYR C C 1
ATOM 20804 O O . TYR C 1 221 ? 54.669 -28.884 31.479 1 69.523 218 TYR C O 1
ATOM 20821 N N . ALA C 1 222 ? 55.547 -29.308 29.431 1 75.86 219 ALA C N 1
ATOM 20822 C CA . ALA C 1 222 ? 56.749 -28.508 29.607 1 74.821 219 ALA C CA 1
ATOM 20823 C C . ALA C 1 222 ? 56.396 -27.044 29.848 1 73.559 219 ALA C C 1
ATOM 20824 O O . ALA C 1 222 ? 56.854 -26.464 30.83 1 79.117 219 ALA C O 1
ATOM 20831 N N . SER C 1 223 ? 55.577 -26.473 28.958 1 67.372 220 SER C N 1
ATOM 20832 C CA . SER C 1 223 ? 55.224 -25.06 29.049 1 69.845 220 SER C CA 1
ATOM 20833 C C . SER C 1 223 ? 54.394 -24.789 30.31 1 74.34 220 SER C C 1
ATOM 20834 O O . SER C 1 223 ? 54.54 -23.731 30.925 1 73.636 220 SER C O 1
ATOM 20841 N N . PHE C 1 224 ? 53.555 -25.772 30.677 1 77.177 221 PHE C N 1
ATOM 20842 C CA . PHE C 1 224 ? 52.76 -25.725 31.896 1 80.393 221 PHE C CA 1
ATOM 20843 C C . PHE C 1 224 ? 53.653 -25.54 33.129 1 77.872 221 PHE C C 1
ATOM 20844 O O . PHE C 1 224 ? 53.486 -24.549 33.84 1 77.769 221 PHE C O 1
ATOM 20861 N N . LEU C 1 225 ? 54.6 -26.464 33.319 1 76.257 222 LEU C N 1
ATOM 20862 C CA . LEU C 1 225 ? 55.529 -26.409 34.443 1 79.998 222 LEU C CA 1
ATOM 20863 C C . LEU C 1 225 ? 56.415 -25.185 34.417 1 77.186 222 LEU C C 1
ATOM 20864 O O . LEU C 1 225 ? 56.627 -24.558 35.45 1 78.858 222 LEU C O 1
ATOM 20880 N N . ARG C 1 226 ? 56.995 -24.915 33.245 1 83.542 223 ARG C N 1
ATOM 20881 C CA . ARG C 1 226 ? 57.998 -23.869 33.12 1 89.671 223 ARG C CA 1
ATOM 20882 C C . ARG C 1 226 ? 57.365 -22.509 33.407 1 83.385 223 ARG C C 1
ATOM 20883 O O . ARG C 1 226 ? 57.935 -21.729 34.161 1 76.021 223 ARG C O 1
ATOM 20904 N N . ARG C 1 227 ? 56.159 -22.281 32.869 1 85.904 224 ARG C N 1
ATOM 20905 C CA . ARG C 1 227 ? 55.458 -21.026 33.098 1 88.197 224 ARG C CA 1
ATOM 20906 C C . ARG C 1 227 ? 54.988 -20.9 34.548 1 81.965 224 ARG C C 1
ATOM 20907 O O . ARG C 1 227 ? 55.078 -19.806 35.111 1 89.394 224 ARG C O 1
ATOM 20928 N N . ALA C 1 228 ? 54.524 -22.004 35.143 1 78.952 225 ALA C N 1
ATOM 20929 C CA . ALA C 1 228 ? 54.134 -22.007 36.553 1 79.28 225 ALA C CA 1
ATOM 20930 C C . ALA C 1 228 ? 55.315 -21.669 37.466 1 79.492 225 ALA C C 1
ATOM 20931 O O . ALA C 1 228 ? 55.226 -20.714 38.234 1 85.608 225 ALA C O 1
ATOM 20938 N N . ASN C 1 229 ? 56.409 -22.429 37.337 1 85.517 226 ASN C N 1
ATOM 20939 C CA . ASN C 1 229 ? 57.617 -22.235 38.143 1 96.573 226 ASN C CA 1
ATOM 20940 C C . ASN C 1 229 ? 58.218 -20.842 37.973 1 96.047 226 ASN C C 1
ATOM 20941 O O . ASN C 1 229 ? 58.668 -20.258 38.956 1 95.384 226 ASN C O 1
ATOM 20952 N N . HIS C 1 230 ? 58.171 -20.319 36.747 1 98.675 227 HIS C N 1
ATOM 20953 C CA . HIS C 1 230 ? 58.719 -19 36.466 1 106.127 227 HIS C CA 1
ATOM 20954 C C . HIS C 1 230 ? 57.877 -17.907 37.109 1 105.227 227 HIS C C 1
ATOM 20955 O O . HIS C 1 230 ? 58.432 -17.006 37.723 1 109.19 227 HIS C O 1
ATOM 20968 N N . MET C 1 231 ? 56.547 -18.044 37.03 1 105.025 228 MET C N 1
ATOM 20969 C CA . MET C 1 231 ? 55.626 -17.097 37.663 1 97.302 228 MET C CA 1
ATOM 20970 C C . MET C 1 231 ? 55.44 -17.434 39.142 1 95.518 228 MET C C 1
ATOM 20971 O O . MET C 1 231 ? 54.641 -16.773 39.785 1 98.409 228 MET C O 1
ATOM 20985 N N . LYS C 1 232 ? 56.179 -18.423 39.694 1 106.398 229 LYS C N 1
ATOM 20986 C CA . LYS C 1 232 ? 56.076 -18.86 41.068 1 115.709 229 LYS C CA 1
ATOM 20987 C C . LYS C 1 232 ? 54.628 -19.097 41.477 1 113.136 229 LYS C C 1
ATOM 20988 O O . LYS C 1 232 ? 53.996 -18.21 42.036 1 116.077 229 LYS C O 1
ATOM 21007 N N . CYS C 1 233 ? 54.089 -20.24 41.07 1 109.453 230 CYS C N 1
ATOM 21008 C CA . CYS C 1 233 ? 52.655 -20.476 40.954 1 102.909 230 CYS C CA 1
ATOM 21009 C C . CYS C 1 233 ? 52.343 -21.907 41.385 1 101.685 230 CYS C C 1
ATOM 21010 O O . CYS C 1 233 ? 52.584 -22.823 40.593 1 103.053 230 CYS C O 1
ATOM 21017 N N . LYS C 1 234 ? 51.79 -22.074 42.599 1 104.087 231 LYS C N 1
ATOM 21018 C CA . LYS C 1 234 ? 51.455 -23.383 43.151 1 104.853 231 LYS C CA 1
ATOM 21019 C C . LYS C 1 234 ? 50.591 -24.192 42.178 1 98.72 231 LYS C C 1
ATOM 21020 O O . LYS C 1 234 ? 49.54 -23.713 41.756 1 104.583 231 LYS C O 1
ATOM 21039 N N . ILE C 1 235 ? 51.09 -25.374 41.785 1 91.846 232 ILE C N 1
ATOM 21040 C CA . ILE C 1 235 ? 50.296 -26.387 41.11 1 88.877 232 ILE C CA 1
ATOM 21041 C C . ILE C 1 235 ? 49.778 -27.347 42.182 1 86.193 232 ILE C C 1
ATOM 21042 O O . ILE C 1 235 ? 50.593 -27.939 42.879 1 86.606 232 ILE C O 1
ATOM 21058 N N . PRO C 1 236 ? 48.458 -27.612 42.286 1 91.011 233 PRO C N 1
ATOM 21059 C CA . PRO C 1 236 ? 47.955 -28.649 43.197 1 98.446 233 PRO C CA 1
ATOM 21060 C C . PRO C 1 236 ? 48.619 -30.016 43.008 1 97.401 233 PRO C C 1
ATOM 21061 O O . PRO C 1 236 ? 48.932 -30.398 41.877 1 91.802 233 PRO C O 1
ATOM 21072 N N . GLU C 1 237 ? 48.817 -30.734 44.106 1 104.182 234 GLU C N 1
ATOM 21073 C CA . GLU C 1 237 ? 49.37 -32.09 44.065 1 108.01 234 GLU C CA 1
ATOM 21074 C C . GLU C 1 237 ? 48.407 -33.024 43.332 1 102.295 234 GLU C C 1
ATOM 21075 O O . GLU C 1 237 ? 48.862 -33.876 42.587 1 106.906 234 GLU C O 1
ATOM 21087 N N . GLU C 1 238 ? 47.096 -32.795 43.499 1 103.874 235 GLU C N 1
ATOM 21088 C CA . GLU C 1 238 ? 46.047 -33.455 42.723 1 109.238 235 GLU C CA 1
ATOM 21089 C C . GLU C 1 238 ? 46.344 -33.463 41.213 1 100.484 235 GLU C C 1
ATOM 21090 O O . GLU C 1 238 ? 46.24 -34.493 40.553 1 97.821 235 GLU C O 1
ATOM 21102 N N . TRP C 1 239 ? 46.761 -32.301 40.689 1 96.06 236 TRP C N 1
ATOM 21103 C CA . TRP C 1 239 ? 46.997 -32.115 39.264 1 92.956 236 TRP C CA 1
ATOM 21104 C C . TRP C 1 239 ? 48.265 -32.843 38.836 1 98.212 236 TRP C C 1
ATOM 21105 O O . TRP C 1 239 ? 48.238 -33.593 37.858 1 96.947 236 TRP C O 1
ATOM 21126 N N . MET C 1 240 ? 49.362 -32.587 39.563 1 95.255 237 MET C N 1
ATOM 21127 C CA . MET C 1 240 ? 50.65 -33.208 39.276 1 90.782 237 MET C CA 1
ATOM 21128 C C . MET C 1 240 ? 50.541 -34.736 39.292 1 94.915 237 MET C C 1
ATOM 21129 O O . MET C 1 240 ? 51.044 -35.384 38.384 1 95.869 237 MET C O 1
ATOM 21143 N N . ALA C 1 241 ? 49.808 -35.253 40.29 1 96.132 238 ALA C N 1
ATOM 21144 C CA . ALA C 1 241 ? 49.505 -36.672 40.41 1 92.469 238 ALA C CA 1
ATOM 21145 C C . ALA C 1 241 ? 48.769 -37.21 39.186 1 92.208 238 ALA C C 1
ATOM 21146 O O . ALA C 1 241 ? 49.139 -38.268 38.686 1 102.586 238 ALA C O 1
ATOM 21153 N N . LYS C 1 242 ? 47.756 -36.469 38.723 1 88.334 239 LYS C N 1
ATOM 21154 C CA . LYS C 1 242 ? 46.93 -36.919 37.607 1 91.724 239 LYS C CA 1
ATOM 21155 C C . LYS C 1 242 ? 47.688 -36.868 36.274 1 90.72 239 LYS C C 1
ATOM 21156 O O . LYS C 1 242 ? 47.376 -37.66 35.383 1 97.927 239 LYS C O 1
ATOM 21175 N N . LEU C 1 243 ? 48.651 -35.942 36.149 1 88.044 240 LEU C N 1
ATOM 21176 C CA . LEU C 1 243 ? 49.433 -35.759 34.926 1 90.399 240 LEU C CA 1
ATOM 21177 C C . LEU C 1 243 ? 50.636 -36.695 34.845 1 93.824 240 LEU C C 1
ATOM 21178 O O . LEU C 1 243 ? 51.056 -37.001 33.723 1 85.694 240 LEU C O 1
ATOM 21194 N N . GLU C 1 244 ? 51.209 -37.087 36.004 1 97.5 241 GLU C N 1
ATOM 21195 C CA . GLU C 1 244 ? 52.442 -37.883 36.075 1 97.271 241 GLU C CA 1
ATOM 21196 C C . GLU C 1 244 ? 52.431 -39.15 35.205 1 87.39 241 GLU C C 1
ATOM 21197 O O . GLU C 1 244 ? 53.333 -39.352 34.395 1 87.332 241 GLU C O 1
ATOM 21209 N N . PRO C 1 245 ? 51.359 -39.978 35.259 1 82.763 242 PRO C N 1
ATOM 21210 C CA . PRO C 1 245 ? 51.254 -41.156 34.392 1 82.092 242 PRO C CA 1
ATOM 21211 C C . PRO C 1 245 ? 51.469 -40.924 32.901 1 82.684 242 PRO C C 1
ATOM 21212 O O . PRO C 1 245 ? 51.882 -41.843 32.228 1 91.051 242 PRO C O 1
ATOM 21223 N N . VAL C 1 246 ? 51.2 -39.7 32.41 1 83.213 243 VAL C N 1
ATOM 21224 C CA . VAL C 1 246 ? 51.227 -39.405 30.983 1 77.239 243 VAL C CA 1
ATOM 21225 C C . VAL C 1 246 ? 51.975 -38.118 30.657 1 69.371 243 VAL C C 1
ATOM 21226 O O . VAL C 1 246 ? 51.717 -37.565 29.601 1 63.97 243 VAL C O 1
ATOM 21239 N N . LYS C 1 247 ? 52.94 -37.694 31.477 1 69.831 244 LYS C N 1
ATOM 21240 C CA . LYS C 1 247 ? 53.577 -36.389 31.296 1 72.639 244 LYS C CA 1
ATOM 21241 C C . LYS C 1 247 ? 54.289 -36.215 29.942 1 75.788 244 LYS C C 1
ATOM 21242 O O . LYS C 1 247 ? 54.418 -35.092 29.447 1 74.684 244 LYS C O 1
ATOM 21261 N N . ASN C 1 248 ? 54.818 -37.309 29.383 1 75.681 245 ASN C N 1
ATOM 21262 C CA . ASN C 1 248 ? 55.577 -37.219 28.145 1 78.821 245 ASN C CA 1
ATOM 21263 C C . ASN C 1 248 ? 54.706 -37.336 26.907 1 72.959 245 ASN C C 1
ATOM 21264 O O . ASN C 1 248 ? 55.251 -37.195 25.807 1 71.609 245 ASN C O 1
ATOM 21275 N N . ASP C 1 249 ? 53.395 -37.592 27.051 1 70.163 246 ASP C N 1
ATOM 21276 C CA . ASP C 1 249 ? 52.471 -37.501 25.937 1 72.183 246 ASP C CA 1
ATOM 21277 C C . ASP C 1 249 ? 51.599 -36.254 26.089 1 71.258 246 ASP C C 1
ATOM 21278 O O . ASP C 1 249 ? 50.635 -36.27 26.849 1 71.404 246 ASP C O 1
ATOM 21287 N N . ASP C 1 250 ? 51.88 -35.231 25.29 1 74.573 247 ASP C N 1
ATOM 21288 C CA . ASP C 1 250 ? 51.18 -33.954 25.389 1 75.532 247 ASP C CA 1
ATOM 21289 C C . ASP C 1 250 ? 49.742 -33.991 24.916 1 73.229 247 ASP C C 1
ATOM 21290 O O . ASP C 1 250 ? 48.97 -33.128 25.341 1 74.241 247 ASP C O 1
ATOM 21299 N N . VAL C 1 251 ? 49.371 -34.963 24.073 1 72.262 248 VAL C N 1
ATOM 21300 C CA . VAL C 1 251 ? 47.968 -35.135 23.705 1 69.954 248 VAL C CA 1
ATOM 21301 C C . VAL C 1 251 ? 47.18 -35.511 24.956 1 72.286 248 VAL C C 1
ATOM 21302 O O . VAL C 1 251 ? 46.111 -34.944 25.203 1 69.614 248 VAL C O 1
ATOM 21315 N N . ALA C 1 252 ? 47.732 -36.467 25.713 1 75.103 249 ALA C N 1
ATOM 21316 C CA . ALA C 1 252 ? 47.094 -36.961 26.929 1 78.308 249 ALA C CA 1
ATOM 21317 C C . ALA C 1 252 ? 47.108 -35.897 28.028 1 77.143 249 ALA C C 1
ATOM 21318 O O . ALA C 1 252 ? 46.124 -35.775 28.77 1 82.112 249 ALA C O 1
ATOM 21325 N N . VAL C 1 253 ? 48.24 -35.177 28.133 1 71.717 250 VAL C N 1
ATOM 21326 C CA . VAL C 1 253 ? 48.38 -34.088 29.084 1 74.161 250 VAL C CA 1
ATOM 21327 C C . VAL C 1 253 ? 47.303 -33.029 28.83 1 70.316 250 VAL C C 1
ATOM 21328 O O . VAL C 1 253 ? 46.658 -32.582 29.776 1 69.321 250 VAL C O 1
ATOM 21341 N N . ARG C 1 254 ? 47.141 -32.65 27.562 1 66.153 251 ARG C N 1
ATOM 21342 C CA . ARG C 1 254 ? 46.172 -31.636 27.181 1 72.007 251 ARG C CA 1
ATOM 21343 C C . ARG C 1 254 ? 44.735 -32.078 27.471 1 74.687 251 ARG C C 1
ATOM 21344 O O . ARG C 1 254 ? 43.925 -31.247 27.89 1 74.681 251 ARG C O 1
ATOM 21365 N N . GLU C 1 255 ? 44.435 -33.361 27.225 1 79.518 252 GLU C N 1
ATOM 21366 C CA . GLU C 1 255 ? 43.125 -33.922 27.536 1 80.062 252 GLU C CA 1
ATOM 21367 C C . GLU C 1 255 ? 42.797 -33.834 29.022 1 73.844 252 GLU C C 1
ATOM 21368 O O . GLU C 1 255 ? 41.69 -33.446 29.375 1 79.069 252 GLU C O 1
ATOM 21380 N N . ILE C 1 256 ? 43.751 -34.207 29.874 1 71.115 253 ILE C N 1
ATOM 21381 C CA . ILE C 1 256 ? 43.542 -34.168 31.318 1 75.004 253 ILE C CA 1
ATOM 21382 C C . ILE C 1 256 ? 43.432 -32.714 31.785 1 71.339 253 ILE C C 1
ATOM 21383 O O . ILE C 1 256 ? 42.556 -32.395 32.601 1 68.605 253 ILE C O 1
ATOM 21399 N N . GLY C 1 257 ? 44.326 -31.865 31.256 1 73.021 254 GLY C N 1
ATOM 21400 C CA . GLY C 1 257 ? 44.393 -30.459 31.626 1 69.227 254 GLY C CA 1
ATOM 21401 C C . GLY C 1 257 ? 43.127 -29.689 31.263 1 68.336 254 GLY C C 1
ATOM 21402 O O . GLY C 1 257 ? 42.774 -28.767 31.987 1 74.382 254 GLY C O 1
ATOM 21406 N N . LYS C 1 258 ? 42.488 -30.063 30.138 1 66.466 255 LYS C N 1
ATOM 21407 C CA . LYS C 1 258 ? 41.181 -29.554 29.758 1 69.18 255 LYS C CA 1
ATOM 21408 C C . LYS C 1 258 ? 40.226 -29.638 30.947 1 70.514 255 LYS C C 1
ATOM 21409 O O . LYS C 1 258 ? 39.626 -28.639 31.314 1 73.59 255 LYS C O 1
ATOM 21428 N N . THR C 1 259 ? 40.139 -30.828 31.539 1 70.683 256 THR C N 1
ATOM 21429 C CA . THR C 1 259 ? 39.221 -31.074 32.644 1 75.941 256 THR C CA 1
ATOM 21430 C C . THR C 1 259 ? 39.655 -30.322 33.904 1 72.902 256 THR C C 1
ATOM 21431 O O . THR C 1 259 ? 38.806 -29.753 34.583 1 74.154 256 THR C O 1
ATOM 21441 N N . LEU C 1 260 ? 40.947 -30.38 34.226 1 70.445 257 LEU C N 1
ATOM 21442 C CA . LEU C 1 260 ? 41.478 -29.705 35.405 1 72.912 257 LEU C CA 1
ATOM 21443 C C . LEU C 1 260 ? 41.156 -28.206 35.384 1 72.54 257 LEU C C 1
ATOM 21444 O O . LEU C 1 260 ? 40.593 -27.697 36.357 1 73.818 257 LEU C O 1
ATOM 21460 N N . VAL C 1 261 ? 41.481 -27.55 34.26 1 68.445 258 VAL C N 1
ATOM 21461 C CA . VAL C 1 261 ? 41.296 -26.116 34.104 1 71.033 258 VAL C CA 1
ATOM 21462 C C . VAL C 1 261 ? 39.813 -25.763 34.021 1 73.222 258 VAL C C 1
ATOM 21463 O O . VAL C 1 261 ? 39.403 -24.746 34.572 1 73.782 258 VAL C O 1
ATOM 21476 N N . ALA C 1 262 ? 39.032 -26.549 33.283 1 72.888 259 ALA C N 1
ATOM 21477 C CA . ALA C 1 262 ? 37.599 -26.29 33.161 1 73.231 259 ALA C CA 1
ATOM 21478 C C . ALA C 1 262 ? 36.909 -26.382 34.518 1 73.041 259 ALA C C 1
ATOM 21479 O O . ALA C 1 262 ? 36.046 -25.559 34.809 1 77.379 259 ALA C O 1
ATOM 21486 N N . ASP C 1 263 ? 37.298 -27.382 35.327 1 77.239 260 ASP C N 1
ATOM 21487 C CA . ASP C 1 263 ? 36.793 -27.518 36.685 1 87.607 260 ASP C CA 1
ATOM 21488 C C . ASP C 1 263 ? 37.119 -26.293 37.533 1 84.849 260 ASP C C 1
ATOM 21489 O O . ASP C 1 263 ? 36.252 -25.817 38.265 1 87.89 260 ASP C O 1
ATOM 21498 N N . MET C 1 264 ? 38.341 -25.787 37.374 1 80.024 261 MET C N 1
ATOM 21499 C CA . MET C 1 264 ? 38.775 -24.599 38.083 1 80.951 261 MET C CA 1
ATOM 21500 C C . MET C 1 264 ? 37.929 -23.392 37.672 1 76.897 261 MET C C 1
ATOM 21501 O O . MET C 1 264 ? 37.512 -22.612 38.526 1 75.251 261 MET C O 1
ATOM 21515 N N . CYS C 1 265 ? 37.707 -23.259 36.363 1 73.324 262 CYS C N 1
ATOM 21516 C CA . CYS C 1 265 ? 36.876 -22.202 35.816 1 74.49 262 CYS C CA 1
ATOM 21517 C C . CYS C 1 265 ? 35.452 -22.237 36.381 1 77.596 262 CYS C C 1
ATOM 21518 O O . CYS C 1 265 ? 34.922 -21.188 36.735 1 87.669 262 CYS C O 1
ATOM 21525 N N . ARG C 1 266 ? 34.866 -23.438 36.486 1 80.387 263 ARG C N 1
ATOM 21526 C CA . ARG C 1 266 ? 33.522 -23.586 37.038 1 84.896 263 ARG C CA 1
ATOM 21527 C C . ARG C 1 266 ? 33.465 -23.129 38.493 1 82.814 263 ARG C C 1
ATOM 21528 O O . ARG C 1 266 ? 32.477 -22.531 38.883 1 81.192 263 ARG C O 1
ATOM 21549 N N . LYS C 1 267 ? 34.526 -23.408 39.256 1 83.158 264 LYS C N 1
ATOM 21550 C CA . LYS C 1 267 ? 34.61 -22.968 40.64 1 90.845 264 LYS C CA 1
ATOM 21551 C C . LYS C 1 267 ? 34.651 -21.439 40.729 1 82.71 264 LYS C C 1
ATOM 21552 O O . LYS C 1 267 ? 34.05 -20.868 41.626 1 81.079 264 LYS C O 1
ATOM 21571 N N . ILE C 1 268 ? 35.313 -20.808 39.766 1 80.743 265 ILE C N 1
ATOM 21572 C CA . ILE C 1 268 ? 35.4 -19.354 39.687 1 76.824 265 ILE C CA 1
ATOM 21573 C C . ILE C 1 268 ? 34.039 -18.749 39.313 1 76.744 265 ILE C C 1
ATOM 21574 O O . ILE C 1 268 ? 33.618 -17.753 39.913 1 77.742 265 ILE C O 1
ATOM 21590 N N . LEU C 1 269 ? 33.398 -19.318 38.283 1 77.026 266 LEU C N 1
ATOM 21591 C CA . LEU C 1 269 ? 32.082 -18.872 37.819 1 78.797 266 LEU C CA 1
ATOM 21592 C C . LEU C 1 269 ? 31.002 -19.002 38.9 1 84.535 266 LEU C C 1
ATOM 21593 O O . LEU C 1 269 ? 30.251 -18.062 39.133 1 79.079 266 LEU C O 1
ATOM 21609 N N . ASP C 1 270 ? 30.993 -20.139 39.6 1 88.334 267 ASP C N 1
ATOM 21610 C CA . ASP C 1 270 ? 30.096 -20.366 40.728 1 88.076 267 ASP C CA 1
ATOM 21611 C C . ASP C 1 270 ? 30.356 -19.42 41.895 1 89.25 267 ASP C C 1
ATOM 21612 O O . ASP C 1 270 ? 29.438 -19.16 42.661 1 105.149 267 ASP C O 1
ATOM 21621 N N . ALA C 1 271 ? 31.58 -18.89 41.998 1 85.409 268 ALA C N 1
ATOM 21622 C CA . ALA C 1 271 ? 31.913 -17.883 42.994 1 83.372 268 ALA C CA 1
ATOM 21623 C C . ALA C 1 271 ? 31.445 -16.491 42.583 1 82.173 268 ALA C C 1
ATOM 21624 O O . ALA C 1 271 ? 31.647 -15.569 43.365 1 81.022 268 ALA C O 1
ATOM 21631 N N . GLY C 1 272 ? 30.897 -16.334 41.366 1 81.612 269 GLY C N 1
ATOM 21632 C CA . GLY C 1 272 ? 30.336 -15.08 40.901 1 79.608 269 GLY C CA 1
ATOM 21633 C C . GLY C 1 272 ? 31.323 -14.222 40.103 1 80.449 269 GLY C C 1
ATOM 21634 O O . GLY C 1 272 ? 31.011 -13.068 39.797 1 86.666 269 GLY C O 1
ATOM 21638 N N . ILE C 1 273 ? 32.493 -14.772 39.742 1 80.407 270 ILE C N 1
ATOM 21639 C CA . ILE C 1 273 ? 33.461 -14.096 38.894 1 72.022 270 ILE C CA 1
ATOM 21640 C C . ILE C 1 273 ? 33.239 -14.609 37.478 1 71.812 270 ILE C C 1
ATOM 21641 O O . ILE C 1 273 ? 33.577 -15.746 37.199 1 78.515 270 ILE C O 1
ATOM 21657 N N . ARG C 1 274 ? 32.725 -13.764 36.585 1 70.527 271 ARG C N 1
ATOM 21658 C CA . ARG C 1 274 ? 32.057 -14.206 35.361 1 69.379 271 ARG C CA 1
ATOM 21659 C C . ARG C 1 274 ? 32.815 -13.999 34.07 1 67.546 271 ARG C C 1
ATOM 21660 O O . ARG C 1 274 ? 32.343 -14.504 33.048 1 76.774 271 ARG C O 1
ATOM 21681 N N . HIS C 1 275 ? 33.939 -13.273 34.081 1 64.874 272 HIS C N 1
ATOM 21682 C CA . HIS C 1 275 ? 34.718 -13.058 32.868 1 61.416 272 HIS C CA 1
ATOM 21683 C C . HIS C 1 275 ? 36.028 -13.814 33.005 1 61.81 272 HIS C C 1
ATOM 21684 O O . HIS C 1 275 ? 36.748 -13.584 33.969 1 63.304 272 HIS C O 1
ATOM 21697 N N . LEU C 1 276 ? 36.35 -14.658 32.016 1 61.953 273 LEU C N 1
ATOM 21698 C CA . LEU C 1 276 ? 37.572 -15.454 32.052 1 62.094 273 LEU C CA 1
ATOM 21699 C C . LEU C 1 276 ? 38.551 -14.915 31.02 1 61.199 273 LEU C C 1
ATOM 21700 O O . LEU C 1 276 ? 38.193 -14.753 29.86 1 60.781 273 LEU C O 1
ATOM 21716 N N . HIS C 1 277 ? 39.805 -14.693 31.445 1 55.715 274 HIS C N 1
ATOM 21717 C CA . HIS C 1 277 ? 40.839 -14.178 30.569 1 55.634 274 HIS C CA 1
ATOM 21718 C C . HIS C 1 277 ? 41.848 -15.273 30.297 1 55.222 274 HIS C C 1
ATOM 21719 O O . HIS C 1 277 ? 42.619 -15.596 31.192 1 56.32 274 HIS C O 1
ATOM 21732 N N . PHE C 1 278 ? 41.864 -15.797 29.06 1 55.657 275 PHE C N 1
ATOM 21733 C CA . PHE C 1 278 ? 42.706 -16.927 28.691 1 52.875 275 PHE C CA 1
ATOM 21734 C C . PHE C 1 278 ? 44.038 -16.485 28.085 1 51.01 275 PHE C C 1
ATOM 21735 O O . PHE C 1 278 ? 44.062 -15.827 27.046 1 47.555 275 PHE C O 1
ATOM 21752 N N . TYR C 1 279 ? 45.143 -16.918 28.712 1 55.309 276 TYR C N 1
ATOM 21753 C CA . TYR C 1 279 ? 46.471 -16.829 28.125 1 58.921 276 TYR C CA 1
ATOM 21754 C C . TYR C 1 279 ? 46.626 -17.947 27.089 1 59.717 276 TYR C C 1
ATOM 21755 O O . TYR C 1 279 ? 46.79 -19.109 27.448 1 62.75 276 TYR C O 1
ATOM 21772 N N . THR C 1 280 ? 46.533 -17.613 25.804 1 58.434 277 THR C N 1
ATOM 21773 C CA . THR C 1 280 ? 46.501 -18.601 24.725 1 57.19 277 THR C CA 1
ATOM 21774 C C . THR C 1 280 ? 47.891 -19.122 24.39 1 61.617 277 THR C C 1
ATOM 21775 O O . THR C 1 280 ? 48.035 -20.165 23.742 1 64.056 277 THR C O 1
ATOM 21785 N N . MET C 1 281 ? 48.926 -18.333 24.702 1 66.917 278 MET C N 1
ATOM 21786 C CA . MET C 1 281 ? 50.275 -18.575 24.217 1 69.352 278 MET C CA 1
ATOM 21787 C C . MET C 1 281 ? 50.319 -18.707 22.699 1 61.746 278 MET C C 1
ATOM 21788 O O . MET C 1 281 ? 51.064 -19.501 22.166 1 57.116 278 MET C O 1
ATOM 21802 N N . ASN C 1 282 ? 49.459 -17.92 22.021 1 61.898 279 ASN C N 1
ATOM 21803 C CA . ASN C 1 282 ? 49.294 -17.933 20.581 1 56.462 279 ASN C CA 1
ATOM 21804 C C . ASN C 1 282 ? 48.929 -19.306 20.009 1 55.096 279 ASN C C 1
ATOM 21805 O O . ASN C 1 282 ? 49.217 -19.594 18.844 1 54.377 279 ASN C O 1
ATOM 21816 N N . LEU C 1 283 ? 48.251 -20.151 20.808 1 54.574 280 LEU C N 1
ATOM 21817 C CA . LEU C 1 283 ? 47.693 -21.41 20.343 1 55.857 280 LEU C CA 1
ATOM 21818 C C . LEU C 1 283 ? 46.186 -21.398 20.571 1 58.752 280 LEU C C 1
ATOM 21819 O O . LEU C 1 283 ? 45.713 -20.767 21.505 1 57.803 280 LEU C O 1
ATOM 21835 N N . ALA C 1 284 ? 45.44 -22.152 19.756 1 63.364 281 ALA C N 1
ATOM 21836 C CA . ALA C 1 284 ? 43.98 -22.131 19.788 1 66.354 281 ALA C CA 1
ATOM 21837 C C . ALA C 1 284 ? 43.391 -23.292 20.577 1 69.957 281 ALA C C 1
ATOM 21838 O O . ALA C 1 284 ? 42.342 -23.113 21.192 1 76.916 281 ALA C O 1
ATOM 21845 N N . GLN C 1 285 ? 44.038 -24.452 20.577 1 69.377 282 GLN C N 1
ATOM 21846 C CA . GLN C 1 285 ? 43.378 -25.737 20.784 1 75.476 282 GLN C CA 1
ATOM 21847 C C . GLN C 1 285 ? 42.975 -25.873 22.26 1 72.064 282 GLN C C 1
ATOM 21848 O O . GLN C 1 285 ? 41.814 -26.122 22.547 1 76.677 282 GLN C O 1
ATOM 21862 N N . ALA C 1 286 ? 43.924 -25.684 23.182 1 65.48 283 ALA C N 1
ATOM 21863 C CA . ALA C 1 286 ? 43.65 -25.843 24.606 1 67.413 283 ALA C CA 1
ATOM 21864 C C . ALA C 1 286 ? 42.571 -24.894 25.125 1 67.689 283 ALA C C 1
ATOM 21865 O O . ALA C 1 286 ? 41.756 -25.294 25.952 1 72.484 283 ALA C O 1
ATOM 21872 N N . THR C 1 287 ? 42.568 -23.656 24.625 1 67.185 284 THR C N 1
ATOM 21873 C CA . THR C 1 287 ? 41.539 -22.684 24.964 1 65.815 284 THR C CA 1
ATOM 21874 C C . THR C 1 287 ? 40.186 -23.154 24.427 1 64.49 284 THR C C 1
ATOM 21875 O O . THR C 1 287 ? 39.219 -23.187 25.182 1 63.766 284 THR C O 1
ATOM 21885 N N . ARG C 1 288 ? 40.144 -23.54 23.145 1 66.329 285 ARG C N 1
ATOM 21886 C CA . ARG C 1 288 ? 38.937 -24.097 22.53 1 67.798 285 ARG C CA 1
ATOM 21887 C C . ARG C 1 288 ? 38.377 -25.246 23.376 1 67.111 285 ARG C C 1
ATOM 21888 O O . ARG C 1 288 ? 37.197 -25.279 23.655 1 68.482 285 ARG C O 1
ATOM 21909 N N . MET C 1 289 ? 39.271 -26.121 23.828 1 71.194 286 MET C N 1
ATOM 21910 C CA . MET C 1 289 ? 38.901 -27.343 24.534 1 71.352 286 MET C CA 1
ATOM 21911 C C . MET C 1 289 ? 38.265 -27.017 25.88 1 70.782 286 MET C C 1
ATOM 21912 O O . MET C 1 289 ? 37.253 -27.623 26.223 1 75.561 286 MET C O 1
ATOM 21926 N N . VAL C 1 290 ? 38.849 -26.05 26.604 1 67.712 287 VAL C N 1
ATOM 21927 C CA . VAL C 1 290 ? 38.289 -25.586 27.866 1 66.814 287 VAL C CA 1
ATOM 21928 C C . VAL C 1 290 ? 36.908 -24.963 27.633 1 71.116 287 VAL C C 1
ATOM 21929 O O . VAL C 1 290 ? 36.003 -25.172 28.436 1 69.952 287 VAL C O 1
ATOM 21942 N N . LEU C 1 291 ? 36.766 -24.174 26.564 1 72.194 288 LEU C N 1
ATOM 21943 C CA . LEU C 1 291 ? 35.489 -23.543 26.254 1 71.862 288 LEU C CA 1
ATOM 21944 C C . LEU C 1 291 ? 34.418 -24.575 25.895 1 74.746 288 LEU C C 1
ATOM 21945 O O . LEU C 1 291 ? 33.272 -24.397 26.301 1 74.319 288 LEU C O 1
ATOM 21961 N N . GLU C 1 292 ? 34.794 -25.639 25.167 1 75.496 289 GLU C N 1
ATOM 21962 C CA . GLU C 1 292 ? 33.885 -26.749 24.89 1 78.5 289 GLU C CA 1
ATOM 21963 C C . GLU C 1 292 ? 33.414 -27.372 26.2 1 75.049 289 GLU C C 1
ATOM 21964 O O . GLU C 1 292 ? 32.213 -27.53 26.395 1 77.356 289 GLU C O 1
ATOM 21976 N N . GLU C 1 293 ? 34.352 -27.596 27.117 1 76.202 290 GLU C N 1
ATOM 21977 C CA . GLU C 1 293 ? 34.04 -28.199 28.403 1 83.462 290 GLU C CA 1
ATOM 21978 C C . GLU C 1 293 ? 33.084 -27.324 29.228 1 84.507 290 GLU C C 1
ATOM 21979 O O . GLU C 1 293 ? 32.247 -27.864 29.937 1 93.313 290 GLU C O 1
ATOM 21991 N N . LEU C 1 294 ? 33.189 -25.992 29.093 1 80.689 291 LEU C N 1
ATOM 21992 C CA . LEU C 1 294 ? 32.282 -25.077 29.769 1 79.542 291 LEU C CA 1
ATOM 21993 C C . LEU C 1 294 ? 30.983 -24.837 29.009 1 81.764 291 LEU C C 1
ATOM 21994 O O . LEU C 1 294 ? 30.137 -24.08 29.505 1 78.673 291 LEU C O 1
ATOM 22010 N N . ASN C 1 295 ? 30.811 -25.434 27.816 1 88.316 292 ASN C N 1
ATOM 22011 C CA . ASN C 1 295 ? 29.712 -25.104 26.916 1 94.396 292 ASN C CA 1
ATOM 22012 C C . ASN C 1 295 ? 29.631 -23.6 26.648 1 87.299 292 ASN C C 1
ATOM 22013 O O . ASN C 1 295 ? 28.585 -23.004 26.823 1 86.825 292 ASN C O 1
ATOM 22024 N N . TRP C 1 296 ? 30.768 -23.003 26.296 1 85.491 293 TRP C N 1
ATOM 22025 C CA . TRP C 1 296 ? 30.898 -21.574 26.005 1 80.396 293 TRP C CA 1
ATOM 22026 C C . TRP C 1 296 ? 31.199 -21.262 24.548 1 80.679 293 TRP C C 1
ATOM 22027 O O . TRP C 1 296 ? 31.409 -20.089 24.25 1 77.824 293 TRP C O 1
ATOM 22048 N N . LEU C 1 297 ? 31.164 -22.258 23.653 1 89.757 294 LEU C N 1
ATOM 22049 C CA . LEU C 1 297 ? 31.247 -22.02 22.216 1 99.554 294 LEU C CA 1
ATOM 22050 C C . LEU C 1 297 ? 29.875 -21.644 21.65 1 103.062 294 LEU C C 1
ATOM 22051 O O . LEU C 1 297 ? 28.884 -22.235 22.062 1 107.569 294 LEU C O 1
ATOM 22067 N N . PRO C 1 298 ? 29.796 -20.722 20.657 1 110.666 295 PRO C N 1
ATOM 22068 C CA . PRO C 1 298 ? 28.498 -20.242 20.151 1 114.04 295 PRO C CA 1
ATOM 22069 C C . PRO C 1 298 ? 27.729 -21.192 19.213 1 113.371 295 PRO C C 1
ATOM 22070 O O . PRO C 1 298 ? 28.184 -22.335 18.976 1 117.034 295 PRO C O 1
ATOM 22081 N N . GLN C 1 340 ? 44.304 -26.454 11.258 1 136.448 337 GLN C N 1
ATOM 22082 C CA . GLN C 1 340 ? 45.107 -25.381 11.911 1 133.067 337 GLN C CA 1
ATOM 22083 C C . GLN C 1 340 ? 45.829 -25.881 13.172 1 123.27 337 GLN C C 1
ATOM 22084 O O . GLN C 1 340 ? 46.046 -25.109 14.103 1 123.652 337 GLN C O 1
ATOM 22098 N N . ASP C 1 341 ? 46.107 -27.189 13.244 1 114.608 338 ASP C N 1
ATOM 22099 C CA . ASP C 1 341 ? 46.649 -27.871 14.407 1 106.197 338 ASP C CA 1
ATOM 22100 C C . ASP C 1 341 ? 48.094 -28.3 14.202 1 91.521 338 ASP C C 1
ATOM 22101 O O . ASP C 1 341 ? 48.625 -29.061 15.001 1 87.428 338 ASP C O 1
ATOM 22110 N N . TRP C 1 342 ? 48.741 -27.789 13.154 1 82.381 339 TRP C N 1
ATOM 22111 C CA . TRP C 1 342 ? 50.053 -28.235 12.74 1 76.673 339 TRP C CA 1
ATOM 22112 C C . TRP C 1 342 ? 51.13 -27.86 13.762 1 75.815 339 TRP C C 1
ATOM 22113 O O . TRP C 1 342 ? 52.155 -28.525 13.811 1 92.692 339 TRP C O 1
ATOM 22134 N N . ASP C 1 343 ? 50.907 -26.778 14.518 1 71.521 340 ASP C N 1
ATOM 22135 C CA . ASP C 1 343 ? 51.829 -26.295 15.541 1 68.026 340 ASP C CA 1
ATOM 22136 C C . ASP C 1 343 ? 51.248 -26.388 16.957 1 69.674 340 ASP C C 1
ATOM 22137 O O . ASP C 1 343 ? 51.671 -25.647 17.843 1 64.367 340 ASP C O 1
ATOM 22146 N N . GLU C 1 344 ? 50.239 -27.261 17.15 1 74.646 341 GLU C N 1
ATOM 22147 C CA . GLU C 1 344 ? 49.656 -27.618 18.434 1 74.736 341 GLU C CA 1
ATOM 22148 C C . GLU C 1 344 ? 50.633 -27.744 19.605 1 71.272 341 GLU C C 1
ATOM 22149 O O . GLU C 1 344 ? 50.292 -27.382 20.732 1 73.555 341 GLU C O 1
ATOM 22161 N N . PHE C 1 345 ? 51.807 -28.35 19.34 1 68.267 342 PHE C N 1
ATOM 22162 C CA . PHE C 1 345 ? 52.757 -28.719 20.384 1 65.44 342 PHE C CA 1
ATOM 22163 C C . PHE C 1 345 ? 54.078 -28.016 20.139 1 59.339 342 PHE C C 1
ATOM 22164 O O . PHE C 1 345 ? 54.991 -28.599 19.574 1 59.955 342 PHE C O 1
ATOM 22181 N N . PRO C 1 346 ? 54.261 -26.762 20.607 1 66.35 343 PRO C N 1
ATOM 22182 C CA . PRO C 1 346 ? 55.566 -26.094 20.541 1 65.287 343 PRO C CA 1
ATOM 22183 C C . PRO C 1 346 ? 56.578 -26.745 21.481 1 68.962 343 PRO C C 1
ATOM 22184 O O . PRO C 1 346 ? 56.223 -27.552 22.344 1 78.765 343 PRO C O 1
ATOM 22195 N N . ASN C 1 347 ? 57.846 -26.414 21.247 1 69.16 344 ASN C N 1
ATOM 22196 C CA . ASN C 1 347 ? 58.966 -27.017 21.946 1 59.814 344 ASN C CA 1
ATOM 22197 C C . ASN C 1 347 ? 60 -25.942 22.195 1 56.029 344 ASN C C 1
ATOM 22198 O O . ASN C 1 347 ? 61.139 -26.068 21.776 1 64.081 344 ASN C O 1
ATOM 22209 N N . GLY C 1 348 ? 59.571 -24.87 22.872 1 54.636 345 GLY C N 1
ATOM 22210 C CA . GLY C 1 348 ? 60.359 -23.671 23.074 1 57.037 345 GLY C CA 1
ATOM 22211 C C . GLY C 1 348 ? 60.909 -23.115 21.753 1 60.925 345 GLY C C 1
ATOM 22212 O O . GLY C 1 348 ? 60.14 -22.912 20.798 1 62.402 345 GLY C O 1
ATOM 22216 N N . ARG C 1 349 ? 62.238 -22.959 21.689 1 60.574 346 ARG C N 1
ATOM 22217 C CA . ARG C 1 349 ? 62.911 -22.459 20.508 1 65.687 346 ARG C CA 1
ATOM 22218 C C . ARG C 1 349 ? 63.245 -23.543 19.482 1 66.188 346 ARG C C 1
ATOM 22219 O O . ARG C 1 349 ? 63.935 -23.265 18.49 1 68.516 346 ARG C O 1
ATOM 22240 N N . TRP C 1 350 ? 62.834 -24.781 19.754 1 64.928 347 TRP C N 1
ATOM 22241 C CA . TRP C 1 350 ? 63.159 -25.927 18.924 1 65.663 347 TRP C CA 1
ATOM 22242 C C . TRP C 1 350 ? 62.037 -26.34 17.982 1 67.208 347 TRP C C 1
ATOM 22243 O O . TRP C 1 350 ? 62.288 -27.132 17.064 1 71.361 347 TRP C O 1
ATOM 22264 N N . GLY C 1 351 ? 60.807 -25.823 18.194 1 65.215 348 GLY C N 1
ATOM 22265 C CA . GLY C 1 351 ? 59.713 -26.089 17.277 1 64.135 348 GLY C CA 1
ATOM 22266 C C . GLY C 1 351 ? 59.831 -25.237 16.009 1 65.113 348 GLY C C 1
ATOM 22267 O O . GLY C 1 351 ? 60.821 -24.53 15.789 1 64.136 348 GLY C O 1
ATOM 22271 N N . ASP C 1 352 ? 58.776 -25.303 15.184 1 67.069 349 ASP C N 1
ATOM 22272 C CA . ASP C 1 352 ? 58.729 -24.574 13.932 1 68.314 349 ASP C CA 1
ATOM 22273 C C . ASP C 1 352 ? 58.623 -23.079 14.229 1 67.194 349 ASP C C 1
ATOM 22274 O O . ASP C 1 352 ? 57.716 -22.663 14.933 1 65.389 349 ASP C O 1
ATOM 22283 N N . SER C 1 353 ? 59.552 -22.302 13.657 1 67.611 350 SER C N 1
ATOM 22284 C CA . SER C 1 353 ? 59.618 -20.859 13.848 1 69.759 350 SER C CA 1
ATOM 22285 C C . SER C 1 353 ? 58.492 -20.102 13.144 1 67.078 350 SER C C 1
ATOM 22286 O O . SER C 1 353 ? 58.306 -18.914 13.401 1 65.683 350 SER C O 1
ATOM 22293 N N . ARG C 1 354 ? 57.769 -20.78 12.24 1 65.934 351 ARG C N 1
ATOM 22294 C CA . ARG C 1 354 ? 56.627 -20.198 11.559 1 66.249 351 ARG C CA 1
ATOM 22295 C C . ARG C 1 354 ? 55.413 -20.121 12.473 1 64.008 351 ARG C C 1
ATOM 22296 O O . ARG C 1 354 ? 54.49 -19.361 12.193 1 66.142 351 ARG C O 1
ATOM 22317 N N . SER C 1 355 ? 55.406 -20.908 13.563 1 61.613 352 SER C N 1
ATOM 22318 C CA . SER C 1 355 ? 54.321 -20.895 14.517 1 56.953 352 SER C CA 1
ATOM 22319 C C . SER C 1 355 ? 54.302 -19.564 15.274 1 54.579 352 SER C C 1
ATOM 22320 O O . SER C 1 355 ? 55.32 -19.135 15.797 1 53.121 352 SER C O 1
ATOM 22327 N N . PRO C 1 356 ? 53.12 -18.943 15.464 1 55.389 353 PRO C N 1
ATOM 22328 C CA . PRO C 1 356 ? 52.949 -17.848 16.437 1 55.344 353 PRO C CA 1
ATOM 22329 C C . PRO C 1 356 ? 53.463 -18.156 17.838 1 54.304 353 PRO C C 1
ATOM 22330 O O . PRO C 1 356 ? 53.979 -17.267 18.508 1 53.573 353 PRO C O 1
ATOM 22341 N N . ALA C 1 357 ? 53.323 -19.439 18.23 1 54.577 354 ALA C N 1
ATOM 22342 C CA . ALA C 1 357 ? 53.684 -19.921 19.551 1 55.3 354 ALA C CA 1
ATOM 22343 C C . ALA C 1 357 ? 55.175 -20.154 19.731 1 55.939 354 ALA C C 1
ATOM 22344 O O . ALA C 1 357 ? 55.571 -20.571 20.824 1 63.016 354 ALA C O 1
ATOM 22351 N N . PHE C 1 358 ? 55.995 -19.917 18.701 1 57.536 355 PHE C N 1
ATOM 22352 C CA . PHE C 1 358 ? 57.412 -20.191 18.784 1 60.151 355 PHE C CA 1
ATOM 22353 C C . PHE C 1 358 ? 58.128 -19.346 19.841 1 64.228 355 PHE C C 1
ATOM 22354 O O . PHE C 1 358 ? 57.8 -18.177 20.027 1 68.255 355 PHE C O 1
ATOM 22371 N N . GLY C 1 359 ? 59.128 -19.967 20.489 1 70.587 356 GLY C N 1
ATOM 22372 C CA . GLY C 1 359 ? 60.023 -19.319 21.437 1 79.347 356 GLY C CA 1
ATOM 22373 C C . GLY C 1 359 ? 59.758 -19.777 22.869 1 83.44 356 GLY C C 1
ATOM 22374 O O . GLY C 1 359 ? 58.854 -20.568 23.095 1 89.833 356 GLY C O 1
ATOM 22378 N N . GLU C 1 360 ? 60.508 -19.175 23.814 1 97.461 357 GLU C N 1
ATOM 22379 C CA . GLU C 1 360 ? 60.355 -19.392 25.246 1 122.194 357 GLU C CA 1
ATOM 22380 C C . GLU C 1 360 ? 59.287 -18.449 25.806 1 142.519 357 GLU C C 1
ATOM 22381 O O . GLU C 1 360 ? 59.539 -17.264 25.991 1 134.919 357 GLU C O 1
ATOM 22393 N N . LEU C 1 361 ? 58.139 -19.015 26.193 1 161.263 358 LEU C N 1
ATOM 22394 C CA . LEU C 1 361 ? 56.964 -18.266 26.651 1 153.788 358 LEU C CA 1
ATOM 22395 C C . LEU C 1 361 ? 56.81 -18.267 28.181 1 147.485 358 LEU C C 1
ATOM 22396 O O . LEU C 1 361 ? 55.695 -18.375 28.682 1 123.026 358 LEU C O 1
ATOM 22412 N N . ASP C 1 362 ? 57.911 -18.129 28.918 1 153.075 359 ASP C N 1
ATOM 22413 C CA . ASP C 1 362 ? 57.909 -18.239 30.375 1 154.757 359 ASP C CA 1
ATOM 22414 C C . ASP C 1 362 ? 57.483 -16.937 31.042 1 155.018 359 ASP C C 1
ATOM 22415 O O . ASP C 1 362 ? 56.805 -16.975 32.078 1 164.266 359 ASP C O 1
ATOM 22424 N N . ALA C 1 363 ? 57.898 -15.804 30.45 1 148.217 360 ALA C N 1
ATOM 22425 C CA . ALA C 1 363 ? 57.716 -14.473 31.021 1 142.361 360 ALA C CA 1
ATOM 22426 C C . ALA C 1 363 ? 57.22 -13.481 29.976 1 139.56 360 ALA C C 1
ATOM 22427 O O . ALA C 1 363 ? 57.201 -13.777 28.78 1 162.304 360 ALA C O 1
ATOM 22434 N N . TYR C 1 364 ? 56.879 -12.279 30.461 1 133.253 361 TYR C N 1
ATOM 22435 C CA . TYR C 1 364 ? 56.349 -11.215 29.625 1 119.949 361 TYR C CA 1
ATOM 22436 C C . TYR C 1 364 ? 57.41 -10.49 28.812 1 107.339 361 TYR C C 1
ATOM 22437 O O . TYR C 1 364 ? 57.027 -9.605 28.039 1 98.626 361 TYR C O 1
ATOM 22454 N N . GLY C 1 365 ? 58.696 -10.793 29.008 1 112.706 362 GLY C N 1
ATOM 22455 C CA . GLY C 1 365 ? 59.699 -10.15 28.194 1 121.876 362 GLY C CA 1
ATOM 22456 C C . GLY C 1 365 ? 61.104 -10.675 28.428 1 128.165 362 GLY C C 1
ATOM 22457 O O . GLY C 1 365 ? 61.403 -11.257 29.48 1 124.497 362 GLY C O 1
ATOM 22461 N N . VAL C 1 366 ? 61.945 -10.417 27.418 1 140.051 363 VAL C N 1
ATOM 22462 C CA . VAL C 1 366 ? 63.298 -10.944 27.343 1 151.214 363 VAL C CA 1
ATOM 22463 C C . VAL C 1 366 ? 64.12 -10.498 28.554 1 131.864 363 VAL C C 1
ATOM 22464 O O . VAL C 1 366 ? 64.019 -9.346 28.99 1 150.423 363 VAL C O 1
ATOM 22477 N N . GLY C 1 367 ? 64.859 -11.446 29.121 1 109.069 364 GLY C N 1
ATOM 22478 C CA . GLY C 1 367 ? 65.758 -11.16 30.222 1 114.245 364 GLY C CA 1
ATOM 22479 C C . GLY C 1 367 ? 65.664 -12.191 31.341 1 107.186 364 GLY C C 1
ATOM 22480 O O . GLY C 1 367 ? 64.805 -13.078 31.37 1 98.439 364 GLY C O 1
ATOM 22484 N N . LEU C 1 368 ? 66.595 -12.012 32.282 1 101.606 365 LEU C N 1
ATOM 22485 C CA . LEU C 1 368 ? 66.781 -12.861 33.439 1 98.737 365 LEU C CA 1
ATOM 22486 C C . LEU C 1 368 ? 65.794 -12.449 34.519 1 98.059 365 LEU C C 1
ATOM 22487 O O . LEU C 1 368 ? 65.457 -11.27 34.623 1 94.983 365 LEU C O 1
ATOM 22503 N N . THR C 1 369 ? 65.452 -13.413 35.38 1 105.044 366 THR C N 1
ATOM 22504 C CA . THR C 1 369 ? 64.68 -13.183 36.591 1 111.782 366 THR C CA 1
ATOM 22505 C C . THR C 1 369 ? 65.613 -12.766 37.723 1 111.841 366 THR C C 1
ATOM 22506 O O . THR C 1 369 ? 66.828 -12.883 37.615 1 105.236 366 THR C O 1
ATOM 22516 N N . GLY C 1 370 ? 65.01 -12.314 38.826 1 116.564 367 GLY C N 1
ATOM 22517 C CA . GLY C 1 370 ? 65.697 -12.122 40.095 1 118.361 367 GLY C CA 1
ATOM 22518 C C . GLY C 1 370 ? 66.401 -10.762 40.18 1 123.985 367 GLY C C 1
ATOM 22519 O O . GLY C 1 370 ? 66.722 -10.13 39.168 1 118.087 367 GLY C O 1
ATOM 22523 N N . SER C 1 371 ? 66.614 -10.312 41.434 1 125.138 368 SER C N 1
ATOM 22524 C CA . SER C 1 371 ? 67.387 -9.117 41.734 1 117.699 368 SER C CA 1
ATOM 22525 C C . SER C 1 371 ? 68.835 -9.314 41.285 1 114.102 368 SER C C 1
ATOM 22526 O O . SER C 1 371 ? 69.327 -10.439 41.26 1 132.953 368 SER C O 1
ATOM 22533 N N . ASN C 1 372 ? 69.518 -8.211 40.971 1 106.479 369 ASN C N 1
ATOM 22534 C CA . ASN C 1 372 ? 70.952 -8.238 40.699 1 103.508 369 ASN C CA 1
ATOM 22535 C C . ASN C 1 372 ? 71.698 -8.949 41.831 1 109.781 369 ASN C C 1
ATOM 22536 O O . ASN C 1 372 ? 72.554 -9.781 41.558 1 110.512 369 ASN C O 1
ATOM 22547 N N . GLU C 1 373 ? 71.307 -8.653 43.083 1 115.479 370 GLU C N 1
ATOM 22548 C CA . GLU C 1 373 ? 71.847 -9.309 44.265 1 118.668 370 GLU C CA 1
ATOM 22549 C C . GLU C 1 373 ? 71.652 -10.827 44.196 1 109.763 370 GLU C C 1
ATOM 22550 O O . GLU C 1 373 ? 72.615 -11.566 44.392 1 112.528 370 GLU C O 1
ATOM 22562 N N . GLN C 1 374 ? 70.419 -11.26 43.907 1 102.979 371 GLN C N 1
ATOM 22563 C CA . GLN C 1 374 ? 70.075 -12.68 43.868 1 101.771 371 GLN C CA 1
ATOM 22564 C C . GLN C 1 374 ? 70.894 -13.416 42.803 1 106.509 371 GLN C C 1
ATOM 22565 O O . GLN C 1 374 ? 71.386 -14.522 43.062 1 104.814 371 GLN C O 1
ATOM 22579 N N . ASN C 1 375 ? 71.041 -12.77 41.637 1 100.573 372 ASN C N 1
ATOM 22580 C CA . ASN C 1 375 ? 71.781 -13.328 40.517 1 99.571 372 ASN C CA 1
ATOM 22581 C C . ASN C 1 375 ? 73.268 -13.435 40.792 1 103 372 ASN C C 1
ATOM 22582 O O . ASN C 1 375 ? 73.895 -14.384 40.346 1 112 372 ASN C O 1
ATOM 22593 N N . ARG C 1 376 ? 73.833 -12.424 41.454 1 102.682 373 ARG C N 1
ATOM 22594 C CA . ARG C 1 376 ? 75.206 -12.507 41.942 1 104.373 373 ARG C CA 1
ATOM 22595 C C . ARG C 1 376 ? 75.364 -13.634 42.966 1 104.855 373 ARG C C 1
ATOM 22596 O O . ARG C 1 376 ? 76.381 -14.318 42.953 1 108.304 373 ARG C O 1
ATOM 22617 N N . GLU C 1 377 ? 74.326 -13.844 43.787 1 103.208 374 GLU C N 1
ATOM 22618 C CA . GLU C 1 377 ? 74.338 -14.843 44.851 1 108.173 374 GLU C CA 1
ATOM 22619 C C . GLU C 1 377 ? 74.315 -16.265 44.304 1 107.457 374 GLU C C 1
ATOM 22620 O O . GLU C 1 377 ? 75.007 -17.134 44.813 1 109.558 374 GLU C O 1
ATOM 22632 N N . ARG C 1 378 ? 73.513 -16.497 43.249 1 113.09 375 ARG C N 1
ATOM 22633 C CA . ARG C 1 378 ? 73.677 -17.665 42.39 1 108.162 375 ARG C CA 1
ATOM 22634 C C . ARG C 1 378 ? 74.676 -17.124 41.394 1 111.171 375 ARG C C 1
ATOM 22635 O O . ARG C 1 378 ? 75.077 -15.975 41.483 1 129.388 375 ARG C O 1
ATOM 22656 N N . TRP C 1 379 ? 75.204 -17.915 40.484 1 104.829 376 TRP C N 1
ATOM 22657 C CA . TRP C 1 379 ? 76.157 -17.456 39.46 1 99.356 376 TRP C CA 1
ATOM 22658 C C . TRP C 1 379 ? 77.441 -16.771 39.941 1 102.459 376 TRP C C 1
ATOM 22659 O O . TRP C 1 379 ? 78.365 -16.742 39.143 1 96.943 376 TRP C O 1
ATOM 22680 N N . GLY C 1 380 ? 77.535 -16.267 41.192 1 105.458 377 GLY C N 1
ATOM 22681 C CA . GLY C 1 380 ? 78.787 -15.795 41.73 1 103.869 377 GLY C CA 1
ATOM 22682 C C . GLY C 1 380 ? 79.202 -14.474 41.075 1 105.465 377 GLY C C 1
ATOM 22683 O O . GLY C 1 380 ? 78.381 -13.765 40.503 1 101.25 377 GLY C O 1
ATOM 22687 N N . GLU C 1 381 ? 80.496 -14.17 41.165 1 109.554 378 GLU C N 1
ATOM 22688 C CA . GLU C 1 381 ? 81.141 -13.016 40.558 1 104.861 378 GLU C CA 1
ATOM 22689 C C . GLU C 1 381 ? 82.302 -13.538 39.72 1 104.201 378 GLU C C 1
ATOM 22690 O O . GLU C 1 381 ? 83.426 -13.592 40.216 1 118.189 378 GLU C O 1
ATOM 22702 N N . PRO C 1 382 ? 82.082 -13.994 38.464 1 98.811 379 PRO C N 1
ATOM 22703 C CA . PRO C 1 382 ? 83.151 -14.586 37.652 1 101.179 379 PRO C CA 1
ATOM 22704 C C . PRO C 1 382 ? 84.192 -13.544 37.233 1 106.222 379 PRO C C 1
ATOM 22705 O O . PRO C 1 382 ? 83.819 -12.477 36.764 1 104.782 379 PRO C O 1
ATOM 22716 N N . LYS C 1 383 ? 85.473 -13.862 37.452 1 109.961 380 LYS C N 1
ATOM 22717 C CA . LYS C 1 383 ? 86.596 -12.994 37.107 1 110.233 380 LYS C CA 1
ATOM 22718 C C . LYS C 1 383 ? 87.278 -13.429 35.808 1 106.87 380 LYS C C 1
ATOM 22719 O O . LYS C 1 383 ? 88.039 -12.63 35.243 1 103.561 380 LYS C O 1
ATOM 22738 N N . CYS C 1 384 ? 86.998 -14.66 35.332 1 101.515 381 CYS C N 1
ATOM 22739 C CA . CYS C 1 384 ? 87.661 -15.256 34.19 1 99.382 381 CYS C CA 1
ATOM 22740 C C . CYS C 1 384 ? 86.775 -16.341 33.566 1 95.864 381 CYS C C 1
ATOM 22741 O O . CYS C 1 384 ? 85.709 -16.649 34.109 1 94.161 381 CYS C O 1
ATOM 22748 N N . ILE C 1 385 ? 87.252 -16.933 32.464 1 94.797 382 ILE C N 1
ATOM 22749 C CA . ILE C 1 385 ? 86.515 -17.95 31.72 1 93.164 382 ILE C CA 1
ATOM 22750 C C . ILE C 1 385 ? 86.275 -19.194 32.568 1 93.48 382 ILE C C 1
ATOM 22751 O O . ILE C 1 385 ? 85.192 -19.777 32.49 1 96.148 382 ILE C O 1
ATOM 22767 N N . ARG C 1 386 ? 87.286 -19.612 33.334 1 95.775 383 ARG C N 1
ATOM 22768 C CA . ARG C 1 386 ? 87.209 -20.831 34.126 1 96.841 383 ARG C CA 1
ATOM 22769 C C . ARG C 1 386 ? 86.047 -20.757 35.12 1 95.069 383 ARG C C 1
ATOM 22770 O O . ARG C 1 386 ? 85.413 -21.776 35.363 1 98.145 383 ARG C O 1
ATOM 22791 N N . ASP C 1 387 ? 85.79 -19.568 35.681 1 94.165 384 ASP C N 1
ATOM 22792 C CA . ASP C 1 387 ? 84.68 -19.372 36.609 1 99.021 384 ASP C CA 1
ATOM 22793 C C . ASP C 1 387 ? 83.325 -19.66 35.956 1 95.443 384 ASP C C 1
ATOM 22794 O O . ASP C 1 387 ? 82.491 -20.349 36.554 1 88.82 384 ASP C O 1
ATOM 22803 N N . ILE C 1 388 ? 83.159 -19.167 34.724 1 93.682 385 ILE C N 1
ATOM 22804 C CA . ILE C 1 388 ? 81.954 -19.401 33.936 1 89.704 385 ILE C CA 1
ATOM 22805 C C . ILE C 1 388 ? 81.822 -20.904 33.674 1 84.358 385 ILE C C 1
ATOM 22806 O O . ILE C 1 388 ? 80.756 -21.48 33.889 1 84.868 385 ILE C O 1
ATOM 22822 N N . ALA C 1 389 ? 82.922 -21.509 33.215 1 80.242 386 ALA C N 1
ATOM 22823 C CA . ALA C 1 389 ? 82.967 -22.942 32.952 1 80.054 386 ALA C CA 1
ATOM 22824 C C . ALA C 1 389 ? 82.532 -23.76 34.169 1 81.807 386 ALA C C 1
ATOM 22825 O O . ALA C 1 389 ? 81.71 -24.664 34.016 1 81.982 386 ALA C O 1
ATOM 22832 N N . ASN C 1 390 ? 83.044 -23.392 35.354 1 83.598 387 ASN C N 1
ATOM 22833 C CA . ASN C 1 390 ? 82.689 -24.086 36.585 1 86.952 387 ASN C CA 1
ATOM 22834 C C . ASN C 1 390 ? 81.213 -23.904 36.918 1 88.117 387 ASN C C 1
ATOM 22835 O O . ASN C 1 390 ? 80.583 -24.831 37.406 1 95.388 387 ASN C O 1
ATOM 22846 N N . LEU C 1 391 ? 80.675 -22.722 36.63 1 94.04 388 LEU C N 1
ATOM 22847 C CA . LEU C 1 391 ? 79.25 -22.488 36.801 1 89.969 388 LEU C CA 1
ATOM 22848 C C . LEU C 1 391 ? 78.422 -23.441 35.942 1 82.248 388 LEU C C 1
ATOM 22849 O O . LEU C 1 391 ? 77.459 -24.03 36.424 1 82.178 388 LEU C O 1
ATOM 22865 N N . PHE C 1 392 ? 78.847 -23.604 34.689 1 75.832 389 PHE C N 1
ATOM 22866 C CA . PHE C 1 392 ? 78.156 -24.48 33.751 1 76.123 389 PHE C CA 1
ATOM 22867 C C . PHE C 1 392 ? 78.276 -25.95 34.156 1 79.544 389 PHE C C 1
ATOM 22868 O O . PHE C 1 392 ? 77.314 -26.704 34.009 1 77.9 389 PHE C O 1
ATOM 22885 N N . ILE C 1 393 ? 79.452 -26.338 34.662 1 80.28 390 ILE C N 1
ATOM 22886 C CA . ILE C 1 393 ? 79.667 -27.697 35.131 1 81.145 390 ILE C CA 1
ATOM 22887 C C . ILE C 1 393 ? 78.782 -27.957 36.357 1 79.569 390 ILE C C 1
ATOM 22888 O O . ILE C 1 393 ? 78.199 -29.034 36.449 1 78.827 390 ILE C O 1
ATOM 22904 N N . ARG C 1 394 ? 78.686 -26.979 37.268 1 81.101 391 ARG C N 1
ATOM 22905 C CA . ARG C 1 394 ? 77.756 -27.052 38.387 1 86.086 391 ARG C CA 1
ATOM 22906 C C . ARG C 1 394 ? 76.322 -27.298 37.902 1 86.185 391 ARG C C 1
ATOM 22907 O O . ARG C 1 394 ? 75.608 -28.114 38.494 1 91.286 391 ARG C O 1
ATOM 22928 N N . TYR C 1 395 ? 75.931 -26.617 36.816 1 83.761 392 TYR C N 1
ATOM 22929 C CA . TYR C 1 395 ? 74.633 -26.857 36.201 1 80.96 392 TYR C CA 1
ATOM 22930 C C . TYR C 1 395 ? 74.499 -28.298 35.704 1 78.16 392 TYR C C 1
ATOM 22931 O O . TYR C 1 395 ? 73.496 -28.925 36.009 1 82.977 392 TYR C O 1
ATOM 22948 N N . LEU C 1 396 ? 75.51 -28.782 34.98 1 77.653 393 LEU C N 1
ATOM 22949 C CA . LEU C 1 396 ? 75.514 -30.131 34.412 1 77.406 393 LEU C CA 1
ATOM 22950 C C . LEU C 1 396 ? 75.489 -31.218 35.483 1 84.233 393 LEU C C 1
ATOM 22951 O O . LEU C 1 396 ? 74.839 -32.236 35.313 1 84.641 393 LEU C O 1
ATOM 22967 N N . ARG C 1 397 ? 76.172 -30.962 36.616 1 87.772 394 ARG C N 1
ATOM 22968 C CA . ARG C 1 397 ? 76.2 -31.871 37.761 1 87.448 394 ARG C CA 1
ATOM 22969 C C . ARG C 1 397 ? 74.982 -31.72 38.671 1 92.21 394 ARG C C 1
ATOM 22970 O O . ARG C 1 397 ? 74.975 -32.256 39.78 1 101.12 394 ARG C O 1
ATOM 22991 N N . LYS C 1 398 ? 73.952 -30.976 38.231 1 89.379 395 LYS C N 1
ATOM 22992 C CA . LYS C 1 398 ? 72.681 -30.875 38.921 1 92.45 395 LYS C CA 1
ATOM 22993 C C . LYS C 1 398 ? 72.819 -30.107 40.238 1 94.464 395 LYS C C 1
ATOM 22994 O O . LYS C 1 398 ? 71.95 -30.234 41.085 1 104.221 395 LYS C O 1
ATOM 23013 N N . GLU C 1 399 ? 73.889 -29.316 40.413 1 95.841 396 GLU C N 1
ATOM 23014 C CA . GLU C 1 399 ? 74.173 -28.604 41.65 1 103.218 396 GLU C CA 1
ATOM 23015 C C . GLU C 1 399 ? 73.529 -27.215 41.649 1 100.473 396 GLU C C 1
ATOM 23016 O O . GLU C 1 399 ? 73.285 -26.678 42.73 1 94.262 396 GLU C O 1
ATOM 23028 N N . ILE C 1 400 ? 73.302 -26.615 40.465 1 104.036 397 ILE C N 1
ATOM 23029 C CA . ILE C 1 400 ? 72.4 -25.475 40.313 1 102.016 397 ILE C CA 1
ATOM 23030 C C . ILE C 1 400 ? 71.34 -25.83 39.28 1 101.153 397 ILE C C 1
ATOM 23031 O O . ILE C 1 400 ? 71.623 -26.535 38.313 1 105.449 397 ILE C O 1
ATOM 23047 N N . ASP C 1 401 ? 70.153 -25.252 39.463 1 93.057 398 ASP C N 1
ATOM 23048 C CA . ASP C 1 401 ? 68.984 -25.549 38.646 1 91.129 398 ASP C CA 1
ATOM 23049 C C . ASP C 1 401 ? 68.944 -24.742 37.354 1 89.185 398 ASP C C 1
ATOM 23050 O O . ASP C 1 401 ? 68.353 -25.207 36.386 1 88.826 398 ASP C O 1
ATOM 23059 N N . TYR C 1 402 ? 69.494 -23.518 37.343 1 90.763 399 TYR C N 1
ATOM 23060 C CA . TYR C 1 402 ? 69.317 -22.595 36.225 1 87.431 399 TYR C CA 1
ATOM 23061 C C . TYR C 1 402 ? 70.604 -21.832 35.929 1 87.672 399 TYR C C 1
ATOM 23062 O O . TYR C 1 402 ? 71.215 -21.254 36.829 1 95.871 399 TYR C O 1
ATOM 23079 N N . LEU C 1 403 ? 71.016 -21.881 34.655 1 82.703 400 LEU C N 1
ATOM 23080 C CA . LEU C 1 403 ? 71.945 -20.94 34.067 1 83.424 400 LEU C CA 1
ATOM 23081 C C . LEU C 1 403 ? 71.175 -19.792 33.437 1 85.607 400 LEU C C 1
ATOM 23082 O O . LEU C 1 403 ? 70.009 -19.958 33.09 1 86.902 400 LEU C O 1
ATOM 23098 N N . PRO C 1 404 ? 71.825 -18.626 33.186 1 86.961 401 PRO C N 1
ATOM 23099 C CA . PRO C 1 404 ? 71.196 -17.534 32.424 1 83.707 401 PRO C CA 1
ATOM 23100 C C . PRO C 1 404 ? 70.485 -17.905 31.115 1 80.09 401 PRO C C 1
ATOM 23101 O O . PRO C 1 404 ? 69.475 -17.306 30.79 1 80.096 401 PRO C O 1
ATOM 23112 N N . TRP C 1 405 ? 70.978 -18.938 30.417 1 79.134 402 TRP C N 1
ATOM 23113 C CA . TRP C 1 405 ? 70.388 -19.406 29.171 1 79.539 402 TRP C CA 1
ATOM 23114 C C . TRP C 1 405 ? 69.534 -20.655 29.349 1 80.563 402 TRP C C 1
ATOM 23115 O O . TRP C 1 405 ? 69.159 -21.262 28.337 1 79.985 402 TRP C O 1
ATOM 23136 N N . SER C 1 406 ? 69.186 -21.037 30.595 1 79.103 403 SER C N 1
ATOM 23137 C CA . SER C 1 406 ? 68.541 -22.323 30.862 1 87.592 403 SER C CA 1
ATOM 23138 C C . SER C 1 406 ? 67.033 -22.158 31.077 1 91.547 403 SER C C 1
ATOM 23139 O O . SER C 1 406 ? 66.605 -21.534 32.045 1 92.822 403 SER C O 1
ATOM 23146 N N . GLU C 1 407 ? 66.241 -22.761 30.176 1 97.921 404 GLU C N 1
ATOM 23147 C CA . GLU C 1 407 ? 64.824 -23.028 30.385 1 101.787 404 GLU C CA 1
ATOM 23148 C C . GLU C 1 407 ? 64.539 -23.787 31.693 1 93.564 404 GLU C C 1
ATOM 23149 O O . GLU C 1 407 ? 63.625 -23.433 32.42 1 88.446 404 GLU C O 1
ATOM 23161 N N . ALA C 1 408 ? 65.337 -24.826 31.966 1 89.582 405 ALA C N 1
ATOM 23162 C CA . ALA C 1 408 ? 65.022 -25.828 32.976 1 81.853 405 ALA C CA 1
ATOM 23163 C C . ALA C 1 408 ? 66.298 -26.443 33.541 1 78.366 405 ALA C C 1
ATOM 23164 O O . ALA C 1 408 ? 67.377 -26.21 33.006 1 73.898 405 ALA C O 1
ATOM 23171 N N . PRO C 1 409 ? 66.229 -27.256 34.623 1 79.381 406 PRO C N 1
ATOM 23172 C CA . PRO C 1 409 ? 67.393 -28.045 35.064 1 77.998 406 PRO C CA 1
ATOM 23173 C C . PRO C 1 409 ? 67.814 -29.087 34.031 1 76.934 406 PRO C C 1
ATOM 23174 O O . PRO C 1 409 ? 67.002 -29.472 33.2 1 87.06 406 PRO C O 1
ATOM 23185 N N . VAL C 1 410 ? 69.059 -29.549 34.12 1 77.645 407 VAL C N 1
ATOM 23186 C CA . VAL C 1 410 ? 69.622 -30.5 33.164 1 84.129 407 VAL C CA 1
ATOM 23187 C C . VAL C 1 410 ? 68.726 -31.751 33.09 1 82.633 407 VAL C C 1
ATOM 23188 O O . VAL C 1 410 ? 68.326 -32.275 34.129 1 85.022 407 VAL C O 1
ATOM 23201 N N . ALA C 1 411 ? 68.422 -32.196 31.864 1 79.034 408 ALA C N 1
ATOM 23202 C CA . ALA C 1 411 ? 67.593 -33.368 31.634 1 78.894 408 ALA C CA 1
ATOM 23203 C C . ALA C 1 411 ? 68.394 -34.654 31.855 1 79.938 408 ALA C C 1
ATOM 23204 O O . ALA C 1 411 ? 69.62 -34.678 31.699 1 78.247 408 ALA C O 1
ATOM 23211 N N . ASP C 1 412 ? 67.656 -35.73 32.153 1 82.981 409 ASP C N 1
ATOM 23212 C CA . ASP C 1 412 ? 68.209 -37.067 32.353 1 82.558 409 ASP C CA 1
ATOM 23213 C C . ASP C 1 412 ? 68.888 -37.624 31.108 1 77.935 409 ASP C C 1
ATOM 23214 O O . ASP C 1 412 ? 69.836 -38.386 31.221 1 79.893 409 ASP C O 1
ATOM 23223 N N . GLU C 1 413 ? 68.474 -37.16 29.911 1 79.969 410 GLU C N 1
ATOM 23224 C CA . GLU C 1 413 ? 69.104 -37.578 28.67 1 81.595 410 GLU C CA 1
ATOM 23225 C C . GLU C 1 413 ? 70.536 -37.061 28.519 1 79.895 410 GLU C C 1
ATOM 23226 O O . GLU C 1 413 ? 71.175 -37.434 27.557 1 77.473 410 GLU C O 1
ATOM 23238 N N . ALA C 1 414 ? 70.988 -36.158 29.408 1 80.702 411 ALA C N 1
ATOM 23239 C CA . ALA C 1 414 ? 72.381 -35.752 29.454 1 84.633 411 ALA C CA 1
ATOM 23240 C C . ALA C 1 414 ? 73.276 -36.705 30.249 1 91.412 411 ALA C C 1
ATOM 23241 O O . ALA C 1 414 ? 74.5 -36.606 30.109 1 89.295 411 ALA C O 1
ATOM 23248 N N . ASP C 1 415 ? 72.688 -37.584 31.086 1 96.493 412 ASP C N 1
ATOM 23249 C CA . ASP C 1 415 ? 73.439 -38.411 32.024 1 94.934 412 ASP C CA 1
ATOM 23250 C C . ASP C 1 415 ? 74.535 -39.252 31.367 1 87.531 412 ASP C C 1
ATOM 23251 O O . ASP C 1 415 ? 75.642 -39.315 31.889 1 90.975 412 ASP C O 1
ATOM 23260 N N . LEU C 1 416 ? 74.213 -39.865 30.231 1 84.566 413 LEU C N 1
ATOM 23261 C CA . LEU C 1 416 ? 75.161 -40.708 29.503 1 89.16 413 LEU C CA 1
ATOM 23262 C C . LEU C 1 416 ? 76.154 -39.947 28.62 1 85.068 413 LEU C C 1
ATOM 23263 O O . LEU C 1 416 ? 77.035 -40.587 28.059 1 81.855 413 LEU C O 1
ATOM 23279 N N . ILE C 1 417 ? 76.032 -38.619 28.466 1 85.119 414 ILE C N 1
ATOM 23280 C CA . ILE C 1 417 ? 77.029 -37.783 27.788 1 85.341 414 ILE C CA 1
ATOM 23281 C C . ILE C 1 417 ? 77.579 -36.696 28.712 1 84.541 414 ILE C C 1
ATOM 23282 O O . ILE C 1 417 ? 78.266 -35.781 28.242 1 87.464 414 ILE C O 1
ATOM 23298 N N . LYS C 1 418 ? 77.295 -36.788 30.013 1 87.34 415 LYS C N 1
ATOM 23299 C CA . LYS C 1 418 ? 77.611 -35.731 30.956 1 90.27 415 LYS C CA 1
ATOM 23300 C C . LYS C 1 418 ? 79.114 -35.44 31.031 1 91.375 415 LYS C C 1
ATOM 23301 O O . LYS C 1 418 ? 79.499 -34.276 31.077 1 98.409 415 LYS C O 1
ATOM 23320 N N . ASP C 1 419 ? 79.934 -36.487 31.01 1 94.469 416 ASP C N 1
ATOM 23321 C CA . ASP C 1 419 ? 81.383 -36.339 31.132 1 98.542 416 ASP C CA 1
ATOM 23322 C C . ASP C 1 419 ? 81.981 -35.572 29.951 1 90.69 416 ASP C C 1
ATOM 23323 O O . ASP C 1 419 ? 82.849 -34.727 30.157 1 90.816 416 ASP C O 1
ATOM 23332 N N . GLU C 1 420 ? 81.48 -35.842 28.744 1 88.818 417 GLU C N 1
ATOM 23333 C CA . GLU C 1 420 ? 81.962 -35.203 27.533 1 90.208 417 GLU C CA 1
ATOM 23334 C C . GLU C 1 420 ? 81.563 -33.72 27.525 1 89.055 417 GLU C C 1
ATOM 23335 O O . GLU C 1 420 ? 82.372 -32.863 27.147 1 92.768 417 GLU C O 1
ATOM 23347 N N . LEU C 1 421 ? 80.322 -33.434 27.953 1 82.217 418 LEU C N 1
ATOM 23348 C CA . LEU C 1 421 ? 79.853 -32.068 28.107 1 82.198 418 LEU C CA 1
ATOM 23349 C C . LEU C 1 421 ? 80.722 -31.292 29.094 1 81.462 418 LEU C C 1
ATOM 23350 O O . LEU C 1 421 ? 81.193 -30.195 28.774 1 92.884 418 LEU C O 1
ATOM 23366 N N . ILE C 1 422 ? 80.944 -31.884 30.265 1 77.837 419 ILE C N 1
ATOM 23367 C CA . ILE C 1 422 ? 81.827 -31.302 31.269 1 80.264 419 ILE C CA 1
ATOM 23368 C C . ILE C 1 422 ? 83.215 -31.03 30.677 1 78.593 419 ILE C C 1
ATOM 23369 O O . ILE C 1 422 ? 83.807 -29.997 31.001 1 82.472 419 ILE C O 1
ATOM 23385 N N . ASP C 1 423 ? 83.719 -31.96 29.854 1 76.063 420 ASP C N 1
ATOM 23386 C CA . ASP C 1 423 ? 85.051 -31.85 29.275 1 83.967 420 ASP C CA 1
ATOM 23387 C C . ASP C 1 423 ? 85.162 -30.629 28.354 1 88.962 420 ASP C C 1
ATOM 23388 O O . ASP C 1 423 ? 86.166 -29.906 28.405 1 91.513 420 ASP C O 1
ATOM 23397 N N . LEU C 1 424 ? 84.127 -30.427 27.521 1 88.144 421 LEU C N 1
ATOM 23398 C CA . LEU C 1 424 ? 84.036 -29.246 26.676 1 80.505 421 LEU C CA 1
ATOM 23399 C C . LEU C 1 424 ? 84.085 -27.968 27.503 1 81.26 421 LEU C C 1
ATOM 23400 O O . LEU C 1 424 ? 84.871 -27.073 27.19 1 81.386 421 LEU C O 1
ATOM 23416 N N . ASN C 1 425 ? 83.266 -27.911 28.555 1 82.04 422 ASN C N 1
ATOM 23417 C CA . ASN C 1 425 ? 83.165 -26.71 29.376 1 85.731 422 ASN C CA 1
ATOM 23418 C C . ASN C 1 425 ? 84.474 -26.41 30.107 1 91.419 422 ASN C C 1
ATOM 23419 O O . ASN C 1 425 ? 84.869 -25.247 30.143 1 96.719 422 ASN C O 1
ATOM 23430 N N . ARG C 1 426 ? 85.163 -27.446 30.596 1 93.728 423 ARG C N 1
ATOM 23431 C CA . ARG C 1 426 ? 86.479 -27.27 31.211 1 97.036 423 ARG C CA 1
ATOM 23432 C C . ARG C 1 426 ? 87.467 -26.591 30.256 1 94.489 423 ARG C C 1
ATOM 23433 O O . ARG C 1 426 ? 88.204 -25.703 30.69 1 95.884 423 ARG C O 1
ATOM 23454 N N . ARG C 1 427 ? 87.392 -26.966 28.97 1 92.532 424 ARG C N 1
ATOM 23455 C CA . ARG C 1 427 ? 88.262 -26.411 27.941 1 93.44 424 ARG C CA 1
ATOM 23456 C C . ARG C 1 427 ? 87.77 -25.065 27.392 1 92.233 424 ARG C C 1
ATOM 23457 O O . ARG C 1 427 ? 88.386 -24.527 26.474 1 87.25 424 ARG C O 1
ATOM 23478 N N . GLY C 1 428 ? 86.657 -24.532 27.921 1 95.384 425 GLY C N 1
ATOM 23479 C CA . GLY C 1 428 ? 86.159 -23.207 27.592 1 95.387 425 GLY C CA 1
ATOM 23480 C C . GLY C 1 428 ? 85.232 -23.176 26.373 1 90.84 425 GLY C C 1
ATOM 23481 O O . GLY C 1 428 ? 84.967 -22.094 25.851 1 86.911 425 GLY C O 1
ATOM 23485 N N . LEU C 1 429 ? 84.752 -24.341 25.91 1 87.379 426 LEU C N 1
ATOM 23486 C CA . LEU C 1 429 ? 83.662 -24.411 24.962 1 84.897 426 LEU C CA 1
ATOM 23487 C C . LEU C 1 429 ? 82.392 -24.45 25.797 1 85.52 426 LEU C C 1
ATOM 23488 O O . LEU C 1 429 ? 81.971 -25.522 26.225 1 91.682 426 LEU C O 1
ATOM 23504 N N . ILE C 1 430 ? 81.801 -23.278 26.026 1 82.694 427 ILE C N 1
ATOM 23505 C CA . ILE C 1 430 ? 80.727 -23.108 26.988 1 82.125 427 ILE C CA 1
ATOM 23506 C C . ILE C 1 430 ? 79.428 -23.606 26.366 1 81.39 427 ILE C C 1
ATOM 23507 O O . ILE C 1 430 ? 78.858 -22.912 25.532 1 81.067 427 ILE C O 1
ATOM 23523 N N . THR C 1 431 ? 78.944 -24.776 26.799 1 80.244 428 THR C N 1
ATOM 23524 C CA . THR C 1 431 ? 77.789 -25.426 26.189 1 74.981 428 THR C CA 1
ATOM 23525 C C . THR C 1 431 ? 76.508 -24.8 26.728 1 78.109 428 THR C C 1
ATOM 23526 O O . THR C 1 431 ? 76.344 -24.64 27.919 1 77.858 428 THR C O 1
ATOM 23536 N N . VAL C 1 432 ? 75.593 -24.479 25.824 1 82.09 429 VAL C N 1
ATOM 23537 C CA . VAL C 1 432 ? 74.316 -23.827 26.108 1 76.402 429 VAL C CA 1
ATOM 23538 C C . VAL C 1 432 ? 73.19 -24.854 26.041 1 74.918 429 VAL C C 1
ATOM 23539 O O . VAL C 1 432 ? 72.229 -24.743 26.793 1 75.281 429 VAL C O 1
ATOM 23552 N N . ASN C 1 433 ? 73.29 -25.803 25.101 1 72.983 430 ASN C N 1
ATOM 23553 C CA . ASN C 1 433 ? 72.274 -26.812 24.88 1 69.894 430 ASN C CA 1
ATOM 23554 C C . ASN C 1 433 ? 72.894 -28.022 24.179 1 70.22 430 ASN C C 1
ATOM 23555 O O . ASN C 1 433 ? 73.923 -27.9 23.507 1 73.24 430 ASN C O 1
ATOM 23566 N N . SER C 1 434 ? 72.252 -29.183 24.321 1 71.894 431 SER C N 1
ATOM 23567 C CA . SER C 1 434 ? 72.778 -30.434 23.783 1 73.725 431 SER C CA 1
ATOM 23568 C C . SER C 1 434 ? 71.687 -31.492 23.726 1 72.292 431 SER C C 1
ATOM 23569 O O . SER C 1 434 ? 70.685 -31.371 24.425 1 68.147 431 SER C O 1
ATOM 23576 N N . GLN C 1 435 ? 71.908 -32.535 22.916 1 70.997 432 GLN C N 1
ATOM 23577 C CA . GLN C 1 435 ? 71.152 -33.765 23.07 1 67.452 432 GLN C CA 1
ATOM 23578 C C . GLN C 1 435 ? 71.947 -34.943 22.532 1 70.071 432 GLN C C 1
ATOM 23579 O O . GLN C 1 435 ? 72.653 -34.788 21.529 1 69.52 432 GLN C O 1
ATOM 23593 N N . PRO C 1 436 ? 71.722 -36.148 23.097 1 73.925 433 PRO C N 1
ATOM 23594 C CA . PRO C 1 436 ? 72.381 -37.359 22.612 1 71.698 433 PRO C CA 1
ATOM 23595 C C . PRO C 1 436 ? 71.676 -37.904 21.38 1 73.671 433 PRO C C 1
ATOM 23596 O O . PRO C 1 436 ? 70.483 -37.672 21.205 1 80.048 433 PRO C O 1
ATOM 23607 N N . ALA C 1 437 ? 72.431 -38.656 20.565 1 77.402 434 ALA C N 1
ATOM 23608 C CA . ALA C 1 437 ? 71.853 -39.493 19.53 1 73.922 434 ALA C CA 1
ATOM 23609 C C . ALA C 1 437 ? 71.021 -40.597 20.178 1 71.439 434 ALA C C 1
ATOM 23610 O O . ALA C 1 437 ? 71.345 -41.055 21.27 1 74.345 434 ALA C O 1
ATOM 23617 N N . VAL C 1 438 ? 69.906 -40.946 19.535 1 68.216 435 VAL C N 1
ATOM 23618 C CA . VAL C 1 438 ? 69.023 -42.016 19.957 1 63.37 435 VAL C CA 1
ATOM 23619 C C . VAL C 1 438 ? 68.559 -42.711 18.69 1 65.631 435 VAL C C 1
ATOM 23620 O O . VAL C 1 438 ? 68.072 -42.044 17.791 1 74.092 435 VAL C O 1
ATOM 23633 N N . ASN C 1 439 ? 68.658 -44.04 18.648 1 68.419 436 ASN C N 1
ATOM 23634 C CA . ASN C 1 439 ? 68.366 -44.809 17.461 1 69.386 436 ASN C CA 1
ATOM 23635 C C . ASN C 1 439 ? 67.214 -45.746 17.757 1 69.077 436 ASN C C 1
ATOM 23636 O O . ASN C 1 439 ? 67.395 -46.959 17.766 1 83.156 436 ASN C O 1
ATOM 23647 N N . GLY C 1 440 ? 66.017 -45.197 17.833 1 68.955 437 GLY C N 1
ATOM 23648 C CA . GLY C 1 440 ? 64.805 -46.008 17.884 1 68.477 437 GLY C CA 1
ATOM 23649 C C . GLY C 1 440 ? 64.546 -46.591 19.263 1 63.581 437 GLY C C 1
ATOM 23650 O O . GLY C 1 440 ? 64.163 -47.753 19.338 1 68 437 GLY C O 1
ATOM 23654 N N . ALA C 1 441 ? 64.666 -45.758 20.309 1 60.179 438 ALA C N 1
ATOM 23655 C CA . ALA C 1 441 ? 64.195 -46.118 21.633 1 60.526 438 ALA C CA 1
ATOM 23656 C C . ALA C 1 441 ? 62.689 -46.316 21.593 1 65.46 438 ALA C C 1
ATOM 23657 O O . ALA C 1 441 ? 62 -45.579 20.884 1 67.512 438 ALA C O 1
ATOM 23664 N N . LYS C 1 442 ? 62.178 -47.287 22.359 1 66.829 439 LYS C N 1
ATOM 23665 C CA . LYS C 1 442 ? 60.743 -47.397 22.562 1 71.576 439 LYS C CA 1
ATOM 23666 C C . LYS C 1 442 ? 60.226 -46.087 23.153 1 68.063 439 LYS C C 1
ATOM 23667 O O . LYS C 1 442 ? 60.927 -45.432 23.912 1 66.698 439 LYS C O 1
ATOM 23686 N N . SER C 1 443 ? 59.02 -45.678 22.765 1 67.391 440 SER C N 1
ATOM 23687 C CA . SER C 1 443 ? 58.452 -44.383 23.154 1 61.734 440 SER C CA 1
ATOM 23688 C C . SER C 1 443 ? 58.113 -44.304 24.643 1 60.793 440 SER C C 1
ATOM 23689 O O . SER C 1 443 ? 57.812 -43.216 25.111 1 59.84 440 SER C O 1
ATOM 23696 N N . ASN C 1 444 ? 58.111 -45.456 25.359 1 65.31 441 ASN C N 1
ATOM 23697 C CA . ASN C 1 444 ? 57.96 -45.496 26.799 1 66.473 441 ASN C CA 1
ATOM 23698 C C . ASN C 1 444 ? 59.297 -45.521 27.538 1 71.485 441 ASN C C 1
ATOM 23699 O O . ASN C 1 444 ? 59.3 -45.711 28.755 1 76.519 441 ASN C O 1
ATOM 23710 N N . HIS C 1 445 ? 60.426 -45.422 26.819 1 72.494 442 HIS C N 1
ATOM 23711 C CA . HIS C 1 445 ? 61.732 -45.419 27.424 1 77.085 442 HIS C CA 1
ATOM 23712 C C . HIS C 1 445 ? 61.805 -44.369 28.535 1 84.248 442 HIS C C 1
ATOM 23713 O O . HIS C 1 445 ? 61.395 -43.228 28.316 1 82.686 442 HIS C O 1
ATOM 23726 N N . PRO C 1 446 ? 62.243 -44.737 29.761 1 90.095 443 PRO C N 1
ATOM 23727 C CA . PRO C 1 446 ? 62.143 -43.822 30.908 1 86.439 443 PRO C CA 1
ATOM 23728 C C . PRO C 1 446 ? 62.908 -42.506 30.742 1 87.629 443 PRO C C 1
ATOM 23729 O O . PRO C 1 446 ? 62.425 -41.485 31.213 1 90.175 443 PRO C O 1
ATOM 23740 N N . VAL C 1 447 ? 64.057 -42.553 30.055 1 81.755 444 VAL C N 1
ATOM 23741 C CA . VAL C 1 447 ? 64.846 -41.368 29.746 1 87.516 444 VAL C CA 1
ATOM 23742 C C . VAL C 1 447 ? 64.413 -40.737 28.422 1 81.247 444 VAL C C 1
ATOM 23743 O O . VAL C 1 447 ? 64.139 -39.545 28.397 1 85.788 444 VAL C O 1
ATOM 23756 N N . HIS C 1 448 ? 64.457 -41.5 27.33 1 75.086 445 HIS C N 1
ATOM 23757 C CA . HIS C 1 448 ? 64.329 -40.991 25.969 1 71.87 445 HIS C CA 1
ATOM 23758 C C . HIS C 1 448 ? 62.899 -40.927 25.441 1 67.134 445 HIS C C 1
ATOM 23759 O O . HIS C 1 448 ? 62.681 -40.297 24.412 1 65.674 445 HIS C O 1
ATOM 23772 N N . GLY C 1 449 ? 61.937 -41.566 26.114 1 69.022 446 GLY C N 1
ATOM 23773 C CA . GLY C 1 449 ? 60.598 -41.738 25.581 1 70.038 446 GLY C CA 1
ATOM 23774 C C . GLY C 1 449 ? 59.778 -40.438 25.573 1 68.667 446 GLY C C 1
ATOM 23775 O O . GLY C 1 449 ? 59.957 -39.56 26.427 1 70.135 446 GLY C O 1
ATOM 23779 N N . TRP C 1 450 ? 58.87 -40.337 24.596 1 68.997 447 TRP C N 1
ATOM 23780 C CA . TRP C 1 450 ? 57.836 -39.31 24.566 1 64.82 447 TRP C CA 1
ATOM 23781 C C . TRP C 1 450 ? 56.713 -39.721 23.623 1 62.929 447 TRP C C 1
ATOM 23782 O O . TRP C 1 450 ? 56.845 -40.68 22.869 1 61.981 447 TRP C O 1
ATOM 23803 N N . GLY C 1 451 ? 55.61 -38.978 23.669 1 62.124 448 GLY C N 1
ATOM 23804 C CA . GLY C 1 451 ? 54.477 -39.233 22.805 1 63.64 448 GLY C CA 1
ATOM 23805 C C . GLY C 1 451 ? 53.673 -40.432 23.28 1 65.476 448 GLY C C 1
ATOM 23806 O O . GLY C 1 451 ? 53.888 -40.928 24.393 1 62.002 448 GLY C O 1
ATOM 23810 N N . PRO C 1 452 ? 52.737 -40.954 22.449 1 70.583 449 PRO C N 1
ATOM 23811 C CA . PRO C 1 452 ? 51.965 -42.146 22.808 1 72.473 449 PRO C CA 1
ATOM 23812 C C . PRO C 1 452 ? 52.823 -43.407 22.898 1 73.988 449 PRO C C 1
ATOM 23813 O O . PRO C 1 452 ? 54.02 -43.377 22.65 1 71.926 449 PRO C O 1
ATOM 23824 N N . SER C 1 453 ? 52.19 -44.512 23.274 1 76.896 450 SER C N 1
ATOM 23825 C CA . SER C 1 453 ? 52.877 -45.776 23.479 1 82.877 450 SER C CA 1
ATOM 23826 C C . SER C 1 453 ? 52.901 -46.599 22.187 1 77.671 450 SER C C 1
ATOM 23827 O O . SER C 1 453 ? 52.159 -46.355 21.231 1 76.995 450 SER C O 1
ATOM 23834 N N . ASN C 1 454 ? 53.757 -47.619 22.205 1 78.259 451 ASN C N 1
ATOM 23835 C CA . ASN C 1 454 ? 53.989 -48.502 21.075 1 86.611 451 ASN C CA 1
ATOM 23836 C C . ASN C 1 454 ? 54.566 -47.718 19.902 1 79.395 451 ASN C C 1
ATOM 23837 O O . ASN C 1 454 ? 54.252 -48.032 18.762 1 89.797 451 ASN C O 1
ATOM 23848 N N . GLY C 1 455 ? 55.42 -46.724 20.207 1 68.392 452 GLY C N 1
ATOM 23849 C CA . GLY C 1 455 ? 56.16 -45.982 19.21 1 63.763 452 GLY C CA 1
ATOM 23850 C C . GLY C 1 455 ? 57.663 -46.172 19.354 1 65.135 452 GLY C C 1
ATOM 23851 O O . GLY C 1 455 ? 58.147 -46.791 20.31 1 66.606 452 GLY C O 1
ATOM 23855 N N . TYR C 1 456 ? 58.408 -45.63 18.379 1 63.573 453 TYR C N 1
ATOM 23856 C CA . TYR C 1 456 ? 59.86 -45.549 18.449 1 64.414 453 TYR C CA 1
ATOM 23857 C C . TYR C 1 456 ? 60.286 -44.102 18.234 1 64.916 453 TYR C C 1
ATOM 23858 O O . TYR C 1 456 ? 59.697 -43.406 17.414 1 68.914 453 TYR C O 1
ATOM 23875 N N . VAL C 1 457 ? 61.337 -43.665 18.939 1 60.811 454 VAL C N 1
ATOM 23876 C CA . VAL C 1 457 ? 61.772 -42.275 18.89 1 59.73 454 VAL C CA 1
ATOM 23877 C C . VAL C 1 457 ? 63.242 -42.223 18.531 1 60.753 454 VAL C C 1
ATOM 23878 O O . VAL C 1 457 ? 64 -43.116 18.881 1 64.267 454 VAL C O 1
ATOM 23891 N N . TYR C 1 458 ? 63.628 -41.114 17.878 1 60.757 455 TYR C N 1
ATOM 23892 C CA . TYR C 1 458 ? 64.943 -40.952 17.282 1 61.641 455 TYR C CA 1
ATOM 23893 C C . TYR C 1 458 ? 65.455 -39.551 17.568 1 60.992 455 TYR C C 1
ATOM 23894 O O . TYR C 1 458 ? 64.665 -38.595 17.609 1 60.135 455 TYR C O 1
ATOM 23911 N N . GLN C 1 459 ? 66.785 -39.44 17.748 1 59.86 456 GLN C N 1
ATOM 23912 C CA . GLN C 1 459 ? 67.436 -38.158 17.929 1 60.978 456 GLN C CA 1
ATOM 23913 C C . GLN C 1 459 ? 68.771 -38.132 17.213 1 61.298 456 GLN C C 1
ATOM 23914 O O . GLN C 1 459 ? 69.563 -39.036 17.405 1 65.519 456 GLN C O 1
ATOM 23928 N N . LYS C 1 460 ? 68.99 -37.087 16.401 1 61.501 457 LYS C N 1
ATOM 23929 C CA . LYS C 1 460 ? 70.317 -36.699 15.961 1 61.193 457 LYS C CA 1
ATOM 23930 C C . LYS C 1 460 ? 71.003 -36.004 17.135 1 65.737 457 LYS C C 1
ATOM 23931 O O . LYS C 1 460 ? 70.381 -35.145 17.776 1 64.006 457 LYS C O 1
ATOM 23950 N N . ALA C 1 461 ? 72.262 -36.382 17.41 1 66.784 458 ALA C N 1
ATOM 23951 C CA . ALA C 1 461 ? 73.067 -35.662 18.383 1 69.4 458 ALA C CA 1
ATOM 23952 C C . ALA C 1 461 ? 73.295 -34.224 17.919 1 66.349 458 ALA C C 1
ATOM 23953 O O . ALA C 1 461 ? 73.523 -33.987 16.734 1 66.309 458 ALA C O 1
ATOM 23960 N N . TYR C 1 462 ? 73.176 -33.265 18.837 1 63.213 459 TYR C N 1
ATOM 23961 C CA . TYR C 1 462 ? 73.543 -31.891 18.535 1 60.947 459 TYR C CA 1
ATOM 23962 C C . TYR C 1 462 ? 74.187 -31.253 19.751 1 62.042 459 TYR C C 1
ATOM 23963 O O . TYR C 1 462 ? 73.989 -31.689 20.885 1 65.675 459 TYR C O 1
ATOM 23980 N N . LEU C 1 463 ? 74.872 -30.152 19.465 1 63.852 460 LEU C N 1
ATOM 23981 C CA . LEU C 1 463 ? 75.643 -29.417 20.447 1 70.184 460 LEU C CA 1
ATOM 23982 C C . LEU C 1 463 ? 75.518 -27.938 20.116 1 73.212 460 LEU C C 1
ATOM 23983 O O . LEU C 1 463 ? 75.578 -27.553 18.943 1 66.285 460 LEU C O 1
ATOM 23999 N N . GLU C 1 464 ? 75.311 -27.117 21.14 1 74.323 461 GLU C N 1
ATOM 24000 C CA . GLU C 1 464 ? 75.238 -25.68 20.957 1 79.062 461 GLU C CA 1
ATOM 24001 C C . GLU C 1 464 ? 76.08 -25.008 22.018 1 81.927 461 GLU C C 1
ATOM 24002 O O . GLU C 1 464 ? 75.88 -25.305 23.191 1 86.855 461 GLU C O 1
ATOM 24014 N N . PHE C 1 465 ? 76.993 -24.114 21.614 1 78.194 462 PHE C N 1
ATOM 24015 C CA . PHE C 1 465 ? 77.94 -23.551 22.56 1 77.087 462 PHE C CA 1
ATOM 24016 C C . PHE C 1 465 ? 78.482 -22.201 22.122 1 80.731 462 PHE C C 1
ATOM 24017 O O . PHE C 1 465 ? 78.463 -21.868 20.94 1 81.856 462 PHE C O 1
ATOM 24034 N N . PHE C 1 466 ? 78.942 -21.437 23.122 1 79.982 463 PHE C N 1
ATOM 24035 C CA . PHE C 1 466 ? 79.748 -20.25 22.931 1 81.24 463 PHE C CA 1
ATOM 24036 C C . PHE C 1 466 ? 81.212 -20.66 22.822 1 82.644 463 PHE C C 1
ATOM 24037 O O . PHE C 1 466 ? 81.663 -21.536 23.551 1 88.374 463 PHE C O 1
ATOM 24054 N N . VAL C 1 467 ? 81.958 -19.988 21.948 1 85.696 464 VAL C N 1
ATOM 24055 C CA . VAL C 1 467 ? 83.383 -20.24 21.799 1 89.981 464 VAL C CA 1
ATOM 24056 C C . VAL C 1 467 ? 84.105 -18.949 21.429 1 91.632 464 VAL C C 1
ATOM 24057 O O . VAL C 1 467 ? 83.524 -18.092 20.756 1 89.524 464 VAL C O 1
ATOM 24070 N N . SER C 1 468 ? 85.373 -18.838 21.875 1 88.756 465 SER C N 1
ATOM 24071 C CA . SER C 1 468 ? 86.175 -17.654 21.647 1 90.39 465 SER C CA 1
ATOM 24072 C C . SER C 1 468 ? 86.435 -17.466 20.15 1 87.905 465 SER C C 1
ATOM 24073 O O . SER C 1 468 ? 86.521 -18.461 19.423 1 84.468 465 SER C O 1
ATOM 24080 N N . PRO C 1 469 ? 86.585 -16.215 19.657 1 90.465 466 PRO C N 1
ATOM 24081 C CA . PRO C 1 469 ? 86.905 -15.98 18.242 1 92.049 466 PRO C CA 1
ATOM 24082 C C . PRO C 1 469 ? 88.245 -16.573 17.814 1 97.082 466 PRO C C 1
ATOM 24083 O O . PRO C 1 469 ? 88.394 -16.923 16.662 1 100.52 466 PRO C O 1
ATOM 24094 N N . GLU C 1 470 ? 89.181 -16.683 18.767 1 102.982 467 GLU C N 1
ATOM 24095 C CA . GLU C 1 470 ? 90.486 -17.295 18.555 1 107.536 467 GLU C CA 1
ATOM 24096 C C . GLU C 1 470 ? 90.343 -18.762 18.136 1 105.285 467 GLU C C 1
ATOM 24097 O O . GLU C 1 470 ? 91.048 -19.209 17.246 1 104.813 467 GLU C O 1
ATOM 24109 N N . LEU C 1 471 ? 89.412 -19.481 18.772 1 104.45 468 LEU C N 1
ATOM 24110 C CA . LEU C 1 471 ? 89.245 -20.914 18.575 1 100.741 468 LEU C CA 1
ATOM 24111 C C . LEU C 1 471 ? 88.23 -21.261 17.49 1 93.499 468 LEU C C 1
ATOM 24112 O O . LEU C 1 471 ? 88.25 -22.384 16.978 1 90.066 468 LEU C O 1
ATOM 24128 N N . TYR C 1 472 ? 87.331 -20.328 17.147 1 94.116 469 TYR C N 1
ATOM 24129 C CA . TYR C 1 472 ? 86.261 -20.614 16.198 1 93.545 469 TYR C CA 1
ATOM 24130 C C . TYR C 1 472 ? 86.789 -21.09 14.835 1 93.2 469 TYR C C 1
ATOM 24131 O O . TYR C 1 472 ? 86.304 -22.115 14.349 1 87.338 469 TYR C O 1
ATOM 24148 N N . PRO C 1 473 ? 87.782 -20.402 14.206 1 97.303 470 PRO C N 1
ATOM 24149 C CA . PRO C 1 473 ? 88.33 -20.821 12.902 1 91.884 470 PRO C CA 1
ATOM 24150 C C . PRO C 1 473 ? 88.667 -22.305 12.784 1 88.676 470 PRO C C 1
ATOM 24151 O O . PRO C 1 473 ? 88.369 -22.925 11.764 1 83.272 470 PRO C O 1
ATOM 24162 N N . GLU C 1 474 ? 89.236 -22.839 13.881 1 94.308 471 GLU C N 1
ATOM 24163 C CA . GLU C 1 474 ? 89.65 -24.23 13.935 1 103.355 471 GLU C CA 1
ATOM 24164 C C . GLU C 1 474 ? 88.427 -25.135 13.955 1 95.342 471 GLU C C 1
ATOM 24165 O O . GLU C 1 474 ? 88.383 -26.129 13.218 1 94.499 471 GLU C O 1
ATOM 24177 N N . ILE C 1 475 ? 87.453 -24.784 14.806 1 92.434 472 ILE C N 1
ATOM 24178 C CA . ILE C 1 475 ? 86.205 -25.532 14.901 1 88.136 472 ILE C CA 1
ATOM 24179 C C . ILE C 1 475 ? 85.533 -25.597 13.532 1 84.291 472 ILE C C 1
ATOM 24180 O O . ILE C 1 475 ? 85.1 -26.686 13.126 1 80.299 472 ILE C O 1
ATOM 24196 N N . LYS C 1 476 ? 85.485 -24.442 12.849 1 83.258 473 LYS C N 1
ATOM 24197 C CA . LYS C 1 476 ? 84.901 -24.369 11.518 1 88.471 473 LYS C CA 1
ATOM 24198 C C . LYS C 1 476 ? 85.603 -25.334 10.556 1 91.089 473 LYS C C 1
ATOM 24199 O O . LYS C 1 476 ? 84.932 -26.168 9.937 1 89.341 473 LYS C O 1
ATOM 24218 N N . ARG C 1 477 ? 86.939 -25.234 10.512 1 92.736 474 ARG C N 1
ATOM 24219 C CA . ARG C 1 477 ? 87.755 -26.081 9.649 1 96.491 474 ARG C CA 1
ATOM 24220 C C . ARG C 1 477 ? 87.447 -27.568 9.879 1 96.936 474 ARG C C 1
ATOM 24221 O O . ARG C 1 477 ? 87.25 -28.305 8.91 1 96.12 474 ARG C O 1
ATOM 24242 N N . ARG C 1 478 ? 87.343 -27.954 11.16 1 97.368 475 ARG C N 1
ATOM 24243 C CA . ARG C 1 478 ? 87.099 -29.34 11.531 1 100.992 475 ARG C CA 1
ATOM 24244 C C . ARG C 1 478 ? 85.711 -29.837 11.136 1 101.239 475 ARG C C 1
ATOM 24245 O O . ARG C 1 478 ? 85.589 -31.005 10.734 1 105.088 475 ARG C O 1
ATOM 24266 N N . ILE C 1 479 ? 84.685 -28.986 11.316 1 97.669 476 ILE C N 1
ATOM 24267 C CA . ILE C 1 479 ? 83.317 -29.356 10.966 1 99.538 476 ILE C CA 1
ATOM 24268 C C . ILE C 1 479 ? 83.209 -29.545 9.453 1 101.753 476 ILE C C 1
ATOM 24269 O O . ILE C 1 479 ? 82.663 -30.562 9.011 1 100.417 476 ILE C O 1
ATOM 24285 N N . GLU C 1 480 ? 83.714 -28.557 8.691 1 106.498 477 GLU C N 1
ATOM 24286 C CA . GLU C 1 480 ? 83.676 -28.589 7.23 1 114.273 477 GLU C CA 1
ATOM 24287 C C . GLU C 1 480 ? 84.275 -29.873 6.633 1 116.621 477 GLU C C 1
ATOM 24288 O O . GLU C 1 480 ? 83.754 -30.363 5.626 1 110.262 477 GLU C O 1
ATOM 24300 N N . SER C 1 481 ? 85.31 -30.427 7.294 1 120.56 478 SER C N 1
ATOM 24301 C CA . SER C 1 481 ? 85.925 -31.672 6.859 1 129.416 478 SER C CA 1
ATOM 24302 C C . SER C 1 481 ? 85.018 -32.898 7.024 1 136.176 478 SER C C 1
ATOM 24303 O O . SER C 1 481 ? 85.268 -33.902 6.36 1 138.801 478 SER C O 1
ATOM 24310 N N . HIS C 1 482 ? 84.017 -32.838 7.928 1 135.223 479 HIS C N 1
ATOM 24311 C CA . HIS C 1 482 ? 83.071 -33.928 8.151 1 128.662 479 HIS C CA 1
ATOM 24312 C C . HIS C 1 482 ? 81.712 -33.581 7.541 1 127.336 479 HIS C C 1
ATOM 24313 O O . HIS C 1 482 ? 80.919 -32.901 8.192 1 124.322 479 HIS C O 1
ATOM 24326 N N . PRO C 1 483 ? 81.388 -34.078 6.322 1 131.815 480 PRO C N 1
ATOM 24327 C CA . PRO C 1 483 ? 80.238 -33.576 5.563 1 123.586 480 PRO C CA 1
ATOM 24328 C C . PRO C 1 483 ? 78.846 -33.9 6.105 1 107.873 480 PRO C C 1
ATOM 24329 O O . PRO C 1 483 ? 77.889 -33.242 5.714 1 93.379 480 PRO C O 1
ATOM 24340 N N . ASP C 1 484 ? 78.752 -34.871 7.033 1 107.941 481 ASP C N 1
ATOM 24341 C CA . ASP C 1 484 ? 77.479 -35.285 7.611 1 96.469 481 ASP C CA 1
ATOM 24342 C C . ASP C 1 484 ? 77.093 -34.444 8.824 1 88.987 481 ASP C C 1
ATOM 24343 O O . ASP C 1 484 ? 76.087 -34.736 9.481 1 85.15 481 ASP C O 1
ATOM 24352 N N . LEU C 1 485 ? 77.903 -33.42 9.15 1 88.101 482 LEU C N 1
ATOM 24353 C CA . LEU C 1 485 ? 77.597 -32.448 10.178 1 86.017 482 LEU C CA 1
ATOM 24354 C C . LEU C 1 485 ? 76.998 -31.208 9.546 1 82.511 482 LEU C C 1
ATOM 24355 O O . LEU C 1 485 ? 77.558 -30.713 8.589 1 88.709 482 LEU C O 1
ATOM 24371 N N . THR C 1 486 ? 75.891 -30.709 10.096 1 79.818 483 THR C N 1
ATOM 24372 C CA . THR C 1 486 ? 75.338 -29.416 9.728 1 79.646 483 THR C CA 1
ATOM 24373 C C . THR C 1 486 ? 75.701 -28.45 10.841 1 75.586 483 THR C C 1
ATOM 24374 O O . THR C 1 486 ? 75.446 -28.776 11.996 1 71.969 483 THR C O 1
ATOM 24384 N N . TYR C 1 487 ? 76.181 -27.243 10.5 1 71.624 484 TYR C N 1
ATOM 24385 C CA . TYR C 1 487 ? 76.496 -26.26 11.527 1 71.274 484 TYR C CA 1
ATOM 24386 C C . TYR C 1 487 ? 75.915 -24.892 11.187 1 69.289 484 TYR C C 1
ATOM 24387 O O . TYR C 1 487 ? 75.785 -24.536 10.023 1 73.631 484 TYR C O 1
ATOM 24404 N N . HIS C 1 488 ? 75.635 -24.111 12.237 1 66.121 485 HIS C N 1
ATOM 24405 C CA . HIS C 1 488 ? 75.252 -22.711 12.158 1 67.311 485 HIS C CA 1
ATOM 24406 C C . HIS C 1 488 ? 76.098 -21.974 13.184 1 65.878 485 HIS C C 1
ATOM 24407 O O . HIS C 1 488 ? 76.21 -22.437 14.311 1 65.144 485 HIS C O 1
ATOM 24420 N N . ALA C 1 489 ? 76.7 -20.845 12.807 1 69.996 486 ALA C N 1
ATOM 24421 C CA . ALA C 1 489 ? 77.534 -20.081 13.721 1 73.332 486 ALA C CA 1
ATOM 24422 C C . ALA C 1 489 ? 77.378 -18.593 13.469 1 70.783 486 ALA C C 1
ATOM 24423 O O . ALA C 1 489 ? 77.206 -18.178 12.322 1 68.556 486 ALA C O 1
ATOM 24430 N N . VAL C 1 490 ? 77.447 -17.793 14.54 1 70.338 487 VAL C N 1
ATOM 24431 C CA . VAL C 1 490 ? 77.251 -16.357 14.429 1 74.071 487 VAL C CA 1
ATOM 24432 C C . VAL C 1 490 ? 77.763 -15.62 15.673 1 75.636 487 VAL C C 1
ATOM 24433 O O . VAL C 1 490 ? 77.787 -16.185 16.766 1 69.159 487 VAL C O 1
ATOM 24446 N N . THR C 1 491 ? 78.103 -14.336 15.493 1 79.128 488 THR C N 1
ATOM 24447 C CA . THR C 1 491 ? 78.463 -13.447 16.596 1 81.681 488 THR C CA 1
ATOM 24448 C C . THR C 1 491 ? 77.29 -12.528 16.894 1 75.053 488 THR C C 1
ATOM 24449 O O . THR C 1 491 ? 76.308 -12.538 16.18 1 73.672 488 THR C O 1
ATOM 24459 N N . LYS C 1 492 ? 77.383 -11.768 17.984 1 79.251 489 LYS C N 1
ATOM 24460 C CA . LYS C 1 492 ? 76.351 -10.813 18.373 1 79.984 489 LYS C CA 1
ATOM 24461 C C . LYS C 1 492 ? 76.029 -9.832 17.238 1 85.906 489 LYS C C 1
ATOM 24462 O O . LYS C 1 492 ? 74.86 -9.628 16.945 1 98.964 489 LYS C O 1
ATOM 24481 N N . SER C 1 493 ? 77.06 -9.279 16.593 1 90.091 490 SER C N 1
ATOM 24482 C CA . SER C 1 493 ? 76.906 -8.229 15.584 1 91.307 490 SER C CA 1
ATOM 24483 C C . SER C 1 493 ? 77.295 -8.673 14.172 1 86.868 490 SER C C 1
ATOM 24484 O O . SER C 1 493 ? 77.226 -7.833 13.27 1 83.673 490 SER C O 1
ATOM 24491 N N . GLY C 1 494 ? 77.65 -9.957 13.968 1 82.231 491 GLY C N 1
ATOM 24492 C CA . GLY C 1 494 ? 78.179 -10.426 12.688 1 82.803 491 GLY C CA 1
ATOM 24493 C C . GLY C 1 494 ? 77.186 -11.289 11.911 1 82.669 491 GLY C C 1
ATOM 24494 O O . GLY C 1 494 ? 76.031 -11.454 12.304 1 84.956 491 GLY C O 1
ATOM 24498 N N . ASN C 1 495 ? 77.673 -11.872 10.799 1 84.259 492 ASN C N 1
ATOM 24499 C CA . ASN C 1 495 ? 76.857 -12.614 9.845 1 84.616 492 ASN C CA 1
ATOM 24500 C C . ASN C 1 495 ? 76.823 -14.105 10.151 1 83.699 492 ASN C C 1
ATOM 24501 O O . ASN C 1 495 ? 77.756 -14.653 10.744 1 84.225 492 ASN C O 1
ATOM 24512 N N . LEU C 1 496 ? 75.743 -14.748 9.678 1 83.625 493 LEU C N 1
ATOM 24513 C CA . LEU C 1 496 ? 75.482 -16.166 9.888 1 85.246 493 LEU C CA 1
ATOM 24514 C C . LEU C 1 496 ? 76.377 -16.961 8.942 1 81.589 493 LEU C C 1
ATOM 24515 O O . LEU C 1 496 ? 76.328 -16.729 7.738 1 84.62 493 LEU C O 1
ATOM 24531 N N . GLU C 1 497 ? 77.169 -17.887 9.491 1 78.5 494 GLU C N 1
ATOM 24532 C CA . GLU C 1 497 ? 77.907 -18.873 8.716 1 78.963 494 GLU C CA 1
ATOM 24533 C C . GLU C 1 497 ? 77.257 -20.243 8.897 1 76.113 494 GLU C C 1
ATOM 24534 O O . GLU C 1 497 ? 76.827 -20.585 10 1 69.721 494 GLU C O 1
ATOM 24546 N N . THR C 1 498 ? 77.238 -21.04 7.822 1 77.73 495 THR C N 1
ATOM 24547 C CA . THR C 1 498 ? 76.633 -22.365 7.821 1 77.223 495 THR C CA 1
ATOM 24548 C C . THR C 1 498 ? 77.112 -23.143 6.601 1 79.096 495 THR C C 1
ATOM 24549 O O . THR C 1 498 ? 77.463 -22.536 5.597 1 86.203 495 THR C O 1
ATOM 24559 N N . ASN C 1 499 ? 77.078 -24.464 6.687 1 83.843 496 ASN C N 1
ATOM 24560 C CA . ASN C 1 499 ? 77.341 -25.34 5.542 1 88.161 496 ASN C CA 1
ATOM 24561 C C . ASN C 1 499 ? 76.057 -25.846 4.892 1 89.296 496 ASN C C 1
ATOM 24562 O O . ASN C 1 499 ? 76.145 -26.569 3.904 1 89.458 496 ASN C O 1
ATOM 24573 N N . ALA C 1 500 ? 74.892 -25.549 5.5 1 94.136 497 ALA C N 1
ATOM 24574 C CA . ALA C 1 500 ? 73.607 -25.963 4.962 1 107.465 497 ALA C CA 1
ATOM 24575 C C . ALA C 1 500 ? 73.327 -25.194 3.669 1 135.128 497 ALA C C 1
ATOM 24576 O O . ALA C 1 500 ? 73.146 -23.968 3.719 1 158.516 497 ALA C O 1
ATOM 24583 N N . GLN C 1 501 ? 73.311 -25.906 2.526 1 156.771 498 GLN C N 1
ATOM 24584 C CA . GLN C 1 501 ? 73.206 -25.271 1.215 1 160.685 498 GLN C CA 1
ATOM 24585 C C . GLN C 1 501 ? 71.815 -24.651 1.023 1 150.784 498 GLN C C 1
ATOM 24586 O O . GLN C 1 501 ? 71.721 -23.435 0.824 1 139.182 498 GLN C O 1
ATOM 24600 N N . SER C 1 502 ? 70.763 -25.472 1.138 1 145.612 499 SER C N 1
ATOM 24601 C CA . SER C 1 502 ? 69.38 -25.004 1.12 1 139.394 499 SER C CA 1
ATOM 24602 C C . SER C 1 502 ? 69.078 -24.21 2.392 1 134.987 499 SER C C 1
ATOM 24603 O O . SER C 1 502 ? 68.407 -23.177 2.35 1 133.281 499 SER C O 1
ATOM 24610 N N . ASP C 1 503 ? 69.562 -24.729 3.53 1 130.742 500 ASP C N 1
ATOM 24611 C CA . ASP C 1 503 ? 69.271 -24.204 4.85 1 128.968 500 ASP C CA 1
ATOM 24612 C C . ASP C 1 503 ? 67.757 -24.074 5.075 1 124.273 500 ASP C C 1
ATOM 24613 O O . ASP C 1 503 ? 67.272 -23.015 5.452 1 122.063 500 ASP C O 1
ATOM 24622 N N . GLY C 1 504 ? 67.02 -25.144 4.727 1 117.424 501 GLY C N 1
ATOM 24623 C CA . GLY C 1 504 ? 65.683 -25.402 5.214 1 99.368 501 GLY C CA 1
ATOM 24624 C C . GLY C 1 504 ? 65.753 -26.058 6.588 1 83.664 501 GLY C C 1
ATOM 24625 O O . GLY C 1 504 ? 66.828 -26.181 7.172 1 89.944 501 GLY C O 1
ATOM 24629 N N . PRO C 1 505 ? 64.617 -26.508 7.155 1 76.014 502 PRO C N 1
ATOM 24630 C CA . PRO C 1 505 ? 64.604 -27.123 8.485 1 74.237 502 PRO C CA 1
ATOM 24631 C C . PRO C 1 505 ? 65.28 -28.492 8.514 1 67.611 502 PRO C C 1
ATOM 24632 O O . PRO C 1 505 ? 65.175 -29.243 7.548 1 72.142 502 PRO C O 1
ATOM 24643 N N . ASN C 1 506 ? 65.99 -28.775 9.61 1 60.021 503 ASN C N 1
ATOM 24644 C CA . ASN C 1 506 ? 66.628 -30.062 9.836 1 64.247 503 ASN C CA 1
ATOM 24645 C C . ASN C 1 506 ? 65.989 -30.697 11.064 1 62.987 503 ASN C C 1
ATOM 24646 O O . ASN C 1 506 ? 66.138 -30.16 12.158 1 61.92 503 ASN C O 1
ATOM 24657 N N . ALA C 1 507 ? 65.339 -31.858 10.873 1 62.945 504 ALA C N 1
ATOM 24658 C CA . ALA C 1 507 ? 64.714 -32.581 11.974 1 64.629 504 ALA C CA 1
ATOM 24659 C C . ALA C 1 507 ? 65.791 -33.282 12.787 1 60.832 504 ALA C C 1
ATOM 24660 O O . ALA C 1 507 ? 66.586 -34.001 12.202 1 64.222 504 ALA C O 1
ATOM 24667 N N . VAL C 1 508 ? 65.814 -33.045 14.096 1 60.257 505 VAL C N 1
ATOM 24668 C CA . VAL C 1 508 ? 66.809 -33.639 14.987 1 63.746 505 VAL C CA 1
ATOM 24669 C C . VAL C 1 508 ? 66.176 -34.491 16.08 1 62.014 505 VAL C C 1
ATOM 24670 O O . VAL C 1 508 ? 66.921 -35.145 16.805 1 57.172 505 VAL C O 1
ATOM 24683 N N . THR C 1 509 ? 64.846 -34.418 16.263 1 58.343 506 THR C N 1
ATOM 24684 C CA . THR C 1 509 ? 64.116 -35.38 17.065 1 56.837 506 THR C CA 1
ATOM 24685 C C . THR C 1 509 ? 62.856 -35.747 16.304 1 56.389 506 THR C C 1
ATOM 24686 O O . THR C 1 509 ? 62.116 -34.855 15.91 1 59.806 506 THR C O 1
ATOM 24696 N N . TRP C 1 510 ? 62.604 -37.043 16.13 1 58.019 507 TRP C N 1
ATOM 24697 C CA . TRP C 1 510 ? 61.359 -37.483 15.535 1 57.903 507 TRP C CA 1
ATOM 24698 C C . TRP C 1 510 ? 60.866 -38.778 16.147 1 56.673 507 TRP C C 1
ATOM 24699 O O . TRP C 1 510 ? 61.591 -39.427 16.885 1 60.172 507 TRP C O 1
ATOM 24720 N N . GLY C 1 511 ? 59.604 -39.11 15.861 1 56.098 508 GLY C N 1
ATOM 24721 C CA . GLY C 1 511 ? 58.923 -40.224 16.491 1 54.141 508 GLY C CA 1
ATOM 24722 C C . GLY C 1 511 ? 57.974 -40.908 15.517 1 56.568 508 GLY C C 1
ATOM 24723 O O . GLY C 1 511 ? 57.259 -40.235 14.769 1 56.866 508 GLY C O 1
ATOM 24727 N N . VAL C 1 512 ? 57.935 -42.248 15.588 1 57.149 509 VAL C N 1
ATOM 24728 C CA . VAL C 1 512 ? 57.11 -43.087 14.733 1 56.697 509 VAL C CA 1
ATOM 24729 C C . VAL C 1 512 ? 56.082 -43.729 15.641 1 57.137 509 VAL C C 1
ATOM 24730 O O . VAL C 1 512 ? 56.468 -44.508 16.492 1 63.448 509 VAL C O 1
ATOM 24743 N N . PHE C 1 513 ? 54.801 -43.408 15.443 1 58.662 510 PHE C N 1
ATOM 24744 C CA . PHE C 1 513 ? 53.731 -43.884 16.296 1 58.616 510 PHE C CA 1
ATOM 24745 C C . PHE C 1 513 ? 52.646 -44.543 15.453 1 61.669 510 PHE C C 1
ATOM 24746 O O . PHE C 1 513 ? 52.378 -44.094 14.345 1 62.274 510 PHE C O 1
ATOM 24763 N N . PRO C 1 514 ? 51.943 -45.579 15.968 1 70.113 511 PRO C N 1
ATOM 24764 C CA . PRO C 1 514 ? 50.892 -46.272 15.231 1 69.611 511 PRO C CA 1
ATOM 24765 C C . PRO C 1 514 ? 49.821 -45.37 14.642 1 67.856 511 PRO C C 1
ATOM 24766 O O . PRO C 1 514 ? 49.354 -44.497 15.355 1 68.305 511 PRO C O 1
ATOM 24777 N N . GLY C 1 515 ? 49.552 -45.521 13.344 1 69.646 512 GLY C N 1
ATOM 24778 C CA . GLY C 1 515 ? 48.44 -44.821 12.71 1 70.131 512 GLY C CA 1
ATOM 24779 C C . GLY C 1 515 ? 48.695 -43.327 12.509 1 67.357 512 GLY C C 1
ATOM 24780 O O . GLY C 1 515 ? 47.731 -42.598 12.284 1 68.759 512 GLY C O 1
ATOM 24784 N N . LYS C 1 516 ? 49.956 -42.874 12.622 1 65.774 513 LYS C N 1
ATOM 24785 C CA . LYS C 1 516 ? 50.282 -41.46 12.576 1 66.231 513 LYS C CA 1
ATOM 24786 C C . LYS C 1 516 ? 51.378 -41.183 11.553 1 64.088 513 LYS C C 1
ATOM 24787 O O . LYS C 1 516 ? 52.126 -42.086 11.149 1 63.697 513 LYS C O 1
ATOM 24806 N N . GLU C 1 517 ? 51.444 -39.902 11.132 1 63.155 514 GLU C N 1
ATOM 24807 C CA . GLU C 1 517 ? 52.561 -39.358 10.389 1 65.612 514 GLU C CA 1
ATOM 24808 C C . GLU C 1 517 ? 53.745 -39.214 11.339 1 63.54 514 GLU C C 1
ATOM 24809 O O . GLU C 1 517 ? 53.582 -39.195 12.547 1 66.02 514 GLU C O 1
ATOM 24821 N N . ILE C 1 518 ? 54.932 -39.062 10.77 1 60.021 515 ILE C N 1
ATOM 24822 C CA . ILE C 1 518 ? 56.134 -38.871 11.552 1 58.61 515 ILE C CA 1
ATOM 24823 C C . ILE C 1 518 ? 56.06 -37.525 12.27 1 57.801 515 ILE C C 1
ATOM 24824 O O . ILE C 1 518 ? 55.856 -36.515 11.633 1 69.986 515 ILE C O 1
ATOM 24840 N N . VAL C 1 519 ? 56.243 -37.535 13.59 1 57.377 516 VAL C N 1
ATOM 24841 C CA . VAL C 1 519 ? 56.166 -36.368 14.442 1 53.546 516 VAL C CA 1
ATOM 24842 C C . VAL C 1 519 ? 57.587 -35.844 14.638 1 55.432 516 VAL C C 1
ATOM 24843 O O . VAL C 1 519 ? 58.481 -36.592 14.995 1 52.343 516 VAL C O 1
ATOM 24856 N N . GLN C 1 520 ? 57.753 -34.519 14.48 1 58.491 517 GLN C N 1
ATOM 24857 C CA . GLN C 1 520 ? 59.055 -33.859 14.403 1 55.289 517 GLN C CA 1
ATOM 24858 C C . GLN C 1 520 ? 59.086 -32.67 15.344 1 53.579 517 GLN C C 1
ATOM 24859 O O . GLN C 1 520 ? 59.147 -31.544 14.891 1 56.411 517 GLN C O 1
ATOM 24873 N N . PRO C 1 521 ? 59.063 -32.867 16.673 1 54.383 518 PRO C N 1
ATOM 24874 C CA . PRO C 1 521 ? 59.053 -31.749 17.615 1 55.061 518 PRO C CA 1
ATOM 24875 C C . PRO C 1 521 ? 60.286 -30.864 17.702 1 60.342 518 PRO C C 1
ATOM 24876 O O . PRO C 1 521 ? 60.215 -29.802 18.328 1 66.681 518 PRO C O 1
ATOM 24887 N N . THR C 1 522 ? 61.429 -31.327 17.161 1 61.419 519 THR C N 1
ATOM 24888 C CA . THR C 1 522 ? 62.685 -30.607 17.324 1 57.2 519 THR C CA 1
ATOM 24889 C C . THR C 1 522 ? 63.348 -30.427 15.961 1 59.734 519 THR C C 1
ATOM 24890 O O . THR C 1 522 ? 63.722 -31.388 15.295 1 61.127 519 THR C O 1
ATOM 24900 N N . ILE C 1 523 ? 63.536 -29.145 15.61 1 62.095 520 ILE C N 1
ATOM 24901 C CA . ILE C 1 523 ? 63.994 -28.678 14.32 1 60.742 520 ILE C CA 1
ATOM 24902 C C . ILE C 1 523 ? 65.158 -27.73 14.581 1 62.257 520 ILE C C 1
ATOM 24903 O O . ILE C 1 523 ? 65.113 -26.961 15.527 1 67.326 520 ILE C O 1
ATOM 24919 N N . VAL C 1 524 ? 66.176 -27.764 13.726 1 62.478 521 VAL C N 1
ATOM 24920 C CA . VAL C 1 524 ? 67.197 -26.73 13.677 1 66.7 521 VAL C CA 1
ATOM 24921 C C . VAL C 1 524 ? 66.987 -26.035 12.346 1 66.24 521 VAL C C 1
ATOM 24922 O O . VAL C 1 524 ? 67.024 -26.721 11.32 1 65.303 521 VAL C O 1
ATOM 24935 N N . GLU C 1 525 ? 66.852 -24.709 12.381 1 69.926 522 GLU C N 1
ATOM 24936 C CA . GLU C 1 525 ? 66.71 -23.932 11.155 1 72.961 522 GLU C CA 1
ATOM 24937 C C . GLU C 1 525 ? 67.271 -22.534 11.351 1 67.839 522 GLU C C 1
ATOM 24938 O O . GLU C 1 525 ? 67.334 -22.03 12.465 1 65.174 522 GLU C O 1
ATOM 24950 N N . ARG C 1 526 ? 67.624 -21.912 10.231 1 70.352 523 ARG C N 1
ATOM 24951 C CA . ARG C 1 526 ? 68.227 -20.585 10.181 1 76.659 523 ARG C CA 1
ATOM 24952 C C . ARG C 1 526 ? 67.448 -19.543 10.994 1 71.55 523 ARG C C 1
ATOM 24953 O O . ARG C 1 526 ? 68.041 -18.912 11.864 1 65.566 523 ARG C O 1
ATOM 24974 N N . ILE C 1 527 ? 66.138 -19.398 10.726 1 72.031 524 ILE C N 1
ATOM 24975 C CA . ILE C 1 527 ? 65.346 -18.36 11.389 1 71.827 524 ILE C CA 1
ATOM 24976 C C . ILE C 1 527 ? 65.225 -18.64 12.884 1 68.537 524 ILE C C 1
ATOM 24977 O O . ILE C 1 527 ? 65.333 -17.694 13.675 1 64.409 524 ILE C O 1
ATOM 24993 N N . SER C 1 528 ? 64.986 -19.899 13.259 1 70.767 525 SER C N 1
ATOM 24994 C CA . SER C 1 528 ? 64.945 -20.284 14.676 1 68.433 525 SER C CA 1
ATOM 24995 C C . SER C 1 528 ? 66.253 -19.891 15.373 1 69.825 525 SER C C 1
ATOM 24996 O O . SER C 1 528 ? 66.246 -19.262 16.423 1 67.285 525 SER C O 1
ATOM 25003 N N . PHE C 1 529 ? 67.372 -20.234 14.722 1 69.168 526 PHE C N 1
ATOM 25004 C CA . PHE C 1 529 ? 68.69 -20.017 15.287 1 69.232 526 PHE C CA 1
ATOM 25005 C C . PHE C 1 529 ? 69.008 -18.528 15.445 1 69.253 526 PHE C C 1
ATOM 25006 O O . PHE C 1 529 ? 69.586 -18.157 16.462 1 70.9 526 PHE C O 1
ATOM 25023 N N . LEU C 1 530 ? 68.671 -17.704 14.441 1 66.871 527 LEU C N 1
ATOM 25024 C CA . LEU C 1 530 ? 68.909 -16.262 14.518 1 64.626 527 LEU C CA 1
ATOM 25025 C C . LEU C 1 530 ? 68.031 -15.619 15.588 1 67.729 527 LEU C C 1
ATOM 25026 O O . LEU C 1 530 ? 68.491 -14.758 16.338 1 66.857 527 LEU C O 1
ATOM 25042 N N . ALA C 1 531 ? 66.766 -16.057 15.668 1 68.986 528 ALA C N 1
ATOM 25043 C CA . ALA C 1 531 ? 65.885 -15.633 16.748 1 64.549 528 ALA C CA 1
ATOM 25044 C C . ALA C 1 531 ? 66.527 -15.89 18.109 1 66.838 528 ALA C C 1
ATOM 25045 O O . ALA C 1 531 ? 66.528 -14.988 18.941 1 73.907 528 ALA C O 1
ATOM 25052 N N . TRP C 1 532 ? 67.15 -17.069 18.252 1 67.041 529 TRP C N 1
ATOM 25053 C CA . TRP C 1 532 ? 67.826 -17.442 19.483 1 67.93 529 TRP C CA 1
ATOM 25054 C C . TRP C 1 532 ? 69.096 -16.623 19.695 1 70.457 529 TRP C C 1
ATOM 25055 O O . TRP C 1 532 ? 69.294 -16.111 20.795 1 71.15 529 TRP C O 1
ATOM 25076 N N . LYS C 1 533 ? 69.954 -16.508 18.662 1 75.065 530 LYS C N 1
ATOM 25077 C CA . LYS C 1 533 ? 71.153 -15.674 18.733 1 76.087 530 LYS C CA 1
ATOM 25078 C C . LYS C 1 533 ? 70.847 -14.373 19.49 1 77.474 530 LYS C C 1
ATOM 25079 O O . LYS C 1 533 ? 71.504 -14.058 20.474 1 77.185 530 LYS C O 1
ATOM 25098 N N . ASP C 1 534 ? 69.855 -13.626 18.992 1 78.37 531 ASP C N 1
ATOM 25099 C CA . ASP C 1 534 ? 69.571 -12.3 19.525 1 80.937 531 ASP C CA 1
ATOM 25100 C C . ASP C 1 534 ? 69.256 -12.392 21.017 1 77.574 531 ASP C C 1
ATOM 25101 O O . ASP C 1 534 ? 69.881 -11.678 21.815 1 79.458 531 ASP C O 1
ATOM 25110 N N . GLU C 1 535 ? 68.4 -13.366 21.361 1 75.101 532 GLU C N 1
ATOM 25111 C CA . GLU C 1 535 ? 68.019 -13.593 22.739 1 72.888 532 GLU C CA 1
ATOM 25112 C C . GLU C 1 535 ? 69.205 -13.996 23.611 1 70.361 532 GLU C C 1
ATOM 25113 O O . GLU C 1 535 ? 69.354 -13.496 24.72 1 74.162 532 GLU C O 1
ATOM 25125 N N . ALA C 1 536 ? 70.038 -14.906 23.1 1 69.631 533 ALA C N 1
ATOM 25126 C CA . ALA C 1 536 ? 71.171 -15.438 23.85 1 70.729 533 ALA C CA 1
ATOM 25127 C C . ALA C 1 536 ? 72.184 -14.342 24.199 1 70.337 533 ALA C C 1
ATOM 25128 O O . ALA C 1 536 ? 72.565 -14.209 25.367 1 70.612 533 ALA C O 1
ATOM 25135 N N . TYR C 1 537 ? 72.572 -13.55 23.2 1 68.82 534 TYR C N 1
ATOM 25136 C CA . TYR C 1 537 ? 73.498 -12.449 23.442 1 72.665 534 TYR C CA 1
ATOM 25137 C C . TYR C 1 537 ? 72.879 -11.409 24.377 1 74.307 534 TYR C C 1
ATOM 25138 O O . TYR C 1 537 ? 73.606 -10.863 25.208 1 77.722 534 TYR C O 1
ATOM 25155 N N . HIS C 1 538 ? 71.552 -11.209 24.277 1 76.493 535 HIS C N 1
ATOM 25156 C CA . HIS C 1 538 ? 70.844 -10.319 25.191 1 77.276 535 HIS C CA 1
ATOM 25157 C C . HIS C 1 538 ? 70.942 -10.815 26.637 1 74.14 535 HIS C C 1
ATOM 25158 O O . HIS C 1 538 ? 71.25 -10.022 27.53 1 79.164 535 HIS C O 1
ATOM 25171 N N . LEU C 1 539 ? 70.677 -12.109 26.84 1 70.168 536 LEU C N 1
ATOM 25172 C CA . LEU C 1 539 ? 70.723 -12.699 28.175 1 73.448 536 LEU C CA 1
ATOM 25173 C C . LEU C 1 539 ? 72.118 -12.595 28.791 1 77.58 536 LEU C C 1
ATOM 25174 O O . LEU C 1 539 ? 72.248 -12.369 29.993 1 75.508 536 LEU C O 1
ATOM 25190 N N . GLY C 1 540 ? 73.146 -12.763 27.951 1 77.588 537 GLY C N 1
ATOM 25191 C CA . GLY C 1 540 ? 74.505 -12.572 28.415 1 78.907 537 GLY C CA 1
ATOM 25192 C C . GLY C 1 540 ? 74.764 -11.147 28.895 1 79.114 537 GLY C C 1
ATOM 25193 O O . GLY C 1 540 ? 75.391 -10.957 29.933 1 83.732 537 GLY C O 1
ATOM 25197 N N . MET C 1 541 ? 74.256 -10.17 28.14 1 76.457 538 MET C N 1
ATOM 25198 C CA . MET C 1 541 ? 74.406 -8.774 28.508 1 79.409 538 MET C CA 1
ATOM 25199 C C . MET C 1 541 ? 73.627 -8.429 29.775 1 81.224 538 MET C C 1
ATOM 25200 O O . MET C 1 541 ? 74.114 -7.654 30.609 1 83.599 538 MET C O 1
ATOM 25214 N N . GLU C 1 542 ? 72.421 -8.997 29.91 1 78.919 539 GLU C N 1
ATOM 25215 C CA . GLU C 1 542 ? 71.603 -8.788 31.105 1 86.045 539 GLU C CA 1
ATOM 25216 C C . GLU C 1 542 ? 72.296 -9.428 32.318 1 84.68 539 GLU C C 1
ATOM 25217 O O . GLU C 1 542 ? 72.126 -8.959 33.437 1 89.806 539 GLU C O 1
ATOM 25229 N N . TRP C 1 543 ? 73.072 -10.504 32.099 1 81.718 540 TRP C N 1
ATOM 25230 C CA . TRP C 1 543 ? 73.888 -11.084 33.149 1 79.484 540 TRP C CA 1
ATOM 25231 C C . TRP C 1 543 ? 75.016 -10.129 33.537 1 82.938 540 TRP C C 1
ATOM 25232 O O . TRP C 1 543 ? 75.18 -9.83 34.725 1 81.889 540 TRP C O 1
ATOM 25253 N N . ALA C 1 544 ? 75.765 -9.662 32.53 1 81.212 541 ALA C N 1
ATOM 25254 C CA . ALA C 1 544 ? 76.792 -8.642 32.729 1 84.245 541 ALA C CA 1
ATOM 25255 C C . ALA C 1 544 ? 76.311 -7.453 33.585 1 84.809 541 ALA C C 1
ATOM 25256 O O . ALA C 1 544 ? 77.01 -7.023 34.494 1 82.007 541 ALA C O 1
ATOM 25263 N N . ARG C 1 545 ? 75.09 -6.984 33.309 1 86.799 542 ARG C N 1
ATOM 25264 C CA . ARG C 1 545 ? 74.547 -5.819 34.001 1 92.595 542 ARG C CA 1
ATOM 25265 C C . ARG C 1 545 ? 74.088 -6.089 35.433 1 92.338 542 ARG C C 1
ATOM 25266 O O . ARG C 1 545 ? 73.783 -5.142 36.156 1 100.477 542 ARG C O 1
ATOM 25287 N N . CYS C 1 546 ? 74.067 -7.355 35.874 1 91.509 543 CYS C N 1
ATOM 25288 C CA . CYS C 1 546 ? 73.927 -7.667 37.294 1 91.893 543 CYS C CA 1
ATOM 25289 C C . CYS C 1 546 ? 75.142 -7.205 38.105 1 92.957 543 CYS C C 1
ATOM 25290 O O . CYS C 1 546 ? 75.061 -7.197 39.328 1 92.043 543 CYS C O 1
ATOM 25297 N N . TYR C 1 547 ? 76.263 -6.86 37.43 1 95.567 544 TYR C N 1
ATOM 25298 C CA . TYR C 1 547 ? 77.48 -6.409 38.08 1 94.796 544 TYR C CA 1
ATOM 25299 C C . TYR C 1 547 ? 77.724 -4.921 37.82 1 97.963 544 TYR C C 1
ATOM 25300 O O . TYR C 1 547 ? 77.257 -4.373 36.819 1 97.992 544 TYR C O 1
ATOM 25317 N N . ASP C 1 548 ? 78.525 -4.302 38.709 1 107.797 545 ASP C N 1
ATOM 25318 C CA . ASP C 1 548 ? 78.846 -2.881 38.665 1 111.707 545 ASP C CA 1
ATOM 25319 C C . ASP C 1 548 ? 79.605 -2.488 37.399 1 112.735 545 ASP C C 1
ATOM 25320 O O . ASP C 1 548 ? 80.363 -3.29 36.857 1 108.735 545 ASP C O 1
ATOM 25329 N N . ALA C 1 549 ? 79.415 -1.22 36.992 1 110.901 546 ALA C N 1
ATOM 25330 C CA . ALA C 1 549 ? 79.874 -0.662 35.72 1 112.734 546 ALA C CA 1
ATOM 25331 C C . ALA C 1 549 ? 81.32 -1.022 35.352 1 112.306 546 ALA C C 1
ATOM 25332 O O . ALA C 1 549 ? 81.573 -1.463 34.236 1 111.781 546 ALA C O 1
ATOM 25339 N N . GLY C 1 550 ? 82.247 -0.847 36.313 1 106.896 547 GLY C N 1
ATOM 25340 C CA . GLY C 1 550 ? 83.666 -1.09 36.11 1 108.862 547 GLY C CA 1
ATOM 25341 C C . GLY C 1 550 ? 84.124 -2.512 36.443 1 111.382 547 GLY C C 1
ATOM 25342 O O . GLY C 1 550 ? 85.302 -2.81 36.243 1 109.77 547 GLY C O 1
ATOM 25346 N N . SER C 1 551 ? 83.219 -3.377 36.93 1 115.933 548 SER C N 1
ATOM 25347 C CA . SER C 1 551 ? 83.577 -4.613 37.604 1 119.465 548 SER C CA 1
ATOM 25348 C C . SER C 1 551 ? 84.269 -5.598 36.649 1 117.116 548 SER C C 1
ATOM 25349 O O . SER C 1 551 ? 83.981 -5.581 35.439 1 111.078 548 SER C O 1
ATOM 25356 N N . PRO C 1 552 ? 85.184 -6.46 37.145 1 118.218 549 PRO C N 1
ATOM 25357 C CA . PRO C 1 552 ? 85.738 -7.568 36.348 1 117.129 549 PRO C CA 1
ATOM 25358 C C . PRO C 1 552 ? 84.68 -8.462 35.695 1 112.588 549 PRO C C 1
ATOM 25359 O O . PRO C 1 552 ? 84.817 -8.827 34.533 1 108.831 549 PRO C O 1
ATOM 25370 N N . SER C 1 553 ? 83.636 -8.791 36.474 1 109.762 550 SER C N 1
ATOM 25371 C CA . SER C 1 553 ? 82.557 -9.648 35.995 1 108.594 550 SER C CA 1
ATOM 25372 C C . SER C 1 553 ? 81.842 -9.052 34.781 1 104.808 550 SER C C 1
ATOM 25373 O O . SER C 1 553 ? 81.627 -9.765 33.796 1 99.36 550 SER C O 1
ATOM 25380 N N . ARG C 1 554 ? 81.54 -7.748 34.849 1 102.142 551 ARG C N 1
ATOM 25381 C CA . ARG C 1 554 ? 80.821 -7.087 33.771 1 99.596 551 ARG C CA 1
ATOM 25382 C C . ARG C 1 554 ? 81.691 -7.013 32.517 1 95.185 551 ARG C C 1
ATOM 25383 O O . ARG C 1 554 ? 81.223 -7.359 31.435 1 91.458 551 ARG C O 1
ATOM 25404 N N . VAL C 1 555 ? 82.908 -6.49 32.652 1 96.563 552 VAL C N 1
ATOM 25405 C CA . VAL C 1 555 ? 83.776 -6.304 31.491 1 97.27 552 VAL C CA 1
ATOM 25406 C C . VAL C 1 555 ? 84.048 -7.654 30.814 1 94.153 552 VAL C C 1
ATOM 25407 O O . VAL C 1 555 ? 84.046 -7.715 29.587 1 89.332 552 VAL C O 1
ATOM 25420 N N . LEU C 1 556 ? 84.225 -8.707 31.641 1 98.715 553 LEU C N 1
ATOM 25421 C CA . LEU C 1 556 ? 84.42 -10.062 31.15 1 96.907 553 LEU C CA 1
ATOM 25422 C C . LEU C 1 556 ? 83.231 -10.502 30.301 1 96.533 553 LEU C C 1
ATOM 25423 O O . LEU C 1 556 ? 83.419 -10.896 29.151 1 98.215 553 LEU C O 1
ATOM 25439 N N . LEU C 1 557 ? 82.039 -10.457 30.899 1 93.825 554 LEU C N 1
ATOM 25440 C CA . LEU C 1 557 ? 80.822 -10.927 30.239 1 89.411 554 LEU C CA 1
ATOM 25441 C C . LEU C 1 557 ? 80.478 -10.13 28.984 1 87.821 554 LEU C C 1
ATOM 25442 O O . LEU C 1 557 ? 80.007 -10.727 28.016 1 90.606 554 LEU C O 1
ATOM 25458 N N . GLU C 1 558 ? 80.733 -8.811 29.004 1 86.94 555 GLU C N 1
ATOM 25459 C CA . GLU C 1 558 ? 80.454 -7.957 27.855 1 87.299 555 GLU C CA 1
ATOM 25460 C C . GLU C 1 558 ? 81.424 -8.258 26.719 1 90.53 555 GLU C C 1
ATOM 25461 O O . GLU C 1 558 ? 80.984 -8.353 25.571 1 87.556 555 GLU C O 1
ATOM 25473 N N . GLU C 1 559 ? 82.721 -8.408 27.043 1 102.244 556 GLU C N 1
ATOM 25474 C CA . GLU C 1 559 ? 83.715 -8.79 26.048 1 109.216 556 GLU C CA 1
ATOM 25475 C C . GLU C 1 559 ? 83.34 -10.131 25.408 1 111.044 556 GLU C C 1
ATOM 25476 O O . GLU C 1 559 ? 83.411 -10.251 24.189 1 114.366 556 GLU C O 1
ATOM 25488 N N . MET C 1 560 ? 82.949 -11.1 26.239 1 105.604 557 MET C N 1
ATOM 25489 C CA . MET C 1 560 ? 82.521 -12.414 25.77 1 102.315 557 MET C CA 1
ATOM 25490 C C . MET C 1 560 ? 81.379 -12.315 24.756 1 96.925 557 MET C C 1
ATOM 25491 O O . MET C 1 560 ? 81.48 -12.85 23.664 1 98.164 557 MET C O 1
ATOM 25505 N N . MET C 1 561 ? 80.315 -11.615 25.138 1 93.275 558 MET C N 1
ATOM 25506 C CA . MET C 1 561 ? 79.141 -11.485 24.281 1 91.291 558 MET C CA 1
ATOM 25507 C C . MET C 1 561 ? 79.456 -10.713 22.993 1 89.424 558 MET C C 1
ATOM 25508 O O . MET C 1 561 ? 78.979 -11.104 21.925 1 81.166 558 MET C O 1
ATOM 25522 N N . ASN C 1 562 ? 80.305 -9.683 23.082 1 90.542 559 ASN C N 1
ATOM 25523 C CA . ASN C 1 562 ? 80.677 -8.898 21.906 1 94.068 559 ASN C CA 1
ATOM 25524 C C . ASN C 1 562 ? 81.674 -9.589 20.98 1 93.859 559 ASN C C 1
ATOM 25525 O O . ASN C 1 562 ? 81.867 -9.082 19.882 1 97.065 559 ASN C O 1
ATOM 25536 N N . THR C 1 563 ? 82.335 -10.677 21.397 1 96.257 560 THR C N 1
ATOM 25537 C CA . THR C 1 563 ? 83.392 -11.297 20.584 1 98.87 560 THR C CA 1
ATOM 25538 C C . THR C 1 563 ? 83.186 -12.782 20.312 1 90.443 560 THR C C 1
ATOM 25539 O O . THR C 1 563 ? 83.645 -13.25 19.266 1 89.064 560 THR C O 1
ATOM 25549 N N . TRP C 1 564 ? 82.552 -13.522 21.235 1 86.257 561 TRP C N 1
ATOM 25550 C CA . TRP C 1 564 ? 82.421 -14.964 21.107 1 85.813 561 TRP C CA 1
ATOM 25551 C C . TRP C 1 564 ? 81.332 -15.341 20.106 1 83.466 561 TRP C C 1
ATOM 25552 O O . TRP C 1 564 ? 80.349 -14.621 19.945 1 82.833 561 TRP C O 1
ATOM 25573 N N . TRP C 1 565 ? 81.528 -16.516 19.49 1 81.678 562 TRP C N 1
ATOM 25574 C CA . TRP C 1 565 ? 80.588 -17.106 18.554 1 80.073 562 TRP C CA 1
ATOM 25575 C C . TRP C 1 565 ? 79.622 -18.034 19.28 1 79.438 562 TRP C C 1
ATOM 25576 O O . TRP C 1 565 ? 80.029 -18.788 20.156 1 84.874 562 TRP C O 1
ATOM 25597 N N . LEU C 1 566 ? 78.352 -17.991 18.868 1 78.474 563 LEU C N 1
ATOM 25598 C CA . LEU C 1 566 ? 77.382 -19.013 19.191 1 73.921 563 LEU C CA 1
ATOM 25599 C C . LEU C 1 566 ? 77.36 -19.987 18.024 1 71.966 563 LEU C C 1
ATOM 25600 O O . LEU C 1 566 ? 77.222 -19.576 16.878 1 69.067 563 LEU C O 1
ATOM 25616 N N . VAL C 1 567 ? 77.498 -21.278 18.339 1 75.304 564 VAL C N 1
ATOM 25617 C CA . VAL C 1 567 ? 77.695 -22.332 17.352 1 78.312 564 VAL C CA 1
ATOM 25618 C C . VAL C 1 567 ? 76.703 -23.447 17.662 1 78.036 564 VAL C C 1
ATOM 25619 O O . VAL C 1 567 ? 76.593 -23.873 18.81 1 80.668 564 VAL C O 1
ATOM 25632 N N . ASN C 1 568 ? 76.063 -23.966 16.607 1 75.968 565 ASN C N 1
ATOM 25633 C CA . ASN C 1 568 ? 75.153 -25.096 16.668 1 75.108 565 ASN C CA 1
ATOM 25634 C C . ASN C 1 568 ? 75.692 -26.132 15.691 1 71.356 565 ASN C C 1
ATOM 25635 O O . ASN C 1 568 ? 75.829 -25.811 14.523 1 68.978 565 ASN C O 1
ATOM 25646 N N . ILE C 1 569 ? 75.907 -27.365 16.164 1 71.194 566 ILE C N 1
ATOM 25647 C CA . ILE C 1 569 ? 76.399 -28.464 15.342 1 71.748 566 ILE C CA 1
ATOM 25648 C C . ILE C 1 569 ? 75.433 -29.624 15.521 1 67.114 566 ILE C C 1
ATOM 25649 O O . ILE C 1 569 ? 75.126 -29.998 16.643 1 63.301 566 ILE C O 1
ATOM 25665 N N . VAL C 1 570 ? 75.021 -30.231 14.403 1 65.718 567 VAL C N 1
ATOM 25666 C CA . VAL C 1 570 ? 74.171 -31.404 14.385 1 63.759 567 VAL C CA 1
ATOM 25667 C C . VAL C 1 570 ? 74.93 -32.496 13.652 1 66.315 567 VAL C C 1
ATOM 25668 O O . VAL C 1 570 ? 75.436 -32.258 12.559 1 70.181 567 VAL C O 1
ATOM 25681 N N . ASN C 1 571 ? 74.926 -33.699 14.236 1 67.353 568 ASN C N 1
ATOM 25682 C CA . ASN C 1 571 ? 75.448 -34.883 13.581 1 71.715 568 ASN C CA 1
ATOM 25683 C C . ASN C 1 571 ? 74.262 -35.623 12.994 1 68.72 568 ASN C C 1
ATOM 25684 O O . ASN C 1 571 ? 73.549 -36.278 13.736 1 72.4 568 ASN C O 1
ATOM 25695 N N . ASN C 1 572 ? 74.137 -35.585 11.668 1 69.742 569 ASN C N 1
ATOM 25696 C CA . ASN C 1 572 ? 72.976 -36.166 10.998 1 76.711 569 ASN C CA 1
ATOM 25697 C C . ASN C 1 572 ? 72.978 -37.695 11.082 1 78.071 569 ASN C C 1
ATOM 25698 O O . ASN C 1 572 ? 71.91 -38.295 10.938 1 84.696 569 ASN C O 1
ATOM 25709 N N . ASP C 1 573 ? 74.144 -38.317 11.33 1 77.911 570 ASP C N 1
ATOM 25710 C CA . ASP C 1 573 ? 74.18 -39.737 11.591 1 85.298 570 ASP C CA 1
ATOM 25711 C C . ASP C 1 573 ? 73.805 -40.035 13.052 1 80.008 570 ASP C C 1
ATOM 25712 O O . ASP C 1 573 ? 74.653 -40.016 13.923 1 78.907 570 ASP C O 1
ATOM 25721 N N . PHE C 1 574 ? 72.566 -40.453 13.243 1 76.605 571 PHE C N 1
ATOM 25722 C CA . PHE C 1 574 ? 71.985 -40.707 14.555 1 80.303 571 PHE C CA 1
ATOM 25723 C C . PHE C 1 574 ? 72.313 -42.123 15.039 1 83.79 571 PHE C C 1
ATOM 25724 O O . PHE C 1 574 ? 71.882 -42.495 16.138 1 82.141 571 PHE C O 1
ATOM 25741 N N . HIS C 1 575 ? 73.051 -42.908 14.242 1 87.677 572 HIS C N 1
ATOM 25742 C CA . HIS C 1 575 ? 73.69 -44.13 14.728 1 84.483 572 HIS C CA 1
ATOM 25743 C C . HIS C 1 575 ? 74.868 -43.818 15.644 1 82.102 572 HIS C C 1
ATOM 25744 O O . HIS C 1 575 ? 75.196 -44.655 16.47 1 88.033 572 HIS C O 1
ATOM 25757 N N . GLN C 1 576 ? 75.477 -42.628 15.507 1 91.155 573 GLN C N 1
ATOM 25758 C CA . GLN C 1 576 ? 76.714 -42.27 16.181 1 96.076 573 GLN C CA 1
ATOM 25759 C C . GLN C 1 576 ? 76.468 -41.31 17.347 1 93.864 573 GLN C C 1
ATOM 25760 O O . GLN C 1 576 ? 76.026 -40.168 17.135 1 89.506 573 GLN C O 1
ATOM 25774 N N . GLY C 1 577 ? 76.836 -41.74 18.57 1 92.162 574 GLY C N 1
ATOM 25775 C CA . GLY C 1 577 ? 76.73 -40.937 19.782 1 94.355 574 GLY C CA 1
ATOM 25776 C C . GLY C 1 577 ? 77.862 -39.92 19.974 1 95.708 574 GLY C C 1
ATOM 25777 O O . GLY C 1 577 ? 77.603 -38.807 20.425 1 99.351 574 GLY C O 1
ATOM 25781 N N . ASN C 1 578 ? 79.108 -40.292 19.634 1 100.707 575 ASN C N 1
ATOM 25782 C CA . ASN C 1 578 ? 80.314 -39.641 20.15 1 97.033 575 ASN C CA 1
ATOM 25783 C C . ASN C 1 578 ? 81.087 -38.779 19.159 1 88.182 575 ASN C C 1
ATOM 25784 O O . ASN C 1 578 ? 82.009 -38.083 19.589 1 85.528 575 ASN C O 1
ATOM 25795 N N . THR C 1 579 ? 80.726 -38.753 17.876 1 86.728 576 THR C N 1
ATOM 25796 C CA . THR C 1 579 ? 81.592 -38.147 16.863 1 89.76 576 THR C CA 1
ATOM 25797 C C . THR C 1 579 ? 81.682 -36.621 17.014 1 90.752 576 THR C C 1
ATOM 25798 O O . THR C 1 579 ? 82.691 -36.05 16.617 1 103.062 576 THR C O 1
ATOM 25808 N N . LEU C 1 580 ? 80.666 -35.968 17.606 1 88.044 577 LEU C N 1
ATOM 25809 C CA . LEU C 1 580 ? 80.756 -34.542 17.905 1 94.766 577 LEU C CA 1
ATOM 25810 C C . LEU C 1 580 ? 81.853 -34.233 18.915 1 93.993 577 LEU C C 1
ATOM 25811 O O . LEU C 1 580 ? 82.629 -33.301 18.717 1 95.277 577 LEU C O 1
ATOM 25827 N N . PHE C 1 581 ? 81.89 -35.033 19.977 1 90.713 578 PHE C N 1
ATOM 25828 C CA . PHE C 1 581 ? 82.875 -34.88 21.041 1 88.588 578 PHE C CA 1
ATOM 25829 C C . PHE C 1 581 ? 84.276 -35.229 20.552 1 88.336 578 PHE C C 1
ATOM 25830 O O . PHE C 1 581 ? 85.224 -34.566 20.969 1 90.17 578 PHE C O 1
ATOM 25847 N N . GLU C 1 582 ? 84.377 -36.25 19.68 1 89.593 579 GLU C N 1
ATOM 25848 C CA . GLU C 1 582 ? 85.636 -36.638 19.051 1 95.534 579 GLU C CA 1
ATOM 25849 C C . GLU C 1 582 ? 86.203 -35.498 18.207 1 92.268 579 GLU C C 1
ATOM 25850 O O . GLU C 1 582 ? 87.316 -35.06 18.458 1 96.479 579 GLU C O 1
ATOM 25862 N N . ILE C 1 583 ? 85.367 -34.953 17.309 1 93.684 580 ILE C N 1
ATOM 25863 C CA . ILE C 1 583 ? 85.718 -33.813 16.461 1 95.115 580 ILE C CA 1
ATOM 25864 C C . ILE C 1 583 ? 86.275 -32.639 17.274 1 93.171 580 ILE C C 1
ATOM 25865 O O . ILE C 1 583 ? 87.14 -31.931 16.766 1 99.052 580 ILE C O 1
ATOM 25881 N N . LEU C 1 584 ? 85.748 -32.417 18.495 1 89.574 581 LEU C N 1
ATOM 25882 C CA . LEU C 1 584 ? 86.122 -31.268 19.31 1 95.772 581 LEU C CA 1
ATOM 25883 C C . LEU C 1 584 ? 87.146 -31.605 20.381 1 101.798 581 LEU C C 1
ATOM 25884 O O . LEU C 1 584 ? 87.386 -30.767 21.251 1 107.301 581 LEU C O 1
ATOM 25900 N N . LYS C 1 585 ? 87.796 -32.78 20.301 1 109.499 582 LYS C N 1
ATOM 25901 C CA . LYS C 1 585 ? 88.745 -33.214 21.308 1 109.365 582 LYS C CA 1
ATOM 25902 C C . LYS C 1 585 ? 90.072 -32.489 21.053 1 111.833 582 LYS C C 1
ATOM 25903 O O . LYS C 1 585 ? 90.493 -32.349 19.894 1 109.214 582 LYS C O 1
ATOM 25922 N N . GLY C 1 586 ? 90.683 -31.999 22.143 1 117.223 583 GLY C N 1
ATOM 25923 C CA . GLY C 1 586 ? 91.965 -31.307 22.081 1 119.554 583 GLY C CA 1
ATOM 25924 C C . GLY C 1 586 ? 91.884 -29.824 21.714 1 119.12 583 GLY C C 1
ATOM 25925 O O . GLY C 1 586 ? 92.931 -29.181 21.772 1 119.663 583 GLY C O 1
ATOM 25929 N N . LEU C 1 587 ? 90.681 -29.258 21.524 1 108.314 584 LEU C N 1
ATOM 25930 C CA . LEU C 1 587 ? 90.507 -27.823 21.395 1 107.354 584 LEU C CA 1
ATOM 25931 C C . LEU C 1 587 ? 90.316 -27.189 22.763 1 102.159 584 LEU C C 1
ATOM 25932 O O . LEU C 1 587 ? 89.535 -27.681 23.565 1 101.511 584 LEU C O 1
ATOM 25948 N N . GLU C 1 588 ? 91.026 -26.085 23.017 1 102.609 585 GLU C N 1
ATOM 25949 C CA . GLU C 1 588 ? 90.96 -25.392 24.292 1 103.118 585 GLU C CA 1
ATOM 25950 C C . GLU C 1 588 ? 91.112 -23.894 24.076 1 105.442 585 GLU C C 1
ATOM 25951 O O . GLU C 1 588 ? 91.98 -23.463 23.326 1 106.55 585 GLU C O 1
ATOM 25963 N N . VAL C 1 589 ? 90.268 -23.118 24.762 1 114.463 586 VAL C N 1
ATOM 25964 C CA . VAL C 1 589 ? 90.401 -21.674 24.824 1 117.449 586 VAL C CA 1
ATOM 25965 C C . VAL C 1 589 ? 91.575 -21.395 25.761 1 118.649 586 VAL C C 1
ATOM 25966 O O . VAL C 1 589 ? 91.65 -21.964 26.846 1 116.39 586 VAL C O 1
ATOM 25979 N N . THR C 1 590 ? 92.49 -20.518 25.333 1 117.108 587 THR C N 1
ATOM 25980 C CA . THR C 1 590 ? 93.623 -20.114 26.161 1 123.147 587 THR C CA 1
ATOM 25981 C C . THR C 1 590 ? 93.209 -18.921 27.015 1 124.454 587 THR C C 1
ATOM 25982 O O . THR C 1 590 ? 92.2 -18.262 26.749 1 126.381 587 THR C O 1
ATOM 25992 N N . ASP C 1 591 ? 94.022 -18.639 28.045 1 130.807 588 ASP C N 1
ATOM 25993 C CA . ASP C 1 591 ? 93.764 -17.571 29.005 1 131.954 588 ASP C CA 1
ATOM 25994 C C . ASP C 1 591 ? 92.432 -17.775 29.728 1 121.768 588 ASP C C 1
ATOM 25995 O O . ASP C 1 591 ? 91.612 -16.857 29.803 1 128.741 588 ASP C O 1
ATOM 26004 N N . LEU C 1 592 ? 92.213 -18.999 30.232 1 110.29 589 LEU C N 1
ATOM 26005 C CA . LEU C 1 592 ? 91.033 -19.35 31.009 1 104.746 589 LEU C CA 1
ATOM 26006 C C . LEU C 1 592 ? 91.009 -18.651 32.366 1 106.335 589 LEU C C 1
ATOM 26007 O O . LEU C 1 592 ? 89.932 -18.446 32.916 1 107.807 589 LEU C O 1
ATOM 26023 N N . ASP C 1 593 ? 92.194 -18.345 32.91 1 112.757 590 ASP C N 1
ATOM 26024 C CA . ASP C 1 593 ? 92.356 -17.714 34.209 1 117.059 590 ASP C CA 1
ATOM 26025 C C . ASP C 1 593 ? 92.646 -16.22 34.131 1 120.97 590 ASP C C 1
ATOM 26026 O O . ASP C 1 593 ? 92.737 -15.593 35.193 1 119.659 590 ASP C O 1
ATOM 26035 N N . LYS C 1 594 ? 92.752 -15.656 32.909 1 124.226 591 LYS C N 1
ATOM 26036 C CA . LYS C 1 594 ? 93.054 -14.254 32.704 1 123.211 591 LYS C CA 1
ATOM 26037 C C . LYS C 1 594 ? 91.91 -13.381 33.22 1 119.24 591 LYS C C 1
ATOM 26038 O O . LYS C 1 594 ? 90.761 -13.581 32.838 1 121.842 591 LYS C O 1
ATOM 26057 N N . VAL C 1 595 ? 92.267 -12.375 34.028 1 123.326 592 VAL C N 1
ATOM 26058 C CA . VAL C 1 595 ? 91.338 -11.402 34.574 1 124.683 592 VAL C CA 1
ATOM 26059 C C . VAL C 1 595 ? 91.53 -10.084 33.81 1 127.467 592 VAL C C 1
ATOM 26060 O O . VAL C 1 595 ? 92.635 -9.543 33.801 1 129.167 592 VAL C O 1
ATOM 26073 N N . PRO C 1 596 ? 90.465 -9.5 33.208 1 131.734 593 PRO C N 1
ATOM 26074 C CA . PRO C 1 596 ? 90.581 -8.232 32.468 1 134.433 593 PRO C CA 1
ATOM 26075 C C . PRO C 1 596 ? 90.826 -7.002 33.359 1 137.602 593 PRO C C 1
ATOM 26076 O O . PRO C 1 596 ? 90.027 -6.791 34.294 1 144.961 593 PRO C O 1
ATOM 26087 N N . SER D 1 1 ? 37.625 -16.941 -24.402 1 56.499 -2 SER D N 1
ATOM 26088 C CA . SER D 1 1 ? 36.981 -15.616 -24.275 1 57.586 -2 SER D CA 1
ATOM 26089 C C . SER D 1 1 ? 37.496 -14.695 -25.364 1 60.062 -2 SER D C 1
ATOM 26090 O O . SER D 1 1 ? 38.523 -14.973 -25.986 1 62.655 -2 SER D O 1
ATOM 26099 N N . ASN D 1 2 ? 36.76 -13.593 -25.576 1 55.662 -1 ASN D N 1
ATOM 26100 C CA . ASN D 1 2 ? 37.132 -12.567 -26.547 1 51.67 -1 ASN D CA 1
ATOM 26101 C C . ASN D 1 2 ? 37.265 -13.111 -27.962 1 47.705 -1 ASN D C 1
ATOM 26102 O O . ASN D 1 2 ? 38.051 -12.605 -28.732 1 46.525 -1 ASN D O 1
ATOM 26113 N N . ALA D 1 3 ? 36.606 -14.235 -28.262 1 47.265 0 ALA D N 1
ATOM 26114 C CA . ALA D 1 3 ? 36.783 -14.923 -29.53 1 47.06 0 ALA D CA 1
ATOM 26115 C C . ALA D 1 3 ? 38.222 -15.381 -29.814 1 47.548 0 ALA D C 1
ATOM 26116 O O . ALA D 1 3 ? 38.551 -15.54 -30.981 1 47.268 0 ALA D O 1
ATOM 26123 N N . MET D 1 4 ? 39.059 -15.558 -28.774 1 45.685 1 MET D N 1
ATOM 26124 C CA . MET D 1 4 ? 40.422 -15.993 -28.969 1 50.47 1 MET D CA 1
ATOM 26125 C C . MET D 1 4 ? 40.369 -17.475 -29.397 1 53.31 1 MET D C 1
ATOM 26126 O O . MET D 1 4 ? 39.836 -18.348 -28.708 1 46.245 1 MET D O 1
ATOM 26140 N N . HIS D 1 5 ? 40.971 -17.749 -30.546 1 52.817 2 HIS D N 1
ATOM 26141 C CA . HIS D 1 5 ? 41.131 -19.079 -31.09 1 46.402 2 HIS D CA 1
ATOM 26142 C C . HIS D 1 5 ? 42.596 -19.49 -31.057 1 48.042 2 HIS D C 1
ATOM 26143 O O . HIS D 1 5 ? 43.457 -18.756 -31.51 1 50.707 2 HIS D O 1
ATOM 26156 N N . ILE D 1 6 ? 42.87 -20.704 -30.581 1 51.337 3 ILE D N 1
ATOM 26157 C CA . ILE D 1 6 ? 44.228 -21.197 -30.429 1 52.027 3 ILE D CA 1
ATOM 26158 C C . ILE D 1 6 ? 44.967 -21.239 -31.763 1 51.686 3 ILE D C 1
ATOM 26159 O O . ILE D 1 6 ? 46.143 -20.924 -31.784 1 49.074 3 ILE D O 1
ATOM 26175 N N . ARG D 1 7 ? 44.282 -21.571 -32.863 1 56.927 4 ARG D N 1
ATOM 26176 C CA . ARG D 1 7 ? 44.916 -21.615 -34.18 1 57.865 4 ARG D CA 1
ATOM 26177 C C . ARG D 1 7 ? 45.62 -20.289 -34.529 1 55.125 4 ARG D C 1
ATOM 26178 O O . ARG D 1 7 ? 46.691 -20.301 -35.104 1 58.205 4 ARG D O 1
ATOM 26199 N N . ASP D 1 8 ? 45.026 -19.171 -34.114 1 57.253 5 ASP D N 1
ATOM 26200 C CA . ASP D 1 8 ? 45.569 -17.844 -34.328 1 59.742 5 ASP D CA 1
ATOM 26201 C C . ASP D 1 8 ? 46.764 -17.589 -33.423 1 57.161 5 ASP D C 1
ATOM 26202 O O . ASP D 1 8 ? 47.751 -17.006 -33.875 1 55.06 5 ASP D O 1
ATOM 26211 N N . MET D 1 9 ? 46.651 -17.998 -32.157 1 55.277 6 MET D N 1
ATOM 26212 C CA . MET D 1 9 ? 47.758 -17.944 -31.208 1 60.81 6 MET D CA 1
ATOM 26213 C C . MET D 1 9 ? 48.974 -18.749 -31.708 1 59.206 6 MET D C 1
ATOM 26214 O O . MET D 1 9 ? 50.11 -18.29 -31.584 1 56.772 6 MET D O 1
ATOM 26228 N N . LEU D 1 10 ? 48.713 -19.929 -32.285 1 53.924 7 LEU D N 1
ATOM 26229 C CA . LEU D 1 10 ? 49.751 -20.78 -32.86 1 52.238 7 LEU D CA 1
ATOM 26230 C C . LEU D 1 10 ? 50.381 -20.179 -34.11 1 58.246 7 LEU D C 1
ATOM 26231 O O . LEU D 1 10 ? 51.598 -20.233 -34.289 1 62.493 7 LEU D O 1
ATOM 26247 N N . ALA D 1 11 ? 49.551 -19.619 -34.987 1 62.382 8 ALA D N 1
ATOM 26248 C CA . ALA D 1 11 ? 50.032 -18.874 -36.152 1 56.976 8 ALA D CA 1
ATOM 26249 C C . ALA D 1 11 ? 50.983 -17.746 -35.757 1 59.824 8 ALA D C 1
ATOM 26250 O O . ALA D 1 11 ? 52.021 -17.594 -36.397 1 71.803 8 ALA D O 1
ATOM 26257 N N . GLU D 1 12 ? 50.641 -17.024 -34.68 1 59.6 9 GLU D N 1
ATOM 26258 C CA . GLU D 1 12 ? 51.491 -15.957 -34.17 1 64.542 9 GLU D CA 1
ATOM 26259 C C . GLU D 1 12 ? 52.784 -16.483 -33.581 1 63.337 9 GLU D C 1
ATOM 26260 O O . GLU D 1 12 ? 53.807 -15.829 -33.718 1 68.81 9 GLU D O 1
ATOM 26272 N N . ALA D 1 13 ? 52.73 -17.618 -32.887 1 63.374 10 ALA D N 1
ATOM 26273 C CA . ALA D 1 13 ? 53.936 -18.247 -32.367 1 67.727 10 ALA D CA 1
ATOM 26274 C C . ALA D 1 13 ? 54.879 -18.596 -33.51 1 68.78 10 ALA D C 1
ATOM 26275 O O . ALA D 1 13 ? 56.081 -18.374 -33.396 1 71.275 10 ALA D O 1
ATOM 26282 N N . GLU D 1 14 ? 54.302 -19.122 -34.6 1 73.714 11 GLU D N 1
ATOM 26283 C CA . GLU D 1 14 ? 55.079 -19.591 -35.737 1 74.665 11 GLU D CA 1
ATOM 26284 C C . GLU D 1 14 ? 55.709 -18.416 -36.483 1 69.512 11 GLU D C 1
ATOM 26285 O O . GLU D 1 14 ? 56.792 -18.547 -37.019 1 73.235 11 GLU D O 1
ATOM 26297 N N . ARG D 1 15 ? 55.035 -17.264 -36.492 1 69.225 12 ARG D N 1
ATOM 26298 C CA . ARG D 1 15 ? 55.535 -16.069 -37.161 1 64.608 12 ARG D CA 1
ATOM 26299 C C . ARG D 1 15 ? 56.591 -15.361 -36.315 1 61.913 12 ARG D C 1
ATOM 26300 O O . ARG D 1 15 ? 57.634 -15.011 -36.845 1 76.49 12 ARG D O 1
ATOM 26321 N N . THR D 1 16 ? 56.29 -15.09 -35.042 1 57.023 13 THR D N 1
ATOM 26322 C CA . THR D 1 16 ? 57.144 -14.316 -34.173 1 61.308 13 THR D CA 1
ATOM 26323 C C . THR D 1 16 ? 58.313 -15.087 -33.576 1 66.831 13 THR D C 1
ATOM 26324 O O . THR D 1 16 ? 59.313 -14.478 -33.179 1 63.606 13 THR D O 1
ATOM 26334 N N . GLY D 1 17 ? 58.091 -16.386 -33.319 1 73.379 14 GLY D N 1
ATOM 26335 C CA . GLY D 1 17 ? 59.027 -17.197 -32.554 1 71.272 14 GLY D CA 1
ATOM 26336 C C . GLY D 1 17 ? 59.046 -16.858 -31.065 1 71.631 14 GLY D C 1
ATOM 26337 O O . GLY D 1 17 ? 59.891 -17.386 -30.335 1 71.111 14 GLY D O 1
ATOM 26341 N N . GLU D 1 18 ? 58.054 -16.062 -30.602 1 69.974 15 GLU D N 1
ATOM 26342 C CA . GLU D 1 18 ? 57.943 -15.639 -29.222 1 68.22 15 GLU D CA 1
ATOM 26343 C C . GLU D 1 18 ? 57.838 -16.841 -28.29 1 63.968 15 GLU D C 1
ATOM 26344 O O . GLU D 1 18 ? 57.417 -17.906 -28.749 1 71.731 15 GLU D O 1
ATOM 26356 N N . PRO D 1 19 ? 58.149 -16.719 -26.989 1 65.124 16 PRO D N 1
ATOM 26357 C CA . PRO D 1 19 ? 57.806 -17.768 -26.016 1 68.321 16 PRO D CA 1
ATOM 26358 C C . PRO D 1 19 ? 56.3 -18.061 -26.037 1 66.906 16 PRO D C 1
ATOM 26359 O O . PRO D 1 19 ? 55.505 -17.158 -25.806 1 70.466 16 PRO D O 1
ATOM 26370 N N . SER D 1 20 ? 55.936 -19.262 -26.496 1 60.377 17 SER D N 1
ATOM 26371 C CA . SER D 1 20 ? 54.548 -19.66 -26.646 1 54.493 17 SER D CA 1
ATOM 26372 C C . SER D 1 20 ? 54.39 -21.054 -26.054 1 52.684 17 SER D C 1
ATOM 26373 O O . SER D 1 20 ? 54.937 -22.025 -26.576 1 54.642 17 SER D O 1
ATOM 26380 N N . PHE D 1 21 ? 53.64 -21.138 -24.959 1 52.529 18 PHE D N 1
ATOM 26381 C CA . PHE D 1 21 ? 53.437 -22.401 -24.29 1 54.164 18 PHE D CA 1
ATOM 26382 C C . PHE D 1 21 ? 52.113 -22.42 -23.539 1 55.991 18 PHE D C 1
ATOM 26383 O O . PHE D 1 21 ? 51.489 -21.383 -23.309 1 54.904 18 PHE D O 1
ATOM 26400 N N . SER D 1 22 ? 51.683 -23.637 -23.2 1 55.047 19 SER D N 1
ATOM 26401 C CA . SER D 1 22 ? 50.405 -23.889 -22.555 1 50.313 19 SER D CA 1
ATOM 26402 C C . SER D 1 22 ? 50.574 -25.004 -21.536 1 53.866 19 SER D C 1
ATOM 26403 O O . SER D 1 22 ? 51.456 -25.841 -21.679 1 61.419 19 SER D O 1
ATOM 26410 N N . PHE D 1 23 ? 49.713 -25.027 -20.51 1 50.942 20 PHE D N 1
ATOM 26411 C CA . PHE D 1 23 ? 49.785 -26.007 -19.436 1 43.515 20 PHE D CA 1
ATOM 26412 C C . PHE D 1 23 ? 48.515 -26.816 -19.383 1 42.02 20 PHE D C 1
ATOM 26413 O O . PHE D 1 23 ? 47.461 -26.245 -19.264 1 40.994 20 PHE D O 1
ATOM 26430 N N . GLU D 1 24 ? 48.642 -28.145 -19.322 1 48.108 21 GLU D N 1
ATOM 26431 C CA . GLU D 1 24 ? 47.519 -29.047 -19.126 1 47.902 21 GLU D CA 1
ATOM 26432 C C . GLU D 1 24 ? 47.432 -29.423 -17.651 1 48.952 21 GLU D C 1
ATOM 26433 O O . GLU D 1 24 ? 48.44 -29.777 -17.024 1 49.977 21 GLU D O 1
ATOM 26445 N N . TYR D 1 25 ? 46.207 -29.365 -17.118 1 45.948 22 TYR D N 1
ATOM 26446 C CA . TYR D 1 25 ? 45.89 -29.837 -15.779 1 45.325 22 TYR D CA 1
ATOM 26447 C C . TYR D 1 25 ? 44.803 -30.886 -15.86 1 47.237 22 TYR D C 1
ATOM 26448 O O . TYR D 1 25 ? 44.018 -30.874 -16.803 1 53.694 22 TYR D O 1
ATOM 26465 N N . PHE D 1 26 ? 44.735 -31.755 -14.841 1 47.821 23 PHE D N 1
ATOM 26466 C CA . PHE D 1 26 ? 43.674 -32.745 -14.768 1 49.757 23 PHE D CA 1
ATOM 26467 C C . PHE D 1 26 ? 42.838 -32.515 -13.515 1 47.759 23 PHE D C 1
ATOM 26468 O O . PHE D 1 26 ? 43.35 -31.975 -12.545 1 45.12 23 PHE D O 1
ATOM 26485 N N . PRO D 1 27 ? 41.554 -32.971 -13.493 1 50.246 24 PRO D N 1
ATOM 26486 C CA . PRO D 1 27 ? 40.706 -32.868 -12.31 1 49.629 24 PRO D CA 1
ATOM 26487 C C . PRO D 1 27 ? 41.271 -33.672 -11.153 1 52.055 24 PRO D C 1
ATOM 26488 O O . PRO D 1 27 ? 41.455 -34.871 -11.325 1 62.133 24 PRO D O 1
ATOM 26499 N N . PRO D 1 28 ? 41.628 -33.057 -10.001 1 48.911 25 PRO D N 1
ATOM 26500 C CA . PRO D 1 28 ? 42.106 -33.816 -8.839 1 55.632 25 PRO D CA 1
ATOM 26501 C C . PRO D 1 28 ? 41.098 -34.82 -8.29 1 61.88 25 PRO D C 1
ATOM 26502 O O . PRO D 1 28 ? 39.901 -34.681 -8.564 1 64.588 25 PRO D O 1
ATOM 26513 N N . LYS D 1 29 ? 41.587 -35.755 -7.481 1 67.728 26 LYS D N 1
ATOM 26514 C CA . LYS D 1 29 ? 40.759 -36.821 -6.918 1 66.555 26 LYS D CA 1
ATOM 26515 C C . LYS D 1 29 ? 40.16 -36.443 -5.569 1 63.465 26 LYS D C 1
ATOM 26516 O O . LYS D 1 29 ? 39.284 -37.144 -5.103 1 73.494 26 LYS D O 1
ATOM 26535 N N . THR D 1 30 ? 40.593 -35.332 -4.965 1 66.615 27 THR D N 1
ATOM 26536 C CA . THR D 1 30 ? 40.233 -34.926 -3.621 1 67.767 27 THR D CA 1
ATOM 26537 C C . THR D 1 30 ? 39.738 -33.483 -3.668 1 65.032 27 THR D C 1
ATOM 26538 O O . THR D 1 30 ? 40.241 -32.667 -4.441 1 71.252 27 THR D O 1
ATOM 26548 N N . ALA D 1 31 ? 38.799 -33.155 -2.773 1 62.667 28 ALA D N 1
ATOM 26549 C CA . ALA D 1 31 ? 38.287 -31.789 -2.663 1 61.777 28 ALA D CA 1
ATOM 26550 C C . ALA D 1 31 ? 39.4 -30.802 -2.303 1 60.607 28 ALA D C 1
ATOM 26551 O O . ALA D 1 31 ? 39.489 -29.71 -2.867 1 57.143 28 ALA D O 1
ATOM 26558 N N . GLN D 1 32 ? 40.243 -31.235 -1.373 1 60.976 29 GLN D N 1
ATOM 26559 C CA . GLN D 1 32 ? 41.411 -30.467 -0.957 1 74.777 29 GLN D CA 1
ATOM 26560 C C . GLN D 1 32 ? 42.407 -30.31 -2.119 1 72.059 29 GLN D C 1
ATOM 26561 O O . GLN D 1 32 ? 42.999 -29.233 -2.305 1 66.239 29 GLN D O 1
ATOM 26575 N N . GLY D 1 33 ? 42.536 -31.386 -2.914 1 58.978 30 GLY D N 1
ATOM 26576 C CA . GLY D 1 33 ? 43.304 -31.342 -4.143 1 54.171 30 GLY D CA 1
ATOM 26577 C C . GLY D 1 33 ? 42.824 -30.29 -5.139 1 51.739 30 GLY D C 1
ATOM 26578 O O . GLY D 1 33 ? 43.639 -29.658 -5.807 1 54.224 30 GLY D O 1
ATOM 26582 N N . VAL D 1 34 ? 41.505 -30.127 -5.24 1 50.464 31 VAL D N 1
ATOM 26583 C CA . VAL D 1 34 ? 40.916 -29.159 -6.148 1 50.782 31 VAL D CA 1
ATOM 26584 C C . VAL D 1 34 ? 41.297 -27.751 -5.714 1 53.702 31 VAL D C 1
ATOM 26585 O O . VAL D 1 34 ? 41.714 -26.955 -6.555 1 57.86 31 VAL D O 1
ATOM 26598 N N . GLN D 1 35 ? 41.115 -27.45 -4.425 1 58.433 32 GLN D N 1
ATOM 26599 C CA . GLN D 1 35 ? 41.448 -26.132 -3.912 1 61.027 32 GLN D CA 1
ATOM 26600 C C . GLN D 1 35 ? 42.919 -25.816 -4.144 1 57.618 32 GLN D C 1
ATOM 26601 O O . GLN D 1 35 ? 43.231 -24.776 -4.734 1 64.281 32 GLN D O 1
ATOM 26615 N N . ASN D 1 36 ? 43.783 -26.77 -3.792 1 54.726 33 ASN D N 1
ATOM 26616 C CA . ASN D 1 36 ? 45.207 -26.604 -4.03 1 48.096 33 ASN D CA 1
ATOM 26617 C C . ASN D 1 36 ? 45.531 -26.387 -5.5 1 50.542 33 ASN D C 1
ATOM 26618 O O . ASN D 1 36 ? 46.417 -25.569 -5.8 1 53.073 33 ASN D O 1
ATOM 26629 N N . LEU D 1 37 ? 44.788 -27.075 -6.389 1 50.465 34 LEU D N 1
ATOM 26630 C CA . LEU D 1 37 ? 45.03 -26.922 -7.812 1 46.954 34 LEU D CA 1
ATOM 26631 C C . LEU D 1 37 ? 44.741 -25.494 -8.267 1 42.469 34 LEU D C 1
ATOM 26632 O O . LEU D 1 37 ? 45.493 -24.971 -9.071 1 43.999 34 LEU D O 1
ATOM 26648 N N . TYR D 1 38 ? 43.666 -24.887 -7.77 1 44.142 35 TYR D N 1
ATOM 26649 C CA . TYR D 1 38 ? 43.349 -23.507 -8.142 1 45.843 35 TYR D CA 1
ATOM 26650 C C . TYR D 1 38 ? 44.498 -22.565 -7.786 1 48.979 35 TYR D C 1
ATOM 26651 O O . TYR D 1 38 ? 44.878 -21.744 -8.626 1 48.671 35 TYR D O 1
ATOM 26668 N N . ASP D 1 39 ? 45.065 -22.732 -6.583 1 55.527 36 ASP D N 1
ATOM 26669 C CA . ASP D 1 39 ? 46.218 -21.939 -6.168 1 57.353 36 ASP D CA 1
ATOM 26670 C C . ASP D 1 39 ? 47.387 -22.139 -7.126 1 52.539 36 ASP D C 1
ATOM 26671 O O . ASP D 1 39 ? 48.027 -21.163 -7.514 1 54.194 36 ASP D O 1
ATOM 26680 N N . ARG D 1 40 ? 47.618 -23.396 -7.522 1 50.856 37 ARG D N 1
ATOM 26681 C CA . ARG D 1 40 ? 48.735 -23.71 -8.395 1 50.893 37 ARG D CA 1
ATOM 26682 C C . ARG D 1 40 ? 48.556 -23.098 -9.784 1 49.715 37 ARG D C 1
ATOM 26683 O O . ARG D 1 40 ? 49.542 -22.658 -10.382 1 54.169 37 ARG D O 1
ATOM 26704 N N . MET D 1 41 ? 47.313 -23.132 -10.286 1 51.415 38 MET D N 1
ATOM 26705 C CA . MET D 1 41 ? 46.982 -22.58 -11.59 1 52.727 38 MET D CA 1
ATOM 26706 C C . MET D 1 41 ? 47.216 -21.064 -11.584 1 52.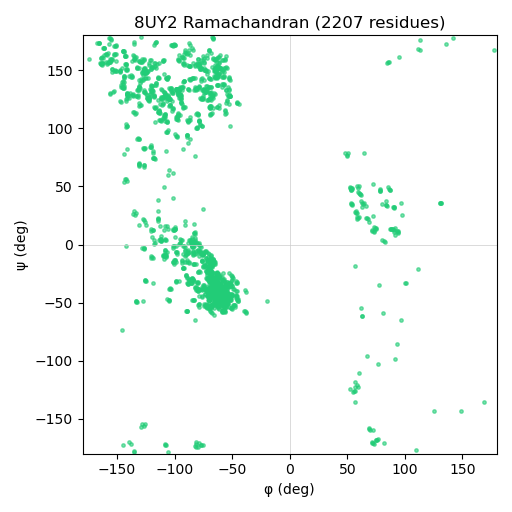571 38 MET D C 1
ATOM 26707 O O . MET D 1 41 ? 47.789 -20.536 -12.54 1 52.786 38 MET D O 1
ATOM 26721 N N . GLU D 1 42 ? 46.84 -20.406 -10.475 1 52.195 39 GLU D N 1
ATOM 26722 C CA . GLU D 1 42 ? 47.086 -18.985 -10.307 1 59.72 39 GLU D CA 1
ATOM 26723 C C . GLU D 1 42 ? 48.583 -18.666 -10.34 1 58.397 39 GLU D C 1
ATOM 26724 O O . GLU D 1 42 ? 49 -17.783 -11.094 1 64.564 39 GLU D O 1
ATOM 26736 N N . ARG D 1 43 ? 49.371 -19.389 -9.54 1 59.021 40 ARG D N 1
ATOM 26737 C CA . ARG D 1 43 ? 50.807 -19.145 -9.472 1 57.757 40 ARG D CA 1
ATOM 26738 C C . ARG D 1 43 ? 51.437 -19.358 -10.847 1 58.053 40 ARG D C 1
ATOM 26739 O O . ARG D 1 43 ? 52.101 -18.462 -11.353 1 54.659 40 ARG D O 1
ATOM 26760 N N . MET D 1 44 ? 51.131 -20.502 -11.469 1 55.833 41 MET D N 1
ATOM 26761 C CA . MET D 1 44 ? 51.765 -20.872 -12.733 1 53.732 41 MET D CA 1
ATOM 26762 C C . MET D 1 44 ? 51.367 -19.957 -13.893 1 53.383 41 MET D C 1
ATOM 26763 O O . MET D 1 44 ? 52.137 -19.801 -14.844 1 53.573 41 MET D O 1
ATOM 26777 N N . TYR D 1 45 ? 50.212 -19.294 -13.788 1 48.549 42 TYR D N 1
ATOM 26778 C CA . TYR D 1 45 ? 49.827 -18.341 -14.822 1 51.175 42 TYR D CA 1
ATOM 26779 C C . TYR D 1 45 ? 50.806 -17.145 -14.922 1 49.954 42 TYR D C 1
ATOM 26780 O O . TYR D 1 45 ? 50.94 -16.558 -15.983 1 43.812 42 TYR D O 1
ATOM 26797 N N . ASN D 1 46 ? 51.534 -16.842 -13.845 1 47.328 43 ASN D N 1
ATOM 26798 C CA . ASN D 1 46 ? 52.582 -15.836 -13.883 1 51.114 43 ASN D CA 1
ATOM 26799 C C . ASN D 1 46 ? 53.805 -16.231 -14.702 1 52.234 43 ASN D C 1
ATOM 26800 O O . ASN D 1 46 ? 54.558 -15.352 -15.096 1 64.277 43 ASN D O 1
ATOM 26811 N N . TYR D 1 47 ? 53.964 -17.512 -15.034 1 55.92 44 TYR D N 1
ATOM 26812 C CA . TYR D 1 47 ? 54.978 -17.951 -15.99 1 51.081 44 TYR D CA 1
ATOM 26813 C C . TYR D 1 47 ? 54.632 -17.461 -17.392 1 50.076 44 TYR D C 1
ATOM 26814 O O . TYR D 1 47 ? 55.509 -17.368 -18.233 1 56.814 44 TYR D O 1
ATOM 26831 N N . GLY D 1 48 ? 53.369 -17.092 -17.615 1 49.859 45 GLY D N 1
ATOM 26832 C CA . GLY D 1 48 ? 52.897 -16.5 -18.856 1 54.104 45 GLY D CA 1
ATOM 26833 C C . GLY D 1 48 ? 52.499 -17.514 -19.93 1 56.292 45 GLY D C 1
ATOM 26834 O O . GLY D 1 48 ? 52.863 -17.336 -21.093 1 54.527 45 GLY D O 1
ATOM 26838 N N . PRO D 1 49 ? 51.694 -18.571 -19.626 1 56.883 46 PRO D N 1
ATOM 26839 C CA . PRO D 1 49 ? 51.195 -19.464 -20.671 1 51.417 46 PRO D CA 1
ATOM 26840 C C . PRO D 1 49 ? 50.137 -18.71 -21.46 1 47.256 46 PRO D C 1
ATOM 26841 O O . PRO D 1 49 ? 49.47 -17.845 -20.901 1 55.999 46 PRO D O 1
ATOM 26852 N N . LYS D 1 50 ? 50.002 -19.03 -22.737 1 45.972 47 LYS D N 1
ATOM 26853 C CA . LYS D 1 50 ? 48.967 -18.428 -23.563 1 44.926 47 LYS D CA 1
ATOM 26854 C C . LYS D 1 50 ? 47.594 -18.918 -23.137 1 45.281 47 LYS D C 1
ATOM 26855 O O . LYS D 1 50 ? 46.616 -18.205 -23.288 1 49.808 47 LYS D O 1
ATOM 26874 N N . PHE D 1 51 ? 47.535 -20.146 -22.625 1 47.48 48 PHE D N 1
ATOM 26875 C CA . PHE D 1 51 ? 46.312 -20.742 -22.136 1 41.582 48 PHE D CA 1
ATOM 26876 C C . PHE D 1 51 ? 46.633 -22.007 -21.341 1 46.883 48 PHE D C 1
ATOM 26877 O O . PHE D 1 51 ? 47.77 -22.492 -21.314 1 51.878 48 PHE D O 1
ATOM 26894 N N . ILE D 1 52 ? 45.599 -22.573 -20.715 1 45.69 49 ILE D N 1
ATOM 26895 C CA . ILE D 1 52 ? 45.711 -23.819 -19.979 1 45.032 49 ILE D CA 1
ATOM 26896 C C . ILE D 1 52 ? 44.663 -24.775 -20.519 1 47.687 49 ILE D C 1
ATOM 26897 O O . ILE D 1 52 ? 43.644 -24.333 -21.021 1 46.041 49 ILE D O 1
ATOM 26913 N N . ASP D 1 53 ? 44.942 -26.077 -20.436 1 53.109 50 ASP D N 1
ATOM 26914 C CA . ASP D 1 53 ? 44.046 -27.14 -20.841 1 50.336 50 ASP D CA 1
ATOM 26915 C C . ASP D 1 53 ? 43.516 -27.731 -19.558 1 47.727 50 ASP D C 1
ATOM 26916 O O . ASP D 1 53 ? 44.25 -27.835 -18.579 1 48.573 50 ASP D O 1
ATOM 26925 N N . ILE D 1 54 ? 42.247 -28.145 -19.569 1 51.991 51 ILE D N 1
ATOM 26926 C CA . ILE D 1 54 ? 41.712 -28.975 -18.502 1 46.837 51 ILE D CA 1
ATOM 26927 C C . ILE D 1 54 ? 41.21 -30.255 -19.136 1 45.335 51 ILE D C 1
ATOM 26928 O O . ILE D 1 54 ? 40.401 -30.197 -20.049 1 43.341 51 ILE D O 1
ATOM 26944 N N . THR D 1 55 ? 41.645 -31.392 -18.575 1 49.626 52 THR D N 1
ATOM 26945 C CA . THR D 1 55 ? 41.371 -32.718 -19.118 1 50.712 52 THR D CA 1
ATOM 26946 C C . THR D 1 55 ? 39.921 -33.081 -18.802 1 50.772 52 THR D C 1
ATOM 26947 O O . THR D 1 55 ? 39.344 -32.583 -17.836 1 50.788 52 THR D O 1
ATOM 26957 N N . TRP D 1 56 ? 39.396 -34.025 -19.588 1 52.948 53 TRP D N 1
ATOM 26958 C CA . TRP D 1 56 ? 38.078 -34.585 -19.382 1 54.049 53 TRP D CA 1
ATOM 26959 C C . TRP D 1 56 ? 38.175 -35.969 -18.764 1 59.996 53 TRP D C 1
ATOM 26960 O O . TRP D 1 56 ? 38.818 -36.838 -19.327 1 64.27 53 TRP D O 1
ATOM 26981 N N . GLY D 1 57 ? 37.502 -36.175 -17.631 1 77.876 54 GLY D N 1
ATOM 26982 C CA . GLY D 1 57 ? 37.469 -37.481 -17.009 1 74.366 54 GLY D CA 1
ATOM 26983 C C . GLY D 1 57 ? 36.657 -38.465 -17.84 1 88.413 54 GLY D C 1
ATOM 26984 O O . GLY D 1 57 ? 35.462 -38.234 -18.067 1 72.719 54 GLY D O 1
ATOM 26988 N N . ALA D 1 58 ? 37.356 -39.522 -18.313 1 113.221 55 ALA D N 1
ATOM 26989 C CA . ALA D 1 58 ? 36.782 -40.648 -19.034 1 116.473 55 ALA D CA 1
ATOM 26990 C C . ALA D 1 58 ? 35.489 -41.14 -18.371 1 117.777 55 ALA D C 1
ATOM 26991 O O . ALA D 1 58 ? 35.501 -41.387 -17.161 1 101.272 55 ALA D O 1
ATOM 26998 N N . GLY D 1 59 ? 34.39 -41.103 -19.138 1 116.044 56 GLY D N 1
ATOM 26999 C CA . GLY D 1 59 ? 33.08 -41.534 -18.668 1 112.78 56 GLY D CA 1
ATOM 27000 C C . GLY D 1 59 ? 32.204 -40.391 -18.176 1 114.718 56 GLY D C 1
ATOM 27001 O O . GLY D 1 59 ? 31.114 -40.189 -18.718 1 123.469 56 GLY D O 1
ATOM 27005 N N . GLY D 1 60 ? 32.617 -39.733 -17.084 1 115.297 57 GLY D N 1
ATOM 27006 C CA . GLY D 1 60 ? 31.786 -38.78 -16.362 1 114.208 57 GLY D CA 1
ATOM 27007 C C . GLY D 1 60 ? 32.132 -38.801 -14.887 1 120.951 57 GLY D C 1
ATOM 27008 O O . GLY D 1 60 ? 33.316 -38.901 -14.538 1 131.464 57 GLY D O 1
ATOM 27012 N N . ARG D 1 61 ? 31.122 -38.651 -14.017 1 132.594 58 ARG D N 1
ATOM 27013 C CA . ARG D 1 61 ? 31.279 -38.415 -12.586 1 140.696 58 ARG D CA 1
ATOM 27014 C C . ARG D 1 61 ? 32.006 -37.088 -12.328 1 122.162 58 ARG D C 1
ATOM 27015 O O . ARG D 1 61 ? 31.426 -36.201 -11.709 1 121.865 58 ARG D O 1
ATOM 27036 N N . VAL D 1 62 ? 33.254 -36.995 -12.814 1 103.743 59 VAL D N 1
ATOM 27037 C CA . VAL D 1 62 ? 34.082 -35.81 -12.771 1 90.462 59 VAL D CA 1
ATOM 27038 C C . VAL D 1 62 ? 33.836 -34.852 -13.934 1 80.053 59 VAL D C 1
ATOM 27039 O O . VAL D 1 62 ? 34.559 -33.859 -14.039 1 79.246 59 VAL D O 1
ATOM 27052 N N . ALA D 1 63 ? 32.832 -35.107 -14.776 1 75.092 60 ALA D N 1
ATOM 27053 C CA . ALA D 1 63 ? 32.371 -34.132 -15.748 1 72.592 60 ALA D CA 1
ATOM 27054 C C . ALA D 1 63 ? 31.999 -32.809 -15.078 1 67.47 60 ALA D C 1
ATOM 27055 O O . ALA D 1 63 ? 32.444 -31.753 -15.5 1 70.31 60 ALA D O 1
ATOM 27062 N N . GLU D 1 64 ? 31.248 -32.921 -13.975 1 70.925 61 GLU D N 1
ATOM 27063 C CA . GLU D 1 64 ? 30.839 -31.776 -13.187 1 69.154 61 GLU D CA 1
ATOM 27064 C C . GLU D 1 64 ? 32.058 -30.997 -12.701 1 69.653 61 GLU D C 1
ATOM 27065 O O . GLU D 1 64 ? 32.029 -29.762 -12.695 1 68.956 61 GLU D O 1
ATOM 27077 N N . LEU D 1 65 ? 33.109 -31.732 -12.312 1 68.662 62 LEU D N 1
ATOM 27078 C CA . LEU D 1 65 ? 34.326 -31.13 -11.801 1 59.439 62 LEU D CA 1
ATOM 27079 C C . LEU D 1 65 ? 35.103 -30.423 -12.898 1 57.601 62 LEU D C 1
ATOM 27080 O O . LEU D 1 65 ? 35.635 -29.333 -12.665 1 60.624 62 LEU D O 1
ATOM 27096 N N . THR D 1 66 ? 35.22 -31.064 -14.07 1 55.957 63 THR D N 1
ATOM 27097 C CA . THR D 1 66 ? 35.881 -30.43 -15.206 1 54.735 63 THR D CA 1
ATOM 27098 C C . THR D 1 66 ? 35.204 -29.094 -15.521 1 55.849 63 THR D C 1
ATOM 27099 O O . THR D 1 66 ? 35.883 -28.077 -15.614 1 53.974 63 THR D O 1
ATOM 27109 N N . CYS D 1 67 ? 33.877 -29.126 -15.616 1 58.416 64 CYS D N 1
ATOM 27110 C CA . CYS D 1 67 ? 33.095 -27.937 -15.92 1 62.944 64 CYS D CA 1
ATOM 27111 C C . CYS D 1 67 ? 33.216 -26.878 -14.826 1 61.812 64 CYS D C 1
ATOM 27112 O O . CYS D 1 67 ? 33.346 -25.694 -15.141 1 62.161 64 CYS D O 1
ATOM 27119 N N . GLU D 1 68 ? 33.173 -27.324 -13.567 1 61.616 65 GLU D N 1
ATOM 27120 C CA . GLU D 1 68 ? 33.385 -26.452 -12.41 1 60.719 65 GLU D CA 1
ATOM 27121 C C . GLU D 1 68 ? 34.709 -25.699 -12.565 1 60.313 65 GLU D C 1
ATOM 27122 O O . GLU D 1 68 ? 34.745 -24.488 -12.398 1 57.877 65 GLU D O 1
ATOM 27134 N N . MET D 1 69 ? 35.76 -26.453 -12.924 1 58.132 66 MET D N 1
ATOM 27135 C CA . MET D 1 69 ? 37.114 -25.923 -13.007 1 55.026 66 MET D CA 1
ATOM 27136 C C . MET D 1 69 ? 37.295 -24.993 -14.195 1 51.806 66 MET D C 1
ATOM 27137 O O . MET D 1 69 ? 38.036 -24.018 -14.082 1 54.249 66 MET D O 1
ATOM 27151 N N . VAL D 1 70 ? 36.677 -25.324 -15.335 1 50.494 67 VAL D N 1
ATOM 27152 C CA . VAL D 1 70 ? 36.729 -24.45 -16.493 1 48.087 67 VAL D CA 1
ATOM 27153 C C . VAL D 1 70 ? 36.056 -23.13 -16.136 1 50.811 67 VAL D C 1
ATOM 27154 O O . VAL D 1 70 ? 36.606 -22.088 -16.462 1 55.732 67 VAL D O 1
ATOM 27167 N N . VAL D 1 71 ? 34.897 -23.196 -15.473 1 48.865 68 VAL D N 1
ATOM 27168 C CA . VAL D 1 71 ? 34.197 -21.999 -15.031 1 49.446 68 VAL D CA 1
ATOM 27169 C C . VAL D 1 71 ? 35.063 -21.207 -14.057 1 48.461 68 VAL D C 1
ATOM 27170 O O . VAL D 1 71 ? 35.184 -20.001 -14.188 1 48.508 68 VAL D O 1
ATOM 27183 N N . GLN D 1 72 ? 35.615 -21.884 -13.064 1 51.976 69 GLN D N 1
ATOM 27184 C CA . GLN D 1 72 ? 36.448 -21.225 -12.063 1 58.119 69 GLN D CA 1
ATOM 27185 C C . GLN D 1 72 ? 37.652 -20.541 -12.711 1 56.811 69 GLN D C 1
ATOM 27186 O O . GLN D 1 72 ? 37.927 -19.385 -12.415 1 66.227 69 GLN D O 1
ATOM 27200 N N . ALA D 1 73 ? 38.304 -21.247 -13.64 1 52.549 70 ALA D N 1
ATOM 27201 C CA . ALA D 1 73 ? 39.51 -20.761 -14.287 1 52.238 70 ALA D CA 1
ATOM 27202 C C . ALA D 1 73 ? 39.184 -19.616 -15.236 1 54.031 70 ALA D C 1
ATOM 27203 O O . ALA D 1 73 ? 39.786 -18.556 -15.154 1 49.744 70 ALA D O 1
ATOM 27210 N N . GLN D 1 74 ? 38.242 -19.861 -16.155 1 59.709 71 GLN D N 1
ATOM 27211 C CA . GLN D 1 74 ? 37.927 -18.932 -17.235 1 58.672 71 GLN D CA 1
ATOM 27212 C C . GLN D 1 74 ? 37.197 -17.722 -16.669 1 59.065 71 GLN D C 1
ATOM 27213 O O . GLN D 1 74 ? 37.64 -16.59 -16.864 1 55.029 71 GLN D O 1
ATOM 27227 N N . ALA D 1 75 ? 36.102 -17.992 -15.951 1 58.483 72 ALA D N 1
ATOM 27228 C CA . ALA D 1 75 ? 35.16 -16.951 -15.547 1 66.974 72 ALA D CA 1
ATOM 27229 C C . ALA D 1 75 ? 35.634 -16.146 -14.329 1 61.366 72 ALA D C 1
ATOM 27230 O O . ALA D 1 75 ? 35.369 -14.953 -14.301 1 63.527 72 ALA D O 1
ATOM 27237 N N . TYR D 1 76 ? 36.268 -16.774 -13.33 1 61.878 73 TYR D N 1
ATOM 27238 C CA . TYR D 1 76 ? 36.592 -16.117 -12.058 1 67.29 73 TYR D CA 1
ATOM 27239 C C . TYR D 1 76 ? 38.071 -15.765 -11.949 1 63.212 73 TYR D C 1
ATOM 27240 O O . TYR D 1 76 ? 38.389 -14.654 -11.549 1 71.24 73 TYR D O 1
ATOM 27257 N N . LEU D 1 77 ? 38.974 -16.695 -12.257 1 59.314 74 LEU D N 1
ATOM 27258 C CA . LEU D 1 77 ? 40.41 -16.441 -12.176 1 61.115 74 LEU D CA 1
ATOM 27259 C C . LEU D 1 77 ? 40.969 -15.775 -13.424 1 57.953 74 LEU D C 1
ATOM 27260 O O . LEU D 1 77 ? 42.153 -15.451 -13.428 1 58.667 74 LEU D O 1
ATOM 27276 N N . GLY D 1 78 ? 40.17 -15.624 -14.491 1 61.033 75 GLY D N 1
ATOM 27277 C CA . GLY D 1 78 ? 40.61 -15.002 -15.731 1 61.022 75 GLY D CA 1
ATOM 27278 C C . GLY D 1 78 ? 41.776 -15.717 -16.426 1 61.166 75 GLY D C 1
ATOM 27279 O O . GLY D 1 78 ? 42.716 -15.059 -16.861 1 66.09 75 GLY D O 1
ATOM 27283 N N . LEU D 1 79 ? 41.721 -17.054 -16.499 1 61.753 76 LEU D N 1
ATOM 27284 C CA . LEU D 1 79 ? 42.733 -17.865 -17.167 1 56.693 76 LEU D CA 1
ATOM 27285 C C . LEU D 1 79 ? 42.117 -18.37 -18.452 1 54.391 76 LEU D C 1
ATOM 27286 O O . LEU D 1 79 ? 41.065 -19.014 -18.397 1 66.355 76 LEU D O 1
ATOM 27302 N N . GLU D 1 80 ? 42.796 -18.157 -19.589 1 44.355 77 GLU D N 1
ATOM 27303 C CA . GLU D 1 80 ? 42.274 -18.613 -20.864 1 46.807 77 GLU D CA 1
ATOM 27304 C C . GLU D 1 80 ? 42.328 -20.147 -20.904 1 49.245 77 GLU D C 1
ATOM 27305 O O . GLU D 1 80 ? 43.407 -20.7 -20.732 1 50.752 77 GLU D O 1
ATOM 27317 N N . THR D 1 81 ? 41.181 -20.819 -21.05 1 46.121 78 THR D N 1
ATOM 27318 C CA . THR D 1 81 ? 41.112 -22.282 -20.979 1 54.981 78 THR D CA 1
ATOM 27319 C C . THR D 1 81 ? 40.716 -22.933 -22.308 1 52.979 78 THR D C 1
ATOM 27320 O O . THR D 1 81 ? 39.817 -22.48 -23.001 1 59.453 78 THR D O 1
ATOM 27330 N N . CYS D 1 82 ? 41.325 -24.085 -22.58 1 50.683 79 CYS D N 1
ATOM 27331 C CA . CYS D 1 82 ? 40.867 -25.044 -23.573 1 53.158 79 CYS D CA 1
ATOM 27332 C C . CYS D 1 82 ? 40.35 -26.27 -22.831 1 54.351 79 CYS D C 1
ATOM 27333 O O . CYS D 1 82 ? 41.09 -26.864 -22.058 1 56.547 79 CYS D O 1
ATOM 27340 N N . MET D 1 83 ? 39.074 -26.608 -23.036 1 46.193 80 MET D N 1
ATOM 27341 C CA . MET D 1 83 ? 38.464 -27.714 -22.334 1 45.255 80 MET D CA 1
ATOM 27342 C C . MET D 1 83 ? 38.556 -28.952 -23.226 1 46.342 80 MET D C 1
ATOM 27343 O O . MET D 1 83 ? 38.135 -28.913 -24.365 1 49.584 80 MET D O 1
ATOM 27357 N N . HIS D 1 84 ? 39.066 -30.062 -22.692 1 43.245 81 HIS D N 1
ATOM 27358 C CA . HIS D 1 84 ? 39.026 -31.331 -23.406 1 40.543 81 HIS D CA 1
ATOM 27359 C C . HIS D 1 84 ? 37.625 -31.896 -23.279 1 38.96 81 HIS D C 1
ATOM 27360 O O . HIS D 1 84 ? 36.983 -31.655 -22.272 1 39.903 81 HIS D O 1
ATOM 27373 N N . LEU D 1 85 ? 37.192 -32.678 -24.269 1 41.056 82 LEU D N 1
ATOM 27374 C CA . LEU D 1 85 ? 35.902 -33.339 -24.237 1 43.894 82 LEU D CA 1
ATOM 27375 C C . LEU D 1 85 ? 35.917 -34.617 -25.067 1 48.504 82 LEU D C 1
ATOM 27376 O O . LEU D 1 85 ? 36.371 -34.58 -26.199 1 49.292 82 LEU D O 1
ATOM 27392 N N . THR D 1 86 ? 35.41 -35.723 -24.489 1 54.212 83 THR D N 1
ATOM 27393 C CA . THR D 1 86 ? 35.265 -37.012 -25.162 1 57.854 83 THR D CA 1
ATOM 27394 C C . THR D 1 86 ? 33.817 -37.173 -25.623 1 62.808 83 THR D C 1
ATOM 27395 O O . THR D 1 86 ? 32.96 -36.403 -25.194 1 70.42 83 THR D O 1
ATOM 27405 N N . CYS D 1 87 ? 33.525 -38.221 -26.408 1 63.151 84 CYS D N 1
ATOM 27406 C CA . CYS D 1 87 ? 32.181 -38.444 -26.944 1 65.636 84 CYS D CA 1
ATOM 27407 C C . CYS D 1 87 ? 31.674 -39.88 -26.806 1 69.087 84 CYS D C 1
ATOM 27408 O O . CYS D 1 87 ? 30.501 -40.048 -26.419 1 72.246 84 CYS D O 1
ATOM 27415 N N . THR D 1 88 ? 32.474 -40.905 -27.182 1 67.22 85 THR D N 1
ATOM 27416 C CA . THR D 1 88 ? 31.987 -42.297 -27.139 1 78.765 85 THR D CA 1
ATOM 27417 C C . THR D 1 88 ? 31.653 -42.787 -25.73 1 82.316 85 THR D C 1
ATOM 27418 O O . THR D 1 88 ? 30.737 -43.579 -25.566 1 81.354 85 THR D O 1
ATOM 27428 N N . ASP D 1 89 ? 32.352 -42.233 -24.731 1 89.65 86 ASP D N 1
ATOM 27429 C CA . ASP D 1 89 ? 32.148 -42.515 -23.324 1 93.716 86 ASP D CA 1
ATOM 27430 C C . ASP D 1 89 ? 30.791 -42.042 -22.804 1 82.717 86 ASP D C 1
ATOM 27431 O O . ASP D 1 89 ? 30.442 -42.365 -21.674 1 85.532 86 ASP D O 1
ATOM 27440 N N . MET D 1 90 ? 30.082 -41.182 -23.555 1 82.397 87 MET D N 1
ATOM 27441 C CA . MET D 1 90 ? 29.002 -40.37 -23.033 1 85.635 87 MET D CA 1
ATOM 27442 C C . MET D 1 90 ? 27.787 -40.538 -23.931 1 87.174 87 MET D C 1
ATOM 27443 O O . MET D 1 90 ? 27.642 -41.587 -24.548 1 96.787 87 MET D O 1
ATOM 27457 N N . GLY D 1 91 ? 26.857 -39.573 -23.934 1 82.349 88 GLY D N 1
ATOM 27458 C CA . GLY D 1 91 ? 25.83 -39.465 -24.946 1 78.307 88 GLY D CA 1
ATOM 27459 C C . GLY D 1 91 ? 25.624 -38.02 -25.37 1 78.913 88 GLY D C 1
ATOM 27460 O O . GLY D 1 91 ? 26.406 -37.147 -24.987 1 79.072 88 GLY D O 1
ATOM 27464 N N . VAL D 1 92 ? 24.584 -37.787 -26.177 1 75.269 89 VAL D N 1
ATOM 27465 C CA . VAL D 1 92 ? 24.383 -36.504 -26.838 1 75.252 89 VAL D CA 1
ATOM 27466 C C . VAL D 1 92 ? 24.07 -35.414 -25.808 1 75.413 89 VAL D C 1
ATOM 27467 O O . VAL D 1 92 ? 24.548 -34.276 -25.929 1 67.917 89 VAL D O 1
ATOM 27480 N N . GLU D 1 93 ? 23.227 -35.771 -24.834 1 77.825 90 GLU D N 1
ATOM 27481 C CA . GLU D 1 93 ? 22.805 -34.842 -23.799 1 79.602 90 GLU D CA 1
ATOM 27482 C C . GLU D 1 93 ? 24.009 -34.392 -22.972 1 71.331 90 GLU D C 1
ATOM 27483 O O . GLU D 1 93 ? 24.146 -33.204 -22.743 1 64.878 90 GLU D O 1
ATOM 27495 N N . ARG D 1 94 ? 24.854 -35.334 -22.555 1 68.747 91 ARG D N 1
ATOM 27496 C CA . ARG D 1 94 ? 26.036 -34.999 -21.764 1 72.214 91 ARG D CA 1
ATOM 27497 C C . ARG D 1 94 ? 27.042 -34.151 -22.545 1 69.637 91 ARG D C 1
ATOM 27498 O O . ARG D 1 94 ? 27.657 -33.262 -21.96 1 76.164 91 ARG D O 1
ATOM 27519 N N . ILE D 1 95 ? 27.212 -34.447 -23.841 1 68.609 92 ILE D N 1
ATOM 27520 C CA . ILE D 1 95 ? 28.098 -33.669 -24.703 1 62.474 92 ILE D CA 1
ATOM 27521 C C . ILE D 1 95 ? 27.583 -32.23 -24.797 1 57.524 92 ILE D C 1
ATOM 27522 O O . ILE D 1 95 ? 28.344 -31.288 -24.597 1 56.876 92 ILE D O 1
ATOM 27538 N N . ASN D 1 96 ? 26.304 -32.097 -25.135 1 57.86 93 ASN D N 1
ATOM 27539 C CA . ASN D 1 96 ? 25.671 -30.791 -25.25 1 54.65 93 ASN D CA 1
ATOM 27540 C C . ASN D 1 96 ? 25.728 -29.997 -23.956 1 57.127 93 ASN D C 1
ATOM 27541 O O . ASN D 1 96 ? 25.949 -28.792 -24.008 1 65.889 93 ASN D O 1
ATOM 27552 N N . ASP D 1 97 ? 25.568 -30.692 -22.828 1 60.254 94 ASP D N 1
ATOM 27553 C CA . ASP D 1 97 ? 25.646 -30.079 -21.509 1 68.145 94 ASP D CA 1
ATOM 27554 C C . ASP D 1 97 ? 27.038 -29.504 -21.255 1 58.228 94 ASP D C 1
ATOM 27555 O O . ASP D 1 97 ? 27.164 -28.369 -20.802 1 57.005 94 ASP D O 1
ATOM 27564 N N . ALA D 1 98 ? 28.062 -30.286 -21.586 1 51.638 95 ALA D N 1
ATOM 27565 C CA . ALA D 1 98 ? 29.441 -29.855 -21.412 1 50.352 95 ALA D CA 1
ATOM 27566 C C . ALA D 1 98 ? 29.744 -28.644 -22.289 1 49.94 95 ALA D C 1
ATOM 27567 O O . ALA D 1 98 ? 30.398 -27.698 -21.82 1 50.562 95 ALA D O 1
ATOM 27574 N N . LEU D 1 99 ? 29.258 -28.684 -23.539 1 49.198 96 LEU D N 1
ATOM 27575 C CA . LEU D 1 99 ? 29.502 -27.591 -24.457 1 51.263 96 LEU D CA 1
ATOM 27576 C C . LEU D 1 99 ? 28.828 -26.318 -23.967 1 52.014 96 LEU D C 1
ATOM 27577 O O . LEU D 1 99 ? 29.457 -25.27 -23.978 1 45.421 96 LEU D O 1
ATOM 27593 N N . ARG D 1 100 ? 27.573 -26.451 -23.516 1 56.278 97 ARG D N 1
ATOM 27594 C CA . ARG D 1 100 ? 26.824 -25.328 -22.965 1 58.22 97 ARG D CA 1
ATOM 27595 C C . ARG D 1 100 ? 27.559 -24.719 -21.773 1 56.415 97 ARG D C 1
ATOM 27596 O O . ARG D 1 100 ? 27.651 -23.503 -21.669 1 52.57 97 ARG D O 1
ATOM 27617 N N . LYS D 1 101 ? 28.074 -25.561 -20.881 1 56.535 98 LYS D N 1
ATOM 27618 C CA . LYS D 1 101 ? 28.827 -25.07 -19.725 1 55.22 98 LYS D CA 1
ATOM 27619 C C . LYS D 1 101 ? 30.095 -24.325 -20.143 1 54.547 98 LYS D C 1
ATOM 27620 O O . LYS D 1 101 ? 30.346 -23.235 -19.62 1 51.964 98 LYS D O 1
ATOM 27639 N N . ALA D 1 102 ? 30.847 -24.9 -21.089 1 49.003 99 ALA D N 1
ATOM 27640 C CA . ALA D 1 102 ? 32.062 -24.255 -21.584 1 52.752 99 ALA D CA 1
ATOM 27641 C C . ALA D 1 102 ? 31.737 -22.91 -22.263 1 52.273 99 ALA D C 1
ATOM 27642 O O . ALA D 1 102 ? 32.463 -21.926 -22.114 1 46.763 99 ALA D O 1
ATOM 27649 N N . TYR D 1 103 ? 30.622 -22.899 -22.991 1 46.587 100 TYR D N 1
ATOM 27650 C CA . TYR D 1 103 ? 30.106 -21.7 -23.614 1 48.913 100 TYR D CA 1
ATOM 27651 C C . TYR D 1 103 ? 29.832 -20.6 -22.589 1 50.17 100 TYR D C 1
ATOM 27652 O O . TYR D 1 103 ? 30.353 -19.496 -22.716 1 49.595 100 TYR D O 1
ATOM 27669 N N . LYS D 1 104 ? 29.042 -20.928 -21.568 1 53.535 101 LYS D N 1
ATOM 27670 C CA . LYS D 1 104 ? 28.681 -19.944 -20.55 1 54.086 101 LYS D CA 1
ATOM 27671 C C . LYS D 1 104 ? 29.903 -19.49 -19.754 1 50.745 101 LYS D C 1
ATOM 27672 O O . LYS D 1 104 ? 29.972 -18.325 -19.396 1 58.932 101 LYS D O 1
ATOM 27691 N N . ALA D 1 105 ? 30.903 -20.371 -19.622 1 48.164 102 ALA D N 1
ATOM 27692 C CA . ALA D 1 105 ? 32.122 -20.062 -18.894 1 41.505 102 ALA D CA 1
ATOM 27693 C C . ALA D 1 105 ? 32.992 -19.066 -19.617 1 38.955 102 ALA D C 1
ATOM 27694 O O . ALA D 1 105 ? 33.849 -18.502 -18.973 1 51.203 102 ALA D O 1
ATOM 27701 N N . GLY D 1 106 ? 32.799 -18.872 -20.917 1 42.863 103 GLY D N 1
ATOM 27702 C CA . GLY D 1 106 ? 33.644 -18.014 -21.725 1 47.386 103 GLY D CA 1
ATOM 27703 C C . GLY D 1 106 ? 34.807 -18.753 -22.365 1 44.472 103 GLY D C 1
ATOM 27704 O O . GLY D 1 106 ? 35.722 -18.124 -22.872 1 46.725 103 GLY D O 1
ATOM 27708 N N . CYS D 1 107 ? 34.768 -20.087 -22.37 1 46.67 104 CYS D N 1
ATOM 27709 C CA . CYS D 1 107 ? 35.741 -20.887 -23.085 1 43.051 104 CYS D CA 1
ATOM 27710 C C . CYS D 1 107 ? 35.46 -20.779 -24.588 1 41.125 104 CYS D C 1
ATOM 27711 O O . CYS D 1 107 ? 34.296 -20.825 -24.983 1 48.513 104 CYS D O 1
ATOM 27718 N N . THR D 1 108 ? 36.497 -20.605 -25.408 1 37.901 105 THR D N 1
ATOM 27719 C CA . THR D 1 108 ? 36.37 -20.58 -26.863 1 40.269 105 THR D CA 1
ATOM 27720 C C . THR D 1 108 ? 37.295 -21.579 -27.541 1 42.768 105 THR D C 1
ATOM 27721 O O . THR D 1 108 ? 37.543 -21.482 -28.755 1 39.013 105 THR D O 1
ATOM 27731 N N . ASN D 1 109 ? 37.784 -22.587 -26.8 1 44.494 106 ASN D N 1
ATOM 27732 C CA . ASN D 1 109 ? 38.643 -23.616 -27.35 1 44.916 106 ASN D CA 1
ATOM 27733 C C . ASN D 1 109 ? 38.325 -24.983 -26.748 1 45.897 106 ASN D C 1
ATOM 27734 O O . ASN D 1 109 ? 38.342 -25.123 -25.528 1 47.701 106 ASN D O 1
ATOM 27745 N N . ILE D 1 110 ? 38.044 -25.969 -27.603 1 46.032 107 ILE D N 1
ATOM 27746 C CA . ILE D 1 110 ? 37.723 -27.332 -27.19 1 46.229 107 ILE D CA 1
ATOM 27747 C C . ILE D 1 110 ? 38.765 -28.25 -27.815 1 49.765 107 ILE D C 1
ATOM 27748 O O . ILE D 1 110 ? 39.019 -28.133 -29.005 1 48.12 107 ILE D O 1
ATOM 27764 N N . LEU D 1 111 ? 39.281 -29.211 -27.042 1 55.879 108 LEU D N 1
ATOM 27765 C CA . LEU D 1 111 ? 39.999 -30.339 -27.61 1 56.851 108 LEU D CA 1
ATOM 27766 C C . LEU D 1 111 ? 39.017 -31.494 -27.758 1 51.289 108 LEU D C 1
ATOM 27767 O O . LEU D 1 111 ? 38.54 -32.014 -26.758 1 56.069 108 LEU D O 1
ATOM 27783 N N . ALA D 1 112 ? 38.683 -31.844 -29.005 1 49.179 109 ALA D N 1
ATOM 27784 C CA . ALA D 1 112 ? 37.64 -32.818 -29.312 1 50.769 109 ALA D CA 1
ATOM 27785 C C . ALA D 1 112 ? 38.249 -34.219 -29.418 1 50.733 109 ALA D C 1
ATOM 27786 O O . ALA D 1 112 ? 39.093 -34.469 -30.279 1 50.818 109 ALA D O 1
ATOM 27793 N N . LEU D 1 113 ? 37.817 -35.131 -28.544 1 52.439 110 LEU D N 1
ATOM 27794 C CA . LEU D 1 113 ? 38.399 -36.458 -28.39 1 54.38 110 LEU D CA 1
ATOM 27795 C C . LEU D 1 113 ? 37.319 -37.52 -28.454 1 55.36 110 LEU D C 1
ATOM 27796 O O . LEU D 1 113 ? 36.148 -37.242 -28.188 1 58.585 110 LEU D O 1
ATOM 27812 N N . ARG D 1 114 ? 37.733 -38.742 -28.798 1 59.263 111 ARG D N 1
ATOM 27813 C CA . ARG D 1 114 ? 36.838 -39.89 -28.79 1 58.65 111 ARG D CA 1
ATOM 27814 C C . ARG D 1 114 ? 36.608 -40.356 -27.361 1 58.78 111 ARG D C 1
ATOM 27815 O O . ARG D 1 114 ? 35.483 -40.712 -27.007 1 59.086 111 ARG D O 1
ATOM 27836 N N . GLY D 1 115 ? 37.711 -40.443 -26.59 1 63.366 112 GLY D N 1
ATOM 27837 C CA . GLY D 1 115 ? 37.73 -41.252 -25.379 1 64.75 112 GLY D CA 1
ATOM 27838 C C . GLY D 1 115 ? 37.723 -42.729 -25.735 1 65.421 112 GLY D C 1
ATOM 27839 O O . GLY D 1 115 ? 37.887 -43.064 -26.898 1 69.411 112 GLY D O 1
ATOM 27843 N N . ASP D 1 116 ? 37.534 -43.603 -24.746 1 81.243 113 ASP D N 1
ATOM 27844 C CA . ASP D 1 116 ? 37.606 -45.042 -24.936 1 88.071 113 ASP D CA 1
ATOM 27845 C C . ASP D 1 116 ? 36.221 -45.622 -25.135 1 85.889 113 ASP D C 1
ATOM 27846 O O . ASP D 1 116 ? 35.338 -45.325 -24.328 1 87.337 113 ASP D O 1
ATOM 27855 N N . PRO D 1 117 ? 35.998 -46.48 -26.167 1 83.079 114 PRO D N 1
ATOM 27856 C CA . PRO D 1 117 ? 34.707 -47.15 -26.32 1 89.496 114 PRO D CA 1
ATOM 27857 C C . PRO D 1 117 ? 34.421 -48.067 -25.125 1 87.89 114 PRO D C 1
ATOM 27858 O O . PRO D 1 117 ? 35.363 -48.546 -24.487 1 88.023 114 PRO D O 1
ATOM 27869 N N . PRO D 1 118 ? 33.15 -48.344 -24.771 1 85.618 115 PRO D N 1
ATOM 27870 C CA . PRO D 1 118 ? 32.852 -49.341 -23.737 1 86.794 115 PRO D CA 1
ATOM 27871 C C . PRO D 1 118 ? 33.361 -50.728 -24.134 1 87.057 115 PRO D C 1
ATOM 27872 O O . PRO D 1 118 ? 33.404 -51.04 -25.326 1 86.12 115 PRO D O 1
ATOM 27883 N N . ARG D 1 119 ? 33.817 -51.518 -23.154 1 83.777 116 ARG D N 1
ATOM 27884 C CA . ARG D 1 119 ? 34.231 -52.895 -23.427 1 87.855 116 ARG D CA 1
ATOM 27885 C C . ARG D 1 119 ? 33.026 -53.772 -23.764 1 93.215 116 ARG D C 1
ATOM 27886 O O . ARG D 1 119 ? 33.153 -54.661 -24.603 1 86.516 116 ARG D O 1
ATOM 27907 N N . ASP D 1 120 ? 31.891 -53.513 -23.09 1 102.052 117 ASP D N 1
ATOM 27908 C CA . ASP D 1 120 ? 30.614 -54.119 -23.392 1 109.765 117 ASP D CA 1
ATOM 27909 C C . ASP D 1 120 ? 29.91 -53.264 -24.446 1 117.815 117 ASP D C 1
ATOM 27910 O O . ASP D 1 120 ? 29.085 -52.416 -24.115 1 120.669 117 ASP D O 1
ATOM 27919 N N . LYS D 1 121 ? 30.197 -53.545 -25.73 1 125.879 118 LYS D N 1
ATOM 27920 C CA . LYS D 1 121 ? 29.673 -52.77 -26.859 1 128.109 118 LYS D CA 1
ATOM 27921 C C . LYS D 1 121 ? 28.176 -52.979 -27.101 1 123.463 118 LYS D C 1
ATOM 27922 O O . LYS D 1 121 ? 27.589 -52.236 -27.874 1 112.824 118 LYS D O 1
ATOM 27941 N N . GLU D 1 122 ? 27.554 -53.972 -26.452 1 137.184 119 GLU D N 1
ATOM 27942 C CA . GLU D 1 122 ? 26.104 -54.087 -26.374 1 138.702 119 GLU D CA 1
ATOM 27943 C C . GLU D 1 122 ? 25.496 -52.841 -25.724 1 126.025 119 GLU D C 1
ATOM 27944 O O . GLU D 1 122 ? 24.446 -52.386 -26.184 1 115.998 119 GLU D O 1
ATOM 27956 N N . LYS D 1 123 ? 26.202 -52.275 -24.725 1 127.272 120 LYS D N 1
ATOM 27957 C CA . LYS D 1 123 ? 25.766 -51.07 -24.038 1 136.361 120 LYS D CA 1
ATOM 27958 C C . LYS D 1 123 ? 26.523 -49.845 -24.552 1 132.547 120 LYS D C 1
ATOM 27959 O O . LYS D 1 123 ? 27.226 -49.188 -23.776 1 129.959 120 LYS D O 1
ATOM 27978 N N . TRP D 1 124 ? 26.379 -49.538 -25.853 1 125.626 121 TRP D N 1
ATOM 27979 C CA . TRP D 1 124 ? 27.08 -48.417 -26.479 1 116.219 121 TRP D CA 1
ATOM 27980 C C . TRP D 1 124 ? 26.125 -47.369 -27.055 1 105.046 121 TRP D C 1
ATOM 27981 O O . TRP D 1 124 ? 25.982 -47.267 -28.269 1 100.891 121 TRP D O 1
ATOM 28002 N N . GLU D 1 125 ? 25.585 -46.514 -26.179 1 100.163 122 GLU D N 1
ATOM 28003 C CA . GLU D 1 125 ? 24.637 -45.458 -26.543 1 112.907 122 GLU D CA 1
ATOM 28004 C C . GLU D 1 125 ? 25.203 -44.448 -27.555 1 107.858 122 GLU D C 1
ATOM 28005 O O . GLU D 1 125 ? 24.535 -44.091 -28.526 1 107.385 122 GLU D O 1
ATOM 28017 N N . ALA D 1 126 ? 26.431 -43.994 -27.29 1 103.216 123 ALA D N 1
ATOM 28018 C CA . ALA D 1 126 ? 27.059 -42.936 -28.072 1 106.18 123 ALA D CA 1
ATOM 28019 C C . ALA D 1 126 ? 27.121 -43.27 -29.569 1 112.881 123 ALA D C 1
ATOM 28020 O O . ALA D 1 126 ? 27.059 -42.354 -30.378 1 105.912 123 ALA D O 1
ATOM 28027 N N . ALA D 1 127 ? 27.327 -44.561 -29.896 1 106.665 124 ALA D N 1
ATOM 28028 C CA . ALA D 1 127 ? 27.443 -44.987 -31.284 1 102.318 124 ALA D CA 1
ATOM 28029 C C . ALA D 1 127 ? 26.088 -44.968 -31.965 1 97.769 124 ALA D C 1
ATOM 28030 O O . ALA D 1 127 ? 26.016 -44.581 -33.142 1 92.595 124 ALA D O 1
ATOM 28037 N N . LYS D 1 128 ? 25.032 -45.357 -31.231 1 96.967 125 LYS D N 1
ATOM 28038 C CA . LYS D 1 128 ? 23.66 -45.183 -31.697 1 107.161 125 LYS D CA 1
ATOM 28039 C C . LYS D 1 128 ? 23.334 -43.699 -31.884 1 105.36 125 LYS D C 1
ATOM 28040 O O . LYS D 1 128 ? 22.613 -43.349 -32.809 1 111.775 125 LYS D O 1
ATOM 28059 N N . ASP D 1 129 ? 23.887 -42.857 -30.997 1 106.782 126 ASP D N 1
ATOM 28060 C CA . ASP D 1 129 ? 23.767 -41.408 -31.085 1 107.879 126 ASP D CA 1
ATOM 28061 C C . ASP D 1 129 ? 24.611 -40.78 -32.202 1 106.117 126 ASP D C 1
ATOM 28062 O O . ASP D 1 129 ? 24.568 -39.562 -32.372 1 104.717 126 ASP D O 1
ATOM 28071 N N . GLY D 1 130 ? 25.453 -41.556 -32.895 1 100.522 127 GLY D N 1
ATOM 28072 C CA . GLY D 1 130 ? 26.293 -41.06 -33.977 1 92.534 127 GLY D CA 1
ATOM 28073 C C . GLY D 1 130 ? 27.601 -40.442 -33.484 1 89.209 127 GLY D C 1
ATOM 28074 O O . GLY D 1 130 ? 28.097 -39.524 -34.124 1 91.882 127 GLY D O 1
ATOM 28078 N N . PHE D 1 131 ? 28.17 -40.972 -32.384 1 82.963 128 PHE D N 1
ATOM 28079 C CA . PHE D 1 131 ? 29.433 -40.513 -31.81 1 75.844 128 PHE D CA 1
ATOM 28080 C C . PHE D 1 131 ? 30.378 -41.694 -31.643 1 70.779 128 PHE D C 1
ATOM 28081 O O . PHE D 1 131 ? 30.684 -42.084 -30.533 1 71.355 128 PHE D O 1
ATOM 28098 N N . ARG D 1 132 ? 30.83 -42.246 -32.766 1 73.861 129 ARG D N 1
ATOM 28099 C CA . ARG D 1 132 ? 31.716 -43.41 -32.789 1 74.248 129 ARG D CA 1
ATOM 28100 C C . ARG D 1 132 ? 33.172 -42.958 -32.728 1 69.247 129 ARG D C 1
ATOM 28101 O O . ARG D 1 132 ? 33.999 -43.675 -32.176 1 68.862 129 ARG D O 1
ATOM 28122 N N . TYR D 1 133 ? 33.485 -41.807 -33.346 1 68.612 130 TYR D N 1
ATOM 28123 C CA . TYR D 1 133 ? 34.843 -41.304 -33.477 1 65.283 130 TYR D CA 1
ATOM 28124 C C . TYR D 1 133 ? 34.882 -39.815 -33.16 1 62.936 130 TYR D C 1
ATOM 28125 O O . TYR D 1 133 ? 33.873 -39.129 -33.286 1 67.508 130 TYR D O 1
ATOM 28142 N N . ALA D 1 134 ? 36.072 -39.304 -32.823 1 64.238 131 ALA D N 1
ATOM 28143 C CA . ALA D 1 134 ? 36.286 -37.872 -32.587 1 62.266 131 ALA D CA 1
ATOM 28144 C C . ALA D 1 134 ? 35.805 -36.962 -33.705 1 57.096 131 ALA D C 1
ATOM 28145 O O . ALA D 1 134 ? 35.249 -35.917 -33.413 1 58.962 131 ALA D O 1
ATOM 28152 N N . LYS D 1 135 ? 35.904 -37.422 -34.957 1 61.119 132 LYS D N 1
ATOM 28153 C CA . LYS D 1 135 ? 35.431 -36.634 -36.093 1 66.65 132 LYS D CA 1
ATOM 28154 C C . LYS D 1 135 ? 33.955 -36.249 -35.928 1 62.496 132 LYS D C 1
ATOM 28155 O O . LYS D 1 135 ? 33.56 -35.166 -36.323 1 59.874 132 LYS D O 1
ATOM 28174 N N . ASP D 1 136 ? 33.174 -37.142 -35.311 1 62.375 133 ASP D N 1
ATOM 28175 C CA . ASP D 1 136 ? 31.757 -36.904 -35.096 1 59.904 133 ASP D CA 1
ATOM 28176 C C . ASP D 1 136 ? 31.525 -35.773 -34.107 1 56.453 133 ASP D C 1
ATOM 28177 O O . ASP D 1 136 ? 30.586 -34.993 -34.292 1 59.832 133 ASP D O 1
ATOM 28186 N N . LEU D 1 137 ? 32.371 -35.701 -33.072 1 52.511 134 LEU D N 1
ATOM 28187 C CA . LEU D 1 137 ? 32.303 -34.596 -32.125 1 52.811 134 LEU D CA 1
ATOM 28188 C C . LEU D 1 137 ? 32.753 -33.274 -32.758 1 53.887 134 LEU D C 1
ATOM 28189 O O . LEU D 1 137 ? 32.205 -32.224 -32.447 1 53.825 134 LEU D O 1
ATOM 28205 N N . VAL D 1 138 ? 33.778 -33.312 -33.611 1 53.268 135 VAL D N 1
ATOM 28206 C CA . VAL D 1 138 ? 34.237 -32.122 -34.308 1 52.797 135 VAL D CA 1
ATOM 28207 C C . VAL D 1 138 ? 33.094 -31.572 -35.16 1 54.724 135 VAL D C 1
ATOM 28208 O O . VAL D 1 138 ? 32.792 -30.38 -35.101 1 59.203 135 VAL D O 1
ATOM 28221 N N . ALA D 1 139 ? 32.471 -32.457 -35.939 1 56.098 136 ALA D N 1
ATOM 28222 C CA . ALA D 1 139 ? 31.335 -32.076 -36.766 1 54.68 136 ALA D CA 1
ATOM 28223 C C . ALA D 1 139 ? 30.206 -31.491 -35.92 1 53.157 136 ALA D C 1
ATOM 28224 O O . ALA D 1 139 ? 29.623 -30.484 -36.304 1 60.717 136 ALA D O 1
ATOM 28231 N N . HIS D 1 140 ? 29.959 -32.106 -34.767 1 51.732 137 HIS D N 1
ATOM 28232 C CA . HIS D 1 140 ? 28.851 -31.712 -33.915 1 52.756 137 HIS D CA 1
ATOM 28233 C C . HIS D 1 140 ? 29.06 -30.305 -33.359 1 53.599 137 HIS D C 1
ATOM 28234 O O . HIS D 1 140 ? 28.151 -29.497 -33.392 1 54.074 137 HIS D O 1
ATOM 28247 N N . ILE D 1 141 ? 30.261 -30.035 -32.87 1 53.315 138 ILE D N 1
ATOM 28248 C CA . ILE D 1 141 ? 30.588 -28.736 -32.304 1 52.059 138 ILE D CA 1
ATOM 28249 C C . ILE D 1 141 ? 30.432 -27.672 -33.388 1 50.504 138 ILE D C 1
ATOM 28250 O O . ILE D 1 141 ? 29.866 -26.627 -33.127 1 51.087 138 ILE D O 1
ATOM 28266 N N . ARG D 1 142 ? 30.934 -27.949 -34.581 1 52.898 139 ARG D N 1
ATOM 28267 C CA . ARG D 1 142 ? 30.785 -27.013 -35.686 1 54.707 139 ARG D CA 1
ATOM 28268 C C . ARG D 1 142 ? 29.338 -26.766 -36.073 1 56.36 139 ARG D C 1
ATOM 28269 O O . ARG D 1 142 ? 28.984 -25.637 -36.373 1 60.627 139 ARG D O 1
ATOM 28290 N N . LYS D 1 143 ? 28.504 -27.805 -36.045 1 54.844 140 LYS D N 1
ATOM 28291 C CA . LYS D 1 143 ? 27.09 -27.676 -36.405 1 60.46 140 LYS D CA 1
ATOM 28292 C C . LYS D 1 143 ? 26.325 -26.845 -35.379 1 57.018 140 LYS D C 1
ATOM 28293 O O . LYS D 1 143 ? 25.538 -25.99 -35.741 1 62.118 140 LYS D O 1
ATOM 28312 N N . GLU D 1 144 ? 26.568 -27.101 -34.106 1 59.057 141 GLU D N 1
ATOM 28313 C CA . GLU D 1 144 ? 25.794 -26.504 -33.024 1 61.311 141 GLU D CA 1
ATOM 28314 C C . GLU D 1 144 ? 26.328 -25.129 -32.635 1 51.019 141 GLU D C 1
ATOM 28315 O O . GLU D 1 144 ? 25.521 -24.303 -32.228 1 51.934 141 GLU D O 1
ATOM 28327 N N . TYR D 1 145 ? 27.638 -24.893 -32.728 1 47.538 142 TYR D N 1
ATOM 28328 C CA . TYR D 1 145 ? 28.259 -23.644 -32.301 1 47.088 142 TYR D CA 1
ATOM 28329 C C . TYR D 1 145 ? 28.946 -22.875 -33.42 1 49.387 142 TYR D C 1
ATOM 28330 O O . TYR D 1 145 ? 29.505 -21.789 -33.144 1 49.267 142 TYR D O 1
ATOM 28347 N N . GLY D 1 146 ? 28.926 -23.385 -34.662 1 46.822 143 GLY D N 1
ATOM 28348 C CA . GLY D 1 146 ? 29.587 -22.703 -35.758 1 49.064 143 GLY D CA 1
ATOM 28349 C C . GLY D 1 146 ? 31.081 -22.502 -35.512 1 50.617 143 GLY D C 1
ATOM 28350 O O . GLY D 1 146 ? 31.777 -23.455 -35.242 1 52.615 143 GLY D O 1
ATOM 28354 N N . ASP D 1 147 ? 31.521 -21.234 -35.519 1 51.337 144 ASP D N 1
ATOM 28355 C CA . ASP D 1 147 ? 32.901 -20.842 -35.321 1 52.328 144 ASP D CA 1
ATOM 28356 C C . ASP D 1 147 ? 33.189 -20.467 -33.879 1 46.287 144 ASP D C 1
ATOM 28357 O O . ASP D 1 147 ? 34.348 -20.123 -33.567 1 41.466 144 ASP D O 1
ATOM 28366 N N . HIS D 1 148 ? 32.205 -20.554 -32.97 1 42.645 145 HIS D N 1
ATOM 28367 C CA . HIS D 1 148 ? 32.414 -20.065 -31.619 1 43.141 145 HIS D CA 1
ATOM 28368 C C . HIS D 1 148 ? 33.664 -20.675 -30.977 1 45.436 145 HIS D C 1
ATOM 28369 O O . HIS D 1 148 ? 34.479 -19.944 -30.466 1 49.984 145 HIS D O 1
ATOM 28382 N N . PHE D 1 149 ? 33.762 -22.004 -31.043 1 48.571 146 PHE D N 1
ATOM 28383 C CA . PHE D 1 149 ? 34.868 -22.766 -30.516 1 43.832 146 PHE D CA 1
ATOM 28384 C C . PHE D 1 149 ? 35.858 -23.08 -31.619 1 47.846 146 PHE D C 1
ATOM 28385 O O . PHE D 1 149 ? 35.455 -23.611 -32.662 1 48.539 146 PHE D O 1
ATOM 28402 N N . ASP D 1 150 ? 37.145 -22.796 -31.346 1 51.415 147 ASP D N 1
ATOM 28403 C CA . ASP D 1 150 ? 38.217 -23.446 -32.063 1 55.468 147 ASP D CA 1
ATOM 28404 C C . ASP D 1 150 ? 38.373 -24.86 -31.518 1 55.042 147 ASP D C 1
ATOM 28405 O O . ASP D 1 150 ? 38.255 -25.068 -30.31 1 48.92 147 ASP D O 1
ATOM 28414 N N . ILE D 1 151 ? 38.675 -25.811 -32.404 1 57.167 148 ILE D N 1
ATOM 28415 C CA . ILE D 1 151 ? 38.674 -27.224 -32.061 1 52.834 148 ILE D CA 1
ATOM 28416 C C . ILE D 1 151 ? 40.052 -27.805 -32.336 1 52.909 148 ILE D C 1
ATOM 28417 O O . ILE D 1 151 ? 40.519 -27.734 -33.469 1 61.358 148 ILE D O 1
ATOM 28433 N N . GLY D 1 152 ? 40.657 -28.419 -31.307 1 53.681 149 GLY D N 1
ATOM 28434 C CA . GLY D 1 152 ? 41.858 -29.229 -31.449 1 55.018 149 GLY D CA 1
ATOM 28435 C C . GLY D 1 152 ? 41.507 -30.713 -31.571 1 51.692 149 GLY D C 1
ATOM 28436 O O . GLY D 1 152 ? 40.444 -31.144 -31.113 1 50.922 149 GLY D O 1
ATOM 28440 N N . VAL D 1 153 ? 42.412 -31.5 -32.137 1 48.359 150 VAL D N 1
ATOM 28441 C CA . VAL D 1 153 ? 42.274 -32.951 -32.136 1 48.522 150 VAL D CA 1
ATOM 28442 C C . VAL D 1 153 ? 43.6 -33.595 -31.743 1 52.904 150 VAL D C 1
ATOM 28443 O O . VAL D 1 153 ? 44.658 -32.982 -31.815 1 52.225 150 VAL D O 1
ATOM 28456 N N . ALA D 1 154 ? 43.501 -34.864 -31.334 1 51.853 151 ALA D N 1
ATOM 28457 C CA . ALA D 1 154 ? 44.628 -35.629 -30.836 1 51.179 151 ALA D CA 1
ATOM 28458 C C . ALA D 1 154 ? 45.422 -36.173 -32.022 1 54.517 151 ALA D C 1
ATOM 28459 O O . ALA D 1 154 ? 44.824 -36.727 -32.959 1 52.652 151 ALA D O 1
ATOM 28466 N N . GLY D 1 155 ? 46.757 -36.045 -31.943 1 55.302 152 GLY D N 1
ATOM 28467 C CA . GLY D 1 155 ? 47.674 -36.686 -32.873 1 57.944 152 GLY D CA 1
ATOM 28468 C C . GLY D 1 155 ? 48.616 -37.637 -32.161 1 59.099 152 GLY D C 1
ATOM 28469 O O . GLY D 1 155 ? 48.938 -37.408 -31.007 1 58.843 152 GLY D O 1
ATOM 28473 N N . TYR D 1 156 ? 49.103 -38.676 -32.862 1 60.993 153 TYR D N 1
ATOM 28474 C CA . TYR D 1 156 ? 49.872 -39.757 -32.244 1 64.649 153 TYR D CA 1
ATOM 28475 C C . TYR D 1 156 ? 51.165 -40.043 -33.012 1 75.291 153 TYR D C 1
ATOM 28476 O O . TYR D 1 156 ? 51.164 -40.865 -33.938 1 75.49 153 TYR D O 1
ATOM 28493 N N . PRO D 1 157 ? 52.3 -39.393 -32.664 1 79.695 154 PRO D N 1
ATOM 28494 C CA . PRO D 1 157 ? 53.581 -39.643 -33.33 1 82.906 154 PRO D CA 1
ATOM 28495 C C . PRO D 1 157 ? 54.1 -41.076 -33.269 1 83.55 154 PRO D C 1
ATOM 28496 O O . PRO D 1 157 ? 54.81 -41.489 -34.178 1 84.212 154 PRO D O 1
ATOM 28507 N N . GLU D 1 158 ? 53.801 -41.781 -32.173 1 92.504 155 GLU D N 1
ATOM 28508 C CA . GLU D 1 158 ? 54.316 -43.13 -31.933 1 96.167 155 GLU D CA 1
ATOM 28509 C C . GLU D 1 158 ? 53.183 -44.152 -31.988 1 99.603 155 GLU D C 1
ATOM 28510 O O . GLU D 1 158 ? 53.386 -45.263 -31.521 1 112.006 155 GLU D O 1
ATOM 28522 N N . GLY D 1 159 ? 52.004 -43.801 -32.542 1 105.185 156 GLY D N 1
ATOM 28523 C CA . GLY D 1 159 ? 50.986 -44.763 -32.924 1 112.969 156 GLY D CA 1
ATOM 28524 C C . GLY D 1 159 ? 50.213 -45.432 -31.786 1 123.511 156 GLY D C 1
ATOM 28525 O O . GLY D 1 159 ? 50.129 -46.659 -31.789 1 154.717 156 GLY D O 1
ATOM 28529 N N . CYS D 1 160 ? 49.633 -44.658 -30.854 1 128.126 157 CYS D N 1
ATOM 28530 C CA . CYS D 1 160 ? 49.029 -45.222 -29.646 1 160.517 157 CYS D CA 1
ATOM 28531 C C . CYS D 1 160 ? 47.735 -44.508 -29.262 1 162.002 157 CYS D C 1
ATOM 28532 O O . CYS D 1 160 ? 47.744 -43.671 -28.359 1 176.153 157 CYS D O 1
ATOM 28539 N N . ASP D 1 161 ? 46.632 -44.897 -29.905 1 145.673 158 ASP D N 1
ATOM 28540 C CA . ASP D 1 161 ? 45.271 -44.563 -29.471 1 145.931 158 ASP D CA 1
ATOM 28541 C C . ASP D 1 161 ? 44.395 -45.808 -29.365 1 159.911 158 ASP D C 1
ATOM 28542 O O . ASP D 1 161 ? 43.664 -45.965 -28.38 1 169.222 158 ASP D O 1
ATOM 28551 N N . ASP D 1 162 ? 44.41 -46.654 -30.409 1 165.011 159 ASP D N 1
ATOM 28552 C CA . ASP D 1 162 ? 43.649 -47.904 -30.431 1 148.57 159 ASP D CA 1
ATOM 28553 C C . ASP D 1 162 ? 44.459 -48.938 -31.206 1 152.136 159 ASP D C 1
ATOM 28554 O O . ASP D 1 162 ? 45.011 -49.866 -30.614 1 132.657 159 ASP D O 1
ATOM 28563 N N . ASN D 1 163 ? 44.515 -48.78 -32.543 1 160.814 160 ASN D N 1
ATOM 28564 C CA . ASN D 1 163 ? 45.449 -49.473 -33.42 1 157.654 160 ASN D CA 1
ATOM 28565 C C . ASN D 1 163 ? 46.652 -48.555 -33.659 1 153.437 160 ASN D C 1
ATOM 28566 O O . ASN D 1 163 ? 46.579 -47.354 -33.397 1 143.512 160 ASN D O 1
ATOM 28577 N N . LYS D 1 164 ? 47.753 -49.146 -34.146 1 162.059 161 LYS D N 1
ATOM 28578 C CA . LYS D 1 164 ? 49.03 -48.472 -34.373 1 159.046 161 LYS D CA 1
ATOM 28579 C C . LYS D 1 164 ? 49.359 -48.28 -35.853 1 162.416 161 LYS D C 1
ATOM 28580 O O . LYS D 1 164 ? 50.281 -47.504 -36.145 1 161.926 161 LYS D O 1
ATOM 28599 N N . ASP D 1 165 ? 48.624 -48.944 -36.763 1 154.828 162 ASP D N 1
ATOM 28600 C CA . ASP D 1 165 ? 48.842 -48.82 -38.195 1 137.543 162 ASP D CA 1
ATOM 28601 C C . ASP D 1 165 ? 48.851 -47.345 -38.649 1 121.463 162 ASP D C 1
ATOM 28602 O O . ASP D 1 165 ? 47.792 -46.729 -38.823 1 110.879 162 ASP D O 1
ATOM 28611 N N . GLU D 1 166 ? 50.065 -46.812 -38.874 1 113.651 163 GLU D N 1
ATOM 28612 C CA . GLU D 1 166 ? 50.301 -45.375 -38.969 1 130.544 163 GLU D CA 1
ATOM 28613 C C . GLU D 1 166 ? 49.606 -44.729 -40.181 1 123.769 163 GLU D C 1
ATOM 28614 O O . GLU D 1 166 ? 49.086 -43.612 -40.088 1 138.23 163 GLU D O 1
ATOM 28626 N N . ASP D 1 167 ? 49.582 -45.462 -41.307 1 113.06 164 ASP D N 1
ATOM 28627 C CA . ASP D 1 167 ? 48.836 -45.067 -42.488 1 111.538 164 ASP D CA 1
ATOM 28628 C C . ASP D 1 167 ? 47.357 -44.74 -42.26 1 106.092 164 ASP D C 1
ATOM 28629 O O . ASP D 1 167 ? 46.856 -43.715 -42.755 1 101.491 164 ASP D O 1
ATOM 28638 N N . LEU D 1 168 ? 46.691 -45.715 -41.639 1 99.317 165 LEU D N 1
ATOM 28639 C CA . LEU D 1 168 ? 45.268 -45.614 -41.365 1 104.75 165 LEU D CA 1
ATOM 28640 C C . LEU D 1 168 ? 45.026 -44.469 -40.371 1 95.778 165 LEU D C 1
ATOM 28641 O O . LEU D 1 168 ? 44.077 -43.709 -40.526 1 99.4 165 LEU D O 1
ATOM 28657 N N . LEU D 1 169 ? 45.903 -44.382 -39.364 1 85.91 166 LEU D N 1
ATOM 28658 C CA . LEU D 1 169 ? 45.873 -43.319 -38.369 1 85.348 166 LEU D CA 1
ATOM 28659 C C . LEU D 1 169 ? 45.92 -41.92 -38.985 1 85.938 166 LEU D C 1
ATOM 28660 O O . LEU D 1 169 ? 45.186 -41.051 -38.512 1 96.587 166 LEU D O 1
ATOM 28676 N N . LEU D 1 170 ? 46.779 -41.731 -39.998 1 78.145 167 LEU D N 1
ATOM 28677 C CA . LEU D 1 170 ? 46.929 -40.431 -40.643 1 79.496 167 LEU D CA 1
ATOM 28678 C C . LEU D 1 170 ? 45.747 -40.112 -41.549 1 76.166 167 LEU D C 1
ATOM 28679 O O . LEU D 1 170 ? 45.354 -38.938 -41.659 1 76.082 167 LEU D O 1
ATOM 28695 N N . ASP D 1 171 ? 45.201 -41.145 -42.198 1 76.671 168 ASP D N 1
ATOM 28696 C CA . ASP D 1 171 ? 43.954 -40.99 -42.936 1 77.735 168 ASP D CA 1
ATOM 28697 C C . ASP D 1 171 ? 42.831 -40.486 -42.032 1 75.754 168 ASP D C 1
ATOM 28698 O O . ASP D 1 171 ? 42.163 -39.503 -42.356 1 72.421 168 ASP D O 1
ATOM 28707 N N . HIS D 1 172 ? 42.709 -41.143 -40.87 1 76.243 169 HIS D N 1
ATOM 28708 C CA . HIS D 1 172 ? 41.684 -40.818 -39.887 1 78.016 169 HIS D CA 1
ATOM 28709 C C . HIS D 1 172 ? 41.902 -39.436 -39.278 1 77.375 169 HIS D C 1
ATOM 28710 O O . HIS D 1 172 ? 40.929 -38.756 -38.972 1 79.867 169 HIS D O 1
ATOM 28723 N N . LEU D 1 173 ? 43.175 -39.054 -39.088 1 72.353 170 LEU D N 1
ATOM 28724 C CA . LEU D 1 173 ? 43.535 -37.73 -38.603 1 65.962 170 LEU D CA 1
ATOM 28725 C C . LEU D 1 173 ? 43.111 -36.675 -39.616 1 68.63 170 LEU D C 1
ATOM 28726 O O . LEU D 1 173 ? 42.622 -35.62 -39.21 1 75.003 170 LEU D O 1
ATOM 28742 N N . LYS D 1 174 ? 43.316 -36.96 -40.909 1 68.128 171 LYS D N 1
ATOM 28743 C CA . LYS D 1 174 ? 42.905 -36.035 -41.953 1 66.044 171 LYS D CA 1
ATOM 28744 C C . LYS D 1 174 ? 41.382 -35.875 -41.978 1 62.532 171 LYS D C 1
ATOM 28745 O O . LYS D 1 174 ? 40.906 -34.756 -42.136 1 64.159 171 LYS D O 1
ATOM 28764 N N . GLU D 1 175 ? 40.645 -36.978 -41.818 1 67.171 172 GLU D N 1
ATOM 28765 C CA . GLU D 1 175 ? 39.19 -36.907 -41.719 1 75.012 172 GLU D CA 1
ATOM 28766 C C . GLU D 1 175 ? 38.75 -35.939 -40.614 1 70.154 172 GLU D C 1
ATOM 28767 O O . GLU D 1 175 ? 37.936 -35.055 -40.889 1 72.844 172 GLU D O 1
ATOM 28779 N N . LYS D 1 176 ? 39.314 -36.122 -39.406 1 62.78 173 LYS D N 1
ATOM 28780 C CA . LYS D 1 176 ? 38.996 -35.293 -38.253 1 58.52 173 LYS D CA 1
ATOM 28781 C C . LYS D 1 176 ? 39.284 -33.821 -38.545 1 57.603 173 LYS D C 1
ATOM 28782 O O . LYS D 1 176 ? 38.437 -32.973 -38.284 1 59.317 173 LYS D O 1
ATOM 28801 N N . VAL D 1 177 ? 40.48 -33.541 -39.065 1 56.367 174 VAL D N 1
ATOM 28802 C CA . VAL D 1 177 ? 40.883 -32.166 -39.301 1 56.009 174 VAL D CA 1
ATOM 28803 C C . VAL D 1 177 ? 39.923 -31.522 -40.3 1 57.993 174 VAL D C 1
ATOM 28804 O O . VAL D 1 177 ? 39.447 -30.42 -40.049 1 61.878 174 VAL D O 1
ATOM 28817 N N . ASP D 1 178 ? 39.597 -32.271 -41.357 1 63.835 175 ASP D N 1
ATOM 28818 C CA . ASP D 1 178 ? 38.718 -31.788 -42.411 1 68.996 175 ASP D CA 1
ATOM 28819 C C . ASP D 1 178 ? 37.273 -31.591 -41.966 1 64.922 175 ASP D C 1
ATOM 28820 O O . ASP D 1 178 ? 36.535 -30.905 -42.672 1 68.172 175 ASP D O 1
ATOM 28829 N N . MET D 1 179 ? 36.868 -32.155 -40.82 1 62.123 176 MET D N 1
ATOM 28830 C CA . MET D 1 179 ? 35.557 -31.877 -40.254 1 62.217 176 MET D CA 1
ATOM 28831 C C . MET D 1 179 ? 35.466 -30.483 -39.644 1 62.36 176 MET D C 1
ATOM 28832 O O . MET D 1 179 ? 34.353 -30.024 -39.374 1 54.224 176 MET D O 1
ATOM 28846 N N . GLY D 1 180 ? 36.614 -29.868 -39.365 1 61.657 177 GLY D N 1
ATOM 28847 C CA . GLY D 1 180 ? 36.663 -28.5 -38.887 1 62.888 177 GLY D CA 1
ATOM 28848 C C . GLY D 1 180 ? 37.533 -28.292 -37.657 1 61.11 177 GLY D C 1
ATOM 28849 O O . GLY D 1 180 ? 37.224 -27.387 -36.876 1 65.776 177 GLY D O 1
ATOM 28853 N N . ALA D 1 181 ? 38.656 -29.029 -37.544 1 56.136 178 ALA D N 1
ATOM 28854 C CA . ALA D 1 181 ? 39.62 -28.829 -36.473 1 57.322 178 ALA D CA 1
ATOM 28855 C C . ALA D 1 181 ? 40.7 -27.874 -36.957 1 57.968 178 ALA D C 1
ATOM 28856 O O . ALA D 1 181 ? 41.192 -28.035 -38.073 1 63.111 178 ALA D O 1
ATOM 28863 N N . GLY D 1 182 ? 41.063 -26.905 -36.104 1 57.662 179 GLY D N 1
ATOM 28864 C CA . GLY D 1 182 ? 42.069 -25.899 -36.406 1 55.615 179 GLY D CA 1
ATOM 28865 C C . GLY D 1 182 ? 43.489 -26.274 -35.986 1 54.313 179 GLY D C 1
ATOM 28866 O O . GLY D 1 182 ? 44.415 -25.578 -36.412 1 58.678 179 GLY D O 1
ATOM 28870 N N . PHE D 1 183 ? 43.666 -27.296 -35.137 1 53.113 180 PHE D N 1
ATOM 28871 C CA . PHE D 1 183 ? 45 -27.661 -34.682 1 54.993 180 PHE D CA 1
ATOM 28872 C C . PHE D 1 183 ? 45.041 -29.08 -34.123 1 54.887 180 PHE D C 1
ATOM 28873 O O . PHE D 1 183 ? 43.999 -29.66 -33.827 1 57.708 180 PHE D O 1
ATOM 28890 N N . ILE D 1 184 ? 46.276 -29.605 -34.011 1 50.829 181 ILE D N 1
ATOM 28891 C CA . ILE D 1 184 ? 46.557 -30.933 -33.502 1 49.823 181 ILE D CA 1
ATOM 28892 C C . ILE D 1 184 ? 47.384 -30.798 -32.228 1 52.148 181 ILE D C 1
ATOM 28893 O O . ILE D 1 184 ? 48.342 -30.047 -32.209 1 55.866 181 ILE D O 1
ATOM 28909 N N . VAL D 1 185 ? 47.059 -31.594 -31.206 1 54.974 182 VAL D N 1
ATOM 28910 C CA . VAL D 1 185 ? 47.877 -31.722 -30.012 1 51.634 182 VAL D CA 1
ATOM 28911 C C . VAL D 1 185 ? 48.331 -33.17 -29.942 1 51.629 182 VAL D C 1
ATOM 28912 O O . VAL D 1 185 ? 47.49 -34.067 -29.984 1 47.515 182 VAL D O 1
ATOM 28925 N N . THR D 1 186 ? 49.648 -33.373 -29.8 1 53.848 183 THR D N 1
ATOM 28926 C CA . THR D 1 186 ? 50.194 -34.715 -29.847 1 54.305 183 THR D CA 1
ATOM 28927 C C . THR D 1 186 ? 50.151 -35.314 -28.451 1 58.681 183 THR D C 1
ATOM 28928 O O . THR D 1 186 ? 50.322 -34.605 -27.459 1 59.768 183 THR D O 1
ATOM 28938 N N . GLN D 1 187 ? 50.085 -36.653 -28.413 1 65.131 184 GLN D N 1
ATOM 28939 C CA . GLN D 1 187 ? 50.41 -37.409 -27.223 1 65.582 184 GLN D CA 1
ATOM 28940 C C . GLN D 1 187 ? 51.875 -37.171 -26.9 1 67.731 184 GLN D C 1
ATOM 28941 O O . GLN D 1 187 ? 52.647 -36.792 -27.775 1 64.093 184 GLN D O 1
ATOM 28955 N N . MET D 1 188 ? 52.236 -37.382 -25.639 1 74.968 185 MET D N 1
ATOM 28956 C CA . MET D 1 188 ? 53.605 -37.236 -25.176 1 77.46 185 MET D CA 1
ATOM 28957 C C . MET D 1 188 ? 54.555 -38.112 -25.993 1 78.264 185 MET D C 1
ATOM 28958 O O . MET D 1 188 ? 54.133 -39.127 -26.567 1 79.934 185 MET D O 1
ATOM 28972 N N . PHE D 1 189 ? 55.806 -37.68 -26.077 1 82.675 186 PHE D N 1
ATOM 28973 C CA . PHE D 1 189 ? 56.866 -38.443 -26.722 1 72.84 186 PHE D CA 1
ATOM 28974 C C . PHE D 1 189 ? 58.201 -37.995 -26.141 1 75.411 186 PHE D C 1
ATOM 28975 O O . PHE D 1 189 ? 58.277 -36.906 -25.569 1 81.277 186 PHE D O 1
ATOM 28992 N N . TYR D 1 190 ? 59.231 -38.83 -26.285 1 81.369 187 TYR D N 1
ATOM 28993 C CA . TYR D 1 190 ? 60.61 -38.47 -25.944 1 80.101 187 TYR D CA 1
ATOM 28994 C C . TYR D 1 190 ? 61.584 -38.707 -27.084 1 81.969 187 TYR D C 1
ATOM 28995 O O . TYR D 1 190 ? 62.763 -38.376 -26.937 1 92.097 187 TYR D O 1
ATOM 29012 N N . ASP D 1 191 ? 61.11 -39.267 -28.207 1 80.713 188 ASP D N 1
ATOM 29013 C CA . ASP D 1 191 ? 61.911 -39.484 -29.388 1 83.178 188 ASP D CA 1
ATOM 29014 C C . ASP D 1 191 ? 61.621 -38.355 -30.381 1 77.533 188 ASP D C 1
ATOM 29015 O O . ASP D 1 191 ? 60.715 -38.484 -31.205 1 75.244 188 ASP D O 1
ATOM 29024 N N . VAL D 1 192 ? 62.456 -37.319 -30.342 1 76.32 189 VAL D N 1
ATOM 29025 C CA . VAL D 1 192 ? 62.237 -36.122 -31.151 1 80.551 189 VAL D CA 1
ATOM 29026 C C . VAL D 1 192 ? 62.443 -36.373 -32.652 1 81.961 189 VAL D C 1
ATOM 29027 O O . VAL D 1 192 ? 61.807 -35.708 -33.476 1 77.551 189 VAL D O 1
ATOM 29040 N N . ASP D 1 193 ? 63.356 -37.281 -33.011 1 83.594 190 ASP D N 1
ATOM 29041 C CA . ASP D 1 193 ? 63.578 -37.602 -34.42 1 90.67 190 ASP D CA 1
ATOM 29042 C C . ASP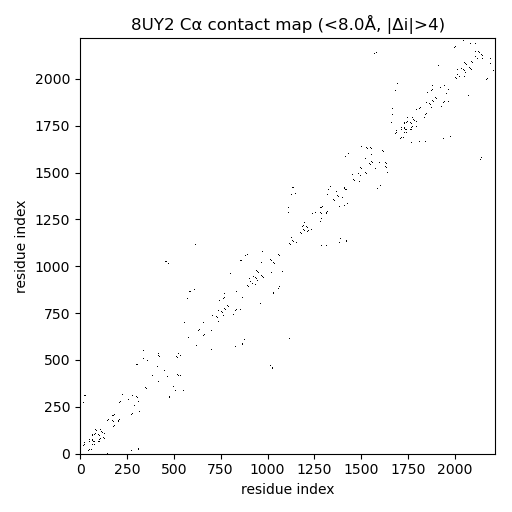 D 1 193 ? 62.322 -38.208 -35.026 1 93.209 190 ASP D C 1
ATOM 29043 O O . ASP D 1 193 ? 61.889 -37.773 -36.094 1 92.489 190 ASP D O 1
ATOM 29052 N N . ASN D 1 194 ? 61.739 -39.181 -34.31 1 96.516 191 ASN D N 1
ATOM 29053 C CA . ASN D 1 194 ? 60.486 -39.793 -34.724 1 91.77 191 ASN D CA 1
ATOM 29054 C C . ASN D 1 194 ? 59.384 -38.747 -34.849 1 82.326 191 ASN D C 1
ATOM 29055 O O . ASN D 1 194 ? 58.623 -38.8 -35.802 1 83.725 191 ASN D O 1
ATOM 29066 N N . PHE D 1 195 ? 59.316 -37.834 -33.881 1 77.266 192 PHE D N 1
ATOM 29067 C CA . PHE D 1 195 ? 58.316 -36.772 -33.91 1 77.087 192 PHE D CA 1
ATOM 29068 C C . PHE D 1 195 ? 58.427 -35.898 -35.169 1 75.841 192 PHE D C 1
ATOM 29069 O O . PHE D 1 195 ? 57.419 -35.622 -35.818 1 70.599 192 PHE D O 1
ATOM 29086 N N . LEU D 1 196 ? 59.647 -35.462 -35.486 1 76.284 193 LEU D N 1
ATOM 29087 C CA . LEU D 1 196 ? 59.874 -34.581 -36.628 1 72.727 193 LEU D CA 1
ATOM 29088 C C . LEU D 1 196 ? 59.604 -35.292 -37.953 1 77.531 193 LEU D C 1
ATOM 29089 O O . LEU D 1 196 ? 59.132 -34.644 -38.896 1 74.234 193 LEU D O 1
ATOM 29105 N N . ARG D 1 197 ? 59.912 -36.602 -38.004 1 80.723 194 ARG D N 1
ATOM 29106 C CA . ARG D 1 197 ? 59.573 -37.447 -39.146 1 85.099 194 ARG D CA 1
ATOM 29107 C C . ARG D 1 197 ? 58.058 -37.562 -39.293 1 80.683 194 ARG D C 1
ATOM 29108 O O . ARG D 1 197 ? 57.537 -37.483 -40.394 1 82.174 194 ARG D O 1
ATOM 29129 N N . TRP D 1 198 ? 57.371 -37.765 -38.168 1 75.61 195 TRP D N 1
ATOM 29130 C CA . TRP D 1 198 ? 55.919 -37.805 -38.137 1 76.002 195 TRP D CA 1
ATOM 29131 C C . TRP D 1 198 ? 55.299 -36.507 -38.664 1 77.099 195 TRP D C 1
ATOM 29132 O O . TRP D 1 198 ? 54.372 -36.564 -39.458 1 76.895 195 TRP D O 1
ATOM 29153 N N . VAL D 1 199 ? 55.827 -35.358 -38.226 1 77.034 196 VAL D N 1
ATOM 29154 C CA . VAL D 1 199 ? 55.348 -34.068 -38.709 1 76.075 196 VAL D CA 1
ATOM 29155 C C . VAL D 1 199 ? 55.452 -34.019 -40.236 1 82.388 196 VAL D C 1
ATOM 29156 O O . VAL D 1 199 ? 54.496 -33.608 -40.883 1 78.573 196 VAL D O 1
ATOM 29169 N N . LYS D 1 200 ? 56.606 -34.429 -40.776 1 86.87 197 LYS D N 1
ATOM 29170 C CA . LYS D 1 200 ? 56.795 -34.503 -42.224 1 88.722 197 LYS D CA 1
ATOM 29171 C C . LYS D 1 200 ? 55.718 -35.367 -42.887 1 79.47 197 LYS D C 1
ATOM 29172 O O . LYS D 1 200 ? 55.146 -34.951 -43.889 1 78.29 197 LYS D O 1
ATOM 29191 N N . LYS D 1 201 ? 55.418 -36.516 -42.279 1 79.364 198 LYS D N 1
ATOM 29192 C CA . LYS D 1 201 ? 54.396 -37.433 -42.778 1 83.782 198 LYS D CA 1
ATOM 29193 C C . LYS D 1 201 ? 53.013 -36.77 -42.778 1 84.708 198 LYS D C 1
ATOM 29194 O O . LYS D 1 201 ? 52.25 -36.91 -43.733 1 88.72 198 LYS D O 1
ATOM 29213 N N . VAL D 1 202 ? 52.727 -36.026 -41.703 1 83.403 199 VAL D N 1
ATOM 29214 C CA . VAL D 1 202 ? 51.453 -35.354 -41.529 1 78.142 199 VAL D CA 1
ATOM 29215 C C . VAL D 1 202 ? 51.262 -34.307 -42.626 1 80.958 199 VAL D C 1
ATOM 29216 O O . VAL D 1 202 ? 50.179 -34.225 -43.216 1 77.363 199 VAL D O 1
ATOM 29229 N N . ARG D 1 203 ? 52.299 -33.493 -42.863 1 84.862 200 ARG D N 1
ATOM 29230 C CA . ARG D 1 203 ? 52.233 -32.475 -43.915 1 85.882 200 ARG D CA 1
ATOM 29231 C C . ARG D 1 203 ? 52.121 -33.101 -45.296 1 87.576 200 ARG D C 1
ATOM 29232 O O . ARG D 1 203 ? 51.287 -32.642 -46.071 1 88.706 200 ARG D O 1
ATOM 29253 N N . GLU D 1 204 ? 52.878 -34.178 -45.553 1 91.683 201 GLU D N 1
ATOM 29254 C CA . GLU D 1 204 ? 52.834 -34.864 -46.848 1 92.78 201 GLU D CA 1
ATOM 29255 C C . GLU D 1 204 ? 51.479 -35.517 -47.12 1 85.59 201 GLU D C 1
ATOM 29256 O O . GLU D 1 204 ? 51.063 -35.575 -48.263 1 83.189 201 GLU D O 1
ATOM 29268 N N . ARG D 1 205 ? 50.728 -35.843 -46.06 1 85.739 202 ARG D N 1
ATOM 29269 C CA . ARG D 1 205 ? 49.358 -36.339 -46.196 1 84.197 202 ARG D CA 1
ATOM 29270 C C . ARG D 1 205 ? 48.376 -35.221 -46.549 1 81.763 202 ARG D C 1
ATOM 29271 O O . ARG D 1 205 ? 47.23 -35.509 -46.858 1 78.869 202 ARG D O 1
ATOM 29292 N N . GLY D 1 206 ? 48.818 -33.955 -46.498 1 81.573 203 GLY D N 1
ATOM 29293 C CA . GLY D 1 206 ? 48.012 -32.796 -46.833 1 79.719 203 GLY D CA 1
ATOM 29294 C C . GLY D 1 206 ? 47.272 -32.22 -45.628 1 80.434 203 GLY D C 1
ATOM 29295 O O . GLY D 1 206 ? 46.216 -31.627 -45.802 1 80.722 203 GLY D O 1
ATOM 29299 N N . ILE D 1 207 ? 47.867 -32.334 -44.432 1 80.643 204 ILE D N 1
ATOM 29300 C CA . ILE D 1 207 ? 47.33 -31.782 -43.2 1 69.281 204 ILE D CA 1
ATOM 29301 C C . ILE D 1 207 ? 48.229 -30.601 -42.846 1 66.226 204 ILE D C 1
ATOM 29302 O O . ILE D 1 207 ? 49.383 -30.804 -42.451 1 67.114 204 ILE D O 1
ATOM 29318 N N . SER D 1 208 ? 47.696 -29.381 -42.929 1 67.246 205 SER D N 1
ATOM 29319 C CA . SER D 1 208 ? 48.467 -28.143 -42.795 1 70.148 205 SER D CA 1
ATOM 29320 C C . SER D 1 208 ? 48.214 -27.384 -41.492 1 68.132 205 SER D C 1
ATOM 29321 O O . SER D 1 208 ? 48.944 -26.429 -41.211 1 73.623 205 SER D O 1
ATOM 29328 N N . VAL D 1 209 ? 47.218 -27.781 -40.691 1 66.021 206 VAL D N 1
ATOM 29329 C CA . VAL D 1 209 ? 46.911 -27.094 -39.45 1 62.554 206 VAL D CA 1
ATOM 29330 C C . VAL D 1 209 ? 48.112 -27.121 -38.495 1 66.376 206 VAL D C 1
ATOM 29331 O O . VAL D 1 209 ? 48.914 -28.048 -38.563 1 78.999 206 VAL D O 1
ATOM 29344 N N . PRO D 1 210 ? 48.284 -26.146 -37.592 1 60.366 207 PRO D N 1
ATOM 29345 C CA . PRO D 1 210 ? 49.393 -26.165 -36.634 1 60.016 207 PRO D CA 1
ATOM 29346 C C . PRO D 1 210 ? 49.448 -27.4 -35.728 1 61.41 207 PRO D C 1
ATOM 29347 O O . PRO D 1 210 ? 48.413 -27.881 -35.282 1 60.787 207 PRO D O 1
ATOM 29358 N N . ILE D 1 211 ? 50.66 -27.927 -35.521 1 64.012 208 ILE D N 1
ATOM 29359 C CA . ILE D 1 211 ? 50.914 -29.076 -34.662 1 61.006 208 ILE D CA 1
ATOM 29360 C C . ILE D 1 211 ? 51.488 -28.575 -33.336 1 58.946 208 ILE D C 1
ATOM 29361 O O . ILE D 1 211 ? 52.477 -27.852 -33.31 1 63.605 208 ILE D O 1
ATOM 29377 N N . VAL D 1 212 ? 50.911 -29.06 -32.237 1 59.305 209 VAL D N 1
ATOM 29378 C CA . VAL D 1 212 ? 51.337 -28.704 -30.896 1 58.02 209 VAL D CA 1
ATOM 29379 C C . VAL D 1 212 ? 51.907 -29.959 -30.235 1 57.436 209 VAL D C 1
ATOM 29380 O O . VAL D 1 212 ? 51.155 -30.897 -29.959 1 56.373 209 VAL D O 1
ATOM 29393 N N . PRO D 1 213 ? 53.221 -29.996 -29.937 1 56.941 210 PRO D N 1
ATOM 29394 C CA . PRO D 1 213 ? 53.832 -31.134 -29.253 1 57.922 210 PRO D CA 1
ATOM 29395 C C . PRO D 1 213 ? 53.441 -31.177 -27.786 1 56.532 210 PRO D C 1
ATOM 29396 O O . PRO D 1 213 ? 53.5 -30.153 -27.117 1 58.163 210 PRO D O 1
ATOM 29407 N N . GLY D 1 214 ? 53.007 -32.363 -27.332 1 62.541 211 GLY D N 1
ATOM 29408 C CA . GLY D 1 214 ? 52.798 -32.691 -25.934 1 59.312 211 GLY D CA 1
ATOM 29409 C C . GLY D 1 214 ? 54.134 -33.024 -25.273 1 58.553 211 GLY D C 1
ATOM 29410 O O . GLY D 1 214 ? 54.761 -34.037 -25.602 1 62.125 211 GLY D O 1
ATOM 29414 N N . ILE D 1 215 ? 54.568 -32.149 -24.358 1 55.657 212 ILE D N 1
ATOM 29415 C CA . ILE D 1 215 ? 55.813 -32.296 -23.631 1 57.081 212 ILE D CA 1
ATOM 29416 C C . ILE D 1 215 ? 55.465 -32.668 -22.208 1 60.651 212 ILE D C 1
ATOM 29417 O O . ILE D 1 215 ? 54.722 -31.951 -21.561 1 65.078 212 ILE D O 1
ATOM 29433 N N . MET D 1 216 ? 56.053 -33.766 -21.714 1 65.46 213 MET D N 1
ATOM 29434 C CA . MET D 1 216 ? 55.923 -34.113 -20.327 1 60.391 213 MET D CA 1
ATOM 29435 C C . MET D 1 216 ? 57.272 -33.966 -19.634 1 57.735 213 MET D C 1
ATOM 29436 O O . MET D 1 216 ? 58.08 -34.883 -19.69 1 59.33 213 MET D O 1
ATOM 29450 N N . PRO D 1 217 ? 57.44 -32.914 -18.804 1 56.59 214 PRO D N 1
ATOM 29451 C CA . PRO D 1 217 ? 58.591 -32.803 -17.912 1 60.396 214 PRO D CA 1
ATOM 29452 C C . PRO D 1 217 ? 58.691 -33.986 -16.961 1 59.331 214 PRO D C 1
ATOM 29453 O O . PRO D 1 217 ? 57.667 -34.565 -16.61 1 60.29 214 PRO D O 1
ATOM 29464 N N . ILE D 1 218 ? 59.917 -34.321 -16.575 1 63.939 215 ILE D N 1
ATOM 29465 C CA . ILE D 1 218 ? 60.179 -35.433 -15.673 1 61.957 215 ILE D CA 1
ATOM 29466 C C . ILE D 1 218 ? 60.117 -34.901 -14.243 1 67.337 215 ILE D C 1
ATOM 29467 O O . ILE D 1 218 ? 61.046 -34.215 -13.829 1 70.777 215 ILE D O 1
ATOM 29483 N N . ALA D 1 219 ? 59.032 -35.228 -13.524 1 72.056 216 ALA D N 1
ATOM 29484 C CA . ALA D 1 219 ? 58.871 -34.931 -12.109 1 71.367 216 ALA D CA 1
ATOM 29485 C C . ALA D 1 219 ? 59.549 -35.998 -11.256 1 76.06 216 ALA D C 1
ATOM 29486 O O . ALA D 1 219 ? 60.196 -35.635 -10.278 1 80.224 216 ALA D O 1
ATOM 29493 N N . THR D 1 220 ? 59.303 -37.287 -11.569 1 73.308 217 THR D N 1
ATOM 29494 C CA . THR D 1 220 ? 59.814 -38.423 -10.808 1 74.924 217 THR D CA 1
ATOM 29495 C C . THR D 1 220 ? 60.188 -39.541 -11.774 1 73.037 217 THR D C 1
ATOM 29496 O O . THR D 1 220 ? 59.529 -39.71 -12.797 1 68.525 217 THR D O 1
ATOM 29506 N N . TYR D 1 221 ? 61.175 -40.359 -11.397 1 75.876 218 TYR D N 1
ATOM 29507 C CA . TYR D 1 221 ? 61.598 -41.469 -12.247 1 77.165 218 TYR D CA 1
ATOM 29508 C C . TYR D 1 221 ? 60.457 -42.464 -12.471 1 80.043 218 TYR D C 1
ATOM 29509 O O . TYR D 1 221 ? 60.273 -42.942 -13.582 1 83.123 218 TYR D O 1
ATOM 29526 N N . ALA D 1 222 ? 59.698 -42.744 -11.404 1 82.464 219 ALA D N 1
ATOM 29527 C CA . ALA D 1 222 ? 58.624 -43.724 -11.454 1 80.303 219 ALA D CA 1
ATOM 29528 C C . ALA D 1 222 ? 57.529 -43.301 -12.432 1 71.926 219 ALA D C 1
ATOM 29529 O O . ALA D 1 222 ? 57.164 -44.071 -13.316 1 77.974 219 ALA D O 1
ATOM 29536 N N . SER D 1 223 ? 57.036 -42.078 -12.272 1 72.158 220 SER D N 1
ATOM 29537 C CA . SER D 1 223 ? 55.947 -41.585 -13.114 1 76.642 220 SER D CA 1
ATOM 29538 C C . SER D 1 223 ? 56.404 -41.445 -14.573 1 75.892 220 SER D C 1
ATOM 29539 O O . SER D 1 223 ? 55.624 -41.684 -15.491 1 78.763 220 SER D O 1
ATOM 29546 N N . PHE D 1 224 ? 57.684 -41.079 -14.744 1 72.14 221 PHE D N 1
ATOM 29547 C CA . PHE D 1 224 ? 58.314 -40.988 -16.054 1 72.624 221 PHE D CA 1
ATOM 29548 C C . PHE D 1 224 ? 58.238 -42.323 -16.796 1 80.185 221 PHE D C 1
ATOM 29549 O O . PHE D 1 224 ? 57.658 -42.366 -17.878 1 85.943 221 PHE D O 1
ATOM 29566 N N . LEU D 1 225 ? 58.777 -43.38 -16.178 1 85.3 222 LEU D N 1
ATOM 29567 C CA . LEU D 1 225 ? 58.751 -44.722 -16.757 1 86.578 222 LEU D CA 1
ATOM 29568 C C . LEU D 1 225 ? 57.352 -45.266 -16.958 1 80.543 222 LEU D C 1
ATOM 29569 O O . LEU D 1 225 ? 57.062 -45.843 -18.003 1 83.106 222 LEU D O 1
ATOM 29585 N N . ARG D 1 226 ? 56.525 -45.122 -15.925 1 77.17 223 ARG D N 1
ATOM 29586 C CA . ARG D 1 226 ? 55.208 -45.736 -15.927 1 80.388 223 ARG D CA 1
ATOM 29587 C C . ARG D 1 226 ? 54.35 -45.121 -17.03 1 79.869 223 ARG D C 1
ATOM 29588 O O . ARG D 1 226 ? 53.725 -45.861 -17.784 1 77.985 223 ARG D O 1
ATOM 29609 N N . ARG D 1 227 ? 54.401 -43.784 -17.138 1 84.632 224 ARG D N 1
ATOM 29610 C CA . ARG D 1 227 ? 53.636 -43.072 -18.159 1 84.077 224 ARG D CA 1
ATOM 29611 C C . ARG D 1 227 ? 54.17 -43.378 -19.561 1 77.853 224 ARG D C 1
ATOM 29612 O O . ARG D 1 227 ? 53.377 -43.545 -20.483 1 67.312 224 ARG D O 1
ATOM 29633 N N . ALA D 1 228 ? 55.498 -43.461 -19.711 1 77.341 225 ALA D N 1
ATOM 29634 C CA . ALA D 1 228 ? 56.098 -43.808 -20.994 1 86.303 225 ALA D CA 1
ATOM 29635 C C . ALA D 1 228 ? 55.692 -45.214 -21.462 1 91.16 225 ALA D C 1
ATOM 29636 O O . ALA D 1 228 ? 55.136 -45.352 -22.553 1 92.437 225 ALA D O 1
ATOM 29643 N N . ASN D 1 229 ? 55.921 -46.22 -20.603 1 93.274 226 ASN D N 1
ATOM 29644 C CA . ASN D 1 229 ? 55.586 -47.612 -20.906 1 99.668 226 ASN D CA 1
ATOM 29645 C C . ASN D 1 229 ? 54.095 -47.808 -21.189 1 96.233 226 ASN D C 1
ATOM 29646 O O . ASN D 1 229 ? 53.74 -48.559 -22.101 1 103.074 226 ASN D O 1
ATOM 29657 N N . HIS D 1 230 ? 53.256 -47.081 -20.448 1 94.227 227 HIS D N 1
ATOM 29658 C CA . HIS D 1 230 ? 51.816 -47.191 -20.615 1 109.599 227 HIS D CA 1
ATOM 29659 C C . HIS D 1 230 ? 51.367 -46.578 -21.934 1 110.306 227 HIS D C 1
ATOM 29660 O O . HIS D 1 230 ? 50.564 -47.194 -22.624 1 126.194 227 HIS D O 1
ATOM 29673 N N . MET D 1 231 ? 51.946 -45.426 -22.297 1 111.029 228 MET D N 1
ATOM 29674 C CA . MET D 1 231 ? 51.649 -44.777 -23.573 1 106.08 228 MET D CA 1
ATOM 29675 C C . MET D 1 231 ? 52.448 -45.407 -24.708 1 106.347 228 MET D C 1
ATOM 29676 O O . MET D 1 231 ? 52.318 -44.929 -25.828 1 111.076 228 MET D O 1
ATOM 29690 N N . LYS D 1 232 ? 53.255 -46.461 -24.435 1 113.746 229 LYS D N 1
ATOM 29691 C CA . LYS D 1 232 ? 54.109 -47.089 -25.421 1 120.241 229 LYS D CA 1
ATOM 29692 C C . LYS D 1 232 ? 54.943 -46.037 -26.152 1 112.752 229 LYS D C 1
ATOM 29693 O O . LYS D 1 232 ? 54.576 -45.602 -27.238 1 106.7 229 LYS D O 1
ATOM 29712 N N . CYS D 1 233 ? 55.996 -45.588 -25.493 1 107.284 230 CYS D N 1
ATOM 29713 C CA . CYS D 1 233 ? 56.68 -44.342 -25.793 1 106.355 230 CYS D CA 1
ATOM 29714 C C . CYS D 1 233 ? 58.177 -44.553 -25.624 1 105.679 230 CYS D C 1
ATOM 29715 O O . CYS D 1 233 ? 58.657 -44.577 -24.486 1 109.774 230 CYS D O 1
ATOM 29722 N N . LYS D 1 234 ? 58.899 -44.721 -26.751 1 110.81 231 LYS D N 1
ATOM 29723 C CA . LYS D 1 234 ? 60.337 -44.948 -26.724 1 106.878 231 LYS D CA 1
ATOM 29724 C C . LYS D 1 234 ? 61.035 -43.835 -25.927 1 100.163 231 LYS D C 1
ATOM 29725 O O . LYS D 1 234 ? 60.865 -42.665 -26.232 1 107.884 231 LYS D O 1
ATOM 29744 N N . ILE D 1 235 ? 61.779 -44.248 -24.896 1 89.801 232 ILE D N 1
ATOM 29745 C CA . ILE D 1 235 ? 62.721 -43.403 -24.192 1 84.794 232 ILE D CA 1
ATOM 29746 C C . ILE D 1 235 ? 64.092 -43.677 -24.819 1 88.973 232 ILE D C 1
ATOM 29747 O O . ILE D 1 235 ? 64.535 -44.828 -24.819 1 89.827 232 ILE D O 1
ATOM 29763 N N . PRO D 1 236 ? 64.837 -42.652 -25.289 1 95.451 233 PRO D N 1
ATOM 29764 C CA . PRO D 1 236 ? 66.214 -42.856 -25.748 1 100.201 233 PRO D CA 1
ATOM 29765 C C . PRO D 1 236 ? 67.117 -43.569 -24.734 1 104.634 233 PRO D C 1
ATOM 29766 O O . PRO D 1 236 ? 66.977 -43.356 -23.533 1 97.057 233 PRO D O 1
ATOM 29777 N N . GLU D 1 237 ? 68.004 -44.44 -25.219 1 107.533 234 GLU D N 1
ATOM 29778 C CA . GLU D 1 237 ? 68.962 -45.142 -24.374 1 108.591 234 GLU D CA 1
ATOM 29779 C C . GLU D 1 237 ? 69.916 -44.134 -23.721 1 102.202 234 GLU D C 1
ATOM 29780 O O . GLU D 1 237 ? 70.269 -44.309 -22.56 1 100.597 234 GLU D O 1
ATOM 29792 N N . GLU D 1 238 ? 70.265 -43.056 -24.45 1 102.387 235 GLU D N 1
ATOM 29793 C CA . GLU D 1 238 ? 71.02 -41.938 -23.895 1 105.285 235 GLU D CA 1
ATOM 29794 C C . GLU D 1 238 ? 70.418 -41.406 -22.587 1 105.57 235 GLU D C 1
ATOM 29795 O O . GLU D 1 238 ? 71.16 -41.19 -21.634 1 101.57 235 GLU D O 1
ATOM 29807 N N . TRP D 1 239 ? 69.087 -41.276 -22.537 1 102.409 236 TRP D N 1
ATOM 29808 C CA . TRP D 1 239 ? 68.385 -40.751 -21.371 1 94.842 236 TRP D CA 1
ATOM 29809 C C . TRP D 1 239 ? 68.425 -41.746 -20.219 1 95.778 236 TRP D C 1
ATOM 29810 O O . TRP D 1 239 ? 68.793 -41.366 -19.105 1 98.332 236 TRP D O 1
ATOM 29831 N N . MET D 1 240 ? 68.02 -42.994 -20.504 1 95.398 237 MET D N 1
ATOM 29832 C CA . MET D 1 240 ? 67.999 -44.064 -19.506 1 95.386 237 MET D CA 1
ATOM 29833 C C . MET D 1 240 ? 69.382 -44.235 -18.862 1 91.696 237 MET D C 1
ATOM 29834 O O . MET D 1 240 ? 69.48 -44.318 -17.642 1 92.437 237 MET D O 1
ATOM 29848 N N . ALA D 1 241 ? 70.416 -44.211 -19.714 1 94.361 238 ALA D N 1
ATOM 29849 C CA . ALA D 1 241 ? 71.807 -44.271 -19.288 1 97.217 238 ALA D CA 1
ATOM 29850 C C . ALA D 1 241 ? 72.167 -43.13 -18.34 1 96.13 238 ALA D C 1
ATOM 29851 O O . ALA D 1 241 ? 72.799 -43.372 -17.323 1 103.306 238 ALA D O 1
ATOM 29858 N N . LYS D 1 242 ? 71.753 -41.907 -18.688 1 97.909 239 LYS D N 1
ATOM 29859 C CA . LYS D 1 242 ? 72.117 -40.727 -17.912 1 91.191 239 LYS D CA 1
ATOM 29860 C C . LYS D 1 242 ? 71.375 -40.667 -16.575 1 87.687 239 LYS D C 1
ATOM 29861 O O . LYS D 1 242 ? 71.942 -40.102 -15.634 1 86.212 239 LYS D O 1
ATOM 29880 N N . LEU D 1 243 ? 70.161 -41.246 -16.517 1 84.546 240 LEU D N 1
ATOM 29881 C CA . LEU D 1 243 ? 69.344 -41.264 -15.309 1 84.616 240 LEU D CA 1
ATOM 29882 C C . LEU D 1 243 ? 69.72 -42.392 -14.351 1 90.278 240 LEU D C 1
ATOM 29883 O O . LEU D 1 243 ? 69.524 -42.215 -13.139 1 95.216 240 LEU D O 1
ATOM 29899 N N . GLU D 1 244 ? 70.194 -43.533 -14.885 1 99.328 241 GLU D N 1
ATOM 29900 C CA . GLU D 1 244 ? 70.433 -44.751 -14.114 1 99.631 241 GLU D CA 1
ATOM 29901 C C . GLU D 1 244 ? 71.319 -44.565 -12.879 1 94.441 241 GLU D C 1
ATOM 29902 O O . GLU D 1 244 ? 70.92 -44.988 -11.792 1 84.09 241 GLU D O 1
ATOM 29914 N N . PRO D 1 245 ? 72.453 -43.824 -12.959 1 97.903 242 PRO D N 1
ATOM 29915 C CA . PRO D 1 245 ? 73.268 -43.524 -11.772 1 95.568 242 PRO D CA 1
ATOM 29916 C C . PRO D 1 245 ? 72.524 -42.965 -10.561 1 96.93 242 PRO D C 1
ATOM 29917 O O . PRO D 1 245 ? 72.974 -43.205 -9.447 1 93.348 242 PRO D O 1
ATOM 29928 N N . VAL D 1 246 ? 71.396 -42.257 -10.802 1 95.89 243 VAL D N 1
ATOM 29929 C CA . VAL D 1 246 ? 70.675 -41.592 -9.726 1 94.65 243 VAL D CA 1
ATOM 29930 C C . VAL D 1 246 ? 69.164 -41.794 -9.79 1 91.637 243 VAL D C 1
ATOM 29931 O O . VAL D 1 246 ? 68.424 -40.961 -9.267 1 89.957 243 VAL D O 1
ATOM 29944 N N . LYS D 1 247 ? 68.698 -42.918 -10.347 1 83.956 244 LYS D N 1
ATOM 29945 C CA . LYS D 1 247 ? 67.268 -43.162 -10.542 1 82.196 244 LYS D CA 1
ATOM 29946 C C . LYS D 1 247 ? 66.416 -43.105 -9.27 1 80.81 244 LYS D C 1
ATOM 29947 O O . LYS D 1 247 ? 65.239 -42.781 -9.346 1 86.597 244 LYS D O 1
ATOM 29966 N N . ASN D 1 248 ? 66.981 -43.469 -8.127 1 85.591 245 ASN D N 1
ATOM 29967 C CA . ASN D 1 248 ? 66.216 -43.517 -6.884 1 86.565 245 ASN D CA 1
ATOM 29968 C C . ASN D 1 248 ? 66.19 -42.187 -6.151 1 78.136 245 ASN D C 1
ATOM 29969 O O . ASN D 1 248 ? 65.483 -42.098 -5.152 1 86.378 245 ASN D O 1
ATOM 29980 N N . ASP D 1 249 ? 66.943 -41.178 -6.607 1 72.94 246 ASP D N 1
ATOM 29981 C CA . ASP D 1 249 ? 66.839 -39.834 -6.07 1 76.593 246 ASP D CA 1
ATOM 29982 C C . ASP D 1 249 ? 66.124 -38.939 -7.076 1 79.81 246 ASP D C 1
ATOM 29983 O O . ASP D 1 249 ? 66.739 -38.5 -8.044 1 82.804 246 ASP D O 1
ATOM 29992 N N . ASP D 1 250 ? 64.866 -38.601 -6.779 1 78.829 247 ASP D N 1
ATOM 29993 C CA . ASP D 1 250 ? 64.042 -37.827 -7.696 1 75.779 247 ASP D CA 1
ATOM 29994 C C . ASP D 1 250 ? 64.47 -36.38 -7.842 1 71.714 247 ASP D C 1
ATOM 29995 O O . ASP D 1 250 ? 64.143 -35.779 -8.863 1 75.128 247 ASP D O 1
ATOM 30004 N N . VAL D 1 251 ? 65.178 -35.815 -6.855 1 66.093 248 VAL D N 1
ATOM 30005 C CA . VAL D 1 251 ? 65.73 -34.47 -6.998 1 69.327 248 VAL D CA 1
ATOM 30006 C C . VAL D 1 251 ? 66.752 -34.487 -8.136 1 83.314 248 VAL D C 1
ATOM 30007 O O . VAL D 1 251 ? 66.747 -33.595 -8.982 1 90.588 248 VAL D O 1
ATOM 30020 N N . ALA D 1 252 ? 67.622 -35.503 -8.118 1 89.622 249 ALA D N 1
ATOM 30021 C CA . ALA D 1 252 ? 68.677 -35.651 -9.113 1 90.439 249 ALA D CA 1
ATOM 30022 C C . ALA D 1 252 ? 68.099 -36.028 -10.475 1 83.595 249 ALA D C 1
ATOM 30023 O O . ALA D 1 252 ? 68.589 -35.546 -11.497 1 84.082 249 ALA D O 1
ATOM 30030 N N . VAL D 1 253 ? 67.083 -36.904 -10.465 1 75.804 250 VAL D N 1
ATOM 30031 C CA . VAL D 1 253 ? 66.38 -37.299 -11.674 1 74.591 250 VAL D CA 1
ATOM 30032 C C . VAL D 1 253 ? 65.773 -36.067 -12.344 1 73.074 250 VAL D C 1
ATOM 30033 O O . VAL D 1 253 ? 65.905 -35.907 -13.548 1 78.624 250 VAL D O 1
ATOM 30046 N N . ARG D 1 254 ? 65.111 -35.231 -11.555 1 70.307 251 ARG D N 1
ATOM 30047 C CA . ARG D 1 254 ? 64.461 -34.038 -12.074 1 71.29 251 ARG D CA 1
ATOM 30048 C C . ARG D 1 254 ? 65.474 -33.04 -12.635 1 72.232 251 ARG D C 1
ATOM 30049 O O . ARG D 1 254 ? 65.179 -32.397 -13.643 1 72.999 251 ARG D O 1
ATOM 30070 N N . GLU D 1 255 ? 66.629 -32.9 -11.974 1 78.52 252 GLU D N 1
ATOM 30071 C CA . GLU D 1 255 ? 67.712 -32.053 -12.463 1 79.944 252 GLU D CA 1
ATOM 30072 C C . GLU D 1 255 ? 68.219 -32.496 -13.83 1 75.647 252 GLU D C 1
ATOM 30073 O O . GLU D 1 255 ? 68.399 -31.669 -14.704 1 87.725 252 GLU D O 1
ATOM 30085 N N . ILE D 1 256 ? 68.453 -33.795 -13.999 1 76.703 253 ILE D N 1
ATOM 30086 C CA . ILE D 1 256 ? 68.935 -34.341 -15.266 1 77.521 253 ILE D CA 1
ATOM 30087 C C . ILE D 1 256 ? 67.836 -34.214 -16.325 1 78.657 253 ILE D C 1
ATOM 30088 O O . ILE D 1 256 ? 68.125 -33.842 -17.461 1 89.787 253 ILE D O 1
ATOM 30104 N N . GLY D 1 257 ? 66.597 -34.542 -15.939 1 71.816 254 GLY D N 1
ATOM 30105 C CA . GLY D 1 257 ? 65.452 -34.525 -16.836 1 67.375 254 GLY D CA 1
ATOM 30106 C C . GLY D 1 257 ? 65.138 -33.134 -17.375 1 67.416 254 GLY D C 1
ATOM 30107 O O . GLY D 1 257 ? 64.677 -33.017 -18.508 1 74.606 254 GLY D O 1
ATOM 30111 N N . LYS D 1 258 ? 65.37 -32.104 -16.545 1 67.711 255 LYS D N 1
ATOM 30112 C CA . LYS D 1 258 ? 65.289 -30.717 -16.965 1 69.313 255 LYS D CA 1
ATOM 30113 C C . LYS D 1 258 ? 66.095 -30.52 -18.243 1 68.063 255 LYS D C 1
ATOM 30114 O O . LYS D 1 258 ? 65.548 -30.01 -19.216 1 70.095 255 LYS D O 1
ATOM 30133 N N . THR D 1 259 ? 67.355 -30.958 -18.216 1 69.077 256 THR D N 1
ATOM 30134 C CA . THR D 1 259 ? 68.26 -30.797 -19.348 1 72.539 256 THR D CA 1
ATOM 30135 C C . THR D 1 259 ? 67.809 -31.639 -20.543 1 69.067 256 THR D C 1
ATOM 30136 O O . THR D 1 259 ? 67.839 -31.145 -21.67 1 75.602 256 THR D O 1
ATOM 30146 N N . LEU D 1 260 ? 67.448 -32.899 -20.284 1 64.288 257 LEU D N 1
ATOM 30147 C CA . LEU D 1 260 ? 67.029 -33.808 -21.339 1 68.29 257 LEU D CA 1
ATOM 30148 C C . LEU D 1 260 ? 65.848 -33.238 -22.119 1 67.846 257 LEU D C 1
ATOM 30149 O O . LEU D 1 260 ? 65.922 -33.149 -23.348 1 77.849 257 LEU D O 1
ATOM 30165 N N . VAL D 1 261 ? 64.803 -32.84 -21.386 1 63.556 258 VAL D N 1
ATOM 30166 C CA . VAL D 1 261 ? 63.572 -32.342 -21.984 1 66.32 258 VAL D CA 1
ATOM 30167 C C . VAL D 1 261 ? 63.797 -30.975 -22.633 1 65.414 258 VAL D C 1
ATOM 30168 O O . VAL D 1 261 ? 63.233 -30.711 -23.689 1 64.748 258 VAL D O 1
ATOM 30181 N N . ALA D 1 262 ? 64.55 -30.091 -21.978 1 63.055 259 ALA D N 1
ATOM 30182 C CA . ALA D 1 262 ? 64.817 -28.773 -22.538 1 65.924 259 ALA D CA 1
ATOM 30183 C C . ALA D 1 262 ? 65.581 -28.884 -23.862 1 74.033 259 ALA D C 1
ATOM 30184 O O . ALA D 1 262 ? 65.272 -28.153 -24.796 1 80.316 259 ALA D O 1
ATOM 30191 N N . ASP D 1 263 ? 66.567 -29.797 -23.92 1 73.139 260 ASP D N 1
ATOM 30192 C CA . ASP D 1 263 ? 67.29 -30.07 -25.151 1 80.463 260 ASP D CA 1
ATOM 30193 C C . ASP D 1 263 ? 66.357 -30.557 -26.259 1 83.277 260 ASP D C 1
ATOM 30194 O O . ASP D 1 263 ? 66.486 -30.118 -27.407 1 95.831 260 ASP D O 1
ATOM 30203 N N . MET D 1 264 ? 65.406 -31.416 -25.887 1 79.211 261 MET D N 1
ATOM 30204 C CA . MET D 1 264 ? 64.418 -31.918 -26.827 1 79.92 261 MET D CA 1
ATOM 30205 C C . MET D 1 264 ? 63.551 -30.775 -27.364 1 75.592 261 MET D C 1
ATOM 30206 O O . MET D 1 264 ? 63.289 -30.703 -28.562 1 66.533 261 MET D O 1
ATOM 30220 N N . CYS D 1 265 ? 63.11 -29.91 -26.446 1 76.3 262 CYS D N 1
ATOM 30221 C CA . CYS D 1 265 ? 62.329 -28.73 -26.792 1 70.74 262 CYS D CA 1
ATOM 30222 C C . CYS D 1 265 ? 63.072 -27.809 -27.762 1 69.039 262 CYS D C 1
ATOM 30223 O O . CYS D 1 265 ? 62.461 -27.338 -28.708 1 64.275 262 CYS D O 1
ATOM 30230 N N . ARG D 1 266 ? 64.381 -27.606 -27.541 1 74.859 263 ARG D N 1
ATOM 30231 C CA . ARG D 1 266 ? 65.19 -26.777 -28.428 1 75.64 263 ARG D CA 1
ATOM 30232 C C . ARG D 1 266 ? 65.249 -27.363 -29.833 1 72.854 263 ARG D C 1
ATOM 30233 O O . ARG D 1 266 ? 65.21 -26.596 -30.788 1 80.943 263 ARG D O 1
ATOM 30254 N N . LYS D 1 267 ? 65.327 -28.695 -29.928 1 66.673 264 LYS D N 1
ATOM 30255 C CA . LYS D 1 267 ? 65.322 -29.363 -31.223 1 72.086 264 LYS D CA 1
ATOM 30256 C C . LYS D 1 267 ? 63.999 -29.135 -31.952 1 71.376 264 LYS D C 1
ATOM 30257 O O . LYS D 1 267 ? 64.003 -28.943 -33.165 1 79.141 264 LYS D O 1
ATOM 30276 N N . ILE D 1 268 ? 62.9 -29.099 -31.191 1 72.98 265 ILE D N 1
ATOM 30277 C CA . ILE D 1 268 ? 61.573 -28.86 -31.735 1 69.382 265 ILE D CA 1
ATOM 30278 C C . ILE D 1 268 ? 61.441 -27.403 -32.201 1 70.16 265 ILE D C 1
ATOM 30279 O O . ILE D 1 268 ? 60.902 -27.153 -33.285 1 73.553 265 ILE D O 1
ATOM 30295 N N . LEU D 1 269 ? 61.868 -26.454 -31.356 1 66.719 266 LEU D N 1
ATOM 30296 C CA . LEU D 1 269 ? 61.823 -25.024 -31.665 1 66.449 266 LEU D CA 1
ATOM 30297 C C . LEU D 1 269 ? 62.657 -24.666 -32.898 1 73.417 266 LEU D C 1
ATOM 30298 O O . LEU D 1 269 ? 62.169 -23.969 -33.787 1 74.911 266 LEU D O 1
ATOM 30314 N N . ASP D 1 270 ? 63.866 -25.22 -32.979 1 74.796 267 ASP D N 1
ATOM 30315 C CA . ASP D 1 270 ? 64.73 -25.05 -34.142 1 77.464 267 ASP D CA 1
ATOM 30316 C C . ASP D 1 270 ? 64.146 -25.661 -35.415 1 75.602 267 ASP D C 1
ATOM 30317 O O . ASP D 1 270 ? 64.468 -25.181 -36.505 1 71.484 267 ASP D O 1
ATOM 30326 N N . ALA D 1 271 ? 63.268 -26.668 -35.258 1 75.345 268 ALA D N 1
ATOM 30327 C CA . ALA D 1 271 ? 62.55 -27.265 -36.377 1 74.396 268 ALA D CA 1
ATOM 30328 C C . ALA D 1 271 ? 61.378 -26.408 -36.834 1 69.03 268 ALA D C 1
ATOM 30329 O O . ALA D 1 271 ? 60.711 -26.805 -37.789 1 67.673 268 ALA D O 1
ATOM 30336 N N . GLY D 1 272 ? 61.079 -25.31 -36.114 1 66.764 269 GLY D N 1
ATOM 30337 C CA . GLY D 1 272 ? 60.054 -24.366 -36.508 1 66.042 269 GLY D CA 1
ATOM 30338 C C . GLY D 1 272 ? 58.695 -24.65 -35.871 1 67.779 269 GLY D C 1
ATOM 30339 O O . GLY D 1 272 ? 57.709 -24.03 -36.257 1 72.374 269 GLY D O 1
ATOM 30343 N N . ILE D 1 273 ? 58.638 -25.555 -34.881 1 71.681 270 ILE D N 1
ATOM 30344 C CA . ILE D 1 273 ? 57.432 -25.837 -34.125 1 64.129 270 ILE D CA 1
ATOM 30345 C C . ILE D 1 273 ? 57.553 -25.043 -32.833 1 64.556 270 ILE D C 1
ATOM 30346 O O . ILE D 1 273 ? 58.342 -25.396 -31.976 1 65.168 270 ILE D O 1
ATOM 30362 N N . ARG D 1 274 ? 56.739 -24.002 -32.679 1 64.583 271 ARG D N 1
ATOM 30363 C CA . ARG D 1 274 ? 57.011 -22.907 -31.754 1 62.905 271 ARG D CA 1
ATOM 30364 C C . ARG D 1 274 ? 56.129 -22.843 -30.529 1 62.979 271 ARG D C 1
ATOM 30365 O O . ARG D 1 274 ? 56.432 -22.023 -29.65 1 61.247 271 ARG D O 1
ATOM 30386 N N . HIS D 1 275 ? 55.055 -23.65 -30.453 1 60.403 272 HIS D N 1
ATOM 30387 C CA . HIS D 1 275 ? 54.221 -23.669 -29.264 1 59.078 272 HIS D CA 1
ATOM 30388 C C . HIS D 1 275 ? 54.429 -24.987 -28.541 1 59.815 272 HIS D C 1
ATOM 30389 O O . HIS D 1 275 ? 54.256 -26.029 -29.148 1 59.252 272 HIS D O 1
ATOM 30402 N N . LEU D 1 276 ? 54.742 -24.925 -27.243 1 59.541 273 LEU D N 1
ATOM 30403 C CA . LEU D 1 276 ? 54.981 -26.12 -26.447 1 58.801 273 LEU D CA 1
ATOM 30404 C C . LEU D 1 276 ? 53.826 -26.312 -25.48 1 56.224 273 LEU D C 1
ATOM 30405 O O . LEU D 1 276 ? 53.467 -25.4 -24.746 1 62.021 273 LEU D O 1
ATOM 30421 N N . HIS D 1 277 ? 53.286 -27.533 -25.443 1 55.254 274 HIS D N 1
ATOM 30422 C CA . HIS D 1 277 ? 52.178 -27.872 -24.564 1 57.226 274 HIS D CA 1
ATOM 30423 C C . HIS D 1 277 ? 52.683 -28.796 -23.468 1 58.203 274 HIS D C 1
ATOM 30424 O O . HIS D 1 277 ? 52.951 -29.961 -23.763 1 59.294 274 HIS D O 1
ATOM 30437 N N . PHE D 1 278 ? 52.742 -28.288 -22.219 1 50.736 275 PHE D N 1
ATOM 30438 C CA . PHE D 1 278 ? 53.289 -29.039 -21.101 1 50.305 275 PHE D CA 1
ATOM 30439 C C . PHE D 1 278 ? 52.199 -29.783 -20.324 1 51.988 275 PHE D C 1
ATOM 30440 O O . PHE D 1 278 ? 51.31 -29.15 -19.75 1 50.842 275 PHE D O 1
ATOM 30457 N N . TYR D 1 279 ? 52.343 -31.113 -20.224 1 51.366 276 TYR D N 1
ATOM 30458 C CA . TYR D 1 279 ? 51.602 -31.915 -19.271 1 50.016 276 TYR D CA 1
ATOM 30459 C C . TYR D 1 279 ? 52.222 -31.721 -17.894 1 48.07 276 TYR D C 1
ATOM 30460 O O . TYR D 1 279 ? 53.256 -32.315 -17.62 1 58.317 276 TYR D O 1
ATOM 30477 N N . THR D 1 280 ? 51.595 -30.907 -17.043 1 47.132 277 THR D N 1
ATOM 30478 C CA . THR D 1 280 ? 52.145 -30.549 -15.742 1 47.302 277 THR D CA 1
ATOM 30479 C C . THR D 1 280 ? 51.95 -31.673 -14.728 1 50.841 277 THR D C 1
ATOM 30480 O O . THR D 1 280 ? 52.61 -31.684 -13.691 1 48.884 277 THR D O 1
ATOM 30490 N N . MET D 1 281 ? 50.937 -32.548 -14.959 1 53.514 278 MET D N 1
ATOM 30491 C CA . MET D 1 281 ? 50.491 -33.499 -13.96 1 51.318 278 MET D CA 1
ATOM 30492 C C . MET D 1 281 ? 50.138 -32.812 -12.646 1 49.496 278 MET D C 1
ATOM 30493 O O . MET D 1 281 ? 50.384 -33.357 -11.587 1 50.015 278 MET D O 1
ATOM 30507 N N . ASN D 1 282 ? 49.595 -31.585 -12.741 1 49.125 279 ASN D N 1
ATOM 30508 C CA . ASN D 1 282 ? 49.245 -30.756 -11.602 1 46.041 279 ASN D CA 1
ATOM 30509 C C . ASN D 1 282 ? 50.42 -30.471 -10.664 1 47.291 279 ASN D C 1
ATOM 30510 O O . ASN D 1 282 ? 50.213 -30.213 -9.473 1 44.41 279 ASN D O 1
ATOM 30521 N N . LEU D 1 283 ? 51.65 -30.449 -11.209 1 48.111 280 LEU D N 1
ATOM 30522 C CA . LEU D 1 283 ? 52.837 -30.019 -10.471 1 50.018 280 LEU D CA 1
ATOM 30523 C C . LEU D 1 283 ? 53.454 -28.838 -11.208 1 49.847 280 LEU D C 1
ATOM 30524 O O . LEU D 1 283 ? 53.353 -28.756 -12.423 1 52.246 280 LEU D O 1
ATOM 30540 N N . ALA D 1 284 ? 54.123 -27.941 -10.479 1 52.088 281 ALA D N 1
ATOM 30541 C CA . ALA D 1 284 ? 54.686 -26.719 -11.058 1 58.716 281 ALA D CA 1
ATOM 30542 C C . ALA D 1 284 ? 56.168 -26.829 -11.426 1 60.18 281 ALA D C 1
ATOM 30543 O O . ALA D 1 284 ? 56.599 -26.218 -12.401 1 65.504 281 ALA D O 1
ATOM 30550 N N . GLN D 1 285 ? 56.934 -27.623 -10.683 1 59.836 282 GLN D N 1
ATOM 30551 C CA . GLN D 1 285 ? 58.369 -27.427 -10.528 1 66.011 282 GLN D CA 1
ATOM 30552 C C . GLN D 1 285 ? 59.081 -27.86 -11.819 1 66.955 282 GLN D C 1
ATOM 30553 O O . GLN D 1 285 ? 59.832 -27.077 -12.387 1 66.985 282 GLN D O 1
ATOM 30567 N N . ALA D 1 286 ? 58.797 -29.074 -12.307 1 60.293 283 ALA D N 1
ATOM 30568 C CA . ALA D 1 286 ? 59.469 -29.602 -13.489 1 61.21 283 ALA D CA 1
ATOM 30569 C C . ALA D 1 286 ? 59.236 -28.742 -14.736 1 61.044 283 ALA D C 1
ATOM 30570 O O . ALA D 1 286 ? 60.16 -28.549 -15.535 1 68.195 283 ALA D O 1
ATOM 30577 N N . THR D 1 287 ? 57.998 -28.255 -14.883 1 55.865 284 THR D N 1
ATOM 30578 C CA . THR D 1 287 ? 57.661 -27.344 -15.973 1 55.369 284 THR D CA 1
ATOM 30579 C C . THR D 1 287 ? 58.427 -26.028 -15.828 1 51.717 284 THR D C 1
ATOM 30580 O O . THR D 1 287 ? 59.042 -25.588 -16.786 1 57.112 284 THR D O 1
ATOM 30590 N N . ARG D 1 288 ? 58.406 -25.438 -14.63 1 53.043 285 ARG D N 1
ATOM 30591 C CA . ARG D 1 288 ? 59.149 -24.214 -14.334 1 54.86 285 ARG D CA 1
ATOM 30592 C C . ARG D 1 288 ? 60.62 -24.384 -14.732 1 60.933 285 ARG D C 1
ATOM 30593 O O . ARG D 1 288 ? 61.181 -23.512 -15.392 1 61.373 285 ARG D O 1
ATOM 30614 N N . MET D 1 289 ? 61.183 -25.55 -14.373 1 60.727 286 MET D N 1
ATOM 30615 C CA . MET D 1 289 ? 62.598 -25.814 -14.542 1 60.115 286 MET D CA 1
ATOM 30616 C C . MET D 1 289 ? 62.954 -25.863 -16.024 1 60.981 286 MET D C 1
ATOM 30617 O O . MET D 1 289 ? 63.968 -25.289 -16.42 1 71.824 286 MET D O 1
ATOM 30631 N N . VAL D 1 290 ? 62.112 -26.532 -16.819 1 57.345 287 VAL D N 1
ATOM 30632 C CA . VAL D 1 290 ? 62.302 -26.592 -18.265 1 54.704 287 VAL D CA 1
ATOM 30633 C C . VAL D 1 290 ? 62.203 -25.19 -18.874 1 56.4 287 VAL D C 1
ATOM 30634 O O . VAL D 1 290 ? 62.962 -24.869 -19.777 1 60.998 287 VAL D O 1
ATOM 30647 N N . LEU D 1 291 ? 61.251 -24.39 -18.411 1 58.234 288 LEU D N 1
ATOM 30648 C CA . LEU D 1 291 ? 61.089 -23.026 -18.915 1 64.995 288 LEU D CA 1
ATOM 30649 C C . LEU D 1 291 ? 62.295 -22.143 -18.584 1 66.6 288 LEU D C 1
ATOM 30650 O O . LEU D 1 291 ? 62.697 -21.355 -19.438 1 67.132 288 LEU D O 1
ATOM 30666 N N . GLU D 1 292 ? 62.859 -22.299 -17.376 1 65.792 289 GLU D N 1
ATOM 30667 C CA . GLU D 1 292 ? 64.09 -21.604 -17.009 1 68.647 289 GLU D CA 1
ATOM 30668 C C . GLU D 1 292 ? 65.21 -21.996 -17.971 1 65.93 289 GLU D C 1
ATOM 30669 O O . GLU D 1 292 ? 65.865 -21.117 -18.512 1 61.807 289 GLU D O 1
ATOM 30681 N N . GLU D 1 293 ? 65.321 -23.294 -18.262 1 67.949 290 GLU D N 1
ATOM 30682 C CA . GLU D 1 293 ? 66.349 -23.8 -19.155 1 68.781 290 GLU D CA 1
ATOM 30683 C C . GLU D 1 293 ? 66.198 -23.244 -20.576 1 66.968 290 GLU D C 1
ATOM 30684 O O . GLU D 1 293 ? 67.202 -22.983 -21.22 1 83.79 290 GLU D O 1
ATOM 30696 N N . LEU D 1 294 ? 64.963 -22.996 -21.022 1 66.799 291 LEU D N 1
ATOM 30697 C CA . LEU D 1 294 ? 64.706 -22.384 -22.321 1 67.217 291 LEU D CA 1
ATOM 30698 C C . LEU D 1 294 ? 64.756 -20.86 -22.293 1 69.547 291 LEU D C 1
ATOM 30699 O O . LEU D 1 294 ? 64.565 -20.239 -23.347 1 68.153 291 LEU D O 1
ATOM 30715 N N . ASN D 1 295 ? 65.006 -20.239 -21.125 1 71.717 292 ASN D N 1
ATOM 30716 C CA . ASN D 1 295 ? 64.887 -18.797 -20.952 1 80.091 292 ASN D CA 1
ATOM 30717 C C . ASN D 1 295 ? 63.528 -18.278 -21.424 1 74.94 292 ASN D C 1
ATOM 30718 O O . ASN D 1 295 ? 63.471 -17.356 -22.215 1 82.924 292 ASN D O 1
ATOM 30729 N N . TRP D 1 296 ? 62.454 -18.93 -20.981 1 69.61 293 TRP D N 1
ATOM 30730 C CA . TRP D 1 296 ? 61.074 -18.594 -21.332 1 60.736 293 TRP D CA 1
ATOM 30731 C C . TRP D 1 296 ? 60.267 -18.048 -20.171 1 63.83 293 TRP D C 1
ATOM 30732 O O . TRP D 1 296 ? 59.079 -17.762 -20.383 1 67.886 293 TRP D O 1
ATOM 30753 N N . LEU D 1 297 ? 60.892 -17.846 -18.994 1 68.967 294 LEU D N 1
ATOM 30754 C CA . LEU D 1 297 ? 60.239 -17.189 -17.885 1 80.239 294 LEU D CA 1
ATOM 30755 C C . LEU D 1 297 ? 60.367 -15.678 -18.014 1 88.746 294 LEU D C 1
ATOM 30756 O O . LEU D 1 297 ? 61.424 -15.202 -18.425 1 104.552 294 LEU D O 1
ATOM 30772 N N . PRO D 1 298 ? 59.326 -14.889 -17.638 1 88.258 295 PRO D N 1
ATOM 30773 C CA . PRO D 1 298 ? 59.316 -13.442 -17.902 1 100.693 295 PRO D CA 1
ATOM 30774 C C . PRO D 1 298 ? 60.188 -12.572 -16.989 1 100.269 295 PRO D C 1
ATOM 30775 O O . PRO D 1 298 ? 60.932 -13.107 -16.149 1 93.937 295 PRO D O 1
ATOM 30786 N N . THR D 1 339 ? 56.486 -24.762 2.109 1 134.338 336 THR D N 1
ATOM 30787 C CA . THR D 1 339 ? 56.559 -24.218 0.729 1 148.039 336 THR D CA 1
ATOM 30788 C C . THR D 1 339 ? 55.412 -24.808 -0.097 1 145.399 336 THR D C 1
ATOM 30789 O O . THR D 1 339 ? 54.704 -25.699 0.359 1 137.091 336 THR D O 1
ATOM 30799 N N . GLN D 1 340 ? 55.244 -24.3 -1.329 1 147.644 337 GLN D N 1
ATOM 30800 C CA . GLN D 1 340 ? 54.441 -24.905 -2.39 1 135.448 337 GLN D CA 1
ATOM 30801 C C . GLN D 1 340 ? 55.203 -25.987 -3.175 1 119.945 337 GLN D C 1
ATOM 30802 O O . GLN D 1 340 ? 54.763 -26.373 -4.254 1 110.144 337 GLN D O 1
ATOM 30816 N N . ASP D 1 341 ? 56.303 -26.512 -2.613 1 107.639 338 ASP D N 1
ATOM 30817 C CA . ASP D 1 341 ? 56.999 -27.684 -3.093 1 106.457 338 ASP D CA 1
ATOM 30818 C C . ASP D 1 341 ? 56.763 -28.882 -2.192 1 98.459 338 ASP D C 1
ATOM 30819 O O . ASP D 1 341 ? 57.471 -29.866 -2.303 1 101.303 338 ASP D O 1
ATOM 30828 N N . TRP D 1 342 ? 55.749 -28.817 -1.32 1 82.782 339 TRP D N 1
ATOM 30829 C CA . TRP D 1 342 ? 55.536 -29.836 -0.308 1 76.624 339 TRP D CA 1
ATOM 30830 C C . TRP D 1 342 ? 55.115 -31.177 -0.93 1 73.842 339 TRP D C 1
ATOM 30831 O O . TRP D 1 342 ? 55.341 -32.224 -0.33 1 75.388 339 TRP D O 1
ATOM 30852 N N . ASP D 1 343 ? 54.47 -31.113 -2.103 1 69.454 340 ASP D N 1
ATOM 30853 C CA . ASP D 1 343 ? 54.012 -32.28 -2.844 1 72.6 340 ASP D CA 1
ATOM 30854 C C . ASP D 1 343 ? 54.74 -32.462 -4.184 1 73.692 340 ASP D C 1
ATOM 30855 O O . ASP D 1 343 ? 54.204 -33.094 -5.095 1 71.704 340 ASP D O 1
ATOM 30864 N N . GLU D 1 344 ? 55.937 -31.871 -4.316 1 69.723 341 GLU D N 1
ATOM 30865 C CA . GLU D 1 344 ? 56.758 -31.978 -5.503 1 71.987 341 GLU D CA 1
ATOM 30866 C C . GLU D 1 344 ? 56.984 -33.408 -6.01 1 66.767 341 GLU D C 1
ATOM 30867 O O . GLU D 1 344 ? 57.142 -33.596 -7.211 1 75.116 341 GLU D O 1
ATOM 30879 N N . PHE D 1 345 ? 57.006 -34.403 -5.109 1 70.076 342 PHE D N 1
ATOM 30880 C CA . PHE D 1 345 ? 57.314 -35.784 -5.446 1 65.654 342 PHE D CA 1
ATOM 30881 C C . PHE D 1 345 ? 56.152 -36.695 -5.082 1 60.81 342 PHE D C 1
ATOM 30882 O O . PHE D 1 345 ? 56.182 -37.351 -4.045 1 61.03 342 PHE D O 1
ATOM 30899 N N . PRO D 1 346 ? 55.119 -36.826 -5.95 1 60.321 343 PRO D N 1
ATOM 30900 C CA . PRO D 1 346 ? 54.021 -37.759 -5.702 1 57.663 343 PRO D CA 1
ATOM 30901 C C . PRO D 1 346 ? 54.468 -39.21 -5.839 1 63.685 343 PRO D C 1
ATOM 30902 O O . PRO D 1 346 ? 55.567 -39.488 -6.315 1 66.9 343 PRO D O 1
ATOM 30913 N N . ASN D 1 347 ? 53.616 -40.111 -5.352 1 65.62 344 ASN D N 1
ATOM 30914 C CA . ASN D 1 347 ? 53.922 -41.526 -5.275 1 65.848 344 ASN D CA 1
ATOM 30915 C C . ASN D 1 347 ? 52.676 -42.328 -5.61 1 63.731 344 ASN D C 1
ATOM 30916 O O . ASN D 1 347 ? 52.234 -43.166 -4.834 1 65.87 344 ASN D O 1
ATOM 30927 N N . GLY D 1 348 ? 52.105 -42.036 -6.78 1 60.07 345 GLY D N 1
ATOM 30928 C CA . GLY D 1 348 ? 50.863 -42.627 -7.228 1 56.781 345 GLY D CA 1
ATOM 30929 C C . GLY D 1 348 ? 49.732 -42.419 -6.221 1 58.539 345 GLY D C 1
ATOM 30930 O O . GLY D 1 348 ? 49.503 -41.288 -5.783 1 61.58 345 GLY D O 1
ATOM 30934 N N . ARG D 1 349 ? 49.094 -43.524 -5.817 1 61.121 346 ARG D N 1
ATOM 30935 C CA . ARG D 1 349 ? 47.996 -43.5 -4.855 1 63.854 346 ARG D CA 1
ATOM 30936 C C . ARG D 1 349 ? 48.484 -43.514 -3.408 1 59.444 346 ARG D C 1
ATOM 30937 O O . ARG D 1 349 ? 47.65 -43.567 -2.513 1 55.219 346 ARG D O 1
ATOM 30958 N N . TRP D 1 350 ? 49.805 -43.518 -3.198 1 64.674 347 TRP D N 1
ATOM 30959 C CA . TRP D 1 350 ? 50.401 -43.62 -1.885 1 69.779 347 TRP D CA 1
ATOM 30960 C C . TRP D 1 350 ? 50.84 -42.279 -1.307 1 64.1 347 TRP D C 1
ATOM 30961 O O . TRP D 1 350 ? 51.119 -42.226 -0.107 1 65.135 347 TRP D O 1
ATOM 30982 N N . GLY D 1 351 ? 50.932 -41.215 -2.139 1 60.809 348 GLY D N 1
ATOM 30983 C CA . GLY D 1 351 ? 51.317 -39.898 -1.648 1 58.39 348 GLY D CA 1
ATOM 30984 C C . GLY D 1 351 ? 50.175 -39.196 -0.927 1 58.888 348 GLY D C 1
ATOM 30985 O O . GLY D 1 351 ? 49.109 -39.778 -0.707 1 65.086 348 GLY D O 1
ATOM 30989 N N . ASP D 1 352 ? 50.401 -37.919 -0.593 1 61.66 349 ASP D N 1
ATOM 30990 C CA . ASP D 1 352 ? 49.405 -37.131 0.116 1 62.804 349 ASP D CA 1
ATOM 30991 C C . ASP D 1 352 ? 48.225 -36.859 -0.816 1 60.518 349 ASP D C 1
ATOM 30992 O O . ASP D 1 352 ? 48.427 -36.313 -1.892 1 58.997 349 ASP D O 1
ATOM 31001 N N . SER D 1 353 ? 47.015 -37.23 -0.37 1 61.792 350 SER D N 1
ATOM 31002 C CA . SER D 1 353 ? 45.798 -37.059 -1.157 1 60.536 350 SER D CA 1
ATOM 31003 C C . SER D 1 353 ? 45.355 -35.594 -1.253 1 57.279 350 SER D C 1
ATOM 31004 O O . SER D 1 353 ? 44.48 -35.288 -2.068 1 68.568 350 SER D O 1
ATOM 31011 N N . ARG D 1 354 ? 45.942 -34.704 -0.45 1 54.529 351 ARG D N 1
ATOM 31012 C CA . ARG D 1 354 ? 45.693 -33.277 -0.561 1 53.637 351 ARG D CA 1
ATOM 31013 C C . ARG D 1 354 ? 46.382 -32.648 -1.77 1 52.202 351 ARG D C 1
ATOM 31014 O O . ARG D 1 354 ? 46.033 -31.542 -2.179 1 48.802 351 ARG D O 1
ATOM 31035 N N . SER D 1 355 ? 47.386 -33.336 -2.34 1 57.323 352 SER D N 1
ATOM 31036 C CA . SER D 1 355 ? 48.087 -32.841 -3.502 1 54.767 352 SER D CA 1
ATOM 31037 C C . SER D 1 355 ? 47.167 -32.896 -4.722 1 56.124 352 SER D C 1
ATOM 31038 O O . SER D 1 355 ? 46.585 -33.946 -4.975 1 52.824 352 SER D O 1
ATOM 31045 N N . PRO D 1 356 ? 47.124 -31.831 -5.563 1 50.384 353 PRO D N 1
ATOM 31046 C CA . PRO D 1 356 ? 46.524 -31.905 -6.9 1 50.065 353 PRO D CA 1
ATOM 31047 C C . PRO D 1 356 ? 47.029 -33.085 -7.744 1 53.867 353 PRO D C 1
ATOM 31048 O O . PRO D 1 356 ? 46.26 -33.66 -8.504 1 54.217 353 PRO D O 1
ATOM 31059 N N . ALA D 1 357 ? 48.326 -33.41 -7.568 1 52.994 354 ALA D N 1
ATOM 31060 C CA . ALA D 1 357 ? 49.002 -34.442 -8.323 1 54.571 354 ALA D CA 1
ATOM 31061 C C . ALA D 1 357 ? 48.719 -35.864 -7.837 1 55.425 354 ALA D C 1
ATOM 31062 O O . ALA D 1 357 ? 49.3 -36.803 -8.382 1 58.431 354 ALA D O 1
ATOM 31069 N N . PHE D 1 358 ? 47.89 -36.046 -6.805 1 56.789 355 PHE D N 1
ATOM 31070 C CA . PHE D 1 358 ? 47.629 -37.367 -6.264 1 58.24 355 PHE D CA 1
ATOM 31071 C C . PHE D 1 358 ? 46.952 -38.299 -7.274 1 60.179 355 PHE D C 1
ATOM 31072 O O . PHE D 1 358 ? 46.133 -37.848 -8.064 1 62.78 355 PHE D O 1
ATOM 31089 N N . GLY D 1 359 ? 47.296 -39.595 -7.197 1 65.934 356 GLY D N 1
ATOM 31090 C CA . GLY D 1 359 ? 46.662 -40.658 -7.974 1 72.67 356 GLY D CA 1
ATOM 31091 C C . GLY D 1 359 ? 47.635 -41.246 -8.984 1 78.765 356 GLY D C 1
ATOM 31092 O O . GLY D 1 359 ? 48.738 -40.701 -9.157 1 80.223 356 GLY D O 1
ATOM 31096 N N . GLU D 1 360 ? 47.207 -42.3 -9.713 1 90.632 357 GLU D N 1
ATOM 31097 C CA . GLU D 1 360 ? 48.106 -43.117 -10.53 1 108.021 357 GLU D CA 1
ATOM 31098 C C . GLU D 1 360 ? 48.575 -42.46 -11.826 1 115.195 357 GLU D C 1
ATOM 31099 O O . GLU D 1 360 ? 49.791 -42.429 -12.083 1 122.885 357 GLU D O 1
ATOM 31111 N N . LEU D 1 361 ? 47.639 -41.965 -12.653 1 109.337 358 LEU D N 1
ATOM 31112 C CA . LEU D 1 361 ? 47.942 -41.027 -13.736 1 112.434 358 LEU D CA 1
ATOM 31113 C C . LEU D 1 361 ? 48.8 -41.579 -14.872 1 110.756 358 LEU D C 1
ATOM 31114 O O . LEU D 1 361 ? 49.48 -40.812 -15.521 1 81.585 358 LEU D O 1
ATOM 31130 N N . ASP D 1 362 ? 48.668 -42.859 -15.204 1 121.183 359 ASP D N 1
ATOM 31131 C CA . ASP D 1 362 ? 49.392 -43.479 -16.305 1 122.691 359 ASP D CA 1
ATOM 31132 C C . ASP D 1 362 ? 48.713 -43.183 -17.637 1 132.231 359 ASP D C 1
ATOM 31133 O O . ASP D 1 362 ? 49.396 -43.039 -18.653 1 131.337 359 ASP D O 1
ATOM 31142 N N . ALA D 1 363 ? 47.366 -43.14 -17.626 1 137.778 360 ALA D N 1
ATOM 31143 C CA . ALA D 1 363 ? 46.535 -42.666 -18.727 1 120.579 360 ALA D CA 1
ATOM 31144 C C . ALA D 1 363 ? 45.521 -41.636 -18.25 1 98.535 360 ALA D C 1
ATOM 31145 O O . ALA D 1 363 ? 45.39 -41.365 -17.063 1 94.105 360 ALA D O 1
ATOM 31152 N N . TYR D 1 364 ? 44.733 -41.133 -19.203 1 93.593 361 TYR D N 1
ATOM 31153 C CA . TYR D 1 364 ? 43.544 -40.331 -18.939 1 85.204 361 TYR D CA 1
ATOM 31154 C C . TYR D 1 364 ? 42.407 -41.182 -18.372 1 91.242 361 TYR D C 1
ATOM 31155 O O . TYR D 1 364 ? 41.513 -40.652 -17.696 1 81.88 361 TYR D O 1
ATOM 31172 N N . GLY D 1 365 ? 42.418 -42.498 -18.695 1 96.801 362 GLY D N 1
ATOM 31173 C CA . GLY D 1 365 ? 41.236 -43.323 -18.702 1 94.101 362 GLY D CA 1
ATOM 31174 C C . GLY D 1 365 ? 41.275 -44.224 -17.494 1 91.012 362 GLY D C 1
ATOM 31175 O O . GLY D 1 365 ? 42.154 -45.089 -17.42 1 88.828 362 GLY D O 1
ATOM 31179 N N . VAL D 1 366 ? 40.222 -44.178 -16.683 1 98.592 363 VAL D N 1
ATOM 31180 C CA . VAL D 1 366 ? 40.256 -44.744 -15.338 1 107.076 363 VAL D CA 1
ATOM 31181 C C . VAL D 1 366 ? 40.164 -46.274 -15.413 1 98.484 363 VAL D C 1
ATOM 31182 O O . VAL D 1 366 ? 39.748 -46.875 -14.456 1 105.676 363 VAL D O 1
ATOM 31195 N N . GLY D 1 367 ? 40.653 -46.942 -16.462 1 81.205 364 GLY D N 1
ATOM 31196 C CA . GLY D 1 367 ? 40.431 -48.337 -16.745 1 88.129 364 GLY D CA 1
ATOM 31197 C C . GLY D 1 367 ? 41.695 -49.03 -17.254 1 89.414 364 GLY D C 1
ATOM 31198 O O . GLY D 1 367 ? 42.804 -48.486 -17.222 1 100.039 364 GLY D O 1
ATOM 31202 N N . LEU D 1 368 ? 41.513 -50.257 -17.739 1 85.896 365 LEU D N 1
ATOM 31203 C CA . LEU D 1 368 ? 42.616 -51.085 -18.228 1 93.889 365 LEU D CA 1
ATOM 31204 C C . LEU D 1 368 ? 42.806 -50.777 -19.71 1 88.716 365 LEU D C 1
ATOM 31205 O O . LEU D 1 368 ? 41.855 -50.4 -20.381 1 84.602 365 LEU D O 1
ATOM 31221 N N . THR D 1 369 ? 44.038 -50.996 -20.188 1 95.106 366 THR D N 1
ATOM 31222 C CA . THR D 1 369 ? 44.42 -50.802 -21.576 1 106.894 366 THR D CA 1
ATOM 31223 C C . THR D 1 369 ? 44.13 -52.07 -22.369 1 102.475 366 THR D C 1
ATOM 31224 O O . THR D 1 369 ? 43.798 -53.113 -21.816 1 98.815 366 THR D O 1
ATOM 31234 N N . GLY D 1 370 ? 44.275 -51.953 -23.692 1 113.412 367 GLY D N 1
ATOM 31235 C CA . GLY D 1 370 ? 44.314 -53.091 -24.592 1 108.034 367 GLY D CA 1
ATOM 31236 C C . GLY D 1 370 ? 42.915 -53.532 -25.016 1 102.784 367 GLY D C 1
ATOM 31237 O O . GLY D 1 370 ? 41.913 -53.241 -24.348 1 93.773 367 GLY D O 1
ATOM 31241 N N . SER D 1 371 ? 42.871 -54.212 -26.178 1 103.009 368 SER D N 1
ATOM 31242 C CA . SER D 1 371 ? 41.652 -54.802 -26.711 1 98.685 368 SER D CA 1
ATOM 31243 C C . SER D 1 371 ? 41.157 -55.894 -25.762 1 97.911 368 SER D C 1
ATOM 31244 O O . SER D 1 371 ? 41.966 -56.512 -25.069 1 104.136 368 SER D O 1
ATOM 31251 N N . ASN D 1 372 ? 39.84 -56.143 -25.766 1 92.522 369 ASN D N 1
ATOM 31252 C CA . ASN D 1 372 ? 39.272 -57.28 -25.047 1 92.863 369 ASN D CA 1
ATOM 31253 C C . ASN D 1 372 ? 40.016 -58.572 -25.413 1 94.353 369 ASN D C 1
ATOM 31254 O O . ASN D 1 372 ? 40.368 -59.35 -24.524 1 94.112 369 ASN D O 1
ATOM 31265 N N . GLU D 1 373 ? 40.294 -58.737 -26.713 1 98.636 370 GLU D N 1
ATOM 31266 C CA . GLU D 1 373 ? 41.076 -59.854 -27.228 1 118.773 370 GLU D CA 1
ATOM 31267 C C . GLU D 1 373 ? 42.459 -59.93 -26.563 1 118.692 370 GLU D C 1
ATOM 31268 O O . GLU D 1 373 ? 42.843 -60.993 -26.071 1 117.875 370 GLU D O 1
ATOM 31280 N N . GLN D 1 374 ? 43.174 -58.801 -26.545 1 114.435 371 GLN D N 1
ATOM 31281 C CA . GLN D 1 374 ? 44.53 -58.732 -26.004 1 112.941 371 GLN D CA 1
ATOM 31282 C C . GLN D 1 374 ? 44.551 -59.099 -24.518 1 102.909 371 GLN D C 1
ATOM 31283 O O . GLN D 1 374 ? 45.438 -59.829 -24.081 1 97.233 371 GLN D O 1
ATOM 31297 N N . ASN D 1 375 ? 43.55 -58.596 -23.782 1 98.314 372 ASN D N 1
ATOM 31298 C CA . ASN D 1 375 ? 43.432 -58.841 -22.355 1 94.324 372 ASN D CA 1
ATOM 31299 C C . ASN D 1 375 ? 43.09 -60.284 -22.035 1 97.266 372 ASN D C 1
ATOM 31300 O O . ASN D 1 375 ? 43.616 -60.83 -21.055 1 96.662 372 ASN D O 1
ATOM 31311 N N . ARG D 1 376 ? 42.213 -60.89 -22.845 1 96.138 373 ARG D N 1
ATOM 31312 C CA . ARG D 1 376 ? 41.973 -62.328 -22.748 1 100.338 373 ARG D CA 1
ATOM 31313 C C . ARG D 1 376 ? 43.247 -63.12 -23.051 1 100.44 373 ARG D C 1
ATOM 31314 O O . ARG D 1 376 ? 43.47 -64.142 -22.429 1 101.069 373 ARG D O 1
ATOM 31335 N N . GLU D 1 377 ? 44.066 -62.622 -23.995 1 111.184 374 GLU D N 1
ATOM 31336 C CA . GLU D 1 377 ? 45.314 -63.264 -24.397 1 117.499 374 GLU D CA 1
ATOM 31337 C C . GLU D 1 377 ? 46.346 -63.253 -23.267 1 108.485 374 GLU D C 1
ATOM 31338 O O . GLU D 1 377 ? 47.056 -64.24 -23.095 1 105.754 374 GLU D O 1
ATOM 31350 N N . ARG D 1 378 ? 46.458 -62.135 -22.547 1 103.892 375 ARG D N 1
ATOM 31351 C CA . ARG D 1 378 ? 47.456 -62.031 -21.478 1 105.756 375 ARG D CA 1
ATOM 31352 C C . ARG D 1 378 ? 46.987 -62.536 -20.116 1 108.779 375 ARG D C 1
ATOM 31353 O O . ARG D 1 378 ? 47.845 -62.936 -19.339 1 113.719 375 ARG D O 1
ATOM 31374 N N . TRP D 1 379 ? 45.694 -62.448 -19.787 1 105.046 376 TRP D N 1
ATOM 31375 C CA . TRP D 1 379 ? 45.192 -62.888 -18.485 1 100.673 376 TRP D CA 1
ATOM 31376 C C . TRP D 1 379 ? 44.373 -64.161 -18.575 1 103.955 376 TRP D C 1
ATOM 31377 O O . TRP D 1 379 ? 43.793 -64.602 -17.577 1 115.872 376 TRP D O 1
ATOM 31398 N N . GLY D 1 380 ? 44.303 -64.753 -19.775 1 101.867 377 GLY D N 1
ATOM 31399 C CA . GLY D 1 380 ? 43.589 -65.998 -19.973 1 105.264 377 GLY D CA 1
ATOM 31400 C C . GLY D 1 380 ? 42.074 -65.836 -19.824 1 105.458 377 GLY D C 1
ATOM 31401 O O . GLY D 1 380 ? 41.548 -64.73 -19.938 1 104.509 377 GLY D O 1
ATOM 31405 N N . GLU D 1 381 ? 41.406 -66.963 -19.554 1 107.014 378 GLU D N 1
ATOM 31406 C CA . GLU D 1 381 ? 39.968 -67.042 -19.338 1 105.068 378 GLU D CA 1
ATOM 31407 C C . GLU D 1 381 ? 39.74 -67.747 -18.015 1 99.077 378 GLU D C 1
ATOM 31408 O O . GLU D 1 381 ? 39.528 -68.958 -18.005 1 97.103 378 GLU D O 1
ATOM 31420 N N . PRO D 1 382 ? 39.813 -67.038 -16.861 1 95.877 379 PRO D N 1
ATOM 31421 C CA . PRO D 1 382 ? 39.693 -67.68 -15.551 1 96.986 379 PRO D CA 1
ATOM 31422 C C . PRO D 1 382 ? 38.272 -68.184 -15.292 1 96.176 379 PRO D C 1
ATOM 31423 O O . PRO D 1 382 ? 37.316 -67.442 -15.502 1 85.384 379 PRO D O 1
ATOM 31434 N N . LYS D 1 383 ? 38.16 -69.46 -14.896 1 100.711 380 LYS D N 1
ATOM 31435 C CA . LYS D 1 383 ? 36.881 -70.095 -14.587 1 102.348 380 LYS D CA 1
ATOM 31436 C C . LYS D 1 383 ? 36.624 -70.172 -13.088 1 99.035 380 LYS D C 1
ATOM 31437 O O . LYS D 1 383 ? 35.481 -70.387 -12.696 1 101.173 380 LYS D O 1
ATOM 31456 N N . CYS D 1 384 ? 37.661 -69.967 -12.264 1 97.343 381 CYS D N 1
ATOM 31457 C CA . CYS D 1 384 ? 37.583 -70.128 -10.82 1 98.519 381 CYS D CA 1
ATOM 31458 C C . CYS D 1 384 ? 38.65 -69.269 -10.139 1 90.576 381 CYS D C 1
ATOM 31459 O O . CYS D 1 384 ? 39.476 -68.669 -10.824 1 81.589 381 CYS D O 1
ATOM 31466 N N . ILE D 1 385 ? 38.638 -69.266 -8.8 1 93.782 382 ILE D N 1
ATOM 31467 C CA . ILE D 1 385 ? 39.553 -68.457 -8 1 95.092 382 ILE D CA 1
ATOM 31468 C C . ILE D 1 385 ? 41.003 -68.888 -8.225 1 93.838 382 ILE D C 1
ATOM 31469 O O . ILE D 1 385 ? 41.883 -68.034 -8.283 1 89.892 382 ILE D O 1
ATOM 31485 N N . ARG D 1 386 ? 41.248 -70.2 -8.304 1 98.3 383 ARG D N 1
ATOM 31486 C CA . ARG D 1 386 ? 42.595 -70.735 -8.453 1 99.891 383 ARG D CA 1
ATOM 31487 C C . ARG D 1 386 ? 43.271 -70.191 -9.714 1 93.369 383 ARG D C 1
ATOM 31488 O O . ARG D 1 386 ? 44.471 -69.946 -9.682 1 88.746 383 ARG D O 1
ATOM 31509 N N . ASP D 1 387 ? 42.502 -70.018 -10.799 1 94.114 384 ASP D N 1
ATOM 31510 C CA . ASP D 1 387 ? 43.017 -69.447 -12.04 1 95.851 384 ASP D CA 1
ATOM 31511 C C . ASP D 1 387 ? 43.556 -68.031 -11.84 1 91.12 384 ASP D C 1
ATOM 31512 O O . ASP D 1 387 ? 44.657 -67.729 -12.319 1 87.587 384 ASP D O 1
ATOM 31521 N N . ILE D 1 388 ? 42.791 -67.218 -11.102 1 87.854 385 ILE D N 1
ATOM 31522 C CA . ILE D 1 388 ? 43.177 -65.85 -10.781 1 87.632 385 ILE D CA 1
ATOM 31523 C C . ILE D 1 388 ? 44.458 -65.894 -9.944 1 88.555 385 ILE D C 1
ATOM 31524 O O . ILE D 1 388 ? 45.415 -65.18 -10.246 1 83.199 385 ILE D O 1
ATOM 31540 N N . ALA D 1 389 ? 44.448 -66.739 -8.9 1 86.61 386 ALA D N 1
ATOM 31541 C CA . ALA D 1 389 ? 45.601 -66.922 -8.027 1 84.775 386 ALA D CA 1
ATOM 31542 C C . ALA D 1 389 ? 46.865 -67.272 -8.824 1 87.553 386 ALA D C 1
ATOM 31543 O O . ALA D 1 389 ? 47.914 -66.672 -8.591 1 84.482 386 ALA D O 1
ATOM 31550 N N . ASN D 1 390 ? 46.734 -68.194 -9.786 1 91.324 387 ASN D N 1
ATOM 31551 C CA . ASN D 1 390 ? 47.871 -68.597 -10.612 1 98.246 387 ASN D CA 1
ATOM 31552 C C . ASN D 1 390 ? 48.345 -67.447 -11.494 1 98.116 387 ASN D C 1
ATOM 31553 O O . ASN D 1 390 ? 49.546 -67.31 -11.711 1 106.256 387 ASN D O 1
ATOM 31564 N N . LEU D 1 391 ? 47.408 -66.628 -11.974 1 94.347 388 LEU D N 1
ATOM 31565 C CA . LEU D 1 391 ? 47.769 -65.443 -12.733 1 89.757 388 LEU D CA 1
ATOM 31566 C C . LEU D 1 391 ? 48.634 -64.509 -11.886 1 88.838 388 LEU D C 1
ATOM 31567 O O . LEU D 1 391 ? 49.659 -64.016 -12.366 1 82.896 388 LEU D O 1
ATOM 31583 N N . PHE D 1 392 ? 48.217 -64.315 -10.626 1 88.068 389 PHE D N 1
ATOM 31584 C CA . PHE D 1 392 ? 48.935 -63.455 -9.691 1 88.025 389 PHE D CA 1
ATOM 31585 C C . PHE D 1 392 ? 50.314 -64.023 -9.337 1 87.95 389 PHE D C 1
ATOM 31586 O O . PHE D 1 392 ? 51.267 -63.286 -9.24 1 83.796 389 PHE D O 1
ATOM 31603 N N . ILE D 1 393 ? 50.397 -65.347 -9.179 1 87.654 390 ILE D N 1
ATOM 31604 C CA . ILE D 1 393 ? 51.666 -66.004 -8.882 1 91.367 390 ILE D CA 1
ATOM 31605 C C . ILE D 1 393 ? 52.606 -65.862 -10.081 1 88.994 390 ILE D C 1
ATOM 31606 O O . ILE D 1 393 ? 53.787 -65.602 -9.891 1 85.077 390 ILE D O 1
ATOM 31622 N N . ARG D 1 394 ? 52.075 -66.012 -11.298 1 93.719 391 ARG D N 1
ATOM 31623 C CA . ARG D 1 394 ? 52.84 -65.74 -12.514 1 100.032 391 ARG D CA 1
ATOM 31624 C C . ARG D 1 394 ? 53.411 -64.315 -12.511 1 96.867 391 ARG D C 1
ATOM 31625 O O . ARG D 1 394 ? 54.573 -64.122 -12.873 1 101.032 391 ARG D O 1
ATOM 31646 N N . TYR D 1 395 ? 52.599 -63.352 -12.057 1 90.944 392 TYR D N 1
ATOM 31647 C CA . TYR D 1 395 ? 53.076 -61.986 -11.878 1 91.417 392 TYR D CA 1
ATOM 31648 C C . TYR D 1 395 ? 54.226 -61.909 -10.864 1 91.44 392 TYR D C 1
ATOM 31649 O O . TYR D 1 395 ? 55.239 -61.274 -11.161 1 92.163 392 TYR D O 1
ATOM 31666 N N . LEU D 1 396 ? 54.045 -62.551 -9.703 1 92 393 LEU D N 1
ATOM 31667 C CA . LEU D 1 396 ? 55.04 -62.546 -8.629 1 94.482 393 LEU D CA 1
ATOM 31668 C C . LEU D 1 396 ? 56.36 -63.222 -9.025 1 93.848 393 LEU D C 1
ATOM 31669 O O . LEU D 1 396 ? 57.429 -62.742 -8.653 1 92.992 393 LEU D O 1
ATOM 31685 N N . ARG D 1 397 ? 56.255 -64.282 -9.851 1 93.364 394 ARG D N 1
ATOM 31686 C CA . ARG D 1 397 ? 57.42 -64.995 -10.368 1 91.26 394 ARG D CA 1
ATOM 31687 C C . ARG D 1 397 ? 58.022 -64.31 -11.6 1 97.278 394 ARG D C 1
ATOM 31688 O O . ARG D 1 397 ? 58.869 -64.899 -12.27 1 102.772 394 ARG D O 1
ATOM 31709 N N . LYS D 1 398 ? 57.587 -63.078 -11.935 1 97.393 395 LYS D N 1
ATOM 31710 C CA . LYS D 1 398 ? 58.16 -62.279 -13 1 97.855 395 LYS D CA 1
ATOM 31711 C C . LYS D 1 398 ? 57.895 -62.892 -14.379 1 98.262 395 LYS D C 1
ATOM 31712 O O . LYS D 1 398 ? 58.602 -62.562 -15.32 1 99.561 395 LYS D O 1
ATOM 31731 N N . GLU D 1 399 ? 56.872 -63.743 -14.503 1 102.605 396 GLU D N 1
ATOM 31732 C CA . GLU D 1 399 ? 56.554 -64.441 -15.74 1 102.759 396 GLU D CA 1
ATOM 31733 C C . GLU D 1 399 ? 55.577 -63.632 -16.589 1 99.556 396 GLU D C 1
ATOM 31734 O O . GLU D 1 399 ? 55.551 -63.836 -17.805 1 100.27 396 GLU D O 1
ATOM 31746 N N . ILE D 1 400 ? 54.737 -62.779 -15.965 1 96.054 397 ILE D N 1
ATOM 31747 C CA . ILE D 1 400 ? 53.97 -61.752 -16.662 1 93.934 397 ILE D CA 1
ATOM 31748 C C . ILE D 1 400 ? 54.308 -60.403 -16.026 1 93.266 397 ILE D C 1
ATOM 31749 O O . ILE D 1 400 ? 54.518 -60.313 -14.812 1 92.225 397 ILE D O 1
ATOM 31765 N N . ASP D 1 401 ? 54.259 -59.348 -16.834 1 95.839 398 ASP D N 1
ATOM 31766 C CA . ASP D 1 401 ? 54.666 -58.01 -16.424 1 94.327 398 ASP D CA 1
ATOM 31767 C C . ASP D 1 401 ? 53.547 -57.229 -15.742 1 95.48 398 ASP D C 1
ATOM 31768 O O . ASP D 1 401 ? 53.861 -56.339 -14.942 1 95.292 398 ASP D O 1
ATOM 31777 N N . TYR D 1 402 ? 52.272 -57.491 -16.082 1 94.591 399 TYR D N 1
ATOM 31778 C CA . TYR D 1 402 ? 51.167 -56.631 -15.643 1 96.014 399 TYR D CA 1
ATOM 31779 C C . TYR D 1 402 ? 49.93 -57.444 -15.282 1 91.094 399 TYR D C 1
ATOM 31780 O O . TYR D 1 402 ? 49.474 -58.266 -16.073 1 90.822 399 TYR D O 1
ATOM 31797 N N . LEU D 1 403 ? 49.421 -57.221 -14.064 1 87.236 400 LEU D N 1
ATOM 31798 C CA . LEU D 1 403 ? 48.076 -57.595 -13.658 1 86.922 400 LEU D CA 1
ATOM 31799 C C . LEU D 1 403 ? 47.123 -56.43 -13.87 1 86.092 400 LEU D C 1
ATOM 31800 O O . LEU D 1 403 ? 47.566 -55.293 -13.93 1 84.084 400 LEU D O 1
ATOM 31816 N N . PRO D 1 404 ? 45.787 -56.662 -13.927 1 80.973 401 PRO D N 1
ATOM 31817 C CA . PRO D 1 404 ? 44.8 -55.575 -13.984 1 78.886 401 PRO D CA 1
ATOM 31818 C C . PRO D 1 404 ? 44.963 -54.4 -13.017 1 80.612 401 PRO D C 1
ATOM 31819 O O . PRO D 1 404 ? 44.691 -53.263 -13.39 1 86.896 401 PRO D O 1
ATOM 31830 N N . TRP D 1 405 ? 45.473 -54.682 -11.812 1 81.23 402 TRP D N 1
ATOM 31831 C CA . TRP D 1 405 ? 45.702 -53.659 -10.799 1 81.331 402 TRP D CA 1
ATOM 31832 C C . TRP D 1 405 ? 47.165 -53.237 -10.712 1 87.605 402 TRP D C 1
ATOM 31833 O O . TRP D 1 405 ? 47.502 -52.501 -9.777 1 92.12 402 TRP D O 1
ATOM 31854 N N . SER D 1 406 ? 48.018 -53.612 -11.688 1 95.28 403 SER D N 1
ATOM 31855 C CA . SER D 1 406 ? 49.464 -53.418 -11.588 1 99.344 403 SER D CA 1
ATOM 31856 C C . SER D 1 406 ? 49.921 -52.211 -12.417 1 99.905 403 SER D C 1
ATOM 31857 O O . SER D 1 406 ? 49.847 -52.218 -13.64 1 100.174 403 SER D O 1
ATOM 31864 N N . GLU D 1 407 ? 50.471 -51.217 -11.721 1 117.007 404 GLU D N 1
ATOM 31865 C CA . GLU D 1 407 ? 51.17 -50.1 -12.341 1 123.662 404 GLU D CA 1
ATOM 31866 C C . GLU D 1 407 ? 52.409 -50.574 -13.105 1 113.656 404 GLU D C 1
ATOM 31867 O O . GLU D 1 407 ? 52.671 -50.078 -14.196 1 91.932 404 GLU D O 1
ATOM 31879 N N . ALA D 1 408 ? 53.138 -51.553 -12.551 1 111.75 405 ALA D N 1
ATOM 31880 C CA . ALA D 1 408 ? 54.449 -51.948 -13.048 1 99.552 405 ALA D CA 1
ATOM 31881 C C . ALA D 1 408 ? 54.72 -53.424 -12.771 1 96.204 405 ALA D C 1
ATOM 31882 O O . ALA D 1 408 ? 53.952 -54.064 -12.064 1 91.309 405 ALA D O 1
ATOM 31889 N N . PRO D 1 409 ? 55.817 -54.014 -13.308 1 101.613 406 PRO D N 1
ATOM 31890 C CA . PRO D 1 409 ? 56.249 -55.358 -12.897 1 99.034 406 PRO D CA 1
ATOM 31891 C C . PRO D 1 409 ? 56.676 -55.405 -11.432 1 93.071 406 PRO D C 1
ATOM 31892 O O . PRO D 1 409 ? 57.013 -54.368 -10.867 1 89.047 406 PRO D O 1
ATOM 31903 N N . VAL D 1 410 ? 56.663 -56.611 -10.847 1 93.431 407 VAL D N 1
ATOM 31904 C CA . VAL D 1 410 ? 56.982 -56.821 -9.441 1 91.897 407 VAL D CA 1
ATOM 31905 C C . VAL D 1 410 ? 58.338 -56.197 -9.096 1 90.455 407 VAL D C 1
ATOM 31906 O O . VAL D 1 410 ? 59.3 -56.394 -9.832 1 96.667 407 VAL D O 1
ATOM 31919 N N . ALA D 1 411 ? 58.375 -55.47 -7.982 1 85.754 408 ALA D N 1
ATOM 31920 C CA . ALA D 1 411 ? 59.577 -54.795 -7.515 1 88.756 408 ALA D CA 1
ATOM 31921 C C . ALA D 1 411 ? 60.52 -55.793 -6.838 1 94.634 408 ALA D C 1
ATOM 31922 O O . ALA D 1 411 ? 60.086 -56.81 -6.288 1 86.844 408 ALA D O 1
ATOM 31929 N N . ASP D 1 412 ? 61.81 -55.431 -6.834 1 101.463 409 ASP D N 1
ATOM 31930 C CA . ASP D 1 412 ? 62.863 -56.211 -6.199 1 104.764 409 ASP D CA 1
ATOM 31931 C C . ASP D 1 412 ? 62.692 -56.352 -4.693 1 103.055 409 ASP D C 1
ATOM 31932 O O . ASP D 1 412 ? 63.083 -57.362 -4.127 1 107.299 409 ASP D O 1
ATOM 31941 N N . GLU D 1 413 ? 62.013 -55.386 -4.052 1 104.04 410 GLU D N 1
ATOM 31942 C CA . GLU D 1 413 ? 61.753 -55.462 -2.621 1 101.858 410 GLU D CA 1
ATOM 31943 C C . GLU D 1 413 ? 60.746 -56.553 -2.256 1 107.168 410 GLU D C 1
ATOM 31944 O O . GLU D 1 413 ? 60.518 -56.75 -1.066 1 117.512 410 GLU D O 1
ATOM 31956 N N . ALA D 1 414 ? 60.102 -57.187 -3.257 1 104.486 411 ALA D N 1
ATOM 31957 C CA . ALA D 1 414 ? 59.307 -58.383 -3.023 1 104.086 411 ALA D CA 1
ATOM 31958 C C . ALA D 1 414 ? 60.12 -59.677 -2.939 1 104.385 411 ALA D C 1
ATOM 31959 O O . ALA D 1 414 ? 59.58 -60.67 -2.455 1 107.458 411 ALA D O 1
ATOM 31966 N N . ASP D 1 415 ? 61.378 -59.67 -3.416 1 109.941 412 ASP D N 1
ATOM 31967 C CA . ASP D 1 415 ? 62.162 -60.887 -3.589 1 117.071 412 ASP D CA 1
ATOM 31968 C C . ASP D 1 415 ? 62.322 -61.703 -2.307 1 118.231 412 ASP D C 1
ATOM 31969 O O . ASP D 1 415 ? 62.188 -62.923 -2.355 1 109.693 412 ASP D O 1
ATOM 31978 N N . LEU D 1 416 ? 62.588 -61.013 -1.193 1 117.799 413 LEU D N 1
ATOM 31979 C CA . LEU D 1 416 ? 62.798 -61.659 0.106 1 110.636 413 LEU D CA 1
ATOM 31980 C C . LEU D 1 416 ? 61.49 -62.027 0.823 1 99.924 413 LEU D C 1
ATOM 31981 O O . LEU D 1 416 ? 61.573 -62.67 1.861 1 108.1 413 LEU D O 1
ATOM 31997 N N . ILE D 1 417 ? 60.31 -61.615 0.326 1 92.59 414 ILE D N 1
ATOM 31998 C CA . ILE D 1 417 ? 59.009 -62.03 0.86 1 88.919 414 ILE D CA 1
ATOM 31999 C C . ILE D 1 417 ? 58.166 -62.734 -0.2 1 85.329 414 ILE D C 1
ATOM 32000 O O . ILE D 1 417 ? 56.96 -62.932 0.006 1 83.15 414 ILE D O 1
ATOM 32016 N N . LYS D 1 418 ? 58.781 -63.118 -1.324 1 86.547 415 LYS D N 1
ATOM 32017 C CA . LYS D 1 418 ? 58.057 -63.639 -2.47 1 89.865 415 LYS D CA 1
ATOM 32018 C C . LYS D 1 418 ? 57.278 -64.916 -2.142 1 90.236 415 LYS D C 1
ATOM 32019 O O . LYS D 1 418 ? 56.131 -65.044 -2.572 1 94.27 415 LYS D O 1
ATOM 32038 N N . ASP D 1 419 ? 57.896 -65.809 -1.365 1 91.97 416 ASP D N 1
ATOM 32039 C CA . ASP D 1 419 ? 57.266 -67.074 -1.006 1 100.534 416 ASP D CA 1
ATOM 32040 C C . ASP D 1 419 ? 55.996 -66.894 -0.171 1 100.767 416 ASP D C 1
ATOM 32041 O O . ASP D 1 419 ? 55.009 -67.58 -0.427 1 94.582 416 ASP D O 1
ATOM 32050 N N . GLU D 1 420 ? 56.019 -65.943 0.761 1 103.467 417 GLU D N 1
ATOM 32051 C CA . GLU D 1 420 ? 54.885 -65.664 1.635 1 103.733 417 GLU D CA 1
ATOM 32052 C C . GLU D 1 420 ? 53.739 -65.046 0.824 1 95.62 417 GLU D C 1
ATOM 32053 O O . GLU D 1 420 ? 52.579 -65.414 1.027 1 96.647 417 GLU D O 1
ATOM 32065 N N . LEU D 1 421 ? 54.086 -64.126 -0.09 1 83.502 418 LEU D N 1
ATOM 32066 C CA . LEU D 1 421 ? 53.108 -63.541 -0.993 1 85.745 418 LEU D CA 1
ATOM 32067 C C . LEU D 1 421 ? 52.436 -64.606 -1.86 1 87.172 418 LEU D C 1
ATOM 32068 O O . LEU D 1 421 ? 51.195 -64.664 -1.925 1 92.672 418 LEU D O 1
ATOM 32084 N N . ILE D 1 422 ? 53.266 -65.462 -2.474 1 83.415 419 ILE D N 1
ATOM 32085 C CA . ILE D 1 422 ? 52.769 -66.58 -3.265 1 85.695 419 ILE D CA 1
ATOM 32086 C C . ILE D 1 422 ? 51.834 -67.45 -2.418 1 88.527 419 ILE D C 1
ATOM 32087 O O . ILE D 1 422 ? 50.826 -67.923 -2.945 1 91.713 419 ILE D O 1
ATOM 32103 N N . ASP D 1 423 ? 52.197 -67.674 -1.145 1 87.9 420 ASP D N 1
ATOM 32104 C CA . ASP D 1 423 ? 51.434 -68.545 -0.26 1 92.094 420 ASP D CA 1
ATOM 32105 C C . ASP D 1 423 ? 50.033 -67.995 0.006 1 92.549 420 ASP D C 1
ATOM 32106 O O . ASP D 1 423 ? 49.059 -68.751 -0 1 92.734 420 ASP D O 1
ATOM 32115 N N . LEU D 1 424 ? 49.954 -66.678 0.236 1 92.134 421 LEU D N 1
ATOM 32116 C CA . LEU D 1 424 ? 48.676 -66.001 0.374 1 88.914 421 LEU D CA 1
ATOM 32117 C C . LEU D 1 424 ? 47.813 -66.196 -0.868 1 90.23 421 LEU D C 1
ATOM 32118 O O . LEU D 1 424 ? 46.649 -66.581 -0.732 1 98.399 421 LEU D O 1
ATOM 32134 N N . ASN D 1 425 ? 48.397 -65.965 -2.045 1 86.69 422 ASN D N 1
ATOM 32135 C CA . ASN D 1 425 ? 47.645 -66.056 -3.294 1 93.064 422 ASN D CA 1
ATOM 32136 C C . ASN D 1 425 ? 47.158 -67.48 -3.569 1 97.706 422 ASN D C 1
ATOM 32137 O O . ASN D 1 425 ? 46.008 -67.64 -3.984 1 101.585 422 ASN D O 1
ATOM 32148 N N . ARG D 1 426 ? 47.992 -68.484 -3.267 1 99.928 423 ARG D N 1
ATOM 32149 C CA . ARG D 1 426 ? 47.581 -69.886 -3.37 1 107.811 423 ARG D CA 1
ATOM 32150 C C . ARG D 1 426 ? 46.321 -70.175 -2.545 1 106.507 423 ARG D C 1
ATOM 32151 O O . ARG D 1 426 ? 45.427 -70.867 -3.036 1 107.028 423 ARG D O 1
ATOM 32172 N N . ARG D 1 427 ? 46.249 -69.564 -1.348 1 101.617 424 ARG D N 1
ATOM 32173 C CA . ARG D 1 427 ? 45.118 -69.746 -0.441 1 100.444 424 ARG D CA 1
ATOM 32174 C C . ARG D 1 427 ? 43.936 -68.838 -0.778 1 98.639 424 ARG D C 1
ATOM 32175 O O . ARG D 1 427 ? 42.951 -68.845 -0.039 1 97.426 424 ARG D O 1
ATOM 32196 N N . GLY D 1 428 ? 44.031 -68.028 -1.851 1 95.568 425 GLY D N 1
ATOM 32197 C CA . GLY D 1 428 ? 42.93 -67.215 -2.333 1 91.243 425 GLY D CA 1
ATOM 32198 C C . GLY D 1 428 ? 42.841 -65.844 -1.664 1 87.93 425 GLY D C 1
ATOM 32199 O O . GLY D 1 428 ? 41.816 -65.184 -1.793 1 85.076 425 GLY D O 1
ATOM 32203 N N . LEU D 1 429 ? 43.889 -65.42 -0.946 1 88.851 426 LEU D N 1
ATOM 32204 C CA . LEU D 1 429 ? 44.021 -64.053 -0.487 1 92.132 426 LEU D CA 1
ATOM 32205 C C . LEU D 1 429 ? 44.757 -63.335 -1.608 1 91.354 426 LEU D C 1
ATOM 32206 O O . LEU D 1 429 ? 45.991 -63.357 -1.646 1 87.639 426 LEU D O 1
ATOM 32222 N N . ILE D 1 430 ? 43.999 -62.729 -2.53 1 91.314 427 ILE D N 1
ATOM 32223 C CA . ILE D 1 430 ? 44.541 -62.214 -3.772 1 87.03 427 ILE D CA 1
ATOM 32224 C C . ILE D 1 430 ? 45.221 -60.877 -3.477 1 81.937 427 ILE D C 1
ATOM 32225 O O . ILE D 1 430 ? 44.527 -59.871 -3.298 1 73.242 427 ILE D O 1
ATOM 32241 N N . THR D 1 431 ? 46.565 -60.865 -3.481 1 81.389 428 THR D N 1
ATOM 32242 C CA . THR D 1 431 ? 47.329 -59.691 -3.094 1 81.013 428 THR D CA 1
ATOM 32243 C C . THR D 1 431 ? 47.395 -58.72 -4.272 1 82.41 428 THR D C 1
ATOM 32244 O O . THR D 1 431 ? 47.706 -59.096 -5.385 1 78.848 428 THR D O 1
ATOM 32254 N N . VAL D 1 432 ? 47.135 -57.451 -3.971 1 87.868 429 VAL D N 1
ATOM 32255 C CA . VAL D 1 432 ? 47.126 -56.359 -4.931 1 84.751 429 VAL D CA 1
ATOM 32256 C C . VAL D 1 432 ? 48.408 -55.551 -4.794 1 84.145 429 VAL D C 1
ATOM 32257 O O . VAL D 1 432 ? 48.916 -55.065 -5.804 1 83.221 429 VAL D O 1
ATOM 32270 N N . ASN D 1 433 ? 48.877 -55.366 -3.553 1 80.657 430 ASN D N 1
ATOM 32271 C CA . ASN D 1 433 ? 50.029 -54.536 -3.268 1 76.778 430 ASN D CA 1
ATOM 32272 C C . ASN D 1 433 ? 50.63 -54.955 -1.924 1 72.514 430 ASN D C 1
ATOM 32273 O O . ASN D 1 433 ? 49.941 -55.512 -1.063 1 70.984 430 ASN D O 1
ATOM 32284 N N . SER D 1 434 ? 51.915 -54.66 -1.736 1 69.415 431 SER D N 1
ATOM 32285 C CA . SER D 1 434 ? 52.639 -55.106 -0.554 1 70.288 431 SER D CA 1
ATOM 32286 C C . SER D 1 434 ? 53.932 -54.328 -0.4 1 73.369 431 SER D C 1
ATOM 32287 O O . SER D 1 434 ? 54.416 -53.749 -1.369 1 75.07 431 SER D O 1
ATOM 32294 N N . GLN D 1 435 ? 54.49 -54.341 0.818 1 70.08 432 GLN D N 1
ATOM 32295 C CA . GLN D 1 435 ? 55.882 -53.973 1.001 1 68.784 432 GLN D CA 1
ATOM 32296 C C . GLN D 1 435 ? 56.441 -54.642 2.25 1 71.629 432 GLN D C 1
ATOM 32297 O O . GLN D 1 435 ? 55.724 -54.749 3.247 1 73.556 432 GLN D O 1
ATOM 32311 N N . PRO D 1 436 ? 57.756 -54.926 2.26 1 77.246 433 PRO D N 1
ATOM 32312 C CA . PRO D 1 436 ? 58.417 -55.46 3.443 1 81.45 433 PRO D CA 1
ATOM 32313 C C . PRO D 1 436 ? 58.728 -54.347 4.441 1 79.365 433 PRO D C 1
ATOM 32314 O O . PRO D 1 436 ? 58.902 -53.187 4.05 1 77.879 433 PRO D O 1
ATOM 32325 N N . ALA D 1 437 ? 58.847 -54.749 5.716 1 76.606 434 ALA D N 1
ATOM 32326 C CA . ALA D 1 437 ? 59.424 -53.904 6.741 1 74.262 434 ALA D CA 1
ATOM 32327 C C . ALA D 1 437 ? 60.898 -53.649 6.424 1 76.974 434 ALA D C 1
ATOM 32328 O O . ALA D 1 437 ? 61.575 -54.512 5.851 1 82.285 434 ALA D O 1
ATOM 32335 N N . VAL D 1 438 ? 61.355 -52.438 6.73 1 75.797 435 VAL D N 1
ATOM 32336 C CA . VAL D 1 438 ? 62.742 -52.035 6.579 1 76.901 435 VAL D CA 1
ATOM 32337 C C . VAL D 1 438 ? 63.072 -51.17 7.786 1 76.183 435 VAL D C 1
ATOM 32338 O O . VAL D 1 438 ? 62.359 -50.213 8.041 1 74.665 435 VAL D O 1
ATOM 32351 N N . ASN D 1 439 ? 64.165 -51.49 8.482 1 75.636 436 ASN D N 1
ATOM 32352 C CA . ASN D 1 439 ? 64.534 -50.822 9.71 1 71.528 436 ASN D CA 1
ATOM 32353 C C . ASN D 1 439 ? 65.866 -50.119 9.514 1 77.115 436 ASN D C 1
ATOM 32354 O O . ASN D 1 439 ? 66.879 -50.52 10.095 1 76.747 436 ASN D O 1
ATOM 32365 N N . GLY D 1 440 ? 65.828 -49.01 8.775 1 78.646 437 GLY D N 1
ATOM 32366 C CA . GLY D 1 440 ? 66.971 -48.116 8.679 1 78.355 437 GLY D CA 1
ATOM 32367 C C . GLY D 1 440 ? 68.042 -48.627 7.734 1 76.283 437 GLY D C 1
ATOM 32368 O O . GLY D 1 440 ? 69.217 -48.536 8.076 1 83.577 437 GLY D O 1
ATOM 32372 N N . ALA D 1 441 ? 67.637 -49.07 6.537 1 73.324 438 ALA D N 1
ATOM 32373 C CA . ALA D 1 441 ? 68.573 -49.333 5.464 1 75.15 438 ALA D CA 1
ATOM 32374 C C . ALA D 1 441 ? 69.257 -48.022 5.076 1 81.455 438 ALA D C 1
ATOM 32375 O O . ALA D 1 441 ? 68.618 -46.97 5.077 1 81.904 438 ALA D O 1
ATOM 32382 N N . LYS D 1 442 ? 70.549 -48.09 4.723 1 85.943 439 LYS D N 1
ATOM 32383 C CA . LYS D 1 442 ? 71.215 -46.957 4.108 1 82.422 439 LYS D CA 1
ATOM 32384 C C . LYS D 1 442 ? 70.457 -46.587 2.835 1 78.304 439 LYS D C 1
ATOM 32385 O O . LYS D 1 442 ? 69.922 -47.46 2.152 1 71.488 439 LYS D O 1
ATOM 32404 N N . SER D 1 443 ? 70.384 -45.283 2.553 1 79.15 440 SER D N 1
ATOM 32405 C CA . SER D 1 443 ? 69.611 -44.755 1.442 1 78.929 440 SER D CA 1
ATOM 32406 C C . SER D 1 443 ? 70.165 -45.149 0.071 1 85.937 440 SER D C 1
ATOM 32407 O O . SER D 1 443 ? 69.49 -44.917 -0.922 1 99.568 440 SER D O 1
ATOM 32414 N N . ASN D 1 444 ? 71.399 -45.688 0.014 1 88.009 441 ASN D N 1
ATOM 32415 C CA . ASN D 1 444 ? 71.981 -46.226 -1.2 1 88.056 441 ASN D CA 1
ATOM 32416 C C . ASN D 1 444 ? 71.781 -47.732 -1.341 1 85.748 441 ASN D C 1
ATOM 32417 O O . ASN D 1 444 ? 72.368 -48.322 -2.242 1 84.478 441 ASN D O 1
ATOM 32428 N N . HIS D 1 445 ? 71.046 -48.364 -0.415 1 88.178 442 HIS D N 1
ATOM 32429 C CA . HIS D 1 445 ? 70.783 -49.78 -0.484 1 90.829 442 HIS D CA 1
ATOM 32430 C C . HIS D 1 445 ? 70.203 -50.145 -1.855 1 90.254 442 HIS D C 1
ATOM 32431 O O . HIS D 1 445 ? 69.276 -49.484 -2.313 1 83.288 442 HIS D O 1
ATOM 32444 N N . PRO D 1 446 ? 70.771 -51.137 -2.573 1 99.65 443 PRO D N 1
ATOM 32445 C CA . PRO D 1 446 ? 70.375 -51.384 -3.965 1 98.692 443 PRO D CA 1
ATOM 32446 C C . PRO D 1 446 ? 68.899 -51.745 -4.163 1 89.284 443 PRO D C 1
ATOM 32447 O O . PRO D 1 446 ? 68.318 -51.332 -5.159 1 86.736 443 PRO D O 1
ATOM 32458 N N . VAL D 1 447 ? 68.318 -52.465 -3.2 1 86.171 444 VAL D N 1
ATOM 32459 C CA . VAL D 1 447 ? 66.901 -52.815 -3.207 1 88.264 444 VAL D CA 1
ATOM 32460 C C . VAL D 1 447 ? 66.057 -51.744 -2.521 1 90.182 444 VAL D C 1
ATOM 32461 O O . VAL D 1 447 ? 65.093 -51.279 -3.117 1 99.057 444 VAL D O 1
ATOM 32474 N N . HIS D 1 448 ? 66.357 -51.431 -1.259 1 93.563 445 HIS D N 1
ATOM 32475 C CA . HIS D 1 448 ? 65.498 -50.624 -0.395 1 93.388 445 HIS D CA 1
ATOM 32476 C C . HIS D 1 448 ? 65.756 -49.121 -0.468 1 86.615 445 HIS D C 1
ATOM 32477 O O . HIS D 1 448 ? 64.929 -48.348 0.019 1 90.702 445 HIS D O 1
ATOM 32490 N N . GLY D 1 449 ? 66.891 -48.697 -1.039 1 85.477 446 GLY D N 1
ATOM 32491 C CA . GLY D 1 449 ? 67.336 -47.315 -0.947 1 83.175 446 GLY D CA 1
ATOM 32492 C C . GLY D 1 449 ? 66.518 -46.382 -1.838 1 78.863 446 GLY D C 1
ATOM 32493 O O . GLY D 1 449 ? 66 -46.798 -2.875 1 82.694 446 GLY D O 1
ATOM 32497 N N . TRP D 1 450 ? 66.427 -45.12 -1.412 1 77.777 447 TRP D N 1
ATOM 32498 C CA . TRP D 1 450 ? 65.899 -44.033 -2.233 1 74.767 447 TRP D CA 1
ATOM 32499 C C . TRP D 1 450 ? 66.33 -42.688 -1.668 1 69.145 447 TRP D C 1
ATOM 32500 O O . TRP D 1 450 ? 66.863 -42.61 -0.564 1 67.222 447 TRP D O 1
ATOM 32521 N N . GLY D 1 451 ? 66.112 -41.632 -2.444 1 68.82 448 GLY D N 1
ATOM 32522 C CA . GLY D 1 451 ? 66.459 -40.284 -2.027 1 69.687 448 GLY D CA 1
ATOM 32523 C C . GLY D 1 451 ? 67.96 -40.027 -2.099 1 75.902 448 GLY D C 1
ATOM 32524 O O . GLY D 1 451 ? 68.705 -40.834 -2.667 1 81.865 448 GLY D O 1
ATOM 32528 N N . PRO D 1 452 ? 68.458 -38.913 -1.515 1 79.33 449 PRO D N 1
ATOM 32529 C CA . PRO D 1 452 ? 69.892 -38.611 -1.516 1 81.854 449 PRO D CA 1
ATOM 32530 C C . PRO D 1 452 ? 70.724 -39.587 -0.692 1 85.801 449 PRO D C 1
ATOM 32531 O O . PRO D 1 452 ? 70.176 -40.492 -0.073 1 85.505 449 PRO D O 1
ATOM 32542 N N . SER D 1 453 ? 72.041 -39.397 -0.715 1 94.195 450 SER D N 1
ATOM 32543 C CA . SER D 1 453 ? 72.963 -40.32 -0.066 1 100.62 450 SER D CA 1
ATOM 32544 C C . SER D 1 453 ? 73.265 -39.891 1.367 1 94.638 450 SER D C 1
ATOM 32545 O O . SER D 1 453 ? 73.051 -38.746 1.766 1 86.495 450 SER D O 1
ATOM 32552 N N . ASN D 1 454 ? 73.817 -40.852 2.119 1 94.614 451 ASN D N 1
ATOM 32553 C CA . ASN D 1 454 ? 74.104 -40.705 3.539 1 97.142 451 ASN D CA 1
ATOM 32554 C C . ASN D 1 454 ? 72.813 -40.47 4.318 1 87.29 451 ASN D C 1
ATOM 32555 O O . ASN D 1 454 ? 72.81 -39.71 5.276 1 87.12 451 ASN D O 1
ATOM 32566 N N . GLY D 1 455 ? 71.729 -41.146 3.893 1 80.749 452 GLY D N 1
ATOM 32567 C CA . GLY D 1 455 ? 70.478 -41.193 4.622 1 77.391 452 GLY D CA 1
ATOM 32568 C C . GLY D 1 455 ? 70.132 -42.597 5.097 1 76.661 452 GLY D C 1
ATOM 32569 O O . GLY D 1 455 ? 70.82 -43.567 4.773 1 77.076 452 GLY D O 1
ATOM 32573 N N . TYR D 1 456 ? 69.051 -42.696 5.882 1 76.472 453 TYR D N 1
ATOM 32574 C CA . TYR D 1 456 ? 68.495 -43.975 6.309 1 76.635 453 TYR D CA 1
ATOM 32575 C C . TYR D 1 456 ? 67.01 -43.995 5.974 1 72.45 453 TYR D C 1
ATOM 32576 O O . TYR D 1 456 ? 66.329 -42.99 6.132 1 69.887 453 TYR D O 1
ATOM 32593 N N . VAL D 1 457 ? 66.502 -45.153 5.551 1 70.094 454 VAL D N 1
ATOM 32594 C CA . VAL D 1 457 ? 65.122 -45.271 5.107 1 68.381 454 VAL D CA 1
ATOM 32595 C C . VAL D 1 457 ? 64.447 -46.391 5.883 1 70.68 454 VAL D C 1
ATOM 32596 O O . VAL D 1 457 ? 65.076 -47.377 6.264 1 63.705 454 VAL D O 1
ATOM 32609 N N . TYR D 1 458 ? 63.127 -46.23 6.045 1 74.121 455 TYR D N 1
ATOM 32610 C CA . TYR D 1 458 ? 62.319 -47.073 6.909 1 71.641 455 TYR D CA 1
ATOM 32611 C C . TYR D 1 458 ? 61.016 -47.407 6.203 1 68.699 455 TYR D C 1
ATOM 32612 O O . TYR D 1 458 ? 60.466 -46.572 5.47 1 64.437 455 TYR D O 1
ATOM 32629 N N . GLN D 1 459 ? 60.533 -48.636 6.428 1 66 456 GLN D N 1
ATOM 32630 C CA . GLN D 1 459 ? 59.247 -49.058 5.915 1 66.89 456 GLN D CA 1
ATOM 32631 C C . GLN D 1 459 ? 58.518 -49.904 6.942 1 66.198 456 GLN D C 1
ATOM 32632 O O . GLN D 1 459 ? 59.098 -50.842 7.477 1 73.363 456 GLN D O 1
ATOM 32646 N N . LYS D 1 460 ? 57.256 -49.544 7.202 1 63.245 457 LYS D N 1
ATOM 32647 C CA . LYS D 1 460 ? 56.3 -50.426 7.844 1 62.865 457 LYS D CA 1
ATOM 32648 C C . LYS D 1 460 ? 55.876 -51.447 6.808 1 63.141 457 LYS D C 1
ATOM 32649 O O . LYS D 1 460 ? 55.57 -51.058 5.687 1 62.796 457 LYS D O 1
ATOM 32668 N N . ALA D 1 461 ? 55.855 -52.733 7.192 1 72.505 458 ALA D N 1
ATOM 32669 C CA . ALA D 1 461 ? 55.272 -53.77 6.352 1 70.182 458 ALA D CA 1
ATOM 32670 C C . ALA D 1 461 ? 53.783 -53.493 6.168 1 68.694 458 ALA D C 1
ATOM 32671 O O . ALA D 1 461 ? 53.095 -53.072 7.119 1 69.313 458 ALA D O 1
ATOM 32678 N N . TYR D 1 462 ? 53.307 -53.659 4.93 1 67.02 459 TYR D N 1
ATOM 32679 C CA . TYR D 1 462 ? 51.88 -53.599 4.682 1 67.097 459 TYR D CA 1
ATOM 32680 C C . TYR D 1 462 ? 51.507 -54.621 3.627 1 66.899 459 TYR D C 1
ATOM 32681 O O . TYR D 1 462 ? 52.336 -55.046 2.818 1 63.224 459 TYR D O 1
ATOM 32698 N N . LEU D 1 463 ? 50.202 -54.897 3.614 1 65.218 460 LEU D N 1
ATOM 32699 C CA . LEU D 1 463 ? 49.63 -55.9 2.743 1 68.211 460 LEU D CA 1
ATOM 32700 C C . LEU D 1 463 ? 48.266 -55.406 2.311 1 66.198 460 LEU D C 1
ATOM 32701 O O . LEU D 1 463 ? 47.516 -54.9 3.149 1 66.182 460 LEU D O 1
ATOM 32717 N N . GLU D 1 464 ? 47.984 -55.523 1.013 1 65.578 461 GLU D N 1
ATOM 32718 C CA . GLU D 1 464 ? 46.701 -55.12 0.484 1 70.936 461 GLU D CA 1
ATOM 32719 C C . GLU D 1 464 ? 46.166 -56.22 -0.41 1 71.879 461 GLU D C 1
ATOM 32720 O O . GLU D 1 464 ? 46.879 -56.63 -1.325 1 68.848 461 GLU D O 1
ATOM 32732 N N . PHE D 1 465 ? 44.927 -56.669 -0.154 1 69.151 462 PHE D N 1
ATOM 32733 C CA . PHE D 1 465 ? 44.429 -57.84 -0.852 1 73.006 462 PHE D CA 1
ATOM 32734 C C . PHE D 1 465 ? 42.908 -57.868 -0.895 1 70.939 462 PHE D C 1
ATOM 32735 O O . PHE D 1 465 ? 42.238 -57.264 -0.05 1 62.792 462 PHE D O 1
ATOM 32752 N N . PHE D 1 466 ? 42.412 -58.621 -1.89 1 70.632 463 PHE D N 1
ATOM 32753 C CA . PHE D 1 466 ? 41.025 -59.014 -1.979 1 73.203 463 PHE D CA 1
ATOM 32754 C C . PHE D 1 466 ? 40.842 -60.311 -1.197 1 75.52 463 PHE D C 1
ATOM 32755 O O . PHE D 1 466 ? 41.698 -61.196 -1.271 1 70.776 463 PHE D O 1
ATOM 32772 N N . VAL D 1 467 ? 39.698 -60.427 -0.514 1 74.856 464 VAL D N 1
ATOM 32773 C CA . VAL D 1 467 ? 39.367 -61.628 0.222 1 80.772 464 VAL D CA 1
ATOM 32774 C C . VAL D 1 467 ? 37.858 -61.845 0.213 1 82.004 464 VAL D C 1
ATOM 32775 O O . VAL D 1 467 ? 37.096 -60.883 0.179 1 73.192 464 VAL D O 1
ATOM 32788 N N . SER D 1 468 ? 37.449 -63.129 0.251 1 86.517 465 SER D N 1
ATOM 32789 C CA . SER D 1 468 ? 36.049 -63.501 0.197 1 86.774 465 SER D CA 1
ATOM 32790 C C . SER D 1 468 ? 35.299 -62.981 1.431 1 84.337 465 SER D C 1
ATOM 32791 O O . SER D 1 468 ? 35.902 -62.895 2.505 1 80.173 465 SER D O 1
ATOM 32798 N N . PRO D 1 469 ? 33.989 -62.663 1.319 1 80.558 466 PRO D N 1
ATOM 32799 C CA . PRO D 1 469 ? 33.193 -62.252 2.481 1 80.286 466 PRO D CA 1
ATOM 32800 C C . PRO D 1 469 ? 33.083 -63.326 3.557 1 86.446 466 PRO D C 1
ATOM 32801 O O . PRO D 1 469 ? 32.943 -62.983 4.713 1 94.565 466 PRO D O 1
ATOM 32812 N N . GLU D 1 470 ? 33.164 -64.604 3.146 1 90.219 467 GLU D N 1
ATOM 32813 C CA . GLU D 1 470 ? 33.155 -65.744 4.055 1 89.727 467 GLU D CA 1
ATOM 32814 C C . GLU D 1 470 ? 34.344 -65.675 5.024 1 83.559 467 GLU D C 1
ATOM 32815 O O . GLU D 1 470 ? 34.179 -65.936 6.21 1 82.493 467 GLU D O 1
ATOM 32827 N N . LEU D 1 471 ? 35.522 -65.31 4.507 1 80.898 468 LEU D N 1
ATOM 32828 C CA . LEU D 1 471 ? 36.765 -65.34 5.266 1 83.845 468 LEU D CA 1
ATOM 32829 C C . LEU D 1 471 ? 37.075 -64.005 5.95 1 90.41 468 LEU D C 1
ATOM 32830 O O . LEU D 1 471 ? 37.891 -63.978 6.879 1 95.758 468 LEU D O 1
ATOM 32846 N N . TYR D 1 472 ? 36.479 -62.884 5.484 1 89.127 469 TYR D N 1
ATOM 32847 C CA . TYR D 1 472 ? 36.794 -61.568 6.026 1 83.566 469 TYR D CA 1
ATOM 32848 C C . TYR D 1 472 ? 36.565 -61.481 7.544 1 82.834 469 TYR D C 1
ATOM 32849 O O . TYR D 1 472 ? 37.468 -61.015 8.237 1 77.856 469 TYR D O 1
ATOM 32866 N N . PRO D 1 473 ? 35.403 -61.917 8.097 1 86.129 470 PRO D N 1
ATOM 32867 C CA . PRO D 1 473 ? 35.152 -61.843 9.548 1 88.582 470 PRO D CA 1
ATOM 32868 C C . PRO D 1 473 ? 36.275 -62.391 10.436 1 87.281 470 PRO D C 1
ATOM 32869 O O . PRO D 1 473 ? 36.591 -61.788 11.456 1 76.569 470 PRO D O 1
ATOM 32880 N N . GLU D 1 474 ? 36.893 -63.491 9.975 1 91.376 471 GLU D N 1
ATOM 32881 C CA . GLU D 1 474 ? 37.999 -64.109 10.689 1 93.483 471 GLU D CA 1
ATOM 32882 C C . GLU D 1 474 ? 39.235 -63.211 10.65 1 84.907 471 GLU D C 1
ATOM 32883 O O . GLU D 1 474 ? 39.879 -63.001 11.676 1 77.585 471 GLU D O 1
ATOM 32895 N N . ILE D 1 475 ? 39.552 -62.695 9.46 1 82.89 472 ILE D N 1
ATOM 32896 C CA . ILE D 1 475 ? 40.668 -61.771 9.289 1 82.401 472 ILE D CA 1
ATOM 32897 C C . ILE D 1 475 ? 40.495 -60.555 10.207 1 82.054 472 ILE D C 1
ATOM 32898 O O . ILE D 1 475 ? 41.453 -60.156 10.878 1 79.964 472 ILE D O 1
ATOM 32914 N N . LYS D 1 476 ? 39.273 -60.011 10.24 1 79.34 473 LYS D N 1
ATOM 32915 C CA . LYS D 1 476 ? 38.959 -58.894 11.119 1 83.049 473 LYS D CA 1
ATOM 32916 C C . LYS D 1 476 ? 39.242 -59.238 12.584 1 82.626 473 LYS D C 1
ATOM 32917 O O . LYS D 1 476 ? 39.982 -58.527 13.254 1 83.078 473 LYS D O 1
ATOM 32936 N N . ARG D 1 477 ? 38.685 -60.36 13.03 1 89.388 474 ARG D N 1
ATOM 32937 C CA . ARG D 1 477 ? 38.868 -60.842 14.4 1 92.186 474 ARG D CA 1
ATOM 32938 C C . ARG D 1 477 ? 40.357 -60.944 14.758 1 89.876 474 ARG D C 1
ATOM 32939 O O . ARG D 1 477 ? 40.756 -60.485 15.816 1 88.134 474 ARG D O 1
ATOM 32960 N N . ARG D 1 478 ? 41.155 -61.481 13.831 1 90.171 475 ARG D N 1
ATOM 32961 C CA . ARG D 1 478 ? 42.59 -61.666 14.036 1 93.561 475 ARG D CA 1
ATOM 32962 C C . ARG D 1 478 ? 43.362 -60.355 14.124 1 95.751 475 ARG D C 1
ATOM 32963 O O . ARG D 1 478 ? 44.294 -60.269 14.924 1 94.606 475 ARG D O 1
ATOM 32984 N N . ILE D 1 479 ? 43.016 -59.385 13.266 1 103.765 476 ILE D N 1
ATOM 32985 C CA . ILE D 1 479 ? 43.666 -58.076 13.27 1 99.101 476 ILE D CA 1
ATOM 32986 C C . ILE D 1 479 ? 43.349 -57.352 14.58 1 94.943 476 ILE D C 1
ATOM 32987 O O . ILE D 1 479 ? 44.264 -56.847 15.215 1 94.404 476 ILE D O 1
ATOM 33003 N N . GLU D 1 480 ? 42.065 -57.299 14.952 1 95.524 477 GLU D N 1
ATOM 33004 C CA . GLU D 1 480 ? 41.614 -56.652 16.187 1 97.147 477 GLU D CA 1
ATOM 33005 C C . GLU D 1 480 ? 42.345 -57.152 17.444 1 99.41 477 GLU D C 1
ATOM 33006 O O . GLU D 1 480 ? 42.597 -56.356 18.342 1 100.792 477 GLU D O 1
ATOM 33018 N N . SER D 1 481 ? 42.724 -58.441 17.465 1 101.1 478 SER D N 1
ATOM 33019 C CA . SER D 1 481 ? 43.487 -59.006 18.571 1 103.109 478 SER D CA 1
ATOM 33020 C C . SER D 1 481 ? 44.923 -58.474 18.653 1 110.487 478 SER D C 1
ATOM 33021 O O . SER D 1 481 ? 45.519 -58.563 19.722 1 117.539 478 SER D O 1
ATOM 33028 N N . HIS D 1 482 ? 45.49 -57.971 17.539 1 113.876 479 HIS D N 1
ATOM 33029 C CA . HIS D 1 482 ? 46.844 -57.413 17.5 1 111.267 479 HIS D CA 1
ATOM 33030 C C . HIS D 1 482 ? 46.786 -55.893 17.373 1 105.17 479 HIS D C 1
ATOM 33031 O O . HIS D 1 482 ? 46.687 -55.378 16.255 1 101.375 479 HIS D O 1
ATOM 33044 N N . PRO D 1 483 ? 46.888 -55.129 18.483 1 110.566 480 PRO D N 1
ATOM 33045 C CA . PRO D 1 483 ? 46.597 -53.69 18.45 1 111.147 480 PRO D CA 1
ATOM 33046 C C . PRO D 1 483 ? 47.594 -52.793 17.707 1 102.147 480 PRO D C 1
ATOM 33047 O O . PRO D 1 483 ? 47.256 -51.652 17.418 1 112.3 480 PRO D O 1
ATOM 33058 N N . ASP D 1 484 ? 48.782 -53.328 17.363 1 91.945 481 ASP D N 1
ATOM 33059 C CA . ASP D 1 484 ? 49.795 -52.591 16.626 1 88.287 481 ASP D CA 1
ATOM 33060 C C . ASP D 1 484 ? 49.598 -52.639 15.109 1 83.909 481 ASP D C 1
ATOM 33061 O O . ASP D 1 484 ? 50.427 -52.113 14.353 1 87.111 481 ASP D O 1
ATOM 33070 N N . LEU D 1 485 ? 48.514 -53.295 14.656 1 79.378 482 LEU D N 1
ATOM 33071 C CA . LEU D 1 485 ? 48.116 -53.318 13.266 1 74.581 482 LEU D CA 1
ATOM 33072 C C . LEU D 1 485 ? 47.04 -52.281 13.028 1 70.381 482 LEU D C 1
ATOM 33073 O O . LEU D 1 485 ? 46.098 -52.218 13.804 1 67.824 482 LEU D O 1
ATOM 33089 N N . THR D 1 486 ? 47.182 -51.5 11.954 1 68.95 483 THR D N 1
ATOM 33090 C CA . THR D 1 486 ? 46.137 -50.604 11.487 1 67.651 483 THR D CA 1
ATOM 33091 C C . THR D 1 486 ? 45.537 -51.268 10.265 1 70.521 483 THR D C 1
ATOM 33092 O O . THR D 1 486 ? 46.295 -51.661 9.371 1 78.226 483 THR D O 1
ATOM 33102 N N . TYR D 1 487 ? 44.198 -51.292 10.17 1 67.951 484 TYR D N 1
ATOM 33103 C CA . TYR D 1 487 ? 43.578 -51.884 8.996 1 67.255 484 TYR D CA 1
ATOM 33104 C C . TYR D 1 487 ? 42.486 -50.981 8.444 1 66.363 484 TYR D C 1
ATOM 33105 O O . TYR D 1 487 ? 41.825 -50.255 9.189 1 62.033 484 TYR D O 1
ATOM 33122 N N . HIS D 1 488 ? 42.291 -51.106 7.122 1 68.99 485 HIS D N 1
ATOM 33123 C CA . HIS D 1 488 ? 41.184 -50.511 6.401 1 74.885 485 HIS D CA 1
ATOM 33124 C C . HIS D 1 488 ? 40.586 -51.611 5.54 1 70.372 485 HIS D C 1
ATOM 33125 O O . HIS D 1 488 ? 41.328 -52.327 4.87 1 63.193 485 HIS D O 1
ATOM 33138 N N . ALA D 1 489 ? 39.257 -51.743 5.556 1 68.008 486 ALA D N 1
ATOM 33139 C CA . ALA D 1 489 ? 38.602 -52.782 4.78 1 70.978 486 ALA D CA 1
ATOM 33140 C C . ALA D 1 489 ? 37.283 -52.258 4.249 1 66.384 486 ALA D C 1
ATOM 33141 O O . ALA D 1 489 ? 36.594 -51.512 4.946 1 60.95 486 ALA D O 1
ATOM 33148 N N . VAL D 1 490 ? 36.923 -52.688 3.03 1 67.107 487 VAL D N 1
ATOM 33149 C CA . VAL D 1 490 ? 35.699 -52.209 2.408 1 72.435 487 VAL D CA 1
ATOM 33150 C C . VAL D 1 490 ? 35.288 -53.111 1.244 1 76.386 487 VAL D C 1
ATOM 33151 O O . VAL D 1 490 ? 36.133 -53.748 0.62 1 73.949 487 VAL D O 1
ATOM 33164 N N . THR D 1 491 ? 33.988 -53.094 0.928 1 78.527 488 THR D N 1
ATOM 33165 C CA . THR D 1 491 ? 33.443 -53.757 -0.253 1 85.141 488 THR D CA 1
ATOM 33166 C C . THR D 1 491 ? 33.194 -52.705 -1.331 1 82.774 488 THR D C 1
ATOM 33167 O O . THR D 1 491 ? 33.325 -51.518 -1.093 1 86.811 488 THR D O 1
ATOM 33177 N N . LYS D 1 492 ? 32.874 -53.149 -2.541 1 80.977 489 LYS D N 1
ATOM 33178 C CA . LYS D 1 492 ? 32.531 -52.275 -3.648 1 78.34 489 LYS D CA 1
ATOM 33179 C C . LYS D 1 492 ? 31.412 -51.29 -3.285 1 78.549 489 LYS D C 1
ATOM 33180 O O . LYS D 1 492 ? 31.552 -50.109 -3.559 1 91.175 489 LYS D O 1
ATOM 33199 N N . SER D 1 493 ? 30.354 -51.788 -2.638 1 76.88 490 SER D N 1
ATOM 33200 C CA . SER D 1 493 ? 29.144 -51.03 -2.348 1 83.251 490 SER D CA 1
ATOM 33201 C C . SER D 1 493 ? 28.929 -50.769 -0.858 1 82.374 490 SER D C 1
ATOM 33202 O O . SER D 1 493 ? 27.9 -50.19 -0.5 1 80.875 490 SER D O 1
ATOM 33209 N N . GLY D 1 494 ? 29.877 -51.156 0.006 1 79.084 491 GLY D N 1
ATOM 33210 C CA . GLY D 1 494 ? 29.724 -51.189 1.451 1 82.68 491 GLY D CA 1
ATOM 33211 C C . GLY D 1 494 ? 30.482 -50.05 2.137 1 79.115 491 GLY D C 1
ATOM 33212 O O . GLY D 1 494 ? 31.179 -49.268 1.484 1 80.103 491 GLY D O 1
ATOM 33216 N N . ASN D 1 495 ? 30.415 -50.027 3.479 1 80.527 492 ASN D N 1
ATOM 33217 C CA . ASN D 1 495 ? 31.052 -49.009 4.299 1 80.771 492 ASN D CA 1
ATOM 33218 C C . ASN D 1 495 ? 32.459 -49.413 4.728 1 84.749 492 ASN D C 1
ATOM 33219 O O . ASN D 1 495 ? 32.792 -50.605 4.823 1 94.642 492 ASN D O 1
ATOM 33230 N N . LEU D 1 496 ? 33.258 -48.37 5.025 1 79.858 493 LEU D N 1
ATOM 33231 C CA . LEU D 1 496 ? 34.651 -48.505 5.412 1 71.362 493 LEU D CA 1
ATOM 33232 C C . LEU D 1 496 ? 34.703 -48.979 6.858 1 72.323 493 LEU D C 1
ATOM 33233 O O . LEU D 1 496 ? 34.119 -48.332 7.723 1 76.435 493 LEU D O 1
ATOM 33249 N N . GLU D 1 497 ? 35.405 -50.09 7.1 1 72.805 494 GLU D N 1
ATOM 33250 C CA . GLU D 1 497 ? 35.742 -50.546 8.436 1 75.08 494 GLU D CA 1
ATOM 33251 C C . GLU D 1 497 ? 37.229 -50.293 8.68 1 75.072 494 GLU D C 1
ATOM 33252 O O . GLU D 1 497 ? 38.058 -50.489 7.784 1 67.762 494 GLU D O 1
ATOM 33264 N N . THR D 1 498 ? 37.55 -49.894 9.915 1 76.636 495 THR D N 1
ATOM 33265 C CA . THR D 1 498 ? 38.912 -49.581 10.309 1 76.656 495 THR D CA 1
ATOM 33266 C C . THR D 1 498 ? 38.997 -49.555 11.832 1 77.26 495 THR D C 1
ATOM 33267 O O . THR D 1 498 ? 38 -49.293 12.497 1 77.144 495 THR D O 1
ATOM 33277 N N . ASN D 1 499 ? 40.192 -49.783 12.354 1 77.024 496 ASN D N 1
ATOM 33278 C CA . ASN D 1 499 ? 40.479 -49.616 13.778 1 80.664 496 ASN D CA 1
ATOM 33279 C C . ASN D 1 499 ? 41.145 -48.279 14.084 1 84.269 496 ASN D C 1
ATOM 33280 O O . ASN D 1 499 ? 41.391 -47.998 15.248 1 90.766 496 ASN D O 1
ATOM 33291 N N . ALA D 1 500 ? 41.506 -47.507 13.045 1 90.692 497 ALA D N 1
ATOM 33292 C CA . ALA D 1 500 ? 42.092 -46.191 13.223 1 98.415 497 ALA D CA 1
ATOM 33293 C C . ALA D 1 500 ? 41.031 -45.235 13.777 1 117.804 497 ALA D C 1
ATOM 33294 O O . ALA D 1 500 ? 40.066 -44.94 13.078 1 136.624 497 ALA D O 1
ATOM 33301 N N . GLN D 1 501 ? 41.184 -44.785 15.032 1 132.049 498 GLN D N 1
ATOM 33302 C CA . GLN D 1 501 ? 40.154 -43.986 15.699 1 136.548 498 GLN D CA 1
ATOM 33303 C C . GLN D 1 501 ? 40.03 -42.598 15.062 1 131.601 498 GLN D C 1
ATOM 33304 O O . GLN D 1 501 ? 38.948 -42.26 14.572 1 120.655 498 GLN D O 1
ATOM 33318 N N . SER D 1 502 ? 41.136 -41.844 15.044 1 127.041 499 SER D N 1
ATOM 33319 C CA . SER D 1 502 ? 41.192 -40.556 14.351 1 128.548 499 SER D CA 1
ATOM 33320 C C . SER D 1 502 ? 41.141 -40.766 12.836 1 133.744 499 SER D C 1
ATOM 33321 O O . SER D 1 502 ? 40.48 -40.004 12.127 1 131.512 499 SER D O 1
ATOM 33328 N N . ASP D 1 503 ? 41.864 -41.799 12.362 1 134.1 500 ASP D N 1
ATOM 33329 C CA . ASP D 1 503 ? 41.984 -42.111 10.948 1 133.248 500 ASP D CA 1
ATOM 33330 C C . ASP D 1 503 ? 42.465 -40.892 10.145 1 119.829 500 ASP D C 1
ATOM 33331 O O . ASP D 1 503 ? 41.837 -40.495 9.168 1 120.211 500 ASP D O 1
ATOM 33340 N N . GLY D 1 504 ? 43.527 -40.242 10.647 1 110.016 501 GLY D N 1
ATOM 33341 C CA . GLY D 1 504 ? 44.39 -39.38 9.861 1 94.544 501 GLY D CA 1
ATOM 33342 C C . GLY D 1 504 ? 45.41 -40.217 9.09 1 83.012 501 GLY D C 1
ATOM 33343 O O . GLY D 1 504 ? 45.339 -41.445 9.075 1 82.029 501 GLY D O 1
ATOM 33347 N N . PRO D 1 505 ? 46.404 -39.592 8.43 1 70.956 502 PRO D N 1
ATOM 33348 C CA . PRO D 1 505 ? 47.414 -40.322 7.662 1 64.283 502 PRO D CA 1
ATOM 33349 C C . PRO D 1 505 ? 48.361 -41.146 8.54 1 63.645 502 PRO D C 1
ATOM 33350 O O . PRO D 1 505 ? 48.703 -40.714 9.645 1 61.429 502 PRO D O 1
ATOM 33361 N N . ASN D 1 506 ? 48.738 -42.34 8.043 1 58.641 503 ASN D N 1
ATOM 33362 C CA . ASN D 1 506 ? 49.724 -43.201 8.667 1 56.085 503 ASN D CA 1
ATOM 33363 C C . ASN D 1 506 ? 50.906 -43.329 7.717 1 55.871 503 ASN D C 1
ATOM 33364 O O . ASN D 1 506 ? 50.741 -43.861 6.627 1 62.786 503 ASN D O 1
ATOM 33375 N N . ALA D 1 507 ? 52.097 -42.889 8.151 1 56.847 504 ALA D N 1
ATOM 33376 C CA . ALA D 1 507 ? 53.31 -42.999 7.343 1 56.593 504 ALA D CA 1
ATOM 33377 C C . ALA D 1 507 ? 53.803 -44.442 7.364 1 57.473 504 ALA D C 1
ATOM 33378 O O . ALA D 1 507 ? 53.965 -44.993 8.444 1 57.726 504 ALA D O 1
ATOM 33385 N N . VAL D 1 508 ? 54.01 -45.035 6.189 1 58.512 505 VAL D N 1
ATOM 33386 C CA . VAL D 1 508 ? 54.496 -46.413 6.067 1 62.163 505 VAL D CA 1
ATOM 33387 C C . VAL D 1 508 ? 55.834 -46.513 5.34 1 65.103 505 VAL D C 1
ATOM 33388 O O . VAL D 1 508 ? 56.401 -47.599 5.29 1 68.704 505 VAL D O 1
ATOM 33401 N N . THR D 1 509 ? 56.297 -45.426 4.702 1 61.531 506 THR D N 1
ATOM 33402 C CA . THR D 1 509 ? 57.665 -45.314 4.24 1 58.107 506 THR D CA 1
ATOM 33403 C C . THR D 1 509 ? 58.157 -43.922 4.608 1 61.971 506 THR D C 1
ATOM 33404 O O . THR D 1 509 ? 57.482 -42.938 4.305 1 60.814 506 THR D O 1
ATOM 33414 N N . TRP D 1 510 ? 59.324 -43.843 5.257 1 58.4 507 TRP D N 1
ATOM 33415 C CA . TRP D 1 510 ? 59.938 -42.56 5.514 1 58.587 507 TRP D CA 1
ATOM 33416 C C . TRP D 1 510 ? 61.45 -42.632 5.42 1 58.693 507 TRP D C 1
ATOM 33417 O O . TRP D 1 510 ? 62.018 -43.716 5.376 1 63.966 507 TRP D O 1
ATOM 33438 N N . GLY D 1 511 ? 62.082 -41.453 5.357 1 56.783 508 GLY D N 1
ATOM 33439 C CA . GLY D 1 511 ? 63.511 -41.338 5.128 1 59.798 508 GLY D CA 1
ATOM 33440 C C . GLY D 1 511 ? 64.117 -40.183 5.911 1 61.485 508 GLY D C 1
ATOM 33441 O O . GLY D 1 511 ? 63.528 -39.095 5.957 1 68.37 508 GLY D O 1
ATOM 33445 N N . VAL D 1 512 ? 65.313 -40.422 6.465 1 61.136 509 VAL D N 1
ATOM 33446 C CA . VAL D 1 512 ? 66.041 -39.456 7.269 1 66.721 509 VAL D CA 1
ATOM 33447 C C . VAL D 1 512 ? 67.285 -39.091 6.473 1 69.231 509 VAL D C 1
ATOM 33448 O O . VAL D 1 512 ? 68.148 -39.948 6.3 1 73.764 509 VAL D O 1
ATOM 33461 N N . PHE D 1 513 ? 67.369 -37.825 6.026 1 66.119 510 PHE D N 1
ATOM 33462 C CA . PHE D 1 513 ? 68.45 -37.372 5.181 1 63.663 510 PHE D CA 1
ATOM 33463 C C . PHE D 1 513 ? 69.139 -36.16 5.795 1 69.608 510 PHE D C 1
ATOM 33464 O O . PHE D 1 513 ? 68.463 -35.337 6.428 1 67.044 510 PHE D O 1
ATOM 33481 N N . PRO D 1 514 ? 70.473 -35.987 5.586 1 73.354 511 PRO D N 1
ATOM 33482 C CA . PRO D 1 514 ? 71.215 -34.869 6.16 1 73.671 511 PRO D CA 1
ATOM 33483 C C . PRO D 1 514 ? 70.612 -33.498 5.885 1 72.694 511 PRO D C 1
ATOM 33484 O O . PRO D 1 514 ? 70.248 -33.257 4.747 1 71.565 511 PRO D O 1
ATOM 33495 N N . GLY D 1 515 ? 70.404 -32.706 6.943 1 74.904 512 GLY D N 1
ATOM 33496 C CA . GLY D 1 515 ? 69.991 -31.323 6.801 1 77.045 512 GLY D CA 1
ATOM 33497 C C . GLY D 1 515 ? 68.536 -31.161 6.384 1 80.017 512 GLY D C 1
ATOM 33498 O O . GLY D 1 515 ? 68.184 -30.066 5.947 1 87.207 512 GLY D O 1
ATOM 33502 N N . LYS D 1 516 ? 67.715 -32.226 6.478 1 79.387 513 LYS D N 1
ATOM 33503 C CA . LYS D 1 516 ? 66.349 -32.198 5.983 1 76.571 513 LYS D CA 1
ATOM 33504 C C . LYS D 1 516 ? 65.348 -32.627 7.051 1 77.491 513 LYS D C 1
ATOM 33505 O O . LYS D 1 516 ? 65.708 -33.28 8.038 1 100.759 513 LYS D O 1
ATOM 33524 N N . GLU D 1 517 ? 64.084 -32.221 6.846 1 73.651 514 GLU D N 1
ATOM 33525 C CA . GLU D 1 517 ? 62.941 -32.768 7.555 1 78.39 514 GLU D CA 1
ATOM 33526 C C . GLU D 1 517 ? 62.676 -34.178 7.046 1 73.273 514 GLU D C 1
ATOM 33527 O O . GLU D 1 517 ? 63.087 -34.527 5.939 1 66.606 514 GLU D O 1
ATOM 33539 N N . ILE D 1 518 ? 61.939 -34.939 7.852 1 70.027 515 ILE D N 1
ATOM 33540 C CA . ILE D 1 518 ? 61.661 -36.327 7.545 1 63.203 515 ILE D CA 1
ATOM 33541 C C . ILE D 1 518 ? 60.76 -36.382 6.312 1 58.793 515 ILE D C 1
ATOM 33542 O O . ILE D 1 518 ? 59.702 -35.765 6.312 1 60.106 515 ILE D O 1
ATOM 33558 N N . VAL D 1 519 ? 61.175 -37.162 5.309 1 59.651 516 VAL D N 1
ATOM 33559 C CA . VAL D 1 519 ? 60.444 -37.332 4.066 1 61.184 516 VAL D CA 1
ATOM 33560 C C . VAL D 1 519 ? 59.544 -38.566 4.195 1 61.253 516 VAL D C 1
ATOM 33561 O O . VAL D 1 519 ? 60.005 -39.634 4.562 1 60.521 516 VAL D O 1
ATOM 33574 N N . GLN D 1 520 ? 58.274 -38.418 3.795 1 59.067 517 GLN D N 1
ATOM 33575 C CA . GLN D 1 520 ? 57.22 -39.402 4.022 1 57.551 517 GLN D CA 1
ATOM 33576 C C . GLN D 1 520 ? 56.482 -39.662 2.718 1 55.714 517 GLN D C 1
ATOM 33577 O O . GLN D 1 520 ? 55.327 -39.304 2.591 1 48.995 517 GLN D O 1
ATOM 33591 N N . PRO D 1 521 ? 57.116 -40.312 1.719 1 58.647 518 PRO D N 1
ATOM 33592 C CA . PRO D 1 521 ? 56.476 -40.551 0.435 1 56.614 518 PRO D CA 1
ATOM 33593 C C . PRO D 1 521 ? 55.298 -41.501 0.387 1 54.419 518 PRO D C 1
ATOM 33594 O O . PRO D 1 521 ? 54.628 -41.542 -0.624 1 57.574 518 PRO D O 1
ATOM 33605 N N . THR D 1 522 ? 55.099 -42.312 1.421 1 59.648 519 THR D N 1
ATOM 33606 C CA . THR D 1 522 ? 54.087 -43.362 1.373 1 63.6 519 THR D CA 1
ATOM 33607 C C . THR D 1 522 ? 53.23 -43.301 2.635 1 61.786 519 THR D C 1
ATOM 33608 O O . THR D 1 522 ? 53.711 -43.489 3.746 1 63.197 519 THR D O 1
ATOM 33618 N N . ILE D 1 523 ? 51.933 -43.081 2.415 1 59.426 520 ILE D N 1
ATOM 33619 C CA . ILE D 1 523 ? 50.941 -42.784 3.427 1 56.795 520 ILE D CA 1
ATOM 33620 C C . ILE D 1 523 ? 49.775 -43.727 3.174 1 60.005 520 ILE D C 1
ATOM 33621 O O . ILE D 1 523 ? 49.405 -43.962 2.022 1 64.231 520 ILE D O 1
ATOM 33637 N N . VAL D 1 524 ? 49.167 -44.227 4.253 1 58.798 521 VAL D N 1
ATOM 33638 C CA . VAL D 1 524 ? 47.904 -44.933 4.177 1 56.425 521 VAL D CA 1
ATOM 33639 C C . VAL D 1 524 ? 46.94 -44.038 4.916 1 57.904 521 VAL D C 1
ATOM 33640 O O . VAL D 1 524 ? 47.174 -43.737 6.078 1 58.376 521 VAL D O 1
ATOM 33653 N N . GLU D 1 525 ? 45.856 -43.666 4.246 1 64.947 522 GLU D N 1
ATOM 33654 C CA . GLU D 1 525 ? 44.918 -42.672 4.752 1 69.36 522 GLU D CA 1
ATOM 33655 C C . GLU D 1 525 ? 43.541 -42.99 4.192 1 65.741 522 GLU D C 1
ATOM 33656 O O . GLU D 1 525 ? 43.437 -43.524 3.087 1 69.001 522 GLU D O 1
ATOM 33668 N N . ARG D 1 526 ? 42.505 -42.654 4.966 1 65.997 523 ARG D N 1
ATOM 33669 C CA . ARG D 1 526 ? 41.116 -42.967 4.624 1 63.489 523 ARG D CA 1
ATOM 33670 C C . ARG D 1 526 ? 40.741 -42.518 3.205 1 62.683 523 ARG D C 1
ATOM 33671 O O . ARG D 1 526 ? 40.274 -43.343 2.421 1 66.273 523 ARG D O 1
ATOM 33692 N N . ILE D 1 527 ? 40.958 -41.24 2.896 1 63.622 524 ILE D N 1
ATOM 33693 C CA . ILE D 1 527 ? 40.589 -40.663 1.603 1 64.096 524 ILE D CA 1
ATOM 33694 C C . ILE D 1 527 ? 41.356 -41.338 0.462 1 60.938 524 ILE D C 1
ATOM 33695 O O . ILE D 1 527 ? 40.756 -41.646 -0.566 1 63.018 524 ILE D O 1
ATOM 33711 N N . SER D 1 528 ? 42.666 -41.527 0.636 1 60.829 525 SER D N 1
ATOM 33712 C CA . SER D 1 528 ? 43.486 -42.211 -0.355 1 64.162 525 SER D CA 1
ATOM 33713 C C . SER D 1 528 ? 42.921 -43.613 -0.626 1 63.502 525 SER D C 1
ATOM 33714 O O . SER D 1 528 ? 42.734 -43.99 -1.77 1 56.822 525 SER D O 1
ATOM 33721 N N . PHE D 1 529 ? 42.618 -44.334 0.454 1 65.499 526 PHE D N 1
ATOM 33722 C CA . PHE D 1 529 ? 42.151 -45.708 0.376 1 67.769 526 PHE D CA 1
ATOM 33723 C C . PHE D 1 529 ? 40.794 -45.81 -0.322 1 67.044 526 PHE D C 1
ATOM 33724 O O . PHE D 1 529 ? 40.613 -46.724 -1.126 1 69.712 526 PHE D O 1
ATOM 33741 N N . LEU D 1 530 ? 39.859 -44.91 -0.001 1 58.955 527 LEU D N 1
ATOM 33742 C CA . LEU D 1 530 ? 38.545 -44.92 -0.642 1 61.778 527 LEU D CA 1
ATOM 33743 C C . LEU D 1 530 ? 38.654 -44.542 -2.119 1 67.81 527 LEU D C 1
ATOM 33744 O O . LEU D 1 530 ? 37.994 -45.143 -2.961 1 76.146 527 LEU D O 1
ATOM 33760 N N . ALA D 1 531 ? 39.502 -43.558 -2.431 1 69.736 528 ALA D N 1
ATOM 33761 C CA . ALA D 1 531 ? 39.818 -43.232 -3.817 1 70.069 528 ALA D CA 1
ATOM 33762 C C . ALA D 1 531 ? 40.278 -44.474 -4.585 1 70.556 528 ALA D C 1
ATOM 33763 O O . ALA D 1 531 ? 39.778 -44.717 -5.678 1 77.074 528 ALA D O 1
ATOM 33770 N N . TRP D 1 532 ? 41.133 -45.279 -3.94 1 66.916 529 TRP D N 1
ATOM 33771 C CA . TRP D 1 532 ? 41.637 -46.506 -4.534 1 65.458 529 TRP D CA 1
ATOM 33772 C C . TRP D 1 532 ? 40.547 -47.574 -4.628 1 68.988 529 TRP D C 1
ATOM 33773 O O . TRP D 1 532 ? 40.4 -48.177 -5.693 1 73.174 529 TRP D O 1
ATOM 33794 N N . LYS D 1 533 ? 39.793 -47.804 -3.537 1 70.53 530 LYS D N 1
ATOM 33795 C CA . LYS D 1 533 ? 38.652 -48.725 -3.538 1 74.486 530 LYS D CA 1
ATOM 33796 C C . LYS D 1 533 ? 37.896 -48.608 -4.867 1 75.38 530 LYS D C 1
ATOM 33797 O O . LYS D 1 533 ? 37.744 -49.598 -5.584 1 75.088 530 LYS D O 1
ATOM 33816 N N . ASP D 1 534 ? 37.42 -47.384 -5.152 1 73.758 531 ASP D N 1
ATOM 33817 C CA . ASP D 1 534 ? 36.543 -47.17 -6.291 1 75.267 531 ASP D CA 1
ATOM 33818 C C . ASP D 1 534 ? 37.247 -47.613 -7.57 1 69.05 531 ASP D C 1
ATOM 33819 O O . ASP D 1 534 ? 36.677 -48.41 -8.316 1 70.334 531 ASP D O 1
ATOM 33828 N N . GLU D 1 535 ? 38.507 -47.199 -7.716 1 66.122 532 GLU D N 1
ATOM 33829 C CA . GLU D 1 535 ? 39.292 -47.554 -8.877 1 77.114 532 GLU D CA 1
ATOM 33830 C C . GLU D 1 535 ? 39.524 -49.063 -8.991 1 75.759 532 GLU D C 1
ATOM 33831 O O . GLU D 1 535 ? 39.398 -49.628 -10.076 1 70.872 532 GLU D O 1
ATOM 33843 N N . ALA D 1 536 ? 39.866 -49.7 -7.866 1 74.636 533 ALA D N 1
ATOM 33844 C CA . ALA D 1 536 ? 40.183 -51.125 -7.849 1 75.523 533 ALA D CA 1
ATOM 33845 C C . ALA D 1 536 ? 38.982 -51.982 -8.261 1 73.228 533 ALA D C 1
ATOM 33846 O O . ALA D 1 536 ? 39.11 -52.841 -9.147 1 68.466 533 ALA D O 1
ATOM 33853 N N . TYR D 1 537 ? 37.822 -51.704 -7.656 1 64.31 534 TYR D N 1
ATOM 33854 C CA . TYR D 1 537 ? 36.616 -52.436 -8.025 1 67.445 534 TYR D CA 1
ATOM 33855 C C . TYR D 1 537 ? 36.208 -52.152 -9.463 1 70.868 534 TYR D C 1
ATOM 33856 O O . TYR D 1 537 ? 35.746 -53.075 -10.14 1 79.902 534 TYR D O 1
ATOM 33873 N N . HIS D 1 538 ? 36.455 -50.919 -9.93 1 70.019 535 HIS D N 1
ATOM 33874 C CA . HIS D 1 538 ? 36.191 -50.578 -11.318 1 69.014 535 HIS D CA 1
ATOM 33875 C C . HIS D 1 538 ? 37.072 -51.394 -12.264 1 69.009 535 HIS D C 1
ATOM 33876 O O . HIS D 1 538 ? 36.546 -51.931 -13.238 1 69.652 535 HIS D O 1
ATOM 33889 N N . LEU D 1 539 ? 38.381 -51.465 -11.971 1 65.245 536 LEU D N 1
ATOM 33890 C CA . LEU D 1 539 ? 39.313 -52.235 -12.789 1 71.787 536 LEU D CA 1
ATOM 33891 C C . LEU D 1 539 ? 38.931 -53.715 -12.853 1 76.735 536 LEU D C 1
ATOM 33892 O O . LEU D 1 539 ? 39.075 -54.347 -13.892 1 74.783 536 LEU D O 1
ATOM 33908 N N . GLY D 1 540 ? 38.453 -54.252 -11.732 1 80.287 537 GLY D N 1
ATOM 33909 C CA . GLY D 1 540 ? 37.96 -55.617 -11.728 1 87.128 537 GLY D CA 1
ATOM 33910 C C . GLY D 1 540 ? 36.771 -55.816 -12.669 1 85.016 537 GLY D C 1
ATOM 33911 O O . GLY D 1 540 ? 36.728 -56.806 -13.398 1 84.453 537 GLY D O 1
ATOM 33915 N N . MET D 1 541 ? 35.844 -54.853 -12.647 1 74.857 538 MET D N 1
ATOM 33916 C CA . MET D 1 541 ? 34.685 -54.907 -13.522 1 77.682 538 MET D CA 1
ATOM 33917 C C . MET D 1 541 ? 35.065 -54.734 -14.991 1 73.917 538 MET D C 1
ATOM 33918 O O . MET D 1 541 ? 34.492 -55.385 -15.856 1 66.26 538 MET D O 1
ATOM 33932 N N . GLU D 1 542 ? 36.03 -53.854 -15.264 1 79.554 539 GLU D N 1
ATOM 33933 C CA . GLU D 1 542 ? 36.522 -53.636 -16.623 1 86.135 539 GLU D CA 1
ATOM 33934 C C . GLU D 1 542 ? 37.244 -54.897 -17.112 1 79.693 539 GLU D C 1
ATOM 33935 O O . GLU D 1 542 ? 37.225 -55.177 -18.301 1 81.486 539 GLU D O 1
ATOM 33947 N N . TRP D 1 543 ? 37.849 -55.665 -16.193 1 85.001 540 TRP D N 1
ATOM 33948 C CA . TRP D 1 543 ? 38.406 -56.969 -16.53 1 90.215 540 TRP D CA 1
ATOM 33949 C C . TRP D 1 543 ? 37.294 -57.959 -16.884 1 84.585 540 TRP D C 1
ATOM 33950 O O . TRP D 1 543 ? 37.351 -58.588 -17.946 1 89.121 540 TRP D O 1
ATOM 33971 N N . ALA D 1 544 ? 36.301 -58.071 -15.998 1 76.065 541 ALA D N 1
ATOM 33972 C CA . ALA D 1 544 ? 35.106 -58.867 -16.257 1 77.083 541 ALA D CA 1
ATOM 33973 C C . ALA D 1 544 ? 34.506 -58.632 -17.646 1 81.872 541 ALA D C 1
ATOM 33974 O O . ALA D 1 544 ? 34.176 -59.582 -18.349 1 87.652 541 ALA D O 1
ATOM 33981 N N . ARG D 1 545 ? 34.425 -57.353 -18.04 1 83.381 542 ARG D N 1
ATOM 33982 C CA . ARG D 1 545 ? 33.798 -56.987 -19.306 1 80.074 542 ARG D CA 1
ATOM 33983 C C . ARG D 1 545 ? 34.65 -57.275 -20.532 1 78.376 542 ARG D C 1
ATOM 33984 O O . ARG D 1 545 ? 34.151 -57.17 -21.647 1 89.424 542 ARG D O 1
ATOM 34005 N N . CYS D 1 546 ? 35.911 -57.68 -20.356 1 82.371 543 CYS D N 1
ATOM 34006 C CA . CYS D 1 546 ? 36.689 -58.263 -21.449 1 91.594 543 CYS D CA 1
ATOM 34007 C C . CYS D 1 546 ? 36.133 -59.617 -21.896 1 86.167 543 CYS D C 1
ATOM 34008 O O . CYS D 1 546 ? 36.546 -60.089 -22.948 1 84.16 543 CYS D O 1
ATOM 34015 N N . TYR D 1 547 ? 35.222 -60.224 -21.108 1 83.732 544 TYR D N 1
ATOM 34016 C CA . TYR D 1 547 ? 34.602 -61.497 -21.437 1 86.816 544 TYR D CA 1
ATOM 34017 C C . TYR D 1 547 ? 33.121 -61.312 -21.782 1 88.282 544 TYR D C 1
ATOM 34018 O O . TYR D 1 547 ? 32.484 -60.356 -21.346 1 77.449 544 TYR D O 1
ATOM 34035 N N . ASP D 1 548 ? 32.576 -62.3 -22.513 1 98.671 545 ASP D N 1
ATOM 34036 C CA . ASP D 1 548 ? 31.21 -62.3 -23.021 1 100.185 545 ASP D CA 1
ATOM 34037 C C . ASP D 1 548 ? 30.177 -62.295 -21.891 1 100.119 545 ASP D C 1
ATOM 34038 O O . ASP D 1 548 ? 30.424 -62.854 -20.823 1 102.875 545 ASP D O 1
ATOM 34047 N N . ALA D 1 549 ? 29.008 -61.712 -22.187 1 100.143 546 ALA D N 1
ATOM 34048 C CA . ALA D 1 549 ? 27.939 -61.41 -21.233 1 101.326 546 ALA D CA 1
ATOM 34049 C C . ALA D 1 549 ? 27.605 -62.548 -20.263 1 107.314 546 ALA D C 1
ATOM 34050 O O . ALA D 1 549 ? 27.534 -62.313 -19.063 1 113.44 546 ALA D O 1
ATOM 34057 N N . GLY D 1 550 ? 27.433 -63.773 -20.791 1 100.329 547 GLY D N 1
ATOM 34058 C CA . GLY D 1 550 ? 27.069 -64.935 -19.99 1 99.42 547 GLY D CA 1
ATOM 34059 C C . GLY D 1 550 ? 28.256 -65.733 -19.444 1 100.538 547 GLY D C 1
ATOM 34060 O O . GLY D 1 550 ? 28.027 -66.651 -18.664 1 107.309 547 GLY D O 1
ATOM 34064 N N . SER D 1 551 ? 29.49 -65.374 -19.828 1 105.682 548 SER D N 1
ATOM 34065 C CA . SER D 1 551 ? 30.649 -66.251 -19.747 1 107.992 548 SER D CA 1
ATOM 34066 C C . SER D 1 551 ? 30.999 -66.609 -18.296 1 103.006 548 SER D C 1
ATOM 34067 O O . SER D 1 551 ? 30.73 -65.808 -17.393 1 96.915 548 SER D O 1
ATOM 34074 N N . PRO D 1 552 ? 31.594 -67.79 -18.031 1 104.744 549 PRO D N 1
ATOM 34075 C CA . PRO D 1 552 ? 32.148 -68.112 -16.704 1 105.38 549 PRO D CA 1
ATOM 34076 C C . PRO D 1 552 ? 33.103 -67.056 -16.131 1 98.592 549 PRO D C 1
ATOM 34077 O O . PRO D 1 552 ? 33.005 -66.708 -14.951 1 95.668 549 PRO D O 1
ATOM 34088 N N . SER D 1 553 ? 34.006 -66.564 -17 1 93.435 550 SER D N 1
ATOM 34089 C CA . SER D 1 553 ? 34.98 -65.56 -16.59 1 96.956 550 SER D CA 1
ATOM 34090 C C . SER D 1 553 ? 34.321 -64.271 -16.089 1 91.76 550 SER D C 1
ATOM 34091 O O . SER D 1 553 ? 34.71 -63.752 -15.035 1 98.296 550 SER D O 1
ATOM 34098 N N . ARG D 1 554 ? 33.296 -63.811 -16.809 1 91.343 551 ARG D N 1
ATOM 34099 C CA . ARG D 1 554 ? 32.625 -62.568 -16.452 1 94.908 551 ARG D CA 1
ATOM 34100 C C . ARG D 1 554 ? 31.854 -62.729 -15.147 1 91.626 551 ARG D C 1
ATOM 34101 O O . ARG D 1 554 ? 31.973 -61.885 -14.262 1 84.233 551 ARG D O 1
ATOM 34122 N N . VAL D 1 555 ? 31.011 -63.759 -15.071 1 100.637 552 VAL D N 1
ATOM 34123 C CA . VAL D 1 555 ? 30.173 -63.952 -13.889 1 103.281 552 VAL D CA 1
ATOM 34124 C C . VAL D 1 555 ? 31.051 -64.121 -12.641 1 101.4 552 VAL D C 1
ATOM 34125 O O . VAL D 1 555 ? 30.704 -63.565 -11.596 1 96.84 552 VAL D O 1
ATOM 34138 N N . LEU D 1 556 ? 32.185 -64.838 -12.805 1 99.194 553 LEU D N 1
ATOM 34139 C CA . LEU D 1 556 ? 33.156 -65.026 -11.737 1 93.137 553 LEU D CA 1
ATOM 34140 C C . LEU D 1 556 ? 33.67 -63.677 -11.242 1 88.972 553 LEU D C 1
ATOM 34141 O O . LEU D 1 556 ? 33.572 -63.388 -10.047 1 84.505 553 LEU D O 1
ATOM 34157 N N . LEU D 1 557 ? 34.24 -62.902 -12.171 1 88.455 554 LEU D N 1
ATOM 34158 C CA . LEU D 1 557 ? 34.865 -61.628 -11.832 1 89.806 554 LEU D CA 1
ATOM 34159 C C . LEU D 1 557 ? 33.876 -60.609 -11.257 1 89.196 554 LEU D C 1
ATOM 34160 O O . LEU D 1 557 ? 34.244 -59.868 -10.345 1 87.87 554 LEU D O 1
ATOM 34176 N N . GLU D 1 558 ? 32.634 -60.607 -11.77 1 87.106 555 GLU D N 1
ATOM 34177 C CA . GLU D 1 558 ? 31.601 -59.697 -11.286 1 84.954 555 GLU D CA 1
ATOM 34178 C C . GLU D 1 558 ? 31.152 -60.084 -9.881 1 84.769 555 GLU D C 1
ATOM 34179 O O . GLU D 1 558 ? 31.018 -59.199 -9.034 1 84.92 555 GLU D O 1
ATOM 34191 N N . GLU D 1 559 ? 30.939 -61.389 -9.644 1 89.499 556 GLU D N 1
ATOM 34192 C CA . GLU D 1 559 ? 30.605 -61.872 -8.309 1 93.579 556 GLU D CA 1
ATOM 34193 C C . GLU D 1 559 ? 31.694 -61.485 -7.3 1 88.456 556 GLU D C 1
ATOM 34194 O O . GLU D 1 559 ? 31.366 -61 -6.218 1 83.625 556 GLU D O 1
ATOM 34206 N N . MET D 1 560 ? 32.952 -61.704 -7.688 1 87.511 557 MET D N 1
ATOM 34207 C CA . MET D 1 560 ? 34.099 -61.354 -6.854 1 92.369 557 MET D CA 1
ATOM 34208 C C . MET D 1 560 ? 34.094 -59.874 -6.46 1 90.352 557 MET D C 1
ATOM 34209 O O . MET D 1 560 ? 34.171 -59.556 -5.284 1 82.121 557 MET D O 1
ATOM 34223 N N . MET D 1 561 ? 33.98 -58.996 -7.463 1 92.924 558 MET D N 1
ATOM 34224 C CA . MET D 1 561 ? 34.011 -57.554 -7.227 1 84.476 558 MET D CA 1
ATOM 34225 C C . MET D 1 561 ? 32.809 -57.093 -6.403 1 87.073 558 MET D C 1
ATOM 34226 O O . MET D 1 561 ? 32.986 -56.26 -5.516 1 96.243 558 MET D O 1
ATOM 34240 N N . ASN D 1 562 ? 31.631 -57.688 -6.632 1 83.153 559 ASN D N 1
ATOM 34241 C CA . ASN D 1 562 ? 30.435 -57.307 -5.889 1 85.329 559 ASN D CA 1
ATOM 34242 C C . ASN D 1 562 ? 30.384 -57.858 -4.47 1 87.085 559 ASN D C 1
ATOM 34243 O O . ASN D 1 562 ? 29.516 -57.408 -3.721 1 95.751 559 ASN D O 1
ATOM 34254 N N . THR D 1 563 ? 31.23 -58.833 -4.103 1 85.845 560 THR D N 1
ATOM 34255 C CA . THR D 1 563 ? 31.124 -59.49 -2.793 1 86.182 560 THR D CA 1
ATOM 34256 C C . THR D 1 563 ? 32.406 -59.451 -1.966 1 80.325 560 THR D C 1
ATOM 34257 O O . THR D 1 563 ? 32.305 -59.442 -0.739 1 79.777 560 THR D O 1
ATOM 34267 N N . TRP D 1 564 ? 33.583 -59.466 -2.607 1 75.096 561 TRP D N 1
ATOM 34268 C CA . TRP D 1 564 ? 34.85 -59.545 -1.897 1 76.842 561 TRP D CA 1
ATOM 34269 C C . TRP D 1 564 ? 35.236 -58.208 -1.275 1 78.047 561 TRP D C 1
ATOM 34270 O O . TRP D 1 564 ? 34.897 -57.148 -1.803 1 80.608 561 TRP D O 1
ATOM 34291 N N . TRP D 1 565 ? 35.991 -58.297 -0.172 1 75.827 562 TRP D N 1
ATOM 34292 C CA . TRP D 1 565 ? 36.532 -57.154 0.538 1 73.159 562 TRP D CA 1
ATOM 34293 C C . TRP D 1 565 ? 37.932 -56.825 0.028 1 74.92 562 TRP D C 1
ATOM 34294 O O . TRP D 1 565 ? 38.743 -57.712 -0.226 1 66.69 562 TRP D O 1
ATOM 34315 N N . LEU D 1 566 ? 38.206 -55.518 -0.099 1 81.093 563 LEU D N 1
ATOM 34316 C CA . LEU D 1 566 ? 39.55 -54.995 -0.253 1 73.274 563 LEU D CA 1
ATOM 34317 C C . LEU D 1 566 ? 40.024 -54.611 1.138 1 70.875 563 LEU D C 1
ATOM 34318 O O . LEU D 1 566 ? 39.331 -53.896 1.857 1 68.19 563 LEU D O 1
ATOM 34334 N N . VAL D 1 567 ? 41.205 -55.118 1.501 1 72.021 564 VAL D N 1
ATOM 34335 C CA . VAL D 1 567 ? 41.73 -55.024 2.851 1 72.588 564 VAL D CA 1
ATOM 34336 C C . VAL D 1 567 ? 43.157 -54.504 2.743 1 72.672 564 VAL D C 1
ATOM 34337 O O . VAL D 1 567 ? 43.938 -54.995 1.93 1 70.156 564 VAL D O 1
ATOM 34350 N N . ASN D 1 568 ? 43.471 -53.535 3.61 1 74.3 565 ASN D N 1
ATOM 34351 C CA . ASN D 1 568 ? 44.8 -52.966 3.753 1 70.511 565 ASN D CA 1
ATOM 34352 C C . ASN D 1 568 ? 45.172 -53.16 5.221 1 65.601 565 ASN D C 1
ATOM 34353 O O . ASN D 1 568 ? 44.454 -52.672 6.093 1 68.067 565 ASN D O 1
ATOM 34364 N N . ILE D 1 569 ? 46.311 -53.807 5.466 1 62.766 566 ILE D N 1
ATOM 34365 C CA . ILE D 1 569 ? 46.82 -54.026 6.812 1 63.027 566 ILE D CA 1
ATOM 34366 C C . ILE D 1 569 ? 48.244 -53.47 6.839 1 63.693 566 ILE D C 1
ATOM 34367 O O . ILE D 1 569 ? 49.069 -53.792 5.971 1 61.008 566 ILE D O 1
ATOM 34383 N N . VAL D 1 570 ? 48.517 -52.662 7.872 1 59.77 567 VAL D N 1
ATOM 34384 C CA . VAL D 1 570 ? 49.826 -52.104 8.114 1 58.453 567 VAL D CA 1
ATOM 34385 C C . VAL D 1 570 ? 50.264 -52.608 9.483 1 64.404 567 VAL D C 1
ATOM 34386 O O . VAL D 1 570 ? 49.512 -52.501 10.464 1 66.555 567 VAL D O 1
ATOM 34399 N N . ASN D 1 571 ? 51.514 -53.086 9.536 1 68.774 568 ASN D N 1
ATOM 34400 C CA . ASN D 1 571 ? 52.135 -53.459 10.789 1 74.505 568 ASN D CA 1
ATOM 34401 C C . ASN D 1 571 ? 52.998 -52.288 11.201 1 72.597 568 ASN D C 1
ATOM 34402 O O . ASN D 1 571 ? 54.075 -52.126 10.633 1 83.711 568 ASN D O 1
ATOM 34413 N N . ASN D 1 572 ? 52.559 -51.567 12.24 1 70.94 569 ASN D N 1
ATOM 34414 C CA . ASN D 1 572 ? 53.241 -50.343 12.646 1 73.524 569 ASN D CA 1
ATOM 34415 C C . ASN D 1 572 ? 54.598 -50.645 13.271 1 75.449 569 ASN D C 1
ATOM 34416 O O . ASN D 1 572 ? 55.447 -49.754 13.286 1 76.847 569 ASN D O 1
ATOM 34427 N N . ASP D 1 573 ? 54.813 -51.882 13.755 1 79.878 570 ASP D N 1
ATOM 34428 C CA . ASP D 1 573 ? 56.128 -52.278 14.202 1 87.434 570 ASP D CA 1
ATOM 34429 C C . ASP D 1 573 ? 57.002 -52.684 13.002 1 83.92 570 ASP D C 1
ATOM 34430 O O . ASP D 1 573 ? 56.987 -53.825 12.583 1 83.297 570 ASP D O 1
ATOM 34439 N N . PHE D 1 574 ? 57.851 -51.768 12.578 1 76.49 571 PHE D N 1
ATOM 34440 C CA . PHE D 1 574 ? 58.717 -51.927 11.413 1 74.27 571 PHE D CA 1
ATOM 34441 C C . PHE D 1 574 ? 59.998 -52.679 11.779 1 80.219 571 PHE D C 1
ATOM 34442 O O . PHE D 1 574 ? 60.836 -52.887 10.897 1 75.649 571 PHE D O 1
ATOM 34459 N N . HIS D 1 575 ? 60.169 -53.053 13.064 1 87.137 572 HIS D N 1
ATOM 34460 C CA . HIS D 1 575 ? 61.19 -54.005 13.468 1 89.114 572 HIS D CA 1
ATOM 34461 C C . HIS D 1 575 ? 60.819 -55.423 13.028 1 88.974 572 HIS D C 1
ATOM 34462 O O . HIS D 1 575 ? 61.719 -56.238 12.873 1 88.22 572 HIS D O 1
ATOM 34475 N N . GLN D 1 576 ? 59.518 -55.703 12.805 1 87.572 573 GLN D N 1
ATOM 34476 C CA . GLN D 1 576 ? 59.016 -57.03 12.512 1 88.392 573 GLN D CA 1
ATOM 34477 C C . GLN D 1 576 ? 58.683 -57.21 11.031 1 87.517 573 GLN D C 1
ATOM 34478 O O . GLN D 1 576 ? 57.773 -56.546 10.52 1 88.059 573 GLN D O 1
ATOM 34492 N N . GLY D 1 577 ? 59.354 -58.185 10.378 1 93.144 574 GLY D N 1
ATOM 34493 C CA . GLY D 1 577 ? 59.136 -58.531 8.98 1 92.002 574 GLY D CA 1
ATOM 34494 C C . GLY D 1 577 ? 57.913 -59.423 8.731 1 95.378 574 GLY D C 1
ATOM 34495 O O . GLY D 1 577 ? 57.188 -59.197 7.753 1 95.445 574 GLY D O 1
ATOM 34499 N N . ASN D 1 578 ? 57.667 -60.415 9.606 1 97.856 575 ASN D N 1
ATOM 34500 C CA . ASN D 1 578 ? 56.823 -61.568 9.277 1 102.167 575 ASN D CA 1
ATOM 34501 C C . ASN D 1 578 ? 55.458 -61.627 9.956 1 94.653 575 ASN D C 1
ATOM 34502 O O . ASN D 1 578 ? 54.671 -62.515 9.607 1 95.958 575 ASN D O 1
ATOM 34513 N N . THR D 1 579 ? 55.126 -60.71 10.865 1 89.814 576 THR D N 1
ATOM 34514 C CA . THR D 1 579 ? 53.937 -60.885 11.704 1 91.926 576 THR D CA 1
ATOM 34515 C C . THR D 1 579 ? 52.634 -60.775 10.9 1 83.88 576 THR D C 1
ATOM 34516 O O . THR D 1 579 ? 51.638 -61.356 11.307 1 78.35 576 THR D O 1
ATOM 34526 N N . LEU D 1 580 ? 52.635 -60.065 9.76 1 86.841 577 LEU D N 1
ATOM 34527 C CA . LEU D 1 580 ? 51.466 -60.038 8.884 1 90.134 577 LEU D CA 1
ATOM 34528 C C . LEU D 1 580 ? 51.161 -61.408 8.297 1 90.158 577 LEU D C 1
ATOM 34529 O O . LEU D 1 580 ? 50.003 -61.828 8.309 1 91.372 577 LEU D O 1
ATOM 34545 N N . PHE D 1 581 ? 52.213 -62.075 7.821 1 88.029 578 PHE D N 1
ATOM 34546 C CA . PHE D 1 581 ? 52.092 -63.401 7.228 1 88.347 578 PHE D CA 1
ATOM 34547 C C . PHE D 1 581 ? 51.71 -64.433 8.285 1 90.783 578 PHE D C 1
ATOM 34548 O O . PHE D 1 581 ? 50.937 -65.336 7.974 1 93.947 578 PHE D O 1
ATOM 34565 N N . GLU D 1 582 ? 52.262 -64.289 9.505 1 91.585 579 GLU D N 1
ATOM 34566 C CA . GLU D 1 582 ? 51.932 -65.153 10.636 1 95.931 579 GLU D CA 1
ATOM 34567 C C . GLU D 1 582 ? 50.449 -65.056 10.995 1 92.39 579 GLU D C 1
ATOM 34568 O O . GLU D 1 582 ? 49.759 -66.062 10.976 1 105.114 579 GLU D O 1
ATOM 34580 N N . ILE D 1 583 ? 49.963 -63.819 11.176 1 93.049 580 ILE D N 1
ATOM 34581 C CA . ILE D 1 583 ? 48.557 -63.529 11.467 1 91.135 580 ILE D CA 1
ATOM 34582 C C . ILE D 1 583 ? 47.623 -64.191 10.451 1 87.096 580 ILE D C 1
ATOM 34583 O O . ILE D 1 583 ? 46.525 -64.567 10.829 1 81.088 580 ILE D O 1
ATOM 34599 N N . LEU D 1 584 ? 48.039 -64.27 9.171 1 85.726 581 LEU D N 1
ATOM 34600 C CA . LEU D 1 584 ? 47.192 -64.775 8.097 1 88.457 581 LEU D CA 1
ATOM 34601 C C . LEU D 1 584 ? 47.484 -66.222 7.737 1 90.16 581 LEU D C 1
ATOM 34602 O O . LEU D 1 584 ? 47.008 -66.695 6.703 1 88.638 581 LEU D O 1
ATOM 34618 N N . LYS D 1 585 ? 48.241 -66.945 8.577 1 100.756 582 LYS D N 1
ATOM 34619 C CA . LYS D 1 585 ? 48.611 -68.323 8.31 1 100.652 582 LYS D CA 1
ATOM 34620 C C . LYS D 1 585 ? 47.424 -69.213 8.655 1 95.435 582 LYS D C 1
ATOM 34621 O O . LYS D 1 585 ? 46.774 -68.979 9.67 1 89.712 582 LYS D O 1
ATOM 34640 N N . GLY D 1 586 ? 47.128 -70.175 7.767 1 97.419 583 GLY D N 1
ATOM 34641 C CA . GLY D 1 586 ? 46.022 -71.105 7.952 1 104.062 583 GLY D CA 1
ATOM 34642 C C . GLY D 1 586 ? 44.649 -70.569 7.542 1 105.96 583 GLY D C 1
ATOM 34643 O O . GLY D 1 586 ? 43.675 -71.315 7.628 1 113.373 583 GLY D O 1
ATOM 34647 N N . LEU D 1 587 ? 44.568 -69.346 6.993 1 106.337 584 LEU D N 1
ATOM 34648 C CA . LEU D 1 587 ? 43.361 -68.851 6.355 1 106.443 584 LEU D CA 1
ATOM 34649 C C . LEU D 1 587 ? 43.354 -69.249 4.888 1 104.122 584 LEU D C 1
ATOM 34650 O O . LEU D 1 587 ? 44.358 -69.078 4.19 1 96.006 584 LEU D O 1
ATOM 34666 N N . GLU D 1 588 ? 42.205 -69.769 4.427 1 102.8 585 GLU D N 1
ATOM 34667 C CA . GLU D 1 588 ? 42.054 -70.17 3.042 1 102.417 585 GLU D CA 1
ATOM 34668 C C . GLU D 1 588 ? 40.622 -69.916 2.596 1 102.201 585 GLU D C 1
ATOM 34669 O O . GLU D 1 588 ? 39.672 -70.24 3.32 1 102.597 585 GLU D O 1
ATOM 34681 N N . VAL D 1 589 ? 40.485 -69.349 1.39 1 101.323 586 VAL D N 1
ATOM 34682 C CA . VAL D 1 589 ? 39.201 -69.222 0.725 1 102.057 586 VAL D CA 1
ATOM 34683 C C . VAL D 1 589 ? 38.813 -70.619 0.237 1 109.647 586 VAL D C 1
ATOM 34684 O O . VAL D 1 589 ? 39.625 -71.303 -0.37 1 105.128 586 VAL D O 1
ATOM 34697 N N . THR D 1 590 ? 37.568 -71.027 0.496 1 115.988 587 THR D N 1
ATOM 34698 C CA . THR D 1 590 ? 37.023 -72.283 -0.01 1 119.427 587 THR D CA 1
ATOM 34699 C C . THR D 1 590 ? 36.419 -72.06 -1.396 1 117.148 587 THR D C 1
ATOM 34700 O O . THR D 1 590 ? 36.204 -70.932 -1.836 1 107.267 587 THR D O 1
ATOM 34710 N N . ASP D 1 591 ? 36.12 -73.175 -2.079 1 124.237 588 ASP D N 1
ATOM 34711 C CA . ASP D 1 591 ? 35.593 -73.186 -3.435 1 120.543 588 ASP D CA 1
ATOM 34712 C C . ASP D 1 591 ? 36.551 -72.507 -4.406 1 109.114 588 ASP D C 1
ATOM 34713 O O . ASP D 1 591 ? 36.088 -71.711 -5.21 1 99.073 588 ASP D O 1
ATOM 34722 N N . LEU D 1 592 ? 37.858 -72.818 -4.318 1 108.237 589 LEU D N 1
ATOM 34723 C CA . LEU D 1 592 ? 38.869 -72.25 -5.197 1 110.418 589 LEU D CA 1
ATOM 34724 C C . LEU D 1 592 ? 38.737 -72.763 -6.626 1 114.863 589 LEU D C 1
ATOM 34725 O O . LEU D 1 592 ? 39.137 -72.059 -7.555 1 109.335 589 LEU D O 1
ATOM 34741 N N . ASP D 1 593 ? 38.231 -73.997 -6.778 1 114.924 590 ASP D N 1
ATOM 34742 C CA . ASP D 1 593 ? 38.067 -74.641 -8.073 1 113.559 590 ASP D CA 1
ATOM 34743 C C . ASP D 1 593 ? 36.634 -74.607 -8.59 1 107.885 590 ASP D C 1
ATOM 34744 O O . ASP D 1 593 ? 36.4 -75.061 -9.715 1 107.129 590 ASP D O 1
ATOM 34753 N N . LYS D 1 594 ? 35.691 -74.056 -7.8 1 103.371 591 LYS D N 1
ATOM 34754 C CA . LYS D 1 594 ? 34.289 -73.995 -8.164 1 102.234 591 LYS D CA 1
ATOM 34755 C C . LYS D 1 594 ? 34.109 -73.023 -9.337 1 105.895 591 LYS D C 1
ATOM 34756 O O . LYS D 1 594 ? 34.588 -71.882 -9.305 1 95.012 591 LYS D O 1
ATOM 34775 N N . VAL D 1 595 ? 33.373 -73.497 -10.358 1 111.987 592 VAL D N 1
ATOM 34776 C CA . VAL D 1 595 ? 33.043 -72.727 -11.541 1 110.427 592 VAL D CA 1
ATOM 34777 C C . VAL D 1 595 ? 31.592 -72.236 -11.431 1 112.724 592 VAL D C 1
ATOM 34778 O O . VAL D 1 595 ? 30.689 -73.061 -11.281 1 111.798 592 VAL D O 1
ATOM 34791 N N . PRO D 1 596 ? 31.328 -70.904 -11.524 1 116.012 593 PRO D N 1
ATOM 34792 C CA . PRO D 1 596 ? 29.975 -70.35 -11.356 1 119.466 593 PRO D CA 1
ATOM 34793 C C . PRO D 1 596 ? 28.854 -70.894 -12.243 1 124.702 593 PRO D C 1
ATOM 34794 O O . PRO D 1 596 ? 29.133 -71.527 -13.259 1 122.449 593 PRO D O 1
ATOM 34805 N N . GLU D 1 597 ? 27.611 -70.651 -11.819 1 129.235 594 GLU D N 1
ATOM 34806 C CA . GLU D 1 597 ? 26.416 -71.149 -12.496 1 137.273 594 GLU D CA 1
ATOM 34807 C C . GLU D 1 597 ? 25.797 -70.052 -13.379 1 140.951 594 GLU D C 1
ATOM 34808 O O . GLU D 1 597 ? 26.328 -68.908 -13.346 1 144.492 594 GLU D O 1
#

B-factor: mean 76.21, std 24.77, range [30.6, 258.8]

InterPro domains:
  IPR003171 Methylenetetrahydrofolate reductase-like, catalytic domain [PF02219] (10-291)
  IPR003171 Methylenetetrahydrofolate reductase-like, catalytic domain [cd00537] (18-291)
  IPR004621 Methylenetetrahydrofolate reductase, catalytic domain, eukaryotes [TIGR00677] (18-294)
  IPR029041 FAD-linked oxidoreductase-like [SSF51730] (7-295)
  IPR053806 MTHFR, SAM-binding regulatory domain [PF21895] (303-582)

Secondary structure (DSSP, 8-state):
--HHHHHHHHHHH---EEEEEE---SSHHHHHHHHHHHHHHHTT--SEEEE---SSSSTHHHHHHHHHIIIIIS---EEEEE-STTS-HHHHHHHHHHHHHHT--EEEE---PPPS-GGG-HHHHTT-SSHHHHHHHHHHHHTTSSEEEEEE-TT--SSS--HHHHHHHHHHHHHTT--EEEEEE-S-HHHHHHHHHHHHHTT--SPEEEEE---S-HHHHHHHHHHTT-PPPHHHHHHHGGGTT-HHHHHHHHHHHHHHHHHHHHHTT--EEEEE-TT-SHHHHHHHHHTT-----TTSS-BTBTS-TTSTT-S--SSSSSS--S-HHHHHHHH----SHHHHHHHHHHHHTTS-S--TT-SSSPPGGGGGGHHHHHHHHHTT-EEEEEE--EEEEETT-TTT--SSSS-EEEE-EEEEEEE-TTTHHHHHHHHHTSTTEEEEEE-SSS--EE--SS---EEEEEEE-TT-PPEEEEEE-HHHHHHHHHHHHHHHHHHHTTS-TT-HHHHHHHHHHHHPEEEEEEES-TT-SSHHHHHTTT---S-SS---/-TT--HHHHHHHHHHH---EEEEEE---SSHHHHHHHHHHHHHHHTT--SEEEE---GGGSSHHHHHHHHHIIIIIS---EEEEE-STTS-HHHHHHHHHHHHHHT--EEEE---PPPSSSTT-HHHHTT-SSHHHHHHHHHHHHTTSSEEEEEE-TTS-SS---SSHHHHHHHHHHHTT--EEEEEE-S-HHHHHHHHHHHHHTT--SPEEEEE---S-HHHHHHHHHHTT-PPPHHHHHHHGGGTT-HHHHHHHHHHHHHHHHHHHHHTT--EEEEE-TT-SHHHHHHHHHTT-----TTSS-BTBTS-TTSTT-S--SGGG----S-HHHHHHHH----SHHHHHHHHHHHHTTSSS--TT-SSSPPGGGGGGHHHHHHHHHTT-EEEEEE--EEEEETT-TTT--SSSS-EEEE-EEEEEEE-TTTHHHHHHHHHTSTTEEEEEE-SSS--EES-SS---EEEEEEE-TTSPPEEEEEE-HHHHHHHHHHHHHHHHHHHTTS-TT-HHHHHHHHHHHHPEEEEEEES-TT-SSHHHHHTTT---S-SS---/---HHHHHHHHHHH---EEEEEE---SSHHHHHHHHHHHHHHHTT--SEEEE---GGGSSHHHHHHHHHIIIIIS---EEEEE-STTS-HHHHHHHHHHHHHHT--EEEE---PPPSSGGG--HHHHT-SSHHHHHHHHHHHHTTSSEEEEEE---SS--SS-TTHHHHHHHHHHHTT--EEEEEE-S-HHHHHHHHHHHHHTT--SPEEEEE---S-HHHHHHHHHHTT-PPPHHHHHHHGGGTT-HHHHHHHHHHHHHHHHHHHHHTT--EEEEE-TT-SHHHHHHHHHTT-----TTSS-BTBTS-TTSTT-S--SSSSSS--S-HHHHHHTT----SHHHHHHHHHHHHTTSSS--TT-SSSPPGGGGGGHHHHHHHHHTT-EEEEEE--EEEEETT-TTT--SSSS-EEEE-EEEEEEE-TTTHHHHHHHHHTSTTEEEEEE-SSS--EE--SS---EEEEEEE-TTSPPEEEEEE-HHHHHHHHHHHHHHHHHHHTTS-TT-HHHHHHHHHHHHPEEEEEEES-TT-SSHHHHHTTT---S-SS---/-TT--HHHHHHHHHHH---EEEEEE---SSHHHHHHHHHHHHHHHTT--SEEEEPPPSSSSTHHHHHHHHHIIIIIS---EEEEE-STTS-HHHHHHHHHHHHHHT--EEEE---PPPSSGGG-HHHHTT-SSHHHHHHHHHHHHTTSSEEEEEE-TT--SS---HHHHHHHHHHHHHTT--EEEEEE-S-HHHHHHHHHHHHHTT--SPEEEEE---S-HHHHHHHHHHTT-PPPHHHHHHHGGGTT-HHHHHHHHHHHHHHHHHHHHHTT--EEEEE-TT-SHHHHHHHHHTT----TTTTSS-BTBTS-TTSTT-S--SSSSSS--S-HHHHHHHH----SHHHHHHHHHHHHTTSSS--TT-SSSPPGGGGGGHHHHHHHHHTT-EEEEEE--EEEEETT-TTT--SSSS-EEEE-EEEEEEE-TTTHHHHHHHHHTSTTEEEEEE-SSS--EES-SS---EEEEEEE-TTSPPEEEEEE-HHHHHHHHHHHHHHHHHHHTTS-TT-HHHHHHHHHHHHPEEEEEEES-TT-SSHHHHHTTT---S-SSPPP-

Sequence (2217 aa):
MHIRDMLAEAERTGEPSFSFEYFPPKTAQGVQNLYDRMERMYNYGPKFIDITWGAGGRVAELTCEMVVQAQAYLGLETCMHLTCTDMGVERINDALRKAYKAGCTNILALRRGDPPRDKEKWEAAKDGFRYAKDLVAHIRKEYGDHFDIGVAGYPEGCDDNKDEDLLLDHLKEKVDMGAGFIVTQMFYDVDNFLRWVKKVRERGISVPIVPGIMPIATYASFLRRANHMKCKIPEEWMAKLEPVKNDDVAVREIGKTLVADMCRKILDAGIRHLHFYTMNLAQATRMVLEELNWLPQDWDEFPNGRWGDSRSPAFGELDAYGVGLTGSNEQNRERWGEPKCIRDIANLFIRYLRKEIDYLPWSEAPVADEADLIKDELIDLNRRGLITVNSQPAVNGAKSNHPVHGWGPSNGYVYQKAYLEFFVSPELYPEIKRRIESHPDLTYHAVTKSGNLETNAQSDGPNAVTWGVFPGKEIVQPTIVERISFLAWKDEAYHLGMEWARCYDAGSPSRVLLEEMMNTWWLVNIVNNDFHQGNTLFEILKGLEVTDLDKVPSNAMHIRDMLAEAERTGEPSFSFEYFPPKTAQGVQNLYDRMERMYNYGPKFIDITWGAGGRVAELTCEMVVQAQAYLGLETCMHLTCTDMGVERINDALRKAYKAGCTNILALRGDPPRDKEKWEAAKDGFRYAKDLVAHIRKEYGDHFDIGVAGYPEGCDDNKDEDLLLDHLKEKVDMGAGFIVTQMFYDVDNFLRWVKKVRERGISVPIVPGIMPIATYASFLRRANHMKCKIPEEWMAKLEPVKNDDVAVREIGKTLVADMCRKILDAGIRHLHFYTMNLAQATRMVLEELNWLPQDWDEFPNGRWGDSRSPAFGELDAYGVGLTGSNEQNRERWGEPKCIRDIANLFIRYLRKEIDYLPWSEAPVADEADLIKDEELIDLNRRGLITVNSQPAVNGAKSNHPVHGWGPSNGYVYQKAYLEFFVSPELYPEIKRRIESHPDLTYHAVTKSGNLETNAQSDGPNAVTWGVFPGKEIVQPTIVERISFLAWKDEAYHLGMEWARCYDAGSPSRVLLEEMMNTWWLVNIVNNDFHQGNTLFEILKGLEVTDLDKVPAMHIRDMLAEAERTGEPSFSFEYFPPKTAQGVQNLYDRMERMYNYGPKFIDITWGAGGRVAELTCEMVVQAQAYLGLETCMHLTCTDMGVERINDALRKAYKAGCTNILALRGDPPRDKEKWEAAKDGFRYAKDLVAHIRKEYGDHFDIGVAGYPEGCDDNKDEDLLLDHLKEKVDMGAGFIVTQMFYDVDNFLRWVKKVRERGISVPIVPGIMPIATYASFLRRANHMKCKIPEEWMAKLEPVKNDDVAVREIGKTLVADMCRKILDAGIRHLHFYTMNLAQATRMVLEELNWLPQDWDEFPNGRWGDSRSPAFGELDAYGVGLTGSNEQNRERWGEPKCIRDIANLFIRYLRKEIDYLPWSEAPVADEADLIKDELIDLNRRGLITVNSQPAVNGAKSNHPVHGWGPSNGYVYQKAYLEFFVSPELYPEIKRRIESHPDLTYHAVTKSGNLETNAQSDGPNAVTWGVFPGKEIVQPTIVERISFLAWKDEAYHLGMEWARCYDAGSPSRVLLEEMMNTWWLVNIVNNDFHQGNTLFEILKGLEVTDLDKVPSNAMHIRDMLAEAERTGEPSFSFEYFPPKTAQGVQNLYDRMERMYNYGPKFIDITWGAGGRVAELTCEMVVQAQAYLGLETCMHLTCTDMGVERINDALRKAYKAGCTNILALRGDPPRDKEKWEAAKDGFRYAKDLVAHIRKEYGDHFDIGVAGYPEGCDDNKDEDLLLDHLKEKVDMGAGFIVTQMFYDVDNFLRWVKKVRERGISVPIVPGIMPIATYASFLRRANHMKCKIPEEWMAKLEPVKNDDVAVREIGKTLVADMCRKILDAGIRHLHFYTMNLAQATRMVLEELNWLPTQDWDEFPNGRWGDSRSPAFGELDAYGVGLTGSNEQNRERWGEPKCIRDIANLFIRYLRKEIDYLPWSEAPVADEADLIKDELIDLNRRGLITVNSQPAVNGAKSNHPVHGWGPSNGYVYQKAYLEFFVSPELYPEIKRRIESHPDLTYHAVTKSGNLETNAQSDGPNAVTWGVFPGKEIVQPTIVERISFLAWKDEAYHLGMEWARCYDAGSPSRVLLEEMMNTWWLVNIVNNDFHQGNTLFEILKGLEVTDLDKVPE

Radius of gyration: 44.18 Å; Cα contacts (8 Å, |Δi|>4): 4447; chains: 4; bounding box: 132×104×118 Å

Nearest PDB structures (foldseek):
  8uy2-assembly1_A  TM=9.969E-01  e=0.000E+00  Thermochaetoides thermophila DSM 1495
  8uy2-assembly1_D  TM=9.946E-01  e=0.000E+00  Thermochaetoides thermophila DSM 1495
  8uy1-assembly1_A  TM=5.192E-01  e=6.127E-91  Thermochaetoides thermophila DSM 1495
  8uy1-assembly1_D  TM=5.132E-01  e=4.770E-89  Thermochaetoides thermophila DSM 1495
  8uy1-assembly1_B  TM=4.883E-01  e=4.444E-85  Thermochaetoides thermophila DSM 1495